Protein AF-0000000072348068 (afdb_homodimer)

pLDDT: mean 70.78, std 28.81, range [13.32, 98.1]

InterPro domains:
  IPR000742 EGF-like domain [PS00022] (807-818)
  IPR000742 EGF-like domain [PS50026] (779-819)
  IPR021910 NGX6/PGAP6/MYMK [PF12036] (830-1013)
  IPR021910 NGX6/PGAP6/MYMK [PTHR14319] (18-1030)

Solvent-accessible surface area (backbone atoms only — not comparable to full-atom values): 116839 Å² total; per-residue (Å²): 138,91,78,94,78,92,85,78,91,81,75,87,74,85,70,86,71,86,77,76,87,66,82,65,86,72,78,87,77,80,74,80,81,83,74,88,80,78,83,79,78,78,80,81,79,68,83,78,78,83,81,77,76,79,80,61,77,29,62,59,37,56,68,75,80,55,72,75,74,78,68,80,71,77,84,72,80,84,70,83,76,70,83,77,75,71,76,76,72,72,62,93,74,52,43,66,48,41,34,32,72,62,38,68,44,33,67,41,84,48,79,81,33,41,30,44,42,81,47,73,41,61,76,56,31,44,34,38,39,38,36,39,31,23,32,70,45,60,69,32,92,79,45,68,82,70,79,69,48,51,34,37,34,36,35,18,60,51,21,56,66,88,81,49,90,85,70,53,77,72,67,89,40,48,59,61,65,85,77,46,70,68,73,47,73,49,76,50,53,24,73,61,52,75,43,75,48,77,40,68,25,43,68,44,40,51,29,24,30,38,32,23,30,49,69,65,70,58,57,76,57,82,56,69,64,70,89,75,68,65,45,66,43,42,35,35,28,38,36,35,29,33,27,75,50,82,54,45,81,53,50,74,89,40,78,45,77,50,70,50,58,67,86,50,94,59,61,52,42,34,30,37,75,38,56,74,63,45,51,37,39,35,44,35,38,32,34,79,51,54,25,74,88,41,60,40,32,34,38,31,30,14,68,59,22,41,42,46,97,85,50,51,63,43,70,48,80,44,65,41,65,50,64,47,58,42,43,46,51,43,72,62,42,67,65,32,45,33,21,36,38,38,36,63,50,63,83,66,63,84,66,75,69,82,66,81,74,69,83,68,86,74,73,76,71,79,76,73,75,78,74,76,79,72,77,73,77,81,77,78,80,86,67,78,74,74,77,82,45,59,40,44,34,36,41,38,47,48,79,38,53,61,74,52,76,74,59,70,86,62,74,78,65,62,78,69,70,77,78,78,80,80,79,78,80,79,75,81,71,88,80,73,87,78,77,74,74,78,73,74,72,68,80,56,61,76,48,72,74,70,79,85,85,69,62,48,75,47,64,51,25,37,36,44,49,48,52,60,27,30,33,34,50,40,53,54,53,43,98,86,57,51,56,63,72,61,47,78,41,40,34,84,43,30,38,31,35,63,49,75,38,49,72,76,61,44,20,29,10,14,38,33,44,32,38,34,48,67,75,78,50,52,60,58,52,50,54,44,66,64,47,73,55,96,71,31,64,42,42,52,58,37,48,63,45,41,66,66,59,54,73,57,74,74,74,75,75,70,76,71,73,72,72,77,72,77,69,80,66,83,73,81,86,78,82,75,76,73,77,75,72,77,68,83,71,83,71,82,77,79,76,78,73,73,69,77,75,78,79,56,47,37,35,40,28,30,18,70,36,72,59,45,68,36,45,52,37,89,88,52,31,18,37,47,85,80,44,76,42,74,36,63,30,69,27,31,71,83,43,85,80,36,22,49,32,56,35,32,32,67,26,34,55,46,43,46,33,21,40,22,42,23,47,44,53,38,70,59,73,76,40,64,64,52,37,76,58,47,40,46,47,47,52,45,39,75,47,41,71,58,55,75,72,38,40,82,84,18,90,48,37,90,50,36,73,58,52,50,54,26,52,76,31,70,72,45,46,72,65,52,51,66,68,57,45,49,47,52,45,47,30,50,35,26,49,69,24,43,40,92,45,6,66,57,39,42,49,50,42,47,50,47,42,41,41,28,59,68,38,22,48,37,37,68,62,63,52,78,76,48,64,50,52,31,35,67,46,44,30,29,15,36,24,57,59,58,35,7,59,93,33,26,44,66,43,80,44,76,36,50,51,39,61,37,36,40,40,47,48,40,67,50,23,32,62,74,40,17,74,44,53,63,23,35,73,53,70,66,55,42,50,51,36,21,47,36,42,23,55,29,33,58,53,34,53,64,35,31,51,52,25,50,75,60,66,36,55,51,56,21,52,38,44,47,47,21,30,50,29,38,21,44,31,29,27,34,69,46,16,66,75,81,62,36,46,59,90,58,61,64,68,45,31,49,50,43,22,54,40,28,47,51,47,37,54,44,48,48,33,49,55,56,22,65,63,60,72,80,51,48,46,36,50,50,52,51,47,54,53,53,42,49,52,34,39,62,68,38,68,85,43,67,61,59,55,47,51,53,51,53,52,29,54,50,47,26,52,51,40,34,48,50,48,19,64,74,66,74,42,81,55,63,37,68,65,47,65,70,47,30,42,53,54,18,49,51,29,44,50,53,23,50,46,34,68,74,69,66,49,32,40,79,47,33,43,57,43,53,23,48,28,43,38,33,48,26,54,19,46,62,38,46,53,69,45,68,79,47,70,48,77,86,120,144,89,81,79,94,82,90,82,86,81,88,80,84,79,86,82,79,87,78,84,84,87,79,77,78,77,78,77,78,78,74,77,80,82,68,87,77,77,82,76,78,77,78,80,78,66,79,75,78,79,79,82,73,81,76,74,77,28,65,55,36,56,68,77,81,60,72,78,72,79,68,79,70,77,82,72,80,85,69,84,75,70,83,77,76,70,77,76,72,71,62,94,75,51,45,66,48,41,33,31,72,64,38,70,45,35,66,40,84,48,79,82,34,42,30,43,41,80,48,73,42,60,78,56,30,45,33,38,38,38,37,40,32,22,33,71,45,62,67,32,92,78,45,67,82,69,78,69,48,50,34,38,34,36,34,18,60,51,21,57,68,86,79,47,92,84,68,53,77,73,66,89,40,51,58,60,65,84,79,46,71,68,72,47,71,49,76,49,52,24,74,60,52,74,43,77,47,78,40,70,24,45,70,46,39,52,30,24,30,40,32,22,29,49,68,63,70,57,55,76,55,83,58,72,63,75,90,77,68,67,45,67,44,42,35,34,28,37,37,35,30,33,26,76,50,83,54,45,81,52,50,74,88,42,77,44,79,49,71,50,60,67,86,52,93,59,62,53,41,33,31,37,77,38,57,72,63,45,52,38,39,35,44,36,37,32,33,78,50,54,25,75,86,42,61,40,31,35,37,32,30,14,68,62,22,42,42,46,98,84,50,52,63,43,70,49,79,44,64,40,63,50,64,47,58,42,44,46,51,44,71,61,44,67,66,33,46,32,20,36,39,38,36,63,52,64,81,65,64,83,66,76,69,81,66,80,72,68,82,67,86,74,72,77,73,77,76,78,69,79,74,77,78,71,77,73,78,79,77,78,78,86,67,76,74,75,76,82,44,60,39,44,35,36,40,38,49,47,79,37,52,60,73,51,77,74,58,72,86,62,73,78,67,63,77,69,70,78,75,77,81,78,79,87,75,79,73,81,77,80,84,73,82,77,77,75,78,79,75,77,76,71,81,64,64,77,46,72,75,71,80,85,86,69,62,48,76,47,64,51,24,39,35,43,50,49,53,60,28,30,32,34,50,38,54,54,54,44,97,88,57,50,55,64,72,59,47,78,42,40,32,84,42,31,38,31,36,63,48,75,40,50,70,76,61,43,18,28,10,13,39,34,43,32,40,34,46,68,76,77,50,53,61,59,51,50,53,46,65,64,46,73,54,97,70,32,64,42,41,54,56,37,48,63,46,42,66,66,58,56,74,56,75,75,73,77,75,73,76,73,75,75,70,76,67,78,72,72,71,82,73,82,79,81,83,79,80,72,82,77,74,75,70,83,69,81,73,82,78,79,75,75,71,73,68,77,74,78,78,56,46,38,34,38,29,30,19,72,35,72,59,46,67,33,45,51,36,89,89,50,30,19,37,46,85,79,44,74,40,72,36,63,29,69,26,30,72,84,42,86,81,35,22,50,30,54,35,36,33,68,26,34,57,46,44,45,33,20,40,20,42,24,47,44,53,40,70,62,72,76,45,62,64,57,38,76,59,48,47,45,48,49,52,45,39,74,48,41,73,58,56,74,71,38,41,81,85,18,91,48,37,87,51,34,73,58,52,50,54,25,54,74,31,68,71,45,46,70,64,50,49,67,68,58,48,48,48,51,44,47,32,52,35,25,48,68,23,43,40,93,46,6,66,56,40,43,49,52,42,48,50,48,43,41,41,31,60,68,33,26,48,39,43,75,62,60,52,78,77,51,67,49,53,31,37,68,46,42,32,29,15,34,24,58,58,58,36,7,60,92,34,26,45,64,42,79,44,76,35,52,53,40,59,36,36,41,39,47,48,40,69,49,23,34,62,73,42,16,75,43,54,69,24,34,71,53,71,65,55,42,50,49,37,22,46,36,40,24,54,30,32,58,52,33,50,64,35,32,50,52,24,49,75,61,66,36,56,50,54,21,53,38,44,47,48,23,30,50,30,39,22,44,30,30,27,35,69,47,16,67,76,79,62,35,46,59,89,59,60,65,67,44,31,49,49,43,21,54,38,28,46,50,46,37,55,45,49,50,33,50,56,56,21,67,63,59,72,78,52,47,47,36,50,51,52,50,48,51,52,54,42,49,52,34,41,63,67,38,68,86,44,66,60,57,55,48,51,54,52,54,53,31,51,50,46,25,54,49,41,35,48,51,48,18,63,74,67,75,41,80,54,62,38,68,65,45,65,70,46,29,43,52,54,18,50,51,30,45,50,52,24,52,47,35,68,74,71,64,48,33,43,78,47,33,42,58,41,53,21,50,28,43,37,32,48,25,53,19,44,60,38,47,54,68,44,68,78,47,71,47,78,84,123

Organism: Anopheles coluzzii (NCBI:txid1518534)

Structure (mmCIF, N/CA/C/O backbone):
data_AF-0000000072348068-model_v1
#
loop_
_entity.id
_entity.type
_entity.pdbx_description
1 polymer 'EGF-like domain-containing protein'
#
loop_
_atom_site.group_PDB
_atom_site.id
_atom_site.type_symbol
_atom_site.label_atom_id
_atom_site.label_alt_id
_atom_site.label_comp_id
_atom_site.label_asym_id
_atom_site.label_entity_id
_atom_site.label_seq_id
_atom_site.pdbx_PDB_ins_code
_atom_site.Cartn_x
_atom_site.Cartn_y
_atom_site.Cartn_z
_atom_site.occupancy
_atom_site.B_iso_or_equiv
_atom_site.auth_seq_id
_atom_site.auth_comp_id
_atom_site.auth_asym_id
_atom_site.auth_atom_id
_atom_site.pdbx_PDB_model_num
ATOM 1 N N . MET A 1 1 ? 53.781 22.511 103.307 1 14.63 1 MET A N 1
ATOM 2 C CA . MET A 1 1 ? 52.377 22.854 103.521 1 14.63 1 MET A CA 1
ATOM 3 C C . MET A 1 1 ? 51.98 24.065 102.684 1 14.63 1 MET A C 1
ATOM 5 O O . MET A 1 1 ? 50.823 24.191 102.277 1 14.63 1 MET A O 1
ATOM 9 N N . CYS A 1 2 ? 52.604 25.321 102.656 1 14.47 2 CYS A N 1
ATOM 10 C CA . CYS A 1 2 ? 52.086 26.616 103.082 1 14.47 2 CYS A CA 1
ATOM 11 C C . CYS A 1 2 ? 51.25 27.257 101.98 1 14.47 2 CYS A C 1
ATOM 13 O O . CYS A 1 2 ? 51.333 26.856 100.818 1 14.47 2 CYS A O 1
ATOM 15 N N . SER A 1 3 ? 50.915 28.738 102.075 1 13.32 3 SER A N 1
ATOM 16 C CA . SER A 1 3 ? 49.896 29.748 102.345 1 13.32 3 SER A CA 1
ATOM 17 C C . SER A 1 3 ? 49.585 30.567 101.097 1 13.32 3 SER A C 1
ATOM 19 O O . SER A 1 3 ? 48.526 31.192 101.007 1 13.32 3 SER A O 1
ATOM 21 N N . ARG A 1 4 ? 50.445 31.023 100.244 1 13.99 4 ARG A N 1
ATOM 22 C CA . ARG A 1 4 ? 50.685 32.452 100.073 1 13.99 4 ARG A CA 1
ATOM 23 C C . ARG A 1 4 ? 49.742 33.045 99.032 1 13.99 4 ARG A C 1
ATOM 25 O O . ARG A 1 4 ? 49.776 32.656 97.862 1 13.99 4 ARG A O 1
ATOM 32 N N . ARG A 1 5 ? 48.613 33.707 99.235 1 14.75 5 ARG A N 1
ATOM 33 C CA . ARG A 1 5 ? 47.186 33.939 99.038 1 14.75 5 ARG A CA 1
ATOM 34 C C . ARG A 1 5 ? 46.943 34.907 97.884 1 14.75 5 ARG A C 1
ATOM 36 O O . ARG A 1 5 ? 46.4 34.52 96.847 1 14.75 5 ARG A O 1
ATOM 43 N N . SER A 1 6 ? 46.394 36.159 98.165 1 15.45 6 SER A N 1
ATOM 44 C CA . SER A 1 6 ? 45.05 36.697 97.985 1 15.45 6 SER A CA 1
ATOM 45 C C . SER A 1 6 ? 44.964 37.564 96.734 1 15.45 6 SER A C 1
ATOM 47 O O . SER A 1 6 ? 45.989 37.959 96.174 1 15.45 6 SER A O 1
ATOM 49 N N . SER A 1 7 ? 43.805 38.478 96.506 1 15.03 7 SER A N 1
ATOM 50 C CA . SER A 1 7 ? 42.525 38.761 95.866 1 15.03 7 SER A CA 1
ATOM 51 C C . SER A 1 7 ? 42.613 39.996 94.975 1 15.03 7 SER A C 1
ATOM 53 O O . SER A 1 7 ? 42.178 39.967 93.822 1 15.03 7 SER A O 1
ATOM 55 N N . ARG A 1 8 ? 42.761 41.303 95.539 1 14.56 8 ARG A N 1
ATOM 56 C CA . ARG A 1 8 ? 41.638 42.234 95.496 1 14.56 8 ARG A CA 1
ATOM 57 C C . ARG A 1 8 ? 41.678 43.08 94.227 1 14.56 8 ARG A C 1
ATOM 59 O O . ARG A 1 8 ? 40.65 43.281 93.577 1 14.56 8 ARG A O 1
ATOM 66 N N . ALA A 1 9 ? 42.75 43.844 93.981 1 15.3 9 ALA A N 1
ATOM 67 C CA . ALA A 1 9 ? 42.59 45.296 93.953 1 15.3 9 ALA A CA 1
ATOM 68 C C . ALA A 1 9 ? 42.146 45.772 92.572 1 15.3 9 ALA A C 1
ATOM 70 O O . ALA A 1 9 ? 42.658 45.303 91.553 1 15.3 9 ALA A O 1
ATOM 71 N N . SER A 1 10 ? 40.932 46.521 92.392 1 15.88 10 SER A N 1
ATOM 72 C CA . SER A 1 10 ? 39.804 47.007 91.604 1 15.88 10 SER A CA 1
ATOM 73 C C . SER A 1 10 ? 40.261 47.985 90.528 1 15.88 10 SER A C 1
ATOM 75 O O . SER A 1 10 ? 39.788 47.931 89.391 1 15.88 10 SER A O 1
ATOM 77 N N . CYS A 1 11 ? 41.043 49.039 90.949 1 14.85 11 CYS A N 1
ATOM 78 C CA . CYS A 1 11 ? 40.47 50.367 90.757 1 14.85 11 CYS A CA 1
ATOM 79 C C . CYS A 1 11 ? 40.582 50.804 89.301 1 14.85 11 CYS A C 1
ATOM 81 O O . CYS A 1 11 ? 39.606 51.27 88.712 1 14.85 11 CYS A O 1
ATOM 83 N N . GLY A 1 12 ? 41.751 51.221 88.912 1 14.98 12 GLY A N 1
ATOM 84 C CA . GLY A 1 12 ? 41.888 52.618 88.535 1 14.98 12 GLY A CA 1
ATOM 85 C C . GLY A 1 12 ? 41.505 52.888 87.092 1 14.98 12 GLY A C 1
ATOM 86 O O . GLY A 1 12 ? 41.459 51.966 86.274 1 14.98 12 GLY A O 1
ATOM 87 N N . THR A 1 13 ? 40.987 54.06 86.819 1 17.19 13 THR A N 1
ATOM 88 C CA . THR A 1 13 ? 40.06 54.94 86.116 1 17.19 13 THR A CA 1
ATOM 89 C C . THR A 1 13 ? 40.629 55.356 84.763 1 17.19 13 THR A C 1
ATOM 91 O O . THR A 1 13 ? 40.026 56.161 84.051 1 17.19 13 THR A O 1
ATOM 94 N N . SER A 1 14 ? 41.616 54.656 84.26 1 15.8 14 SER A N 1
ATOM 95 C CA . SER A 1 14 ? 42.432 55.514 83.408 1 15.8 14 SER A CA 1
ATOM 96 C C . SER A 1 14 ? 41.618 56.076 82.247 1 15.8 14 SER A C 1
ATOM 98 O O . SER A 1 14 ? 40.747 55.392 81.706 1 15.8 14 SER A O 1
ATOM 100 N N . SER A 1 15 ? 41.753 57.364 82.078 1 16.38 15 SER A N 1
ATOM 101 C CA . SER A 1 15 ? 41.107 58.57 81.571 1 16.38 15 SER A CA 1
ATOM 102 C C . SER A 1 15 ? 41.026 58.556 80.049 1 16.38 15 SER A C 1
ATOM 104 O O . SER A 1 15 ? 40.034 59.005 79.47 1 16.38 15 SER A O 1
ATOM 106 N N . THR A 1 16 ? 42.032 58.012 79.403 1 17.15 16 THR A N 1
ATOM 107 C CA . THR A 1 16 ? 42.494 59.019 78.454 1 17.15 16 THR A CA 1
ATOM 108 C C . THR A 1 16 ? 41.555 59.101 77.253 1 17.15 16 THR A C 1
ATOM 110 O O . THR A 1 16 ? 41.22 58.08 76.65 1 17.15 16 THR A O 1
ATOM 113 N N . PRO A 1 17 ? 40.903 60.249 76.985 1 16.93 17 PRO A N 1
ATOM 114 C CA . PRO A 1 17 ? 39.675 60.603 76.27 1 16.93 17 PRO A CA 1
ATOM 115 C C . PRO A 1 17 ? 39.82 60.488 74.755 1 16.93 17 PRO A C 1
ATOM 117 O O . PRO A 1 17 ? 38.841 60.216 74.056 1 16.93 17 PRO A O 1
ATOM 120 N N . TRP A 1 18 ? 41.016 60.527 74.224 1 17.28 18 TRP A N 1
ATOM 121 C CA . TRP A 1 18 ? 41.037 61.521 73.157 1 17.28 18 TRP A CA 1
ATOM 122 C C . TRP A 1 18 ? 40.17 61.079 71.983 1 17.28 18 TRP A C 1
ATOM 124 O O . TRP A 1 18 ? 40.089 59.886 71.678 1 17.28 18 TRP A O 1
ATOM 134 N N . VAL A 1 19 ? 39.335 61.921 71.378 1 16.39 19 VAL A N 1
ATOM 135 C CA . VAL A 1 19 ? 38.051 62.081 70.703 1 16.39 19 VAL A CA 1
ATOM 136 C C . VAL A 1 19 ? 38.153 61.565 69.269 1 16.39 19 VAL A C 1
ATOM 138 O O . VAL A 1 19 ? 37.336 60.749 68.837 1 16.39 19 VAL A O 1
ATOM 141 N N . LEU A 1 20 ? 38.785 62.324 68.383 1 16.31 20 LEU A N 1
ATOM 142 C CA . LEU A 1 20 ? 37.933 63.014 67.421 1 16.31 20 LEU A CA 1
ATOM 143 C C . LEU A 1 20 ? 37.721 62.162 66.174 1 16.31 20 LEU A C 1
ATOM 145 O O . LEU A 1 20 ? 36.595 62.037 65.686 1 16.31 20 LEU A O 1
ATOM 149 N N . GLY A 1 21 ? 38.824 61.785 65.422 1 17.55 21 GLY A N 1
ATOM 150 C CA . GLY A 1 21 ? 38.882 62.248 64.045 1 17.55 21 GLY A CA 1
ATOM 151 C C . GLY A 1 21 ? 38.187 61.314 63.072 1 17.55 21 GLY A C 1
ATOM 152 O O . GLY A 1 21 ? 38.526 60.131 62.989 1 17.55 21 GLY A O 1
ATOM 153 N N . VAL A 1 22 ? 36.906 61.45 62.719 1 17.18 22 VAL A N 1
ATOM 154 C CA . VAL A 1 22 ? 35.891 60.586 62.124 1 17.18 22 VAL A CA 1
ATOM 155 C C . VAL A 1 22 ? 36.223 60.335 60.655 1 17.18 22 VAL A C 1
ATOM 157 O O . VAL A 1 22 ? 35.463 59.672 59.945 1 17.18 22 VAL A O 1
ATOM 160 N N . VAL A 1 23 ? 37.464 60.336 60.194 1 18.41 23 VAL A N 1
ATOM 161 C CA . VAL A 1 23 ? 37.447 60.673 58.774 1 18.41 23 VAL A CA 1
ATOM 162 C C . VAL A 1 23 ? 36.745 59.568 57.989 1 18.41 23 VAL A C 1
ATOM 164 O O . VAL A 1 23 ? 37.167 58.41 58.022 1 18.41 23 VAL A O 1
ATOM 167 N N . THR A 1 24 ? 35.472 59.674 57.662 1 17.24 24 THR A N 1
ATOM 168 C CA . THR A 1 24 ? 34.483 58.742 57.132 1 17.24 24 THR A CA 1
ATOM 169 C C . THR A 1 24 ? 34.843 58.324 55.709 1 17.24 24 THR A C 1
ATOM 171 O O . THR A 1 24 ? 34.085 57.603 55.057 1 17.24 24 THR A O 1
ATOM 174 N N . LEU A 1 25 ? 36.068 57.904 55.427 1 17.94 25 LEU A N 1
ATOM 175 C CA . LEU A 1 25 ? 36.33 57.803 53.996 1 17.94 25 LEU A CA 1
ATOM 176 C C . LEU A 1 25 ? 35.399 56.787 53.343 1 17.94 25 LEU A C 1
ATOM 178 O O . LEU A 1 25 ? 35.461 55.595 53.652 1 17.94 25 LEU A O 1
ATOM 182 N N . THR A 1 26 ? 34.177 57.11 53.004 1 16.7 26 THR A N 1
ATOM 183 C CA . THR A 1 26 ? 33.012 56.325 52.61 1 16.7 26 THR A CA 1
ATOM 184 C C . THR A 1 26 ? 33.336 55.44 51.41 1 16.7 26 THR A C 1
ATOM 186 O O . THR A 1 26 ? 33.051 54.241 51.422 1 16.7 26 THR A O 1
ATOM 189 N N . LEU A 1 27 ? 33.374 55.978 50.194 1 17 27 LEU A N 1
ATOM 190 C CA . LEU A 1 27 ? 32.256 55.729 49.29 1 17 27 LEU A CA 1
ATOM 191 C C . LEU A 1 27 ? 32.488 54.461 48.475 1 17 27 LEU A C 1
ATOM 193 O O . LEU A 1 27 ? 31.586 53.633 48.338 1 17 27 LEU A O 1
ATOM 197 N N . LEU A 1 28 ? 33.487 54.301 47.449 1 18.21 28 LEU A N 1
ATOM 198 C CA . LEU A 1 28 ? 33.135 54.189 46.037 1 18.21 28 LEU A CA 1
ATOM 199 C C . LEU A 1 28 ? 33.131 52.73 45.592 1 18.21 28 LEU A C 1
ATOM 201 O O . LEU A 1 28 ? 34.156 52.05 45.671 1 18.21 28 LEU A O 1
ATOM 205 N N . THR A 1 29 ? 32.069 51.912 45.822 1 18.46 29 THR A N 1
ATOM 206 C CA . THR A 1 29 ? 31.907 50.475 45.631 1 18.46 29 THR A CA 1
ATOM 207 C C . THR A 1 29 ? 32.032 50.108 44.155 1 18.46 29 THR A C 1
ATOM 209 O O . THR A 1 29 ? 31.218 50.534 43.333 1 18.46 29 THR A O 1
ATOM 212 N N . LEU A 1 30 ? 33.244 49.97 43.566 1 18.47 30 LEU A N 1
ATOM 213 C CA . LEU A 1 30 ? 33.51 49.691 42.159 1 18.47 30 LEU A CA 1
ATOM 214 C C . LEU A 1 30 ? 32.928 48.341 41.753 1 18.47 30 LEU A C 1
ATOM 216 O O . LEU A 1 30 ? 33.346 47.301 42.267 1 18.47 30 LEU A O 1
ATOM 220 N N . ALA A 1 31 ? 31.581 48.165 41.575 1 19.45 31 ALA A N 1
ATOM 221 C CA . ALA A 1 31 ? 30.842 46.935 41.3 1 19.45 31 ALA A CA 1
ATOM 222 C C . ALA A 1 31 ? 31.306 46.296 39.995 1 19.45 31 ALA A C 1
ATOM 224 O O . ALA A 1 31 ? 31.206 46.906 38.928 1 19.45 31 ALA A O 1
ATOM 225 N N . PRO A 1 32 ? 32.367 45.468 39.941 1 19.42 32 PRO A N 1
ATOM 226 C CA . PRO A 1 32 ? 32.851 44.897 38.682 1 19.42 32 PRO A CA 1
ATOM 227 C C . PRO A 1 32 ? 31.79 44.069 37.962 1 19.42 32 PRO A C 1
ATOM 229 O O . PRO A 1 32 ? 31.038 43.33 38.603 1 19.42 32 PRO A O 1
ATOM 232 N N . THR A 1 33 ? 31.057 44.59 36.941 1 18.84 33 THR A N 1
ATOM 233 C CA . THR A 1 33 ? 30.016 44.044 36.078 1 18.84 33 THR A CA 1
ATOM 234 C C . THR A 1 33 ? 30.505 42.782 35.372 1 18.84 33 THR A C 1
ATOM 236 O O . THR A 1 33 ? 31.434 42.837 34.564 1 18.84 33 THR A O 1
ATOM 239 N N . ARG A 1 34 ? 30.482 41.533 35.96 1 19.24 34 ARG A N 1
ATOM 240 C CA . ARG A 1 34 ? 30.888 40.217 35.477 1 19.24 34 ARG A CA 1
ATOM 241 C C . ARG A 1 34 ? 30.155 39.856 34.19 1 19.24 34 ARG A C 1
ATOM 243 O O . ARG A 1 34 ? 28.925 39.783 34.17 1 19.24 34 ARG A O 1
ATOM 250 N N . SER A 1 35 ? 30.693 40.165 33.032 1 18.42 35 SER A N 1
ATOM 251 C CA . SER A 1 35 ? 30.328 39.894 31.645 1 18.42 35 SER A CA 1
ATOM 252 C C . SER A 1 35 ? 30.119 38.402 31.41 1 18.42 35 SER A C 1
ATOM 254 O O . SER A 1 35 ? 30.65 37.571 32.151 1 18.42 35 SER A O 1
ATOM 256 N N . LEU A 1 36 ? 29.217 37.982 30.442 1 20.21 36 LEU A N 1
ATOM 257 C CA . LEU A 1 36 ? 28.514 36.829 29.891 1 20.21 36 LEU A CA 1
ATOM 258 C C . LEU A 1 36 ? 29.501 35.766 29.419 1 20.21 36 LEU A C 1
ATOM 260 O O . LEU A 1 36 ? 30.369 36.044 28.588 1 20.21 36 LEU A O 1
ATOM 264 N N . CYS A 1 37 ? 29.985 34.825 30.177 1 19.31 37 CYS A N 1
ATOM 265 C CA . CYS A 1 37 ? 31.027 33.814 30.038 1 19.31 37 CYS A CA 1
ATOM 266 C C . CYS A 1 37 ? 30.74 32.894 28.857 1 19.31 37 CYS A C 1
ATOM 268 O O . CYS A 1 37 ? 29.584 32.559 28.592 1 19.31 37 CYS A O 1
ATOM 270 N N . SER A 1 38 ? 31.736 32.754 27.917 1 19.11 38 SER A N 1
ATOM 271 C CA . SER A 1 38 ? 32.061 32.129 26.64 1 19.11 38 SER A CA 1
ATOM 272 C C . SER A 1 38 ? 31.797 30.627 26.676 1 19.11 38 SER A C 1
ATOM 274 O O . SER A 1 38 ? 32.03 29.975 27.697 1 19.11 38 SER A O 1
ATOM 276 N N . VAL A 1 39 ? 30.918 30.133 25.859 1 21.52 39 VAL A N 1
ATOM 277 C CA . VAL A 1 39 ? 30.394 28.809 25.544 1 21.52 39 VAL A CA 1
ATOM 278 C C . VAL A 1 39 ? 31.541 27.876 25.161 1 21.52 39 VAL A C 1
ATOM 280 O O . VAL A 1 39 ? 32.357 28.208 24.299 1 21.52 39 VAL A O 1
ATOM 283 N N . ALA A 1 40 ? 32.126 27.097 26.122 1 19.23 40 ALA A N 1
ATOM 284 C CA . ALA A 1 40 ? 33.286 26.216 26.027 1 19.23 40 ALA A CA 1
ATOM 285 C C . ALA A 1 40 ? 33.103 25.185 24.917 1 19.23 40 ALA A C 1
ATOM 287 O O . ALA A 1 40 ? 32.058 24.534 24.832 1 19.23 40 ALA A O 1
ATOM 288 N N . PRO A 1 41 ? 33.89 25.296 23.798 1 20.68 41 PRO A N 1
ATOM 289 C CA . PRO A 1 41 ? 33.887 24.482 22.581 1 20.68 41 PRO A CA 1
ATOM 290 C C . PRO A 1 41 ? 34.319 23.04 22.835 1 20.68 41 PRO A C 1
ATOM 292 O O . PRO A 1 41 ? 35.324 22.802 23.51 1 20.68 41 PRO A O 1
ATOM 295 N N . HIS A 1 42 ? 33.502 22.101 23.261 1 19.48 42 HIS A N 1
ATOM 296 C CA . HIS A 1 42 ? 33.898 20.729 23.561 1 19.48 42 HIS A CA 1
ATOM 297 C C . HIS A 1 42 ? 34.588 20.081 22.365 1 19.48 42 HIS A C 1
ATOM 299 O O . HIS A 1 42 ? 34.171 20.277 21.221 1 19.48 42 HIS A O 1
ATOM 305 N N . PRO A 1 43 ? 35.861 19.771 22.555 1 18.18 43 PRO A N 1
ATOM 306 C CA . PRO A 1 43 ? 36.835 19.24 21.598 1 18.18 43 PRO A CA 1
ATOM 307 C C . PRO A 1 43 ? 36.398 17.911 20.988 1 18.18 43 PRO A C 1
ATOM 309 O O . PRO A 1 43 ? 35.681 17.139 21.629 1 18.18 43 PRO A O 1
ATOM 312 N N . ALA A 1 44 ? 36.282 17.808 19.63 1 19.52 44 ALA A N 1
ATOM 313 C CA . ALA A 1 44 ? 35.988 16.807 18.607 1 19.52 44 ALA A CA 1
ATOM 314 C C . ALA A 1 44 ? 36.967 15.64 18.685 1 19.52 44 ALA A C 1
ATOM 316 O O . ALA A 1 44 ? 38.147 15.788 18.357 1 19.52 44 ALA A O 1
ATOM 317 N N . THR A 1 45 ? 37.116 14.939 19.832 1 17.72 45 THR A N 1
ATOM 318 C CA . THR A 1 45 ? 38.143 13.904 19.836 1 17.72 45 THR A CA 1
ATOM 319 C C . THR A 1 45 ? 37.833 12.83 18.797 1 17.72 45 THR A C 1
ATOM 321 O O . THR A 1 45 ? 36.77 12.207 18.839 1 17.72 45 THR A O 1
ATOM 324 N N . SER A 1 46 ? 38.324 12.912 17.579 1 18.34 46 SER A N 1
ATOM 325 C CA . SER A 1 46 ? 38.267 12.088 16.376 1 18.34 46 SER A CA 1
ATOM 326 C C . SER A 1 46 ? 38.956 10.745 16.593 1 18.34 46 SER A C 1
ATOM 328 O O . SER A 1 46 ? 39.097 9.956 15.657 1 18.34 46 SER A O 1
ATOM 330 N N . THR A 1 47 ? 39.001 10.153 17.765 1 17.76 47 THR A N 1
ATOM 331 C CA . THR A 1 47 ? 39.974 9.068 17.72 1 17.76 47 THR A CA 1
ATOM 332 C C . THR A 1 47 ? 39.5 7.955 16.79 1 17.76 47 THR A C 1
ATOM 334 O O . THR A 1 47 ? 38.367 7.483 16.904 1 17.76 47 THR A O 1
ATOM 337 N N . ILE A 1 48 ? 40.084 7.799 15.549 1 18.16 48 ILE A N 1
ATOM 338 C CA . ILE A 1 48 ? 39.993 6.954 14.364 1 18.16 48 ILE A CA 1
ATOM 339 C C . ILE A 1 48 ? 40.416 5.528 14.713 1 18.16 48 ILE A C 1
ATOM 341 O O . ILE A 1 48 ? 41.585 5.277 15.015 1 18.16 48 ILE A O 1
ATOM 345 N N . SER A 1 49 ? 39.711 4.872 15.665 1 16.88 49 SER A N 1
ATOM 346 C CA . SER A 1 49 ? 40.16 3.532 16.03 1 16.88 49 SER A CA 1
ATOM 347 C C . SER A 1 49 ? 40.298 2.641 14.8 1 16.88 49 SER A C 1
ATOM 349 O O . SER A 1 49 ? 39.679 2.902 13.766 1 16.88 49 SER A O 1
ATOM 351 N N . SER A 1 50 ? 41.227 1.563 14.962 1 17.48 50 SER A N 1
ATOM 352 C CA . SER A 1 50 ? 42.001 0.533 14.278 1 17.48 50 SER A CA 1
ATOM 353 C C . SER A 1 50 ? 41.09 -0.509 13.637 1 17.48 50 SER A C 1
ATOM 355 O O . SER A 1 50 ? 40.02 -0.815 14.166 1 17.48 50 SER A O 1
ATOM 357 N N . VAL A 1 51 ? 41.234 -0.725 12.324 1 17.49 51 VAL A N 1
ATOM 358 C CA . VAL A 1 51 ? 40.683 -1.415 11.162 1 17.49 51 VAL A CA 1
ATOM 359 C C . VAL A 1 51 ? 40.794 -2.926 11.359 1 17.49 51 VAL A C 1
ATOM 361 O O . VAL A 1 51 ? 41.871 -3.502 11.193 1 17.49 51 VAL A O 1
ATOM 364 N N . ALA A 1 52 ? 40.497 -3.463 12.619 1 16.96 52 ALA A N 1
ATOM 365 C CA . ALA A 1 52 ? 40.868 -4.876 12.613 1 16.96 52 ALA A CA 1
ATOM 366 C C . ALA A 1 52 ? 40.111 -5.636 11.528 1 16.96 52 ALA A C 1
ATOM 368 O O . ALA A 1 52 ? 38.934 -5.366 11.278 1 16.96 52 ALA A O 1
ATOM 369 N N . SER A 1 53 ? 40.795 -6.394 10.597 1 17.04 53 SER A N 1
ATOM 370 C CA . SER A 1 53 ? 40.685 -7.077 9.313 1 17.04 53 SER A CA 1
ATOM 371 C C . SER A 1 53 ? 39.884 -8.368 9.44 1 17.04 53 SER A C 1
ATOM 373 O O . SER A 1 53 ? 39.866 -9.187 8.518 1 17.04 53 SER A O 1
ATOM 375 N N . SER A 1 54 ? 38.987 -8.477 10.504 1 16.67 54 SER A N 1
ATOM 376 C CA . SER A 1 54 ? 38.7 -9.897 10.679 1 16.67 54 SER A CA 1
ATOM 377 C C . SER A 1 54 ? 38.072 -10.493 9.423 1 16.67 54 SER A C 1
ATOM 379 O O . SER A 1 54 ? 37.527 -9.766 8.59 1 16.67 54 SER A O 1
ATOM 381 N N . SER A 1 55 ? 38.277 -11.889 9.251 1 17.58 55 SER A N 1
ATOM 382 C CA . SER A 1 55 ? 38.299 -13.041 8.356 1 17.58 55 SER A CA 1
ATOM 383 C C . SER A 1 55 ? 36.888 -13.521 8.036 1 17.58 55 SER A C 1
ATOM 385 O O . SER A 1 55 ? 36.126 -13.873 8.94 1 17.58 55 SER A O 1
ATOM 387 N N . VAL A 1 56 ? 36.192 -12.885 7.102 1 17.4 56 VAL A N 1
ATOM 388 C CA . VAL A 1 56 ? 34.795 -13.007 6.701 1 17.4 56 VAL A CA 1
ATOM 389 C C . VAL A 1 56 ? 34.533 -14.411 6.161 1 17.4 56 VAL A C 1
ATOM 391 O O . VAL A 1 56 ? 35.043 -14.781 5.102 1 17.4 56 VAL A O 1
ATOM 394 N N . ALA A 1 57 ? 34.616 -15.408 7.048 1 16.86 57 ALA A N 1
ATOM 395 C CA . ALA A 1 57 ? 34.408 -16.766 6.552 1 16.86 57 ALA A CA 1
ATOM 396 C C . ALA A 1 57 ? 33.015 -16.924 5.951 1 16.86 57 ALA A C 1
ATOM 398 O O . ALA A 1 57 ? 32.013 -16.618 6.602 1 16.86 57 ALA A O 1
ATOM 399 N N . SER A 1 58 ? 32.781 -16.764 4.64 1 16.62 58 SER A N 1
ATOM 400 C CA . SER A 1 58 ? 31.615 -16.555 3.787 1 16.62 58 SER A CA 1
ATOM 401 C C . SER A 1 58 ? 30.784 -17.828 3.665 1 16.62 58 SER A C 1
ATOM 403 O O . SER A 1 58 ? 29.899 -17.918 2.812 1 16.62 58 SER A O 1
ATOM 405 N N . SER A 1 59 ? 30.528 -18.593 4.801 1 16.39 59 SER A N 1
ATOM 406 C CA . SER A 1 59 ? 29.994 -19.915 4.488 1 16.39 59 SER A CA 1
ATOM 407 C C . SER A 1 59 ? 28.588 -19.819 3.905 1 16.39 59 SER A C 1
ATOM 409 O O . SER A 1 59 ? 27.765 -19.034 4.381 1 16.39 59 SER A O 1
ATOM 411 N N . SER A 1 60 ? 28.346 -20.044 2.622 1 16.87 60 SER A N 1
ATOM 412 C CA . SER A 1 60 ? 27.291 -19.845 1.635 1 16.87 60 SER A CA 1
ATOM 413 C C . SER A 1 60 ? 26.123 -20.795 1.874 1 16.87 60 SER A C 1
ATOM 415 O O . SER A 1 60 ? 25.193 -20.86 1.068 1 16.87 60 SER A O 1
ATOM 417 N N . SER A 1 61 ? 25.696 -21.119 3.122 1 16.88 61 SER A N 1
ATOM 418 C CA . SER A 1 61 ? 24.85 -22.307 3.184 1 16.88 61 SER A CA 1
ATOM 419 C C . SER A 1 61 ? 23.471 -22.034 2.59 1 16.88 61 SER A C 1
ATOM 421 O O . SER A 1 61 ? 22.887 -20.974 2.824 1 16.88 61 SER A O 1
ATOM 423 N N . THR A 1 62 ? 23.134 -22.55 1.431 1 17.55 62 THR A N 1
ATOM 424 C CA . THR A 1 62 ? 22.007 -22.475 0.508 1 17.55 62 THR A CA 1
ATOM 425 C C . THR A 1 62 ? 20.762 -23.107 1.123 1 17.55 62 THR A C 1
ATOM 427 O O . THR A 1 62 ? 20.724 -24.317 1.355 1 17.55 62 THR A O 1
ATOM 430 N N . ALA A 1 63 ? 20.157 -22.529 2.184 1 17.9 63 ALA A N 1
ATOM 431 C CA . ALA A 1 63 ? 19.09 -23.211 2.912 1 17.9 63 ALA A CA 1
ATOM 432 C C . ALA A 1 63 ? 17.864 -23.413 2.027 1 17.9 63 ALA A C 1
ATOM 434 O O . ALA A 1 63 ? 17.444 -22.496 1.318 1 17.9 63 ALA A O 1
ATOM 435 N N . PRO A 1 64 ? 17.611 -24.651 1.589 1 18.6 64 PRO A N 1
ATOM 436 C CA . PRO A 1 64 ? 16.5 -25.087 0.74 1 18.6 64 PRO A CA 1
ATOM 437 C C . PRO A 1 64 ? 15.135 -24.822 1.371 1 18.6 64 PRO A C 1
ATOM 439 O O . PRO A 1 64 ? 15.017 -24.773 2.598 1 18.6 64 PRO A O 1
ATOM 442 N N . VAL A 1 65 ? 14.279 -23.978 0.756 1 19.31 65 VAL A N 1
ATOM 443 C CA . VAL A 1 65 ? 12.975 -23.43 1.113 1 19.31 65 VAL A CA 1
ATOM 444 C C . VAL A 1 65 ? 11.985 -24.567 1.354 1 19.31 65 VAL A C 1
ATOM 446 O O . VAL A 1 65 ? 11.742 -25.386 0.464 1 19.31 65 VAL A O 1
ATOM 449 N N . PRO A 1 66 ? 12.125 -25.17 2.576 1 19 66 PRO A N 1
ATOM 450 C CA . PRO A 1 66 ? 11.214 -26.29 2.828 1 19 66 PRO A CA 1
ATOM 451 C C . PRO A 1 66 ? 9.75 -25.923 2.597 1 19 66 PRO A C 1
ATOM 453 O O . PRO A 1 66 ? 9.356 -24.774 2.81 1 19 66 PRO A O 1
ATOM 456 N N . ASP A 1 67 ? 9.193 -26.531 1.645 1 18.75 67 ASP A N 1
ATOM 457 C CA . ASP A 1 67 ? 7.805 -26.474 1.196 1 18.75 67 ASP A CA 1
ATOM 458 C C . ASP A 1 67 ? 6.845 -26.815 2.334 1 18.75 67 ASP A C 1
ATOM 460 O O . ASP A 1 67 ? 6.893 -27.917 2.884 1 18.75 67 ASP A O 1
ATOM 464 N N . ALA A 1 68 ? 6.674 -25.863 3.35 1 18.63 68 ALA A N 1
ATOM 465 C CA . ALA A 1 68 ? 5.891 -26.034 4.571 1 18.63 68 ALA A CA 1
ATOM 466 C C . ALA A 1 68 ? 4.476 -26.509 4.252 1 18.63 68 ALA A C 1
ATOM 468 O O . ALA A 1 68 ? 3.699 -25.787 3.623 1 18.63 68 ALA A O 1
ATOM 469 N N . THR A 1 69 ? 4.404 -27.773 3.818 1 18.97 69 THR A N 1
ATOM 470 C CA . THR A 1 69 ? 3.08 -28.373 3.701 1 18.97 69 THR A CA 1
ATOM 471 C C . THR A 1 69 ? 2.315 -28.255 5.016 1 18.97 69 THR A C 1
ATOM 473 O O . THR A 1 69 ? 2.802 -28.683 6.064 1 18.97 69 THR A O 1
ATOM 476 N N . THR A 1 70 ? 1.529 -27.214 5.135 1 19.27 70 THR A N 1
ATOM 477 C CA . THR A 1 70 ? 0.721 -26.744 6.255 1 19.27 70 THR A CA 1
ATOM 478 C C . THR A 1 70 ? -0.22 -27.843 6.741 1 19.27 70 THR A C 1
ATOM 480 O O . THR A 1 70 ? -1.16 -28.218 6.038 1 19.27 70 THR A O 1
ATOM 483 N N . ALA A 1 71 ? 0.391 -28.939 7.138 1 20.67 71 ALA A N 1
ATOM 484 C CA . ALA A 1 71 ? -0.525 -29.948 7.665 1 20.67 71 ALA A CA 1
ATOM 485 C C . ALA A 1 71 ? -1.406 -29.367 8.767 1 20.67 71 ALA A C 1
ATOM 487 O O . ALA A 1 71 ? -0.952 -28.544 9.565 1 20.67 71 ALA A O 1
ATOM 488 N N . ARG A 1 72 ? -2.693 -29.496 8.656 1 19.75 72 ARG A N 1
ATOM 489 C CA . ARG A 1 72 ? -3.815 -29.034 9.467 1 19.75 72 ARG A CA 1
ATOM 490 C C . ARG A 1 72 ? -3.783 -29.663 10.855 1 19.75 72 ARG A C 1
ATOM 492 O O . ARG A 1 72 ? -3.913 -30.881 10.994 1 19.75 72 ARG A O 1
ATOM 499 N N . PRO A 1 73 ? -2.764 -29.17 11.74 1 20.66 73 PRO A N 1
ATOM 500 C CA . PRO A 1 73 ? -2.695 -29.873 13.024 1 20.66 73 PRO A CA 1
ATOM 501 C C . PRO A 1 73 ? -4.061 -30.025 13.688 1 20.66 73 PRO A C 1
ATOM 503 O O . PRO A 1 73 ? -4.965 -29.224 13.438 1 20.66 73 PRO A O 1
ATOM 506 N N . THR A 1 74 ? -4.362 -31.224 13.953 1 20.84 74 THR A N 1
ATOM 507 C CA . THR A 1 74 ? -5.463 -31.711 14.777 1 20.84 74 THR A CA 1
ATOM 508 C C . THR A 1 74 ? -5.458 -31.029 16.143 1 20.84 74 THR A C 1
ATOM 510 O O . THR A 1 74 ? -4.407 -30.895 16.772 1 20.84 74 THR A O 1
ATOM 513 N N . VAL A 1 75 ? -6.441 -30.192 16.447 1 21.03 75 VAL A N 1
ATOM 514 C CA . VAL A 1 75 ? -6.812 -29.292 17.533 1 21.03 75 VAL A CA 1
ATOM 515 C C . VAL A 1 75 ? -6.818 -30.053 18.857 1 21.03 75 VAL A C 1
ATOM 517 O O . VAL A 1 75 ? -7.661 -30.926 19.074 1 21.03 75 VAL A O 1
ATOM 520 N N . SER A 1 76 ? -5.576 -30.575 19.196 1 19.73 76 SER A N 1
ATOM 521 C CA . SER A 1 76 ? -5.646 -31.228 20.499 1 19.73 76 SER A CA 1
ATOM 522 C C . SER A 1 76 ? -6.224 -30.293 21.556 1 19.73 76 SER A C 1
ATOM 524 O O . SER A 1 76 ? -6.229 -29.073 21.378 1 19.73 76 SER A O 1
ATOM 526 N N . ALA A 1 77 ? -6.504 -30.892 22.768 1 20.42 77 ALA A N 1
ATOM 527 C CA . ALA A 1 77 ? -7.29 -30.644 23.974 1 20.42 77 ALA A CA 1
ATOM 528 C C . ALA A 1 77 ? -6.73 -29.463 24.76 1 20.42 77 ALA A C 1
ATOM 530 O O . ALA A 1 77 ? -5.539 -29.155 24.666 1 20.42 77 ALA A O 1
ATOM 531 N N . ARG A 1 78 ? -7.554 -28.733 25.481 1 21.39 78 ARG A N 1
ATOM 532 C CA . ARG A 1 78 ? -7.731 -27.507 26.251 1 21.39 78 ARG A CA 1
ATOM 533 C C . ARG A 1 78 ? -6.753 -27.448 27.42 1 21.39 78 ARG A C 1
ATOM 535 O O . ARG A 1 78 ? -7.023 -27.996 28.491 1 21.39 78 ARG A O 1
ATOM 542 N N . GLN A 1 79 ? -5.428 -27.787 27.201 1 20.95 79 GLN A N 1
ATOM 543 C CA . GLN A 1 79 ? -4.85 -27.715 28.538 1 20.95 79 GLN A CA 1
ATOM 544 C C . GLN A 1 79 ? -5.012 -26.318 29.132 1 20.95 79 GLN A C 1
ATOM 546 O O . GLN A 1 79 ? -5.144 -25.337 28.397 1 20.95 79 GLN A O 1
ATOM 551 N N . ASP A 1 80 ? -4.894 -26.19 30.486 1 21.96 80 ASP A N 1
ATOM 552 C CA . ASP A 1 80 ? -5.151 -25.239 31.563 1 21.96 80 ASP A CA 1
ATOM 553 C C . ASP A 1 80 ? -4.326 -23.967 31.382 1 21.96 80 ASP A C 1
ATOM 555 O O . ASP A 1 80 ? -3.096 -24.023 31.315 1 21.96 80 ASP A O 1
ATOM 559 N N . ALA A 1 81 ? -4.855 -23.035 30.62 1 25.88 81 ALA A N 1
ATOM 560 C CA . ALA A 1 81 ? -4.356 -21.696 30.318 1 25.88 81 ALA A CA 1
ATOM 561 C C . ALA A 1 81 ? -3.779 -21.032 31.565 1 25.88 81 ALA A C 1
ATOM 563 O O . ALA A 1 81 ? -4.409 -21.034 32.625 1 25.88 81 ALA A O 1
ATOM 564 N N . GLY A 1 82 ? -2.458 -21.015 31.706 1 26.15 82 GLY A N 1
ATOM 565 C CA . GLY A 1 82 ? -1.789 -20.273 32.762 1 26.15 82 GLY A CA 1
ATOM 566 C C . GLY A 1 82 ? -2.375 -18.892 32.984 1 26.15 82 GLY A C 1
ATOM 567 O O . GLY A 1 82 ? -3.131 -18.391 32.149 1 26.15 82 GLY A O 1
ATOM 568 N N . PRO A 1 83 ? -2.269 -18.286 34.245 1 27.68 83 PRO A N 1
ATOM 569 C CA . PRO A 1 83 ? -2.908 -17.056 34.72 1 27.68 83 PRO A CA 1
ATOM 570 C C . PRO A 1 83 ? -2.652 -15.865 33.8 1 27.68 83 PRO A C 1
ATOM 572 O O . PRO A 1 83 ? -1.533 -15.684 33.313 1 27.68 83 PRO A O 1
ATOM 575 N N . THR A 1 84 ? -3.527 -15.522 32.938 1 31.2 84 THR A N 1
ATOM 576 C CA . THR A 1 84 ? -3.582 -14.292 32.155 1 31.2 84 THR A CA 1
ATOM 577 C C . THR A 1 84 ? -3.102 -13.103 32.981 1 31.2 84 THR A C 1
ATOM 579 O O . THR A 1 84 ? -3.727 -12.741 33.979 1 31.2 84 THR A O 1
ATOM 582 N N . GLU A 1 85 ? -1.763 -12.937 33.144 1 32.19 85 GLU A N 1
ATOM 583 C CA . GLU A 1 85 ? -1.25 -11.744 33.811 1 32.19 85 GLU A CA 1
ATOM 584 C C . GLU A 1 85 ? -2.042 -10.504 33.409 1 32.19 85 GLU A C 1
ATOM 586 O O . GLU A 1 85 ? -2.397 -10.339 32.24 1 32.19 85 GLU A O 1
ATOM 591 N N . GLN A 1 86 ? -2.7 -9.867 34.355 1 33 86 GLN A N 1
ATOM 592 C CA . GLN A 1 86 ? -3.502 -8.647 34.353 1 33 86 GLN A CA 1
ATOM 593 C C . GLN A 1 86 ? -2.794 -7.525 33.598 1 33 86 GLN A C 1
ATOM 595 O O . GLN A 1 86 ? -1.601 -7.29 33.801 1 33 86 GLN A O 1
ATOM 600 N N . PRO A 1 87 ? -3.25 -7.073 32.491 1 39.9 87 PRO A N 1
ATOM 601 C CA . PRO A 1 87 ? -2.643 -5.91 31.84 1 39.9 87 PRO A CA 1
ATOM 602 C C . PRO A 1 87 ? -2.299 -4.795 32.826 1 39.9 87 PRO A C 1
ATOM 604 O O . PRO A 1 87 ? -3.105 -4.472 33.703 1 39.9 87 PRO A O 1
ATOM 607 N N . THR A 1 88 ? -1.114 -4.594 33.231 1 43.4 88 THR A N 1
ATOM 608 C CA . THR A 1 88 ? -0.618 -3.523 34.088 1 43.4 88 THR A CA 1
ATOM 609 C C . THR A 1 88 ? -1.231 -2.184 33.689 1 43.4 88 THR A C 1
ATOM 611 O O . THR A 1 88 ? -1.311 -1.861 32.502 1 43.4 88 THR A O 1
ATOM 614 N N . LEU A 1 89 ? -2.021 -1.539 34.552 1 46.91 89 LEU A N 1
ATOM 615 C CA . LEU A 1 89 ? -2.647 -0.223 34.471 1 46.91 89 LEU A CA 1
ATOM 616 C C . LEU A 1 89 ? -1.646 0.827 34.001 1 46.91 89 LEU A C 1
ATOM 618 O O . LEU A 1 89 ? -0.508 0.861 34.475 1 46.91 89 LEU A O 1
ATOM 622 N N . PRO A 1 90 ? -1.896 1.411 32.853 1 53.32 90 PRO A N 1
ATOM 623 C CA . PRO A 1 90 ? -0.968 2.489 32.502 1 53.32 90 PRO A CA 1
ATOM 624 C C . PRO A 1 90 ? -0.78 3.497 33.634 1 53.32 90 PRO A C 1
ATOM 626 O O . PRO A 1 90 ? -1.714 3.752 34.399 1 53.32 90 PRO A O 1
ATOM 629 N N . PRO A 1 91 ? 0.401 3.781 34.091 1 57.72 91 PRO A N 1
ATOM 630 C CA . PRO A 1 91 ? 0.646 4.813 35.101 1 57.72 91 PRO A CA 1
ATOM 631 C C . PRO A 1 91 ? -0.208 6.061 34.888 1 57.72 91 PRO A C 1
ATOM 633 O O . PRO A 1 91 ? -0.676 6.31 33.774 1 57.72 91 PRO A O 1
ATOM 636 N N . GLU A 1 92 ? -0.55 6.88 35.833 1 62.17 92 GLU A N 1
ATOM 637 C CA . GLU A 1 92 ? -1.403 8.063 35.906 1 62.17 92 GLU A CA 1
ATOM 638 C C . GLU A 1 92 ? -1.04 9.072 34.821 1 62.17 92 GLU A C 1
ATOM 640 O O . GLU A 1 92 ? 0.136 9.392 34.631 1 62.17 92 GLU A O 1
ATOM 645 N N . GLY A 1 93 ? -1.916 9.474 33.78 1 76.52 93 GLY A N 1
ATOM 646 C CA . GLY A 1 93 ? -1.825 10.509 32.761 1 76.52 93 GLY A CA 1
ATOM 647 C C . GLY A 1 93 ? -1.583 9.956 31.369 1 76.52 93 GLY A C 1
ATOM 648 O O . GLY A 1 93 ? -1.665 10.689 30.382 1 76.52 93 GLY A O 1
ATOM 649 N N . GLN A 1 94 ? -1.404 8.628 31.299 1 86.68 94 GLN A N 1
ATOM 650 C CA . GLN A 1 94 ? -1.15 8.035 29.99 1 86.68 94 GLN A CA 1
ATOM 651 C C . GLN A 1 94 ? -2.448 7.577 29.332 1 86.68 94 GLN A C 1
ATOM 653 O O . GLN A 1 94 ? -3.292 6.954 29.98 1 86.68 94 GLN A O 1
ATOM 658 N N . ILE A 1 95 ? -2.607 7.96 28.124 1 89.39 95 ILE A N 1
ATOM 659 C CA . ILE A 1 95 ? -3.779 7.577 27.345 1 89.39 95 ILE A CA 1
ATOM 660 C C . ILE A 1 95 ? -3.393 6.511 26.322 1 89.39 95 ILE A C 1
ATOM 662 O O . ILE A 1 95 ? -2.629 6.782 25.392 1 89.39 95 ILE A O 1
ATOM 666 N N . PRO A 1 96 ? -3.888 5.326 26.516 1 91.71 96 PRO A N 1
ATOM 667 C CA . PRO A 1 96 ? -3.625 4.306 25.497 1 91.71 96 PRO A CA 1
ATOM 668 C C . PRO A 1 96 ? -4.29 4.624 24.16 1 91.71 96 PRO A C 1
ATOM 670 O O . PRO A 1 96 ? -5.477 4.957 24.121 1 91.71 96 PRO A O 1
ATOM 673 N N . LEU A 1 97 ? -3.582 4.506 23.09 1 93.35 97 LEU A N 1
ATOM 674 C CA . LEU A 1 97 ? -4.127 4.914 21.8 1 93.35 97 LEU A CA 1
ATOM 675 C C . LEU A 1 97 ? -4.159 3.74 20.827 1 93.35 97 LEU A C 1
ATOM 677 O O . LEU A 1 97 ? -5.095 3.61 20.035 1 93.35 97 LEU A O 1
ATOM 681 N N . GLU A 1 98 ? -3.061 2.92 20.89 1 94.87 98 GLU A N 1
ATOM 682 C CA . GLU A 1 98 ? -2.955 1.87 19.882 1 94.87 98 GLU A CA 1
ATOM 683 C C . GLU A 1 98 ? -2.436 0.57 20.491 1 94.87 98 GLU A C 1
ATOM 685 O O . GLU A 1 98 ? -1.55 0.591 21.348 1 94.87 98 GLU A O 1
ATOM 690 N N . ARG A 1 99 ? -2.991 -0.489 19.985 1 94.43 99 ARG A N 1
ATOM 691 C CA . ARG A 1 99 ? -2.558 -1.831 20.363 1 94.43 99 ARG A CA 1
ATOM 692 C C . ARG A 1 99 ? -2.426 -2.729 19.137 1 94.43 99 ARG A C 1
ATOM 694 O O . ARG A 1 99 ? -3.298 -2.73 18.265 1 94.43 99 ARG A O 1
ATOM 701 N N . LEU A 1 100 ? -1.319 -3.366 19.02 1 95.62 100 LEU A N 1
ATOM 702 C CA . LEU A 1 100 ? -1.059 -4.374 17.998 1 95.62 100 LEU A CA 1
ATOM 703 C C . LEU A 1 100 ? -0.922 -5.759 18.623 1 95.62 100 LEU A C 1
ATOM 705 O O . LEU A 1 100 ? 0.164 -6.141 19.064 1 95.62 100 LEU A O 1
ATOM 709 N N . PRO A 1 101 ? -1.922 -6.581 18.66 1 88.56 101 PRO A N 1
ATOM 710 C CA . PRO A 1 101 ? -1.991 -7.752 19.538 1 88.56 101 PRO A CA 1
ATOM 711 C C . PRO A 1 101 ? -1.055 -8.875 19.097 1 88.56 101 PRO A C 1
ATOM 713 O O . PRO A 1 101 ? -0.502 -9.589 19.939 1 88.56 101 PRO A O 1
ATOM 716 N N . SER A 1 102 ? -0.94 -9.118 17.775 1 88.61 102 SER A N 1
ATOM 717 C CA . SER A 1 102 ? -0.153 -10.294 17.417 1 88.61 102 SER A CA 1
ATOM 718 C C . SER A 1 102 ? 0.505 -10.124 16.052 1 88.61 102 SER A C 1
ATOM 720 O O . SER A 1 102 ? -0.166 -10.2 15.02 1 88.61 102 SER A O 1
ATOM 722 N N . ASN A 1 103 ? 1.822 -10.046 16.221 1 93.34 103 ASN A N 1
ATOM 723 C CA . ASN A 1 103 ? 2.622 -9.992 15.002 1 93.34 103 ASN A CA 1
ATOM 724 C C . ASN A 1 103 ? 3.668 -11.104 14.967 1 93.34 103 ASN A C 1
ATOM 726 O O . ASN A 1 103 ? 4.372 -11.33 15.953 1 93.34 103 ASN A O 1
ATOM 730 N N . THR A 1 104 ? 3.708 -11.836 13.968 1 93.7 104 THR A N 1
ATOM 731 C CA . THR A 1 104 ? 4.666 -12.927 13.831 1 93.7 104 THR A CA 1
ATOM 732 C C . THR A 1 104 ? 6.039 -12.394 13.432 1 93.7 104 THR A C 1
ATOM 734 O O . THR A 1 104 ? 6.152 -11.578 12.514 1 93.7 104 THR A O 1
ATOM 737 N N . LEU A 1 105 ? 7.009 -12.893 14.092 1 96.28 105 LEU A N 1
ATOM 738 C CA . LEU A 1 105 ? 8.377 -12.489 13.787 1 96.28 105 LEU A CA 1
ATOM 739 C C . LEU A 1 105 ? 9.127 -13.606 13.069 1 96.28 105 LEU A C 1
ATOM 741 O O . LEU A 1 105 ? 8.942 -14.785 13.383 1 96.28 105 LEU A O 1
ATOM 745 N N . LEU A 1 106 ? 9.928 -13.224 12.127 1 93.97 106 LEU A N 1
ATOM 746 C CA . LEU A 1 106 ? 10.752 -14.165 11.376 1 93.97 106 LEU A CA 1
ATOM 747 C C . LEU A 1 106 ? 12.234 -13.922 11.641 1 93.97 106 LEU A C 1
ATOM 749 O O . LEU A 1 106 ? 12.616 -12.848 12.112 1 93.97 106 LEU A O 1
ATOM 753 N N . LYS A 1 107 ? 12.997 -14.914 11.37 1 91.85 107 LYS A N 1
ATOM 754 C CA . LYS A 1 107 ? 14.446 -14.75 11.45 1 91.85 107 LYS A CA 1
ATOM 755 C C . LYS A 1 107 ? 14.957 -13.832 10.343 1 91.85 107 LYS A C 1
ATOM 757 O O . LYS A 1 107 ? 14.601 -14.002 9.175 1 91.85 107 LYS A O 1
ATOM 762 N N . TYR A 1 108 ? 15.858 -12.93 10.735 1 93.32 108 TYR A N 1
ATOM 763 C CA . TYR A 1 108 ? 16.331 -11.933 9.781 1 93.32 108 TYR A CA 1
ATOM 764 C C . TYR A 1 108 ? 17.34 -12.54 8.813 1 93.32 108 TYR A C 1
ATOM 766 O O . TYR A 1 108 ? 18.399 -13.017 9.229 1 93.32 108 TYR A O 1
ATOM 774 N N . THR A 1 109 ? 17.073 -12.533 7.574 1 87.35 109 THR A N 1
ATOM 775 C CA . THR A 1 109 ? 18.03 -12.86 6.523 1 87.35 109 THR A CA 1
ATOM 776 C C . THR A 1 109 ? 18.237 -11.669 5.591 1 87.35 109 THR A C 1
ATOM 778 O O . THR A 1 109 ? 19.326 -11.485 5.043 1 87.35 109 THR A O 1
ATOM 781 N N . ALA A 1 110 ? 17.182 -11.008 5.417 1 90.61 110 ALA A N 1
ATOM 782 C CA . ALA A 1 110 ? 17.136 -9.773 4.637 1 90.61 110 ALA A CA 1
ATOM 783 C C . ALA A 1 110 ? 16.02 -8.855 5.13 1 90.61 110 ALA A C 1
ATOM 785 O O . ALA A 1 110 ? 15.241 -9.231 6.008 1 90.61 110 ALA A O 1
ATOM 786 N N . TYR A 1 111 ? 15.934 -7.713 4.636 1 93.63 111 TYR A N 1
ATOM 787 C CA . TYR A 1 111 ? 14.936 -6.753 5.094 1 93.63 111 TYR A CA 1
ATOM 788 C C . TYR A 1 111 ? 13.525 -7.269 4.837 1 93.63 111 TYR A C 1
ATOM 790 O O . TYR A 1 111 ? 12.567 -6.813 5.466 1 93.63 111 TYR A O 1
ATOM 798 N N . LYS A 1 112 ? 13.339 -8.189 3.934 1 93.04 112 LYS A N 1
ATOM 799 C CA . LYS A 1 112 ? 12.027 -8.741 3.609 1 93.04 112 LYS A CA 1
ATOM 800 C C . LYS A 1 112 ? 11.412 -9.445 4.816 1 93.04 112 LYS A C 1
ATOM 802 O O . LYS A 1 112 ? 10.201 -9.668 4.861 1 93.04 112 LYS A O 1
ATOM 807 N N . ASP A 1 113 ? 12.244 -9.87 5.749 1 93.83 113 ASP A N 1
ATOM 808 C CA . ASP A 1 113 ? 11.803 -10.718 6.852 1 93.83 113 ASP A CA 1
ATOM 809 C C . ASP A 1 113 ? 11.366 -9.879 8.051 1 93.83 113 ASP A C 1
ATOM 811 O O . ASP A 1 113 ? 10.999 -10.422 9.095 1 93.83 113 ASP A O 1
ATOM 815 N N . VAL A 1 114 ? 11.375 -8.621 7.918 1 95.81 114 VAL A N 1
ATOM 816 C CA . VAL A 1 114 ? 11.015 -7.781 9.054 1 95.81 114 VAL A CA 1
ATOM 817 C C . VAL A 1 114 ? 9.495 -7.71 9.183 1 95.81 114 VAL A C 1
ATOM 819 O O . VAL A 1 114 ? 8.776 -7.802 8.185 1 95.81 114 VAL A O 1
ATOM 822 N N . SER A 1 115 ? 9.07 -7.603 10.409 1 96.15 115 SER A N 1
ATOM 823 C CA . SER A 1 115 ? 7.67 -7.298 10.688 1 96.15 115 SER A CA 1
ATOM 824 C C . SER A 1 115 ? 7.473 -5.812 10.968 1 96.15 115 SER A C 1
ATOM 826 O O . SER A 1 115 ? 8.035 -5.275 11.925 1 96.15 115 SER A O 1
ATOM 828 N N . ILE A 1 116 ? 6.67 -5.157 10.197 1 96.61 116 ILE A N 1
ATOM 829 C CA . ILE A 1 116 ? 6.467 -3.719 10.336 1 96.61 116 ILE A CA 1
ATOM 830 C C . ILE A 1 116 ? 5.321 -3.451 11.309 1 96.61 116 ILE A C 1
ATOM 832 O O . ILE A 1 116 ? 4.229 -4.003 11.159 1 96.61 116 ILE A O 1
ATOM 836 N N . LEU A 1 117 ? 5.589 -2.72 12.292 1 96.76 117 LEU A N 1
ATOM 837 C CA . LEU A 1 117 ? 4.606 -2.221 13.247 1 96.76 117 LEU A CA 1
ATOM 838 C C . LEU A 1 117 ? 4.351 -0.732 13.037 1 96.76 117 LEU A C 1
ATOM 840 O O . LEU A 1 117 ? 5.291 0.043 12.847 1 96.76 117 LEU A O 1
ATOM 844 N N . HIS A 1 118 ? 3.128 -0.353 13.079 1 95.99 118 HIS A N 1
ATOM 845 C CA . HIS A 1 118 ? 2.778 1.031 12.777 1 95.99 118 HIS A CA 1
ATOM 846 C C . HIS A 1 118 ? 2.032 1.677 13.94 1 95.99 118 HIS A C 1
ATOM 848 O O . HIS A 1 118 ? 1.134 1.065 14.523 1 95.99 118 HIS A O 1
ATOM 854 N N . PHE A 1 119 ? 2.409 2.886 14.263 1 96.59 119 PHE A N 1
ATOM 855 C CA . PHE A 1 119 ? 1.77 3.709 15.283 1 96.59 119 PHE A CA 1
ATOM 856 C C . PHE A 1 119 ? 1.508 5.116 14.758 1 96.59 119 PHE A C 1
ATOM 858 O O . PHE A 1 119 ? 2.256 5.619 13.917 1 96.59 119 PHE A O 1
ATOM 865 N N . ARG A 1 120 ? 0.518 5.722 15.19 1 95.84 120 ARG A N 1
ATOM 866 C CA . ARG A 1 120 ? 0.243 7.115 14.852 1 95.84 120 ARG A CA 1
ATOM 867 C C . ARG A 1 120 ? 0.217 7.987 16.103 1 95.84 120 ARG A C 1
ATOM 869 O O . ARG A 1 120 ? -0.596 7.766 17.004 1 95.84 120 ARG A O 1
ATOM 876 N N . ILE A 1 121 ? 1.016 8.937 16.166 1 96.64 121 ILE A N 1
ATOM 877 C CA . ILE A 1 121 ? 1.104 9.836 17.312 1 96.64 121 ILE A CA 1
ATOM 878 C C . ILE A 1 121 ? 0.341 11.125 17.016 1 96.64 121 ILE A C 1
ATOM 880 O O . ILE A 1 121 ? 0.584 11.778 15.998 1 96.64 121 ILE A O 1
ATOM 884 N N . PRO A 1 122 ? -0.531 11.524 17.842 1 94.15 122 PRO A N 1
ATOM 885 C CA . PRO A 1 122 ? -1.274 12.769 17.633 1 94.15 122 PRO A CA 1
ATOM 886 C C . PRO A 1 122 ? -0.421 14.012 17.873 1 94.15 122 PRO A C 1
ATOM 888 O O . PRO A 1 122 ? 0.674 13.916 18.432 1 94.15 122 PRO A O 1
ATOM 891 N N . THR A 1 123 ? -0.933 15.116 17.398 1 93.71 123 THR A N 1
ATOM 892 C CA . THR A 1 123 ? -0.272 16.388 17.665 1 93.71 123 THR A CA 1
ATOM 893 C C . THR A 1 123 ? -0.344 16.734 19.15 1 93.71 123 THR A C 1
ATOM 895 O O . THR A 1 123 ? -1.197 16.214 19.873 1 93.71 123 THR A O 1
ATOM 898 N N . ASP A 1 124 ? 0.548 17.483 19.686 1 94.57 124 ASP A N 1
ATOM 899 C CA . ASP A 1 124 ? 0.571 17.985 21.056 1 94.57 124 ASP A CA 1
ATOM 900 C C . ASP A 1 124 ? 0.837 16.857 22.05 1 94.57 124 ASP A C 1
ATOM 902 O O . ASP A 1 124 ? 0.153 16.747 23.07 1 94.57 124 ASP A O 1
ATOM 906 N N . THR A 1 125 ? 1.688 15.989 21.651 1 96.16 125 THR A N 1
ATOM 907 C CA . THR A 1 125 ? 2.094 14.905 22.538 1 96.16 125 THR A CA 1
ATOM 908 C C . THR A 1 125 ? 3.398 15.25 23.252 1 96.16 125 THR A C 1
ATOM 910 O O . THR A 1 125 ? 4.378 15.639 22.613 1 96.16 125 THR A O 1
ATOM 913 N N . ARG A 1 126 ? 3.443 15.122 24.521 1 95.54 126 ARG A N 1
ATOM 914 C CA . ARG A 1 126 ? 4.641 15.396 25.307 1 95.54 126 ARG A CA 1
ATOM 915 C C . ARG A 1 126 ? 5.584 14.198 25.303 1 95.54 126 ARG A C 1
ATOM 917 O O . ARG A 1 126 ? 6.787 14.348 25.077 1 95.54 126 ARG A O 1
ATOM 924 N N . THR A 1 127 ? 4.972 13.065 25.625 1 95.61 127 THR A N 1
ATOM 925 C CA . THR A 1 127 ? 5.762 11.841 25.672 1 95.61 127 THR A CA 1
ATOM 926 C C . THR A 1 127 ? 4.974 10.666 25.099 1 95.61 127 THR A C 1
ATOM 928 O O . THR A 1 127 ? 3.767 10.553 25.324 1 95.61 127 THR A O 1
ATOM 931 N N . ALA A 1 128 ? 5.601 9.859 24.316 1 97.56 128 ALA A N 1
ATOM 932 C CA . ALA A 1 128 ? 5.019 8.621 23.805 1 97.56 128 ALA A CA 1
ATOM 933 C C . ALA A 1 128 ? 5.691 7.4 24.427 1 97.56 128 ALA A C 1
ATOM 935 O O . ALA A 1 128 ? 6.919 7.344 24.528 1 97.56 128 ALA A O 1
ATOM 936 N N . PHE A 1 129 ? 4.908 6.464 24.911 1 97.09 129 PHE A N 1
ATOM 937 C CA . PHE A 1 129 ? 5.395 5.228 25.511 1 97.09 129 PHE A CA 1
ATOM 938 C C . PHE A 1 129 ? 5.065 4.03 24.629 1 97.09 129 PHE A C 1
ATOM 940 O O . PHE A 1 129 ? 3.895 3.768 24.341 1 97.09 129 PHE A O 1
ATOM 947 N N . PHE A 1 130 ? 6.105 3.353 24.244 1 97.66 130 PHE A N 1
ATOM 948 C CA . PHE A 1 130 ? 5.929 2.137 23.459 1 97.66 130 PHE A CA 1
ATOM 949 C C . PHE A 1 130 ? 6.247 0.903 24.294 1 97.66 130 PHE A C 1
ATOM 951 O O . PHE A 1 130 ? 7.308 0.826 24.918 1 97.66 130 PHE A O 1
ATOM 958 N N . SER A 1 131 ? 5.344 -0.031 24.338 1 96.63 131 SER A N 1
ATOM 959 C CA . SER A 1 131 ? 5.539 -1.281 25.066 1 96.63 131 SER A CA 1
ATOM 960 C C . SER A 1 131 ? 5.544 -2.477 24.119 1 96.63 131 SER A C 1
ATOM 962 O O . SER A 1 131 ? 4.678 -2.59 23.249 1 96.63 131 SER A O 1
ATOM 964 N N . PHE A 1 132 ? 6.53 -3.345 24.364 1 97.09 132 PHE A N 1
ATOM 965 C CA . PHE A 1 132 ? 6.683 -4.523 23.519 1 97.09 132 PHE A CA 1
ATOM 966 C C . PHE A 1 132 ? 6.802 -5.785 24.366 1 97.09 132 PHE A C 1
ATOM 968 O O . PHE A 1 132 ? 7.568 -5.821 25.331 1 97.09 132 PHE A O 1
ATOM 975 N N . LYS A 1 133 ? 6.017 -6.769 24.036 1 96.57 133 LYS A N 1
ATOM 976 C CA . LYS A 1 133 ? 6.049 -8.074 24.69 1 96.57 133 LYS A CA 1
ATOM 977 C C . LYS A 1 133 ? 6.105 -9.201 23.663 1 96.57 133 LYS A C 1
ATOM 979 O O . LYS A 1 133 ? 5.153 -9.409 22.908 1 96.57 133 LYS A O 1
ATOM 984 N N . ALA A 1 134 ? 7.199 -9.961 23.655 1 96.57 134 ALA A N 1
ATOM 985 C CA . ALA A 1 134 ? 7.35 -11.085 22.735 1 96.57 134 ALA A CA 1
ATOM 986 C C . ALA A 1 134 ? 7.218 -12.416 23.47 1 96.57 134 ALA A C 1
ATOM 988 O O . ALA A 1 134 ? 7.637 -12.54 24.623 1 96.57 134 ALA A O 1
ATOM 989 N N . TYR A 1 135 ? 6.663 -13.483 22.837 1 93.78 135 TYR A N 1
ATOM 990 C CA . TYR A 1 135 ? 6.481 -14.805 23.427 1 93.78 135 TYR A CA 1
ATOM 991 C C . TYR A 1 135 ? 6.451 -15.883 22.35 1 93.78 135 TYR A C 1
ATOM 993 O O . TYR A 1 135 ? 6.281 -15.582 21.166 1 93.78 135 TYR A O 1
ATOM 1001 N N . GLU A 1 136 ? 6.644 -17.135 22.747 1 91.7 136 GLU A N 1
ATOM 1002 C CA . GLU A 1 136 ? 6.677 -18.276 21.836 1 91.7 136 GLU A CA 1
ATOM 1003 C C . GLU A 1 136 ? 5.38 -19.076 21.907 1 91.7 136 GLU A C 1
ATOM 1005 O O . GLU A 1 136 ? 4.831 -19.285 22.991 1 91.7 136 GLU A O 1
ATOM 1010 N N . GLU A 1 137 ? 4.806 -19.325 20.702 1 86.62 137 GLU A N 1
ATOM 1011 C CA . GLU A 1 137 ? 3.632 -20.188 20.616 1 86.62 137 GLU A CA 1
ATOM 1012 C C . GLU A 1 137 ? 3.962 -21.501 19.911 1 86.62 137 GLU A C 1
ATOM 1014 O O . GLU A 1 137 ? 4.567 -21.5 18.837 1 86.62 137 GLU A O 1
ATOM 1019 N N . SER A 1 138 ? 3.631 -22.608 20.482 1 79.91 138 SER A N 1
ATOM 1020 C CA . SER A 1 138 ? 3.895 -23.921 19.905 1 79.91 138 SER A CA 1
ATOM 1021 C C . SER A 1 138 ? 2.764 -24.356 18.978 1 79.91 138 SER A C 1
ATOM 1023 O O . SER A 1 138 ? 1.588 -24.248 19.333 1 79.91 138 SER A O 1
ATOM 1025 N N . LYS A 1 139 ? 3.065 -24.535 17.773 1 68.58 139 LYS A N 1
ATOM 1026 C CA . LYS A 1 139 ? 2.065 -25.029 16.831 1 68.58 139 LYS A CA 1
ATOM 1027 C C . LYS A 1 139 ? 2.111 -26.551 16.728 1 68.58 139 LYS A C 1
ATOM 1029 O O . LYS A 1 139 ? 1.203 -27.168 16.168 1 68.58 139 LYS A O 1
ATOM 1034 N N . GLY A 1 140 ? 3.223 -27.197 17.161 1 61.03 140 GLY A N 1
ATOM 1035 C CA . GLY A 1 140 ? 3.343 -28.633 16.961 1 61.03 140 GLY A CA 1
ATOM 1036 C C . GLY A 1 140 ? 2.82 -29.443 18.132 1 61.03 140 GLY A C 1
ATOM 1037 O O . GLY A 1 140 ? 2.839 -28.978 19.273 1 61.03 140 GLY A O 1
ATOM 1038 N N . ALA A 1 141 ? 2.088 -30.469 17.9 1 56.45 141 ALA A N 1
ATOM 1039 C CA . ALA A 1 141 ? 1.564 -31.436 18.861 1 56.45 141 ALA A CA 1
ATOM 1040 C C . ALA A 1 141 ? 2.693 -32.099 19.644 1 56.45 141 ALA A C 1
ATOM 1042 O O . ALA A 1 141 ? 2.496 -32.535 20.781 1 56.45 141 ALA A O 1
ATOM 1043 N N . PHE A 1 142 ? 3.831 -32.178 18.942 1 56.04 142 PHE A N 1
ATOM 1044 C CA . PHE A 1 142 ? 4.775 -33.094 19.573 1 56.04 142 PHE A CA 1
ATOM 1045 C C . PHE A 1 142 ? 5.719 -32.342 20.503 1 56.04 142 PHE A C 1
ATOM 1047 O O . PHE A 1 142 ? 6.197 -32.899 21.494 1 56.04 142 PHE A O 1
ATOM 1054 N N . GLN A 1 143 ? 6.392 -31.283 20.005 1 55.62 143 GLN A N 1
ATOM 1055 C CA . GLN A 1 143 ? 7.354 -30.618 20.878 1 55.62 143 GLN A CA 1
ATOM 1056 C C . GLN A 1 143 ? 6.832 -29.26 21.338 1 55.62 143 GLN A C 1
ATOM 1058 O O . GLN A 1 143 ? 6.675 -28.343 20.529 1 55.62 143 GLN A O 1
ATOM 1063 N N . ARG A 1 144 ? 6.557 -29.319 22.54 1 61.44 144 ARG A N 1
ATOM 1064 C CA . ARG A 1 144 ? 5.845 -28.207 23.161 1 61.44 144 ARG A CA 1
ATOM 1065 C C . ARG A 1 144 ? 6.819 -27.15 23.672 1 61.44 144 ARG A C 1
ATOM 1067 O O . ARG A 1 144 ? 6.414 -26.036 24.009 1 61.44 144 ARG A O 1
ATOM 1074 N N . ASN A 1 145 ? 8.132 -27.504 23.807 1 72.43 145 ASN A N 1
ATOM 1075 C CA . ASN A 1 145 ? 8.915 -26.474 24.481 1 72.43 145 ASN A CA 1
ATOM 1076 C C . ASN A 1 145 ? 9.697 -25.623 23.484 1 72.43 145 ASN A C 1
ATOM 1078 O O . ASN A 1 145 ? 10.561 -26.133 22.769 1 72.43 145 ASN A O 1
ATOM 1082 N N . CYS A 1 146 ? 9.255 -24.385 23.283 1 82.02 146 CYS A N 1
ATOM 1083 C CA . CYS A 1 146 ? 9.944 -23.445 22.405 1 82.02 146 CYS A CA 1
ATOM 1084 C C . CYS A 1 146 ? 10.924 -22.582 23.191 1 82.02 146 CYS A C 1
ATOM 1086 O O . CYS A 1 146 ? 10.595 -22.089 24.272 1 82.02 146 CYS A O 1
ATOM 1088 N N . LYS A 1 147 ? 12.197 -22.571 22.888 1 84.15 147 LYS A N 1
ATOM 1089 C CA . LYS A 1 147 ? 13.209 -21.712 23.496 1 84.15 147 LYS A CA 1
ATOM 1090 C C . LYS A 1 147 ? 13.022 -20.258 23.075 1 84.15 147 LYS A C 1
ATOM 1092 O O . LYS A 1 147 ? 12.703 -19.977 21.917 1 84.15 147 LYS A O 1
ATOM 1097 N N . PRO A 1 148 ? 13.279 -19.331 24.023 1 91.88 148 PRO A N 1
ATOM 1098 C CA . PRO A 1 148 ? 13.151 -17.913 23.677 1 91.88 148 PRO A CA 1
ATOM 1099 C C . PRO A 1 148 ? 14.205 -17.453 22.673 1 91.88 148 PRO A C 1
ATOM 1101 O O . PRO A 1 148 ? 15.359 -17.884 22.742 1 91.88 148 PRO A O 1
ATOM 1104 N N . ASN A 1 149 ? 13.794 -16.651 21.795 1 93.65 149 ASN A N 1
ATOM 1105 C CA . ASN A 1 149 ? 14.67 -16.073 20.78 1 93.65 149 ASN A CA 1
ATOM 1106 C C . ASN A 1 149 ? 15.054 -14.637 21.123 1 93.65 149 ASN A C 1
ATOM 1108 O O . ASN A 1 149 ? 14.372 -13.978 21.91 1 93.65 149 ASN A O 1
ATOM 1112 N N . ASP A 1 150 ? 16.228 -14.193 20.583 1 95.14 150 ASP A N 1
ATOM 1113 C CA . ASP A 1 150 ? 16.617 -12.789 20.687 1 95.14 150 ASP A CA 1
ATOM 1114 C C . ASP A 1 150 ? 15.87 -11.935 19.665 1 95.14 150 ASP A C 1
ATOM 1116 O O . ASP A 1 150 ? 15.856 -12.254 18.474 1 95.14 150 ASP A O 1
ATOM 1120 N N . ILE A 1 151 ? 15.286 -10.881 20.183 1 97.21 151 ILE A N 1
ATOM 1121 C CA . ILE A 1 151 ? 14.488 -10.016 19.321 1 97.21 151 ILE A CA 1
ATOM 1122 C C . ILE A 1 151 ? 15.158 -8.649 19.199 1 97.21 151 ILE A C 1
ATOM 1124 O O . ILE A 1 151 ? 15.658 -8.105 20.186 1 97.21 151 ILE A O 1
ATOM 1128 N N . THR A 1 152 ? 15.274 -8.161 18.033 1 97.47 152 THR A N 1
ATOM 1129 C CA . THR A 1 152 ? 15.75 -6.808 17.764 1 97.47 152 THR A CA 1
ATOM 1130 C C . THR A 1 152 ? 14.634 -5.949 17.179 1 97.47 152 THR A C 1
ATOM 1132 O O . THR A 1 152 ? 13.897 -6.395 16.297 1 97.47 152 THR A O 1
ATOM 1135 N N . LEU A 1 153 ? 14.51 -4.766 17.719 1 97.73 153 LEU A N 1
ATOM 1136 C CA . LEU A 1 153 ? 13.468 -3.847 17.276 1 97.73 153 LEU A CA 1
ATOM 1137 C C . LEU A 1 153 ? 14.041 -2.456 17.022 1 97.73 153 LEU A C 1
ATOM 1139 O O . LEU A 1 153 ? 14.866 -1.969 17.798 1 97.73 153 LEU A O 1
ATOM 1143 N N . HIS A 1 154 ? 13.702 -1.845 15.864 1 98.07 154 HIS A N 1
ATOM 1144 C CA . HIS A 1 154 ? 14.065 -0.476 15.518 1 98.07 154 HIS A CA 1
ATOM 1145 C C . HIS A 1 154 ? 12.825 0.376 15.264 1 98.07 154 HIS A C 1
ATOM 1147 O O . HIS A 1 154 ? 11.964 0.003 14.464 1 98.07 154 HIS A O 1
ATOM 1153 N N . LEU A 1 155 ? 12.722 1.484 15.971 1 98.1 155 LEU A N 1
ATOM 1154 C CA . LEU A 1 155 ? 11.583 2.393 15.892 1 98.1 155 LEU A CA 1
ATOM 1155 C C . LEU A 1 155 ? 12.005 3.744 15.324 1 98.1 155 LEU A C 1
ATOM 1157 O O . LEU A 1 155 ? 13.034 4.295 15.722 1 98.1 155 LEU A O 1
ATOM 1161 N N . LYS A 1 156 ? 11.201 4.227 14.355 1 97.49 156 LYS A N 1
ATOM 1162 C CA . LYS A 1 156 ? 11.558 5.477 13.69 1 97.49 156 LYS A CA 1
ATOM 1163 C C . LYS A 1 156 ? 10.313 6.261 13.287 1 97.49 156 LYS A C 1
ATOM 1165 O O . LYS A 1 156 ? 9.299 5.672 12.905 1 97.49 156 LYS A O 1
ATOM 1170 N N . ALA A 1 157 ? 10.42 7.574 13.283 1 97.05 157 ALA A N 1
ATOM 1171 C CA . ALA A 1 157 ? 9.324 8.443 12.862 1 97.05 157 ALA A CA 1
ATOM 1172 C C . ALA A 1 157 ? 9.307 8.609 11.345 1 97.05 157 ALA A C 1
ATOM 1174 O O . ALA A 1 157 ? 10.362 8.703 10.713 1 97.05 157 ALA A O 1
ATOM 1175 N N . GLY A 1 158 ? 8.12 8.582 10.763 1 96.1 158 GLY A N 1
ATOM 1176 C CA . GLY A 1 158 ? 7.91 9.043 9.4 1 96.1 158 GLY A CA 1
ATOM 1177 C C . GLY A 1 158 ? 8.03 7.936 8.371 1 96.1 158 GLY A C 1
ATOM 1178 O O . GLY A 1 158 ? 7.314 7.935 7.367 1 96.1 158 GLY A O 1
ATOM 1179 N N . SER A 1 159 ? 9.057 7.047 8.538 1 97.02 159 SER A N 1
ATOM 1180 C CA . SER A 1 159 ? 9.287 6.007 7.541 1 97.02 159 SER A CA 1
ATOM 1181 C C . SER A 1 159 ? 9.958 4.785 8.16 1 97.02 159 SER A C 1
ATOM 1183 O O . SER A 1 159 ? 10.183 4.741 9.371 1 97.02 159 SER A O 1
ATOM 1185 N N . TYR A 1 160 ? 10.278 3.761 7.321 1 97.17 160 TYR A N 1
ATOM 1186 C CA . TYR A 1 160 ? 10.864 2.522 7.818 1 97.17 160 TYR A CA 1
ATOM 1187 C C . TYR A 1 160 ? 12.325 2.725 8.201 1 97.17 160 TYR A C 1
ATOM 1189 O O . TYR A 1 160 ? 13.06 3.438 7.514 1 97.17 160 TYR A O 1
ATOM 1197 N N . PRO A 1 161 ? 12.751 2.146 9.267 1 97.43 161 PRO A N 1
ATOM 1198 C CA . PRO A 1 161 ? 14.16 2.258 9.65 1 97.43 161 PRO A CA 1
ATOM 1199 C C . PRO A 1 161 ? 15.097 1.571 8.658 1 97.43 161 PRO A C 1
ATOM 1201 O O . PRO A 1 161 ? 14.84 0.437 8.245 1 97.43 161 PRO A O 1
ATOM 1204 N N . VAL A 1 162 ? 16.05 2.289 8.267 1 96.34 162 VAL A N 1
ATOM 1205 C CA . VAL A 1 162 ? 17.116 1.723 7.447 1 96.34 162 VAL A CA 1
ATOM 1206 C C . VAL A 1 162 ? 18.182 1.098 8.345 1 96.34 162 VAL A C 1
ATOM 1208 O O . VAL A 1 162 ? 18.927 1.81 9.022 1 96.34 162 VAL A O 1
ATOM 1211 N N . ILE A 1 163 ? 18.296 -0.215 8.304 1 95.09 163 ILE A N 1
ATOM 1212 C CA . ILE A 1 163 ? 19.13 -0.913 9.276 1 95.09 163 ILE A CA 1
ATOM 1213 C C . ILE A 1 163 ? 20.081 -1.863 8.552 1 95.09 163 ILE A C 1
ATOM 1215 O O . ILE A 1 163 ? 19.882 -2.173 7.375 1 95.09 163 ILE A O 1
ATOM 1219 N N . SER A 1 164 ? 21.109 -2.211 9.246 1 93.14 164 SER A N 1
ATOM 1220 C CA . SER A 1 164 ? 22.073 -3.224 8.828 1 93.14 164 SER A CA 1
ATOM 1221 C C . SER A 1 164 ? 22.443 -4.145 9.986 1 93.14 164 SER A C 1
ATOM 1223 O O . SER A 1 164 ? 23.547 -4.056 10.528 1 93.14 164 SER A O 1
ATOM 1225 N N . PRO A 1 165 ? 21.515 -5.035 10.317 1 90.85 165 PRO A N 1
ATOM 1226 C CA . PRO A 1 165 ? 21.772 -5.919 11.456 1 90.85 165 PRO A CA 1
ATOM 1227 C C . PRO A 1 165 ? 23.026 -6.77 11.27 1 90.85 165 PRO A C 1
ATOM 1229 O O . PRO A 1 165 ? 23.642 -7.191 12.253 1 90.85 165 PRO A O 1
ATOM 1232 N N . GLU A 1 166 ? 23.428 -7 10.097 1 87.95 166 GLU A N 1
ATOM 1233 C CA . GLU A 1 166 ? 24.632 -7.767 9.794 1 87.95 166 GLU A CA 1
ATOM 1234 C C . GLU A 1 166 ? 25.886 -6.909 9.947 1 87.95 166 GLU A C 1
ATOM 1236 O O . GLU A 1 166 ? 27.006 -7.413 9.84 1 87.95 166 GLU A O 1
ATOM 1241 N N . ASN A 1 167 ? 25.725 -5.687 10.147 1 86.42 167 ASN A N 1
ATOM 1242 C CA . ASN A 1 167 ? 26.812 -4.726 10.301 1 86.42 167 ASN A CA 1
ATOM 1243 C C . ASN A 1 167 ? 27.571 -4.525 8.993 1 86.42 167 ASN A C 1
ATOM 1245 O O . ASN A 1 167 ? 28.802 -4.469 8.987 1 86.42 167 ASN A O 1
ATOM 1249 N N . ILE A 1 168 ? 26.798 -4.553 8.009 1 90.02 168 ILE A N 1
ATOM 1250 C CA . ILE A 1 168 ? 27.343 -4.229 6.695 1 90.02 168 ILE A CA 1
ATOM 1251 C C . ILE A 1 168 ? 27.219 -2.729 6.44 1 90.02 168 ILE A C 1
ATOM 1253 O O . ILE A 1 168 ? 26.209 -2.114 6.79 1 90.02 168 ILE A O 1
ATOM 1257 N N . THR A 1 169 ? 28.247 -2.241 5.881 1 88.25 169 THR A N 1
ATOM 1258 C CA . THR A 1 169 ? 28.244 -0.812 5.585 1 88.25 169 THR A CA 1
ATOM 1259 C C . THR A 1 169 ? 27.212 -0.485 4.51 1 88.25 169 THR A C 1
ATOM 1261 O O . THR A 1 169 ? 27.043 -1.243 3.553 1 88.25 169 THR A O 1
ATOM 1264 N N . PHE A 1 170 ? 26.586 0.624 4.69 1 90.73 170 PHE A N 1
ATOM 1265 C CA . PHE A 1 170 ? 25.611 1.078 3.705 1 90.73 170 PHE A CA 1
ATOM 1266 C C . PHE A 1 170 ? 26.305 1.54 2.429 1 90.73 170 PHE A C 1
ATOM 1268 O O . PHE A 1 170 ? 27.487 1.891 2.452 1 90.73 170 PHE A O 1
ATOM 1275 N N . PRO A 1 171 ? 25.662 1.586 1.384 1 85.43 171 PRO A N 1
ATOM 1276 C CA . PRO A 1 171 ? 26.267 2.085 0.147 1 85.43 171 PRO A CA 1
ATOM 1277 C C . PRO A 1 171 ? 26.768 3.522 0.273 1 85.43 171 PRO A C 1
ATOM 1279 O O . PRO A 1 171 ? 26.254 4.289 1.091 1 85.43 171 PRO A O 1
ATOM 1282 N N . LYS A 1 172 ? 27.849 3.946 -0.358 1 79.5 172 LYS A N 1
ATOM 1283 C CA . LYS A 1 172 ? 28.54 5.227 -0.25 1 79.5 172 LYS A CA 1
ATOM 1284 C C . LYS A 1 172 ? 27.588 6.39 -0.516 1 79.5 172 LYS A C 1
ATOM 1286 O O . LYS A 1 172 ? 27.756 7.476 0.042 1 79.5 172 LYS A O 1
ATOM 1291 N N . HIS A 1 173 ? 26.487 6.321 -1.205 1 87.41 173 HIS A N 1
ATOM 1292 C CA . HIS A 1 173 ? 25.661 7.447 -1.628 1 87.41 173 HIS A CA 1
ATOM 1293 C C . HIS A 1 173 ? 24.375 7.523 -0.813 1 87.41 173 HIS A C 1
ATOM 1295 O O . HIS A 1 173 ? 23.46 8.275 -1.158 1 87.41 173 HIS A O 1
ATOM 1301 N N . PHE A 1 174 ? 24.429 6.899 0.308 1 92.15 174 PHE A N 1
ATOM 1302 C CA . PHE A 1 174 ? 23.287 7.052 1.202 1 92.15 174 PHE A CA 1
ATOM 1303 C C . PHE A 1 174 ? 23.424 8.315 2.043 1 92.15 174 PHE A C 1
ATOM 1305 O O . PHE A 1 174 ? 24.511 8.625 2.535 1 92.15 174 PHE A O 1
ATOM 1312 N N . LEU A 1 175 ? 22.392 8.989 2.099 1 94.43 175 LEU A N 1
ATOM 1313 C CA . LEU A 1 175 ? 22.408 10.149 2.983 1 94.43 175 LEU A CA 1
ATOM 1314 C C . LEU A 1 175 ? 22.716 9.734 4.418 1 94.43 175 LEU A C 1
ATOM 1316 O O . LEU A 1 175 ? 22.196 8.727 4.903 1 94.43 175 LEU A O 1
ATOM 1320 N N . ASP A 1 176 ? 23.424 10.533 5.063 1 90.07 176 ASP A N 1
ATOM 1321 C CA . ASP A 1 176 ? 23.857 10.218 6.421 1 90.07 176 ASP A CA 1
ATOM 1322 C C . ASP A 1 176 ? 22.661 10.06 7.357 1 90.07 176 ASP A C 1
ATOM 1324 O O . ASP A 1 176 ? 21.731 10.87 7.326 1 90.07 176 ASP A O 1
ATOM 1328 N N . ALA A 1 177 ? 22.716 9.081 8.192 1 87.92 177 ALA A N 1
ATOM 1329 C CA . ALA A 1 177 ? 21.636 8.763 9.123 1 87.92 177 ALA A CA 1
ATOM 1330 C C . ALA A 1 177 ? 21.428 9.891 10.129 1 87.92 177 ALA A C 1
ATOM 1332 O O . ALA A 1 177 ? 20.322 10.079 10.641 1 87.92 177 ALA A O 1
ATOM 1333 N N . GLU A 1 178 ? 22.487 10.667 10.396 1 87.43 178 GLU A N 1
ATOM 1334 C CA . GLU A 1 178 ? 22.413 11.737 11.387 1 87.43 178 GLU A CA 1
ATOM 1335 C C . GLU A 1 178 ? 21.548 12.891 10.889 1 87.43 178 GLU A C 1
ATOM 1337 O O . GLU A 1 178 ? 21.061 13.697 11.685 1 87.43 178 GLU A O 1
ATOM 1342 N N . GLU A 1 179 ? 21.369 12.938 9.626 1 91.08 179 GLU A N 1
ATOM 1343 C CA . GLU A 1 179 ? 20.577 14.019 9.047 1 91.08 179 GLU A CA 1
ATOM 1344 C C . GLU A 1 179 ? 19.112 13.614 8.905 1 91.08 179 GLU A C 1
ATOM 1346 O O . GLU A 1 179 ? 18.287 14.402 8.439 1 91.08 179 GLU A O 1
ATOM 1351 N N . ARG A 1 180 ? 18.884 12.439 9.347 1 93.3 180 ARG A N 1
ATOM 1352 C CA . ARG A 1 180 ? 17.528 11.904 9.285 1 93.3 180 ARG A CA 1
ATOM 1353 C C . ARG A 1 180 ? 16.939 11.741 10.682 1 93.3 180 ARG A C 1
ATOM 1355 O O . ARG A 1 180 ? 17.583 12.083 11.677 1 93.3 180 ARG A O 1
ATOM 1362 N N . PHE A 1 181 ? 15.711 11.251 10.754 1 94.57 181 PHE A N 1
ATOM 1363 C CA . PHE A 1 181 ? 15.121 11.008 12.065 1 94.57 181 PHE A CA 1
ATOM 1364 C C . PHE A 1 181 ? 15.882 9.915 12.807 1 94.57 181 PHE A C 1
ATOM 1366 O O . PHE A 1 181 ? 16.312 8.931 12.201 1 94.57 181 PHE A O 1
ATOM 1373 N N . GLU A 1 182 ? 15.953 10.098 14.072 1 94.19 182 GLU A N 1
ATOM 1374 C CA . GLU A 1 182 ? 16.687 9.161 14.918 1 94.19 182 GLU A CA 1
ATOM 1375 C C . GLU A 1 182 ? 15.996 7.801 14.962 1 94.19 182 GLU A C 1
ATOM 1377 O O . GLU A 1 182 ? 14.767 7.725 15.024 1 94.19 182 GLU A O 1
ATOM 1382 N N . ILE A 1 183 ? 16.782 6.758 14.88 1 96.48 183 ILE A N 1
ATOM 1383 C CA . ILE A 1 183 ? 16.283 5.394 15.02 1 96.48 183 ILE A CA 1
ATOM 1384 C C . ILE A 1 183 ? 16.473 4.92 16.459 1 96.48 183 ILE A C 1
ATOM 1386 O O . ILE A 1 183 ? 17.594 4.913 16.974 1 96.48 183 ILE A O 1
ATOM 1390 N N . HIS A 1 184 ? 15.432 4.51 17.127 1 96.48 184 HIS A N 1
ATOM 1391 C CA . HIS A 1 184 ? 15.472 3.974 18.483 1 96.48 184 HIS A CA 1
ATOM 1392 C C . HIS A 1 184 ? 15.482 2.449 18.472 1 96.48 184 HIS A C 1
ATOM 1394 O O . HIS A 1 184 ? 14.568 1.821 17.932 1 96.48 184 HIS A O 1
ATOM 1400 N N . SER A 1 185 ? 16.426 1.926 19.056 1 96.01 185 SER A N 1
ATOM 1401 C CA . SER A 1 185 ? 16.583 0.477 18.993 1 96.01 185 SER A CA 1
ATOM 1402 C C . SER A 1 185 ? 16.376 -0.162 20.362 1 96.01 185 SER A C 1
ATOM 1404 O O . SER A 1 185 ? 16.677 0.448 21.389 1 96.01 185 SER A O 1
ATOM 1406 N N . LEU A 1 186 ? 15.809 -1.326 20.32 1 95.82 186 LEU A N 1
ATOM 1407 C CA . LEU A 1 186 ? 15.566 -2.137 21.507 1 95.82 186 LEU A CA 1
ATOM 1408 C C . LEU A 1 186 ? 15.903 -3.601 21.244 1 95.82 186 LEU A C 1
ATOM 1410 O O . LEU A 1 186 ? 15.559 -4.142 20.191 1 95.82 186 LEU A O 1
ATOM 1414 N N . GLN A 1 187 ? 16.673 -4.218 22.119 1 95.72 187 GLN A N 1
ATOM 1415 C CA . GLN A 1 187 ? 16.98 -5.644 22.065 1 95.72 187 GLN A CA 1
ATOM 1416 C C . GLN A 1 187 ? 16.464 -6.365 23.307 1 95.72 187 GLN A C 1
ATOM 1418 O O . GLN A 1 187 ? 16.698 -5.919 24.432 1 95.72 187 GLN A O 1
ATOM 1423 N N . PHE A 1 188 ? 15.737 -7.466 23.088 1 95.92 188 PHE A N 1
ATOM 1424 C CA . PHE A 1 188 ? 15.169 -8.221 24.198 1 95.92 188 PHE A CA 1
ATOM 1425 C C . PHE A 1 188 ? 14.882 -9.659 23.783 1 95.92 188 PHE A C 1
ATOM 1427 O O . PHE A 1 188 ? 15.182 -10.058 22.656 1 95.92 188 PHE A O 1
ATOM 1434 N N . LYS A 1 189 ? 14.341 -10.406 24.721 1 96.19 189 LYS A N 1
ATOM 1435 C CA . LYS A 1 189 ? 14.05 -11.815 24.468 1 96.19 189 LYS A CA 1
ATOM 1436 C C . LYS A 1 189 ? 12.546 -12.061 24.396 1 96.19 189 LYS A C 1
ATOM 1438 O O . LYS A 1 189 ? 11.756 -11.266 24.909 1 96.19 189 LYS A O 1
ATOM 1443 N N . SER A 1 190 ? 12.236 -13.159 23.721 1 94.9 190 SER A N 1
ATOM 1444 C CA . SER A 1 190 ? 10.831 -13.548 23.644 1 94.9 190 SER A CA 1
ATOM 1445 C C . SER A 1 190 ? 10.41 -14.343 24.875 1 94.9 190 SER A C 1
ATOM 1447 O O . SER A 1 190 ? 9.899 -15.459 24.755 1 94.9 190 SER A O 1
ATOM 1449 N N . ASP A 1 191 ? 10.539 -13.83 26.092 1 92.75 191 ASP A N 1
ATOM 1450 C CA . ASP A 1 191 ? 10.237 -14.484 27.362 1 92.75 191 ASP A CA 1
ATOM 1451 C C . ASP A 1 191 ? 8.947 -13.937 27.969 1 92.75 191 ASP A C 1
ATOM 1453 O O . ASP A 1 191 ? 8.736 -14.032 29.179 1 92.75 191 ASP A O 1
ATOM 1457 N N . SER A 1 192 ? 8.198 -13.198 27.355 1 91.23 192 SER A N 1
ATOM 1458 C CA . SER A 1 192 ? 6.901 -12.675 27.773 1 91.23 192 SER A CA 1
ATOM 1459 C C . SER A 1 192 ? 7.061 -11.526 28.763 1 91.23 192 SER A C 1
ATOM 1461 O O . SER A 1 192 ? 6.127 -11.199 29.497 1 91.23 192 SER A O 1
ATOM 1463 N N . THR A 1 193 ? 8.288 -10.94 28.798 1 92.97 193 THR A N 1
ATOM 1464 C CA . THR A 1 193 ? 8.492 -9.747 29.613 1 92.97 193 THR A CA 1
ATOM 1465 C C . THR A 1 193 ? 8.275 -8.483 28.785 1 92.97 193 THR A C 1
ATOM 1467 O O . THR A 1 193 ? 8.725 -8.399 27.641 1 92.97 193 THR A O 1
ATOM 1470 N N . THR A 1 194 ? 7.582 -7.573 29.331 1 93.85 194 THR A N 1
ATOM 1471 C CA . THR A 1 194 ? 7.268 -6.343 28.612 1 93.85 194 THR A CA 1
ATOM 1472 C C . THR A 1 194 ? 8.438 -5.365 28.676 1 93.85 194 THR A C 1
ATOM 1474 O O . THR A 1 194 ? 8.997 -5.127 29.749 1 93.85 194 THR A O 1
ATOM 1477 N N . ARG A 1 195 ? 8.837 -4.938 27.573 1 95.32 195 ARG A N 1
ATOM 1478 C CA . ARG A 1 195 ? 9.849 -3.893 27.453 1 95.32 195 ARG A CA 1
ATOM 1479 C C . ARG A 1 195 ? 9.232 -2.588 26.962 1 95.32 195 ARG A C 1
ATOM 1481 O O . ARG A 1 195 ? 8.33 -2.598 26.122 1 95.32 195 ARG A O 1
ATOM 1488 N N . ARG A 1 196 ? 9.781 -1.448 27.504 1 93.26 196 ARG A N 1
ATOM 1489 C CA . ARG A 1 196 ? 9.163 -0.166 27.183 1 93.26 196 ARG A CA 1
ATOM 1490 C C . ARG A 1 196 ? 10.193 0.815 26.632 1 93.26 196 ARG A C 1
ATOM 1492 O O . ARG A 1 196 ? 11.339 0.841 27.086 1 93.26 196 ARG A O 1
ATOM 1499 N N . LEU A 1 197 ? 9.785 1.599 25.635 1 95.62 197 LEU A N 1
ATOM 1500 C CA . LEU A 1 197 ? 10.53 2.722 25.075 1 95.62 197 LEU A CA 1
ATOM 1501 C C . LEU A 1 197 ? 9.758 4.026 25.247 1 95.62 197 LEU A C 1
ATOM 1503 O O . LEU A 1 197 ? 8.578 4.105 24.898 1 95.62 197 LEU A O 1
ATOM 1507 N N . SER A 1 198 ? 10.393 5.041 25.819 1 95.19 198 SER A N 1
ATOM 1508 C CA . SER A 1 198 ? 9.781 6.354 25.998 1 95.19 198 SER A CA 1
ATOM 1509 C C . SER A 1 198 ? 10.452 7.402 25.118 1 95.19 198 SER A C 1
ATOM 1511 O O . SER A 1 198 ? 11.673 7.568 25.162 1 95.19 198 SER A O 1
ATOM 1513 N N . ILE A 1 199 ? 9.725 8.068 24.378 1 96.38 199 ILE A N 1
ATOM 1514 C CA . ILE A 1 199 ? 10.242 9.109 23.497 1 96.38 199 ILE A CA 1
ATOM 1515 C C . ILE A 1 199 ? 9.633 10.456 23.877 1 96.38 199 ILE A C 1
ATOM 1517 O O . ILE A 1 199 ? 8.412 10.623 23.845 1 96.38 199 ILE A O 1
ATOM 1521 N N . GLU A 1 200 ? 10.472 11.452 24.158 1 94.46 200 GLU A N 1
ATOM 1522 C CA . GLU A 1 200 ? 10.024 12.793 24.52 1 94.46 200 GLU A CA 1
ATOM 1523 C C . GLU A 1 200 ? 9.859 13.673 23.284 1 94.46 200 GLU A C 1
ATOM 1525 O O . GLU A 1 200 ? 10.695 13.643 22.379 1 94.46 200 GLU A O 1
ATOM 1530 N N . GLY A 1 201 ? 8.797 14.467 23.257 1 95.13 201 GLY A N 1
ATOM 1531 C CA . GLY A 1 201 ? 8.535 15.353 22.134 1 95.13 201 GLY A CA 1
ATOM 1532 C C . GLY A 1 201 ? 8.537 14.638 20.796 1 95.13 201 GLY A C 1
ATOM 1533 O O . GLY A 1 201 ? 9.231 15.052 19.866 1 95.13 201 GLY A O 1
ATOM 1534 N N . PRO A 1 202 ? 7.786 13.578 20.731 1 96.55 202 PRO A N 1
ATOM 1535 C CA . PRO A 1 202 ? 7.795 12.807 19.485 1 96.55 202 PRO A CA 1
ATOM 1536 C C . PRO A 1 202 ? 7.207 13.582 18.308 1 96.55 202 PRO A C 1
ATOM 1538 O O . PRO A 1 202 ? 6.278 14.372 18.487 1 96.55 202 PRO A O 1
ATOM 1541 N N . HIS A 1 203 ? 7.781 13.352 17.136 1 95.98 203 HIS A N 1
ATOM 1542 C CA . HIS A 1 203 ? 7.196 13.899 15.917 1 95.98 203 HIS A CA 1
ATOM 1543 C C . HIS A 1 203 ? 5.801 13.332 15.672 1 95.98 203 HIS A C 1
ATOM 1545 O O . HIS A 1 203 ? 5.598 12.118 15.749 1 95.98 203 HIS A O 1
ATOM 1551 N N . PRO A 1 204 ? 4.829 14.194 15.496 1 95.94 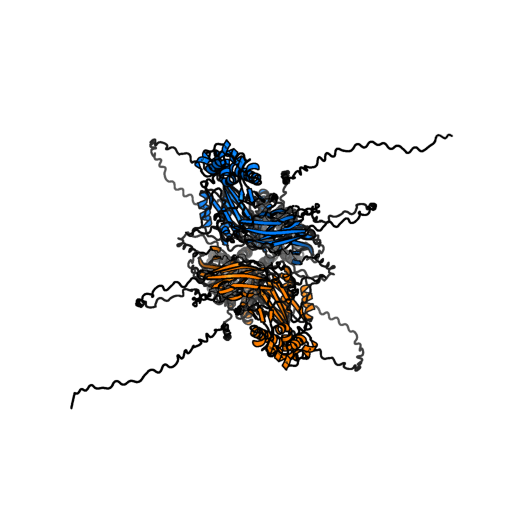204 PRO A N 1
ATOM 1552 C CA . PRO A 1 204 ? 3.488 13.664 15.237 1 95.94 204 PRO A CA 1
ATOM 1553 C C . PRO A 1 204 ? 3.388 12.941 13.897 1 95.94 204 PRO A C 1
ATOM 1555 O O . PRO A 1 204 ? 4.167 13.218 12.981 1 95.94 204 PRO A O 1
ATOM 1558 N N . GLY A 1 205 ? 2.375 12.084 13.825 1 95.53 205 GLY A N 1
ATOM 1559 C CA . GLY A 1 205 ? 2.158 11.375 12.574 1 95.53 205 GLY A CA 1
ATOM 1560 C C . GLY A 1 205 ? 2.505 9.901 12.656 1 95.53 205 GLY A C 1
ATOM 1561 O O . GLY A 1 205 ? 2.326 9.273 13.702 1 95.53 205 GLY A O 1
ATOM 1562 N N . ASN A 1 206 ? 3.006 9.386 11.578 1 96.51 206 ASN A N 1
ATOM 1563 C CA . ASN A 1 206 ? 3.24 7.952 11.454 1 96.51 206 ASN A CA 1
ATOM 1564 C C . ASN A 1 206 ? 4.593 7.552 12.034 1 96.51 206 ASN A C 1
ATOM 1566 O O . ASN A 1 206 ? 5.6 8.218 11.789 1 96.51 206 ASN A O 1
ATOM 1570 N N . TRP A 1 207 ? 4.616 6.554 12.793 1 97.55 207 TRP A N 1
ATOM 1571 C CA . TRP A 1 207 ? 5.812 5.897 13.31 1 97.55 207 TRP A CA 1
ATOM 1572 C C . TRP A 1 207 ? 5.844 4.427 12.904 1 97.55 207 TRP A C 1
ATOM 1574 O O . TRP A 1 207 ? 4.812 3.752 12.913 1 97.55 207 TRP A O 1
ATOM 1584 N N . PHE A 1 208 ? 7.041 3.943 12.588 1 97.63 208 PHE A N 1
ATOM 1585 C CA . PHE A 1 208 ? 7.175 2.558 12.151 1 97.63 208 PHE A CA 1
ATOM 1586 C C . PHE A 1 208 ? 8.24 1.834 12.966 1 97.63 208 PHE A C 1
ATOM 1588 O O . PHE A 1 208 ? 9.313 2.383 13.223 1 97.63 208 PHE A O 1
ATOM 1595 N N . ALA A 1 209 ? 7.931 0.694 13.406 1 97.61 209 ALA A N 1
ATOM 1596 C CA . ALA A 1 209 ? 8.903 -0.202 14.027 1 97.61 209 ALA A CA 1
ATOM 1597 C C . ALA A 1 209 ? 9.099 -1.462 13.189 1 97.61 209 ALA A C 1
ATOM 1599 O O . ALA A 1 209 ? 8.145 -1.983 12.607 1 97.61 209 ALA A O 1
ATOM 1600 N N . VAL A 1 210 ? 10.307 -1.855 13.05 1 97.71 210 VAL A N 1
ATOM 1601 C CA . VAL A 1 210 ? 10.602 -3.144 12.432 1 97.71 210 VAL A CA 1
ATOM 1602 C C . VAL A 1 210 ? 11.161 -4.103 13.48 1 97.71 210 VAL A C 1
ATOM 1604 O O . VAL A 1 210 ? 12.063 -3.745 14.241 1 97.71 210 VAL A O 1
ATOM 1607 N N . ALA A 1 211 ? 10.554 -5.249 13.604 1 97.8 211 ALA A N 1
ATOM 1608 C CA . ALA A 1 211 ? 10.963 -6.262 14.574 1 97.8 211 ALA A CA 1
ATOM 1609 C C . ALA A 1 211 ? 11.26 -7.592 13.887 1 97.8 211 ALA A C 1
ATOM 1611 O O . ALA A 1 211 ? 10.591 -7.961 12.919 1 97.8 211 ALA A O 1
ATOM 1612 N N . PHE A 1 212 ? 12.213 -8.294 14.344 1 97.06 212 PHE A N 1
ATOM 1613 C CA . PHE A 1 212 ? 12.63 -9.58 13.796 1 97.06 212 PHE A CA 1
ATOM 1614 C C . PHE A 1 212 ? 13.428 -10.373 14.824 1 97.06 212 PHE A C 1
ATOM 1616 O O . PHE A 1 212 ? 13.855 -9.826 15.843 1 97.06 212 PHE A O 1
ATOM 1623 N N . ILE A 1 213 ? 13.498 -11.666 14.579 1 96.37 213 ILE A N 1
ATOM 1624 C CA . ILE A 1 213 ? 14.425 -12.474 15.363 1 96.37 213 ILE A CA 1
ATOM 1625 C C . ILE A 1 213 ? 15.862 -12.13 14.978 1 96.37 213 ILE A C 1
ATOM 1627 O O . ILE A 1 213 ? 16.217 -12.149 13.797 1 96.37 213 ILE A O 1
ATOM 1631 N N . SER A 1 214 ? 16.63 -11.829 15.944 1 94.06 214 SER A N 1
ATOM 1632 C CA . SER A 1 214 ? 17.957 -11.264 15.724 1 94.06 214 SER A CA 1
ATOM 1633 C C . SER A 1 214 ? 18.763 -12.11 14.744 1 94.06 214 SER A C 1
ATOM 1635 O O . SER A 1 214 ? 18.653 -13.338 14.739 1 94.06 214 SER A O 1
ATOM 1637 N N . TRP A 1 215 ? 19.48 -11.408 13.958 1 90.31 215 TRP A N 1
ATOM 1638 C CA . TRP A 1 215 ? 20.297 -12.032 12.922 1 90.31 215 TRP A CA 1
ATOM 1639 C C . TRP A 1 215 ? 21.383 -12.907 13.54 1 90.31 215 TRP A C 1
ATOM 1641 O O . TRP A 1 215 ? 22.017 -12.518 14.524 1 90.31 215 TRP A O 1
ATOM 1651 N N . THR A 1 216 ? 21.439 -14.134 12.984 1 84.32 216 THR A N 1
ATOM 1652 C CA . THR A 1 216 ? 22.557 -15.023 13.277 1 84.32 216 THR A CA 1
ATOM 1653 C C . THR A 1 216 ? 23.221 -15.499 11.988 1 84.32 216 THR A C 1
ATOM 1655 O O . THR A 1 216 ? 22.573 -15.579 10.942 1 84.32 216 THR A O 1
ATOM 1658 N N . ASP A 1 217 ? 24.36 -15.785 11.972 1 78.35 217 ASP A N 1
ATOM 1659 C CA . ASP A 1 217 ? 25.087 -16.217 10.783 1 78.35 217 ASP A CA 1
ATOM 1660 C C . ASP A 1 217 ? 24.483 -17.494 10.203 1 78.35 217 ASP A C 1
ATOM 1662 O O . ASP A 1 217 ? 24.459 -18.533 10.867 1 78.35 217 ASP A O 1
ATOM 1666 N N . PRO A 1 218 ? 23.976 -17.411 8.974 1 73.8 218 PRO A N 1
ATOM 1667 C CA . PRO A 1 218 ? 23.311 -18.559 8.353 1 73.8 218 PRO A CA 1
ATOM 1668 C C . PRO A 1 218 ? 24.237 -19.762 8.192 1 73.8 218 PRO A C 1
ATOM 1670 O O . PRO A 1 218 ? 23.769 -20.901 8.118 1 73.8 218 PRO A O 1
ATOM 1673 N N . ASN A 1 219 ? 25.508 -19.497 8.007 1 66.32 219 ASN A N 1
ATOM 1674 C CA . ASN A 1 219 ? 26.454 -20.593 7.826 1 66.32 219 ASN A CA 1
ATOM 1675 C C . ASN A 1 219 ? 26.429 -21.558 9.008 1 66.32 219 ASN A C 1
ATOM 1677 O O . ASN A 1 219 ? 26.855 -22.707 8.885 1 66.32 219 ASN A O 1
ATOM 1681 N N . ASN A 1 220 ? 25.798 -21.069 10.056 1 65.26 220 ASN A N 1
ATOM 1682 C CA . ASN A 1 220 ? 25.758 -21.905 11.252 1 65.26 220 ASN A CA 1
ATOM 1683 C C . ASN A 1 220 ? 24.412 -22.608 11.4 1 65.26 220 ASN A C 1
ATOM 1685 O O . ASN A 1 220 ? 24.194 -23.345 12.362 1 65.26 220 ASN A O 1
ATOM 1689 N N . GLU A 1 221 ? 23.609 -22.54 10.275 1 68.75 221 GLU A N 1
ATOM 1690 C CA . GLU A 1 221 ? 22.256 -23.061 10.448 1 68.75 221 GLU A CA 1
ATOM 1691 C C . GLU A 1 221 ? 22.104 -24.431 9.793 1 68.75 221 GLU A C 1
ATOM 1693 O O . GLU A 1 221 ? 22.663 -24.678 8.722 1 68.75 221 GLU A O 1
ATOM 1698 N N . ARG A 1 222 ? 21.461 -25.415 10.399 1 64.34 222 ARG A N 1
ATOM 1699 C CA . ARG A 1 222 ? 21.171 -26.761 9.915 1 64.34 222 ARG A CA 1
ATOM 1700 C C . ARG A 1 222 ? 20.015 -26.747 8.92 1 64.34 222 ARG A C 1
ATOM 1702 O O . ARG A 1 222 ? 19.07 -25.969 9.069 1 64.34 222 ARG A O 1
ATOM 1709 N N . ILE A 1 223 ? 20.158 -27.543 7.71 1 64.62 223 ILE A N 1
ATOM 1710 C CA . ILE A 1 223 ? 19.065 -27.68 6.754 1 64.62 223 ILE A CA 1
ATOM 1711 C C . ILE A 1 223 ? 18.059 -28.71 7.264 1 64.62 223 ILE A C 1
ATOM 1713 O O . ILE A 1 223 ? 18.396 -29.885 7.433 1 64.62 223 ILE A O 1
ATOM 1717 N N . GLU A 1 224 ? 16.993 -28.214 7.674 1 62.67 224 GLU A N 1
ATOM 1718 C CA . GLU A 1 224 ? 15.993 -29.122 8.229 1 62.67 224 GLU A CA 1
ATOM 1719 C C . GLU A 1 224 ? 15.009 -29.582 7.156 1 62.67 224 GLU A C 1
ATOM 1721 O O . GLU A 1 224 ? 14.662 -28.816 6.255 1 62.67 224 GLU A O 1
ATOM 1726 N N . GLN A 1 225 ? 14.783 -30.859 7.162 1 59.9 225 GLN A N 1
ATOM 1727 C CA . GLN A 1 225 ? 13.801 -31.429 6.246 1 59.9 225 GLN A CA 1
ATOM 1728 C C . GLN A 1 225 ? 12.378 -31.163 6.73 1 59.9 225 GLN A C 1
ATOM 1730 O O . GLN A 1 225 ? 12.1 -31.243 7.929 1 59.9 225 GLN A O 1
ATOM 1735 N N . GLN A 1 226 ? 11.539 -30.68 5.859 1 59.84 226 GLN A N 1
ATOM 1736 C CA . GLN A 1 226 ? 10.149 -30.378 6.187 1 59.84 226 GLN A CA 1
ATOM 1737 C C . GLN A 1 226 ? 9.449 -31.594 6.786 1 59.84 226 GLN A C 1
ATOM 1739 O O . GLN A 1 226 ? 9.544 -32.699 6.248 1 59.84 226 GLN A O 1
ATOM 1744 N N . GLY A 1 227 ? 8.786 -31.467 8.037 1 57.43 227 GLY A N 1
ATOM 1745 C CA . GLY A 1 227 ? 7.993 -32.51 8.667 1 57.43 227 GLY A CA 1
ATOM 1746 C C . GLY A 1 227 ? 8.652 -33.097 9.901 1 57.43 227 GLY A C 1
ATOM 1747 O O . GLY A 1 227 ? 7.99 -33.745 10.715 1 57.43 227 GLY A O 1
ATOM 1748 N N . LEU A 1 228 ? 9.897 -32.918 10.188 1 59.73 228 LEU A N 1
ATOM 1749 C CA . LEU A 1 228 ? 10.563 -33.541 11.328 1 59.73 228 LEU A CA 1
ATOM 1750 C C . LEU A 1 228 ? 10.74 -32.541 12.466 1 59.73 228 LEU A C 1
ATOM 1752 O O . LEU A 1 228 ? 10.863 -32.933 13.628 1 59.73 228 LEU A O 1
ATOM 1756 N N . ALA A 1 229 ? 10.896 -31.242 12.381 1 59.63 229 ALA A N 1
ATOM 1757 C CA . ALA A 1 229 ? 11.211 -30.288 13.441 1 59.63 229 ALA A CA 1
ATOM 1758 C C . ALA A 1 229 ? 9.947 -29.607 13.959 1 59.63 229 ALA A C 1
ATOM 1760 O O . ALA A 1 229 ? 8.947 -29.514 13.244 1 59.63 229 ALA A O 1
ATOM 1761 N N . ALA A 1 230 ? 9.988 -29.335 15.471 1 63.15 230 ALA A N 1
ATOM 1762 C CA . ALA A 1 230 ? 8.898 -28.602 16.111 1 63.15 230 ALA A CA 1
ATOM 1763 C C . ALA A 1 230 ? 8.63 -27.282 15.394 1 63.15 230 ALA A C 1
ATOM 1765 O O . ALA A 1 230 ? 9.564 -26.585 14.993 1 63.15 230 ALA A O 1
ATOM 1766 N N . SER A 1 231 ? 7.407 -27.073 15.166 1 73.89 231 SER A N 1
ATOM 1767 C CA . SER A 1 231 ? 7.018 -25.824 14.519 1 73.89 231 SER A CA 1
ATOM 1768 C C . SER A 1 231 ? 6.647 -24.761 15.548 1 73.89 231 SER A C 1
ATOM 1770 O O . SER A 1 231 ? 5.673 -24.918 16.287 1 73.89 231 SER A O 1
ATOM 1772 N N . CYS A 1 232 ? 7.68 -23.852 15.917 1 82.12 232 CYS A N 1
ATOM 1773 C CA . CYS A 1 232 ? 7.449 -22.748 16.841 1 82.12 232 CYS A CA 1
ATOM 1774 C C . CYS A 1 232 ? 7.253 -21.438 16.088 1 82.12 232 CYS A C 1
ATOM 1776 O O . CYS A 1 232 ? 7.874 -21.216 15.047 1 82.12 232 CYS A O 1
ATOM 1778 N N . GLU A 1 233 ? 6.321 -20.646 16.667 1 89.61 233 GLU A N 1
ATOM 1779 C CA . GLU A 1 233 ? 6.099 -19.316 16.108 1 89.61 233 GLU A CA 1
ATOM 1780 C C . GLU A 1 233 ? 6.357 -18.23 17.149 1 89.61 233 GLU A C 1
ATOM 1782 O O . GLU A 1 233 ? 5.917 -18.345 18.295 1 89.61 233 GLU A O 1
ATOM 1787 N N . THR A 1 234 ? 7.194 -17.313 16.85 1 94.61 234 THR A N 1
ATOM 1788 C CA . THR A 1 234 ? 7.457 -16.171 17.718 1 94.61 234 THR A CA 1
ATOM 1789 C C . THR A 1 234 ? 6.471 -15.04 17.438 1 94.61 234 THR A C 1
ATOM 1791 O O . THR A 1 234 ? 6.362 -14.571 16.303 1 94.61 234 THR A O 1
ATOM 1794 N N . LEU A 1 235 ? 5.788 -14.614 18.495 1 95.23 235 LEU A N 1
ATOM 1795 C CA . LEU A 1 235 ? 4.777 -13.571 18.357 1 95.23 235 LEU A CA 1
ATOM 1796 C C . LEU A 1 235 ? 5.158 -12.334 19.163 1 95.23 235 LEU A C 1
ATOM 1798 O O . LEU A 1 235 ? 5.872 -12.436 20.164 1 95.23 235 LEU A O 1
ATOM 1802 N N . LEU A 1 236 ? 4.748 -11.17 18.717 1 96.48 236 LEU A N 1
ATOM 1803 C CA . LEU A 1 236 ? 5.027 -9.896 19.372 1 96.48 236 LEU A CA 1
ATOM 1804 C C . LEU A 1 236 ? 3.742 -9.104 19.591 1 96.48 236 LEU A C 1
ATOM 1806 O O . LEU A 1 236 ? 2.971 -8.892 18.652 1 96.48 236 LEU A O 1
ATOM 1810 N N . MET A 1 237 ? 3.481 -8.669 20.816 1 95.89 237 MET A N 1
ATOM 1811 C CA . MET A 1 237 ? 2.406 -7.75 21.178 1 95.89 237 MET A CA 1
ATOM 1812 C C . MET A 1 237 ? 2.952 -6.35 21.441 1 95.89 237 MET A C 1
ATOM 1814 O O . MET A 1 237 ? 3.93 -6.188 22.173 1 95.89 237 MET A O 1
ATOM 1818 N N . SER A 1 238 ? 2.35 -5.367 20.802 1 96.47 238 SER A N 1
ATOM 1819 C CA . SER A 1 238 ? 2.827 -3.995 20.948 1 96.47 238 SER A CA 1
ATOM 1820 C C . SER A 1 238 ? 1.691 -3.053 21.333 1 96.47 238 SER A C 1
ATOM 1822 O O . SER A 1 238 ? 0.554 -3.231 20.892 1 96.47 238 SER A O 1
ATOM 1824 N N . GLU A 1 239 ? 2.037 -2.044 22.177 1 95.49 239 GLU A N 1
ATOM 1825 C CA . GLU A 1 239 ? 1.09 -1.025 22.617 1 95.49 239 GLU A CA 1
ATOM 1826 C C . GLU A 1 239 ? 1.747 0.351 22.674 1 95.49 239 GLU A C 1
ATOM 1828 O O . GLU A 1 239 ? 2.961 0.458 22.855 1 95.49 239 GLU A O 1
ATOM 1833 N N . MET A 1 240 ? 0.955 1.34 22.455 1 97.16 240 MET A N 1
ATOM 1834 C CA . MET A 1 240 ? 1.445 2.711 22.571 1 97.16 240 MET A CA 1
ATOM 1835 C C . MET A 1 240 ? 0.493 3.56 23.406 1 97.16 240 MET A C 1
ATOM 1837 O O . MET A 1 240 ? -0.724 3.494 23.227 1 97.16 240 MET A O 1
ATOM 1841 N N . ALA A 1 241 ? 0.994 4.302 24.299 1 96.03 241 ALA A N 1
ATOM 1842 C CA . ALA A 1 241 ? 0.283 5.292 25.103 1 96.03 241 ALA A CA 1
ATOM 1843 C C . ALA A 1 241 ? 0.974 6.651 25.037 1 96.03 241 ALA A C 1
ATOM 1845 O O . ALA A 1 241 ? 2.164 6.734 24.725 1 96.03 241 ALA A O 1
ATOM 1846 N N . VAL A 1 242 ? 0.18 7.678 25.226 1 96.05 242 VAL A N 1
ATOM 1847 C CA . VAL A 1 242 ? 0.773 9.006 25.108 1 96.05 242 VAL A CA 1
ATOM 1848 C C . VAL A 1 242 ? 0.331 9.876 26.283 1 96.05 242 VAL A C 1
ATOM 1850 O O . VAL A 1 242 ? -0.675 9.584 26.935 1 96.05 242 VAL A O 1
ATOM 1853 N N . VAL A 1 243 ? 1.144 10.822 26.566 1 94.63 243 VAL A N 1
ATOM 1854 C CA . VAL A 1 243 ? 0.788 11.934 27.442 1 94.63 243 VAL A CA 1
ATOM 1855 C C . VAL A 1 243 ? 0.613 13.206 26.616 1 94.63 243 VAL A C 1
ATOM 1857 O O . VAL A 1 243 ? 1.527 13.619 25.898 1 94.63 243 VAL A O 1
ATOM 1860 N N . SER A 1 244 ? -0.53 13.766 26.679 1 92.26 244 SER A N 1
ATOM 1861 C CA . SER A 1 244 ? -0.835 14.949 25.88 1 92.26 244 SER A CA 1
ATOM 1862 C C . SER A 1 244 ? -0.357 16.221 26.572 1 92.26 244 SER A C 1
ATOM 1864 O O . SER A 1 244 ? -0.295 16.279 27.801 1 92.26 244 SER A O 1
ATOM 1866 N N . ALA A 1 245 ? -0.013 17.164 25.728 1 92.54 245 ALA A N 1
ATOM 1867 C CA . ALA A 1 245 ? 0.297 18.508 26.209 1 92.54 245 ALA A CA 1
ATOM 1868 C C . ALA A 1 245 ? -0.818 19.489 25.854 1 92.54 245 ALA A C 1
ATOM 1870 O O . ALA A 1 245 ? -1.56 19.273 24.893 1 92.54 245 ALA A O 1
ATOM 1871 N N . ARG A 1 246 ? -0.992 20.444 26.649 1 89.18 246 ARG A N 1
ATOM 1872 C CA . ARG A 1 246 ? -1.972 21.494 26.389 1 89.18 246 ARG A CA 1
ATOM 1873 C C . ARG A 1 246 ? -1.292 22.85 26.231 1 89.18 246 ARG A C 1
ATOM 1875 O O . ARG A 1 246 ? -1.411 23.715 27.102 1 89.18 246 ARG A O 1
ATOM 1882 N N . PRO A 1 247 ? -0.737 23.058 25.056 1 93.32 247 PRO A N 1
ATOM 1883 C CA . PRO A 1 247 ? -0.035 24.326 24.85 1 93.32 247 PRO A CA 1
ATOM 1884 C C . PRO A 1 247 ? -0.987 25.509 24.689 1 93.32 247 PRO A C 1
ATOM 1886 O O . PRO A 1 247 ? -2.091 25.35 24.161 1 93.32 247 PRO A O 1
ATOM 1889 N N . GLN A 1 248 ? -0.507 26.661 25.202 1 91.43 248 GLN A N 1
ATOM 1890 C CA . GLN A 1 248 ? -1.247 27.903 25.008 1 91.43 248 GLN A CA 1
ATOM 1891 C C . GLN A 1 248 ? -1.087 28.421 23.581 1 91.43 248 GLN A C 1
ATOM 1893 O O . GLN A 1 248 ? 0.033 28.541 23.08 1 91.43 248 GLN A O 1
ATOM 1898 N N . LEU A 1 249 ? -2.197 28.698 22.893 1 91.13 249 LEU A N 1
ATOM 1899 C CA . LEU A 1 249 ? -2.156 29.185 21.519 1 91.13 249 LEU A CA 1
ATOM 1900 C C . LEU A 1 249 ? -1.777 30.662 21.477 1 91.13 249 LEU A C 1
ATOM 1902 O O . LEU A 1 249 ? -2.376 31.481 22.179 1 91.13 249 LEU A O 1
ATOM 1906 N N . LEU A 1 250 ? -0.712 30.958 20.711 1 92.83 250 LEU A N 1
ATOM 1907 C CA . LEU A 1 250 ? -0.29 32.34 20.51 1 92.83 250 LEU A CA 1
ATOM 1908 C C . LEU A 1 250 ? -0.601 32.802 19.09 1 92.83 250 LEU A C 1
ATOM 1910 O O . LEU A 1 250 ? -0.518 32.014 18.145 1 92.83 250 LEU A O 1
ATOM 1914 N N . ASN A 1 251 ? -0.944 33.994 18.983 1 88.5 251 ASN A N 1
ATOM 1915 C CA . ASN A 1 251 ? -1.229 34.601 17.687 1 88.5 251 ASN A CA 1
ATOM 1916 C C . ASN A 1 251 ? -0.329 35.804 17.421 1 88.5 251 ASN A C 1
ATOM 1918 O O . ASN A 1 251 ? 0.157 36.44 18.358 1 88.5 251 ASN A O 1
ATOM 1922 N N . VAL A 1 252 ? -0.176 36.006 16.166 1 85.25 252 VAL A N 1
ATOM 1923 C CA . VAL A 1 252 ? 0.632 37.161 15.788 1 85.25 252 VAL A CA 1
ATOM 1924 C C . VAL A 1 252 ? -0.127 38.448 16.106 1 85.25 252 VAL A C 1
ATOM 1926 O O . VAL A 1 252 ? -1.36 38.464 16.11 1 85.25 252 VAL A O 1
ATOM 1929 N N . ASP A 1 253 ? 0.409 39.561 16.54 1 75.89 253 ASP A N 1
ATOM 1930 C CA . ASP A 1 253 ? -0.128 40.899 16.771 1 75.89 253 ASP A CA 1
ATOM 1931 C C . ASP A 1 253 ? -0.887 40.966 18.094 1 75.89 253 ASP A C 1
ATOM 1933 O O . ASP A 1 253 ? -1.7 41.868 18.304 1 75.89 253 ASP A O 1
ATOM 1937 N N . VAL A 1 254 ? -0.807 39.846 18.794 1 83.7 254 VAL A N 1
ATOM 1938 C CA . VAL A 1 254 ? -1.424 39.84 20.117 1 83.7 254 VAL A CA 1
ATOM 1939 C C . VAL A 1 254 ? -0.345 39.718 21.19 1 83.7 254 VAL A C 1
ATOM 1941 O O . VAL A 1 254 ? 0.581 38.913 21.06 1 83.7 254 VAL A O 1
ATOM 1944 N N . ARG A 1 255 ? -0.473 40.545 22.095 1 87.65 255 ARG A N 1
ATOM 1945 C CA . ARG A 1 255 ? 0.431 40.47 23.237 1 87.65 255 ARG A CA 1
ATOM 1946 C C . ARG A 1 255 ? -0.129 39.555 24.321 1 87.65 255 ARG A C 1
ATOM 1948 O O . ARG A 1 255 ? -1.237 39.775 24.814 1 87.65 255 ARG A O 1
ATOM 1955 N N . TYR A 1 256 ? 0.585 38.501 24.634 1 91 256 TYR A N 1
ATOM 1956 C CA . TYR A 1 256 ? 0.18 37.556 25.669 1 91 256 TYR A CA 1
ATOM 1957 C C . TYR A 1 256 ? 0.861 37.875 26.994 1 91 256 TYR A C 1
ATOM 1959 O O . TYR A 1 256 ? 2.077 38.076 27.042 1 91 256 TYR A O 1
ATOM 1967 N N . GLU A 1 257 ? 0.033 37.959 28.068 1 90.88 257 GLU A N 1
ATOM 1968 C CA . GLU A 1 257 ? 0.561 38.172 29.413 1 90.88 257 GLU A CA 1
ATOM 1969 C C . GLU A 1 257 ? 0.445 36.906 30.258 1 90.88 257 GLU A C 1
ATOM 1971 O O . GLU A 1 257 ? -0.612 36.273 30.294 1 90.88 257 GLU A O 1
ATOM 1976 N N . GLY A 1 258 ? 1.589 36.499 30.75 1 89.74 258 GLY A N 1
ATOM 1977 C CA . GLY A 1 258 ? 1.578 35.307 31.584 1 89.74 258 GLY A CA 1
ATOM 1978 C C . GLY A 1 258 ? 2.55 35.384 32.746 1 89.74 258 GLY A C 1
ATOM 1979 O O . GLY A 1 258 ? 3.257 36.38 32.906 1 89.74 258 GLY A O 1
ATOM 1980 N N . THR A 1 259 ? 2.437 34.426 33.649 1 88.56 259 THR A N 1
ATOM 1981 C CA . THR A 1 259 ? 3.338 34.283 34.787 1 88.56 259 THR A CA 1
ATOM 1982 C C . THR A 1 259 ? 3.969 32.894 34.807 1 88.56 259 THR A C 1
ATOM 1984 O O . THR A 1 259 ? 3.287 31.893 34.579 1 88.56 259 THR A O 1
ATOM 1987 N N . LEU A 1 260 ? 5.215 32.853 34.88 1 89.83 260 LEU A N 1
ATOM 1988 C CA . LEU A 1 260 ? 5.943 31.596 35.011 1 89.83 260 LEU A CA 1
ATOM 1989 C C . LEU A 1 260 ? 6.212 31.273 36.477 1 89.83 260 LEU A C 1
ATOM 1991 O O . LEU A 1 260 ? 6.807 32.08 37.195 1 89.83 260 LEU A O 1
ATOM 1995 N N . ALA A 1 261 ? 5.68 30.134 36.917 1 86.71 261 ALA A N 1
ATOM 1996 C CA . ALA A 1 261 ? 5.864 29.715 38.304 1 86.71 261 ALA A CA 1
ATOM 1997 C C . ALA A 1 261 ? 6.846 28.551 38.4 1 86.71 261 ALA A C 1
ATOM 1999 O O . ALA A 1 261 ? 6.882 27.687 37.521 1 86.71 261 ALA A O 1
ATOM 2000 N N . ALA A 1 262 ? 7.676 28.539 39.396 1 77.9 262 ALA A N 1
ATOM 2001 C CA . ALA A 1 262 ? 8.712 27.526 39.576 1 77.9 262 ALA A CA 1
ATOM 2002 C C . ALA A 1 262 ? 8.104 26.184 39.974 1 77.9 262 ALA A C 1
ATOM 2004 O O . ALA A 1 262 ? 8.708 25.132 39.754 1 77.9 262 ALA A O 1
ATOM 2005 N N . ASP A 1 263 ? 6.952 26.088 40.558 1 68.81 263 ASP A N 1
ATOM 2006 C CA . ASP A 1 263 ? 6.386 24.852 41.089 1 68.81 263 ASP A CA 1
ATOM 2007 C C . ASP A 1 263 ? 5.584 24.112 40.02 1 68.81 263 ASP A C 1
ATOM 2009 O O . ASP A 1 263 ? 4.894 23.135 40.32 1 68.81 263 ASP A O 1
ATOM 2013 N N . GLN A 1 264 ? 5.804 24.448 38.837 1 74.75 264 GLN A N 1
ATOM 2014 C CA . GLN A 1 264 ? 5.041 23.736 37.817 1 74.75 264 GLN A CA 1
ATOM 2015 C C . GLN A 1 264 ? 5.743 22.444 37.408 1 74.75 264 GLN A C 1
ATOM 2017 O O . GLN A 1 264 ? 6.963 22.422 37.235 1 74.75 264 GLN A O 1
ATOM 2022 N N . PRO A 1 265 ? 5.056 21.367 37.497 1 75.41 265 PRO A N 1
ATOM 2023 C CA . PRO A 1 265 ? 5.652 20.075 37.149 1 75.41 265 PRO A CA 1
ATOM 2024 C C . PRO A 1 265 ? 6.063 19.991 35.681 1 75.41 265 PRO A C 1
ATOM 2026 O O . PRO A 1 265 ? 6.979 19.241 35.334 1 75.41 265 PRO A O 1
ATOM 2029 N N . GLU A 1 266 ? 5.412 20.794 34.84 1 83.24 266 GLU A N 1
ATOM 2030 C CA . GLU A 1 266 ? 5.708 20.8 33.41 1 83.24 266 GLU A CA 1
ATOM 2031 C C . GLU A 1 266 ? 6.032 22.209 32.92 1 83.24 266 GLU A C 1
ATOM 2033 O O . GLU A 1 266 ? 5.564 23.194 33.494 1 83.24 266 GLU A O 1
ATOM 2038 N N . PRO A 1 267 ? 6.938 22.22 31.949 1 89.89 267 PRO A N 1
ATOM 2039 C CA . PRO A 1 267 ? 7.221 23.541 31.383 1 89.89 267 PRO A CA 1
ATOM 2040 C C . PRO A 1 267 ? 5.981 24.206 30.79 1 89.89 267 PRO A C 1
ATOM 2042 O O . PRO A 1 267 ? 5.041 23.518 30.383 1 89.89 267 PRO A O 1
ATOM 2045 N N . ARG A 1 268 ? 6.027 25.473 30.838 1 92.41 268 ARG A N 1
ATOM 2046 C CA . ARG A 1 268 ? 4.962 26.204 30.159 1 92.41 268 ARG A CA 1
ATOM 2047 C C . ARG A 1 268 ? 5.115 26.113 28.645 1 92.41 268 ARG A C 1
ATOM 2049 O O . ARG A 1 268 ? 6.127 26.549 28.091 1 92.41 268 ARG A O 1
ATOM 2056 N N . SER A 1 269 ? 4.141 25.555 27.991 1 94.87 269 SER A N 1
ATOM 2057 C CA . SER A 1 269 ? 4.231 25.302 26.557 1 94.87 269 SER A CA 1
ATOM 2058 C C . SER A 1 269 ? 3.316 26.236 25.772 1 94.87 269 SER A C 1
ATOM 2060 O O . SER A 1 269 ? 2.194 26.518 26.199 1 94.87 269 SER A O 1
ATOM 2062 N N . PHE A 1 270 ? 3.843 26.774 24.711 1 95.95 270 PHE A N 1
ATOM 2063 C CA . PHE A 1 270 ? 3.093 27.614 23.785 1 95.95 270 PHE A CA 1
ATOM 2064 C C . PHE A 1 270 ? 3.077 27.001 22.389 1 95.95 270 PHE A C 1
ATOM 2066 O O . PHE A 1 270 ? 3.96 26.214 22.042 1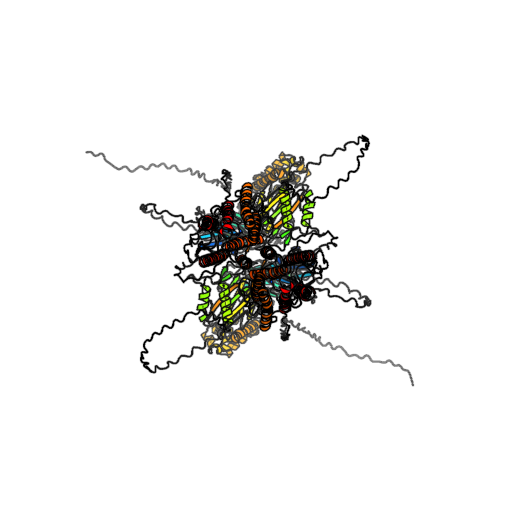 95.95 270 PHE A O 1
ATOM 2073 N N . LYS A 1 271 ? 2.091 27.344 21.633 1 95.78 271 LYS A N 1
ATOM 2074 C CA . LYS A 1 271 ? 1.981 26.881 20.253 1 95.78 271 LYS A CA 1
ATOM 2075 C C . LYS A 1 271 ? 1.491 27.998 19.336 1 95.78 271 LYS A C 1
ATOM 2077 O O . LYS A 1 271 ? 0.633 28.794 19.722 1 95.78 271 LYS A O 1
ATOM 2082 N N . PHE A 1 272 ? 2.08 28.176 18.114 1 95.42 272 PHE A N 1
ATOM 2083 C CA . PHE A 1 272 ? 1.664 29.154 17.116 1 95.42 272 PHE A CA 1
ATOM 2084 C C . PHE A 1 272 ? 1.93 28.635 15.707 1 95.42 272 PHE A C 1
ATOM 2086 O O . PHE A 1 272 ? 2.803 27.789 15.506 1 95.42 272 PHE A O 1
ATOM 2093 N N . PHE A 1 273 ? 1.157 29.141 14.711 1 94.1 273 PHE A N 1
ATOM 2094 C CA . PHE A 1 273 ? 1.275 28.684 13.331 1 94.1 273 PHE A CA 1
ATOM 2095 C C . PHE A 1 273 ? 2.047 29.694 12.491 1 94.1 273 PHE A C 1
ATOM 2097 O O . PHE A 1 273 ? 1.775 30.895 12.548 1 94.1 273 PHE A O 1
ATOM 2104 N N . VAL A 1 274 ? 3.033 29.169 11.772 1 94.75 274 VAL A N 1
ATOM 2105 C CA . VAL A 1 274 ? 3.787 30.03 10.867 1 94.75 274 VAL A CA 1
ATOM 2106 C C . VAL A 1 274 ? 3.381 29.744 9.423 1 94.75 274 VAL A C 1
ATOM 2108 O O . VAL A 1 274 ? 3.641 28.658 8.902 1 94.75 274 VAL A O 1
ATOM 2111 N N . PRO A 1 275 ? 2.744 30.662 8.785 1 90.95 275 PRO A N 1
ATOM 2112 C CA . PRO A 1 275 ? 2.343 30.444 7.393 1 90.95 275 PRO A CA 1
ATOM 2113 C C . PRO A 1 275 ? 3.534 30.376 6.44 1 90.95 275 PRO A C 1
ATOM 2115 O O . PRO A 1 275 ? 4.685 30.395 6.882 1 90.95 275 PRO A O 1
ATOM 2118 N N . HIS A 1 276 ? 3.117 30.29 5.175 1 87.99 276 HIS A N 1
ATOM 2119 C CA . HIS A 1 276 ? 4.16 30.25 4.156 1 87.99 276 HIS A CA 1
ATOM 2120 C C . HIS A 1 276 ? 4.768 31.631 3.936 1 87.99 276 HIS A C 1
ATOM 2122 O O . HIS A 1 276 ? 4.153 32.645 4.273 1 87.99 276 HIS A O 1
ATOM 2128 N N . ASN A 1 277 ? 5.982 31.794 3.606 1 82.52 277 ASN A N 1
ATOM 2129 C CA . ASN A 1 277 ? 6.67 33.016 3.203 1 82.52 277 ASN A CA 1
ATOM 2130 C C . ASN A 1 277 ? 7.205 33.781 4.41 1 82.52 277 ASN A C 1
ATOM 2132 O O . ASN A 1 277 ? 7.248 35.013 4.4 1 82.52 277 ASN A O 1
ATOM 2136 N N . VAL A 1 278 ? 7.232 33.211 5.536 1 90.17 278 VAL A N 1
ATOM 2137 C CA . VAL A 1 278 ? 7.904 33.79 6.694 1 90.17 278 VAL A CA 1
ATOM 2138 C C . VAL A 1 278 ? 9.335 33.262 6.779 1 90.17 278 VAL A C 1
ATOM 2140 O O . VAL A 1 278 ? 9.552 32.052 6.876 1 90.17 278 VAL A O 1
ATOM 2143 N N . SER A 1 279 ? 10.244 34.103 6.693 1 88.45 279 SER A N 1
ATOM 2144 C CA . SER A 1 279 ? 11.643 33.689 6.672 1 88.45 279 SER A CA 1
ATOM 2145 C C . SER A 1 279 ? 12.215 33.602 8.083 1 88.45 279 SER A C 1
ATOM 2147 O O . SER A 1 279 ? 13.018 32.715 8.38 1 88.45 279 SER A O 1
ATOM 2149 N N . ILE A 1 280 ? 11.82 34.605 8.933 1 91.82 280 ILE A N 1
ATOM 2150 C CA . ILE A 1 280 ? 12.338 34.667 10.296 1 91.82 280 ILE A CA 1
ATOM 2151 C C . ILE A 1 280 ? 11.202 34.979 11.266 1 91.82 280 ILE A C 1
ATOM 2153 O O . ILE A 1 280 ? 10.326 35.794 10.966 1 91.82 280 ILE A O 1
ATOM 2157 N N . VAL A 1 281 ? 11.193 34.327 12.314 1 94.27 281 VAL A N 1
ATOM 2158 C CA . VAL A 1 281 ? 10.262 34.619 13.398 1 94.27 281 VAL A CA 1
ATOM 2159 C C . VAL A 1 281 ? 11.023 35.181 14.597 1 94.27 281 VAL A C 1
ATOM 2161 O O . VAL A 1 281 ? 12.055 34.636 14.996 1 94.27 281 VAL A O 1
ATOM 2164 N N . THR A 1 282 ? 10.574 36.305 15.114 1 92.98 282 THR A N 1
ATOM 2165 C CA . THR A 1 282 ? 11.166 36.903 16.306 1 92.98 282 THR A CA 1
ATOM 2166 C C . THR A 1 282 ? 10.25 36.721 17.513 1 92.98 282 THR A C 1
ATOM 2168 O O . THR A 1 282 ? 9.095 37.152 17.493 1 92.98 282 THR A O 1
ATOM 2171 N N . TRP A 1 283 ? 10.708 35.999 18.5 1 94.08 283 TRP A N 1
ATOM 2172 C CA . TRP A 1 283 ? 10.059 35.888 19.802 1 94.08 283 TRP A CA 1
ATOM 2173 C C . TRP A 1 283 ? 10.521 37.001 20.737 1 94.08 283 TRP A C 1
ATOM 2175 O O . TRP A 1 283 ? 11.664 36.995 21.202 1 94.08 283 TRP A O 1
ATOM 2185 N N . ARG A 1 284 ? 9.637 37.947 21.002 1 92.5 284 ARG A N 1
ATOM 2186 C CA . ARG A 1 284 ? 9.979 39.061 21.88 1 92.5 284 ARG A CA 1
ATOM 2187 C C . ARG A 1 284 ? 9.376 38.869 23.268 1 92.5 284 ARG A C 1
ATOM 2189 O O . ARG A 1 284 ? 8.153 38.837 23.421 1 92.5 284 ARG A O 1
ATOM 2196 N N . LEU A 1 285 ? 10.206 38.679 24.242 1 92.32 285 LEU A N 1
ATOM 2197 C CA . LEU A 1 285 ? 9.795 38.492 25.629 1 92.32 285 LEU A CA 1
ATOM 2198 C C . LEU A 1 285 ? 10.16 39.709 26.473 1 92.32 285 LEU A C 1
ATOM 2200 O O . LEU A 1 285 ? 11.291 40.195 26.412 1 92.32 285 LEU A O 1
ATOM 2204 N N . SER A 1 286 ? 9.15 40.256 27.182 1 89.61 286 SER A N 1
ATOM 2205 C CA . SER A 1 286 ? 9.385 41.386 28.076 1 89.61 286 SER A CA 1
ATOM 2206 C C . SER A 1 286 ? 9.105 41.01 29.527 1 89.61 286 SER A C 1
ATOM 2208 O O . SER A 1 286 ? 8.05 40.452 29.837 1 89.61 286 SER A O 1
ATOM 2210 N N . ILE A 1 287 ? 10.068 41.189 30.311 1 88.2 287 ILE A N 1
ATOM 2211 C CA . ILE A 1 287 ? 9.907 40.949 31.741 1 88.2 287 ILE A CA 1
ATOM 2212 C C . ILE A 1 287 ? 9.466 42.236 32.434 1 88.2 287 ILE A C 1
ATOM 2214 O O . ILE A 1 287 ? 10.169 43.248 32.384 1 88.2 287 ILE A O 1
ATOM 2218 N N . ALA A 1 288 ? 8.264 42.223 32.965 1 77.49 288 ALA A N 1
ATOM 2219 C CA . ALA A 1 288 ? 7.666 43.408 33.574 1 77.49 288 ALA A CA 1
ATOM 2220 C C . ALA A 1 288 ? 8.327 43.731 34.911 1 77.49 288 ALA A C 1
ATOM 2222 O O . ALA A 1 288 ? 8.586 44.897 35.217 1 77.49 288 ALA A O 1
ATOM 2223 N N . GLN A 1 289 ? 8.591 42.658 35.795 1 82.2 289 GLN A N 1
ATOM 2224 C CA . GLN A 1 289 ? 9.182 42.841 37.116 1 82.2 289 GLN A CA 1
ATOM 2225 C C . GLN A 1 289 ? 10.4 41.94 37.303 1 82.2 289 GLN A C 1
ATOM 2227 O O . GLN A 1 289 ? 10.305 40.72 37.156 1 82.2 289 GLN A O 1
ATOM 2232 N N . PRO A 1 290 ? 11.539 42.581 37.581 1 82.38 290 PRO A N 1
ATOM 2233 C CA . PRO A 1 290 ? 12.736 41.758 37.772 1 82.38 290 PRO A CA 1
ATOM 2234 C C . PRO A 1 290 ? 12.625 40.825 38.975 1 82.38 290 PRO A C 1
ATOM 2236 O O . PRO A 1 290 ? 12.05 41.199 40 1 82.38 290 PRO A O 1
ATOM 2239 N N . CYS A 1 291 ? 13.012 39.698 38.796 1 83.77 291 CYS A N 1
ATOM 2240 C CA . CYS A 1 291 ? 13.104 38.712 39.867 1 83.77 291 CYS A CA 1
ATOM 2241 C C . CYS A 1 291 ? 14.557 38.464 40.257 1 83.77 291 CYS A C 1
ATOM 2243 O O . CYS A 1 291 ? 15.266 37.718 39.58 1 83.77 291 CYS A O 1
ATOM 2245 N N . PHE A 1 292 ? 14.997 38.915 41.394 1 80.13 292 PHE A N 1
ATOM 2246 C CA . PHE A 1 292 ? 16.398 38.873 41.795 1 80.13 292 PHE A CA 1
ATOM 2247 C C . PHE A 1 292 ? 16.773 37.486 42.303 1 80.13 292 PHE A C 1
ATOM 2249 O O . PHE A 1 292 ? 17.93 37.072 42.198 1 80.13 292 PHE A O 1
ATOM 2256 N N . ASN A 1 293 ? 15.798 36.735 42.849 1 79.23 293 ASN A N 1
ATOM 2257 C CA . ASN A 1 293 ? 16.107 35.426 43.416 1 79.23 293 ASN A CA 1
ATOM 2258 C C . ASN A 1 293 ? 15.67 34.296 42.489 1 79.23 293 ASN A C 1
ATOM 2260 O O . ASN A 1 293 ? 15.607 33.137 42.902 1 79.23 293 ASN A O 1
ATOM 2264 N N . CYS A 1 294 ? 15.36 34.692 41.27 1 82.35 294 CYS A N 1
ATOM 2265 C CA . CYS A 1 294 ? 14.902 33.658 40.349 1 82.35 294 CYS A CA 1
ATOM 2266 C C . CYS A 1 294 ? 16.067 33.079 39.556 1 82.35 294 CYS A C 1
ATOM 2268 O O . CYS A 1 294 ? 17.048 33.774 39.288 1 82.35 294 CYS A O 1
ATOM 2270 N N . THR A 1 295 ? 15.994 31.792 39.278 1 85.76 295 THR A N 1
ATOM 2271 C CA . THR A 1 295 ? 16.94 31.164 38.362 1 85.76 295 THR A CA 1
ATOM 2272 C C . THR A 1 295 ? 16.635 31.555 36.918 1 85.76 295 THR A C 1
ATOM 2274 O O . THR A 1 295 ? 15.565 32.093 36.628 1 85.76 295 THR A O 1
ATOM 2277 N N . ASP A 1 296 ? 17.562 31.301 36.108 1 87.77 296 ASP A N 1
ATOM 2278 C CA . ASP A 1 296 ? 17.385 31.627 34.696 1 87.77 296 ASP A CA 1
ATOM 2279 C C . ASP A 1 296 ? 16.231 30.832 34.089 1 87.77 296 ASP A C 1
ATOM 2281 O O . ASP A 1 296 ? 15.875 29.764 34.59 1 87.77 296 ASP A O 1
ATOM 2285 N N . VAL A 1 297 ? 15.65 31.404 33.081 1 90.46 297 VAL A N 1
ATOM 2286 C CA . VAL A 1 297 ? 14.545 30.77 32.37 1 90.46 297 VAL A CA 1
ATOM 2287 C C . VAL A 1 297 ? 15.042 30.201 31.044 1 90.46 297 VAL A C 1
ATOM 2289 O O . VAL A 1 297 ? 15.656 30.914 30.246 1 90.46 297 VAL A O 1
ATOM 2292 N N . SER A 1 298 ? 14.82 28.942 30.858 1 91.41 298 SER A N 1
ATOM 2293 C CA . SER A 1 298 ? 15.207 28.282 29.615 1 91.41 298 SER A CA 1
ATOM 2294 C C . SER A 1 298 ? 14.118 28.414 28.556 1 91.41 298 SER A C 1
ATOM 2296 O O . SER A 1 298 ? 12.929 28.316 28.866 1 91.41 298 SER A O 1
ATOM 2298 N N . PHE A 1 299 ? 14.625 28.703 27.321 1 92.86 299 PHE A N 1
ATOM 2299 C CA . PHE A 1 299 ? 13.764 28.814 26.15 1 92.86 299 PHE A CA 1
ATOM 2300 C C . PHE A 1 299 ? 14.181 27.818 25.075 1 92.86 299 PHE A C 1
ATOM 2302 O O . PHE A 1 299 ? 15.346 27.783 24.672 1 92.86 299 PHE A O 1
ATOM 2309 N N . HIS A 1 300 ? 13.164 26.976 24.625 1 95.54 300 HIS A N 1
ATOM 2310 C CA . HIS A 1 300 ? 13.375 26.063 23.507 1 95.54 300 HIS A CA 1
ATOM 2311 C C . HIS A 1 300 ? 12.225 26.139 22.508 1 95.54 300 HIS A C 1
ATOM 2313 O O . HIS A 1 300 ? 11.058 26.185 22.902 1 95.54 300 HIS A O 1
ATOM 2319 N N . VAL A 1 301 ? 12.554 26.262 21.247 1 96.67 301 VAL A N 1
ATOM 2320 C CA . VAL A 1 301 ? 11.522 26.276 20.216 1 96.67 301 VAL A CA 1
ATOM 2321 C C . VAL A 1 301 ? 11.768 25.142 19.223 1 96.67 301 VAL A C 1
ATOM 2323 O O . VAL A 1 301 ? 12.916 24.833 18.896 1 96.67 301 VAL A O 1
ATOM 2326 N N . GLN A 1 302 ? 10.704 24.478 18.842 1 96.38 302 GLN A N 1
ATOM 2327 C CA . GLN A 1 302 ? 10.753 23.394 17.866 1 96.38 302 GLN A CA 1
ATOM 2328 C C . GLN A 1 302 ? 9.539 23.431 16.942 1 96.38 302 GLN A C 1
ATOM 2330 O O . GLN A 1 302 ? 8.493 23.974 17.304 1 96.38 302 GLN A O 1
ATOM 2335 N N . ALA A 1 303 ? 9.748 22.896 15.766 1 95.86 303 ALA A N 1
ATOM 2336 C CA . ALA A 1 303 ? 8.646 22.825 14.81 1 95.86 303 ALA A CA 1
ATOM 2337 C C . ALA A 1 303 ? 8.007 21.439 14.811 1 95.86 303 ALA A C 1
ATOM 2339 O O . ALA A 1 303 ? 8.705 20.427 14.917 1 95.86 303 ALA A O 1
ATOM 2340 N N . SER A 1 304 ? 6.625 21.367 14.735 1 94.7 304 SER A N 1
ATOM 2341 C CA . SER A 1 304 ? 5.791 20.187 14.536 1 94.7 304 SER A CA 1
ATOM 2342 C C . SER A 1 304 ? 5.8 19.289 15.769 1 94.7 304 SER A C 1
ATOM 2344 O O . SER A 1 304 ? 5.091 18.281 15.815 1 94.7 304 SER A O 1
ATOM 2346 N N . ALA A 1 305 ? 6.658 19.524 16.721 1 96.05 305 ALA A N 1
ATOM 2347 C CA . ALA A 1 305 ? 6.713 18.756 17.962 1 96.05 305 ALA A CA 1
ATOM 2348 C C . ALA A 1 305 ? 7.212 19.618 19.119 1 96.05 305 ALA A C 1
ATOM 2350 O O . ALA A 1 305 ? 7.805 20.677 18.901 1 96.05 305 ALA A O 1
ATOM 2351 N N . LEU A 1 306 ? 7.005 19.122 20.32 1 96.44 306 LEU A N 1
ATOM 2352 C CA . LEU A 1 306 ? 7.518 19.833 21.486 1 96.44 306 LEU A CA 1
ATOM 2353 C C . LEU A 1 306 ? 9.039 19.746 21.551 1 96.44 306 LEU A C 1
ATOM 2355 O O . LEU A 1 306 ? 9.621 18.716 21.204 1 96.44 306 LEU A O 1
ATOM 2359 N N . PRO A 1 307 ? 9.653 20.773 21.929 1 96.14 307 PRO A N 1
ATOM 2360 C CA . PRO A 1 307 ? 11.116 20.77 21.983 1 96.14 307 PRO A CA 1
ATOM 2361 C C . PRO A 1 307 ? 11.663 19.893 23.107 1 96.14 307 PRO A C 1
ATOM 2363 O O . PRO A 1 307 ? 10.986 19.682 24.116 1 96.14 307 PRO A O 1
ATOM 2366 N N . THR A 1 308 ? 12.762 19.35 22.841 1 92.2 308 THR A N 1
ATOM 2367 C CA . THR A 1 308 ? 13.52 18.608 23.843 1 92.2 308 THR A CA 1
ATOM 2368 C C . THR A 1 308 ? 14.939 19.156 23.963 1 92.2 308 THR A C 1
ATOM 2370 O O . THR A 1 308 ? 15.306 20.102 23.263 1 92.2 308 THR A O 1
ATOM 2373 N N . ALA A 1 309 ? 15.684 18.614 24.851 1 85.83 309 ALA A N 1
ATOM 2374 C CA . ALA A 1 309 ? 17.06 19.058 25.06 1 85.83 309 ALA A CA 1
ATOM 2375 C C . ALA A 1 309 ? 17.93 18.74 23.847 1 85.83 309 ALA A C 1
ATOM 2377 O O . ALA A 1 309 ? 18.904 19.444 23.572 1 85.83 309 ALA A O 1
ATOM 2378 N N . ARG A 1 310 ? 17.437 17.824 23.078 1 84.38 310 ARG A N 1
ATOM 2379 C CA . ARG A 1 310 ? 18.257 17.388 21.952 1 84.38 310 ARG A CA 1
ATOM 2380 C C . ARG A 1 310 ? 17.693 17.903 20.632 1 84.38 310 ARG A C 1
ATOM 2382 O O . ARG A 1 310 ? 18.439 18.114 19.673 1 84.38 310 ARG A O 1
ATOM 2389 N N . ASN A 1 311 ? 16.445 18.053 20.623 1 89.54 311 ASN A N 1
ATOM 2390 C CA . ASN A 1 311 ? 15.797 18.422 19.369 1 89.54 311 ASN A CA 1
ATOM 2391 C C . ASN A 1 311 ? 15.102 19.776 19.474 1 89.54 311 ASN A C 1
ATOM 2393 O O . ASN A 1 311 ? 14.029 19.884 20.071 1 89.54 311 ASN A O 1
ATOM 2397 N N . TYR A 1 312 ? 15.669 20.783 19.02 1 93.46 312 TYR A N 1
ATOM 2398 C CA . TYR A 1 312 ? 15.117 22.132 18.989 1 93.46 312 TYR A CA 1
ATOM 2399 C C . TYR A 1 312 ? 15.697 22.932 17.829 1 93.46 312 TYR A C 1
ATOM 2401 O O . TYR A 1 312 ? 16.777 22.614 17.326 1 93.46 312 TYR A O 1
ATOM 2409 N N . LEU A 1 313 ? 15.006 23.887 17.368 1 93.89 313 LEU A N 1
ATOM 2410 C CA . LEU A 1 313 ? 15.473 24.794 16.325 1 93.89 313 LEU A CA 1
ATOM 2411 C C . LEU A 1 313 ? 16.405 25.854 16.903 1 93.89 313 LEU A C 1
ATOM 2413 O O . LEU A 1 313 ? 17.414 26.202 16.287 1 93.89 313 LEU A O 1
ATOM 2417 N N . GLN A 1 314 ? 16.002 26.415 18.076 1 92.58 314 GLN A N 1
ATOM 2418 C CA . GLN A 1 314 ? 16.724 27.476 18.771 1 92.58 314 GLN A CA 1
ATOM 2419 C C . GLN A 1 314 ? 16.521 27.382 20.28 1 92.58 314 GLN A C 1
ATOM 2421 O O . GLN A 1 314 ? 15.531 26.813 20.745 1 92.58 314 GLN A O 1
ATOM 2426 N N . ASN A 1 315 ? 17.459 27.726 20.986 1 92.08 315 ASN A N 1
ATOM 2427 C CA . ASN A 1 315 ? 17.365 27.8 22.44 1 92.08 315 ASN A CA 1
ATOM 2428 C C . ASN A 1 315 ? 17.966 29.096 22.975 1 92.08 315 ASN A C 1
ATOM 2430 O O . ASN A 1 315 ? 18.69 29.792 22.26 1 92.08 315 ASN A O 1
ATOM 2434 N N . ALA A 1 316 ? 17.477 29.51 24.078 1 90.88 316 ALA A N 1
ATOM 2435 C CA . ALA A 1 316 ? 17.997 30.707 24.735 1 90.88 316 ALA A CA 1
ATOM 2436 C C . ALA A 1 316 ? 17.838 30.614 26.25 1 90.88 316 ALA A C 1
ATOM 2438 O O . ALA A 1 316 ? 16.983 29.877 26.746 1 90.88 316 ALA A O 1
ATOM 2439 N N . LEU A 1 317 ? 18.758 31.222 26.947 1 89.23 317 LEU A N 1
ATOM 2440 C CA . LEU A 1 317 ? 18.667 31.385 28.393 1 89.23 317 LEU A CA 1
ATOM 2441 C C . LEU A 1 317 ? 18.324 32.826 28.757 1 89.23 317 LEU A C 1
ATOM 2443 O O . LEU A 1 317 ? 19.063 33.75 28.412 1 89.23 317 LEU A O 1
ATOM 2447 N N . ILE A 1 318 ? 17.205 33.001 29.388 1 88.84 318 ILE A N 1
ATOM 2448 C CA . ILE A 1 318 ? 16.71 34.327 29.742 1 88.84 318 ILE A CA 1
ATOM 2449 C C . ILE A 1 318 ? 16.986 34.603 31.218 1 88.84 318 ILE A C 1
ATOM 2451 O O . ILE A 1 318 ? 16.594 33.821 32.087 1 88.84 318 ILE A O 1
ATOM 2455 N N . CYS A 1 319 ? 17.618 35.716 31.53 1 85.91 319 CYS A N 1
ATOM 2456 C CA . CYS A 1 319 ? 17.898 36.128 32.901 1 85.91 319 CYS A CA 1
ATOM 2457 C C . CYS A 1 319 ? 16.805 37.051 33.426 1 85.91 319 CYS A C 1
ATOM 2459 O O . CYS A 1 319 ? 16.718 38.211 33.02 1 85.91 319 CYS A O 1
ATOM 2461 N N . PRO A 1 320 ? 16.062 36.551 34.408 1 84.5 320 PRO A N 1
ATOM 2462 C CA . PRO A 1 320 ? 14.914 37.338 34.864 1 84.5 320 PRO A CA 1
ATOM 2463 C C . PRO A 1 320 ? 15.302 38.414 35.875 1 84.5 320 PRO A C 1
ATOM 2465 O O . PRO A 1 320 ? 14.438 39.15 36.361 1 84.5 320 PRO A O 1
ATOM 2468 N N . ASN A 1 321 ? 16.831 38.305 36.938 1 78.51 321 ASN A N 1
ATOM 2469 C CA . ASN A 1 321 ? 17.225 39.267 37.962 1 78.51 321 ASN A CA 1
ATOM 2470 C C . ASN A 1 321 ? 17.302 40.684 37.401 1 78.51 321 ASN A C 1
ATOM 2472 O O . ASN A 1 321 ? 17.698 41.614 38.105 1 78.51 321 ASN A O 1
ATOM 2476 N N . GLN A 1 322 ? 16.797 41.073 35.456 1 75.77 322 GLN A N 1
ATOM 2477 C CA . GLN A 1 322 ? 16.752 42.361 34.772 1 75.77 322 GLN A CA 1
ATOM 2478 C C . GLN A 1 322 ? 15.433 42.542 34.026 1 75.77 322 GLN A C 1
ATOM 2480 O O . GLN A 1 322 ? 14.802 41.563 33.623 1 75.77 322 GLN A O 1
ATOM 2485 N N . THR A 1 323 ? 14.976 43.886 34.018 1 74.17 323 THR A N 1
ATOM 2486 C CA . THR A 1 323 ? 13.802 44.19 33.207 1 74.17 323 THR A CA 1
ATOM 2487 C C . THR A 1 323 ? 14.207 44.546 31.78 1 74.17 323 THR A C 1
ATOM 2489 O O . THR A 1 323 ? 15.346 44.949 31.535 1 74.17 323 THR A O 1
ATOM 2492 N N . GLY A 1 324 ? 13.573 44.166 30.738 1 76.98 324 GLY A N 1
ATOM 2493 C CA . GLY A 1 324 ? 13.82 44.52 29.35 1 76.98 324 GLY A CA 1
ATOM 2494 C C . GLY A 1 324 ? 13.254 43.511 28.368 1 76.98 324 GLY A C 1
ATOM 2495 O O . GLY A 1 324 ? 12.564 42.57 28.765 1 76.98 324 GLY A O 1
ATOM 2496 N N . ASP A 1 325 ? 13.457 43.911 27.079 1 81.59 325 ASP A N 1
ATOM 2497 C CA . ASP A 1 325 ? 12.961 43.101 25.971 1 81.59 325 ASP A CA 1
ATOM 2498 C C . ASP A 1 325 ? 14.032 42.131 25.477 1 81.59 325 ASP A C 1
ATOM 2500 O O . ASP A 1 325 ? 15.191 42.514 25.304 1 81.59 325 ASP A O 1
ATOM 2504 N N . VAL A 1 326 ? 13.761 40.881 25.574 1 87.4 326 VAL A N 1
ATOM 2505 C CA . VAL A 1 326 ? 14.619 39.849 25.001 1 87.4 326 VAL A CA 1
ATOM 2506 C C . VAL A 1 326 ? 14.026 39.357 23.683 1 87.4 326 VAL A C 1
ATOM 2508 O O . VAL A 1 326 ? 12.861 38.955 23.63 1 87.4 326 VAL A O 1
ATOM 2511 N N . SER A 1 327 ? 14.8 39.517 22.594 1 89.28 327 SER A N 1
ATOM 2512 C CA . SER A 1 327 ? 14.355 39.05 21.285 1 89.28 327 SER A CA 1
ATOM 2513 C C . SER A 1 327 ? 15.112 37.797 20.858 1 89.28 327 SER A C 1
ATOM 2515 O O . SER A 1 327 ? 16.345 37.783 20.848 1 89.28 327 SER A O 1
ATOM 2517 N N . ILE A 1 328 ? 14.432 36.763 20.559 1 92.55 328 ILE A N 1
ATOM 2518 C CA . ILE A 1 328 ? 15 35.51 20.074 1 92.55 328 ILE A CA 1
ATOM 2519 C C . ILE A 1 328 ? 14.534 35.252 18.642 1 92.55 328 ILE A C 1
ATOM 2521 O O . ILE A 1 328 ? 13.338 35.084 18.393 1 92.55 328 ILE A O 1
ATOM 2525 N N . ASP A 1 329 ? 15.487 35.203 17.701 1 90.75 329 ASP A N 1
ATOM 2526 C CA . ASP A 1 329 ? 15.184 34.96 16.294 1 90.75 329 ASP A CA 1
ATOM 2527 C C . ASP A 1 329 ? 15.483 33.513 15.91 1 90.75 329 ASP A C 1
ATOM 2529 O O . ASP A 1 329 ? 16.46 32.928 16.383 1 90.75 329 ASP A O 1
ATOM 2533 N N . PHE A 1 330 ? 14.716 32.925 15.112 1 92.86 330 PHE A N 1
ATOM 2534 C CA . PHE A 1 330 ? 14.991 31.592 14.587 1 92.86 330 PHE A CA 1
ATOM 2535 C C . PHE A 1 330 ? 14.348 31.407 13.217 1 92.86 330 PHE A C 1
ATOM 2537 O O . PHE A 1 330 ? 13.424 32.137 12.856 1 92.86 330 PHE A O 1
ATOM 2544 N N . TYR A 1 331 ? 14.867 30.486 12.419 1 92.69 331 TYR A N 1
ATOM 2545 C CA . TYR A 1 331 ? 14.307 30.121 11.123 1 92.69 331 TYR A CA 1
ATOM 2546 C C . TYR A 1 331 ? 13.152 29.139 11.285 1 92.69 331 TYR A C 1
ATOM 2548 O O . TYR A 1 331 ? 13.339 28.029 11.789 1 92.69 331 TYR A O 1
ATOM 2556 N N . PRO A 1 332 ? 11.972 29.516 10.886 1 94.2 332 PRO A N 1
ATOM 2557 C CA . PRO A 1 332 ? 10.828 28.616 11.052 1 94.2 332 PRO A CA 1
ATOM 2558 C C . PRO A 1 332 ? 10.702 27.607 9.913 1 94.2 332 PRO A C 1
ATOM 2560 O O . PRO A 1 332 ? 11.34 27.765 8.87 1 94.2 332 PRO A O 1
ATOM 2563 N N . HIS A 1 333 ? 9.947 26.482 10.164 1 94.18 333 HIS A N 1
ATOM 2564 C CA . HIS A 1 333 ? 9.459 25.598 9.111 1 94.18 333 HIS A CA 1
ATOM 2565 C C . HIS A 1 333 ? 8.186 26.147 8.476 1 94.18 333 HIS A C 1
ATOM 2567 O O . HIS A 1 333 ? 7.261 26.555 9.183 1 94.18 333 HIS A O 1
ATOM 2573 N N . GLU A 1 334 ? 8.126 26.139 7.223 1 91.21 334 GLU A N 1
ATOM 2574 C CA . GLU A 1 334 ? 6.99 26.718 6.515 1 91.21 334 GLU A CA 1
ATOM 2575 C C . GLU A 1 334 ? 5.732 25.876 6.707 1 91.21 334 GLU A C 1
ATOM 2577 O O . GLU A 1 334 ? 5.772 24.651 6.571 1 91.21 334 GLU A O 1
ATOM 2582 N N . GLY A 1 335 ? 4.654 26.635 6.977 1 91.17 335 GLY A N 1
ATOM 2583 C CA . GLY A 1 335 ? 3.362 25.974 7.067 1 91.17 335 GLY A CA 1
ATOM 2584 C C . GLY A 1 335 ? 3.291 24.952 8.186 1 91.17 335 GLY A C 1
ATOM 2585 O O . GLY A 1 335 ? 2.682 23.892 8.028 1 91.17 335 GLY A O 1
ATOM 2586 N N . ALA A 1 336 ? 3.974 25.207 9.271 1 94.95 336 ALA A N 1
ATOM 2587 C CA . ALA A 1 336 ? 4.03 24.244 10.367 1 94.95 336 ALA A CA 1
ATOM 2588 C C . ALA A 1 336 ? 3.7 24.909 11.7 1 94.95 336 ALA A C 1
ATOM 2590 O O . ALA A 1 336 ? 3.841 26.126 11.845 1 94.95 336 ALA A O 1
ATOM 2591 N N . TRP A 1 337 ? 3.214 24.11 12.588 1 96.01 337 TRP A N 1
ATOM 2592 C CA . TRP A 1 337 ? 3.037 24.545 13.97 1 96.01 337 TRP A CA 1
ATOM 2593 C C . TRP A 1 337 ? 4.367 24.542 14.716 1 96.01 337 TRP A C 1
ATOM 2595 O O . TRP A 1 337 ? 5.184 23.635 14.537 1 96.01 337 TRP A O 1
ATOM 2605 N N . HIS A 1 338 ? 4.607 25.551 15.46 1 97.28 338 HIS A N 1
ATOM 2606 C CA . HIS A 1 338 ? 5.803 25.66 16.289 1 97.28 338 HIS A CA 1
ATOM 2607 C C . HIS A 1 338 ? 5.448 25.637 17.772 1 97.28 338 HIS A C 1
ATOM 2609 O O . HIS A 1 338 ? 4.387 26.123 18.169 1 97.28 338 HIS A O 1
ATOM 2615 N N . TYR A 1 339 ? 6.309 25.043 18.534 1 97.71 339 TYR A N 1
ATOM 2616 C CA . TYR A 1 339 ? 6.123 24.888 19.972 1 97.71 339 TYR A CA 1
ATOM 2617 C C . TYR A 1 339 ? 7.265 25.539 20.743 1 97.71 339 TYR A C 1
ATOM 2619 O O . TYR A 1 339 ? 8.426 25.454 20.335 1 97.71 339 TYR A O 1
ATOM 2627 N N . VAL A 1 340 ? 6.963 26.188 21.883 1 96.97 340 VAL A N 1
ATOM 2628 C CA . VAL A 1 340 ? 7.963 26.802 22.75 1 96.97 340 VAL A CA 1
ATOM 2629 C C . VAL A 1 340 ? 7.785 26.3 24.181 1 96.97 340 VAL A C 1
ATOM 2631 O O . VAL A 1 340 ? 6.666 26.264 24.698 1 96.97 340 VAL A O 1
ATOM 2634 N N . ASP A 1 341 ? 8.816 25.894 24.769 1 95.59 341 ASP A N 1
ATOM 2635 C CA . ASP A 1 341 ? 8.834 25.538 26.185 1 95.59 341 ASP A CA 1
ATOM 2636 C C . ASP A 1 341 ? 9.67 26.531 26.99 1 95.59 341 ASP A C 1
ATOM 2638 O O . ASP A 1 341 ? 10.801 26.846 26.614 1 95.59 341 ASP A O 1
ATOM 2642 N N . MET A 1 342 ? 9.073 27.029 28.006 1 93.34 342 MET A N 1
ATOM 2643 C CA . MET A 1 342 ? 9.769 27.902 28.947 1 93.34 342 MET A CA 1
ATOM 2644 C C . MET A 1 342 ? 9.743 27.316 30.355 1 93.34 342 MET A C 1
ATOM 2646 O O . MET A 1 342 ? 8.694 26.878 30.83 1 93.34 342 MET A O 1
ATOM 2650 N N . ASP A 1 343 ? 10.826 27.242 30.923 1 90.79 343 ASP A N 1
ATOM 2651 C CA . ASP A 1 343 ? 10.928 26.715 32.281 1 90.79 343 ASP A CA 1
ATOM 2652 C C . ASP A 1 343 ? 12.139 27.298 33.006 1 90.79 343 ASP A C 1
ATOM 2654 O O . ASP A 1 343 ? 13.077 27.782 32.369 1 90.79 343 ASP A O 1
ATOM 2658 N N . PHE A 1 344 ? 11.995 27.379 34.365 1 89.2 344 PHE A N 1
ATOM 2659 C CA . PHE A 1 344 ? 13.161 27.783 35.142 1 89.2 344 PHE A CA 1
ATOM 2660 C C . PHE A 1 344 ? 14.282 26.758 35.009 1 89.2 344 PHE A C 1
ATOM 2662 O O . PHE A 1 344 ? 14.03 25.552 35.002 1 89.2 344 PHE A O 1
ATOM 2669 N N . ALA A 1 345 ? 15.41 27.3 34.679 1 80.71 345 ALA A N 1
ATOM 2670 C CA . ALA A 1 345 ? 16.566 26.416 34.547 1 80.71 345 ALA A CA 1
ATOM 2671 C C . ALA A 1 345 ? 16.816 25.642 35.838 1 80.71 345 ALA A C 1
ATOM 2673 O O . ALA A 1 345 ? 16.931 26.236 36.912 1 80.71 345 ALA A O 1
ATOM 2674 N N . ARG A 1 346 ? 16.309 24.547 36.052 1 63.71 346 ARG A N 1
ATOM 2675 C CA . ARG A 1 346 ? 16.593 23.713 37.216 1 63.71 346 ARG A CA 1
ATOM 2676 C C . ARG A 1 346 ? 18.019 23.175 37.169 1 63.71 346 ARG A C 1
ATOM 2678 O O . ARG A 1 346 ? 18.562 22.935 36.088 1 63.71 346 ARG A O 1
ATOM 2685 N N . GLU A 1 347 ? 18.94 23.7 38.056 1 51.91 347 GLU A N 1
ATOM 2686 C CA . GLU A 1 347 ? 20.228 23.022 38.17 1 51.91 347 GLU A CA 1
ATOM 2687 C C . GLU A 1 347 ? 20.075 21.514 37.991 1 51.91 347 GLU A C 1
ATOM 2689 O O . GLU A 1 347 ? 19.424 20.85 38.8 1 51.91 347 GLU A O 1
ATOM 2694 N N . THR A 1 348 ? 19.737 21.222 36.946 1 42.6 348 THR A N 1
ATOM 2695 C CA . THR A 1 348 ? 19.604 19.792 36.692 1 42.6 348 THR A CA 1
ATOM 2696 C C . THR A 1 348 ? 20.732 19.015 37.366 1 42.6 348 THR A C 1
ATOM 2698 O O . THR A 1 348 ? 21.908 19.235 37.07 1 42.6 348 THR A O 1
ATOM 2701 N N . LEU A 1 349 ? 20.743 18.711 38.667 1 35.13 349 LEU A N 1
ATOM 2702 C CA . LEU A 1 349 ? 21.543 17.528 38.963 1 35.13 349 LEU A CA 1
ATOM 2703 C C . LEU A 1 349 ? 21.501 16.539 37.803 1 35.13 349 LEU A C 1
ATOM 2705 O O . LEU A 1 349 ? 20.499 16.454 37.089 1 35.13 349 LEU A O 1
ATOM 2709 N N . PRO A 1 350 ? 22.708 16.142 37.327 1 34.3 350 PRO A N 1
ATOM 2710 C CA . PRO A 1 350 ? 22.72 15.095 36.302 1 34.3 350 PRO A CA 1
ATOM 2711 C C . PRO A 1 350 ? 21.587 14.086 36.476 1 34.3 350 PRO A C 1
ATOM 2713 O O . PRO A 1 350 ? 21.529 13.385 37.489 1 34.3 350 PRO A O 1
ATOM 2716 N N . THR A 1 351 ? 20.464 14.486 36.532 1 30.41 351 THR A N 1
ATOM 2717 C CA . THR A 1 351 ? 19.507 13.39 36.632 1 30.41 351 THR A CA 1
ATOM 2718 C C . THR A 1 351 ? 19.949 12.206 35.777 1 30.41 351 THR A C 1
ATOM 2720 O O . THR A 1 351 ? 20.343 12.381 34.622 1 30.41 351 THR A O 1
ATOM 2723 N N . ALA A 1 352 ? 20.257 11.044 36.468 1 27.63 352 ALA A N 1
ATOM 2724 C CA . ALA A 1 352 ? 20.519 9.716 35.921 1 27.63 352 ALA A CA 1
ATOM 2725 C C . ALA A 1 352 ? 19.656 9.449 34.691 1 27.63 352 ALA A C 1
ATOM 2727 O O . ALA A 1 352 ? 18.451 9.711 34.702 1 27.63 352 ALA A O 1
ATOM 2728 N N . ILE A 1 353 ? 20.112 9.649 33.559 1 28.14 353 ILE A N 1
ATOM 2729 C CA . ILE A 1 353 ? 19.58 9.052 32.339 1 28.14 353 ILE A CA 1
ATOM 2730 C C . ILE A 1 353 ? 18.795 7.788 32.682 1 28.14 353 ILE A C 1
ATOM 2732 O O . ILE A 1 353 ? 19.307 6.898 33.365 1 28.14 353 ILE A O 1
ATOM 2736 N N . GLY A 1 354 ? 17.535 7.809 32.861 1 27.48 354 GLY A N 1
ATOM 2737 C CA . GLY A 1 354 ? 16.728 6.602 32.926 1 27.48 354 GLY A CA 1
ATOM 2738 C C . GLY A 1 354 ? 17.334 5.437 32.167 1 27.48 354 GLY A C 1
ATOM 2739 O O . GLY A 1 354 ? 17.497 5.502 30.946 1 27.48 354 GLY A O 1
ATOM 2740 N N . ALA A 1 355 ? 18.351 4.708 32.758 1 26.13 355 ALA A N 1
ATOM 2741 C CA . ALA A 1 355 ? 18.864 3.385 32.414 1 26.13 355 ALA A CA 1
ATOM 2742 C C . ALA A 1 355 ? 17.755 2.491 31.867 1 26.13 355 ALA A C 1
ATOM 2744 O O . ALA A 1 355 ? 16.647 2.466 32.408 1 26.13 355 ALA A O 1
ATOM 2745 N N . ILE A 1 356 ? 17.741 2.37 30.65 1 26.85 356 ILE A N 1
ATOM 2746 C CA . ILE A 1 356 ? 17.205 1.111 30.146 1 26.85 356 ILE A CA 1
ATOM 2747 C C . ILE A 1 356 ? 17.64 -0.036 31.056 1 26.85 356 ILE A C 1
ATOM 2749 O O . ILE A 1 356 ? 18.829 -0.35 31.144 1 26.85 356 ILE A O 1
ATOM 2753 N N . VAL A 1 357 ? 17.269 -0.161 32.377 1 26.05 357 VAL A N 1
ATOM 2754 C CA . VAL A 1 357 ? 17.547 -1.289 33.261 1 26.05 357 VAL A CA 1
ATOM 2755 C C . VAL A 1 357 ? 17.364 -2.6 32.499 1 26.05 357 VAL A C 1
ATOM 2757 O O . VAL A 1 357 ? 16.246 -2.949 32.112 1 26.05 357 VAL A O 1
ATOM 2760 N N . ALA A 1 358 ? 18.236 -2.883 31.56 1 23.86 358 ALA A N 1
ATOM 2761 C CA . ALA A 1 358 ? 18.315 -4.308 31.249 1 23.86 358 ALA A CA 1
ATOM 2762 C C . ALA A 1 358 ? 18.584 -5.129 32.507 1 23.86 358 ALA A C 1
ATOM 2764 O O . ALA A 1 358 ? 19.54 -4.862 33.238 1 23.86 358 ALA A O 1
ATOM 2765 N N . PRO A 1 359 ? 17.621 -5.699 33.321 1 24.96 359 PRO A N 1
ATOM 2766 C CA . PRO A 1 359 ? 17.885 -6.574 34.466 1 24.96 359 PRO A CA 1
ATOM 2767 C C . PRO A 1 359 ? 18.922 -7.651 34.158 1 24.96 359 PRO A C 1
ATOM 2769 O O . PRO A 1 359 ? 18.726 -8.46 33.248 1 24.96 359 PRO A O 1
ATOM 2772 N N . GLY A 1 360 ? 20.218 -7.352 33.93 1 21.16 360 GLY A N 1
ATOM 2773 C CA . GLY A 1 360 ? 21.171 -8.451 33.947 1 21.16 360 GLY A CA 1
ATOM 2774 C C . GLY A 1 360 ? 20.94 -9.423 35.088 1 21.16 360 GLY A C 1
ATOM 2775 O O . GLY A 1 360 ? 20.217 -9.114 36.038 1 21.16 360 GLY A O 1
ATOM 2776 N N . TYR A 1 361 ? 21.391 -10.784 34.833 1 20.21 361 TYR A N 1
ATOM 2777 C CA . TYR A 1 361 ? 21.558 -11.96 35.678 1 20.21 361 TYR A CA 1
ATOM 2778 C C . TYR A 1 361 ? 22.367 -11.625 36.925 1 20.21 361 TYR A C 1
ATOM 2780 O O . TYR A 1 361 ? 23.558 -11.316 36.836 1 20.21 361 TYR A O 1
ATOM 2788 N N . ARG A 1 362 ? 21.855 -10.821 37.896 1 20.36 362 ARG A N 1
ATOM 2789 C CA . ARG A 1 362 ? 22.476 -10.79 39.216 1 20.36 362 ARG A CA 1
ATOM 2790 C C . ARG A 1 362 ? 22.754 -12.2 39.724 1 20.36 362 ARG A C 1
ATOM 2792 O O . ARG A 1 362 ? 21.841 -13.025 39.811 1 20.36 362 ARG A O 1
ATOM 2799 N N . THR A 1 363 ? 23.92 -12.77 39.258 1 19.94 363 THR A N 1
ATOM 2800 C CA . THR A 1 363 ? 24.431 -13.876 40.06 1 19.94 363 THR A CA 1
ATOM 2801 C C . THR A 1 363 ? 24.349 -13.547 41.548 1 19.94 363 THR A C 1
ATOM 2803 O O . THR A 1 363 ? 24.53 -12.395 41.946 1 19.94 363 THR A O 1
ATOM 2806 N N . PRO A 1 364 ? 23.763 -14.381 42.433 1 20.61 364 PRO A N 1
ATOM 2807 C CA . PRO A 1 364 ? 23.293 -14.373 43.82 1 20.61 364 PRO A CA 1
ATOM 2808 C C . PRO A 1 364 ? 24.379 -13.959 44.809 1 20.61 364 PRO A C 1
ATOM 2810 O O . PRO A 1 364 ? 24.082 -13.66 45.969 1 20.61 364 PRO A O 1
ATOM 2813 N N . ASN A 1 365 ? 25.627 -14.117 44.487 1 19.78 365 ASN A N 1
ATOM 2814 C CA . ASN A 1 365 ? 26.34 -14.513 45.696 1 19.78 365 ASN A CA 1
ATOM 2815 C C . ASN A 1 365 ? 26.529 -13.335 46.648 1 19.78 365 ASN A C 1
ATOM 2817 O O . ASN A 1 365 ? 27.238 -13.448 47.649 1 19.78 365 ASN A O 1
ATOM 2821 N N . GLU A 1 366 ? 26.444 -12.102 46.19 1 20.01 366 GLU A N 1
ATOM 2822 C CA . GLU A 1 366 ? 27.157 -11.173 47.062 1 20.01 366 GLU A CA 1
ATOM 2823 C C . GLU A 1 366 ? 26.548 -11.153 48.461 1 20.01 366 GLU A C 1
ATOM 2825 O O . GLU A 1 366 ? 25.325 -11.113 48.612 1 20.01 366 GLU A O 1
ATOM 2830 N N . THR A 1 367 ? 27.391 -11.5 49.463 1 19.67 367 THR A N 1
ATOM 2831 C CA . THR A 1 367 ? 27.384 -11.61 50.918 1 19.67 367 THR A CA 1
ATOM 2832 C C . THR A 1 367 ? 26.846 -10.332 51.554 1 19.67 367 THR A C 1
ATOM 2834 O O . THR A 1 367 ? 27.157 -9.228 51.101 1 19.67 367 THR A O 1
ATOM 2837 N N . THR A 1 368 ? 25.803 -10.474 52.338 1 20.68 368 THR A N 1
ATOM 2838 C CA . THR A 1 368 ? 24.807 -9.755 53.124 1 20.68 368 THR A CA 1
ATOM 2839 C C . THR A 1 368 ? 25.479 -8.874 54.174 1 20.68 368 THR A C 1
ATOM 2841 O O . THR A 1 368 ? 24.815 -8.353 55.072 1 20.68 368 THR A O 1
ATOM 2844 N N . GLU A 1 369 ? 26.795 -8.495 53.99 1 20.59 369 GLU A N 1
ATOM 2845 C CA . GLU A 1 369 ? 27.194 -8.046 55.32 1 20.59 369 GLU A CA 1
ATOM 2846 C C . GLU A 1 369 ? 26.321 -6.889 55.797 1 20.59 369 GLU A C 1
ATOM 2848 O O . GLU A 1 369 ? 25.887 -6.06 54.994 1 20.59 369 GLU A O 1
ATOM 2853 N N . PRO A 1 370 ? 25.856 -6.99 57.06 1 22.99 370 PRO A N 1
ATOM 2854 C CA . PRO A 1 370 ? 24.876 -6.224 57.833 1 22.99 370 PRO A CA 1
ATOM 2855 C C . PRO A 1 370 ? 25.26 -4.754 57.982 1 22.99 370 PRO A C 1
ATOM 2857 O O . PRO A 1 370 ? 26.317 -4.441 58.536 1 22.99 370 PRO A O 1
ATOM 2860 N N . GLU A 1 371 ? 25.498 -4.086 56.831 1 20.3 371 GLU A N 1
ATOM 2861 C CA . GLU A 1 371 ? 25.983 -2.724 57.035 1 20.3 371 GLU A CA 1
ATOM 2862 C C . GLU A 1 371 ? 25.146 -1.991 58.08 1 20.3 371 GLU A C 1
ATOM 2864 O O . GLU A 1 371 ? 23.915 -2.03 58.035 1 20.3 371 GLU A O 1
ATOM 2869 N N . GLU A 1 372 ? 25.718 -1.753 59.217 1 21.46 372 GLU A N 1
ATOM 2870 C CA . GLU A 1 372 ? 25.304 -1.024 60.412 1 21.46 372 GLU A CA 1
ATOM 2871 C C . GLU A 1 372 ? 24.734 0.346 60.053 1 21.46 372 GLU A C 1
ATOM 2873 O O . GLU A 1 372 ? 25.332 1.087 59.27 1 21.46 372 GLU A O 1
ATOM 2878 N N . ARG A 1 373 ? 23.403 0.482 6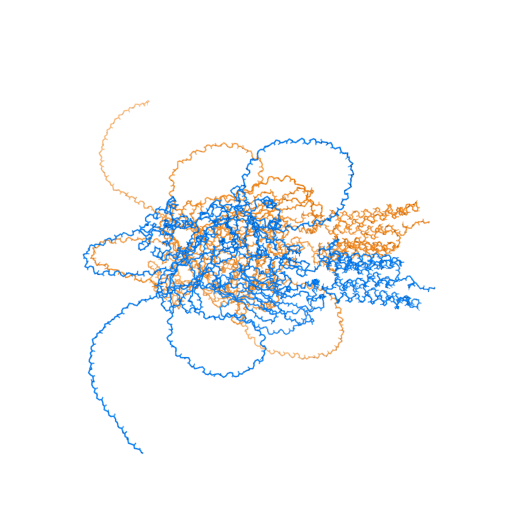0.218 1 22.07 373 ARG A N 1
ATOM 2879 C CA . ARG A 1 373 ? 22.416 1.554 60.131 1 22.07 373 ARG A CA 1
ATOM 2880 C C . ARG A 1 373 ? 22.869 2.781 60.914 1 22.07 373 ARG A C 1
ATOM 2882 O O . ARG A 1 373 ? 22.699 2.844 62.133 1 22.07 373 ARG A O 1
ATOM 2889 N N . LYS A 1 374 ? 24.232 3.128 60.848 1 21.88 374 LYS A N 1
ATOM 2890 C CA . LYS A 1 374 ? 24.459 4.303 61.685 1 21.88 374 LYS A CA 1
ATOM 2891 C C . LYS A 1 374 ? 23.447 5.402 61.376 1 21.88 374 LYS A C 1
ATOM 2893 O O . LYS A 1 374 ? 23.024 5.56 60.228 1 21.88 374 LYS A O 1
ATOM 2898 N N . GLN A 1 375 ? 22.895 5.867 62.373 1 21.29 375 GLN A N 1
ATOM 2899 C CA . GLN A 1 375 ? 21.86 6.815 62.772 1 21.29 375 GLN A CA 1
ATOM 2900 C C . GLN A 1 375 ? 22.102 8.188 62.15 1 21.29 375 GLN A C 1
ATOM 2902 O O . GLN A 1 375 ? 23.118 8.829 62.425 1 21.29 375 GLN A O 1
ATOM 2907 N N . GLN A 1 376 ? 21.958 8.288 60.816 1 21.48 376 GLN A N 1
ATOM 2908 C CA . GLN A 1 376 ? 22.183 9.604 60.226 1 21.48 376 GLN A CA 1
ATOM 2909 C C . GLN A 1 376 ? 21.433 10.687 60.996 1 21.48 376 GLN A C 1
ATOM 2911 O O . GLN A 1 376 ? 20.248 10.534 61.298 1 21.48 376 GLN A O 1
ATOM 2916 N N . PRO A 1 377 ? 22.16 11.565 61.706 1 25.39 377 PRO A N 1
ATOM 2917 C CA . PRO A 1 377 ? 21.575 12.624 62.531 1 25.39 377 PRO A CA 1
ATOM 2918 C C . PRO A 1 377 ? 20.5 13.42 61.794 1 25.39 377 PRO A C 1
ATOM 2920 O O . PRO A 1 377 ? 20.489 13.454 60.56 1 25.39 377 PRO A O 1
ATOM 2923 N N . ALA A 1 378 ? 19.408 13.785 62.501 1 23.92 378 ALA A N 1
ATOM 2924 C CA . ALA A 1 378 ? 18.16 14.505 62.261 1 23.92 378 ALA A CA 1
ATOM 2925 C C . ALA A 1 378 ? 18.41 15.789 61.476 1 23.92 378 ALA A C 1
ATOM 2927 O O . ALA A 1 378 ? 19.405 16.481 61.706 1 23.92 378 ALA A O 1
ATOM 2928 N N . ALA A 1 379 ? 18.003 15.788 60.229 1 25.25 379 ALA A N 1
ATOM 2929 C CA . ALA A 1 379 ? 18.001 16.875 59.253 1 25.25 379 ALA A CA 1
ATOM 2930 C C . ALA A 1 379 ? 17.572 18.19 59.897 1 25.25 379 ALA A C 1
ATOM 2932 O O . ALA A 1 379 ? 16.669 18.211 60.736 1 25.25 379 ALA A O 1
ATOM 2933 N N . PRO A 1 380 ? 18.527 19.106 60.135 1 27.97 380 PRO A N 1
ATOM 2934 C CA . PRO A 1 380 ? 18.198 20.409 60.718 1 27.97 380 PRO A CA 1
ATOM 2935 C C . PRO A 1 380 ? 16.893 20.986 60.175 1 27.97 380 PRO A C 1
ATOM 2937 O O . PRO A 1 380 ? 16.431 20.579 59.106 1 27.97 380 PRO A O 1
ATOM 2940 N N . THR A 1 381 ? 16.179 21.838 60.963 1 25.17 381 THR A N 1
ATOM 2941 C CA . THR A 1 381 ? 14.906 22.551 60.947 1 25.17 381 THR A CA 1
ATOM 2942 C C . THR A 1 381 ? 14.675 23.214 59.592 1 25.17 381 THR A C 1
ATOM 2944 O O . THR A 1 381 ? 15.63 23.57 58.898 1 25.17 381 THR A O 1
ATOM 2947 N N . THR A 1 382 ? 13.411 23.186 59.172 1 27.85 382 THR A N 1
ATOM 2948 C CA . THR A 1 382 ? 12.585 23.613 58.048 1 27.85 382 THR A CA 1
ATOM 2949 C C . THR A 1 382 ? 12.825 25.086 57.729 1 27.85 382 THR A C 1
ATOM 2951 O O . THR A 1 382 ? 12.354 25.967 58.452 1 27.85 382 THR A O 1
ATOM 2954 N N . ALA A 1 383 ? 14.078 25.566 57.612 1 29.03 383 ALA A N 1
ATOM 2955 C CA . ALA A 1 383 ? 14.191 26.972 57.232 1 29.03 383 ALA A CA 1
ATOM 2956 C C . ALA A 1 383 ? 13.133 27.348 56.199 1 29.03 383 ALA A C 1
ATOM 2958 O O . ALA A 1 383 ? 12.574 26.477 55.529 1 29.03 383 ALA A O 1
ATOM 2959 N N . GLY A 1 384 ? 12.841 28.665 56.062 1 30.64 384 GLY A N 1
ATOM 2960 C CA . GLY A 1 384 ? 11.838 29.447 55.359 1 30.64 384 GLY A CA 1
ATOM 2961 C C . GLY A 1 384 ? 11.672 29.039 53.907 1 30.64 384 GLY A C 1
ATOM 2962 O O . GLY A 1 384 ? 12.623 28.576 53.274 1 30.64 384 GLY A O 1
ATOM 2963 N N . ALA A 1 385 ? 10.566 28.411 53.624 1 36.88 385 ALA A N 1
ATOM 2964 C CA . ALA A 1 385 ? 10.121 28.044 52.282 1 36.88 385 ALA A CA 1
ATOM 2965 C C . ALA A 1 385 ? 10.615 29.05 51.246 1 36.88 385 ALA A C 1
ATOM 2967 O O . ALA A 1 385 ? 10.431 30.259 51.407 1 36.88 385 ALA A O 1
ATOM 2968 N N . PRO A 1 386 ? 11.766 28.826 50.659 1 39.23 386 PRO A N 1
ATOM 2969 C CA . PRO A 1 386 ? 12.174 29.799 49.643 1 39.23 386 PRO A CA 1
ATOM 2970 C C . PRO A 1 386 ? 10.989 30.392 48.884 1 39.23 386 PRO A C 1
ATOM 2972 O O . PRO A 1 386 ? 9.976 29.716 48.689 1 39.23 386 PRO A O 1
ATOM 2975 N N . GLU A 1 387 ? 10.646 31.661 48.965 1 45.64 387 GLU A N 1
ATOM 2976 C CA . GLU A 1 387 ? 9.65 32.456 48.253 1 45.64 387 GLU A CA 1
ATOM 2977 C C . GLU A 1 387 ? 9.455 31.95 46.827 1 45.64 387 GLU A C 1
ATOM 2979 O O . GLU A 1 387 ? 10.427 31.636 46.136 1 45.64 387 GLU A O 1
ATOM 2984 N N . ALA A 1 388 ? 8.316 31.403 46.411 1 58.18 388 ALA A N 1
ATOM 2985 C CA . ALA A 1 388 ? 7.848 30.917 45.115 1 58.18 388 ALA A CA 1
ATOM 2986 C C . ALA A 1 388 ? 8.327 31.821 43.984 1 58.18 388 ALA A C 1
ATOM 2988 O O . ALA A 1 388 ? 8.076 33.029 43.998 1 58.18 388 ALA A O 1
ATOM 2989 N N . GLN A 1 389 ? 9.384 31.469 43.269 1 76.56 389 GLN A N 1
ATOM 2990 C CA . GLN A 1 389 ? 9.895 32.225 42.131 1 76.56 389 GLN A CA 1
ATOM 2991 C C . GLN A 1 389 ? 8.815 32.423 41.072 1 76.56 389 GLN A C 1
ATOM 2993 O O . GLN A 1 389 ? 8.233 31.453 40.581 1 76.56 389 GLN A O 1
ATOM 2998 N N . MET A 1 390 ? 8.271 33.605 40.925 1 83.96 390 MET A N 1
ATOM 2999 C CA . MET A 1 390 ? 7.297 33.96 39.897 1 83.96 390 MET A CA 1
ATOM 3000 C C . MET A 1 390 ? 7.808 35.111 39.037 1 83.96 390 MET A C 1
ATOM 3002 O O . MET A 1 390 ? 8.365 36.079 39.556 1 83.96 390 MET A O 1
ATOM 3006 N N . VAL A 1 391 ? 7.826 34.921 37.808 1 88.64 391 VAL A N 1
ATOM 3007 C CA . VAL A 1 391 ? 8.223 35.971 36.877 1 88.64 391 VAL A CA 1
ATOM 3008 C C . VAL A 1 391 ? 7.055 36.314 35.955 1 88.64 391 VAL A C 1
ATOM 3010 O O . VAL A 1 391 ? 6.517 35.439 35.272 1 88.64 391 VAL A O 1
ATOM 3013 N N . ALA A 1 392 ? 6.598 37.571 36.032 1 89.3 392 ALA A N 1
ATOM 3014 C CA . ALA A 1 392 ? 5.587 38.05 35.093 1 89.3 392 ALA A CA 1
ATOM 3015 C C . ALA A 1 392 ? 6.225 38.496 33.781 1 89.3 392 ALA A C 1
ATOM 3017 O O . ALA A 1 392 ? 7.232 39.208 33.783 1 89.3 392 ALA A O 1
ATOM 3018 N N . TYR A 1 393 ? 5.686 37.973 32.678 1 90.47 393 TYR A N 1
ATOM 3019 C CA . TYR A 1 393 ? 6.274 38.29 31.382 1 90.47 393 TYR A CA 1
ATOM 3020 C C . TYR A 1 393 ? 5.191 38.552 30.342 1 90.47 393 TYR A C 1
ATOM 3022 O O . TYR A 1 393 ? 4.018 38.244 30.566 1 90.47 393 TYR A O 1
ATOM 3030 N N . THR A 1 394 ? 5.549 39.265 29.28 1 92.24 394 THR A N 1
ATOM 3031 C CA . THR A 1 394 ? 4.728 39.449 28.088 1 92.24 394 THR A CA 1
ATOM 3032 C C . THR A 1 394 ? 5.441 38.906 26.852 1 92.24 394 THR A C 1
ATOM 3034 O O . THR A 1 394 ? 6.667 38.987 26.75 1 92.24 394 THR A O 1
ATOM 3037 N N . VAL A 1 395 ? 4.691 38.255 26.002 1 93.66 395 VAL A N 1
ATOM 3038 C CA . VAL A 1 395 ? 5.247 37.672 24.785 1 93.66 395 VAL A CA 1
ATOM 3039 C C . VAL A 1 395 ? 4.554 38.27 23.562 1 93.66 395 VAL A C 1
ATOM 3041 O O . VAL A 1 395 ? 3.333 38.448 23.558 1 93.66 395 VAL A O 1
ATOM 3044 N N . GLU A 1 396 ? 5.377 38.648 22.572 1 92.24 396 GLU A N 1
ATOM 3045 C CA . GLU A 1 396 ? 4.895 39.111 21.274 1 92.24 396 GLU A CA 1
ATOM 3046 C C . GLU A 1 396 ? 5.616 38.401 20.132 1 92.24 396 GLU A C 1
ATOM 3048 O O . GLU A 1 396 ? 6.837 38.235 20.17 1 92.24 396 GLU A O 1
ATOM 3053 N N . LEU A 1 397 ? 4.848 37.992 19.153 1 93.54 397 LEU A N 1
ATOM 3054 C CA . LEU A 1 397 ? 5.412 37.361 17.964 1 93.54 397 LEU A CA 1
ATOM 3055 C C . LEU A 1 397 ? 5.464 38.344 16.8 1 93.54 397 LEU A C 1
ATOM 3057 O O . LEU A 1 397 ? 4.48 39.032 16.518 1 93.54 397 LEU A O 1
ATOM 3061 N N . ILE A 1 398 ? 6.681 38.463 16.137 1 91.75 398 ILE A N 1
ATOM 3062 C CA . ILE A 1 398 ? 6.865 39.302 14.958 1 91.75 398 ILE A CA 1
ATOM 3063 C C . ILE A 1 398 ? 7.31 38.442 13.777 1 91.75 398 ILE A C 1
ATOM 3065 O O . ILE A 1 398 ? 8.332 37.755 13.851 1 91.75 398 ILE A O 1
ATOM 3069 N N . TYR A 1 399 ? 6.539 38.358 12.654 1 91.47 399 TYR A N 1
ATOM 3070 C CA . TYR A 1 399 ? 6.876 37.616 11.444 1 91.47 399 TYR A CA 1
ATOM 3071 C C . TYR A 1 399 ? 7.574 38.513 10.43 1 91.47 399 TYR A C 1
ATOM 3073 O O . TYR A 1 399 ? 7.096 39.609 10.128 1 91.47 399 TYR A O 1
ATOM 3081 N N . HIS A 1 400 ? 8.676 38.044 9.901 1 87.32 400 HIS A N 1
ATOM 3082 C CA . HIS A 1 400 ? 9.379 38.744 8.833 1 87.32 400 HIS A CA 1
ATOM 3083 C C . HIS A 1 400 ? 9.181 38.046 7.492 1 87.32 400 HIS A C 1
ATOM 3085 O O . HIS A 1 400 ? 9.573 36.888 7.326 1 87.32 400 HIS A O 1
ATOM 3091 N N . ASP A 1 401 ? 8.575 38.739 6.525 1 81.92 401 ASP A N 1
ATOM 3092 C CA . ASP A 1 401 ? 8.228 38.145 5.238 1 81.92 401 ASP A CA 1
ATOM 3093 C C . ASP A 1 401 ? 9.47 37.945 4.373 1 81.92 401 ASP A C 1
ATOM 3095 O O . ASP A 1 401 ? 10.438 38.702 4.482 1 81.92 401 ASP A O 1
ATOM 3099 N N . THR A 1 402 ? 9.542 36.945 3.62 1 70.14 402 THR A N 1
ATOM 3100 C CA . THR A 1 402 ? 10.631 36.678 2.687 1 70.14 402 THR A CA 1
ATOM 3101 C C . THR A 1 402 ? 10.75 37.8 1.659 1 70.14 402 THR A C 1
ATOM 3103 O O . THR A 1 402 ? 11.854 38.137 1.226 1 70.14 402 THR A O 1
ATOM 3106 N N . TYR A 1 403 ? 9.596 38.489 1.033 1 50.97 403 TYR A N 1
ATOM 3107 C CA . TYR A 1 403 ? 9.652 39.482 -0.033 1 50.97 403 TYR A CA 1
ATOM 3108 C C . TYR A 1 403 ? 9.784 40.889 0.538 1 50.97 403 TYR A C 1
ATOM 3110 O O . TYR A 1 403 ? 9.957 41.855 -0.208 1 50.97 403 TYR A O 1
ATOM 3118 N N . ASP A 1 404 ? 9.515 41.148 1.743 1 42.69 404 ASP A N 1
ATOM 3119 C CA . ASP A 1 404 ? 9.639 42.513 2.242 1 42.69 404 ASP A CA 1
ATOM 3120 C C . ASP A 1 404 ? 11.095 42.973 2.229 1 42.69 404 ASP A C 1
ATOM 3122 O O . ASP A 1 404 ? 11.408 44.075 2.685 1 42.69 404 ASP A O 1
ATOM 3126 N N . ALA A 1 405 ? 12.105 42.213 2.069 1 38.73 405 ALA A N 1
ATOM 3127 C CA . ALA A 1 405 ? 13.43 42.823 1.985 1 38.73 405 ALA A CA 1
ATOM 3128 C C . ALA A 1 405 ? 13.458 43.931 0.935 1 38.73 405 ALA A C 1
ATOM 3130 O O . ALA A 1 405 ? 14.368 44.762 0.926 1 38.73 405 ALA A O 1
ATOM 3131 N N . GLY A 1 406 ? 12.759 43.869 -0.288 1 31.69 406 GLY A N 1
ATOM 3132 C CA . GLY A 1 406 ? 12.938 45.054 -1.111 1 31.69 406 GLY A CA 1
ATOM 3133 C C . GLY A 1 406 ? 12.133 46.245 -0.625 1 31.69 406 GLY A C 1
ATOM 3134 O O . GLY A 1 406 ? 12.25 47.344 -1.171 1 31.69 406 GLY A O 1
ATOM 3135 N N . VAL A 1 407 ? 10.798 46.08 -0.225 1 30.32 407 VAL A N 1
ATOM 3136 C CA . VAL A 1 407 ? 10.137 47.358 0.016 1 30.32 407 VAL A CA 1
ATOM 3137 C C . VAL A 1 407 ? 10.522 47.888 1.395 1 30.32 407 VAL A C 1
ATOM 3139 O O . VAL A 1 407 ? 10.459 47.157 2.387 1 30.32 407 VAL A O 1
ATOM 3142 N N . GLY A 1 408 ? 11.333 48.835 1.61 1 25.94 408 GLY A N 1
ATOM 3143 C CA . GLY A 1 408 ? 11.591 49.771 2.693 1 25.94 408 GLY A CA 1
ATOM 3144 C C . GLY A 1 408 ? 10.396 49.97 3.606 1 25.94 408 GLY A C 1
ATOM 3145 O O . GLY A 1 408 ? 9.253 49.765 3.195 1 25.94 408 GLY A O 1
ATOM 3146 N N . SER A 1 409 ? 10.483 49.827 4.904 1 29.06 409 SER A N 1
ATOM 3147 C CA . SER A 1 409 ? 9.656 50.188 6.051 1 29.06 409 SER A CA 1
ATOM 3148 C C . SER A 1 409 ? 8.847 51.451 5.774 1 29.06 409 SER A C 1
ATOM 3150 O O . SER A 1 409 ? 9.181 52.53 6.268 1 29.06 409 SER A O 1
ATOM 3152 N N . THR A 1 410 ? 8.551 51.873 4.554 1 27.06 410 THR A N 1
ATOM 3153 C CA . THR A 1 410 ? 7.947 53.201 4.552 1 27.06 410 THR A CA 1
ATOM 3154 C C . THR A 1 410 ? 6.614 53.191 5.295 1 27.06 410 THR A C 1
ATOM 3156 O O . THR A 1 410 ? 6.164 54.227 5.788 1 27.06 410 THR A O 1
ATOM 3159 N N . ALA A 1 411 ? 5.723 52.148 5.082 1 28.49 411 ALA A N 1
ATOM 3160 C CA . ALA A 1 411 ? 4.344 52.552 5.345 1 28.49 411 ALA A CA 1
ATOM 3161 C C . ALA A 1 411 ? 4.021 52.464 6.834 1 28.49 411 ALA A C 1
ATOM 3163 O O . ALA A 1 411 ? 2.87 52.643 7.238 1 28.49 411 ALA A O 1
ATOM 3164 N N . ALA A 1 412 ? 4.808 51.854 7.695 1 30.09 412 ALA A N 1
ATOM 3165 C CA . ALA A 1 412 ? 4.17 51.851 9.008 1 30.09 412 ALA A CA 1
ATOM 3166 C C . ALA A 1 412 ? 4.019 53.27 9.549 1 30.09 412 ALA A C 1
ATOM 3168 O O . ALA A 1 412 ? 3.51 53.47 10.654 1 30.09 412 ALA A O 1
ATOM 3169 N N . ALA A 1 413 ? 4.791 54.247 9.034 1 27.25 413 ALA A N 1
ATOM 3170 C CA . ALA A 1 413 ? 4.794 55.475 9.825 1 27.25 413 ALA A CA 1
ATOM 3171 C C . ALA A 1 413 ? 3.449 56.189 9.735 1 27.25 413 ALA A C 1
ATOM 3173 O O . ALA A 1 413 ? 3.283 57.285 10.276 1 27.25 413 ALA A O 1
ATOM 3174 N N . ALA A 1 414 ? 2.587 55.816 8.709 1 25.33 414 ALA A N 1
ATOM 3175 C CA . ALA A 1 414 ? 1.68 56.951 8.557 1 25.33 414 ALA A CA 1
ATOM 3176 C C . ALA A 1 414 ? 0.776 57.097 9.778 1 25.33 414 ALA A C 1
ATOM 3178 O O . ALA A 1 414 ? 0.198 58.163 10.005 1 25.33 414 ALA A O 1
ATOM 3179 N N . ALA A 1 415 ? 0.163 56.056 10.246 1 24.12 415 ALA A N 1
ATOM 3180 C CA . ALA A 1 415 ? -1.073 56.459 10.91 1 24.12 415 ALA A CA 1
ATOM 3181 C C . ALA A 1 415 ? -0.784 57.106 12.261 1 24.12 415 ALA A C 1
ATOM 3183 O O . ALA A 1 415 ? -1.603 57.033 13.18 1 24.12 415 ALA A O 1
ATOM 3184 N N . ALA A 1 416 ? 0.468 57.304 12.646 1 23.58 416 ALA A N 1
ATOM 3185 C CA . ALA A 1 416 ? 0.463 57.967 13.947 1 23.58 416 ALA A CA 1
ATOM 3186 C C . ALA A 1 416 ? -0.057 59.397 13.832 1 23.58 416 ALA A C 1
ATOM 3188 O O . ALA A 1 416 ? 0.568 60.241 13.186 1 23.58 416 ALA A O 1
ATOM 3189 N N . THR A 1 417 ? -1.392 59.627 13.538 1 21.43 417 THR A N 1
ATOM 3190 C CA . THR A 1 417 ? -1.966 60.966 13.605 1 21.43 417 THR A CA 1
ATOM 3191 C C . THR A 1 417 ? -1.465 61.708 14.841 1 21.43 417 THR A C 1
ATOM 3193 O O . THR A 1 417 ? -1.507 61.175 15.951 1 21.43 417 THR A O 1
ATOM 3196 N N . PRO A 1 418 ? -0.641 62.71 14.658 1 21.34 418 PRO A N 1
ATOM 3197 C CA . PRO A 1 418 ? -0.073 63.594 15.679 1 21.34 418 PRO A CA 1
ATOM 3198 C C . PRO A 1 418 ? -1.135 64.195 16.597 1 21.34 418 PRO A C 1
ATOM 3200 O O . PRO A 1 418 ? -2.11 64.78 16.119 1 21.34 418 PRO A O 1
ATOM 3203 N N . THR A 1 419 ? -1.66 63.518 17.62 1 20.58 419 THR A N 1
ATOM 3204 C CA . THR A 1 419 ? -2.449 64.225 18.623 1 20.58 419 THR A CA 1
ATOM 3205 C C . THR A 1 419 ? -1.882 65.619 18.874 1 20.58 419 THR A C 1
ATOM 3207 O O . THR A 1 419 ? -0.664 65.811 18.863 1 20.58 419 THR A O 1
ATOM 3210 N N . THR A 1 420 ? -2.725 66.655 18.647 1 19.51 420 THR A N 1
ATOM 3211 C CA . THR A 1 420 ? -2.609 68.106 18.753 1 19.51 420 THR A CA 1
ATOM 3212 C C . THR A 1 420 ? -1.896 68.499 20.043 1 19.51 420 THR A C 1
ATOM 3214 O O . THR A 1 420 ? -2.138 67.908 21.097 1 19.51 420 THR A O 1
ATOM 3217 N N . PRO A 1 421 ? -0.806 69.318 19.945 1 19.57 421 PRO A N 1
ATOM 3218 C CA . PRO A 1 421 ? 0.066 69.92 20.957 1 19.57 421 PRO A CA 1
ATOM 3219 C C . PRO A 1 421 ? -0.703 70.759 21.975 1 19.57 421 PRO A C 1
ATOM 3221 O O . PRO A 1 421 ? -1.348 71.744 21.608 1 19.57 421 PRO A O 1
ATOM 3224 N N . SER A 1 422 ? -1.683 70.243 22.779 1 19.35 422 SER A N 1
ATOM 3225 C CA . SER A 1 422 ? -2.311 71.12 23.762 1 19.35 422 SER A CA 1
ATOM 3226 C C . SER A 1 422 ? -1.27 71.946 24.512 1 19.35 422 SER A C 1
ATOM 3228 O O . SER A 1 422 ? -0.489 71.404 25.296 1 19.35 422 SER A O 1
ATOM 3230 N N . THR A 1 423 ? -0.634 72.888 23.757 1 18.56 423 THR A N 1
ATOM 3231 C CA . THR A 1 423 ? 0.32 73.829 24.333 1 18.56 423 THR A CA 1
ATOM 3232 C C . THR A 1 423 ? -0.27 74.516 25.561 1 18.56 423 THR A C 1
ATOM 3234 O O . THR A 1 423 ? -1.371 75.066 25.501 1 18.56 423 THR A O 1
ATOM 3237 N N . GLU A 1 424 ? 0.164 74.171 26.837 1 18.51 424 GLU A N 1
ATOM 3238 C CA . GLU A 1 424 ? 0.346 74.547 28.236 1 18.51 424 GLU A CA 1
ATOM 3239 C C . GLU A 1 424 ? 0.69 76.028 28.369 1 18.51 424 GLU A C 1
ATOM 3241 O O . GLU A 1 424 ? 1.496 76.555 27.6 1 18.51 424 GLU A O 1
ATOM 3246 N N . ASP A 1 425 ? -0.324 76.872 28.807 1 20.72 425 ASP A N 1
ATOM 3247 C CA . ASP A 1 425 ? -0.299 78.219 29.368 1 20.72 425 ASP A CA 1
ATOM 3248 C C . ASP A 1 425 ? 0.95 78.437 30.219 1 20.72 425 ASP A C 1
ATOM 3250 O O . ASP A 1 425 ? 1.527 77.48 30.74 1 20.72 425 ASP A O 1
ATOM 3254 N N . PRO A 1 426 ? 1.493 79.729 30.27 1 22.13 426 PRO A N 1
ATOM 3255 C CA . PRO A 1 426 ? 2.802 80.281 30.628 1 22.13 426 PRO A CA 1
ATOM 3256 C C . PRO A 1 426 ? 3.1 80.171 32.122 1 22.13 426 PRO A C 1
ATOM 3258 O O . PRO A 1 426 ? 4.158 80.612 32.578 1 22.13 426 PRO A O 1
ATOM 3261 N N . THR A 1 427 ? 2.105 79.787 32.93 1 21.99 427 THR A N 1
ATOM 3262 C CA . THR A 1 427 ? 2.279 80.445 34.221 1 21.99 427 THR A CA 1
ATOM 3263 C C . THR A 1 427 ? 3.675 80.181 34.779 1 21.99 427 THR A C 1
ATOM 3265 O O . THR A 1 427 ? 4.286 79.155 34.475 1 21.99 427 THR A O 1
ATOM 3268 N N . PRO A 1 428 ? 4.326 81.209 35.484 1 23.28 428 PRO A N 1
ATOM 3269 C CA . PRO A 1 428 ? 5.7 81.519 35.887 1 23.28 428 PRO A CA 1
ATOM 3270 C C . PRO A 1 428 ? 6.284 80.479 36.84 1 23.28 428 PRO A C 1
ATOM 3272 O O . PRO A 1 428 ? 7.366 80.685 37.397 1 23.28 428 PRO A O 1
ATOM 3275 N N . ALA A 1 429 ? 5.643 79.291 37.001 1 19.71 429 ALA A N 1
ATOM 3276 C CA . ALA A 1 429 ? 5.893 78.597 38.261 1 19.71 429 ALA A CA 1
ATOM 3277 C C . ALA A 1 429 ? 7.384 78.34 38.459 1 19.71 429 ALA A C 1
ATOM 3279 O O . ALA A 1 429 ? 8.14 78.252 37.489 1 19.71 429 ALA A O 1
ATOM 3280 N N . ASP A 1 430 ? 7.977 78.625 39.67 1 22.56 430 ASP A N 1
ATOM 3281 C CA . ASP A 1 430 ? 9.179 78.606 40.497 1 22.56 430 ASP A CA 1
ATOM 3282 C C . ASP A 1 430 ? 9.858 77.238 40.448 1 22.56 430 ASP A C 1
ATOM 3284 O O . ASP A 1 430 ? 10.647 76.899 41.332 1 22.56 430 ASP A O 1
ATOM 3288 N N . ALA A 1 431 ? 9.961 76.581 39.246 1 20.02 431 ALA A N 1
ATOM 3289 C CA . ALA A 1 431 ? 10.209 75.165 38.984 1 20.02 431 ALA A CA 1
ATOM 3290 C C . ALA A 1 431 ? 11.605 74.758 39.445 1 20.02 431 ALA A C 1
ATOM 3292 O O . ALA A 1 431 ? 12.59 75.431 39.132 1 20.02 431 ALA A O 1
ATOM 3293 N N . SER A 1 432 ? 11.699 74.026 40.637 1 20.19 432 SER A N 1
ATOM 3294 C CA . SER A 1 432 ? 12.588 73.164 41.408 1 20.19 432 SER A CA 1
ATOM 3295 C C . SER A 1 432 ? 13.479 72.33 40.494 1 20.19 432 SER A C 1
ATOM 3297 O O . SER A 1 432 ? 13.17 72.147 39.315 1 20.19 432 SER A O 1
ATOM 3299 N N . GLY A 1 433 ? 14.704 71.872 41.014 1 19.65 433 GLY A N 1
ATOM 3300 C CA . GLY A 1 433 ? 15.98 71.304 40.61 1 19.65 433 GLY A CA 1
ATOM 3301 C C . GLY A 1 433 ? 15.841 69.974 39.894 1 19.65 433 GLY A C 1
ATOM 3302 O O . GLY A 1 433 ? 15.353 69 40.471 1 19.65 433 GLY A O 1
ATOM 3303 N N . ASP A 1 434 ? 15.451 69.874 38.651 1 19.8 434 ASP A N 1
ATOM 3304 C CA . ASP A 1 434 ? 15.027 68.767 37.799 1 19.8 434 ASP A CA 1
ATOM 3305 C C . ASP A 1 434 ? 16.163 67.769 37.589 1 19.8 434 ASP A C 1
ATOM 3307 O O . ASP A 1 434 ? 17.05 67.994 36.763 1 19.8 434 ASP A O 1
ATOM 3311 N N . ALA A 1 435 ? 16.896 67.35 38.726 1 21.41 435 ALA A N 1
ATOM 3312 C CA . ALA A 1 435 ? 17.952 66.343 38.648 1 21.41 435 ALA A CA 1
ATOM 3313 C C . ALA A 1 435 ? 17.495 65.13 37.843 1 21.41 435 ALA A C 1
ATOM 3315 O O . ALA A 1 435 ? 16.562 64.428 38.242 1 21.41 435 ALA A O 1
ATOM 3316 N N . ALA A 1 436 ? 17.491 65.27 36.564 1 20.81 436 ALA A N 1
ATOM 3317 C CA . ALA A 1 436 ? 17.16 64.294 35.529 1 20.81 436 ALA A CA 1
ATOM 3318 C C . ALA A 1 436 ? 17.889 62.975 35.767 1 20.81 436 ALA A C 1
ATOM 3320 O O . ALA A 1 436 ? 19.113 62.953 35.922 1 20.81 436 ALA A O 1
ATOM 3321 N N . GLU A 1 437 ? 17.201 62.164 36.586 1 19.53 437 GLU A N 1
ATOM 3322 C CA . GLU A 1 437 ? 17.547 60.767 36.833 1 19.53 437 GLU A CA 1
ATOM 3323 C C . GLU A 1 437 ? 17.91 60.05 35.535 1 19.53 437 GLU A C 1
ATOM 3325 O O . GLU A 1 437 ? 17.141 60.073 34.572 1 19.53 437 GLU A O 1
ATOM 3330 N N . ASP A 1 438 ? 19.146 60.07 35.151 1 20.45 438 ASP A N 1
ATOM 3331 C CA . ASP A 1 438 ? 19.84 59.308 34.118 1 20.45 438 ASP A CA 1
ATOM 3332 C C . ASP A 1 438 ? 19.403 57.845 34.127 1 20.45 438 ASP A C 1
ATOM 3334 O O . ASP A 1 438 ? 19.73 57.1 35.053 1 20.45 438 ASP A O 1
ATOM 3338 N N . SER A 1 439 ? 18.091 57.615 34.02 1 20.8 439 SER A N 1
ATOM 3339 C CA . SER A 1 439 ? 17.652 56.225 33.961 1 20.8 439 SER A CA 1
ATOM 3340 C C . SER A 1 439 ? 18.449 55.436 32.928 1 20.8 439 SER A C 1
ATOM 3342 O O . SER A 1 439 ? 18.47 55.791 31.748 1 20.8 439 SER A O 1
ATOM 3344 N N . ALA A 1 440 ? 19.551 54.891 33.287 1 22.62 440 ALA A N 1
ATOM 3345 C CA . ALA A 1 440 ? 20.436 53.917 32.653 1 22.62 440 ALA A CA 1
ATOM 3346 C C . ALA A 1 440 ? 19.636 52.788 32.008 1 22.62 440 ALA A C 1
ATOM 3348 O O . ALA A 1 440 ? 19.037 51.967 32.706 1 22.62 440 ALA A O 1
ATOM 3349 N N . GLU A 1 441 ? 18.858 53.209 31.016 1 25.84 441 GLU A N 1
ATOM 3350 C CA . GLU A 1 441 ? 18.24 52.156 30.216 1 25.84 441 GLU A CA 1
ATOM 3351 C C . GLU A 1 441 ? 19.242 51.053 29.887 1 25.84 441 GLU A C 1
ATOM 3353 O O . GLU A 1 441 ? 20.327 51.327 29.37 1 25.84 441 GLU A O 1
ATOM 3358 N N . GLY A 1 442 ? 19.426 50.136 30.746 1 24.99 442 GLY A N 1
ATOM 3359 C CA . GLY A 1 442 ? 20.221 48.927 30.603 1 24.99 442 GLY A CA 1
ATOM 3360 C C . GLY A 1 442 ? 20.161 48.335 29.208 1 24.99 442 GLY A C 1
ATOM 3361 O O . GLY A 1 442 ? 19.193 48.553 28.476 1 24.99 442 GLY A O 1
ATOM 3362 N N . PRO A 1 443 ? 21.344 48.215 28.561 1 27.34 443 PRO A N 1
ATOM 3363 C CA . PRO A 1 443 ? 21.536 47.677 27.212 1 27.34 443 PRO A CA 1
ATOM 3364 C C . PRO A 1 443 ? 20.664 46.454 26.935 1 27.34 443 PRO A C 1
ATOM 3366 O O . PRO A 1 443 ? 20.616 45.529 27.749 1 27.34 443 PRO A O 1
ATOM 3369 N N . ALA A 1 444 ? 19.501 46.671 26.443 1 29.17 444 ALA A N 1
ATOM 3370 C CA . ALA A 1 444 ? 18.675 45.6 25.891 1 29.17 444 ALA A CA 1
ATOM 3371 C C . ALA A 1 444 ? 19.533 44.556 25.183 1 29.17 444 ALA A C 1
ATOM 3373 O O . ALA A 1 444 ? 20.431 44.901 24.41 1 29.17 444 ALA A O 1
ATOM 3374 N N . ALA A 1 445 ? 19.937 43.528 25.785 1 31.94 445 ALA A N 1
ATOM 3375 C CA . ALA A 1 445 ? 20.569 42.321 25.259 1 31.94 445 ALA A CA 1
ATOM 3376 C C . ALA A 1 445 ? 20.078 42.016 23.847 1 31.94 445 ALA A C 1
ATOM 3378 O O . ALA A 1 445 ? 18.906 41.687 23.648 1 31.94 445 ALA A O 1
ATOM 3379 N N . ASP A 1 446 ? 20.555 42.753 22.79 1 33.21 446 ASP A N 1
ATOM 3380 C CA . ASP A 1 446 ? 20.269 42.569 21.371 1 33.21 446 ASP A CA 1
ATOM 3381 C C . ASP A 1 446 ? 20.453 41.11 20.958 1 33.21 446 ASP A C 1
ATOM 3383 O O . ASP A 1 446 ? 21.568 40.585 20.997 1 33.21 446 ASP A O 1
ATOM 3387 N N . THR A 1 447 ? 19.671 40.191 21.162 1 39.93 447 THR A N 1
ATOM 3388 C CA . THR A 1 447 ? 19.568 38.867 20.559 1 39.93 447 THR A CA 1
ATOM 3389 C C . THR A 1 447 ? 19.886 38.925 19.068 1 39.93 447 THR A C 1
ATOM 3391 O O . THR A 1 447 ? 19.366 39.782 18.35 1 39.93 447 THR A O 1
ATOM 3394 N N . LYS A 1 448 ? 21.013 38.407 18.617 1 44.7 448 LYS A N 1
ATOM 3395 C CA . LYS A 1 448 ? 21.59 38.213 17.29 1 44.7 448 LYS A CA 1
ATOM 3396 C C . LYS A 1 448 ? 20.504 37.958 16.25 1 44.7 448 LYS A C 1
ATOM 3398 O O . LYS A 1 448 ? 19.762 36.978 16.347 1 44.7 448 LYS A O 1
ATOM 3403 N N . SER A 1 449 ? 20.167 38.963 15.448 1 56.74 449 SER A N 1
ATOM 3404 C CA . SER A 1 449 ? 19.192 38.848 14.368 1 56.74 449 SER A CA 1
ATOM 3405 C C . SER A 1 449 ? 19.684 37.901 13.278 1 56.74 449 SER A C 1
ATOM 3407 O O . SER A 1 449 ? 20.846 37.964 12.871 1 56.74 449 SER A O 1
ATOM 3409 N N . LEU A 1 450 ? 19.196 36.748 12.998 1 73.34 450 LEU A N 1
ATOM 3410 C CA . LEU A 1 450 ? 19.485 35.761 11.964 1 73.34 450 LEU A CA 1
ATOM 3411 C C . LEU A 1 450 ? 19.449 36.398 10.579 1 73.34 450 LEU A C 1
ATOM 3413 O O . LEU A 1 450 ? 18.596 37.244 10.302 1 73.34 450 LEU A O 1
ATOM 3417 N N . PRO A 1 451 ? 20.594 36.245 9.775 1 66.75 451 PRO A N 1
ATOM 3418 C CA . PRO A 1 451 ? 20.564 36.784 8.413 1 66.75 451 PRO A CA 1
ATOM 3419 C C . PRO A 1 451 ? 19.402 36.237 7.587 1 66.75 451 PRO A C 1
ATOM 3421 O O . PRO A 1 451 ? 18.961 35.106 7.809 1 66.75 451 PRO A O 1
ATOM 3424 N N . ASN A 1 452 ? 18.892 37.128 6.699 1 70.63 452 ASN A N 1
ATOM 3425 C CA . ASN A 1 452 ? 17.827 36.706 5.795 1 70.63 452 ASN A CA 1
ATOM 3426 C C . ASN A 1 452 ? 18.325 35.676 4.785 1 70.63 452 ASN A C 1
ATOM 3428 O O . ASN A 1 452 ? 19.397 35.84 4.202 1 70.63 452 ASN A O 1
ATOM 3432 N N . ARG A 1 453 ? 17.73 34.545 4.72 1 78.17 453 ARG A N 1
ATOM 3433 C CA . ARG A 1 453 ? 18.005 33.508 3.732 1 78.17 453 ARG A CA 1
ATOM 3434 C C . ARG A 1 453 ? 17.39 33.861 2.382 1 78.17 453 ARG A C 1
ATOM 3436 O O . ARG A 1 453 ? 16.176 34.049 2.277 1 78.17 453 ARG A O 1
ATOM 3443 N N . SER A 1 454 ? 18.191 34.277 1.387 1 80.69 454 SER A N 1
ATOM 3444 C CA . SER A 1 454 ? 17.689 34.563 0.047 1 80.69 454 SER A CA 1
ATOM 3445 C C . SER A 1 454 ? 17.992 33.419 -0.914 1 80.69 454 SER A C 1
ATOM 3447 O O . SER A 1 454 ? 19.148 33.016 -1.063 1 80.69 454 SER A O 1
ATOM 3449 N N . PHE A 1 455 ? 17.008 32.795 -1.436 1 90.12 455 PHE A N 1
ATOM 3450 C CA . PHE A 1 455 ? 17.149 31.701 -2.389 1 90.12 455 PHE A CA 1
ATOM 3451 C C . PHE A 1 455 ? 16.461 32.04 -3.707 1 90.12 455 PHE A C 1
ATOM 3453 O O . PHE A 1 455 ? 15.463 32.762 -3.724 1 90.12 455 PHE A O 1
ATOM 3460 N N . ASP A 1 456 ? 17.113 31.618 -4.792 1 90.58 456 ASP A N 1
ATOM 3461 C CA . ASP A 1 456 ? 16.391 31.585 -6.06 1 90.58 456 ASP A CA 1
ATOM 3462 C C . ASP A 1 456 ? 15.521 30.334 -6.164 1 90.58 456 ASP A C 1
ATOM 3464 O O . ASP A 1 456 ? 16.036 29.225 -6.322 1 90.58 456 ASP A O 1
ATOM 3468 N N . ARG A 1 457 ? 14.25 30.487 -6.085 1 92.06 457 ARG A N 1
ATOM 3469 C CA . ARG A 1 457 ? 13.332 29.358 -5.975 1 92.06 457 ARG A CA 1
ATOM 3470 C C . ARG A 1 457 ? 12.918 28.852 -7.353 1 92.06 457 ARG A C 1
ATOM 3472 O O . ARG A 1 457 ? 12.574 29.643 -8.233 1 92.06 457 ARG A O 1
ATOM 3479 N N . TYR A 1 458 ? 12.987 27.604 -7.57 1 91.66 458 TYR A N 1
ATOM 3480 C CA . TYR A 1 458 ? 12.564 26.929 -8.792 1 91.66 458 TYR A CA 1
ATOM 3481 C C . TYR A 1 458 ? 11.447 25.932 -8.506 1 91.66 458 TYR A C 1
ATOM 3483 O O . TYR A 1 458 ? 11.692 24.859 -7.949 1 91.66 458 TYR A O 1
ATOM 3491 N N . PRO A 1 459 ? 10.23 26.271 -8.849 1 90.71 459 PRO A N 1
ATOM 3492 C CA . PRO A 1 459 ? 9.13 25.332 -8.619 1 90.71 459 PRO A CA 1
ATOM 3493 C C . PRO A 1 459 ? 9.249 24.066 -9.464 1 90.71 459 PRO A C 1
ATOM 3495 O O . PRO A 1 459 ? 9.775 24.11 -10.579 1 90.71 459 PRO A O 1
ATOM 3498 N N . VAL A 1 460 ? 8.733 22.995 -8.928 1 93.23 460 VAL A N 1
ATOM 3499 C CA . VAL A 1 460 ? 8.853 21.711 -9.611 1 93.23 460 VAL A CA 1
ATOM 3500 C C . VAL A 1 460 ? 7.472 21.08 -9.773 1 93.23 460 VAL A C 1
ATOM 3502 O O . VAL A 1 460 ? 6.543 21.405 -9.03 1 93.23 460 VAL A O 1
ATOM 3505 N N . LEU A 1 461 ? 7.379 20.262 -10.801 1 92.74 461 LEU A N 1
ATOM 3506 C CA . LEU A 1 461 ? 6.177 19.5 -11.123 1 92.74 461 LEU A CA 1
ATOM 3507 C C . LEU A 1 461 ? 6.393 18.012 -10.87 1 92.74 461 LEU A C 1
ATOM 3509 O O . LEU A 1 461 ? 7.387 17.439 -11.324 1 92.74 461 LEU A O 1
ATOM 3513 N N . ARG A 1 462 ? 5.476 17.402 -10.134 1 95.14 462 ARG A N 1
ATOM 3514 C CA . ARG A 1 462 ? 5.593 15.983 -9.815 1 95.14 462 ARG A CA 1
ATOM 3515 C C . ARG A 1 462 ? 5.029 15.12 -10.939 1 95.14 462 ARG A C 1
ATOM 3517 O O . ARG A 1 462 ? 3.927 15.374 -11.43 1 95.14 462 ARG A O 1
ATOM 3524 N N . GLN A 1 463 ? 5.745 14.183 -11.358 1 92.88 463 GLN A N 1
ATOM 3525 C CA . GLN A 1 463 ? 5.281 13.146 -12.273 1 92.88 463 GLN A CA 1
ATOM 3526 C C . GLN A 1 463 ? 5.245 11.783 -11.587 1 92.88 463 GLN A C 1
ATOM 3528 O O . GLN A 1 463 ? 6.27 11.297 -11.107 1 92.88 463 GLN A O 1
ATOM 3533 N N . THR A 1 464 ? 4.077 11.237 -11.502 1 93.07 464 THR A N 1
ATOM 3534 C CA . THR A 1 464 ? 3.921 9.945 -10.843 1 93.07 464 THR A CA 1
ATOM 3535 C C . THR A 1 464 ? 3.63 8.849 -11.864 1 93.07 464 THR A C 1
ATOM 3537 O O . THR A 1 464 ? 2.816 9.038 -12.771 1 93.07 464 THR A O 1
ATOM 3540 N N . TYR A 1 465 ? 4.185 7.664 -11.671 1 90.53 465 TYR A N 1
ATOM 3541 C CA . TYR A 1 465 ? 4.032 6.544 -12.593 1 90.53 465 TYR A CA 1
ATOM 3542 C C . TYR A 1 465 ? 3.215 5.424 -11.96 1 90.53 465 TYR A C 1
ATOM 3544 O O . TYR A 1 465 ? 2.829 5.513 -10.792 1 90.53 465 TYR A O 1
ATOM 3552 N N . ARG A 1 466 ? 2.978 4.393 -12.72 1 85.22 466 ARG A N 1
ATOM 3553 C CA . ARG A 1 466 ? 2.06 3.327 -12.331 1 85.22 466 ARG A CA 1
ATOM 3554 C C . ARG A 1 466 ? 2.705 2.393 -11.312 1 85.22 466 ARG A C 1
ATOM 3556 O O . ARG A 1 466 ? 2.019 1.833 -10.455 1 85.22 466 ARG A O 1
ATOM 3563 N N . GLU A 1 467 ? 3.958 2.232 -11.336 1 84.57 467 GLU A N 1
ATOM 3564 C CA . GLU A 1 467 ? 4.658 1.313 -10.444 1 84.57 467 GLU A CA 1
ATOM 3565 C C . GLU A 1 467 ? 4.801 1.904 -9.044 1 84.57 467 GLU A C 1
ATOM 3567 O O . GLU A 1 467 ? 4.889 3.123 -8.886 1 84.57 467 GLU A O 1
ATOM 3572 N N . PHE A 1 468 ? 4.961 1.027 -8.129 1 89.91 468 PHE A N 1
ATOM 3573 C CA . PHE A 1 468 ? 5.104 1.467 -6.746 1 89.91 468 PHE A CA 1
ATOM 3574 C C . PHE A 1 468 ? 6.348 2.332 -6.579 1 89.91 468 PHE A C 1
ATOM 3576 O O . PHE A 1 468 ? 7.429 1.972 -7.051 1 89.91 468 PHE A O 1
ATOM 3583 N N . PHE A 1 469 ? 6.191 3.496 -5.952 1 93.67 469 PHE A N 1
ATOM 3584 C CA . PHE A 1 469 ? 7.235 4.382 -5.449 1 93.67 469 PHE A CA 1
ATOM 3585 C C . PHE A 1 469 ? 7.985 5.041 -6.6 1 93.67 469 PHE A C 1
ATOM 3587 O O . PHE A 1 469 ? 9.106 5.523 -6.422 1 93.67 469 PHE A O 1
ATOM 3594 N N . MET A 1 470 ? 7.432 4.994 -7.779 1 92.35 470 MET A N 1
ATOM 3595 C CA . MET A 1 470 ? 8.109 5.594 -8.925 1 92.35 470 MET A CA 1
ATOM 3596 C C . MET A 1 470 ? 7.524 6.965 -9.246 1 92.35 470 MET A C 1
ATOM 3598 O O . MET A 1 470 ? 6.378 7.068 -9.686 1 92.35 470 MET A O 1
ATOM 3602 N N . PHE A 1 471 ? 8.317 8.018 -9.031 1 93.72 471 PHE A N 1
ATOM 3603 C CA . PHE A 1 471 ? 7.952 9.387 -9.375 1 93.72 471 PHE A CA 1
ATOM 3604 C C . PHE A 1 471 ? 9.195 10.247 -9.572 1 93.72 471 PHE A C 1
ATOM 3606 O O . PHE A 1 471 ? 10.295 9.855 -9.177 1 93.72 471 PHE A O 1
ATOM 3613 N N . ASP A 1 472 ? 9.019 11.28 -10.206 1 92.86 472 ASP A N 1
ATOM 3614 C CA . ASP A 1 472 ? 10.107 12.239 -10.375 1 92.86 472 ASP A CA 1
ATOM 3615 C C . ASP A 1 472 ? 9.576 13.669 -10.426 1 92.86 472 ASP A C 1
ATOM 3617 O O . ASP A 1 472 ? 8.363 13.887 -10.429 1 92.86 472 ASP A O 1
ATOM 3621 N N . TYR A 1 473 ? 10.454 14.597 -10.306 1 93.64 473 TYR A N 1
ATOM 3622 C CA . TYR A 1 473 ? 10.111 16.014 -10.364 1 93.64 473 TYR A CA 1
ATOM 3623 C C . TYR A 1 473 ? 10.834 16.704 -11.515 1 93.64 473 TYR A C 1
ATOM 3625 O O . TYR A 1 473 ? 12.035 16.504 -11.71 1 93.64 473 TYR A O 1
ATOM 3633 N N . ASP A 1 474 ? 10.03 17.472 -12.234 1 86.87 474 ASP A N 1
ATOM 3634 C CA . ASP A 1 474 ? 10.581 18.327 -13.28 1 86.87 474 ASP A CA 1
ATOM 3635 C C . ASP A 1 474 ? 10.363 19.803 -12.955 1 86.87 474 ASP A C 1
ATOM 3637 O O . ASP A 1 474 ? 9.482 20.146 -12.164 1 86.87 474 ASP A O 1
ATOM 3641 N N . LEU A 1 475 ? 11.217 20.559 -13.558 1 88.12 475 LEU A N 1
ATOM 3642 C CA . LEU A 1 475 ? 10.958 21.99 -13.441 1 88.12 475 LEU A CA 1
ATOM 3643 C C . LEU A 1 475 ? 9.659 22.367 -14.145 1 88.12 475 LEU A C 1
ATOM 3645 O O . LEU A 1 475 ? 9.25 21.703 -15.101 1 88.12 475 LEU A O 1
ATOM 3649 N N . LEU A 1 476 ? 9.024 23.399 -13.668 1 87.16 476 LEU A N 1
ATOM 3650 C CA . LEU A 1 476 ? 7.835 23.894 -14.353 1 87.16 476 LEU A CA 1
ATOM 3651 C C . LEU A 1 476 ? 8.182 24.399 -15.749 1 87.16 476 LEU A C 1
ATOM 3653 O O . LEU A 1 476 ? 9.238 25.003 -15.951 1 87.16 476 LEU A O 1
ATOM 3657 N N . PRO A 1 477 ? 7.316 24.092 -16.693 1 77.89 477 PRO A N 1
ATOM 3658 C CA . PRO A 1 477 ? 7.587 24.581 -18.047 1 77.89 477 PRO A CA 1
ATOM 3659 C C . PRO A 1 477 ? 7.609 26.106 -18.13 1 77.89 477 PRO A C 1
ATOM 3661 O O . PRO A 1 477 ? 6.877 26.778 -17.399 1 77.89 477 PRO A O 1
ATOM 3664 N N . ASP A 1 478 ? 8.467 26.57 -18.962 1 72.29 478 ASP A N 1
ATOM 3665 C CA . ASP A 1 478 ? 8.521 28.003 -19.238 1 72.29 478 ASP A CA 1
ATOM 3666 C C . ASP A 1 478 ? 7.288 28.46 -20.013 1 72.29 478 ASP A C 1
ATOM 3668 O O . ASP A 1 478 ? 6.424 27.648 -20.351 1 72.29 478 ASP A O 1
ATOM 3672 N N . VAL A 1 479 ? 7.195 29.747 -20.29 1 65.06 479 VAL A N 1
ATOM 3673 C CA . VAL A 1 479 ? 6.068 30.374 -20.972 1 65.06 479 VAL A CA 1
ATOM 3674 C C . VAL A 1 479 ? 5.875 29.736 -22.346 1 65.06 479 VAL A C 1
ATOM 3676 O O . VAL A 1 479 ? 4.749 29.631 -22.836 1 65.06 479 VAL A O 1
ATOM 3679 N N . ASN A 1 480 ? 7.077 29.241 -22.864 1 60.53 480 ASN A N 1
ATOM 3680 C CA . ASN A 1 480 ? 7.009 28.634 -24.189 1 60.53 480 ASN A CA 1
ATOM 3681 C C . ASN A 1 480 ? 6.656 27.152 -24.108 1 60.53 480 ASN A C 1
ATOM 3683 O O . ASN A 1 480 ? 6.588 26.469 -25.132 1 60.53 480 ASN A O 1
ATOM 3687 N N . GLY A 1 481 ? 6.424 26.687 -22.847 1 66.01 481 GLY A N 1
ATOM 3688 C CA . GLY A 1 481 ? 6.006 25.305 -22.678 1 66.01 481 GLY A CA 1
ATOM 3689 C C . GLY A 1 481 ? 7.17 24.338 -22.568 1 66.01 481 GLY A C 1
ATOM 3690 O O . GLY A 1 481 ? 6.973 23.146 -22.326 1 66.01 481 GLY A O 1
ATOM 3691 N N . THR A 1 482 ? 8.373 24.837 -22.742 1 69.37 482 THR A N 1
ATOM 3692 C CA . THR A 1 482 ? 9.528 23.948 -22.701 1 69.37 482 THR A CA 1
ATOM 3693 C C . THR A 1 482 ? 10.047 23.802 -21.273 1 69.37 482 THR A C 1
ATOM 3695 O O . THR A 1 482 ? 10.092 24.777 -20.52 1 69.37 482 THR A O 1
ATOM 3698 N N . VAL A 1 483 ? 10.342 22.59 -20.877 1 74.5 483 VAL A N 1
ATOM 3699 C CA . VAL A 1 483 ? 10.912 22.312 -19.563 1 74.5 483 VAL A CA 1
ATOM 3700 C C . VAL A 1 483 ? 12.43 22.472 -19.613 1 74.5 483 VAL A C 1
ATOM 3702 O O . VAL A 1 483 ? 13.103 21.814 -20.41 1 74.5 483 VAL A O 1
ATOM 3705 N N . PRO A 1 484 ? 12.889 23.381 -18.913 1 74.32 484 PRO A N 1
ATOM 3706 C CA . PRO A 1 484 ? 14.344 23.556 -18.91 1 74.32 484 PRO A CA 1
ATOM 3707 C C . PRO A 1 484 ? 15.087 22.304 -18.448 1 74.32 484 PRO A C 1
ATOM 3709 O O . PRO A 1 484 ? 14.696 21.679 -17.459 1 74.32 484 PRO A O 1
ATOM 3712 N N . VAL A 1 485 ? 16.075 21.965 -19.208 1 73.05 485 VAL A N 1
ATOM 3713 C CA . VAL A 1 485 ? 16.852 20.77 -18.893 1 73.05 485 VAL A CA 1
ATOM 3714 C C . VAL A 1 485 ? 18.01 21.135 -17.968 1 73.05 485 VAL A C 1
ATOM 3716 O O . VAL A 1 485 ? 18.528 20.281 -17.244 1 73.05 485 VAL A O 1
ATOM 3719 N N . THR A 1 486 ? 18.422 22.428 -18 1 80.8 486 THR A N 1
ATOM 3720 C CA . THR A 1 486 ? 19.56 22.865 -17.2 1 80.8 486 THR A CA 1
ATOM 3721 C C . THR A 1 486 ? 19.141 23.946 -16.207 1 80.8 486 THR A C 1
ATOM 3723 O O . THR A 1 486 ? 18.168 24.666 -16.44 1 80.8 486 THR A O 1
ATOM 3726 N N . LEU A 1 487 ? 19.763 23.915 -15.118 1 88.23 487 LEU A N 1
ATOM 3727 C CA . LEU A 1 487 ? 19.595 24.949 -14.103 1 88.23 487 LEU A CA 1
ATOM 3728 C C . LEU A 1 487 ? 20.807 25.872 -14.062 1 88.23 487 LEU A C 1
ATOM 3730 O O . LEU A 1 487 ? 21.941 25.409 -13.919 1 88.23 487 LEU A O 1
ATOM 3734 N N . ASN A 1 488 ? 20.522 27.094 -14.3 1 87.44 488 ASN A N 1
ATOM 3735 C CA . ASN A 1 488 ? 21.604 28.073 -14.256 1 87.44 488 ASN A CA 1
ATOM 3736 C C . ASN A 1 488 ? 21.85 28.572 -12.835 1 87.44 488 ASN A C 1
ATOM 3738 O O . ASN A 1 488 ? 20.923 29.028 -12.163 1 87.44 488 ASN A O 1
ATOM 3742 N N . LEU A 1 489 ? 23.054 28.427 -12.438 1 91.8 489 LEU A N 1
ATOM 3743 C CA . LEU A 1 489 ? 23.432 28.841 -11.091 1 91.8 489 LEU A CA 1
ATOM 3744 C C . LEU A 1 489 ? 24.276 30.111 -11.129 1 91.8 489 LEU A C 1
ATOM 3746 O O . LEU A 1 489 ? 25.099 30.287 -12.03 1 91.8 489 LEU A O 1
ATOM 3750 N N . THR A 1 490 ? 23.972 30.963 -10.317 1 86.69 490 THR A N 1
ATOM 3751 C CA . THR A 1 490 ? 24.754 32.182 -10.145 1 86.69 490 THR A CA 1
ATOM 3752 C C . THR A 1 490 ? 25.425 32.205 -8.775 1 86.69 490 THR A C 1
ATOM 3754 O O . THR A 1 490 ? 24.799 31.875 -7.765 1 86.69 490 THR A O 1
ATOM 3757 N N . ALA A 1 491 ? 26.637 32.556 -8.809 1 84.84 491 ALA A N 1
ATOM 3758 C CA . ALA A 1 491 ? 27.379 32.589 -7.551 1 84.84 491 ALA A CA 1
ATOM 3759 C C . ALA A 1 491 ? 26.773 33.601 -6.584 1 84.84 491 ALA A C 1
ATOM 3761 O O . ALA A 1 491 ? 26.368 34.693 -6.991 1 84.84 491 ALA A O 1
ATOM 3762 N N . GLY A 1 492 ? 26.553 33.255 -5.284 1 77.72 492 GLY A N 1
ATOM 3763 C CA . GLY A 1 492 ? 26.063 34.153 -4.251 1 77.72 492 GLY A CA 1
ATOM 3764 C C . GLY A 1 492 ? 24.613 33.903 -3.881 1 77.72 492 GLY A C 1
ATOM 3765 O O . GLY A 1 492 ? 24.174 34.265 -2.787 1 77.72 492 GLY A O 1
ATOM 3766 N N . VAL A 1 493 ? 23.871 33.446 -4.824 1 87.16 493 VAL A N 1
ATOM 3767 C CA . VAL A 1 493 ? 22.466 33.16 -4.556 1 87.16 493 VAL A CA 1
ATOM 3768 C C . VAL A 1 493 ? 22.176 31.686 -4.833 1 87.16 493 VAL A C 1
ATOM 3770 O O . VAL A 1 493 ? 21.933 31.3 -5.979 1 87.16 493 VAL A O 1
ATOM 3773 N N . PRO A 1 494 ? 22.107 30.965 -3.801 1 92.52 494 PRO A N 1
ATOM 3774 C CA . PRO A 1 494 ? 21.863 29.538 -4.019 1 92.52 494 PRO A CA 1
ATOM 3775 C C . PRO A 1 494 ? 20.5 29.261 -4.649 1 92.52 494 PRO A C 1
ATOM 3777 O O . PRO A 1 494 ? 19.541 29.996 -4.4 1 92.52 494 PRO A O 1
ATOM 3780 N N . ALA A 1 495 ? 20.453 28.239 -5.488 1 94.89 495 ALA A N 1
ATOM 3781 C CA . ALA A 1 495 ? 19.204 27.767 -6.082 1 94.89 495 ALA A CA 1
ATOM 3782 C C . ALA A 1 495 ? 18.476 26.812 -5.141 1 94.89 495 ALA A C 1
ATOM 3784 O O . ALA A 1 495 ? 19.102 25.966 -4.498 1 94.89 495 ALA A O 1
ATOM 3785 N N . LEU A 1 496 ? 17.167 27.042 -4.989 1 95.77 496 LEU A N 1
ATOM 3786 C CA . LEU A 1 496 ? 16.381 26.233 -4.064 1 95.77 496 LEU A CA 1
ATOM 3787 C C . LEU A 1 496 ? 15.241 25.529 -4.792 1 95.77 496 LEU A C 1
ATOM 3789 O O . LEU A 1 496 ? 14.506 26.156 -5.558 1 95.77 496 LEU A O 1
ATOM 3793 N N . MET A 1 497 ? 15.084 24.228 -4.627 1 95.62 497 MET A N 1
ATOM 3794 C CA . MET A 1 497 ? 13.939 23.435 -5.064 1 95.62 497 MET A CA 1
ATOM 3795 C C . MET A 1 497 ? 13.267 22.751 -3.879 1 95.62 497 MET A C 1
ATOM 3797 O O . MET A 1 497 ? 13.936 22.114 -3.063 1 95.62 497 MET A O 1
ATOM 3801 N N . LYS A 1 498 ? 12.042 22.973 -3.778 1 95.6 498 LYS A N 1
ATOM 3802 C CA . LYS A 1 498 ? 11.216 22.326 -2.762 1 95.6 498 LYS A CA 1
ATOM 3803 C C . LYS A 1 498 ? 10.308 21.269 -3.384 1 95.6 498 LYS A C 1
ATOM 3805 O O . LYS A 1 498 ? 9.638 21.529 -4.385 1 95.6 498 LYS A O 1
ATOM 3810 N N . PHE A 1 499 ? 10.307 20.069 -2.88 1 96.09 499 PHE A N 1
ATOM 3811 C CA . PHE A 1 499 ? 9.43 19.018 -3.382 1 96.09 499 PHE A CA 1
ATOM 3812 C C . PHE A 1 499 ? 8.892 18.168 -2.237 1 96.09 499 PHE A C 1
ATOM 3814 O O . PHE A 1 499 ? 9.52 18.072 -1.181 1 96.09 499 PHE A O 1
ATOM 3821 N N . ASP A 1 500 ? 7.82 17.51 -2.44 1 95.45 500 ASP A N 1
ATOM 3822 C CA . ASP A 1 500 ? 7.14 16.811 -1.355 1 95.45 500 ASP A CA 1
ATOM 3823 C C . ASP A 1 500 ? 7.215 15.298 -1.544 1 95.45 500 ASP A C 1
ATOM 3825 O O . ASP A 1 500 ? 7.081 14.8 -2.664 1 95.45 500 ASP A O 1
ATOM 3829 N N . VAL A 1 501 ? 7.526 14.635 -0.481 1 96.95 501 VAL A N 1
ATOM 3830 C CA . VAL A 1 501 ? 7.367 13.189 -0.36 1 96.95 501 VAL A CA 1
ATOM 3831 C C . VAL A 1 501 ? 6.127 12.874 0.474 1 96.95 501 VAL A C 1
ATOM 3833 O O . VAL A 1 501 ? 5.985 13.365 1.596 1 96.95 501 VAL A O 1
ATOM 3836 N N . ASN A 1 502 ? 5.286 12.109 -0.094 1 93.8 502 ASN A N 1
ATOM 3837 C CA . ASN A 1 502 ? 4.005 11.876 0.564 1 93.8 502 ASN A CA 1
ATOM 3838 C C . ASN A 1 502 ? 4.074 10.693 1.525 1 93.8 502 ASN A C 1
ATOM 3840 O O . ASN A 1 502 ? 5.04 9.927 1.504 1 93.8 502 ASN A O 1
ATOM 3844 N N . ASP A 1 503 ? 2.957 10.643 2.238 1 90.85 503 ASP A N 1
ATOM 3845 C CA . ASP A 1 503 ? 2.899 9.652 3.308 1 90.85 503 ASP A CA 1
ATOM 3846 C C . ASP A 1 503 ? 2.645 8.254 2.748 1 90.85 503 ASP A C 1
ATOM 3848 O O . ASP A 1 503 ? 1.986 8.103 1.717 1 90.85 503 ASP A O 1
ATOM 3852 N N . VAL A 1 504 ? 3.152 7.238 3.286 1 89.83 504 VAL A N 1
ATOM 3853 C CA . VAL A 1 504 ? 2.939 5.797 3.211 1 89.83 504 VAL A CA 1
ATOM 3854 C C . VAL A 1 504 ? 3.213 5.307 1.791 1 89.83 504 VAL A C 1
ATOM 3856 O O . VAL A 1 504 ? 3.967 4.352 1.591 1 89.83 504 VAL A O 1
ATOM 3859 N N . TYR A 1 505 ? 2.642 5.997 0.685 1 91.15 505 TYR A N 1
ATOM 3860 C CA . TYR A 1 505 ? 2.756 5.436 -0.656 1 91.15 505 TYR A CA 1
ATOM 3861 C C . TYR A 1 505 ? 4.048 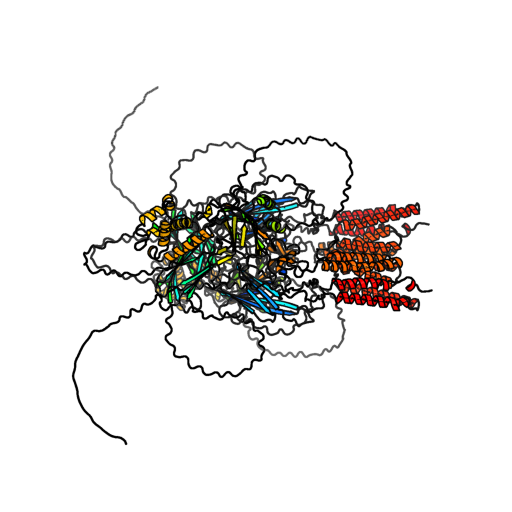5.885 -1.327 1 91.15 505 TYR A C 1
ATOM 3863 O O . TYR A 1 505 ? 4.403 5.39 -2.399 1 91.15 505 TYR A O 1
ATOM 3871 N N . ASP A 1 506 ? 4.814 6.787 -0.689 1 95.19 506 ASP A N 1
ATOM 3872 C CA . ASP A 1 506 ? 6.077 7.225 -1.274 1 95.19 506 ASP A CA 1
ATOM 3873 C C . ASP A 1 506 ? 7.265 6.725 -0.454 1 95.19 506 ASP A C 1
ATOM 3875 O O . ASP A 1 506 ? 8.418 6.903 -0.851 1 95.19 506 ASP A O 1
ATOM 3879 N N . ILE A 1 507 ? 7.109 6.079 0.618 1 96.18 507 ILE A N 1
ATOM 3880 C CA . ILE A 1 507 ? 8.204 5.943 1.573 1 96.18 507 ILE A CA 1
ATOM 3881 C C . ILE A 1 507 ? 8.855 4.57 1.419 1 96.18 507 ILE A C 1
ATOM 3883 O O . ILE A 1 507 ? 9.852 4.271 2.08 1 96.18 507 ILE A O 1
ATOM 3887 N N . GLY A 1 508 ? 8.341 3.658 0.582 1 95.62 508 GLY A N 1
ATOM 3888 C CA . GLY A 1 508 ? 8.876 2.311 0.466 1 95.62 508 GLY A CA 1
ATOM 3889 C C . GLY A 1 508 ? 9.944 2.183 -0.604 1 95.62 508 GLY A C 1
ATOM 3890 O O . GLY A 1 508 ? 10.465 1.092 -0.841 1 95.62 508 GLY A O 1
ATOM 3891 N N . GLY A 1 509 ? 10.27 3.31 -1.275 1 95.49 509 GLY A N 1
ATOM 3892 C CA . GLY A 1 509 ? 11.313 3.326 -2.288 1 95.49 509 GLY A CA 1
ATOM 3893 C C . GLY A 1 509 ? 12.544 4.104 -1.864 1 95.49 509 GLY A C 1
ATOM 3894 O O . GLY A 1 509 ? 12.832 4.219 -0.671 1 95.49 509 GLY A O 1
ATOM 3895 N N . THR A 1 510 ? 13.345 4.522 -2.799 1 95.49 510 THR A N 1
ATOM 3896 C CA . THR A 1 510 ? 14.553 5.303 -2.557 1 95.49 510 THR A CA 1
ATOM 3897 C C . THR A 1 510 ? 14.52 6.607 -3.349 1 95.49 510 THR A C 1
ATOM 3899 O O . THR A 1 510 ? 14.42 6.592 -4.577 1 95.49 510 THR A O 1
ATOM 3902 N N . LEU A 1 511 ? 14.537 7.725 -2.613 1 96.24 511 LEU A N 1
ATOM 3903 C CA . LEU A 1 511 ? 14.645 9.047 -3.221 1 96.24 511 LEU A CA 1
ATOM 3904 C C . LEU A 1 511 ? 16.085 9.344 -3.625 1 96.24 511 LEU A C 1
ATOM 3906 O O . LEU A 1 511 ? 17.007 9.166 -2.826 1 96.24 511 LEU A O 1
ATOM 3910 N N . SER A 1 512 ? 16.263 9.778 -4.833 1 94.13 512 SER A N 1
ATOM 3911 C CA . SER A 1 512 ? 17.608 10.042 -5.335 1 94.13 512 SER A CA 1
ATOM 3912 C C . SER A 1 512 ? 17.707 11.437 -5.944 1 94.13 512 SER A C 1
ATOM 3914 O O . SER A 1 512 ? 16.775 11.898 -6.606 1 94.13 512 SER A O 1
ATOM 3916 N N . PHE A 1 513 ? 18.743 12.106 -5.581 1 94.44 513 PHE A N 1
ATOM 3917 C CA . PHE A 1 513 ? 19.119 13.356 -6.232 1 94.44 513 PHE A CA 1
ATOM 3918 C C . PHE A 1 513 ? 20.465 13.218 -6.933 1 94.44 513 PHE A C 1
ATOM 3920 O O . PHE A 1 513 ? 21.45 12.802 -6.319 1 94.44 513 PHE A O 1
ATOM 3927 N N . ALA A 1 514 ? 20.428 13.533 -8.205 1 91.03 514 ALA A N 1
ATOM 3928 C CA . ALA A 1 514 ? 21.647 13.49 -9.008 1 91.03 514 ALA A CA 1
ATOM 3929 C C . ALA A 1 514 ? 21.882 14.818 -9.721 1 91.03 514 ALA A C 1
ATOM 3931 O O . ALA A 1 514 ? 20.932 15.467 -10.166 1 91.03 514 ALA A O 1
ATOM 3932 N N . VAL A 1 515 ? 23.163 15.21 -9.775 1 91.15 515 VAL A N 1
ATOM 3933 C CA . VAL A 1 515 ? 23.514 16.472 -10.417 1 91.15 515 VAL A CA 1
ATOM 3934 C C . VAL A 1 515 ? 24.817 16.31 -11.197 1 91.15 515 VAL A C 1
ATOM 3936 O O . VAL A 1 515 ? 25.695 15.54 -10.799 1 91.15 515 VAL A O 1
ATOM 3939 N N . ALA A 1 516 ? 24.947 16.964 -12.349 1 87.67 516 ALA A N 1
ATOM 3940 C CA . ALA A 1 516 ? 26.141 16.961 -13.19 1 87.67 516 ALA A CA 1
ATOM 3941 C C . ALA A 1 516 ? 26.413 18.348 -13.763 1 87.67 516 ALA A C 1
ATOM 3943 O O . ALA A 1 516 ? 25.481 19.076 -14.113 1 87.67 516 ALA A O 1
ATOM 3944 N N . MET A 1 517 ? 27.684 18.8 -13.838 1 81.83 517 MET A N 1
ATOM 3945 C CA . MET A 1 517 ? 28.064 20.103 -14.376 1 81.83 517 MET A CA 1
ATOM 3946 C C . MET A 1 517 ? 28.401 20.002 -15.86 1 81.83 517 MET A C 1
ATOM 3948 O O . MET A 1 517 ? 28.317 20.992 -16.588 1 81.83 517 MET A O 1
ATOM 3952 N N . ARG A 1 518 ? 28.978 18.898 -16.557 1 63.21 518 ARG A N 1
ATOM 3953 C CA . ARG A 1 518 ? 29.591 18.911 -17.881 1 63.21 518 ARG A CA 1
ATOM 3954 C C . ARG A 1 518 ? 28.536 19.062 -18.972 1 63.21 518 ARG A C 1
ATOM 3956 O O . ARG A 1 518 ? 27.462 18.461 -18.892 1 63.21 518 ARG A O 1
ATOM 3963 N N . GLN A 1 519 ? 28.692 20.115 -19.92 1 52.47 519 GLN A N 1
ATOM 3964 C CA . GLN A 1 519 ? 27.95 20.549 -21.099 1 52.47 519 GLN A CA 1
ATOM 3965 C C . GLN A 1 519 ? 27.596 19.365 -21.994 1 52.47 519 GLN A C 1
ATOM 3967 O O . GLN A 1 519 ? 26.571 19.381 -22.679 1 52.47 519 GLN A O 1
ATOM 3972 N N . ASP A 1 520 ? 28.473 18.395 -22.123 1 48.27 520 ASP A N 1
ATOM 3973 C CA . ASP A 1 520 ? 28.279 17.388 -23.162 1 48.27 520 ASP A CA 1
ATOM 3974 C C . ASP A 1 520 ? 27.192 16.392 -22.765 1 48.27 520 ASP A C 1
ATOM 3976 O O . ASP A 1 520 ? 26.795 15.546 -23.569 1 48.27 520 ASP A O 1
ATOM 3980 N N . LEU A 1 521 ? 26.823 16.348 -21.571 1 49.06 521 LEU A N 1
ATOM 3981 C CA . LEU A 1 521 ? 25.865 15.358 -21.092 1 49.06 521 LEU A CA 1
ATOM 3982 C C . LEU A 1 521 ? 24.435 15.797 -21.392 1 49.06 521 LEU A C 1
ATOM 3984 O O . LEU A 1 521 ? 23.484 15.069 -21.1 1 49.06 521 LEU A O 1
ATOM 3988 N N . LYS A 1 522 ? 24.351 17.061 -21.894 1 46.18 522 LYS A N 1
ATOM 3989 C CA . LYS A 1 522 ? 23.055 17.581 -22.32 1 46.18 522 LYS A CA 1
ATOM 3990 C C . LYS A 1 522 ? 22.332 16.584 -23.221 1 46.18 522 LYS A C 1
ATOM 3992 O O . LYS A 1 522 ? 21.126 16.371 -23.078 1 46.18 522 LYS A O 1
ATOM 3997 N N . GLY A 1 523 ? 23.138 16.185 -24.173 1 43.89 523 GLY A N 1
ATOM 3998 C CA . GLY A 1 523 ? 22.526 15.37 -25.211 1 43.89 523 GLY A CA 1
ATOM 3999 C C . GLY A 1 523 ? 22.005 14.041 -24.697 1 43.89 523 GLY A C 1
ATOM 4000 O O . GLY A 1 523 ? 20.921 13.602 -25.085 1 43.89 523 GLY A O 1
ATOM 4001 N N . SER A 1 524 ? 22.765 13.424 -23.907 1 46.52 524 SER A N 1
ATOM 4002 C CA . SER A 1 524 ? 22.426 12.054 -23.538 1 46.52 524 SER A CA 1
ATOM 4003 C C . SER A 1 524 ? 21.32 12.022 -22.489 1 46.52 524 SER A C 1
ATOM 4005 O O . SER A 1 524 ? 20.435 11.165 -22.537 1 46.52 524 SER A O 1
ATOM 4007 N N . LEU A 1 525 ? 21.357 12.972 -21.596 1 49.1 525 LEU A N 1
ATOM 4008 C CA . LEU A 1 525 ? 20.336 13.01 -20.555 1 49.1 525 LEU A CA 1
ATOM 4009 C C . LEU A 1 525 ? 18.997 13.467 -21.122 1 49.1 525 LEU A C 1
ATOM 4011 O O . LEU A 1 525 ? 17.942 12.997 -20.691 1 49.1 525 LEU A O 1
ATOM 4015 N N . ILE A 1 526 ? 19.093 14.516 -22.094 1 47.3 526 ILE A N 1
ATOM 4016 C CA . ILE A 1 526 ? 17.889 14.969 -22.782 1 47.3 526 ILE A CA 1
ATOM 4017 C C . ILE A 1 526 ? 17.26 13.804 -23.543 1 47.3 526 ILE A C 1
ATOM 4019 O O . ILE A 1 526 ? 16.039 13.635 -23.534 1 47.3 526 ILE A O 1
ATOM 4023 N N . ASP A 1 527 ? 18.131 13.099 -24.218 1 45.81 527 ASP A N 1
ATOM 4024 C CA . ASP A 1 527 ? 17.602 11.964 -24.968 1 45.81 527 ASP A CA 1
ATOM 4025 C C . ASP A 1 527 ? 16.969 10.935 -24.035 1 45.81 527 ASP A C 1
ATOM 4027 O O . ASP A 1 527 ? 15.98 10.291 -24.391 1 45.81 527 ASP A O 1
ATOM 4031 N N . ALA A 1 528 ? 17.544 10.827 -22.87 1 45.59 528 ALA A N 1
ATOM 4032 C CA . ALA A 1 528 ? 17.022 9.856 -21.912 1 45.59 528 ALA A CA 1
ATOM 4033 C C . ALA A 1 528 ? 15.695 10.326 -21.322 1 45.59 528 ALA A C 1
ATOM 4035 O O . ALA A 1 528 ? 14.828 9.51 -20.999 1 45.59 528 ALA A O 1
ATOM 4036 N N . ARG A 1 529 ? 15.547 11.646 -21.021 1 46.37 529 ARG A N 1
ATOM 4037 C CA . ARG A 1 529 ? 14.29 12.18 -20.506 1 46.37 529 ARG A CA 1
ATOM 4038 C C . ARG A 1 529 ? 13.173 12.04 -21.535 1 46.37 529 ARG A C 1
ATOM 4040 O O . ARG A 1 529 ? 12.008 11.862 -21.174 1 46.37 529 ARG A O 1
ATOM 4047 N N . HIS A 1 530 ? 13.5 12.36 -22.824 1 41.78 530 HIS A N 1
ATOM 4048 C CA . HIS A 1 530 ? 12.462 12.307 -23.847 1 41.78 530 HIS A CA 1
ATOM 4049 C C . HIS A 1 530 ? 12.073 10.867 -24.164 1 41.78 530 HIS A C 1
ATOM 4051 O O . HIS A 1 530 ? 11.143 10.625 -24.936 1 41.78 530 HIS A O 1
ATOM 4057 N N . GLU A 1 531 ? 12.954 9.961 -23.937 1 39.27 531 GLU A N 1
ATOM 4058 C CA . GLU A 1 531 ? 12.428 8.633 -24.24 1 39.27 531 GLU A CA 1
ATOM 4059 C C . GLU A 1 531 ? 11.306 8.251 -23.279 1 39.27 531 GLU A C 1
ATOM 4061 O O . GLU A 1 531 ? 11.532 8.114 -22.075 1 39.27 531 GLU A O 1
ATOM 4066 N N . SER A 1 532 ? 10.203 8.734 -23.339 1 38.01 532 SER A N 1
ATOM 4067 C CA . SER A 1 532 ? 8.876 8.645 -22.738 1 38.01 532 SER A CA 1
ATOM 4068 C C . SER A 1 532 ? 8.639 7.27 -22.123 1 38.01 532 SER A C 1
ATOM 4070 O O . SER A 1 532 ? 7.494 6.878 -21.889 1 38.01 532 SER A O 1
ATOM 4072 N N . THR A 1 533 ? 9.478 6.202 -22.297 1 36.94 533 THR A N 1
ATOM 4073 C CA . THR A 1 533 ? 8.942 4.913 -21.873 1 36.94 533 THR A CA 1
ATOM 4074 C C . THR A 1 533 ? 8.83 4.848 -20.353 1 36.94 533 THR A C 1
ATOM 4076 O O . THR A 1 533 ? 9.545 5.556 -19.641 1 36.94 533 THR A O 1
ATOM 4079 N N . ASN A 1 534 ? 7.759 4.335 -19.747 1 39.42 534 ASN A N 1
ATOM 4080 C CA . ASN A 1 534 ? 7.459 3.95 -18.372 1 39.42 534 ASN A CA 1
ATOM 4081 C C . ASN A 1 534 ? 8.732 3.659 -17.581 1 39.42 534 ASN A C 1
ATOM 4083 O O . ASN A 1 534 ? 8.676 3.411 -16.376 1 39.42 534 ASN A O 1
ATOM 4087 N N . GLU A 1 535 ? 9.875 3.336 -18.238 1 40.89 535 GLU A N 1
ATOM 4088 C CA . GLU A 1 535 ? 11.087 2.9 -17.549 1 40.89 535 GLU A CA 1
ATOM 4089 C C . GLU A 1 535 ? 11.996 4.083 -17.23 1 40.89 535 GLU A C 1
ATOM 4091 O O . GLU A 1 535 ? 13.159 3.898 -16.864 1 40.89 535 GLU A O 1
ATOM 4096 N N . HIS A 1 536 ? 11.725 5.387 -17.251 1 42.18 536 HIS A N 1
ATOM 4097 C CA . HIS A 1 536 ? 12.552 6.56 -17.51 1 42.18 536 HIS A CA 1
ATOM 4098 C C . HIS A 1 536 ? 13.278 7.012 -16.247 1 42.18 536 HIS A C 1
ATOM 4100 O O . HIS A 1 536 ? 14.458 7.369 -16.299 1 42.18 536 HIS A O 1
ATOM 4106 N N . ALA A 1 537 ? 12.587 7.333 -15.288 1 42.36 537 ALA A N 1
ATOM 4107 C CA . ALA A 1 537 ? 13.212 8.142 -14.244 1 42.36 537 ALA A CA 1
ATOM 4108 C C . ALA A 1 537 ? 14.441 7.442 -13.67 1 42.36 537 ALA A C 1
ATOM 4110 O O . ALA A 1 537 ? 15.445 8.089 -13.363 1 42.36 537 ALA A O 1
ATOM 4111 N N . SER A 1 538 ? 14.326 6.211 -13.415 1 43.9 538 SER A N 1
ATOM 4112 C CA . SER A 1 538 ? 15.418 5.459 -12.805 1 43.9 538 SER A CA 1
ATOM 4113 C C . SER A 1 538 ? 16.65 5.447 -13.703 1 43.9 538 SER A C 1
ATOM 4115 O O . SER A 1 538 ? 17.781 5.404 -13.214 1 43.9 538 SER A O 1
ATOM 4117 N N . VAL A 1 539 ? 16.403 5.694 -14.932 1 46.52 539 VAL A N 1
ATOM 4118 C CA . VAL A 1 539 ? 17.485 5.52 -15.895 1 46.52 539 VAL A CA 1
ATOM 4119 C C . VAL A 1 539 ? 18.425 6.722 -15.839 1 46.52 539 VAL A C 1
ATOM 4121 O O . VAL A 1 539 ? 19.645 6.569 -15.939 1 46.52 539 VAL A O 1
ATOM 4124 N N . VAL A 1 540 ? 17.836 7.911 -15.674 1 49.77 540 VAL A N 1
ATOM 4125 C CA . VAL A 1 540 ? 18.744 9.054 -15.664 1 49.77 540 VAL A CA 1
ATOM 4126 C C . VAL A 1 540 ? 19.651 8.983 -14.437 1 49.77 540 VAL A C 1
ATOM 4128 O O . VAL A 1 540 ? 20.858 9.212 -14.536 1 49.77 540 VAL A O 1
ATOM 4131 N N . ALA A 1 541 ? 18.984 8.71 -13.309 1 50.2 541 ALA A N 1
ATOM 4132 C CA . ALA A 1 541 ? 19.825 8.557 -12.125 1 50.2 541 ALA A CA 1
ATOM 4133 C C . ALA A 1 541 ? 20.849 7.443 -12.319 1 50.2 541 ALA A C 1
ATOM 4135 O O . ALA A 1 541 ? 22.017 7.593 -11.952 1 50.2 541 ALA A O 1
ATOM 4136 N N . GLU A 1 542 ? 20.379 6.361 -12.994 1 50.53 542 GLU A N 1
ATOM 4137 C CA . GLU A 1 542 ? 21.286 5.257 -13.293 1 50.53 542 GLU A CA 1
ATOM 4138 C C . GLU A 1 542 ? 22.338 5.668 -14.318 1 50.53 542 GLU A C 1
ATOM 4140 O O . GLU A 1 542 ? 23.512 5.315 -14.186 1 50.53 542 GLU A O 1
ATOM 4145 N N . LYS A 1 543 ? 21.855 6.292 -15.312 1 50.99 543 LYS A N 1
ATOM 4146 C CA . LYS A 1 543 ? 22.824 6.692 -16.328 1 50.99 543 LYS A CA 1
ATOM 4147 C C . LYS A 1 543 ? 23.84 7.679 -15.76 1 50.99 543 LYS A C 1
ATOM 4149 O O . LYS A 1 543 ? 25.016 7.648 -16.129 1 50.99 543 LYS A O 1
ATOM 4154 N N . LEU A 1 544 ? 23.308 8.473 -14.954 1 49.54 544 LEU A N 1
ATOM 4155 C CA . LEU A 1 544 ? 24.267 9.364 -14.31 1 49.54 544 LEU A CA 1
ATOM 4156 C C . LEU A 1 544 ? 25.219 8.581 -13.412 1 49.54 544 LEU A C 1
ATOM 4158 O O . LEU A 1 544 ? 26.394 8.933 -13.289 1 49.54 544 LEU A O 1
ATOM 4162 N N . VAL A 1 545 ? 24.686 7.414 -12.788 1 46.69 545 VAL A N 1
ATOM 4163 C CA . VAL A 1 545 ? 25.548 6.558 -11.981 1 46.69 545 VAL A CA 1
ATOM 4164 C C . VAL A 1 545 ? 26.406 5.683 -12.891 1 46.69 545 VAL A C 1
ATOM 4166 O O . VAL A 1 545 ? 27.592 5.473 -12.624 1 46.69 545 VAL A O 1
ATOM 4169 N N . ASP A 1 546 ? 25.811 5.001 -13.844 1 44.85 546 ASP A N 1
ATOM 4170 C CA . ASP A 1 546 ? 26.578 4.113 -14.711 1 44.85 546 ASP A CA 1
ATOM 4171 C C . ASP A 1 546 ? 27.689 4.873 -15.432 1 44.85 546 ASP A C 1
ATOM 4173 O O . ASP A 1 546 ? 28.742 4.306 -15.733 1 44.85 546 ASP A O 1
ATOM 4177 N N . VAL A 1 547 ? 27.451 6.085 -15.723 1 41.89 547 VAL A N 1
ATOM 4178 C CA . VAL A 1 547 ? 28.594 6.792 -16.291 1 41.89 547 VAL A CA 1
ATOM 4179 C C . VAL A 1 547 ? 29.77 6.739 -15.317 1 41.89 547 VAL A C 1
ATOM 4181 O O . VAL A 1 547 ? 30.93 6.737 -15.735 1 41.89 547 VAL A O 1
ATOM 4184 N N . GLN A 1 548 ? 29.456 6.628 -14.068 1 36.54 548 GLN A N 1
ATOM 4185 C CA . GLN A 1 548 ? 30.603 6.505 -13.174 1 36.54 548 GLN A CA 1
ATOM 4186 C C . GLN A 1 548 ? 31.213 5.108 -13.25 1 36.54 548 GLN A C 1
ATOM 4188 O O . GLN A 1 548 ? 32.433 4.952 -13.174 1 36.54 548 GLN A O 1
ATOM 4193 N N . GLU A 1 549 ? 30.323 4.032 -13.233 1 37.24 549 GLU A N 1
ATOM 4194 C CA . GLU A 1 549 ? 30.894 2.691 -13.147 1 37.24 549 GLU A CA 1
ATOM 4195 C C . GLU A 1 549 ? 31.222 2.141 -14.532 1 37.24 549 GLU A C 1
ATOM 4197 O O . GLU A 1 549 ? 31.715 1.018 -14.659 1 37.24 549 GLU A O 1
ATOM 4202 N N . GLU A 1 550 ? 30.795 2.693 -15.509 1 33.8 550 GLU A N 1
ATOM 4203 C CA . GLU A 1 550 ? 31.058 2.031 -16.783 1 33.8 550 GLU A CA 1
ATOM 4204 C C . GLU A 1 550 ? 32.557 1.88 -17.027 1 33.8 550 GLU A C 1
ATOM 4206 O O . GLU A 1 550 ? 32.974 1.408 -18.087 1 33.8 550 GLU A O 1
ATOM 4211 N N . PHE A 1 551 ? 33.453 2.585 -16.234 1 28.98 551 PHE A N 1
ATOM 4212 C CA . PHE A 1 551 ? 34.745 2.239 -16.815 1 28.98 551 PHE A CA 1
ATOM 4213 C C . PHE A 1 551 ? 35.044 0.757 -16.627 1 28.98 551 PHE A C 1
ATOM 4215 O O . PHE A 1 551 ? 36.208 0.356 -16.566 1 28.98 551 PHE A O 1
ATOM 4222 N N . VAL A 1 552 ? 34.181 -0.045 -15.978 1 28.63 552 VAL A N 1
ATOM 4223 C CA . VAL A 1 552 ? 34.77 -1.372 -16.119 1 28.63 552 VAL A CA 1
ATOM 4224 C C . VAL A 1 552 ? 34.64 -1.844 -17.565 1 28.63 552 VAL A C 1
ATOM 4226 O O . VAL A 1 552 ? 33.556 -1.78 -18.151 1 28.63 552 VAL A O 1
ATOM 4229 N N . PRO A 1 553 ? 35.731 -2.019 -18.198 1 26.19 553 PRO A N 1
ATOM 4230 C CA . PRO A 1 553 ? 35.817 -2.561 -19.556 1 26.19 553 PRO A CA 1
ATOM 4231 C C . PRO A 1 553 ? 34.871 -3.738 -19.783 1 26.19 553 PRO A C 1
ATOM 4233 O O . PRO A 1 553 ? 34.719 -4.591 -18.904 1 26.19 553 PRO A O 1
ATOM 4236 N N . GLU A 1 554 ? 33.763 -3.526 -20.35 1 26.97 554 GLU A N 1
ATOM 4237 C CA . GLU A 1 554 ? 33.003 -4.634 -20.919 1 26.97 554 GLU A CA 1
ATOM 4238 C C . GLU A 1 554 ? 33.93 -5.723 -21.453 1 26.97 554 GLU A C 1
ATOM 4240 O O . GLU A 1 554 ? 34.743 -5.471 -22.344 1 26.97 554 GLU A O 1
ATOM 4245 N N . VAL A 1 555 ? 34.45 -6.622 -20.598 1 24.67 555 VAL A N 1
ATOM 4246 C CA . VAL A 1 555 ? 34.98 -7.818 -21.245 1 24.67 555 VAL A CA 1
ATOM 4247 C C . VAL A 1 555 ? 33.972 -8.343 -22.265 1 24.67 555 VAL A C 1
ATOM 4249 O O . VAL A 1 555 ? 32.794 -8.52 -21.949 1 24.67 555 VAL A O 1
ATOM 4252 N N . ASP A 1 556 ? 34.176 -8.071 -23.46 1 24.94 556 ASP A N 1
ATOM 4253 C CA . ASP A 1 556 ? 33.629 -8.666 -24.675 1 24.94 556 ASP A CA 1
ATOM 4254 C C . ASP A 1 556 ? 33.483 -10.179 -24.527 1 24.94 556 ASP A C 1
ATOM 4256 O O . ASP A 1 556 ? 34.468 -10.915 -24.622 1 24.94 556 ASP A O 1
ATOM 4260 N N . LEU A 1 557 ? 32.804 -10.665 -23.422 1 21.29 557 LEU A N 1
ATOM 4261 C CA . LEU A 1 557 ? 32.591 -12.081 -23.701 1 21.29 557 LEU A CA 1
ATOM 4262 C C . LEU A 1 557 ? 31.982 -12.277 -25.085 1 21.29 557 LEU A C 1
ATOM 4264 O O . LEU A 1 557 ? 30.911 -11.741 -25.378 1 21.29 557 LEU A O 1
ATOM 4268 N N . MET A 1 558 ? 32.805 -12.544 -26.096 1 21.51 558 MET A N 1
ATOM 4269 C CA . MET A 1 558 ? 32.679 -13.074 -27.451 1 21.51 558 MET A CA 1
ATOM 4270 C C . MET A 1 558 ? 31.624 -14.175 -27.509 1 21.51 558 MET A C 1
ATOM 4272 O O . MET A 1 558 ? 31.826 -15.263 -26.967 1 21.51 558 MET A O 1
ATOM 4276 N N . THR A 1 559 ? 30.43 -14.046 -26.822 1 21.17 559 THR A N 1
ATOM 4277 C CA . THR A 1 559 ? 29.62 -15.131 -27.363 1 21.17 559 THR A CA 1
ATOM 4278 C C . THR A 1 559 ? 29.709 -15.166 -28.886 1 21.17 559 THR A C 1
ATOM 4280 O O . THR A 1 559 ? 29.403 -14.175 -29.554 1 21.17 559 THR A O 1
ATOM 4283 N N . THR A 1 560 ? 30.651 -15.911 -29.408 1 21.91 560 THR A N 1
ATOM 4284 C CA . THR A 1 560 ? 30.953 -16.473 -30.72 1 21.91 560 THR A CA 1
ATOM 4285 C C . THR A 1 560 ? 29.684 -16.99 -31.391 1 21.91 560 THR A C 1
ATOM 4287 O O . THR A 1 560 ? 29.152 -18.033 -31.006 1 21.91 560 THR A O 1
ATOM 4290 N N . THR A 1 561 ? 28.475 -16.427 -31.155 1 19.59 561 THR A N 1
ATOM 4291 C CA . THR A 1 561 ? 27.604 -17.045 -32.149 1 19.59 561 THR A CA 1
ATOM 4292 C C . THR A 1 561 ? 28.228 -16.963 -33.54 1 19.59 561 THR A C 1
ATOM 4294 O O . THR A 1 561 ? 28.566 -15.875 -34.012 1 19.59 561 THR A O 1
ATOM 4297 N N . THR A 1 562 ? 28.864 -18.024 -33.913 1 20.53 562 THR A N 1
ATOM 4298 C CA . THR A 1 562 ? 29.466 -18.466 -35.166 1 20.53 562 THR A CA 1
ATOM 4299 C C . THR A 1 562 ? 28.525 -18.208 -36.34 1 20.53 562 THR A C 1
ATOM 4301 O O . THR A 1 562 ? 27.538 -18.925 -36.519 1 20.53 562 THR A O 1
ATOM 4304 N N . THR A 1 563 ? 27.601 -17.192 -36.265 1 18.75 563 THR A N 1
ATOM 4305 C CA . THR A 1 563 ? 26.998 -17.178 -37.593 1 18.75 563 THR A CA 1
ATOM 4306 C C . THR A 1 563 ? 28.073 -17.154 -38.675 1 18.75 563 THR A C 1
ATOM 4308 O O . THR A 1 563 ? 28.948 -16.285 -38.669 1 18.75 563 THR A O 1
ATOM 4311 N N . THR A 1 564 ? 28.345 -18.325 -39.183 1 18.52 564 THR A N 1
ATOM 4312 C CA . THR A 1 564 ? 29.198 -18.749 -40.287 1 18.52 564 THR A CA 1
ATOM 4313 C C . THR A 1 564 ? 28.974 -17.868 -41.513 1 18.52 564 THR A C 1
ATOM 4315 O O . THR A 1 564 ? 27.914 -17.926 -42.14 1 18.52 564 THR A O 1
ATOM 4318 N N . THR A 1 565 ? 28.761 -16.513 -41.297 1 18.53 565 THR A N 1
ATOM 4319 C CA . THR A 1 565 ? 28.731 -15.846 -42.594 1 18.53 565 THR A CA 1
ATOM 4320 C C . THR A 1 565 ? 29.906 -16.291 -43.459 1 18.53 565 THR A C 1
ATOM 4322 O O . THR A 1 565 ? 31.056 -16.263 -43.016 1 18.53 565 THR A O 1
ATOM 4325 N N . THR A 1 566 ? 29.516 -17.09 -44.482 1 17.72 566 THR A N 1
ATOM 4326 C CA . THR A 1 566 ? 30.302 -17.611 -45.594 1 17.72 566 THR A CA 1
ATOM 4327 C C . THR A 1 566 ? 31.19 -16.521 -46.187 1 17.72 566 THR A C 1
ATOM 4329 O O . THR A 1 566 ? 30.733 -15.399 -46.419 1 17.72 566 THR A O 1
ATOM 4332 N N . THR A 1 567 ? 32.484 -16.7 -46.044 1 18.39 567 THR A N 1
ATOM 4333 C CA . THR A 1 567 ? 33.758 -16.067 -46.367 1 18.39 567 THR A CA 1
ATOM 4334 C C . THR A 1 567 ? 33.826 -15.714 -47.85 1 18.39 567 THR A C 1
ATOM 4336 O O . THR A 1 567 ? 34.887 -15.344 -48.357 1 18.39 567 THR A O 1
ATOM 4339 N N . THR A 1 568 ? 32.523 -15.408 -48.484 1 17.72 568 THR A N 1
ATOM 4340 C CA . THR A 1 568 ? 32.918 -15.476 -49.886 1 17.72 568 THR A CA 1
ATOM 4341 C C . THR A 1 568 ? 34.114 -14.568 -50.156 1 17.72 568 THR A C 1
ATOM 4343 O O . THR A 1 568 ? 34.154 -13.428 -49.687 1 17.72 568 THR A O 1
ATOM 4346 N N . THR A 1 569 ? 35.202 -15.185 -50.641 1 17.53 569 THR A N 1
ATOM 4347 C CA . THR A 1 569 ? 36.609 -14.949 -50.945 1 17.53 569 THR A CA 1
ATOM 4348 C C . THR A 1 569 ? 36.761 -13.812 -51.951 1 17.53 569 THR A C 1
ATOM 4350 O O . THR A 1 569 ? 37.88 -13.404 -52.271 1 17.53 569 THR A O 1
ATOM 4353 N N . THR A 1 570 ? 35.601 -13.085 -52.308 1 17.54 570 THR A N 1
ATOM 4354 C CA . THR A 1 570 ? 36.025 -12.698 -53.65 1 17.54 570 THR A CA 1
ATOM 4355 C C . THR A 1 570 ? 37.329 -11.908 -53.598 1 17.54 570 THR A C 1
ATOM 4357 O O . THR A 1 570 ? 37.535 -11.099 -52.692 1 17.54 570 THR A O 1
ATOM 4360 N N . THR A 1 571 ? 38.283 -12.206 -54.511 1 16.65 571 THR A N 1
ATOM 4361 C CA . THR A 1 571 ? 39.686 -12.093 -54.893 1 16.65 571 THR A CA 1
ATOM 4362 C C . THR A 1 571 ? 40.068 -10.634 -55.126 1 16.65 571 THR A C 1
ATOM 4364 O O . THR A 1 571 ? 41.189 -10.223 -54.816 1 16.65 571 THR A O 1
ATOM 4367 N N . THR A 1 572 ? 39.105 -9.829 -55.721 1 16.61 572 THR A N 1
ATOM 4368 C CA . THR A 1 572 ? 39.834 -9.262 -56.85 1 16.61 572 THR A CA 1
ATOM 4369 C C . THR A 1 572 ? 40.993 -8.396 -56.365 1 16.61 572 THR A C 1
ATOM 4371 O O . THR A 1 572 ? 40.99 -7.927 -55.225 1 16.61 572 THR A O 1
ATOM 4374 N N . THR A 1 573 ? 41.587 -7.695 -57.384 1 17.07 573 THR A N 1
ATOM 4375 C CA . THR A 1 573 ? 42.867 -7.304 -57.964 1 17.07 573 THR A CA 1
ATOM 4376 C C . THR A 1 573 ? 43.439 -6.087 -57.242 1 17.07 573 THR A C 1
ATOM 4378 O O . THR A 1 573 ? 42.696 -5.31 -56.639 1 17.07 573 THR A O 1
ATOM 4381 N N . THR A 1 574 ? 44.733 -5.905 -57.41 1 16.5 574 THR A N 1
ATOM 4382 C CA . THR A 1 574 ? 46.014 -5.473 -56.863 1 16.5 574 THR A CA 1
ATOM 4383 C C . THR A 1 574 ? 46.124 -3.951 -56.877 1 16.5 574 THR A C 1
ATOM 4385 O O . THR A 1 574 ? 46.778 -3.363 -56.014 1 16.5 574 THR A O 1
ATOM 4388 N N . SER A 1 575 ? 45.38 -3.25 -57.796 1 17.47 575 SER A N 1
ATOM 4389 C CA . SER A 1 575 ? 46.282 -2.37 -58.531 1 17.47 575 SER A CA 1
ATOM 4390 C C . SER A 1 575 ? 46.754 -1.209 -57.661 1 17.47 575 SER A C 1
ATOM 4392 O O . SER A 1 575 ? 46.009 -0.724 -56.807 1 17.47 575 SER A O 1
ATOM 4394 N N . SER A 1 576 ? 48.07 -1.016 -57.572 1 17.11 576 SER A N 1
ATOM 4395 C CA . SER A 1 576 ? 49.165 -0.358 -56.865 1 17.11 576 SER A CA 1
ATOM 4396 C C . SER A 1 576 ? 49.03 1.159 -56.929 1 17.11 576 SER A C 1
ATOM 4398 O O . SER A 1 576 ? 49.725 1.88 -56.209 1 17.11 576 SER A O 1
ATOM 4400 N N . THR A 1 577 ? 48.148 1.63 -57.875 1 17.19 577 THR A N 1
ATOM 4401 C CA . THR A 1 577 ? 48.841 2.747 -58.506 1 17.19 577 THR A CA 1
ATOM 4402 C C . THR A 1 577 ? 49.126 3.85 -57.491 1 17.19 577 THR A C 1
ATOM 4404 O O . THR A 1 577 ? 48.342 4.067 -56.565 1 17.19 577 THR A O 1
ATOM 4407 N N . THR A 1 578 ? 50.169 4.587 -57.755 1 17.76 578 THR A N 1
ATOM 4408 C CA . THR A 1 578 ? 51.286 5.442 -57.37 1 17.76 578 THR A CA 1
ATOM 4409 C C . THR A 1 578 ? 50.792 6.829 -56.969 1 17.76 578 THR A C 1
ATOM 4411 O O . THR A 1 578 ? 50.608 7.699 -57.823 1 17.76 578 THR A O 1
ATOM 4414 N N . THR A 1 579 ? 49.568 6.786 -56.343 1 17.42 579 THR A N 1
ATOM 4415 C CA . THR A 1 579 ? 49.1 8.168 -56.365 1 17.42 579 THR A CA 1
ATOM 4416 C C . THR A 1 579 ? 50.123 9.095 -55.714 1 17.42 579 THR A C 1
ATOM 4418 O O . THR A 1 579 ? 50.599 8.825 -54.61 1 17.42 579 THR A O 1
ATOM 4421 N N . SER A 1 580 ? 50.657 9.922 -56.577 1 17.92 580 SER A N 1
ATOM 4422 C CA . SER A 1 580 ? 51.661 10.981 -56.553 1 17.92 580 SER A CA 1
ATOM 4423 C C . SER A 1 580 ? 51.375 11.989 -55.445 1 17.92 580 SER A C 1
ATOM 4425 O O . SER A 1 580 ? 50.227 12.394 -55.248 1 17.92 580 SER A O 1
ATOM 4427 N N . THR A 1 581 ? 52.226 11.941 -54.415 1 17.5 581 THR A N 1
ATOM 4428 C CA . THR A 1 581 ? 52.441 12.566 -53.115 1 17.5 581 THR A CA 1
ATOM 4429 C C . THR A 1 581 ? 52.536 14.083 -53.253 1 17.5 581 THR A C 1
ATOM 4431 O O . THR A 1 581 ? 52.844 14.782 -52.285 1 17.5 581 THR A O 1
ATOM 4434 N N . THR A 1 582 ? 51.827 14.686 -54.277 1 17.93 582 THR A N 1
ATOM 4435 C CA . THR A 1 582 ? 52.467 15.986 -54.448 1 17.93 582 THR A CA 1
ATOM 4436 C C . THR A 1 582 ? 52.404 16.794 -53.155 1 17.93 582 THR A C 1
ATOM 4438 O O . THR A 1 582 ? 51.36 16.849 -52.502 1 17.93 582 THR A O 1
ATOM 4441 N N . PRO A 1 583 ? 53.591 17.279 -52.659 1 18.21 583 PRO A N 1
ATOM 4442 C CA . PRO A 1 583 ? 54.103 17.926 -51.449 1 18.21 583 PRO A CA 1
ATOM 4443 C C . PRO A 1 583 ? 53.459 19.286 -51.19 1 18.21 583 PRO A C 1
ATOM 4445 O O . PRO A 1 583 ? 53.751 19.929 -50.178 1 18.21 583 PRO A O 1
ATOM 4448 N N . SER A 1 584 ? 52.209 19.53 -51.69 1 17.6 584 SER A N 1
ATOM 4449 C CA . SER A 1 584 ? 52.1 20.984 -51.751 1 17.6 584 SER A CA 1
ATOM 4450 C C . SER A 1 584 ? 52.336 21.614 -50.382 1 17.6 584 SER A C 1
ATOM 4452 O O . SER A 1 584 ? 51.802 21.143 -49.376 1 17.6 584 SER A O 1
ATOM 4454 N N . SER A 1 585 ? 53.416 22.376 -50.13 1 16.65 585 SER A N 1
ATOM 4455 C CA . SER A 1 585 ? 54.207 23.101 -49.141 1 16.65 585 SER A CA 1
ATOM 4456 C C . SER A 1 585 ? 53.369 24.157 -48.429 1 16.65 585 SER A C 1
ATOM 4458 O O . SER A 1 585 ? 53.775 24.685 -47.392 1 16.65 585 SER A O 1
ATOM 4460 N N . ALA A 1 586 ? 52.323 24.795 -49.075 1 19.5 586 ALA A N 1
ATOM 4461 C CA . ALA A 1 586 ? 52.287 26.23 -48.803 1 19.5 586 ALA A CA 1
ATOM 4462 C C . ALA A 1 586 ? 52.073 26.501 -47.317 1 19.5 586 ALA A C 1
ATOM 4464 O O . ALA A 1 586 ? 51.394 25.733 -46.631 1 19.5 586 ALA A O 1
ATOM 4465 N N . GLY A 1 587 ? 52.724 27.415 -46.718 1 17.9 587 GLY A N 1
ATOM 4466 C CA . GLY A 1 587 ? 53.232 28.017 -45.496 1 17.9 587 GLY A CA 1
ATOM 4467 C C . GLY A 1 587 ? 52.14 28.593 -44.616 1 17.9 587 GLY A C 1
ATOM 4468 O O . GLY A 1 587 ? 52.425 29.265 -43.622 1 17.9 587 GLY A O 1
ATOM 4469 N N . GLU A 1 588 ? 50.861 28.34 -44.88 1 18.96 588 GLU A N 1
ATOM 4470 C CA . GLU A 1 588 ? 50.03 29.372 -44.267 1 18.96 588 GLU A CA 1
ATOM 4471 C C . GLU A 1 588 ? 50.248 29.432 -42.758 1 18.96 588 GLU A C 1
ATOM 4473 O O . GLU A 1 588 ? 50.373 28.396 -42.102 1 18.96 588 GLU A O 1
ATOM 4478 N N . ALA A 1 589 ? 50.632 30.649 -42.196 1 20.35 589 ALA A N 1
ATOM 4479 C CA . ALA A 1 589 ? 51.022 31.3 -40.948 1 20.35 589 ALA A CA 1
ATOM 4480 C C . ALA A 1 589 ? 49.993 31.044 -39.851 1 20.35 589 ALA A C 1
ATOM 4482 O O . ALA A 1 589 ? 48.788 31.026 -40.113 1 20.35 589 ALA A O 1
ATOM 4483 N N . GLY A 1 590 ? 50.401 30.428 -38.818 1 18.21 590 GLY A N 1
ATOM 4484 C CA . GLY A 1 590 ? 49.846 29.9 -37.583 1 18.21 590 GLY A CA 1
ATOM 4485 C C . GLY A 1 590 ? 49.129 30.949 -36.754 1 18.21 590 GLY A C 1
ATOM 4486 O O . GLY A 1 590 ? 49.743 31.918 -36.303 1 18.21 590 GLY A O 1
ATOM 4487 N N . LYS A 1 591 ? 47.939 31.535 -37.189 1 20.59 591 LYS A N 1
ATOM 4488 C CA . LYS A 1 591 ? 47.198 32.422 -36.298 1 20.59 591 LYS A CA 1
ATOM 4489 C C . LYS A 1 591 ? 47.152 31.862 -34.879 1 20.59 591 LYS A C 1
ATOM 4491 O O . LYS A 1 591 ? 47.05 30.649 -34.688 1 20.59 591 LYS A O 1
ATOM 4496 N N . GLY A 1 592 ? 47.758 32.584 -33.925 1 19.34 592 GLY A N 1
ATOM 4497 C CA . GLY A 1 592 ? 47.99 32.478 -32.493 1 19.34 592 GLY A CA 1
ATOM 4498 C C . GLY A 1 592 ? 46.767 32.017 -31.723 1 19.34 592 GLY A C 1
ATOM 4499 O O . GLY A 1 592 ? 45.671 32.551 -31.91 1 19.34 592 GLY A O 1
ATOM 4500 N N . LYS A 1 593 ? 46.496 30.779 -31.683 1 23.35 593 LYS A N 1
ATOM 4501 C CA . LYS A 1 593 ? 45.47 30.16 -30.849 1 23.35 593 LYS A CA 1
ATOM 4502 C C . LYS A 1 593 ? 45.497 30.727 -29.433 1 23.35 593 LYS A C 1
ATOM 4504 O O . LYS A 1 593 ? 46.501 30.6 -28.727 1 23.35 593 LYS A O 1
ATOM 4509 N N . THR A 1 594 ? 44.971 32.005 -29.32 1 24.74 594 THR A N 1
ATOM 4510 C CA . THR A 1 594 ? 44.745 32.5 -27.966 1 24.74 594 THR A CA 1
ATOM 4511 C C . THR A 1 594 ? 44.34 31.361 -27.035 1 24.74 594 THR A C 1
ATOM 4513 O O . THR A 1 594 ? 43.537 30.502 -27.408 1 24.74 594 THR A O 1
ATOM 4516 N N . ALA A 1 595 ? 45.21 30.942 -26.186 1 26.49 595 ALA A N 1
ATOM 4517 C CA . ALA A 1 595 ? 45.098 29.974 -25.098 1 26.49 595 ALA A CA 1
ATOM 4518 C C . ALA A 1 595 ? 43.712 30.02 -24.463 1 26.49 595 ALA A C 1
ATOM 4520 O O . ALA A 1 595 ? 43.163 31.1 -24.233 1 26.49 595 ALA A O 1
ATOM 4521 N N . PRO A 1 596 ? 42.903 28.986 -24.755 1 29.51 596 PRO A N 1
ATOM 4522 C CA . PRO A 1 596 ? 41.586 28.977 -24.116 1 29.51 596 PRO A CA 1
ATOM 4523 C C . PRO A 1 596 ? 41.625 29.488 -22.677 1 29.51 596 PRO A C 1
ATOM 4525 O O . PRO A 1 596 ? 42.576 29.207 -21.944 1 29.51 596 PRO A O 1
ATOM 4528 N N . ALA A 1 597 ? 41.353 30.721 -22.387 1 32.03 597 ALA A N 1
ATOM 4529 C CA . ALA A 1 597 ? 41.117 31.328 -21.079 1 32.03 597 ALA A CA 1
ATOM 4530 C C . ALA A 1 597 ? 40.807 30.265 -20.029 1 32.03 597 ALA A C 1
ATOM 4532 O O . ALA A 1 597 ? 40.064 29.318 -20.296 1 32.03 597 ALA A O 1
ATOM 4533 N N . GLY A 1 598 ? 41.617 29.895 -19.121 1 36.55 598 GLY A N 1
ATOM 4534 C CA . GLY A 1 598 ? 41.632 28.97 -17.999 1 36.55 598 GLY A CA 1
ATOM 4535 C C . GLY A 1 598 ? 40.29 28.858 -17.3 1 36.55 598 GLY A C 1
ATOM 4536 O O . GLY A 1 598 ? 39.76 29.852 -16.8 1 36.55 598 GLY A O 1
ATOM 4537 N N . LYS A 1 599 ? 39.365 28.033 -17.728 1 48.48 599 LYS A N 1
ATOM 4538 C CA . LYS A 1 599 ? 38.056 27.794 -17.128 1 48.48 599 LYS A CA 1
ATOM 4539 C C . LYS A 1 599 ? 38.147 27.762 -15.605 1 48.48 599 LYS A C 1
ATOM 4541 O O . LYS A 1 599 ? 38.958 27.024 -15.042 1 48.48 599 LYS A O 1
ATOM 4546 N N . ALA A 1 600 ? 37.763 28.793 -14.764 1 61.64 600 ALA A N 1
ATOM 4547 C CA . ALA A 1 600 ? 37.705 28.92 -13.31 1 61.64 600 ALA A CA 1
ATOM 4548 C C . ALA A 1 600 ? 37.163 27.646 -12.669 1 61.64 600 ALA A C 1
ATOM 4550 O O . ALA A 1 600 ? 36.287 26.985 -13.231 1 61.64 600 ALA A O 1
ATOM 4551 N N . ASN A 1 601 ? 38.013 27.084 -11.755 1 76.66 601 ASN A N 1
ATOM 4552 C CA . ASN A 1 601 ? 37.558 25.962 -10.941 1 76.66 601 ASN A CA 1
ATOM 4553 C C . ASN A 1 601 ? 36.244 26.281 -10.232 1 76.66 601 ASN A C 1
ATOM 4555 O O . ASN A 1 601 ? 36.161 27.252 -9.479 1 76.66 601 ASN A O 1
ATOM 4559 N N . GLN A 1 602 ? 35.261 25.699 -10.796 1 87.38 602 GLN A N 1
ATOM 4560 C CA . GLN A 1 602 ? 33.938 25.897 -10.214 1 87.38 602 GLN A CA 1
ATOM 4561 C C . GLN A 1 602 ? 33.514 24.687 -9.387 1 87.38 602 GLN A C 1
ATOM 4563 O O . GLN A 1 602 ? 33.761 23.544 -9.778 1 87.38 602 GLN A O 1
ATOM 4568 N N . THR A 1 603 ? 33.022 24.961 -8.138 1 90.38 603 THR A N 1
ATOM 4569 C CA . THR A 1 603 ? 32.522 23.917 -7.25 1 90.38 603 THR A CA 1
ATOM 4570 C C . THR A 1 603 ? 31.06 24.167 -6.891 1 90.38 603 THR A C 1
ATOM 4572 O O . THR A 1 603 ? 30.669 25.303 -6.612 1 90.38 603 THR A O 1
ATOM 4575 N N . VAL A 1 604 ? 30.286 23.143 -7.017 1 93.5 604 VAL A N 1
ATOM 4576 C CA . VAL A 1 604 ? 28.887 23.225 -6.612 1 93.5 604 VAL A CA 1
ATOM 4577 C C . VAL A 1 604 ? 28.665 22.395 -5.35 1 93.5 604 VAL A C 1
ATOM 4579 O O . VAL A 1 604 ? 29.026 21.216 -5.303 1 93.5 604 VAL A O 1
ATOM 4582 N N . ILE A 1 605 ? 28.149 23.038 -4.302 1 95.39 605 ILE A N 1
ATOM 4583 C CA . ILE A 1 605 ? 27.806 22.366 -3.054 1 95.39 605 ILE A CA 1
ATOM 4584 C C . ILE A 1 605 ? 26.294 22.169 -2.972 1 95.39 605 ILE A C 1
ATOM 4586 O O . ILE A 1 605 ? 25.527 23.117 -3.158 1 95.39 605 ILE A O 1
ATOM 4590 N N . VAL A 1 606 ? 25.904 20.943 -2.723 1 96.88 606 VAL A N 1
ATOM 4591 C CA . VAL A 1 606 ? 24.485 20.607 -2.698 1 96.88 606 VAL A CA 1
ATOM 4592 C C . VAL A 1 606 ? 24.07 20.219 -1.28 1 96.88 606 VAL A C 1
ATOM 4594 O O . VAL A 1 606 ? 24.717 19.383 -0.645 1 96.88 606 VAL A O 1
ATOM 4597 N N . CYS A 1 607 ? 22.997 20.839 -0.803 1 97.02 607 CYS A N 1
ATOM 4598 C CA . CYS A 1 607 ? 22.376 20.505 0.475 1 97.02 607 CYS A CA 1
ATOM 4599 C C . CYS A 1 607 ? 21.016 19.85 0.266 1 97.02 607 CYS A C 1
ATOM 4601 O O . CYS A 1 607 ? 20.226 20.302 -0.566 1 97.02 607 CYS A O 1
ATOM 4603 N N . LEU A 1 608 ? 20.802 18.762 0.864 1 97.14 608 LEU A N 1
ATOM 4604 C CA . LEU A 1 608 ? 19.532 18.046 0.818 1 97.14 608 LEU A CA 1
ATOM 4605 C C . LEU A 1 608 ? 19.031 17.736 2.225 1 97.14 608 LEU A C 1
ATOM 4607 O O . LEU A 1 608 ? 19.695 17.023 2.982 1 97.14 608 LEU A O 1
ATOM 4611 N N . ARG A 1 609 ? 17.853 18.286 2.53 1 95.32 609 ARG A N 1
ATOM 4612 C CA . ARG A 1 609 ? 17.344 18.031 3.874 1 95.32 609 ARG A CA 1
ATOM 4613 C C . ARG A 1 609 ? 15.823 18.137 3.913 1 95.32 609 ARG A C 1
ATOM 4615 O O . ARG A 1 609 ? 15.222 18.82 3.081 1 95.32 609 ARG A O 1
ATOM 4622 N N . LEU A 1 610 ? 15.256 17.51 4.901 1 95.26 610 LEU A N 1
ATOM 4623 C CA . LEU A 1 610 ? 13.822 17.518 5.166 1 95.26 610 LEU A CA 1
ATOM 4624 C C . LEU A 1 610 ? 13.423 18.755 5.964 1 95.26 610 LEU A C 1
ATOM 4626 O O . LEU A 1 610 ? 14.077 19.099 6.952 1 95.26 610 LEU A O 1
ATOM 4630 N N . GLU A 1 611 ? 12.414 19.566 5.551 1 92.94 611 GLU A N 1
ATOM 4631 C CA . GLU A 1 611 ? 11.632 20.583 6.247 1 92.94 611 GLU A CA 1
ATOM 4632 C C . GLU A 1 611 ? 12.394 21.903 6.332 1 92.94 611 GLU A C 1
ATOM 4634 O O . GLU A 1 611 ? 11.839 22.92 6.754 1 92.94 611 GLU A O 1
ATOM 4639 N N . GLU A 1 612 ? 13.716 21.941 5.999 1 91.95 612 GLU A N 1
ATOM 4640 C CA . GLU A 1 612 ? 14.493 23.173 6.094 1 91.95 612 GLU A CA 1
ATOM 4641 C C . GLU A 1 612 ? 15.528 23.26 4.976 1 91.95 612 GLU A C 1
ATOM 4643 O O . GLU A 1 612 ? 16.301 22.324 4.765 1 91.95 612 GLU A O 1
ATOM 4648 N N . PRO A 1 613 ? 15.526 24.392 4.332 1 94.1 613 PRO A N 1
ATOM 4649 C CA . PRO A 1 613 ? 16.565 24.555 3.313 1 94.1 613 PRO A CA 1
ATOM 4650 C C . PRO A 1 613 ? 17.936 24.864 3.911 1 94.1 613 PRO A C 1
ATOM 4652 O O . PRO A 1 613 ? 18.029 25.578 4.912 1 94.1 613 PRO A O 1
ATOM 4655 N N . GLY A 1 614 ? 18.928 24.367 3.346 1 93.4 614 GLY A N 1
ATOM 4656 C CA . GLY A 1 614 ? 20.288 24.593 3.811 1 93.4 614 GLY A CA 1
ATOM 4657 C C . GLY A 1 614 ? 21.019 25.662 3.021 1 93.4 614 GLY A C 1
ATOM 4658 O O . GLY A 1 614 ? 20.716 25.891 1.848 1 93.4 614 GLY A O 1
ATOM 4659 N N . ILE A 1 615 ? 21.914 26.319 3.691 1 92.21 615 ILE A N 1
ATOM 4660 C CA . ILE A 1 615 ? 22.798 27.273 3.03 1 92.21 615 ILE A CA 1
A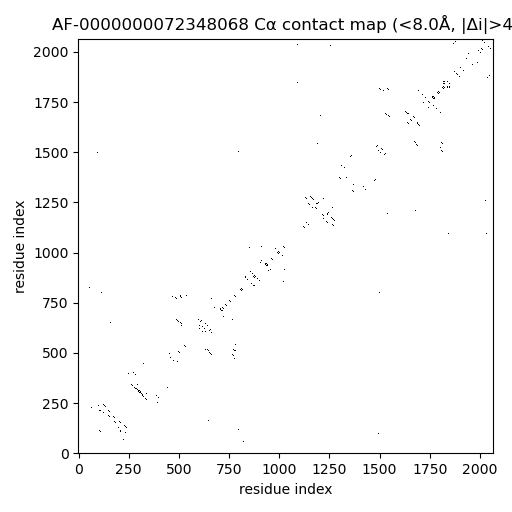TOM 4661 C C . ILE A 1 615 ? 24.13 26.601 2.703 1 92.21 615 ILE A C 1
ATOM 4663 O O . ILE A 1 615 ? 24.901 26.267 3.606 1 92.21 615 ILE A O 1
ATOM 4667 N N . PRO A 1 616 ? 24.307 26.416 1.436 1 94.69 616 PRO A N 1
ATOM 4668 C CA . PRO A 1 616 ? 25.611 25.848 1.085 1 94.69 616 PRO A CA 1
ATOM 4669 C C . PRO A 1 616 ? 26.776 26.742 1.502 1 94.69 616 PRO A C 1
ATOM 4671 O O . PRO A 1 616 ? 26.78 27.938 1.2 1 94.69 616 PRO A O 1
ATOM 4674 N N . THR A 1 617 ? 27.652 26.12 2.239 1 88.93 617 THR A N 1
ATOM 4675 C CA . THR A 1 617 ? 28.817 26.849 2.729 1 88.93 617 THR A CA 1
ATOM 4676 C C . THR A 1 617 ? 30.108 26.164 2.29 1 88.93 617 THR A C 1
ATOM 4678 O O . THR A 1 617 ? 30.249 24.947 2.428 1 88.93 617 THR A O 1
ATOM 4681 N N . TRP A 1 618 ? 31.011 26.89 1.783 1 86.35 618 TRP A N 1
ATOM 4682 C CA . TRP A 1 618 ? 32.306 26.37 1.356 1 86.35 618 TRP A CA 1
ATOM 4683 C C . TRP A 1 618 ? 33.124 25.896 2.552 1 86.35 618 TRP A C 1
ATOM 4685 O O . TRP A 1 618 ? 33.085 26.51 3.621 1 86.35 618 TRP A O 1
ATOM 4695 N N . PRO A 1 619 ? 33.736 24.819 2.422 1 86.17 619 PRO A N 1
ATOM 4696 C CA . PRO A 1 619 ? 34.024 24.04 1.215 1 86.17 619 PRO A CA 1
ATOM 4697 C C . PRO A 1 619 ? 33.048 22.883 1.012 1 86.17 619 PRO A C 1
ATOM 4699 O O . PRO A 1 619 ? 32.887 22.395 -0.109 1 86.17 619 PRO A O 1
ATOM 4702 N N . ASP A 1 620 ? 32.399 22.468 2.043 1 91.69 620 ASP A N 1
ATOM 4703 C CA . ASP A 1 620 ? 31.58 21.269 1.892 1 91.69 620 ASP A CA 1
ATOM 4704 C C . ASP A 1 620 ? 30.552 21.161 3.016 1 91.69 620 ASP A C 1
ATOM 4706 O O . ASP A 1 620 ? 30.321 20.074 3.551 1 91.69 620 ASP A O 1
ATOM 4710 N N . LYS A 1 621 ? 30.029 22.294 3.368 1 93.36 621 LYS A N 1
ATOM 4711 C CA . LYS A 1 621 ? 29.116 22.28 4.507 1 93.36 621 LYS A CA 1
ATOM 4712 C C . LYS A 1 621 ? 27.754 22.853 4.126 1 93.36 621 LYS A C 1
ATOM 4714 O O . LYS A 1 621 ? 27.637 23.59 3.145 1 93.36 621 LYS A O 1
ATOM 4719 N N . CYS A 1 622 ? 26.814 22.442 4.781 1 94.58 622 CYS A N 1
ATOM 4720 C CA . CYS A 1 622 ? 25.455 22.968 4.71 1 94.58 622 CYS A CA 1
ATOM 4721 C C . CYS A 1 622 ? 24.977 23.429 6.081 1 94.58 622 CYS A C 1
ATOM 4723 O O . CYS A 1 622 ? 25.008 22.661 7.045 1 94.58 622 CYS A O 1
ATOM 4725 N N . VAL A 1 623 ? 24.507 24.636 6.165 1 91.65 623 VAL A N 1
ATOM 4726 C CA . VAL A 1 623 ? 24.093 25.216 7.438 1 91.65 623 VAL A CA 1
ATOM 4727 C C . VAL A 1 623 ? 22.569 25.237 7.525 1 91.65 623 VAL A C 1
ATOM 4729 O O . VAL A 1 623 ? 21.899 25.803 6.657 1 91.65 623 VAL A O 1
ATOM 4732 N N . TYR A 1 624 ? 22.052 24.631 8.515 1 90.01 624 TYR A N 1
ATOM 4733 C CA . TYR A 1 624 ? 20.628 24.609 8.83 1 90.01 624 TYR A CA 1
ATOM 4734 C C . TYR A 1 624 ? 20.359 25.251 10.185 1 90.01 624 TYR A C 1
ATOM 4736 O O . TYR A 1 624 ? 20.313 24.562 11.207 1 90.01 624 TYR A O 1
ATOM 4744 N N . GLY A 1 625 ? 20.197 26.516 10.186 1 82.22 625 GLY A N 1
ATOM 4745 C CA . GLY A 1 625 ? 20.069 27.2 11.463 1 82.22 625 GLY A CA 1
ATOM 4746 C C . GLY A 1 625 ? 21.286 27.033 12.354 1 82.22 625 GLY A C 1
ATOM 4747 O O . GLY A 1 625 ? 22.375 27.503 12.02 1 82.22 625 GLY A O 1
ATOM 4748 N N . ARG A 1 626 ? 21.089 26.235 13.392 1 79.67 626 ARG A N 1
ATOM 4749 C CA . ARG A 1 626 ? 22.173 26.038 14.349 1 79.67 626 ARG A CA 1
ATOM 4750 C C . ARG A 1 626 ? 23.014 24.82 13.981 1 79.67 626 ARG A C 1
ATOM 4752 O O . ARG A 1 626 ? 24.132 24.659 14.475 1 79.67 626 ARG A O 1
ATOM 4759 N N . HIS A 1 627 ? 22.477 24.045 13.08 1 86.38 627 HIS A N 1
ATOM 4760 C CA . HIS A 1 627 ? 23.152 22.797 12.745 1 86.38 627 HIS A CA 1
ATOM 4761 C C . HIS A 1 627 ? 23.995 22.949 11.483 1 86.38 627 HIS A C 1
ATOM 4763 O O . HIS A 1 627 ? 23.593 23.636 10.541 1 86.38 627 HIS A O 1
ATOM 4769 N N . ILE A 1 628 ? 25.145 22.352 11.543 1 90.6 628 ILE A N 1
ATOM 4770 C CA . ILE A 1 628 ? 26.037 22.308 10.39 1 90.6 628 ILE A CA 1
ATOM 4771 C C . ILE A 1 628 ? 26.311 20.856 10.004 1 90.6 628 ILE A C 1
ATOM 4773 O O . ILE A 1 628 ? 26.774 20.065 10.829 1 90.6 628 ILE A O 1
ATOM 4777 N N . TYR A 1 629 ? 26.017 20.501 8.856 1 93.08 629 TYR A N 1
ATOM 4778 C CA . TYR A 1 629 ? 26.247 19.152 8.351 1 93.08 629 TYR A CA 1
ATOM 4779 C C . TYR A 1 629 ? 27.15 19.175 7.124 1 93.08 629 TYR A C 1
ATOM 4781 O O . TYR A 1 629 ? 27.27 20.203 6.453 1 93.08 629 TYR A O 1
ATOM 4789 N N . PRO A 1 630 ? 27.765 18.036 6.956 1 93.12 630 PRO A N 1
ATOM 4790 C CA . PRO A 1 630 ? 28.482 17.946 5.682 1 93.12 630 PRO A CA 1
ATOM 4791 C C . PRO A 1 630 ? 27.548 17.991 4.475 1 93.12 630 PRO A C 1
ATOM 4793 O O . PRO A 1 630 ? 26.402 17.542 4.559 1 93.12 630 PRO A O 1
ATOM 4796 N N . ALA A 1 631 ? 28.074 18.554 3.389 1 95.55 631 ALA A N 1
ATOM 4797 C CA . ALA A 1 631 ? 27.287 18.623 2.161 1 95.55 631 ALA A CA 1
ATOM 4798 C C . ALA A 1 631 ? 26.905 17.228 1.675 1 95.55 631 ALA A C 1
ATOM 4800 O O . ALA A 1 631 ? 27.676 16.277 1.829 1 95.55 631 ALA A O 1
ATOM 4801 N N . ALA A 1 632 ? 25.781 17.147 1.118 1 95.16 632 ALA A N 1
ATOM 4802 C CA . ALA A 1 632 ? 25.326 15.873 0.567 1 95.16 632 ALA A CA 1
ATOM 4803 C C . ALA A 1 632 ? 26.128 15.494 -0.674 1 95.16 632 ALA A C 1
ATOM 4805 O O . ALA A 1 632 ? 26.446 14.321 -0.881 1 95.16 632 ALA A O 1
ATOM 4806 N N . ILE A 1 633 ? 26.374 16.502 -1.554 1 93.91 633 ILE A N 1
ATOM 4807 C CA . ILE A 1 633 ? 27.129 16.313 -2.788 1 93.91 633 ILE A CA 1
ATOM 4808 C C . ILE A 1 633 ? 28.065 17.5 -3.007 1 93.91 633 ILE A C 1
ATOM 4810 O O . ILE A 1 633 ? 27.697 18.646 -2.741 1 93.91 633 ILE A O 1
ATOM 4814 N N . VAL A 1 634 ? 29.253 17.238 -3.385 1 93.52 634 VAL A N 1
ATOM 4815 C CA . VAL A 1 634 ? 30.195 18.255 -3.84 1 93.52 634 VAL A CA 1
ATOM 4816 C C . VAL A 1 634 ? 30.733 17.88 -5.22 1 93.52 634 VAL A C 1
ATOM 4818 O O . VAL A 1 634 ? 31.292 16.796 -5.401 1 93.52 634 VAL A O 1
ATOM 4821 N N . ILE A 1 635 ? 30.458 18.74 -6.155 1 91.36 635 ILE A N 1
ATOM 4822 C CA . ILE A 1 635 ? 30.943 18.438 -7.497 1 91.36 635 ILE A CA 1
ATOM 4823 C C . ILE A 1 635 ? 31.832 19.576 -7.993 1 91.36 635 ILE A C 1
ATOM 4825 O O . ILE A 1 635 ? 31.683 20.721 -7.562 1 91.36 635 ILE A O 1
ATOM 4829 N N . ASN A 1 636 ? 32.76 19.117 -8.84 1 87.69 636 ASN A N 1
ATOM 4830 C CA . ASN A 1 636 ? 33.708 20.06 -9.425 1 87.69 636 ASN A CA 1
ATOM 4831 C C . ASN A 1 636 ? 33.826 19.87 -10.935 1 87.69 636 ASN A C 1
ATOM 4833 O O . ASN A 1 636 ? 33.577 18.778 -11.449 1 87.69 636 ASN A O 1
ATOM 4837 N N . ASN A 1 637 ? 34.126 20.929 -11.684 1 81.63 637 ASN A N 1
ATOM 4838 C CA . ASN A 1 637 ? 34.212 20.86 -13.139 1 81.63 637 ASN A CA 1
ATOM 4839 C C . ASN A 1 637 ? 35.596 20.41 -13.598 1 81.63 637 ASN A C 1
ATOM 4841 O O . ASN A 1 637 ? 35.842 20.271 -14.798 1 81.63 637 ASN A O 1
ATOM 4845 N N . THR A 1 638 ? 36.581 20.145 -12.759 1 74.09 638 THR A N 1
ATOM 4846 C CA . THR A 1 638 ? 37.961 19.875 -13.147 1 74.09 638 THR A CA 1
ATOM 4847 C C . THR A 1 638 ? 38.129 18.417 -13.566 1 74.09 638 THR A C 1
ATOM 4849 O O . THR A 1 638 ? 38.872 18.116 -14.502 1 74.09 638 THR A O 1
ATOM 4852 N N . ASP A 1 639 ? 37.576 17.5 -12.748 1 67.87 639 ASP A N 1
ATOM 4853 C CA . ASP A 1 639 ? 37.767 16.08 -13.024 1 67.87 639 ASP A CA 1
ATOM 4854 C C . ASP A 1 639 ? 36.451 15.415 -13.418 1 67.87 639 ASP A C 1
ATOM 4856 O O . ASP A 1 639 ? 35.384 15.807 -12.941 1 67.87 639 ASP A O 1
ATOM 4860 N N . ALA A 1 640 ? 36.572 14.608 -14.462 1 65.85 640 ALA A N 1
ATOM 4861 C CA . ALA A 1 640 ? 35.409 13.874 -14.954 1 65.85 640 ALA A CA 1
ATOM 4862 C C . ALA A 1 640 ? 34.784 13.032 -13.845 1 65.85 640 ALA A C 1
ATOM 4864 O O . ALA A 1 640 ? 33.572 12.803 -13.84 1 65.85 640 ALA A O 1
ATOM 4865 N N . ASP A 1 641 ? 35.592 12.655 -12.869 1 66.59 641 ASP A N 1
ATOM 4866 C CA . ASP A 1 641 ? 35.099 11.781 -11.808 1 66.59 641 ASP A CA 1
ATOM 4867 C C . ASP A 1 641 ? 34.362 12.581 -10.736 1 66.59 641 ASP A C 1
ATOM 4869 O O . ASP A 1 641 ? 33.535 12.032 -10.005 1 66.59 641 ASP A O 1
ATOM 4873 N N . THR A 1 642 ? 34.601 13.828 -10.72 1 78.11 642 THR A N 1
ATOM 4874 C CA . THR A 1 642 ? 34.031 14.626 -9.64 1 78.11 642 THR A CA 1
ATOM 4875 C C . THR A 1 642 ? 32.973 15.585 -10.176 1 78.11 642 THR A C 1
ATOM 4877 O O . THR A 1 642 ? 32.465 16.433 -9.439 1 78.11 642 THR A O 1
ATOM 4880 N N . ASN A 1 643 ? 32.611 15.372 -11.405 1 84.58 643 ASN A N 1
ATOM 4881 C CA . ASN A 1 643 ? 31.666 16.308 -12.005 1 84.58 643 ASN A CA 1
ATOM 4882 C C . ASN A 1 643 ? 30.225 15.839 -11.831 1 84.58 643 ASN A C 1
ATOM 4884 O O . ASN A 1 643 ? 29.289 16.529 -12.239 1 84.58 643 ASN A O 1
ATOM 4888 N N . THR A 1 644 ? 30.101 14.616 -11.32 1 84.85 644 THR A N 1
ATOM 4889 C CA . THR A 1 644 ? 28.764 14.091 -11.066 1 84.85 644 THR A CA 1
ATOM 4890 C C . THR A 1 644 ? 28.589 13.749 -9.589 1 84.85 644 THR A C 1
ATOM 4892 O O . THR A 1 644 ? 29.552 13.383 -8.912 1 84.85 644 THR A O 1
ATOM 4895 N N . GLY A 1 645 ? 27.455 14.065 -9.089 1 89.04 645 GLY A N 1
ATOM 4896 C CA . GLY A 1 645 ? 27.119 13.742 -7.712 1 89.04 645 GLY A CA 1
ATOM 4897 C C . GLY A 1 645 ? 25.796 13.01 -7.576 1 89.04 645 GLY A C 1
ATOM 4898 O O . GLY A 1 645 ? 24.878 13.224 -8.371 1 89.04 645 GLY A O 1
ATOM 4899 N N . LEU A 1 646 ? 25.816 12.137 -6.576 1 89.96 646 LEU A N 1
ATOM 4900 C CA . LEU A 1 646 ? 24.623 11.33 -6.343 1 89.96 646 LEU A CA 1
ATOM 4901 C C . LEU A 1 646 ? 24.385 11.131 -4.85 1 89.96 646 LEU A C 1
ATOM 4903 O O . LEU A 1 646 ? 25.331 10.906 -4.091 1 89.96 646 LEU A O 1
ATOM 4907 N N . VAL A 1 647 ? 23.14 11.261 -4.463 1 94.16 647 VAL A N 1
ATOM 4908 C CA . VAL A 1 647 ? 22.761 10.964 -3.086 1 94.16 647 VAL A CA 1
ATOM 4909 C C . VAL A 1 647 ? 21.443 10.193 -3.068 1 94.16 647 VAL A C 1
ATOM 4911 O O . VAL A 1 647 ? 20.523 10.506 -3.827 1 94.16 647 VAL A O 1
ATOM 4914 N N . HIS A 1 648 ? 21.384 9.088 -2.254 1 93.76 648 HIS A N 1
ATOM 4915 C CA . HIS A 1 648 ? 20.192 8.262 -2.1 1 93.76 648 HIS A CA 1
ATOM 4916 C C . HIS A 1 648 ? 19.611 8.39 -0.696 1 93.76 648 HIS A C 1
ATOM 4918 O O . HIS A 1 648 ? 20.355 8.453 0.285 1 93.76 648 HIS A O 1
ATOM 4924 N N . VAL A 1 649 ? 18.331 8.46 -0.609 1 96.4 649 VAL A N 1
ATOM 4925 C CA . VAL A 1 649 ? 17.613 8.414 0.66 1 96.4 649 VAL A CA 1
ATOM 4926 C C . VAL A 1 649 ? 16.633 7.243 0.658 1 96.4 649 VAL A C 1
ATOM 4928 O O . VAL A 1 649 ? 15.46 7.408 0.313 1 96.4 649 VAL A O 1
ATOM 4931 N N . PRO A 1 650 ? 17.117 6.08 1.1 1 96.01 650 PRO A N 1
ATOM 4932 C CA . PRO A 1 650 ? 16.187 4.951 1.166 1 96.01 650 PRO A CA 1
ATOM 4933 C C . PRO A 1 650 ? 15.069 5.166 2.183 1 96.01 650 PRO A C 1
ATOM 4935 O O . PRO A 1 650 ? 15.301 5.741 3.249 1 96.01 650 PRO A O 1
ATOM 4938 N N . PHE A 1 651 ? 13.899 4.687 1.869 1 96.81 651 PHE A N 1
ATOM 4939 C CA . PHE A 1 651 ? 12.744 4.874 2.74 1 96.81 651 PHE A CA 1
ATOM 4940 C C . PHE A 1 651 ? 12.677 6.308 3.25 1 96.81 651 PHE A C 1
ATOM 4942 O O . PHE A 1 651 ? 12.737 6.546 4.458 1 96.81 651 PHE A O 1
ATOM 4949 N N . PRO A 1 652 ? 12.454 7.251 2.261 1 97.38 652 PRO A N 1
ATOM 4950 C CA . PRO A 1 652 ? 12.489 8.667 2.638 1 97.38 652 PRO A CA 1
ATOM 4951 C C . PRO A 1 652 ? 11.342 9.058 3.566 1 97.38 652 PRO A C 1
ATOM 4953 O O . PRO A 1 652 ? 10.234 8.528 3.443 1 97.38 652 PRO A O 1
ATOM 4956 N N . GLU A 1 653 ? 11.6 9.954 4.497 1 97.51 653 GLU A N 1
ATOM 4957 C CA . GLU A 1 653 ? 10.554 10.486 5.366 1 97.51 653 GLU A CA 1
ATOM 4958 C C . GLU A 1 653 ? 9.612 11.407 4.597 1 97.51 653 GLU A C 1
ATOM 4960 O O . GLU A 1 653 ? 10.041 12.13 3.695 1 97.51 653 GLU A O 1
ATOM 4965 N N . PRO A 1 654 ? 8.343 11.346 5.007 1 96.52 654 PRO A N 1
ATOM 4966 C CA . PRO A 1 654 ? 7.392 12.239 4.341 1 96.52 654 PRO A CA 1
ATOM 4967 C C . PRO A 1 654 ? 7.572 13.7 4.747 1 96.52 654 PRO A C 1
ATOM 4969 O O . PRO A 1 654 ? 8.089 13.984 5.831 1 96.52 654 PRO A O 1
ATOM 4972 N N . GLY A 1 655 ? 7.134 14.591 3.875 1 95.65 655 GLY A N 1
ATOM 4973 C CA . GLY A 1 655 ? 7.229 16.021 4.12 1 95.65 655 GLY A CA 1
ATOM 4974 C C . GLY A 1 655 ? 7.859 16.783 2.97 1 95.65 655 GLY A C 1
ATOM 4975 O O . GLY A 1 655 ? 7.972 16.259 1.859 1 95.65 655 GLY A O 1
ATOM 4976 N N . SER A 1 656 ? 8.199 17.992 3.264 1 95.82 656 SER A N 1
ATOM 4977 C CA . SER A 1 656 ? 8.819 18.838 2.249 1 95.82 656 SER A CA 1
ATOM 4978 C C . SER A 1 656 ? 10.34 18.724 2.29 1 95.82 656 SER A C 1
ATOM 4980 O O . SER A 1 656 ? 10.964 19.035 3.307 1 95.82 656 SER A O 1
ATOM 4982 N N . TRP A 1 657 ? 10.865 18.265 1.253 1 97.28 657 TRP A N 1
ATOM 4983 C CA . TRP A 1 657 ? 12.314 18.187 1.098 1 97.28 657 TRP A CA 1
ATOM 4984 C C . TRP A 1 657 ? 12.843 19.386 0.318 1 97.28 657 TRP A C 1
ATOM 4986 O O . TRP A 1 657 ? 12.175 19.888 -0.589 1 97.28 657 TRP A O 1
ATOM 4996 N N . TYR A 1 658 ? 14.047 19.851 0.685 1 96.83 658 TYR A N 1
ATOM 4997 C CA . TYR A 1 658 ? 14.686 20.994 0.044 1 96.83 658 TYR A CA 1
ATOM 4998 C C . TYR A 1 658 ? 16.046 20.61 -0.527 1 96.83 658 TYR A C 1
ATOM 5000 O O . TYR A 1 658 ? 16.825 19.911 0.126 1 96.83 658 TYR A O 1
ATOM 5008 N N . VAL A 1 659 ? 16.275 20.981 -1.709 1 97.09 659 VAL A N 1
ATOM 5009 C CA . VAL A 1 659 ? 17.601 20.888 -2.312 1 97.09 659 VAL A CA 1
ATOM 5010 C C . VAL A 1 659 ? 18.121 22.287 -2.634 1 97.09 659 VAL A C 1
ATOM 5012 O O . VAL A 1 659 ? 17.441 23.073 -3.298 1 97.09 659 VAL A O 1
ATOM 5015 N N . THR A 1 660 ? 19.261 22.639 -2.099 1 96.79 660 THR A N 1
ATOM 5016 C CA . THR A 1 660 ? 19.895 23.922 -2.381 1 96.79 660 THR A CA 1
ATOM 5017 C C . THR A 1 660 ? 21.258 23.719 -3.037 1 96.79 660 THR A C 1
ATOM 5019 O O . THR A 1 660 ? 22.042 22.873 -2.602 1 96.79 660 THR A O 1
ATOM 5022 N N . LEU A 1 661 ? 21.518 24.44 -4.112 1 96.3 661 LEU A N 1
ATOM 5023 C CA . LEU A 1 661 ? 22.78 24.378 -4.841 1 96.3 661 LEU A CA 1
ATOM 5024 C C . LEU A 1 661 ? 23.511 25.715 -4.777 1 96.3 661 LEU A C 1
ATOM 5026 O O . LEU A 1 661 ? 22.966 26.745 -5.179 1 96.3 661 LEU A O 1
ATOM 5030 N N . GLY A 1 662 ? 24.69 25.643 -4.239 1 94.46 662 GLY A N 1
ATOM 5031 C CA . GLY A 1 662 ? 25.529 26.831 -4.21 1 94.46 662 GLY A CA 1
ATOM 5032 C C . GLY A 1 662 ? 26.757 26.717 -5.093 1 94.46 662 GLY A C 1
ATOM 5033 O O . GLY A 1 662 ? 27.451 25.698 -5.071 1 94.46 662 GLY A O 1
ATOM 5034 N N . LEU A 1 663 ? 26.924 27.684 -5.986 1 92.62 663 LEU A N 1
ATOM 5035 C CA . LEU A 1 663 ? 28.074 27.731 -6.882 1 92.62 663 LEU A CA 1
ATOM 5036 C C . LEU A 1 663 ? 29.205 28.553 -6.273 1 92.62 663 LEU A C 1
ATOM 5038 O O . LEU A 1 663 ? 28.979 29.664 -5.789 1 92.62 663 LEU A O 1
ATOM 5042 N N . PHE A 1 664 ? 30.399 27.91 -6.295 1 87.69 664 PHE A N 1
ATOM 5043 C CA . PHE A 1 664 ? 31.598 28.57 -5.792 1 87.69 664 PHE A CA 1
ATOM 5044 C C . PHE A 1 664 ? 32.705 28.554 -6.839 1 87.69 664 PHE A C 1
ATOM 5046 O O . PHE A 1 664 ? 33.029 27.5 -7.391 1 87.69 664 PHE A O 1
ATOM 5053 N N . CYS A 1 665 ? 33.248 29.597 -7.276 1 83.49 665 CYS A N 1
ATOM 5054 C CA . CYS A 1 665 ? 34.288 29.722 -8.291 1 83.49 665 CYS A CA 1
ATOM 5055 C C . CYS A 1 665 ? 35.637 30.035 -7.654 1 83.49 665 CYS A C 1
ATOM 5057 O O . CYS A 1 665 ? 35.715 30.829 -6.714 1 83.49 665 CYS A O 1
ATOM 5059 N N . HIS A 1 666 ? 36.778 29.029 -8.155 1 70.6 666 HIS A N 1
ATOM 5060 C CA . HIS A 1 666 ? 38.129 29.15 -7.618 1 70.6 666 HIS A CA 1
ATOM 5061 C C . HIS A 1 666 ? 39.13 29.491 -8.716 1 70.6 666 HIS A C 1
ATOM 5063 O O . HIS A 1 666 ? 39.014 29.001 -9.842 1 70.6 666 HIS A O 1
ATOM 5069 N N . GLY A 1 667 ? 40.349 30.418 -8.853 1 55.59 667 GLY A N 1
ATOM 5070 C CA . GLY A 1 667 ? 41.487 30.605 -9.739 1 55.59 667 GLY A CA 1
ATOM 5071 C C . GLY A 1 667 ? 41.481 31.95 -10.442 1 55.59 667 GLY A C 1
ATOM 5072 O O . GLY A 1 667 ? 42.387 32.252 -11.222 1 55.59 667 GLY A O 1
ATOM 5073 N N . THR A 1 668 ? 40.506 32.566 -10.913 1 43.2 668 THR A N 1
ATOM 5074 C CA . THR A 1 668 ? 41.016 33.569 -11.842 1 43.2 668 THR A CA 1
ATOM 5075 C C . THR A 1 668 ? 42.032 34.476 -11.154 1 43.2 668 THR A C 1
ATOM 5077 O O . THR A 1 668 ? 41.921 34.745 -9.956 1 43.2 668 THR A O 1
ATOM 5080 N N . GLU A 1 669 ? 43.29 34.589 -11.573 1 39.09 669 GLU A N 1
ATOM 5081 C CA . GLU A 1 669 ? 44.353 35.532 -11.237 1 39.09 669 GLU A CA 1
ATOM 5082 C C . GLU A 1 669 ? 43.779 36.865 -10.765 1 39.09 669 GLU A C 1
ATOM 5084 O O . GLU A 1 669 ? 44.372 37.537 -9.918 1 39.09 669 GLU A O 1
ATOM 5089 N N . ALA A 1 670 ? 42.973 37.528 -11.502 1 36.81 670 ALA A N 1
ATOM 5090 C CA . ALA A 1 670 ? 42.443 38.861 -11.224 1 36.81 670 ALA A CA 1
ATOM 5091 C C . ALA A 1 670 ? 41.683 38.884 -9.901 1 36.81 670 ALA A C 1
ATOM 5093 O O . ALA A 1 670 ? 41.646 39.909 -9.217 1 36.81 670 ALA A O 1
ATOM 5094 N N . THR A 1 671 ? 40.941 37.837 -9.468 1 40.61 671 THR A N 1
ATOM 5095 C CA . THR A 1 671 ? 40.151 37.838 -8.241 1 40.61 671 THR A CA 1
ATOM 5096 C C . THR A 1 671 ? 41.051 37.677 -7.019 1 40.61 671 THR A C 1
ATOM 5098 O O . THR A 1 671 ? 40.608 37.873 -5.886 1 40.61 671 THR A O 1
ATOM 5101 N N . ALA A 1 672 ? 42.216 36.999 -7.107 1 38.2 672 ALA A N 1
ATOM 5102 C CA . ALA A 1 672 ? 43.138 36.994 -5.975 1 38.2 672 ALA A CA 1
ATOM 5103 C C . ALA A 1 672 ? 43.45 38.416 -5.516 1 38.2 672 ALA A C 1
ATOM 5105 O O . ALA A 1 672 ? 43.842 38.632 -4.366 1 38.2 672 ALA A O 1
ATOM 5106 N N . ARG A 1 673 ? 43.716 39.354 -6.465 1 36.18 673 ARG A N 1
ATOM 5107 C CA . ARG A 1 673 ? 44.171 40.67 -6.028 1 36.18 673 ARG A CA 1
ATOM 5108 C C . ARG A 1 673 ? 43.062 41.42 -5.298 1 36.18 673 ARG A C 1
ATOM 5110 O O . ARG A 1 673 ? 43.174 42.623 -5.056 1 36.18 673 ARG A O 1
ATOM 5117 N N . SER A 1 674 ? 41.826 41.066 -5.35 1 42.52 674 SER A N 1
ATOM 5118 C CA . SER A 1 674 ? 40.993 41.815 -4.415 1 42.52 674 SER A CA 1
ATOM 5119 C C . SER A 1 674 ? 41.509 41.684 -2.987 1 42.52 674 SER A C 1
ATOM 5121 O O . SER A 1 674 ? 41.57 40.579 -2.442 1 42.52 674 SER A O 1
ATOM 5123 N N . THR A 1 675 ? 42.49 42.433 -2.733 1 48.9 675 THR A N 1
ATOM 5124 C CA . THR A 1 675 ? 43.256 42.625 -1.507 1 48.9 675 THR A CA 1
ATOM 5125 C C . THR A 1 675 ? 42.343 42.585 -0.285 1 48.9 675 THR A C 1
ATOM 5127 O O . THR A 1 675 ? 41.13 42.776 -0.404 1 48.9 675 THR A O 1
ATOM 5130 N N . ILE A 1 676 ? 42.895 41.914 0.79 1 53.89 676 ILE A N 1
ATOM 5131 C CA . ILE A 1 676 ? 42.331 42.034 2.13 1 53.89 676 ILE A CA 1
ATOM 5132 C C . ILE A 1 676 ? 41.684 43.408 2.296 1 53.89 676 ILE A C 1
ATOM 5134 O O . ILE A 1 676 ? 40.592 43.523 2.857 1 53.89 676 ILE A O 1
ATOM 5138 N N . ILE A 1 677 ? 42.232 44.345 1.58 1 64.5 677 ILE A N 1
ATOM 5139 C CA . ILE A 1 677 ? 41.785 45.723 1.755 1 64.5 677 ILE A CA 1
ATOM 5140 C C . ILE A 1 677 ? 40.505 45.955 0.954 1 64.5 677 ILE A C 1
ATOM 5142 O O . ILE A 1 677 ? 39.623 46.702 1.385 1 64.5 677 ILE A O 1
ATOM 5146 N N . ASP A 1 678 ? 40.356 45.195 -0.136 1 64.19 678 ASP A N 1
ATOM 5147 C CA . ASP A 1 678 ? 39.133 45.329 -0.921 1 64.19 678 ASP A CA 1
ATOM 5148 C C . ASP A 1 678 ? 37.95 44.674 -0.212 1 64.19 678 ASP A C 1
ATOM 5150 O O . ASP A 1 678 ? 36.837 45.204 -0.232 1 64.19 678 ASP A O 1
ATOM 5154 N N . SER A 1 679 ? 38.232 43.568 0.372 1 66.59 679 SER A N 1
ATOM 5155 C CA . SER A 1 679 ? 37.241 42.931 1.232 1 66.59 679 SER A CA 1
ATOM 5156 C C . SER A 1 679 ? 36.829 43.851 2.377 1 66.59 679 SER A C 1
ATOM 5158 O O . SER A 1 679 ? 35.646 43.943 2.711 1 66.59 679 SER A O 1
ATOM 5160 N N . VAL A 1 680 ? 37.797 44.506 2.864 1 73.66 680 VAL A N 1
ATOM 5161 C CA . VAL A 1 680 ? 37.532 45.434 3.959 1 73.66 680 VAL A CA 1
ATOM 5162 C C . VAL A 1 680 ? 36.737 46.63 3.441 1 73.66 680 VAL A C 1
ATOM 5164 O O . VAL A 1 680 ? 35.8 47.092 4.097 1 73.66 680 VAL A O 1
ATOM 5167 N N . LYS A 1 681 ? 37.004 47.054 2.24 1 73.05 681 LYS A N 1
ATOM 5168 C CA . LYS A 1 681 ? 36.291 48.174 1.634 1 73.05 681 LYS A CA 1
ATOM 5169 C C . LYS A 1 681 ? 34.826 47.825 1.387 1 73.05 681 LYS A C 1
ATOM 5171 O O . LYS A 1 681 ? 33.937 48.643 1.632 1 73.05 681 LYS A O 1
ATOM 5176 N N . ASP A 1 682 ? 34.701 46.603 1.047 1 72.03 682 ASP A N 1
ATOM 5177 C CA . ASP A 1 682 ? 33.343 46.123 0.81 1 72.03 682 ASP A CA 1
ATOM 5178 C C . ASP A 1 682 ? 32.554 46.041 2.114 1 72.03 682 ASP A C 1
ATOM 5180 O O . ASP A 1 682 ? 31.368 46.376 2.151 1 72.03 682 ASP A O 1
ATOM 5184 N N . PHE A 1 683 ? 33.144 45.519 3.069 1 73.72 683 PHE A N 1
ATOM 5185 C CA . PHE A 1 683 ? 32.509 45.434 4.38 1 73.72 683 PHE A CA 1
ATOM 5186 C C . PHE A 1 683 ? 32.148 46.821 4.897 1 73.72 683 PHE A C 1
ATOM 5188 O O . PHE A 1 683 ? 31.014 47.055 5.322 1 73.72 683 PHE A O 1
ATOM 5195 N N . VAL A 1 684 ? 33.088 47.805 4.789 1 79.93 684 VAL A N 1
ATOM 5196 C CA . VAL A 1 684 ? 32.872 49.139 5.341 1 79.93 684 VAL A CA 1
ATOM 5197 C C . VAL A 1 684 ? 31.787 49.859 4.542 1 79.93 684 VAL A C 1
ATOM 5199 O O . VAL A 1 684 ? 30.984 50.605 5.107 1 79.93 684 VAL A O 1
ATOM 5202 N N . ARG A 1 685 ? 31.691 49.478 3.285 1 77.97 685 ARG A N 1
ATOM 5203 C CA . ARG A 1 685 ? 30.644 50.045 2.442 1 77.97 685 ARG A CA 1
ATOM 5204 C C . ARG A 1 685 ? 29.27 49.521 2.849 1 77.97 685 ARG A C 1
ATOM 5206 O O . ARG A 1 685 ? 28.305 50.284 2.92 1 77.97 685 ARG A O 1
ATOM 5213 N N . SER A 1 686 ? 29.216 48.25 3.048 1 75.49 686 SER A N 1
ATOM 5214 C CA . SER A 1 686 ? 27.96 47.582 3.373 1 75.49 686 SER A CA 1
ATOM 5215 C C . SER A 1 686 ? 27.39 48.089 4.694 1 75.49 686 SER A C 1
ATOM 5217 O O . SER A 1 686 ? 26.173 48.088 4.891 1 75.49 686 SER A O 1
ATOM 5219 N N . TYR A 1 687 ? 28.288 48.567 5.522 1 76.29 687 TYR A N 1
ATOM 5220 C CA . TYR A 1 687 ? 27.837 49.01 6.836 1 76.29 687 TYR A CA 1
ATOM 5221 C C . TYR A 1 687 ? 28.067 50.506 7.016 1 76.29 687 TYR A C 1
ATOM 5223 O O . TYR A 1 687 ? 28.322 50.971 8.13 1 76.29 687 TYR A O 1
ATOM 5231 N N . ARG A 1 688 ? 27.951 51.202 5.961 1 78.51 688 ARG A N 1
ATOM 5232 C CA . ARG A 1 688 ? 28.17 52.644 5.929 1 78.51 688 ARG A CA 1
ATOM 5233 C C . ARG A 1 688 ? 27.188 53.367 6.846 1 78.51 688 ARG A C 1
ATOM 5235 O O . ARG A 1 688 ? 27.496 54.44 7.37 1 78.51 688 ARG A O 1
ATOM 5242 N N . ALA A 1 689 ? 26.063 52.742 7.032 1 75.26 689 ALA A N 1
ATOM 5243 C CA . ALA A 1 689 ? 25.017 53.359 7.843 1 75.26 689 ALA A CA 1
ATOM 5244 C C . ALA A 1 689 ? 25.445 53.464 9.304 1 75.26 689 ALA A C 1
ATOM 5246 O O . ALA A 1 689 ? 24.968 54.334 10.036 1 75.26 689 ALA A O 1
ATOM 5247 N N . THR A 1 690 ? 26.371 52.597 9.706 1 77.87 690 THR A N 1
ATOM 5248 C CA . THR A 1 690 ? 26.852 52.599 11.083 1 77.87 690 THR A CA 1
ATOM 5249 C C . THR A 1 690 ? 27.671 53.854 11.369 1 77.87 690 THR A C 1
ATOM 5251 O O . THR A 1 690 ? 27.806 54.265 12.523 1 77.87 690 THR A O 1
ATOM 5254 N N . LEU A 1 691 ? 28.099 54.478 10.349 1 79.43 691 LEU A N 1
ATOM 5255 C CA . LEU A 1 691 ? 28.938 55.663 10.492 1 79.43 691 LEU A CA 1
ATOM 5256 C C . LEU A 1 691 ? 28.107 56.868 10.922 1 79.43 691 LEU A C 1
ATOM 5258 O O . LEU A 1 691 ? 28.632 57.804 11.531 1 79.43 691 LEU A O 1
ATOM 5262 N N . ALA A 1 692 ? 26.823 56.784 10.618 1 73.92 692 ALA A N 1
ATOM 5263 C CA . ALA A 1 692 ? 25.957 57.927 10.899 1 73.92 692 ALA A CA 1
ATOM 5264 C C . ALA A 1 692 ? 25.784 58.127 12.402 1 73.92 692 ALA A C 1
ATOM 5266 O O . ALA A 1 692 ? 25.617 59.256 12.869 1 73.92 692 ALA A O 1
ATOM 5267 N N . ALA A 1 693 ? 25.962 57.078 13.174 1 72.19 693 ALA A N 1
ATOM 5268 C CA . ALA A 1 693 ? 25.689 57.134 14.608 1 72.19 693 ALA A CA 1
ATOM 5269 C C . ALA A 1 693 ? 26.977 57.315 15.405 1 72.19 693 ALA A C 1
ATOM 5271 O O . ALA A 1 693 ? 26.947 57.401 16.635 1 72.19 693 ALA A O 1
ATOM 5272 N N . MET A 1 694 ? 28.115 57.463 14.727 1 78.91 694 MET A N 1
ATOM 5273 C CA . MET A 1 694 ? 29.399 57.509 15.42 1 78.91 694 MET A CA 1
ATOM 5274 C C . MET A 1 694 ? 29.671 58.905 15.969 1 78.91 694 MET A C 1
ATOM 5276 O O . MET A 1 694 ? 29.443 59.903 15.282 1 78.91 694 MET A O 1
ATOM 5280 N N . ARG A 1 695 ? 29.904 59.002 17.241 1 77.74 695 ARG A N 1
ATOM 5281 C CA . ARG A 1 695 ? 30.189 60.264 17.915 1 77.74 695 ARG A CA 1
ATOM 5282 C C . ARG A 1 695 ? 31.491 60.181 18.706 1 77.74 695 ARG A C 1
ATOM 5284 O O . ARG A 1 695 ? 31.993 59.086 18.971 1 77.74 695 ARG A O 1
ATOM 5291 N N . ALA A 1 696 ? 32.149 61.326 19.073 1 74.66 696 ALA A N 1
ATOM 5292 C CA . ALA A 1 696 ? 33.317 61.334 19.95 1 74.66 696 ALA A CA 1
ATOM 5293 C C . ALA A 1 696 ? 33.034 60.58 21.247 1 74.66 696 ALA A C 1
ATOM 5295 O O . ALA A 1 696 ? 31.912 60.613 21.759 1 74.66 696 ALA A O 1
ATOM 5296 N N . PRO A 1 697 ? 34.053 59.675 21.674 1 76.43 697 PRO A N 1
ATOM 5297 C CA . PRO A 1 697 ? 35.5 59.673 21.441 1 76.43 697 PRO A CA 1
ATOM 5298 C C . PRO A 1 697 ? 35.927 58.652 20.389 1 76.43 697 PRO A C 1
ATOM 5300 O O . PRO A 1 697 ? 37.051 58.146 20.435 1 76.43 697 PRO A O 1
ATOM 5303 N N . CYS A 1 698 ? 35.209 58.314 19.392 1 77.86 698 CYS A N 1
ATOM 5304 C CA . CYS A 1 698 ? 35.554 57.429 18.285 1 77.86 698 CYS A CA 1
ATOM 5305 C C . CYS A 1 698 ? 36.635 58.048 17.407 1 77.86 698 CYS A C 1
ATOM 5307 O O . CYS A 1 698 ? 36.552 59.225 17.051 1 77.86 698 CYS A O 1
ATOM 5309 N N . SER A 1 699 ? 37.634 57.247 17.199 1 80.72 699 SER A N 1
ATOM 5310 C CA . SER A 1 699 ? 38.801 57.742 16.476 1 80.72 699 SER A CA 1
ATOM 5311 C C . SER A 1 699 ? 38.425 58.216 15.077 1 80.72 699 SER A C 1
ATOM 5313 O O . SER A 1 699 ? 39.145 59.012 14.471 1 80.72 699 SER A O 1
ATOM 5315 N N . CYS A 1 700 ? 37.127 57.782 14.687 1 79.37 700 CYS A N 1
ATOM 5316 C CA . CYS A 1 700 ? 36.69 58.135 13.341 1 79.37 700 CYS A CA 1
ATOM 5317 C C . CYS A 1 700 ? 35.756 59.339 13.368 1 79.37 700 CYS A C 1
ATOM 5319 O O . CYS A 1 700 ? 35.342 59.832 12.318 1 79.37 700 CYS A O 1
ATOM 5321 N N . ALA A 1 701 ? 35.372 59.835 14.589 1 80.8 701 ALA A N 1
ATOM 5322 C CA . ALA A 1 701 ? 34.399 60.907 14.78 1 80.8 701 ALA A CA 1
ATOM 5323 C C . ALA A 1 701 ? 34.87 62.2 14.12 1 80.8 701 ALA A C 1
ATOM 5325 O O . ALA A 1 701 ? 34.058 62.973 13.606 1 80.8 701 ALA A O 1
ATOM 5326 N N . ASP A 1 702 ? 36.183 62.52 14.107 1 79.21 702 ASP A N 1
ATOM 5327 C CA . ASP A 1 702 ? 36.728 63.781 13.615 1 79.21 702 ASP A CA 1
ATOM 5328 C C . ASP A 1 702 ? 36.593 63.884 12.098 1 79.21 702 ASP A C 1
ATOM 5330 O O . ASP A 1 702 ? 36.465 64.982 11.553 1 79.21 702 ASP A O 1
ATOM 5334 N N . ARG A 1 703 ? 36.637 62.681 11.386 1 80.84 703 ARG A N 1
ATOM 5335 C CA . ARG A 1 703 ? 36.567 62.679 9.929 1 80.84 703 ARG A CA 1
ATOM 5336 C C . ARG A 1 703 ? 35.335 61.925 9.44 1 80.84 703 ARG A C 1
ATOM 5338 O O . ARG A 1 703 ? 35.359 61.314 8.37 1 80.84 703 ARG A O 1
ATOM 5345 N N . LEU A 1 704 ? 34.31 62.004 10.192 1 79.46 704 LEU A N 1
ATOM 5346 C CA . LEU A 1 704 ? 33.11 61.208 9.958 1 79.46 704 LEU A CA 1
ATOM 5347 C C . LEU A 1 704 ? 32.405 61.649 8.68 1 79.46 704 LEU A C 1
ATOM 5349 O O . LEU A 1 704 ? 31.917 60.814 7.916 1 79.46 704 LEU A O 1
ATOM 5353 N N . SER A 1 705 ? 32.264 63.011 8.504 1 79.1 705 SER A N 1
ATOM 5354 C CA . SER A 1 705 ? 31.613 63.533 7.307 1 79.1 705 SER A CA 1
ATOM 5355 C C . SER A 1 705 ? 32.343 63.092 6.043 1 79.1 705 SER A C 1
ATOM 5357 O O . SER A 1 705 ? 31.711 62.743 5.044 1 79.1 705 SER A O 1
ATOM 5359 N N . TYR A 1 706 ? 33.671 63.023 6.078 1 80.99 706 TYR A N 1
ATOM 5360 C CA . TYR A 1 706 ? 34.478 62.575 4.949 1 80.99 706 TYR A CA 1
ATOM 5361 C C . TYR A 1 706 ? 34.284 61.084 4.698 1 80.99 706 TYR A C 1
ATOM 5363 O O . TYR A 1 706 ? 34.086 60.661 3.557 1 80.99 706 TYR A O 1
ATOM 5371 N N . TYR A 1 707 ? 34.29 60.251 5.773 1 81.55 707 TYR A N 1
ATOM 5372 C CA . TYR A 1 707 ? 34.148 58.808 5.612 1 81.55 707 TYR A CA 1
ATOM 5373 C C . TYR A 1 707 ? 32.763 58.452 5.087 1 81.55 707 TYR A C 1
ATOM 5375 O O . TYR A 1 707 ? 32.626 57.601 4.205 1 81.55 707 TYR A O 1
ATOM 5383 N N . ARG A 1 708 ? 31.767 59.143 5.524 1 79.94 708 ARG A N 1
ATOM 5384 C CA . ARG A 1 708 ? 30.396 58.91 5.081 1 79.94 708 ARG A CA 1
ATOM 5385 C C . ARG A 1 708 ? 30.238 59.232 3.599 1 79.94 708 ARG A C 1
ATOM 5387 O O . ARG A 1 708 ? 29.604 58.478 2.858 1 79.94 708 ARG A O 1
ATOM 5394 N N . GLY A 1 709 ? 30.713 60.372 3.225 1 80.53 709 GLY A N 1
ATOM 5395 C CA . GLY A 1 709 ? 30.678 60.769 1.826 1 80.53 709 GLY A CA 1
ATOM 5396 C C . GLY A 1 709 ? 31.476 59.846 0.924 1 80.53 709 GLY A C 1
ATOM 5397 O O . GLY A 1 709 ? 31.044 59.528 -0.186 1 80.53 709 GLY A O 1
ATOM 5398 N N . CYS A 1 710 ? 32.552 59.323 1.427 1 80.16 710 CYS A N 1
ATOM 5399 C CA . CYS A 1 710 ? 33.433 58.494 0.612 1 80.16 710 CYS A CA 1
ATOM 5400 C C . CYS A 1 710 ? 32.873 57.084 0.465 1 80.16 710 CYS A C 1
ATOM 5402 O O . CYS A 1 710 ? 33.009 56.465 -0.592 1 80.16 710 CYS A O 1
ATOM 5404 N N . LEU A 1 711 ? 32.245 56.629 1.477 1 79.21 711 LEU A N 1
ATOM 5405 C CA . LEU A 1 711 ? 31.683 55.284 1.419 1 79.21 711 LEU A CA 1
ATOM 5406 C C . LEU A 1 711 ? 30.445 55.25 0.53 1 79.21 711 LEU A C 1
ATOM 5408 O O . LEU A 1 711 ? 30.053 54.187 0.044 1 79.21 711 LEU A O 1
ATOM 5412 N N . ALA A 1 712 ? 29.836 56.48 0.283 1 76.42 712 ALA A N 1
ATOM 5413 C CA . ALA A 1 712 ? 28.657 56.583 -0.573 1 76.42 712 ALA A CA 1
ATOM 5414 C C . ALA A 1 712 ? 29.055 56.755 -2.036 1 76.42 712 ALA A C 1
ATOM 5416 O O . ALA A 1 712 ? 28.219 56.621 -2.933 1 76.42 712 ALA A O 1
ATOM 5417 N N . ASP A 1 713 ? 30.388 57.131 -2.269 1 74.37 713 ASP A N 1
ATOM 5418 C CA . ASP A 1 713 ? 30.932 57.371 -3.602 1 74.37 713 ASP A CA 1
ATOM 5419 C C . ASP A 1 713 ? 31.949 56.297 -3.982 1 74.37 713 ASP A C 1
ATOM 5421 O O . ASP A 1 713 ? 33.015 56.2 -3.37 1 74.37 713 ASP A O 1
ATOM 5425 N N . ASP A 1 714 ? 31.724 55.534 -4.973 1 72.43 714 ASP A N 1
ATOM 5426 C CA . ASP A 1 714 ? 32.569 54.42 -5.392 1 72.43 714 ASP A CA 1
ATOM 5427 C C . ASP A 1 714 ? 33.973 54.901 -5.754 1 72.43 714 ASP A C 1
ATOM 5429 O O . ASP A 1 714 ? 34.962 54.229 -5.454 1 72.43 714 ASP A O 1
ATOM 5433 N N . GLY A 1 715 ? 34.026 55.949 -6.433 1 78.07 715 GLY A N 1
ATOM 5434 C CA . GLY A 1 715 ? 35.318 56.511 -6.792 1 78.07 715 GLY A CA 1
ATOM 5435 C C . GLY A 1 715 ? 36.176 56.85 -5.587 1 78.07 715 GLY A C 1
ATOM 5436 O O . GLY A 1 715 ? 37.366 56.53 -5.556 1 78.07 715 GLY A O 1
ATOM 5437 N N . CYS A 1 716 ? 35.587 57.414 -4.591 1 78.58 716 CYS A N 1
ATOM 5438 C CA . CYS A 1 716 ? 36.294 57.781 -3.369 1 78.58 716 CYS A CA 1
ATOM 5439 C C . CYS A 1 716 ? 36.652 56.545 -2.553 1 78.58 716 CYS A C 1
ATOM 5441 O O . CYS A 1 716 ? 37.753 56.454 -2.008 1 78.58 716 CYS A O 1
ATOM 5443 N N . LEU A 1 717 ? 35.749 55.602 -2.572 1 78.48 717 LEU A N 1
ATOM 5444 C CA . LEU A 1 717 ? 35.976 54.359 -1.844 1 78.48 717 LEU A CA 1
ATOM 5445 C C . LEU A 1 717 ? 37.193 53.621 -2.393 1 78.48 717 LEU A C 1
ATOM 5447 O O . LEU A 1 717 ? 38.01 53.107 -1.627 1 78.48 717 LEU A O 1
ATOM 5451 N N . GLN A 1 718 ? 37.308 53.667 -3.62 1 74.58 718 GLN A N 1
ATOM 5452 C CA . GLN A 1 718 ? 38.431 53.006 -4.277 1 74.58 718 GLN A CA 1
ATOM 5453 C C . GLN A 1 718 ? 39.736 53.753 -4.017 1 74.58 718 GLN A C 1
ATOM 5455 O O . GLN A 1 718 ? 40.808 53.145 -3.974 1 74.58 718 GLN A O 1
ATOM 5460 N N . ALA A 1 719 ? 39.591 55.064 -3.735 1 76.25 719 ALA A N 1
ATOM 5461 C CA . ALA A 1 719 ? 40.761 55.919 -3.547 1 76.25 719 ALA A CA 1
ATOM 5462 C C . ALA A 1 719 ? 41.2 55.934 -2.086 1 76.25 719 ALA A C 1
ATOM 5464 O O . ALA A 1 719 ? 42.286 56.421 -1.763 1 76.25 719 ALA A O 1
ATOM 5465 N N . LEU A 1 720 ? 40.352 55.398 -1.125 1 77.21 720 LEU A N 1
ATOM 5466 C CA . LEU A 1 720 ? 40.735 55.327 0.28 1 77.21 720 LEU A CA 1
ATOM 5467 C C . LEU A 1 720 ? 41.963 54.441 0.465 1 77.21 720 LEU A C 1
ATOM 5469 O O . LEU A 1 720 ? 42.012 53.325 -0.056 1 77.21 720 LEU A O 1
ATOM 5473 N N . ASN A 1 721 ? 42.959 54.98 1.037 1 76.02 721 ASN A N 1
ATOM 5474 C CA . ASN A 1 721 ? 44.162 54.183 1.25 1 76.02 721 ASN A CA 1
ATOM 5475 C C . ASN A 1 721 ? 43.933 53.089 2.288 1 76.02 721 ASN A C 1
ATOM 5477 O O . ASN A 1 721 ? 42.91 53.083 2.975 1 76.02 721 ASN A O 1
ATOM 5481 N N . GLU A 1 722 ? 44.81 52.101 2.445 1 75.67 722 GLU A N 1
ATOM 5482 C CA . GLU A 1 722 ? 44.699 50.922 3.3 1 75.67 722 GLU A CA 1
ATOM 5483 C C . GLU A 1 722 ? 44.546 51.316 4.766 1 75.67 722 GLU A C 1
ATOM 5485 O O . GLU A 1 722 ? 43.724 50.744 5.485 1 75.67 722 GLU A O 1
ATOM 5490 N N . THR A 1 723 ? 45.264 52.27 5.138 1 78.95 723 THR A N 1
ATOM 5491 C CA . THR A 1 723 ? 45.257 52.704 6.531 1 78.95 723 THR A CA 1
ATOM 5492 C C . THR A 1 723 ? 43.911 53.323 6.898 1 78.95 723 THR A C 1
ATOM 5494 O O . THR A 1 723 ? 43.384 53.076 7.984 1 78.95 723 THR A O 1
ATOM 5497 N N . GLU A 1 724 ? 43.326 54.084 6.018 1 79.21 724 GLU A N 1
ATOM 5498 C CA . GLU A 1 724 ? 42.03 54.709 6.263 1 79.21 724 GLU A CA 1
ATOM 5499 C C . GLU A 1 724 ? 40.907 53.676 6.243 1 79.21 724 GLU A C 1
ATOM 5501 O O . GLU A 1 724 ? 39.992 53.73 7.067 1 79.21 724 GLU A O 1
ATOM 5506 N N . THR A 1 725 ? 41.068 52.745 5.341 1 79.13 725 THR A N 1
ATOM 5507 C CA . THR A 1 725 ? 40.071 51.685 5.235 1 79.13 725 THR A CA 1
ATOM 5508 C C . THR A 1 725 ? 40.052 50.832 6.5 1 79.13 725 THR A C 1
ATOM 5510 O O . THR A 1 725 ? 38.983 50.519 7.028 1 79.13 725 THR A O 1
ATOM 5513 N N . LEU A 1 726 ? 41.229 50.573 6.908 1 79.05 726 LEU A N 1
ATOM 5514 C CA . LEU A 1 726 ? 41.358 49.771 8.12 1 79.05 726 LEU A CA 1
ATOM 5515 C C . LEU A 1 726 ? 40.9 50.559 9.343 1 79.05 726 LEU A C 1
ATOM 5517 O O . LEU A 1 726 ? 40.335 49.987 10.279 1 79.05 726 LEU A O 1
ATOM 5521 N N . LYS A 1 727 ? 41.124 51.86 9.34 1 80.27 727 LYS A N 1
ATOM 5522 C CA . LYS A 1 727 ? 40.68 52.717 10.435 1 80.27 727 LYS A CA 1
ATOM 5523 C C . LYS A 1 727 ? 39.157 52.742 10.53 1 80.27 727 LYS A C 1
ATOM 5525 O O . LYS A 1 727 ? 38.596 52.644 11.623 1 80.27 727 LYS A O 1
ATOM 5530 N N . ILE A 1 728 ? 38.492 52.822 9.346 1 82.8 728 ILE A N 1
ATOM 5531 C CA . ILE A 1 728 ? 37.034 52.815 9.325 1 82.8 728 ILE A CA 1
ATOM 5532 C C . ILE A 1 728 ? 36.516 51.469 9.826 1 82.8 728 ILE A C 1
ATOM 5534 O O . ILE A 1 728 ? 35.569 51.416 10.615 1 82.8 728 ILE A O 1
ATOM 5538 N N . LYS A 1 729 ? 37.208 50.457 9.372 1 81.57 729 LYS A N 1
ATOM 5539 C CA . LYS A 1 729 ? 36.875 49.112 9.832 1 81.57 729 LYS A CA 1
ATOM 5540 C C . LYS A 1 729 ? 37.025 48.996 11.346 1 81.57 729 LYS A C 1
ATOM 5542 O O . LYS A 1 729 ? 36.154 48.443 12.021 1 81.57 729 LYS A O 1
ATOM 5547 N N . GLU A 1 730 ? 38.1 49.499 11.831 1 80.42 730 GLU A N 1
ATOM 5548 C CA . GLU A 1 730 ? 38.367 49.464 13.266 1 80.42 730 GLU A CA 1
ATOM 5549 C C . GLU A 1 730 ? 37.339 50.286 14.039 1 80.42 730 GLU A C 1
ATOM 5551 O O . GLU A 1 730 ? 36.899 49.883 15.117 1 80.42 730 GLU A O 1
ATOM 5556 N N . CYS A 1 731 ? 36.888 51.31 13.46 1 81.39 731 CYS A N 1
ATOM 5557 C CA . CYS A 1 731 ? 35.89 52.155 14.106 1 81.39 731 CYS A CA 1
ATOM 5558 C C . CYS A 1 731 ? 34.531 51.467 14.137 1 81.39 731 CYS A C 1
ATOM 5560 O O . CYS A 1 731 ? 33.811 51.55 15.134 1 81.39 731 CYS A O 1
ATOM 5562 N N . ILE A 1 732 ? 34.277 50.801 13.026 1 79.85 732 ILE A N 1
ATOM 5563 C CA . ILE A 1 732 ? 33.01 50.084 12.93 1 79.85 732 ILE A CA 1
ATOM 5564 C C . ILE A 1 732 ? 32.97 48.966 13.969 1 79.85 732 ILE A C 1
ATOM 5566 O O . ILE A 1 732 ? 31.912 48.666 14.527 1 79.85 732 ILE A O 1
ATOM 5570 N N . MET A 1 733 ? 34.205 48.485 14.317 1 78.19 733 MET A N 1
ATOM 5571 C CA . MET A 1 733 ? 34.305 47.347 15.227 1 78.19 733 MET A CA 1
ATOM 5572 C C . MET A 1 733 ? 34.706 47.803 16.626 1 78.19 733 MET A C 1
ATOM 5574 O O . MET A 1 733 ? 34.879 46.979 17.526 1 78.19 733 MET A O 1
ATOM 5578 N N . ASP A 1 734 ? 34.875 49.035 16.85 1 77.89 734 ASP A N 1
ATOM 5579 C CA . ASP A 1 734 ? 35.316 49.599 18.123 1 77.89 734 ASP A CA 1
ATOM 5580 C C . ASP A 1 734 ? 34.124 49.925 19.021 1 77.89 734 ASP A C 1
ATOM 5582 O O . ASP A 1 734 ? 33.198 50.623 18.603 1 77.89 734 ASP A O 1
ATOM 5586 N N . ALA A 1 735 ? 34.11 49.363 20.107 1 77.35 735 ALA A N 1
ATOM 5587 C CA . ALA A 1 735 ? 33.042 49.559 21.083 1 77.35 735 ALA A CA 1
ATOM 5588 C C . ALA A 1 735 ? 32.836 51.041 21.382 1 77.35 735 ALA A C 1
ATOM 5590 O O . ALA A 1 735 ? 31.727 51.467 21.711 1 77.35 735 ALA A O 1
ATOM 5591 N N . LYS A 1 736 ? 33.867 51.9 21.221 1 79.28 736 LYS A N 1
ATOM 5592 C CA . LYS A 1 736 ? 33.794 53.334 21.484 1 79.28 736 LYS A CA 1
ATOM 5593 C C . LYS A 1 736 ? 33.026 54.057 20.381 1 79.28 736 LYS A C 1
ATOM 5595 O O . LYS A 1 736 ? 32.525 55.164 20.589 1 79.28 736 LYS A O 1
ATOM 5600 N N . CYS A 1 737 ? 32.945 53.42 19.163 1 78.86 737 CYS A N 1
ATOM 5601 C CA . CYS A 1 737 ? 32.334 54.055 18.001 1 78.86 737 CYS A CA 1
ATOM 5602 C C . CYS A 1 737 ? 30.917 53.539 17.78 1 78.86 737 CYS A C 1
ATOM 5604 O O . CYS A 1 737 ? 30.022 54.305 17.418 1 78.86 737 CYS A O 1
ATOM 5606 N N . THR A 1 738 ? 30.776 52.24 17.872 1 75.63 738 THR A N 1
ATOM 5607 C CA . THR A 1 738 ? 29.504 51.639 17.487 1 75.63 738 THR A CA 1
ATOM 5608 C C . THR A 1 738 ? 28.792 51.053 18.704 1 75.63 738 THR A C 1
ATOM 5610 O O . THR A 1 738 ? 27.752 50.406 18.569 1 75.63 738 THR A O 1
ATOM 5613 N N . GLY A 1 739 ? 29.363 51.313 19.971 1 66.08 739 GLY A N 1
ATOM 5614 C CA . GLY A 1 739 ? 28.782 50.886 21.234 1 66.08 739 GLY A CA 1
ATOM 5615 C C . GLY A 1 739 ? 28.674 49.378 21.361 1 66.08 739 GLY A C 1
ATOM 5616 O O . GLY A 1 739 ? 29.59 48.65 20.973 1 66.08 739 GLY A O 1
ATOM 5617 N N . GLY A 1 740 ? 27.429 48.95 21.817 1 60.51 740 GLY A N 1
ATOM 5618 C CA . GLY A 1 740 ? 27.145 47.546 22.065 1 60.51 740 GLY A CA 1
ATOM 5619 C C . GLY A 1 740 ? 27.122 46.709 20.8 1 60.51 740 GLY A C 1
ATOM 5620 O O . GLY A 1 740 ? 27.121 45.478 20.863 1 60.51 740 GLY A O 1
ATOM 5621 N N . ARG A 1 741 ? 27.25 47.312 19.519 1 68.62 741 ARG A N 1
ATOM 5622 C CA . ARG A 1 741 ? 27.196 46.622 18.235 1 68.62 741 ARG A CA 1
ATOM 5623 C C . ARG A 1 741 ? 28.596 46.273 17.741 1 68.62 741 ARG A C 1
ATOM 5625 O O . ARG A 1 741 ? 28.751 45.649 16.689 1 68.62 741 ARG A O 1
ATOM 5632 N N . SER A 1 742 ? 29.596 46.639 18.533 1 74.89 742 SER A N 1
ATOM 5633 C CA . SER A 1 742 ? 30.974 46.441 18.095 1 74.89 742 SER A CA 1
ATOM 5634 C C . SER A 1 742 ? 31.296 44.96 17.934 1 74.89 742 SER A C 1
ATOM 5636 O O . SER A 1 742 ? 31.925 44.559 16.952 1 74.89 742 SER A O 1
ATOM 5638 N N . ASP A 1 743 ? 30.851 44.21 18.857 1 67.33 743 ASP A N 1
ATOM 5639 C CA . ASP A 1 743 ? 31.096 42.773 18.778 1 67.33 743 ASP A CA 1
ATOM 5640 C C . ASP A 1 743 ? 30.338 42.15 17.607 1 67.33 743 ASP A C 1
ATOM 5642 O O . ASP A 1 743 ? 30.855 41.26 16.93 1 67.33 743 ASP A O 1
ATOM 5646 N N . GLU A 1 744 ? 29.166 42.657 17.352 1 68.76 744 GLU A N 1
ATOM 5647 C CA . GLU A 1 744 ? 28.379 42.228 16.199 1 68.76 744 GLU A CA 1
ATOM 5648 C C . GLU A 1 744 ? 29.086 42.569 14.891 1 68.76 744 GLU A C 1
ATOM 5650 O O . GLU A 1 744 ? 29.154 41.74 13.981 1 68.76 744 GLU A O 1
ATOM 5655 N N . MET A 1 745 ? 29.675 43.756 14.884 1 76.23 745 MET A N 1
ATOM 5656 C CA . MET A 1 745 ? 30.366 44.208 13.679 1 76.23 745 MET A CA 1
ATOM 5657 C C . MET A 1 745 ? 31.665 43.434 13.475 1 76.23 745 MET A C 1
ATOM 5659 O O . MET A 1 745 ? 32.023 43.102 12.344 1 76.23 745 MET A O 1
ATOM 5663 N N . ALA A 1 746 ? 32.226 43.033 14.52 1 75.32 746 ALA A N 1
ATOM 5664 C CA . ALA A 1 746 ? 33.442 42.229 14.44 1 75.32 746 ALA A CA 1
ATOM 5665 C C . ALA A 1 746 ? 33.142 40.832 13.903 1 75.32 746 ALA A C 1
ATOM 5667 O O . ALA A 1 746 ? 33.879 40.311 13.063 1 75.32 746 ALA A O 1
ATOM 5668 N N . ARG A 1 747 ? 32.132 40.328 14.355 1 70.32 747 ARG A N 1
ATOM 5669 C CA . ARG A 1 747 ? 31.727 39.012 13.872 1 70.32 747 ARG A CA 1
ATOM 5670 C C . ARG A 1 747 ? 31.297 39.073 12.41 1 70.32 747 ARG A C 1
ATOM 5672 O O . ARG A 1 747 ? 31.653 38.199 11.616 1 70.32 747 ARG A O 1
ATOM 5679 N N . LYS A 1 748 ? 30.531 40.134 12.148 1 69.4 748 LYS A N 1
ATOM 5680 C CA . LYS A 1 748 ? 30.113 40.319 10.761 1 69.4 748 LYS A CA 1
ATOM 5681 C C . LYS A 1 748 ? 31.318 40.504 9.844 1 69.4 748 LYS A C 1
ATOM 5683 O O . LYS A 1 748 ? 31.332 39.999 8.72 1 69.4 748 LYS A O 1
ATOM 5688 N N . PHE A 1 749 ? 32.305 41.076 10.392 1 70.03 749 PHE A N 1
ATOM 5689 C CA . PHE A 1 749 ? 33.518 41.251 9.602 1 70.03 749 PHE A CA 1
ATOM 5690 C C . PHE A 1 749 ? 34.278 39.936 9.479 1 70.03 749 PHE A C 1
ATOM 5692 O O . PHE A 1 749 ? 34.769 39.595 8.401 1 70.03 749 PHE A O 1
ATOM 5699 N N . GLU A 1 750 ? 34.288 39.231 10.53 1 67.57 750 GLU A N 1
ATOM 5700 C CA . GLU A 1 750 ? 34.934 37.924 10.462 1 67.57 750 GLU A CA 1
ATOM 5701 C C . GLU A 1 750 ? 34.233 37.014 9.457 1 67.57 750 GLU A C 1
ATOM 5703 O O . GLU A 1 750 ? 34.888 36.328 8.67 1 67.57 750 GLU A O 1
ATOM 5708 N N . GLN A 1 751 ? 32.996 37.011 9.523 1 61.98 751 GLN A N 1
ATOM 5709 C CA . GLN A 1 751 ? 32.214 36.23 8.57 1 61.98 751 GLN A CA 1
ATOM 5710 C C . GLN A 1 751 ? 32.402 36.749 7.147 1 61.98 751 GLN A C 1
ATOM 5712 O O . GLN A 1 751 ? 32.577 35.964 6.213 1 61.98 751 GLN A O 1
ATOM 5717 N N . HIS A 1 752 ? 32.321 38.13 7.106 1 58.76 752 HIS A N 1
ATOM 5718 C CA . HIS A 1 752 ? 32.577 38.766 5.818 1 58.76 752 HIS A CA 1
ATOM 5719 C C . HIS A 1 752 ? 33.976 38.437 5.31 1 58.76 752 HIS A C 1
ATOM 5721 O O . HIS A 1 752 ? 34.152 38.105 4.135 1 58.76 752 HIS A O 1
ATOM 5727 N N . HIS A 1 753 ? 34.85 38.529 6.258 1 58.14 753 HIS A N 1
ATOM 5728 C CA . HIS A 1 753 ? 36.236 38.251 5.902 1 58.14 753 HIS A CA 1
ATOM 5729 C C . HIS A 1 753 ? 36.436 36.774 5.577 1 58.14 753 HIS A C 1
ATOM 5731 O O . HIS A 1 753 ? 37.152 36.434 4.632 1 58.14 753 HIS A O 1
ATOM 5737 N N . LYS A 1 754 ? 35.859 35.974 6.342 1 56.3 754 LYS A N 1
ATOM 5738 C CA . LYS A 1 754 ? 35.896 34.545 6.045 1 56.3 754 LYS A CA 1
ATOM 5739 C C . LYS A 1 754 ? 35.233 34.245 4.704 1 56.3 754 LYS A C 1
ATOM 5741 O O . LYS A 1 754 ? 35.762 33.472 3.903 1 56.3 754 LYS A O 1
ATOM 5746 N N . TYR A 1 755 ? 34.122 34.851 4.566 1 50.1 755 TYR A N 1
ATOM 5747 C CA . TYR A 1 755 ? 33.449 34.717 3.279 1 50.1 755 TYR A CA 1
ATOM 5748 C C . TYR A 1 755 ? 34.307 35.283 2.154 1 50.1 755 TYR A C 1
ATOM 5750 O O . TYR A 1 755 ? 34.389 34.696 1.072 1 50.1 755 TYR A O 1
ATOM 5758 N N . ALA A 1 756 ? 34.88 36.484 2.476 1 48.64 756 ALA A N 1
ATOM 5759 C CA . ALA A 1 756 ? 35.743 37.133 1.493 1 48.64 756 ALA A CA 1
ATOM 5760 C C . ALA A 1 756 ? 37.03 36.34 1.284 1 48.64 756 ALA A C 1
ATOM 5762 O O . ALA A 1 756 ? 37.545 36.264 0.166 1 48.64 756 ALA A O 1
ATOM 5763 N N . THR A 1 757 ? 37.553 35.905 2.386 1 47.12 757 THR A N 1
ATOM 5764 C CA . THR A 1 757 ? 38.79 35.14 2.271 1 47.12 757 THR A CA 1
ATOM 5765 C C . THR A 1 757 ? 38.498 33.697 1.871 1 47.12 757 THR A C 1
ATOM 5767 O O . THR A 1 757 ? 39.256 33.093 1.109 1 47.12 757 THR A O 1
ATOM 5770 N N . GLU A 1 758 ? 37.656 33.065 2.609 1 44.91 758 GLU A N 1
ATOM 5771 C CA . GLU A 1 758 ? 37.314 31.692 2.249 1 44.91 758 GLU A CA 1
ATOM 5772 C C . GLU A 1 758 ? 36.507 31.644 0.955 1 44.91 758 GLU A C 1
ATOM 5774 O O . GLU A 1 758 ? 36.656 30.716 0.158 1 44.91 758 GLU A O 1
ATOM 5779 N N . GLN A 1 759 ? 35.445 32.43 1.011 1 41.66 759 GLN A N 1
ATOM 5780 C CA . GLN A 1 759 ? 34.751 32.602 -0.26 1 41.66 759 GLN A CA 1
ATOM 5781 C C . GLN A 1 759 ? 35.61 33.376 -1.256 1 41.66 759 GLN A C 1
ATOM 5783 O O . GLN A 1 759 ? 35.185 33.631 -2.384 1 41.66 759 GLN A O 1
ATOM 5788 N N . SER A 1 760 ? 36.592 34.083 -0.573 1 37.43 760 SER A N 1
ATOM 5789 C CA . SER A 1 760 ? 37.462 34.84 -1.467 1 37.43 760 SER A CA 1
ATOM 5790 C C . SER A 1 760 ? 37.912 33.989 -2.65 1 37.43 760 SER A C 1
ATOM 5792 O O . SER A 1 760 ? 38.779 34.402 -3.424 1 37.43 760 SER A O 1
ATOM 5794 N N . VAL A 1 761 ? 37.732 32.78 -2.645 1 37.48 761 VAL A N 1
ATOM 5795 C CA . VAL A 1 761 ? 37.761 32.735 -4.103 1 37.48 761 VAL A CA 1
ATOM 5796 C C . VAL A 1 761 ? 36.766 33.744 -4.671 1 37.48 761 VAL A C 1
ATOM 5798 O O . VAL A 1 761 ? 36.595 33.839 -5.889 1 37.48 761 VAL A O 1
ATOM 5801 N N . GLN A 1 762 ? 35.6 33.99 -3.862 1 31.54 762 GLN A N 1
ATOM 5802 C CA . GLN A 1 762 ? 34.692 35.039 -4.314 1 31.54 762 GLN A CA 1
ATOM 5803 C C . GLN A 1 762 ? 35.293 36.423 -4.087 1 31.54 762 GLN A C 1
ATOM 5805 O O . GLN A 1 762 ? 35.698 36.754 -2.971 1 31.54 762 GLN A O 1
ATOM 5810 N N . GLY A 1 763 ? 36.104 37.073 -4.821 1 30.3 763 GLY A N 1
ATOM 5811 C CA . GLY A 1 763 ? 36.087 38.527 -4.835 1 30.3 763 GLY A CA 1
ATOM 5812 C C . GLY A 1 763 ? 34.799 39.114 -4.289 1 30.3 763 GLY A C 1
ATOM 5813 O O . GLY A 1 763 ? 33.769 38.437 -4.252 1 30.3 763 GLY A O 1
ATOM 5814 N N . GLY A 1 764 ? 34.78 39.949 -3.166 1 32.14 764 GLY A N 1
ATOM 5815 C CA . GLY A 1 764 ? 33.685 40.677 -2.544 1 32.14 764 GLY A CA 1
ATOM 5816 C C . GLY A 1 764 ? 32.438 40.73 -3.406 1 32.14 764 GLY A C 1
ATOM 5817 O O . GLY A 1 764 ? 31.329 40.898 -2.893 1 32.14 764 GLY A O 1
ATOM 5818 N N . VAL A 1 765 ? 32.59 41.45 -4.493 1 33.46 765 VAL A N 1
ATOM 5819 C CA . VAL A 1 765 ? 31.432 41.713 -5.341 1 33.46 765 VAL A CA 1
ATOM 5820 C C . VAL A 1 765 ? 30.919 40.404 -5.935 1 33.46 765 VAL A C 1
ATOM 5822 O O . VAL A 1 765 ? 31.694 39.62 -6.488 1 33.46 765 VAL A O 1
ATOM 5825 N N . ALA A 1 766 ? 29.887 39.565 -5.36 1 40.16 766 ALA A N 1
ATOM 5826 C CA . ALA A 1 766 ? 29.065 38.675 -6.176 1 40.16 766 ALA A CA 1
ATOM 5827 C C . ALA A 1 766 ? 29.407 38.816 -7.656 1 40.16 766 ALA A C 1
ATOM 5829 O O . ALA A 1 766 ? 29.064 39.818 -8.287 1 40.16 766 ALA A O 1
ATOM 5830 N N . ASP A 1 767 ? 30.59 38.68 -8.021 1 40.11 767 ASP A N 1
ATOM 5831 C CA . ASP A 1 767 ? 30.821 38.789 -9.458 1 40.11 767 ASP A CA 1
ATOM 5832 C C . ASP A 1 767 ? 29.739 38.054 -10.246 1 40.11 767 ASP A C 1
ATOM 5834 O O . ASP A 1 767 ? 29.712 36.822 -10.273 1 40.11 767 ASP A O 1
ATOM 5838 N N . SER A 1 768 ? 28.522 38.532 -10.17 1 50.07 768 SER A N 1
ATOM 5839 C CA . SER A 1 768 ? 27.373 38.194 -11.004 1 50.07 768 SER A CA 1
ATOM 5840 C C . SER A 1 768 ? 27.813 37.616 -12.344 1 50.07 768 SER A C 1
ATOM 5842 O O . SER A 1 768 ? 26.984 37.14 -13.123 1 50.07 768 SER A O 1
ATOM 5844 N N . THR A 1 769 ? 29.25 37.567 -12.476 1 61.33 769 THR A N 1
ATOM 5845 C CA . THR A 1 769 ? 29.66 37.091 -13.793 1 61.33 769 THR A CA 1
ATOM 5846 C C . THR A 1 769 ? 29.953 35.594 -13.76 1 61.33 769 THR A C 1
ATOM 5848 O O . THR A 1 769 ? 30.15 34.971 -14.806 1 61.33 769 THR A O 1
ATOM 5851 N N . CYS A 1 770 ? 30.098 34.961 -12.445 1 76.2 770 CYS A N 1
ATOM 5852 C CA . CYS A 1 770 ? 30.32 33.52 -12.393 1 76.2 770 CYS A CA 1
ATOM 5853 C C . CYS A 1 770 ? 29.007 32.76 -12.537 1 76.2 770 CYS A C 1
ATOM 5855 O O . CYS A 1 770 ? 28.17 32.782 -11.633 1 76.2 770 CYS A O 1
ATOM 5857 N N . ASN A 1 771 ? 28.83 32.163 -13.586 1 83.15 771 ASN A N 1
ATOM 5858 C CA . ASN A 1 771 ? 27.632 31.392 -13.902 1 83.15 771 ASN A CA 1
ATOM 5859 C C . ASN A 1 771 ? 27.981 29.992 -14.399 1 83.15 771 ASN A C 1
ATOM 5861 O O . ASN A 1 771 ? 29.033 29.789 -15.008 1 83.15 771 ASN A O 1
ATOM 5865 N N . SER A 1 772 ? 27.311 29.108 -13.904 1 86.05 772 SER A N 1
ATOM 5866 C CA . SER A 1 772 ? 27.436 27.736 -14.385 1 86.05 772 SER A CA 1
ATOM 5867 C C . SER A 1 772 ? 26.067 27.092 -14.579 1 86.05 772 SER A C 1
ATOM 5869 O O . SER A 1 772 ? 25.059 27.604 -14.089 1 86.05 772 SER A O 1
ATOM 5871 N N . SER A 1 773 ? 26.105 26.055 -15.425 1 85.72 773 SER A N 1
ATOM 5872 C CA . SER A 1 773 ? 24.875 25.303 -15.654 1 85.72 773 SER A CA 1
ATOM 5873 C C . SER A 1 773 ? 25.013 23.859 -15.183 1 85.72 773 SER A C 1
ATOM 5875 O O . SER A 1 773 ? 26.074 23.25 -15.336 1 85.72 773 SER A O 1
ATOM 5877 N N . VAL A 1 774 ? 23.973 23.46 -14.535 1 89.49 774 VAL A N 1
ATOM 5878 C CA . VAL A 1 774 ? 23.979 22.079 -14.064 1 89.49 774 VAL A CA 1
ATOM 5879 C C . VAL A 1 774 ? 22.716 21.365 -14.539 1 89.49 774 VAL A C 1
ATOM 5881 O O . VAL A 1 774 ? 21.684 22 -14.768 1 89.49 774 VAL A O 1
ATOM 5884 N N . VAL A 1 775 ? 22.91 20.072 -14.765 1 86.14 775 VAL A N 1
ATOM 5885 C CA . VAL A 1 775 ? 21.771 19.194 -15.017 1 86.14 775 VAL A CA 1
ATOM 5886 C C . VAL A 1 775 ? 21.474 18.363 -13.771 1 86.14 775 VAL A C 1
ATOM 5888 O O . VAL A 1 775 ? 22.394 17.902 -13.091 1 86.14 775 VAL A O 1
ATOM 5891 N N . PHE A 1 776 ? 20.197 18.293 -13.4 1 88.88 776 PHE A N 1
ATOM 5892 C CA . PHE A 1 776 ? 19.857 17.562 -12.186 1 88.88 776 PHE A CA 1
ATOM 5893 C C . PHE A 1 776 ? 18.649 16.661 -12.416 1 88.88 776 PHE A C 1
ATOM 5895 O O . PHE A 1 776 ? 17.931 16.819 -13.406 1 88.88 776 PHE A O 1
ATOM 5902 N N . THR A 1 777 ? 18.495 15.693 -11.527 1 88.98 777 THR A N 1
ATOM 5903 C CA . THR A 1 777 ? 17.312 14.84 -11.503 1 88.98 777 THR A CA 1
ATOM 5904 C C . THR A 1 777 ? 16.889 14.543 -10.068 1 88.98 777 THR A C 1
ATOM 5906 O O . THR A 1 777 ? 17.734 14.321 -9.199 1 88.98 777 THR A O 1
ATOM 5909 N N . ILE A 1 778 ? 15.638 14.786 -9.756 1 93.3 778 ILE A N 1
ATOM 5910 C CA . ILE A 1 778 ? 14.996 14.328 -8.529 1 93.3 778 ILE A CA 1
ATOM 5911 C C . ILE A 1 778 ? 14.037 13.182 -8.845 1 93.3 778 ILE A C 1
ATOM 5913 O O . ILE A 1 778 ? 13.031 13.377 -9.531 1 93.3 778 ILE A O 1
ATOM 5917 N N . SER A 1 779 ? 14.371 11.995 -8.343 1 92.76 779 SER A N 1
ATOM 5918 C CA . SER A 1 779 ? 13.538 10.852 -8.703 1 92.76 779 SER A CA 1
ATOM 5919 C C . SER A 1 779 ? 13.468 9.839 -7.566 1 92.76 779 SER A C 1
ATOM 5921 O O . SER A 1 779 ? 14.32 9.837 -6.675 1 92.76 779 SER A O 1
ATOM 5923 N N . SER A 1 780 ? 12.418 9.091 -7.526 1 95.02 780 SER A N 1
ATOM 5924 C CA . SER A 1 780 ? 12.233 7.969 -6.612 1 95.02 780 SER A CA 1
ATOM 5925 C C . SER A 1 780 ? 12.035 6.662 -7.373 1 95.02 780 SER A C 1
ATOM 5927 O O . SER A 1 780 ? 11.366 6.635 -8.407 1 95.02 780 SER A O 1
ATOM 5929 N N . SER A 1 781 ? 12.659 5.581 -6.937 1 93.03 781 SER A N 1
ATOM 5930 C CA . SER A 1 781 ? 12.549 4.246 -7.517 1 93.03 781 SER A CA 1
ATOM 5931 C C . SER A 1 781 ? 12.55 3.172 -6.434 1 93.03 781 SER A C 1
ATOM 5933 O O . SER A 1 781 ? 12.979 3.421 -5.305 1 93.03 781 SER A O 1
ATOM 5935 N N . PRO A 1 782 ? 12.002 2.03 -6.84 1 93.1 782 PRO A N 1
ATOM 5936 C CA . PRO A 1 782 ? 12.115 0.935 -5.874 1 93.1 782 PRO A CA 1
ATOM 5937 C C . PRO A 1 782 ? 13.559 0.493 -5.65 1 93.1 782 PRO A C 1
ATOM 5939 O O . PRO A 1 782 ? 14.392 0.611 -6.552 1 93.1 782 PRO A O 1
ATOM 5942 N N . CYS A 1 783 ? 13.869 0.008 -4.461 1 93.49 783 CYS A N 1
ATOM 5943 C CA . CYS A 1 783 ? 15.202 -0.463 -4.101 1 93.49 783 CYS A CA 1
ATOM 5944 C C . CYS A 1 783 ? 16.239 0.636 -4.296 1 93.49 783 CYS A C 1
ATOM 5946 O O . CYS A 1 783 ? 15.948 1.815 -4.085 1 93.49 783 CYS A O 1
ATOM 5948 N N . VAL A 1 784 ? 17.438 0.363 -4.542 1 87.54 784 VAL A N 1
ATOM 5949 C CA . VAL A 1 784 ? 18.474 1.382 -4.675 1 87.54 784 VAL A CA 1
ATOM 5950 C C . VAL A 1 784 ? 18.604 1.799 -6.138 1 87.54 784 VAL A C 1
ATOM 5952 O O . VAL A 1 784 ? 19.356 1.187 -6.9 1 87.54 784 VAL A O 1
ATOM 5955 N N . ALA A 1 785 ? 17.869 2.889 -6.498 1 76.36 785 ALA A N 1
ATOM 5956 C CA . ALA A 1 785 ? 17.84 3.446 -7.848 1 76.36 785 ALA A CA 1
ATOM 5957 C C . ALA A 1 785 ? 17.284 2.434 -8.846 1 76.36 785 ALA A C 1
ATOM 5959 O O . ALA A 1 785 ? 17.803 2.298 -9.956 1 76.36 785 ALA A O 1
ATOM 5960 N N . GLY A 1 786 ? 16.389 1.551 -8.369 1 77.48 786 GLY A N 1
ATOM 5961 C CA . GLY A 1 786 ? 15.688 0.621 -9.24 1 77.48 786 GLY A CA 1
ATOM 5962 C C . GLY A 1 786 ? 16.455 -0.666 -9.48 1 77.48 786 GLY A C 1
ATOM 5963 O O . GLY A 1 786 ? 16.025 -1.514 -10.264 1 77.48 786 GLY A O 1
ATOM 5964 N N . ARG A 1 787 ? 17.587 -0.749 -8.837 1 81.4 787 ARG A N 1
ATOM 5965 C CA . ARG A 1 787 ? 18.416 -1.923 -9.088 1 81.4 787 ARG A CA 1
ATOM 5966 C C . ARG A 1 787 ? 19.03 -2.447 -7.794 1 81.4 787 ARG A C 1
ATOM 5968 O O . ARG A 1 787 ? 19.02 -1.757 -6.773 1 81.4 787 ARG A O 1
ATOM 5975 N N . CYS A 1 788 ? 19.414 -3.64 -7.776 1 88.46 788 CYS A N 1
ATOM 5976 C CA . CYS A 1 788 ? 20.113 -4.299 -6.679 1 88.46 788 CYS A CA 1
ATOM 5977 C C . CYS A 1 788 ? 21.458 -4.847 -7.14 1 88.46 788 CYS A C 1
ATOM 5979 O O . CYS A 1 788 ? 21.797 -5.997 -6.854 1 88.46 788 CYS A O 1
ATOM 5981 N N . GLY A 1 789 ? 22.138 -3.928 -7.859 1 78.37 789 GLY A N 1
ATOM 5982 C CA . GLY A 1 789 ? 23.404 -4.403 -8.392 1 78.37 789 GLY A CA 1
ATOM 5983 C C . GLY A 1 789 ? 23.247 -5.555 -9.367 1 78.37 789 GLY A C 1
ATOM 5984 O O . GLY A 1 789 ? 22.163 -5.767 -9.915 1 78.37 789 GLY A O 1
ATOM 5985 N N . ARG A 1 790 ? 24.34 -6.236 -9.639 1 76.53 790 ARG A N 1
ATOM 5986 C CA . ARG A 1 790 ? 24.35 -7.353 -10.577 1 76.53 790 ARG A CA 1
ATOM 5987 C C . ARG A 1 790 ? 23.914 -8.645 -9.894 1 76.53 790 ARG A C 1
ATOM 5989 O O . ARG A 1 790 ? 23.527 -9.607 -10.561 1 76.53 790 ARG A O 1
ATOM 5996 N N . PHE A 1 791 ? 24.013 -8.576 -8.631 1 83.79 791 PHE A N 1
ATOM 5997 C CA . PHE A 1 791 ? 23.825 -9.828 -7.906 1 83.79 791 PHE A CA 1
ATOM 5998 C C . PHE A 1 791 ? 22.56 -9.776 -7.057 1 83.79 791 PHE A C 1
ATOM 6000 O O . PHE A 1 791 ? 22.487 -10.413 -6.004 1 83.79 791 PHE A O 1
ATOM 6007 N N . GLY A 1 792 ? 21.615 -8.94 -7.427 1 88.48 792 GLY A N 1
ATOM 6008 C CA . GLY A 1 792 ? 20.375 -8.873 -6.669 1 88.48 792 GLY A CA 1
ATOM 6009 C C . GLY A 1 792 ? 19.167 -8.553 -7.528 1 88.48 792 GLY A C 1
ATOM 6010 O O . GLY A 1 792 ? 19.309 -8.183 -8.695 1 88.48 792 GLY A O 1
ATOM 6011 N N . ARG A 1 793 ? 18.048 -8.864 -7.006 1 89.25 793 ARG A N 1
ATOM 6012 C CA . ARG A 1 793 ? 16.789 -8.524 -7.66 1 89.25 793 ARG A CA 1
ATOM 6013 C C . ARG A 1 793 ? 15.895 -7.705 -6.734 1 89.25 793 ARG A C 1
ATOM 6015 O O . ARG A 1 793 ? 15.836 -7.964 -5.53 1 89.25 793 ARG A O 1
ATOM 6022 N N . CYS A 1 794 ? 15.199 -6.728 -7.354 1 92.49 794 CYS A N 1
ATOM 6023 C CA . CYS A 1 794 ? 14.33 -5.832 -6.599 1 92.49 794 CYS A CA 1
ATOM 6024 C C . CYS A 1 794 ? 12.924 -6.408 -6.481 1 92.49 794 CYS A C 1
ATOM 6026 O O . CYS A 1 794 ? 12.323 -6.801 -7.482 1 92.49 794 CYS A O 1
ATOM 6028 N N . TYR A 1 795 ? 12.461 -6.515 -5.265 1 92.43 795 TYR A N 1
ATOM 6029 C CA . TYR A 1 795 ? 11.118 -7.037 -5.035 1 92.43 795 TYR A CA 1
ATOM 6030 C C . TYR A 1 795 ? 10.303 -6.081 -4.172 1 92.43 795 TYR A C 1
ATOM 6032 O O . TYR A 1 795 ? 10.864 -5.283 -3.418 1 92.43 795 TYR A O 1
ATOM 6040 N N . HIS A 1 796 ? 9.013 -6.099 -4.349 1 92.54 796 HIS A N 1
ATOM 6041 C CA . HIS A 1 796 ? 8.067 -5.446 -3.451 1 92.54 796 HIS A CA 1
ATOM 6042 C C . HIS A 1 796 ? 7.509 -6.43 -2.429 1 92.54 796 HIS A C 1
ATOM 6044 O O . HIS A 1 796 ? 7.03 -7.506 -2.794 1 92.54 796 HIS A O 1
ATOM 6050 N N . TYR A 1 797 ? 7.64 -6.082 -1.219 1 92.81 797 TYR A N 1
ATOM 6051 C CA . TYR A 1 797 ? 7.137 -6.943 -0.154 1 92.81 797 TYR A CA 1
ATOM 6052 C C . TYR A 1 797 ? 6.06 -6.233 0.658 1 92.81 797 TYR A C 1
ATOM 6054 O O . TYR A 1 797 ? 5.99 -5.002 0.666 1 92.81 797 TYR A O 1
ATOM 6062 N N . MET A 1 798 ? 5.225 -7.034 1.248 1 89.44 798 MET A N 1
ATOM 6063 C CA . MET A 1 798 ? 4.155 -6.528 2.103 1 89.44 798 MET A CA 1
ATOM 6064 C C . MET A 1 798 ? 4.303 -7.052 3.528 1 89.44 798 MET A C 1
ATOM 6066 O O . MET A 1 798 ? 4.603 -8.229 3.733 1 89.44 798 MET A O 1
ATOM 6070 N N . SER A 1 799 ? 4.209 -6.153 4.486 1 90.1 799 SER A N 1
ATOM 6071 C CA . SER A 1 799 ? 4.249 -6.505 5.901 1 90.1 799 SER A CA 1
ATOM 6072 C C . SER A 1 799 ? 3.432 -5.526 6.738 1 90.1 799 SER A C 1
ATOM 6074 O O . SER A 1 799 ? 3.565 -4.31 6.586 1 90.1 799 SER A O 1
ATOM 6076 N N . GLY A 1 800 ? 2.647 -6.047 7.651 1 84.99 800 GLY A N 1
ATOM 6077 C CA . GLY A 1 800 ? 1.872 -5.192 8.536 1 84.99 800 GLY A CA 1
ATOM 6078 C C . GLY A 1 800 ? 0.933 -4.26 7.793 1 84.99 800 GLY A C 1
ATOM 6079 O O . GLY A 1 800 ? 0.724 -3.119 8.209 1 84.99 800 GLY A O 1
ATOM 6080 N N . GLY A 1 801 ? 0.584 -4.589 6.627 1 85.46 801 GLY A N 1
ATOM 6081 C CA . GLY A 1 801 ? -0.328 -3.76 5.855 1 85.46 801 GLY A CA 1
ATOM 6082 C C . GLY A 1 801 ? 0.38 -2.698 5.035 1 85.46 801 GLY A C 1
ATOM 6083 O O . GLY A 1 801 ? -0.26 -1.793 4.496 1 85.46 801 GLY A O 1
ATOM 6084 N N . PHE A 1 802 ? 1.674 -2.773 4.964 1 92.95 802 PHE A N 1
ATOM 6085 C CA . PHE A 1 802 ? 2.45 -1.771 4.243 1 92.95 802 PHE A CA 1
ATOM 6086 C C . PHE A 1 802 ? 3.341 -2.428 3.195 1 92.95 802 PHE A C 1
ATOM 6088 O O . PHE A 1 802 ? 3.733 -3.587 3.344 1 92.95 802 PHE A O 1
ATOM 6095 N N . VAL A 1 803 ? 3.601 -1.69 2.165 1 92.95 803 VAL A N 1
ATOM 6096 C CA . VAL A 1 803 ? 4.434 -2.176 1.07 1 92.95 803 VAL A CA 1
ATOM 6097 C C . VAL A 1 803 ? 5.79 -1.475 1.102 1 92.95 803 VAL A C 1
ATOM 6099 O O . VAL A 1 803 ? 5.871 -0.279 1.391 1 92.95 803 VAL A O 1
ATOM 6102 N N . PHE A 1 804 ? 6.907 -2.225 0.922 1 95.27 804 PHE A N 1
ATOM 6103 C CA . PHE A 1 804 ? 8.249 -1.669 0.804 1 95.27 804 PHE A CA 1
ATOM 6104 C C . PHE A 1 804 ? 9.072 -2.451 -0.212 1 95.27 804 PHE A C 1
ATOM 6106 O O . PHE A 1 804 ? 8.722 -3.579 -0.566 1 95.27 804 PHE A O 1
ATOM 6113 N N . SER A 1 805 ? 10.06 -1.819 -0.749 1 95.71 805 SER A N 1
ATOM 6114 C CA . SER A 1 805 ? 10.939 -2.477 -1.709 1 95.71 805 SER A CA 1
ATOM 6115 C C . SER A 1 805 ? 12.283 -2.828 -1.079 1 95.71 805 SER A C 1
ATOM 6117 O O . SER A 1 805 ? 12.799 -2.077 -0.248 1 95.71 805 SER A O 1
ATOM 6119 N N . THR A 1 806 ? 12.752 -3.978 -1.406 1 94.69 806 THR A N 1
ATOM 6120 C CA . THR A 1 806 ? 14.057 -4.386 -0.899 1 94.69 806 THR A CA 1
ATOM 6121 C C . THR A 1 806 ? 14.75 -5.326 -1.881 1 94.69 806 THR A C 1
ATOM 6123 O O . THR A 1 806 ? 14.095 -5.944 -2.724 1 94.69 806 THR A O 1
ATOM 6126 N N . CYS A 1 807 ? 16.033 -5.391 -1.798 1 93.12 807 CYS A N 1
ATOM 6127 C CA . CYS A 1 807 ? 16.847 -6.229 -2.671 1 93.12 807 CYS A CA 1
ATOM 6128 C C . CYS A 1 807 ? 17.035 -7.618 -2.073 1 93.12 807 CYS A C 1
ATOM 6130 O O . CYS A 1 807 ? 17.283 -7.754 -0.874 1 93.12 807 CYS A O 1
ATOM 6132 N N . LEU A 1 808 ? 16.774 -8.59 -2.92 1 91.64 808 LEU A N 1
ATOM 6133 C CA . LEU A 1 808 ? 17.163 -9.952 -2.572 1 91.64 808 LEU A CA 1
ATOM 6134 C C . LEU A 1 808 ? 18.445 -10.353 -3.294 1 91.64 808 LEU A C 1
ATOM 6136 O O . LEU A 1 808 ? 18.478 -10.406 -4.526 1 91.64 808 LEU A O 1
ATOM 6140 N N . CYS A 1 809 ? 19.378 -10.576 -2.487 1 90.03 809 CYS A N 1
ATOM 6141 C CA . CYS A 1 809 ? 20.707 -10.832 -3.031 1 90.03 809 CYS A CA 1
ATOM 6142 C C . CYS A 1 809 ? 20.863 -12.296 -3.425 1 90.03 809 CYS A C 1
ATOM 6144 O O . CYS A 1 809 ? 20.268 -13.177 -2.803 1 90.03 809 CYS A O 1
ATOM 6146 N N . LEU A 1 810 ? 21.611 -12.384 -4.468 1 81.96 810 LEU A N 1
ATOM 6147 C CA . LEU A 1 810 ? 21.878 -13.726 -4.972 1 81.96 810 LEU A CA 1
ATOM 6148 C C . LEU A 1 810 ? 23.314 -14.144 -4.672 1 81.96 810 LEU A C 1
ATOM 6150 O O . LEU A 1 810 ? 24.181 -13.293 -4.459 1 81.96 810 LEU A O 1
ATOM 6154 N N . ARG A 1 811 ? 23.63 -15.341 -4.638 1 78.94 811 ARG A N 1
ATOM 6155 C CA . ARG A 1 811 ? 24.969 -15.918 -4.583 1 78.94 811 ARG A CA 1
ATOM 6156 C C . ARG A 1 811 ? 25.692 -15.502 -3.306 1 78.94 811 ARG A C 1
ATOM 6158 O O . ARG A 1 811 ? 26.869 -15.138 -3.344 1 78.94 811 ARG A O 1
ATOM 6165 N N . ASN A 1 812 ? 24.996 -15.296 -2.251 1 80.85 812 ASN A N 1
ATOM 6166 C CA . ASN A 1 812 ? 25.524 -15.003 -0.923 1 80.85 812 ASN A CA 1
ATOM 6167 C C . ASN A 1 812 ? 26.05 -13.573 -0.831 1 80.85 812 ASN A C 1
ATOM 6169 O O . ASN A 1 812 ? 26.781 -13.235 0.102 1 80.85 812 ASN A O 1
ATOM 6173 N N . TYR A 1 813 ? 25.838 -12.855 -1.968 1 87.62 813 TYR A N 1
ATOM 6174 C CA . TYR A 1 813 ? 26.042 -11.421 -1.8 1 87.62 813 TYR A CA 1
ATOM 6175 C C . TYR A 1 813 ? 25.09 -10.853 -0.753 1 87.62 813 TYR A C 1
ATOM 6177 O O . TYR A 1 813 ? 24.029 -11.425 -0.495 1 87.62 813 TYR A O 1
ATOM 6185 N N . ARG A 1 814 ? 25.539 -9.827 -0.151 1 88.84 814 ARG A N 1
ATOM 6186 C CA . ARG A 1 814 ? 24.725 -9.256 0.917 1 88.84 814 ARG A CA 1
ATOM 6187 C C . ARG A 1 814 ? 24.734 -7.732 0.858 1 88.84 814 ARG A C 1
ATOM 6189 O O . ARG A 1 814 ? 25.434 -7.142 0.031 1 88.84 814 ARG A O 1
ATOM 6196 N N . GLY A 1 815 ? 23.89 -7.162 1.73 1 88.99 815 GLY A N 1
ATOM 6197 C CA . GLY A 1 815 ? 23.82 -5.711 1.796 1 88.99 815 GLY A CA 1
ATOM 6198 C C . GLY A 1 815 ? 22.569 -5.144 1.151 1 88.99 815 GLY A C 1
ATOM 6199 O O . GLY A 1 815 ? 21.769 -5.887 0.578 1 88.99 815 GLY A O 1
ATOM 6200 N N . TRP A 1 816 ? 22.467 -3.816 1.172 1 90.96 816 TRP A N 1
ATOM 6201 C CA . TRP A 1 816 ? 21.292 -3.12 0.658 1 90.96 816 TRP A CA 1
ATOM 6202 C C . TRP A 1 816 ? 21.301 -3.091 -0.867 1 90.96 816 TRP A C 1
ATOM 6204 O O . TRP A 1 816 ? 20.249 -2.958 -1.498 1 90.96 816 TRP A O 1
ATOM 6214 N N . ASP A 1 817 ? 22.5 -3.172 -1.481 1 87.19 817 ASP A N 1
ATOM 6215 C CA . ASP A 1 817 ? 22.609 -3.155 -2.937 1 87.19 817 ASP A CA 1
ATOM 6216 C C . ASP A 1 817 ? 23.274 -4.429 -3.453 1 87.19 817 ASP A C 1
ATOM 6218 O O . ASP A 1 817 ? 23.659 -4.505 -4.622 1 87.19 817 ASP A O 1
ATOM 6222 N N . CYS A 1 818 ? 23.531 -5.389 -2.547 1 90.26 818 CYS A N 1
ATOM 6223 C CA . CYS A 1 818 ? 24.075 -6.7 -2.883 1 90.26 818 CYS A CA 1
ATOM 6224 C C . CYS A 1 818 ? 25.476 -6.575 -3.469 1 90.26 818 CYS A C 1
ATOM 6226 O O . CYS A 1 818 ? 25.808 -7.252 -4.444 1 90.26 818 CYS A O 1
ATOM 6228 N N . THR A 1 819 ? 26.274 -5.656 -2.97 1 84.99 819 THR A N 1
ATOM 6229 C CA . THR A 1 819 ? 27.629 -5.473 -3.479 1 84.99 819 THR A CA 1
ATOM 6230 C C . THR A 1 819 ? 28.656 -6.027 -2.496 1 84.99 819 THR A C 1
ATOM 6232 O O . THR A 1 819 ? 29.832 -6.175 -2.835 1 84.99 819 THR A O 1
ATOM 6235 N N . GLU A 1 820 ? 28.157 -6.353 -1.314 1 87.43 820 GLU A N 1
ATOM 6236 C CA . GLU A 1 820 ? 29.071 -6.924 -0.33 1 87.43 820 GLU A CA 1
ATOM 6237 C C . GLU A 1 820 ? 29.401 -8.377 -0.661 1 87.43 820 GLU A C 1
ATOM 6239 O O . GLU A 1 820 ? 28.517 -9.236 -0.658 1 87.43 820 GLU A O 1
ATOM 6244 N N . ASP A 1 821 ? 30.667 -8.737 -0.885 1 83.84 821 ASP A N 1
ATOM 6245 C CA . ASP A 1 821 ? 31.066 -10.049 -1.385 1 83.84 821 ASP A CA 1
ATOM 6246 C C . ASP A 1 821 ? 31.907 -10.797 -0.353 1 83.84 821 ASP A C 1
ATOM 6248 O O . ASP A 1 821 ? 32.582 -11.774 -0.685 1 83.84 821 ASP A O 1
ATOM 6252 N N . SER A 1 822 ? 31.892 -10.448 0.856 1 81.34 822 SER A N 1
ATOM 6253 C CA . SER A 1 822 ? 32.76 -11.072 1.85 1 81.34 822 SER A CA 1
ATOM 6254 C C . SER A 1 822 ? 32.442 -12.555 2.008 1 81.34 822 SER A C 1
ATOM 6256 O O . SER A 1 822 ? 33.327 -13.356 2.314 1 81.34 822 SER A O 1
ATOM 6258 N N . GLN A 1 823 ? 31.194 -12.938 1.77 1 79.22 823 GLN A N 1
ATOM 6259 C CA . GLN A 1 823 ? 30.807 -14.329 1.984 1 79.22 823 GLN A CA 1
ATOM 6260 C C . GLN A 1 823 ? 30.585 -15.049 0.657 1 79.22 823 GLN A C 1
ATOM 6262 O O . GLN A 1 823 ? 30.065 -16.166 0.629 1 79.22 823 GLN A O 1
ATOM 6267 N N . VAL A 1 824 ? 30.916 -14.356 -0.384 1 82.78 824 VAL A N 1
ATOM 6268 C CA . VAL A 1 824 ? 30.758 -14.976 -1.695 1 82.78 824 VAL A CA 1
ATOM 6269 C C . VAL A 1 824 ? 31.87 -15.997 -1.922 1 82.78 824 VAL A C 1
ATOM 6271 O O . VAL A 1 824 ? 33.053 -15.676 -1.785 1 82.78 824 VAL A O 1
ATOM 6274 N N . PRO A 1 825 ? 31.442 -17.185 -2.2 1 80.21 825 PRO A N 1
ATOM 6275 C CA . PRO A 1 825 ? 32.467 -18.188 -2.499 1 80.21 825 PRO A CA 1
ATOM 6276 C C . PRO A 1 825 ? 33.251 -17.87 -3.77 1 80.21 825 PRO A C 1
ATOM 6278 O O . PRO A 1 825 ? 32.767 -17.128 -4.629 1 80.21 825 PRO A O 1
ATOM 6281 N N . SER A 1 826 ? 34.413 -18.361 -3.819 1 83.78 826 SER A N 1
ATOM 6282 C CA . SER A 1 826 ? 35.25 -18.117 -4.99 1 83.78 826 SER A CA 1
ATOM 6283 C C . SER A 1 826 ? 34.626 -18.712 -6.248 1 83.78 826 SER A C 1
ATOM 6285 O O . SER A 1 826 ? 33.845 -19.662 -6.171 1 83.78 826 SER A O 1
ATOM 6287 N N . SER A 1 827 ? 34.805 -18.085 -7.395 1 82.88 827 SER A N 1
ATOM 6288 C CA . SER A 1 827 ? 34.294 -18.584 -8.668 1 82.88 827 SER A CA 1
ATOM 6289 C C . SER A 1 827 ? 34.713 -20.031 -8.902 1 82.88 827 SER A C 1
ATOM 6291 O O . SER A 1 827 ? 33.948 -20.822 -9.458 1 82.88 827 SER A O 1
ATOM 6293 N N . ALA A 1 828 ? 35.876 -20.383 -8.399 1 87.14 828 ALA A N 1
ATOM 6294 C CA . ALA A 1 828 ? 36.361 -21.753 -8.545 1 87.14 828 ALA A CA 1
ATOM 6295 C C . ALA A 1 828 ? 35.514 -22.725 -7.729 1 87.14 828 ALA A C 1
ATOM 6297 O O . ALA A 1 828 ? 35.232 -23.839 -8.176 1 87.14 828 ALA A O 1
ATOM 6298 N N . SER A 1 829 ? 35.193 -22.282 -6.646 1 85.8 829 SER A N 1
ATOM 6299 C CA . SER A 1 829 ? 34.385 -23.146 -5.792 1 85.8 829 SER A CA 1
ATOM 6300 C C . SER A 1 829 ? 32.983 -23.333 -6.362 1 85.8 829 SER A C 1
ATOM 6302 O O . SER A 1 829 ? 32.414 -24.424 -6.28 1 85.8 829 SER A O 1
ATOM 6304 N N . ILE A 1 830 ? 32.434 -22.34 -6.923 1 86.79 830 ILE A N 1
ATOM 6305 C CA . ILE A 1 830 ? 31.112 -22.418 -7.536 1 86.79 830 ILE A CA 1
ATOM 6306 C C . ILE A 1 830 ? 31.163 -23.334 -8.757 1 86.79 830 ILE A C 1
ATOM 6308 O O . ILE A 1 830 ? 30.27 -24.16 -8.958 1 86.79 830 ILE A O 1
ATOM 6312 N N . LEU A 1 831 ? 32.215 -23.16 -9.491 1 89.07 831 LEU A N 1
ATOM 6313 C CA . LEU A 1 831 ? 32.375 -23.994 -10.678 1 89.07 831 LEU A CA 1
ATOM 6314 C C . LEU A 1 831 ? 32.548 -25.459 -10.294 1 89.07 831 LEU A C 1
ATOM 6316 O O . LEU A 1 831 ? 31.957 -26.343 -10.919 1 89.07 831 LEU A O 1
ATOM 6320 N N . LEU A 1 832 ? 33.354 -25.658 -9.283 1 90.23 832 LEU A N 1
ATOM 6321 C CA . LEU A 1 832 ? 33.573 -27.025 -8.825 1 90.23 832 LEU A CA 1
ATOM 6322 C C . LEU A 1 832 ? 32.269 -27.653 -8.345 1 90.23 832 LEU A C 1
ATOM 6324 O O . LEU A 1 832 ? 31.991 -28.818 -8.639 1 90.23 832 LEU A O 1
ATOM 6328 N N . ALA A 1 833 ? 31.529 -26.948 -7.632 1 89.42 833 ALA A N 1
ATOM 6329 C CA . ALA A 1 833 ? 30.253 -27.446 -7.126 1 89.42 833 ALA A CA 1
ATOM 6330 C C . ALA A 1 833 ? 29.3 -27.775 -8.271 1 89.42 833 ALA A C 1
ATOM 6332 O O . ALA A 1 833 ? 28.66 -28.83 -8.271 1 89.42 833 ALA A O 1
ATOM 6333 N N . SER A 1 834 ? 29.207 -26.893 -9.242 1 91.64 834 SER A N 1
ATOM 6334 C CA . SER A 1 834 ? 28.332 -27.104 -10.391 1 91.64 834 SER A CA 1
ATOM 6335 C C . SER A 1 834 ? 28.778 -28.309 -11.212 1 91.64 834 SER A C 1
ATOM 6337 O O . SER A 1 834 ? 27.95 -29.113 -11.645 1 91.64 834 SER A O 1
ATOM 6339 N N . LEU A 1 835 ? 30.098 -28.467 -11.354 1 93.88 835 LEU A N 1
ATOM 6340 C CA . LEU A 1 835 ? 30.629 -29.574 -12.142 1 93.88 835 LEU A CA 1
ATOM 6341 C C . LEU A 1 835 ? 30.412 -30.903 -11.427 1 93.88 835 LEU A C 1
ATOM 6343 O O . LEU A 1 835 ? 30.115 -31.916 -12.065 1 93.88 835 LEU A O 1
ATOM 6347 N N . MET A 1 836 ? 30.551 -30.864 -10.166 1 94.6 836 MET A N 1
ATOM 6348 C CA . MET A 1 836 ? 30.335 -32.092 -9.406 1 94.6 836 MET A CA 1
ATOM 6349 C C . MET A 1 836 ? 28.884 -32.549 -9.511 1 94.6 836 MET A C 1
ATOM 6351 O O . MET A 1 836 ? 28.616 -33.72 -9.787 1 94.6 836 MET A O 1
ATOM 6355 N N . LEU A 1 837 ? 28.009 -31.687 -9.375 1 94.38 837 LEU A N 1
ATOM 6356 C CA . LEU A 1 837 ? 26.588 -32.019 -9.402 1 94.38 837 LEU A CA 1
ATOM 6357 C C . LEU A 1 837 ? 26.152 -32.428 -10.804 1 94.38 837 LEU A C 1
ATOM 6359 O O . LEU A 1 837 ? 25.317 -33.322 -10.963 1 94.38 837 LEU A O 1
ATOM 6363 N N . THR A 1 838 ? 26.724 -31.825 -11.835 1 94.69 838 THR A N 1
ATOM 6364 C CA . THR A 1 838 ? 26.332 -32.106 -13.211 1 94.69 838 THR A CA 1
ATOM 6365 C C . THR A 1 838 ? 27.038 -33.355 -13.731 1 94.69 838 THR A C 1
ATOM 6367 O O . THR A 1 838 ? 26.392 -34.268 -14.251 1 94.69 838 THR A O 1
ATOM 6370 N N . LEU A 1 839 ? 28.364 -33.507 -13.453 1 95.24 839 LEU A N 1
ATOM 6371 C CA . LEU A 1 839 ? 29.163 -34.573 -14.049 1 95.24 839 LEU A CA 1
ATOM 6372 C C . LEU A 1 839 ? 28.976 -35.881 -13.288 1 95.24 839 LEU A C 1
ATOM 6374 O O . LEU A 1 839 ? 29.232 -36.96 -13.828 1 95.24 839 LEU A O 1
ATOM 6378 N N . SER A 1 840 ? 28.557 -35.721 -12.059 1 95.48 840 SER A N 1
ATOM 6379 C CA . SER A 1 840 ? 28.313 -36.951 -11.313 1 95.48 840 SER A CA 1
ATOM 6380 C C . SER A 1 840 ? 27.231 -37.795 -11.977 1 95.48 840 SER A C 1
ATOM 6382 O O . SER A 1 840 ? 27.173 -39.01 -11.776 1 95.48 840 SER A O 1
ATOM 6384 N N . ASN A 1 841 ? 26.381 -37.184 -12.785 1 95.94 841 ASN A N 1
ATOM 6385 C CA . ASN A 1 841 ? 25.307 -37.893 -13.474 1 95.94 841 ASN A CA 1
ATOM 6386 C C . ASN A 1 841 ? 25.844 -38.75 -14.616 1 95.94 841 ASN A C 1
ATOM 6388 O O . ASN A 1 841 ? 25.177 -39.685 -15.063 1 95.94 841 ASN A O 1
ATOM 6392 N N . LEU A 1 842 ? 27.08 -38.543 -15.089 1 95.13 842 LEU A N 1
ATOM 6393 C CA . LEU A 1 842 ? 27.648 -39.287 -16.207 1 95.13 842 LEU A CA 1
ATOM 6394 C C . LEU A 1 842 ? 27.948 -40.727 -15.807 1 95.13 842 LEU A C 1
ATOM 6396 O O . LEU A 1 842 ? 28.146 -41.587 -16.668 1 95.13 842 LEU A O 1
ATOM 6400 N N . LEU A 1 843 ? 27.923 -40.929 -14.542 1 94.61 843 LEU A N 1
ATOM 6401 C CA . LEU A 1 843 ? 28.171 -42.288 -14.074 1 94.61 843 LEU A CA 1
ATOM 6402 C C . LEU A 1 843 ? 26.989 -43.198 -14.392 1 94.61 843 LEU A C 1
ATOM 6404 O O . LEU A 1 843 ? 27.067 -44.414 -14.204 1 94.61 843 LEU A O 1
ATOM 6408 N N . PHE A 1 844 ? 25.95 -42.676 -15.039 1 96.17 844 PHE A N 1
ATOM 6409 C CA . PHE A 1 844 ? 24.829 -43.471 -15.528 1 96.17 844 PHE A CA 1
ATOM 6410 C C . PHE A 1 844 ? 25.164 -44.111 -16.87 1 96.17 844 PHE A C 1
ATOM 6412 O O . PHE A 1 844 ? 24.478 -45.036 -17.31 1 96.17 844 PHE A O 1
ATOM 6419 N N . LEU A 1 845 ? 26.216 -43.763 -17.571 1 96.48 845 LEU A N 1
ATOM 6420 C CA . LEU A 1 845 ? 26.555 -44.246 -18.905 1 96.48 845 LEU A CA 1
ATOM 6421 C C . LEU A 1 845 ? 26.838 -45.745 -18.885 1 96.48 845 LEU A C 1
ATOM 6423 O O . LEU A 1 845 ? 26.336 -46.487 -19.732 1 96.48 845 LEU A O 1
ATOM 6427 N N . PRO A 1 846 ? 27.621 -46.239 -17.85 1 95.23 846 PRO A N 1
ATOM 6428 C CA . PRO A 1 846 ? 27.791 -47.692 -17.788 1 95.23 846 PRO A CA 1
ATOM 6429 C C . PRO A 1 846 ? 26.469 -48.433 -17.599 1 95.23 846 PRO A C 1
ATOM 6431 O O . PRO A 1 846 ? 26.264 -49.497 -18.189 1 95.23 846 PRO A O 1
ATOM 6434 N N . SER A 1 847 ? 25.604 -47.835 -16.811 1 95.04 847 SER A N 1
ATOM 6435 C CA . SER A 1 847 ? 24.302 -48.461 -16.601 1 95.04 847 SER A CA 1
ATOM 6436 C C . SER A 1 847 ? 23.485 -48.48 -17.888 1 95.04 847 SER A C 1
ATOM 6438 O O . SER A 1 847 ? 22.803 -49.464 -18.182 1 95.04 847 SER A O 1
ATOM 6440 N N . ILE A 1 848 ? 23.512 -47.451 -18.702 1 96.65 848 ILE A N 1
ATOM 6441 C CA . ILE A 1 848 ? 22.821 -47.37 -19.984 1 96.65 848 ILE A CA 1
ATOM 6442 C C . ILE A 1 848 ? 23.413 -48.39 -20.954 1 96.65 848 ILE A C 1
ATOM 6444 O O . ILE A 1 848 ? 22.677 -49.121 -21.622 1 96.65 848 ILE A O 1
ATOM 6448 N N . PHE A 1 849 ? 24.749 -48.599 -20.953 1 95.65 849 PHE A N 1
ATOM 6449 C CA . PHE A 1 849 ? 25.447 -49.523 -21.84 1 95.65 849 PHE A CA 1
ATOM 6450 C C . PHE A 1 849 ? 25.07 -50.966 -21.523 1 95.65 849 PHE A C 1
ATOM 6452 O O . PHE A 1 849 ? 24.734 -51.737 -22.424 1 95.65 849 PHE A O 1
ATOM 6459 N N . TYR A 1 850 ? 25.085 -51.239 -20.274 1 94.41 850 TYR A N 1
ATOM 6460 C CA . TYR A 1 850 ? 24.788 -52.612 -19.882 1 94.41 850 TYR A CA 1
ATOM 6461 C C . TYR A 1 850 ? 23.308 -52.924 -20.065 1 94.41 850 TYR A C 1
ATOM 6463 O O . TYR A 1 850 ? 22.94 -54.061 -20.37 1 94.41 850 TYR A O 1
ATOM 6471 N N . ALA A 1 851 ? 22.455 -51.893 -19.943 1 95.1 851 ALA A N 1
ATOM 6472 C CA . ALA A 1 851 ? 21.034 -52.106 -20.204 1 95.1 851 ALA A CA 1
ATOM 6473 C C . ALA A 1 851 ? 20.788 -52.434 -21.673 1 95.1 851 ALA A C 1
ATOM 6475 O O . ALA A 1 851 ? 20.029 -53.353 -21.992 1 95.1 851 ALA A O 1
ATOM 6476 N N . VAL A 1 852 ? 21.491 -51.807 -22.608 1 94.08 852 VAL A N 1
ATOM 6477 C CA . VAL A 1 852 ? 21.36 -52.068 -24.037 1 94.08 852 VAL A CA 1
ATOM 6478 C C . VAL A 1 852 ? 21.934 -53.444 -24.366 1 94.08 852 VAL A C 1
ATOM 6480 O O . VAL A 1 852 ? 21.311 -54.228 -25.086 1 94.08 852 VAL A O 1
ATOM 6483 N N . LYS A 1 853 ? 23.09 -53.807 -23.735 1 93.95 853 LYS A N 1
ATOM 6484 C CA . LYS A 1 853 ? 23.768 -55.075 -23.989 1 93.95 853 LYS A CA 1
ATOM 6485 C C . LYS A 1 853 ? 22.932 -56.253 -23.498 1 93.95 853 LYS A C 1
ATOM 6487 O O . LYS A 1 853 ? 22.92 -57.316 -24.123 1 93.95 853 LYS A O 1
ATOM 6492 N N . ARG A 1 854 ? 22.169 -55.986 -22.474 1 91.55 854 ARG A N 1
ATOM 6493 C CA . ARG A 1 854 ? 21.377 -57.062 -21.888 1 91.55 854 ARG A CA 1
ATOM 6494 C C . ARG A 1 854 ? 19.985 -57.117 -22.507 1 91.55 854 ARG A C 1
ATOM 6496 O O . ARG A 1 854 ? 19.151 -57.93 -22.101 1 91.55 854 ARG A O 1
ATOM 6503 N N . GLY A 1 855 ? 19.679 -56.108 -23.45 1 89.33 855 GLY A N 1
ATOM 6504 C CA . GLY A 1 855 ? 18.43 -56.14 -24.193 1 89.33 855 GLY A CA 1
ATOM 6505 C C . GLY A 1 855 ? 17.33 -55.319 -23.547 1 89.33 855 GLY A C 1
ATOM 6506 O O . GLY A 1 855 ? 16.156 -55.46 -23.896 1 89.33 855 GLY A O 1
ATOM 6507 N N . TYR A 1 856 ? 17.638 -54.564 -22.512 1 92.15 856 TYR A N 1
ATOM 6508 C CA . TYR A 1 856 ? 16.673 -53.686 -21.861 1 92.15 856 TYR A CA 1
ATOM 6509 C C . TYR A 1 856 ? 16.672 -52.304 -22.505 1 92.15 856 TYR A C 1
ATOM 6511 O O . TYR A 1 856 ? 17.179 -51.342 -21.925 1 92.15 856 TYR A O 1
ATOM 6519 N N . HIS A 1 857 ? 15.991 -52.114 -23.613 1 92.44 857 HIS A N 1
ATOM 6520 C CA . HIS A 1 857 ? 16.063 -50.891 -24.404 1 92.44 857 HIS A CA 1
ATOM 6521 C C . HIS A 1 857 ? 15.179 -49.798 -23.812 1 92.44 857 HIS A C 1
ATOM 6523 O O . HIS A 1 857 ? 15.561 -48.626 -23.795 1 92.44 857 HIS A O 1
ATOM 6529 N N . SER A 1 858 ? 13.96 -50.133 -23.311 1 93.19 858 SER A N 1
ATOM 6530 C CA . SER A 1 858 ? 13.09 -49.137 -22.695 1 93.19 858 SER A CA 1
ATOM 6531 C C . SER A 1 858 ? 13.712 -48.571 -21.423 1 93.19 858 SER A C 1
ATOM 6533 O O . SER A 1 858 ? 13.647 -47.364 -21.178 1 93.19 858 SER A O 1
ATOM 6535 N N . GLU A 1 859 ? 14.369 -49.452 -20.641 1 94.89 859 GLU A N 1
ATOM 6536 C CA . GLU A 1 859 ? 15.042 -49.02 -19.42 1 94.89 859 GLU A CA 1
ATOM 6537 C C . GLU A 1 859 ? 16.224 -48.106 -19.734 1 94.89 859 GLU A C 1
ATOM 6539 O O . GLU A 1 859 ? 16.448 -47.112 -19.04 1 94.89 859 GLU A O 1
ATOM 6544 N N . ALA A 1 860 ? 16.923 -48.504 -20.808 1 96.02 860 ALA A N 1
ATOM 6545 C CA . ALA A 1 860 ? 18.09 -47.718 -21.199 1 96.02 860 ALA A CA 1
ATOM 6546 C C . ALA A 1 860 ? 17.695 -46.287 -21.549 1 96.02 860 ALA A C 1
ATOM 6548 O O . ALA A 1 860 ? 18.387 -45.336 -21.175 1 96.02 860 ALA A O 1
ATOM 6549 N N . ILE A 1 861 ? 16.587 -46.113 -22.178 1 95.63 861 ILE A N 1
ATOM 6550 C CA . ILE A 1 861 ? 16.136 -44.782 -22.572 1 95.63 861 ILE A CA 1
ATOM 6551 C C . ILE A 1 861 ? 15.723 -43.99 -21.334 1 95.63 861 ILE A C 1
ATOM 6553 O O . ILE A 1 861 ? 15.951 -42.78 -21.259 1 95.63 861 ILE A O 1
ATOM 6557 N N . ILE A 1 862 ? 15.124 -44.599 -20.405 1 96.87 862 ILE A N 1
ATOM 6558 C CA . ILE A 1 862 ? 14.691 -43.939 -19.178 1 96.87 862 ILE A CA 1
ATOM 6559 C C . ILE A 1 862 ? 15.91 -43.51 -18.366 1 96.87 862 ILE A C 1
ATOM 6561 O O . ILE A 1 862 ? 15.951 -42.396 -17.838 1 96.87 862 ILE A O 1
ATOM 6565 N N . TYR A 1 863 ? 16.945 -44.502 -18.297 1 97.38 863 TYR A N 1
ATOM 6566 C CA . TYR A 1 863 ? 18.178 -44.148 -17.603 1 97.38 863 TYR A CA 1
ATOM 6567 C C . TYR A 1 863 ? 18.859 -42.96 -18.272 1 97.38 863 TYR A C 1
ATOM 6569 O O . TYR A 1 863 ? 19.413 -42.091 -17.594 1 97.38 863 TYR A O 1
ATOM 6577 N N . PHE A 1 864 ? 18.76 -42.929 -19.553 1 96.93 864 PHE A N 1
ATOM 6578 C CA . PHE A 1 864 ? 19.363 -41.834 -20.304 1 96.93 864 PHE A CA 1
ATOM 6579 C C . PHE A 1 864 ? 18.689 -40.51 -19.965 1 96.93 864 PHE A C 1
ATOM 6581 O O . PHE A 1 864 ? 19.365 -39.51 -19.715 1 96.93 864 PHE A O 1
ATOM 6588 N N . PHE A 1 865 ? 17.355 -40.485 -19.974 1 97.3 865 PHE A N 1
ATOM 6589 C CA . PHE A 1 865 ? 16.636 -39.244 -19.716 1 97.3 865 PHE A CA 1
ATOM 6590 C C . PHE A 1 865 ? 16.735 -38.856 -18.245 1 97.3 865 PHE A C 1
ATOM 6592 O O . PHE A 1 865 ? 16.694 -37.671 -17.906 1 97.3 865 PHE A O 1
ATOM 6599 N N . ALA A 1 866 ? 16.87 -39.797 -17.299 1 96.82 866 ALA A N 1
ATOM 6600 C CA . ALA A 1 866 ? 17.143 -39.476 -15.901 1 96.82 866 ALA A CA 1
ATOM 6601 C C . ALA A 1 866 ? 18.479 -38.755 -15.754 1 96.82 866 ALA A C 1
ATOM 6603 O O . ALA A 1 866 ? 18.583 -37.769 -15.02 1 96.82 866 ALA A O 1
ATOM 6604 N N . MET A 1 867 ? 19.455 -39.328 -16.485 1 97.37 867 MET A N 1
ATOM 6605 C CA . MET A 1 867 ? 20.774 -38.702 -16.487 1 97.37 867 MET A CA 1
ATOM 6606 C C . MET A 1 867 ? 20.717 -37.313 -17.115 1 97.37 867 MET A C 1
ATOM 6608 O O . MET A 1 867 ? 21.251 -36.352 -16.558 1 97.37 867 MET A O 1
ATOM 6612 N N . PHE A 1 868 ? 20.041 -37.214 -18.205 1 96.19 868 PHE A N 1
ATOM 6613 C CA . PHE A 1 868 ? 19.971 -35.988 -18.991 1 96.19 868 PHE A CA 1
ATOM 6614 C C . PHE A 1 868 ? 19.282 -34.879 -18.205 1 96.19 868 PHE A C 1
ATOM 6616 O O . PHE A 1 868 ? 19.839 -33.792 -18.036 1 96.19 868 PHE A O 1
ATOM 6623 N N . PHE A 1 869 ? 18.102 -35.127 -17.674 1 97.03 869 PHE A N 1
ATOM 6624 C CA . PHE A 1 869 ? 17.321 -34.094 -17.004 1 97.03 869 PHE A CA 1
ATOM 6625 C C . PHE A 1 869 ? 17.924 -33.757 -15.645 1 97.03 869 PHE A C 1
ATOM 6627 O O . PHE A 1 869 ? 17.862 -32.609 -15.201 1 97.03 869 PHE A O 1
ATOM 6634 N N . SER A 1 870 ? 18.537 -34.711 -14.993 1 96.01 870 SER A N 1
ATOM 6635 C CA . SER A 1 870 ? 19.219 -34.412 -13.738 1 96.01 870 SER A CA 1
ATOM 6636 C C . SER A 1 870 ? 20.444 -33.533 -13.969 1 96.01 870 SER A C 1
ATOM 6638 O O . SER A 1 870 ? 20.694 -32.595 -13.21 1 96.01 870 SER A O 1
ATOM 6640 N N . ALA A 1 871 ? 21.174 -33.825 -15.011 1 96.11 871 ALA A N 1
ATOM 6641 C CA . ALA A 1 871 ? 22.355 -33.03 -15.339 1 96.11 871 ALA A CA 1
ATOM 6642 C C . ALA A 1 871 ? 21.971 -31.593 -15.681 1 96.11 871 ALA A C 1
ATOM 6644 O O . ALA A 1 871 ? 22.576 -30.645 -15.175 1 96.11 871 ALA A O 1
ATOM 6645 N N . PHE A 1 872 ? 20.943 -31.495 -16.422 1 94.96 872 PHE A N 1
ATOM 6646 C CA . PHE A 1 872 ? 20.572 -30.157 -16.87 1 94.96 872 PHE A CA 1
ATOM 6647 C C . PHE A 1 872 ? 19.838 -29.402 -15.769 1 94.96 872 PHE A C 1
ATOM 6649 O O . PHE A 1 872 ? 19.89 -28.172 -15.712 1 94.96 872 PHE A O 1
ATOM 6656 N N . TYR A 1 873 ? 19.213 -30.085 -14.881 1 94.69 873 TYR A N 1
ATOM 6657 C CA . TYR A 1 873 ? 18.612 -29.435 -13.722 1 94.69 873 TYR A CA 1
ATOM 6658 C C . TYR A 1 873 ? 19.682 -28.834 -12.818 1 94.69 873 TYR A C 1
ATOM 6660 O O . TYR A 1 873 ? 19.579 -27.675 -12.409 1 94.69 873 TYR A O 1
ATOM 6668 N N . HIS A 1 874 ? 20.689 -29.583 -12.585 1 93.59 874 HIS A N 1
ATOM 6669 C CA . HIS A 1 874 ? 21.742 -29.117 -11.69 1 93.59 874 HIS A CA 1
ATOM 6670 C C . HIS A 1 874 ? 22.639 -28.095 -12.38 1 93.59 874 HIS A C 1
ATOM 6672 O O . HIS A 1 874 ? 23.249 -27.251 -11.718 1 93.59 874 HIS A O 1
ATOM 6678 N N . ALA A 1 875 ? 22.677 -28.173 -13.72 1 92.88 875 ALA A N 1
ATOM 6679 C CA . ALA A 1 875 ? 23.381 -27.125 -14.455 1 92.88 875 ALA A CA 1
ATOM 6680 C C . ALA A 1 875 ? 22.674 -25.781 -14.307 1 92.88 875 ALA A C 1
ATOM 6682 O O . ALA A 1 875 ? 23.314 -24.728 -14.351 1 92.88 875 ALA A O 1
ATOM 6683 N N . CYS A 1 876 ? 21.409 -25.916 -14.163 1 90.44 876 CYS A N 1
ATOM 6684 C CA . CYS A 1 876 ? 20.604 -24.706 -14.033 1 90.44 876 CYS A CA 1
ATOM 6685 C C . CYS A 1 876 ? 20.567 -24.228 -12.586 1 90.44 876 CYS A C 1
ATOM 6687 O O . CYS A 1 876 ? 20.633 -23.026 -12.323 1 90.44 876 CYS A O 1
ATOM 6689 N N . ASP A 1 877 ? 20.491 -25.035 -11.693 1 86.93 877 ASP A N 1
ATOM 6690 C CA . ASP A 1 877 ? 20.212 -24.667 -10.308 1 86.93 877 ASP A CA 1
ATOM 6691 C C . ASP A 1 877 ? 21.503 -24.376 -9.546 1 86.93 877 ASP A C 1
ATOM 6693 O O . ASP A 1 877 ? 21.487 -23.675 -8.532 1 86.93 877 ASP A O 1
ATOM 6697 N N . SER A 1 878 ? 22.682 -24.939 -9.796 1 81.01 878 SER A N 1
ATOM 6698 C CA . SER A 1 878 ? 23.868 -24.898 -8.946 1 81.01 878 SER A CA 1
ATOM 6699 C C . SER A 1 878 ? 24.848 -23.828 -9.416 1 81.01 878 SER A C 1
ATOM 6701 O O . SER A 1 878 ? 25.779 -23.471 -8.691 1 81.01 878 SER A O 1
ATOM 6703 N N . GLY A 1 879 ? 24.734 -23.23 -10.572 1 73.97 879 GLY A N 1
ATOM 6704 C CA . GLY A 1 879 ? 25.728 -22.293 -11.071 1 73.97 879 GLY A CA 1
ATOM 6705 C C . GLY A 1 879 ? 25.482 -20.866 -10.621 1 73.97 879 GLY A C 1
ATOM 6706 O O . GLY A 1 879 ? 26.152 -19.939 -11.083 1 73.97 879 GLY A O 1
ATOM 6707 N N . GLU A 1 880 ? 24.764 -20.696 -9.58 1 67.57 880 GLU A N 1
ATOM 6708 C CA . GLU A 1 880 ? 24.461 -19.39 -9.003 1 67.57 880 GLU A CA 1
ATOM 6709 C C . GLU A 1 880 ? 24.443 -18.303 -10.074 1 67.57 880 GLU A C 1
ATOM 6711 O O . GLU A 1 880 ? 25.089 -17.264 -9.923 1 67.57 880 GLU A O 1
ATOM 6716 N N . GLU A 1 881 ? 23.849 -18.373 -11.181 1 68 881 GLU A N 1
ATOM 6717 C CA . GLU A 1 881 ? 23.648 -17.482 -12.32 1 68 881 GLU A CA 1
ATOM 6718 C C . GLU A 1 881 ? 24.952 -17.256 -13.08 1 68 881 GLU A C 1
ATOM 6720 O O . GLU A 1 881 ? 24.935 -16.907 -14.262 1 68 881 GLU A O 1
ATOM 6725 N N . GLU A 1 882 ? 26.253 -17.425 -12.374 1 74.24 882 GLU A N 1
ATOM 6726 C CA . GLU A 1 882 ? 27.533 -17.262 -13.056 1 74.24 882 GLU A CA 1
ATOM 6727 C C . GLU A 1 882 ? 27.755 -18.366 -14.086 1 74.24 882 GLU A C 1
ATOM 6729 O O . GLU A 1 882 ? 28.197 -18.099 -15.205 1 74.24 882 GLU A O 1
ATOM 6734 N N . PHE A 1 883 ? 27.475 -19.545 -13.625 1 81.5 883 PHE A N 1
ATOM 6735 C CA . PHE A 1 883 ? 27.711 -20.69 -14.497 1 81.5 883 PHE A CA 1
ATOM 6736 C C . PHE A 1 883 ? 26.415 -21.449 -14.757 1 81.5 883 PHE A C 1
ATOM 6738 O O . PHE A 1 883 ? 26.441 -22.62 -15.142 1 81.5 883 PHE A O 1
ATOM 6745 N N . SER A 1 884 ? 25.301 -20.754 -14.507 1 84.73 884 SER A N 1
ATOM 6746 C CA . SER A 1 884 ? 24.024 -21.446 -14.65 1 84.73 884 SER A CA 1
ATOM 6747 C C . SER A 1 884 ? 23.609 -21.543 -16.115 1 84.73 884 SER A C 1
ATOM 6749 O O . SER A 1 884 ? 23.756 -20.581 -16.872 1 84.73 884 SER A O 1
ATOM 6751 N N . PHE A 1 885 ? 23.333 -22.788 -16.539 1 86.92 885 PHE A N 1
ATOM 6752 C CA . PHE A 1 885 ? 22.801 -23.035 -17.874 1 86.92 885 PHE A CA 1
ATOM 6753 C C . PHE A 1 885 ? 21.42 -23.674 -17.796 1 86.92 885 PHE A C 1
ATOM 6755 O O . PHE A 1 885 ? 21.294 -24.855 -17.465 1 86.92 885 PHE A O 1
ATOM 6762 N N . CYS A 1 886 ? 20.407 -22.879 -18.059 1 89.01 886 CYS A N 1
ATOM 6763 C CA . CYS A 1 886 ? 19.039 -23.383 -18.023 1 89.01 886 CYS A CA 1
ATOM 6764 C C . CYS A 1 886 ? 18.514 -23.638 -19.431 1 89.01 886 CYS A C 1
ATOM 6766 O O . CYS A 1 886 ? 18.206 -22.696 -20.163 1 89.01 886 CYS A O 1
ATOM 6768 N N . LEU A 1 887 ? 18.452 -24.808 -19.656 1 90.33 887 LEU A N 1
ATOM 6769 C CA . LEU A 1 887 ? 17.901 -25.164 -20.96 1 90.33 887 LEU A CA 1
ATOM 6770 C C . LEU A 1 887 ? 16.467 -24.664 -21.099 1 90.33 887 LEU A C 1
ATOM 6772 O O . LEU A 1 887 ? 16.071 -24.191 -22.166 1 90.33 887 LEU A O 1
ATOM 6776 N N . VAL A 1 888 ? 15.599 -24.838 -20.074 1 92.18 888 VAL A N 1
ATOM 6777 C CA . VAL A 1 888 ? 14.226 -24.36 -19.949 1 92.18 888 VAL A CA 1
ATOM 6778 C C . VAL A 1 888 ? 13.973 -23.883 -18.52 1 92.18 888 VAL A C 1
ATOM 6780 O O . VAL A 1 888 ? 14.898 -23.821 -17.707 1 92.18 888 VAL A O 1
ATOM 6783 N N . LYS A 1 889 ? 12.802 -23.576 -18.289 1 91.29 889 LYS A N 1
ATOM 6784 C CA . LYS A 1 889 ? 12.469 -23.097 -16.951 1 91.29 889 LYS A CA 1
ATOM 6785 C C . LYS A 1 889 ? 12.864 -24.118 -15.887 1 91.29 889 LYS A C 1
ATOM 6787 O O . LYS A 1 889 ? 12.704 -25.324 -16.087 1 91.29 889 LYS A O 1
ATOM 6792 N N . ILE A 1 890 ? 13.353 -23.738 -14.846 1 90.3 890 ILE A N 1
ATOM 6793 C CA . ILE A 1 890 ? 13.885 -24.596 -13.793 1 90.3 890 ILE A CA 1
ATOM 6794 C C . ILE A 1 890 ? 12.781 -25.511 -13.267 1 90.3 890 ILE A C 1
ATOM 6796 O O . ILE A 1 890 ? 13.039 -26.664 -12.912 1 90.3 890 ILE A O 1
ATOM 6800 N N . GLY A 1 891 ? 11.554 -24.981 -13.228 1 91.37 891 GLY A N 1
ATOM 6801 C CA . GLY A 1 891 ? 10.447 -25.802 -12.765 1 91.37 891 GLY A CA 1
ATOM 6802 C C . GLY A 1 891 ? 10.197 -27.016 -13.64 1 91.37 891 GLY A C 1
ATOM 6803 O O . GLY A 1 891 ? 9.883 -28.097 -13.137 1 91.37 891 GLY A O 1
ATOM 6804 N N . VAL A 1 892 ? 10.33 -26.876 -14.847 1 93.56 892 VAL A N 1
ATOM 6805 C CA . VAL A 1 892 ? 10.134 -27.962 -15.801 1 93.56 892 VAL A CA 1
ATOM 6806 C C . VAL A 1 892 ? 11.256 -28.987 -15.656 1 93.56 892 VAL A C 1
ATOM 6808 O O . VAL A 1 892 ? 11.004 -30.194 -15.633 1 93.56 892 VAL A O 1
ATOM 6811 N N . LEU A 1 893 ? 12.446 -28.447 -15.521 1 94.34 893 LEU A N 1
ATOM 6812 C CA . LEU A 1 893 ? 13.591 -29.336 -15.353 1 94.34 893 LEU A CA 1
ATOM 6813 C C . LEU A 1 893 ? 13.49 -30.109 -14.042 1 94.34 893 LEU A C 1
ATOM 6815 O O . LEU A 1 893 ? 13.844 -31.289 -13.984 1 94.34 893 LEU A O 1
ATOM 6819 N N . GLN A 1 894 ? 13.072 -29.413 -13.042 1 94 894 GLN A N 1
ATOM 6820 C CA . GLN A 1 894 ? 12.888 -30.076 -11.755 1 94 894 GLN A CA 1
ATOM 6821 C C . GLN A 1 894 ? 11.831 -31.172 -11.847 1 94 894 GLN A C 1
ATOM 6823 O O . GLN A 1 894 ? 12.017 -32.268 -11.314 1 94 894 GLN A O 1
ATOM 6828 N N . PHE A 1 895 ? 10.728 -30.933 -12.483 1 94.6 895 PHE A N 1
ATOM 6829 C CA . PHE A 1 895 ? 9.684 -31.929 -12.697 1 94.6 895 PHE A CA 1
ATOM 6830 C C . PHE A 1 895 ? 10.241 -33.148 -13.422 1 94.6 895 PHE A C 1
ATOM 6832 O O . PHE A 1 895 ? 10.015 -34.284 -13 1 94.6 895 PHE A O 1
ATOM 6839 N N . CYS A 1 896 ? 10.905 -32.877 -14.448 1 96.15 896 CYS A N 1
ATOM 6840 C CA . CYS A 1 896 ? 11.417 -33.969 -15.269 1 96.15 896 CYS A CA 1
ATOM 6841 C C . CYS A 1 896 ? 12.474 -34.769 -14.516 1 96.15 896 CYS A C 1
ATOM 6843 O O . CYS A 1 896 ? 12.576 -35.985 -14.686 1 96.15 896 CYS A O 1
ATOM 6845 N N . ASP A 1 897 ? 13.315 -34.059 -13.772 1 95.31 897 ASP A N 1
ATOM 6846 C CA . ASP A 1 897 ? 14.321 -34.738 -12.961 1 95.31 897 ASP A CA 1
ATOM 6847 C C . ASP A 1 897 ? 13.67 -35.71 -11.98 1 95.31 897 ASP A C 1
ATOM 6849 O O . ASP A 1 897 ? 14.04 -36.884 -11.923 1 95.31 897 ASP A O 1
ATOM 6853 N N . PHE A 1 898 ? 12.71 -35.311 -11.253 1 94.56 898 PHE A N 1
ATOM 6854 C CA . PHE A 1 898 ? 12.027 -36.171 -10.293 1 94.56 898 PHE A CA 1
ATOM 6855 C C . PHE A 1 898 ? 11.247 -37.268 -11.008 1 94.56 898 PHE A C 1
ATOM 6857 O O . PHE A 1 898 ? 11.267 -38.426 -10.586 1 94.56 898 PHE A O 1
ATOM 6864 N N . TYR A 1 899 ? 10.553 -36.929 -12.08 1 96.02 899 TYR A N 1
ATOM 6865 C CA . TYR A 1 899 ? 9.738 -37.866 -12.844 1 96.02 899 TYR A CA 1
ATOM 6866 C C . TYR A 1 899 ? 10.592 -38.991 -13.416 1 96.02 899 TYR A C 1
ATOM 6868 O O . TYR A 1 899 ? 10.291 -40.17 -13.216 1 96.02 899 TYR A O 1
ATOM 6876 N N . CYS A 1 900 ? 11.667 -38.623 -14.092 1 96.69 900 CYS A N 1
ATOM 6877 C CA . CYS A 1 900 ? 12.507 -39.631 -14.73 1 96.69 900 CYS A CA 1
ATOM 6878 C C . CYS A 1 900 ? 13.299 -40.417 -13.693 1 96.69 900 CYS A C 1
ATOM 6880 O O . CYS A 1 900 ? 13.594 -41.596 -13.893 1 96.69 900 CYS A O 1
ATOM 6882 N N . GLY A 1 901 ? 13.72 -39.716 -12.573 1 94.32 901 GLY A N 1
ATOM 6883 C CA . GLY A 1 901 ? 14.356 -40.442 -11.485 1 94.32 901 GLY A CA 1
ATOM 6884 C C . GLY A 1 901 ? 13.466 -41.512 -10.882 1 94.32 901 GLY A C 1
ATOM 6885 O O . GLY A 1 901 ? 13.907 -42.641 -10.659 1 94.32 901 GLY A O 1
ATOM 6886 N N . LEU A 1 902 ? 12.235 -41.245 -10.707 1 94.54 902 LEU A N 1
ATOM 6887 C CA . LEU A 1 902 ? 11.278 -42.196 -10.151 1 94.54 902 LEU A CA 1
ATOM 6888 C C . LEU A 1 902 ? 10.951 -43.292 -11.16 1 94.54 902 LEU A C 1
ATOM 6890 O O . LEU A 1 902 ? 10.784 -44.455 -10.787 1 94.54 902 LEU A O 1
ATOM 6894 N N . LEU A 1 903 ? 10.817 -42.864 -12.382 1 96.14 903 LEU A N 1
ATOM 6895 C CA . LEU A 1 903 ? 10.57 -43.835 -13.442 1 96.14 903 LEU A CA 1
ATOM 6896 C C . LEU A 1 903 ? 11.717 -44.835 -13.542 1 96.14 903 LEU A C 1
ATOM 6898 O O . LEU A 1 903 ? 11.494 -46.019 -13.804 1 96.14 903 LEU A O 1
ATOM 6902 N N . ALA A 1 904 ? 12.947 -44.326 -13.35 1 95.3 904 ALA A N 1
ATOM 6903 C CA . ALA A 1 904 ? 14.116 -45.201 -13.392 1 95.3 904 ALA A CA 1
ATOM 6904 C C . ALA A 1 904 ? 14.05 -46.257 -12.292 1 95.3 904 ALA A C 1
ATOM 6906 O O . ALA A 1 904 ? 14.371 -47.425 -12.524 1 95.3 904 ALA A O 1
ATOM 6907 N N . ILE A 1 905 ? 13.67 -45.876 -11.145 1 93.44 905 ILE A N 1
ATOM 6908 C CA . ILE A 1 905 ? 13.515 -46.816 -10.041 1 93.44 905 ILE A CA 1
ATOM 6909 C C . ILE A 1 905 ? 12.421 -47.828 -10.374 1 93.44 905 ILE A C 1
ATOM 6911 O O . ILE A 1 905 ? 12.615 -49.036 -10.218 1 93.44 905 ILE A O 1
ATOM 6915 N N . TRP A 1 906 ? 11.355 -47.387 -10.934 1 95.24 906 TRP A N 1
ATOM 6916 C CA . TRP A 1 906 ? 10.197 -48.217 -11.251 1 95.24 906 TRP A CA 1
ATOM 6917 C C . TRP A 1 906 ? 10.549 -49.265 -12.301 1 95.24 906 TRP A C 1
ATOM 6919 O O . TRP A 1 906 ? 10.284 -50.455 -12.113 1 95.24 906 TRP A O 1
ATOM 6929 N N . VAL A 1 907 ? 11.154 -48.852 -13.394 1 95.06 907 VAL A N 1
ATOM 6930 C CA . VAL A 1 907 ? 11.429 -49.778 -14.488 1 95.06 907 VAL A CA 1
ATOM 6931 C C . VAL A 1 907 ? 12.486 -50.792 -14.053 1 95.06 907 VAL A C 1
ATOM 6933 O O . VAL A 1 907 ? 12.486 -51.935 -14.516 1 95.06 907 VAL A O 1
ATOM 6936 N N . THR A 1 908 ? 13.438 -50.412 -13.156 1 94.65 908 THR A N 1
ATOM 6937 C CA . THR A 1 908 ? 14.421 -51.354 -12.633 1 94.65 908 THR A CA 1
ATOM 6938 C C . THR A 1 908 ? 13.743 -52.432 -11.792 1 94.65 908 THR A C 1
ATOM 6940 O O . THR A 1 908 ? 14.062 -53.616 -11.917 1 94.65 908 THR A O 1
ATOM 6943 N N . LEU A 1 909 ? 12.82 -52.054 -10.99 1 95 909 LEU A N 1
ATOM 6944 C CA . LEU A 1 909 ? 12.089 -53.014 -10.17 1 95 909 LEU A CA 1
ATOM 6945 C C . LEU A 1 909 ? 11.276 -53.965 -11.043 1 95 909 LEU A C 1
ATOM 6947 O O . LEU A 1 909 ? 11.201 -55.163 -10.759 1 95 909 LEU A O 1
ATOM 6951 N N . ILE A 1 910 ? 10.74 -53.456 -12.138 1 94.72 910 ILE A N 1
ATOM 6952 C CA . ILE A 1 910 ? 9.983 -54.296 -13.059 1 94.72 910 ILE A CA 1
ATOM 6953 C C . ILE A 1 910 ? 10.926 -55.273 -13.759 1 94.72 910 ILE A C 1
ATOM 6955 O O . ILE A 1 910 ? 10.595 -56.448 -13.934 1 94.72 910 ILE A O 1
ATOM 6959 N N . ALA A 1 911 ? 12.081 -54.775 -14.181 1 93.03 911 ALA A N 1
ATOM 6960 C CA . ALA A 1 911 ? 13.064 -55.643 -14.825 1 93.03 911 ALA A CA 1
ATOM 6961 C C . ALA A 1 911 ? 13.495 -56.77 -13.891 1 93.03 911 ALA A C 1
ATOM 6963 O O . ALA A 1 911 ? 13.661 -57.913 -14.323 1 93.03 911 ALA A O 1
ATOM 6964 N N . MET A 1 912 ? 13.617 -56.45 -12.596 1 93.05 912 MET A N 1
ATOM 6965 C CA . MET A 1 912 ? 14.023 -57.441 -11.604 1 93.05 912 MET A CA 1
ATOM 6966 C C . MET A 1 912 ? 12.92 -58.469 -11.377 1 93.05 912 MET A C 1
ATOM 6968 O O . MET A 1 912 ? 13.193 -59.599 -10.969 1 93.05 912 MET A O 1
ATOM 6972 N N . SER A 1 913 ? 11.722 -58.104 -11.635 1 92.32 913 SER A N 1
ATOM 6973 C CA . SER A 1 913 ? 10.597 -59.003 -11.398 1 92.32 913 SER A CA 1
ATOM 6974 C C . SER A 1 913 ? 10.493 -60.059 -12.494 1 92.32 913 SER A C 1
ATOM 6976 O O . SER A 1 913 ? 9.885 -61.112 -12.293 1 92.32 913 SER A O 1
ATOM 6978 N N . ASN A 1 914 ? 11.095 -59.833 -13.649 1 89.22 914 ASN A N 1
ATOM 6979 C CA . ASN A 1 914 ? 11.128 -60.773 -14.764 1 89.22 914 ASN A CA 1
ATOM 6980 C C . ASN A 1 914 ? 9.733 -61.291 -15.102 1 89.22 914 ASN A C 1
ATOM 6982 O O . ASN A 1 914 ? 9.519 -62.502 -15.188 1 89.22 914 ASN A O 1
ATOM 6986 N N . ILE A 1 915 ? 8.823 -60.353 -15.252 1 87.53 915 ILE A N 1
ATOM 6987 C CA . ILE A 1 915 ? 7.457 -60.701 -15.628 1 87.53 915 ILE A CA 1
ATOM 6988 C C . ILE A 1 915 ? 7.373 -60.902 -17.139 1 87.53 915 ILE A C 1
ATOM 6990 O O . ILE A 1 915 ? 8.328 -60.614 -17.864 1 87.53 915 ILE A O 1
ATOM 6994 N N . ARG A 1 916 ? 6.234 -61.446 -17.584 1 84.44 916 ARG A N 1
ATOM 6995 C CA . ARG A 1 916 ? 6.011 -61.715 -19.001 1 84.44 916 ARG A CA 1
ATOM 6996 C C . ARG A 1 916 ? 6.144 -60.44 -19.828 1 84.44 916 ARG A C 1
ATOM 6998 O O . ARG A 1 916 ? 5.754 -59.36 -19.379 1 84.44 916 ARG A O 1
ATOM 7005 N N . HIS A 1 917 ? 6.676 -60.546 -20.974 1 78.36 917 HIS A N 1
ATOM 7006 C CA . HIS A 1 917 ? 7.017 -59.421 -21.837 1 78.36 917 HIS A CA 1
ATOM 7007 C C . HIS A 1 917 ? 5.78 -58.601 -22.187 1 78.36 917 HIS A C 1
ATOM 7009 O O . HIS A 1 917 ? 5.857 -57.377 -22.318 1 78.36 917 HIS A O 1
ATOM 7015 N N . GLN A 1 918 ? 4.645 -59.293 -22.257 1 77.24 918 GLN A N 1
ATOM 7016 C CA . GLN A 1 918 ? 3.421 -58.59 -22.627 1 77.24 918 GLN A CA 1
ATOM 7017 C C . GLN A 1 918 ? 2.97 -57.647 -21.515 1 77.24 918 GLN A C 1
ATOM 7019 O O . GLN A 1 918 ? 2.374 -56.602 -21.783 1 77.24 918 GLN A O 1
ATOM 7024 N N . LEU A 1 919 ? 3.383 -57.977 -20.32 1 88.35 919 LEU A N 1
ATOM 7025 C CA . LEU A 1 919 ? 2.934 -57.199 -19.171 1 88.35 919 LEU A CA 1
ATOM 7026 C C . LEU A 1 919 ? 3.924 -56.085 -18.848 1 88.35 919 LEU A C 1
ATOM 7028 O O . LEU A 1 919 ? 3.582 -55.129 -18.149 1 88.35 919 LEU A O 1
ATOM 7032 N N . VAL A 1 920 ? 5.096 -56.245 -19.41 1 90.38 920 VAL A N 1
ATOM 7033 C CA . VAL A 1 920 ? 6.139 -55.271 -19.102 1 90.38 920 VAL A CA 1
ATOM 7034 C C . VAL A 1 920 ? 5.758 -53.908 -19.675 1 90.38 920 VAL A C 1
ATOM 7036 O O . VAL A 1 920 ? 5.831 -52.893 -18.979 1 90.38 920 VAL A O 1
ATOM 7039 N N . SER A 1 921 ? 5.221 -53.827 -20.937 1 90.35 921 SER A N 1
ATOM 7040 C CA . SER A 1 921 ? 4.834 -52.569 -21.568 1 90.35 921 SER A CA 1
ATOM 7041 C C . SER A 1 921 ? 3.653 -51.929 -20.846 1 90.35 921 SER A C 1
ATOM 7043 O O . SER A 1 921 ? 3.605 -50.708 -20.684 1 90.35 921 SER A O 1
ATOM 7045 N N . LEU A 1 922 ? 2.819 -52.83 -20.416 1 92.32 922 LEU A N 1
ATOM 7046 C CA . LEU A 1 922 ? 1.648 -52.353 -19.688 1 92.32 922 LEU A CA 1
ATOM 7047 C C . LEU A 1 922 ? 2.054 -51.719 -18.362 1 92.32 922 LEU A C 1
ATOM 7049 O O . LEU A 1 922 ? 1.574 -50.638 -18.013 1 92.32 922 LEU A O 1
ATOM 7053 N N . LEU A 1 923 ? 2.938 -52.317 -17.664 1 94.05 923 LEU A N 1
ATOM 7054 C CA . LEU A 1 923 ? 3.371 -51.824 -16.361 1 94.05 923 LEU A CA 1
ATOM 7055 C C . LEU A 1 923 ? 4.235 -50.576 -16.511 1 94.05 923 LEU A C 1
ATOM 7057 O O . LEU A 1 923 ? 4.195 -49.682 -15.663 1 94.05 923 LEU A O 1
ATOM 7061 N N . HIS A 1 924 ? 4.993 -50.571 -17.58 1 94.58 924 HIS A N 1
ATOM 7062 C CA . HIS A 1 924 ? 5.786 -49.378 -17.856 1 94.58 924 HIS A CA 1
ATOM 7063 C C . HIS A 1 924 ? 4.894 -48.16 -18.065 1 94.58 924 HIS A C 1
ATOM 7065 O O . HIS A 1 924 ? 5.133 -47.101 -17.48 1 94.58 924 HIS A O 1
ATOM 7071 N N . MET A 1 925 ? 3.835 -48.326 -18.84 1 94.84 925 MET A N 1
ATOM 7072 C CA . MET A 1 925 ? 2.962 -47.199 -19.156 1 94.84 925 MET A CA 1
ATOM 7073 C C . MET A 1 925 ? 2.112 -46.814 -17.95 1 94.84 925 MET A C 1
ATOM 7075 O O . MET A 1 925 ? 1.851 -45.631 -17.721 1 94.84 925 MET A O 1
ATOM 7079 N N . LEU A 1 926 ? 1.737 -47.802 -17.219 1 94.71 926 LEU A N 1
ATOM 7080 C CA . LEU A 1 926 ? 1.014 -47.521 -15.984 1 94.71 926 LEU A CA 1
ATOM 7081 C C . LEU A 1 926 ? 1.878 -46.717 -15.019 1 94.71 926 LEU A C 1
ATOM 7083 O O . LEU A 1 926 ? 1.406 -45.754 -14.41 1 94.71 926 LEU A O 1
ATOM 7087 N N . GLY A 1 927 ? 3.118 -47.13 -14.893 1 94.59 927 GLY A N 1
ATOM 7088 C CA . GLY A 1 927 ? 4.054 -46.391 -14.06 1 94.59 927 GLY A CA 1
ATOM 7089 C C . GLY A 1 927 ? 4.3 -44.976 -14.549 1 94.59 927 GLY A C 1
ATOM 7090 O O . GLY A 1 927 ? 4.357 -44.039 -13.75 1 94.59 927 GLY A O 1
ATOM 7091 N N . ALA A 1 928 ? 4.386 -44.807 -15.857 1 96.05 928 ALA A N 1
ATOM 7092 C CA . ALA A 1 928 ? 4.635 -43.488 -16.433 1 96.05 928 ALA A CA 1
ATOM 7093 C C . ALA A 1 928 ? 3.495 -42.526 -16.112 1 96.05 928 ALA A C 1
ATOM 7095 O O . ALA A 1 928 ? 3.732 -41.367 -15.765 1 96.05 928 ALA A O 1
ATOM 7096 N N . ILE A 1 929 ? 2.274 -43.014 -16.165 1 96.39 929 ILE A N 1
ATOM 7097 C CA . ILE A 1 929 ? 1.109 -42.163 -15.95 1 96.39 929 ILE A CA 1
ATOM 7098 C C . ILE A 1 929 ? 0.956 -41.863 -14.461 1 96.39 929 ILE A C 1
ATOM 7100 O O . ILE A 1 929 ? 0.818 -40.704 -14.065 1 96.39 929 ILE A O 1
ATOM 7104 N N . LEU A 1 930 ? 1.106 -42.853 -13.61 1 94.9 930 LEU A N 1
ATOM 7105 C CA . LEU A 1 930 ? 0.872 -42.681 -12.18 1 94.9 930 LEU A CA 1
ATOM 7106 C C . LEU A 1 930 ? 1.997 -41.876 -11.539 1 94.9 930 LEU A C 1
ATOM 7108 O O . LEU A 1 930 ? 1.758 -41.096 -10.614 1 94.9 930 LEU A O 1
ATOM 7112 N N . LEU A 1 931 ? 3.152 -42.026 -12.03 1 95.18 931 LEU A N 1
ATOM 7113 C CA . LEU A 1 931 ? 4.275 -41.278 -11.476 1 95.18 931 LEU A CA 1
ATOM 7114 C C . LEU A 1 931 ? 4.255 -39.831 -11.959 1 95.18 931 LEU A C 1
ATOM 7116 O O . LEU A 1 931 ? 4.669 -38.924 -11.233 1 95.18 931 LEU A O 1
ATOM 7120 N N . ALA A 1 932 ? 3.786 -3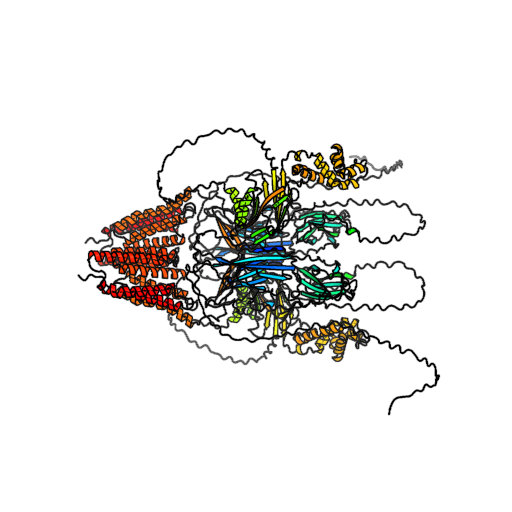9.647 -13.221 1 95.47 932 ALA A N 1
ATOM 7121 C CA . ALA A 1 932 ? 3.591 -38.268 -13.662 1 95.47 932 ALA A CA 1
ATOM 7122 C C . ALA A 1 932 ? 2.555 -37.556 -12.796 1 95.47 932 ALA A C 1
ATOM 7124 O O . ALA A 1 932 ? 2.749 -36.402 -12.409 1 95.47 932 ALA A O 1
ATOM 7125 N N . PHE A 1 933 ? 1.517 -38.217 -12.456 1 94.1 933 PHE A N 1
ATOM 7126 C CA . PHE A 1 933 ? 0.465 -37.708 -11.584 1 94.1 933 PHE A CA 1
ATOM 7127 C C . PHE A 1 933 ? 1.01 -37.418 -10.19 1 94.1 933 PHE A C 1
ATOM 7129 O O . PHE A 1 933 ? 0.779 -36.339 -9.639 1 94.1 933 PHE A O 1
ATOM 7136 N N . GLY A 1 934 ? 1.776 -38.299 -9.672 1 93.04 934 GLY A N 1
ATOM 7137 C CA . GLY A 1 934 ? 2.338 -38.143 -8.34 1 93.04 934 GLY A CA 1
ATOM 7138 C C . GLY A 1 934 ? 3.341 -37.009 -8.244 1 93.04 934 GLY A C 1
ATOM 7139 O O . GLY A 1 934 ? 3.367 -36.277 -7.253 1 93.04 934 GLY A O 1
ATOM 7140 N N . THR A 1 935 ? 4.147 -36.899 -9.249 1 93.85 935 THR A N 1
ATOM 7141 C CA . THR A 1 935 ? 5.162 -35.851 -9.258 1 93.85 935 THR A CA 1
ATOM 7142 C C . THR A 1 935 ? 4.516 -34.473 -9.371 1 93.85 935 THR A C 1
ATOM 7144 O O . THR A 1 935 ? 4.981 -33.511 -8.755 1 93.85 935 THR A O 1
ATOM 7147 N N . GLU A 1 936 ? 3.467 -34.432 -10.192 1 93.44 936 GLU A N 1
ATOM 7148 C CA . GLU A 1 936 ? 2.768 -33.158 -10.331 1 93.44 936 GLU A CA 1
ATOM 7149 C C . GLU A 1 936 ? 2.021 -32.795 -9.051 1 93.44 936 GLU A C 1
ATOM 7151 O O . GLU A 1 936 ? 1.867 -31.615 -8.729 1 93.44 936 GLU A O 1
ATOM 7156 N N . LEU A 1 937 ? 1.541 -33.76 -8.37 1 91.01 937 LEU A N 1
ATOM 7157 C CA . LEU A 1 937 ? 0.834 -33.535 -7.114 1 91.01 937 LEU A CA 1
ATOM 7158 C C . LEU A 1 937 ? 1.782 -32.999 -6.046 1 91.01 937 LEU A C 1
ATOM 7160 O O . LEU A 1 937 ? 1.485 -31.994 -5.395 1 91.01 937 LEU A O 1
ATOM 7164 N N . ASN A 1 938 ? 2.856 -33.664 -5.782 1 87.57 938 ASN A N 1
ATOM 7165 C CA . ASN A 1 938 ? 3.88 -33.225 -4.839 1 87.57 938 ASN A CA 1
ATOM 7166 C C . ASN A 1 938 ? 5.2 -33.956 -5.066 1 87.57 938 ASN A C 1
ATOM 7168 O O . ASN A 1 938 ? 5.37 -35.093 -4.621 1 87.57 938 ASN A O 1
ATOM 7172 N N . LYS A 1 939 ? 6.085 -33.271 -5.661 1 84.83 939 LYS A N 1
ATOM 7173 C CA . LYS A 1 939 ? 7.345 -33.9 -6.044 1 84.83 939 LYS A CA 1
ATOM 7174 C C . LYS A 1 939 ? 8.236 -34.133 -4.827 1 84.83 939 LYS A C 1
ATOM 7176 O O . LYS A 1 939 ? 9.109 -35.003 -4.848 1 84.83 939 LYS A O 1
ATOM 7181 N N . GLN A 1 940 ? 8.027 -33.38 -3.713 1 76.32 940 GLN A N 1
ATOM 7182 C CA . GLN A 1 940 ? 8.918 -33.479 -2.562 1 76.32 940 GLN A CA 1
ATOM 7183 C C . GLN A 1 940 ? 8.312 -34.357 -1.471 1 76.32 940 GLN A C 1
ATOM 7185 O O . GLN A 1 940 ? 8.945 -34.605 -0.443 1 76.32 940 GLN A O 1
ATOM 7190 N N . SER A 1 941 ? 7.104 -34.898 -1.87 1 76.66 941 SER A N 1
ATOM 7191 C CA . SER A 1 941 ? 6.45 -35.762 -0.893 1 76.66 941 SER A CA 1
ATOM 7192 C C . SER A 1 941 ? 7.112 -37.135 -0.838 1 76.66 941 SER A C 1
ATOM 7194 O O . SER A 1 941 ? 7.514 -37.677 -1.869 1 76.66 941 SER A O 1
ATOM 7196 N N . LEU A 1 942 ? 7.32 -37.72 0.319 1 77.16 942 LEU A N 1
ATOM 7197 C CA . LEU A 1 942 ? 7.9 -39.042 0.526 1 77.16 942 LEU A CA 1
ATOM 7198 C C . LEU A 1 942 ? 7.037 -40.121 -0.119 1 77.16 942 LEU A C 1
ATOM 7200 O O . LEU A 1 942 ? 7.555 -41.136 -0.591 1 77.16 942 LEU A O 1
ATOM 7204 N N . TRP A 1 943 ? 5.835 -39.902 -0.236 1 78.79 943 TRP A N 1
ATOM 7205 C CA . TRP A 1 943 ? 4.91 -40.906 -0.752 1 78.79 943 TRP A CA 1
ATOM 7206 C C . TRP A 1 943 ? 5.113 -41.115 -2.249 1 78.79 943 TRP A C 1
ATOM 7208 O O . TRP A 1 943 ? 4.877 -42.209 -2.767 1 78.79 943 TRP A O 1
ATOM 7218 N N . VAL A 1 944 ? 5.581 -40.112 -2.874 1 83.04 944 VAL A N 1
ATOM 7219 C CA . VAL A 1 944 ? 5.806 -40.237 -4.31 1 83.04 944 VAL A CA 1
ATOM 7220 C C . VAL A 1 944 ? 6.977 -41.182 -4.57 1 83.04 944 VAL A C 1
ATOM 7222 O O . VAL A 1 944 ? 7.029 -41.845 -5.609 1 83.04 944 VAL A O 1
ATOM 7225 N N . PHE A 1 945 ? 7.783 -41.439 -3.509 1 81.34 945 PHE A N 1
ATOM 7226 C CA . PHE A 1 945 ? 8.925 -42.339 -3.616 1 81.34 945 PHE A CA 1
ATOM 7227 C C . PHE A 1 945 ? 8.575 -43.723 -3.083 1 81.34 945 PHE A C 1
ATOM 7229 O O . PHE A 1 945 ? 8.923 -44.735 -3.694 1 81.34 945 PHE A O 1
ATOM 7236 N N . LEU A 1 946 ? 7.851 -43.741 -2.078 1 84.34 946 LEU A N 1
ATOM 7237 C CA . LEU A 1 946 ? 7.616 -44.991 -1.363 1 84.34 946 LEU A CA 1
ATOM 7238 C C . LEU A 1 946 ? 6.582 -45.846 -2.087 1 84.34 946 LEU A C 1
ATOM 7240 O O . LEU A 1 946 ? 6.708 -47.071 -2.136 1 84.34 946 LEU A O 1
ATOM 7244 N N . ALA A 1 947 ? 5.634 -45.224 -2.7 1 87.42 947 ALA A N 1
ATOM 7245 C CA . ALA A 1 947 ? 4.544 -45.98 -3.31 1 87.42 947 ALA A CA 1
ATOM 7246 C C . ALA A 1 947 ? 5.047 -46.824 -4.478 1 87.42 947 ALA A C 1
ATOM 7248 O O . ALA A 1 947 ? 4.826 -48.037 -4.515 1 87.42 947 ALA A O 1
ATOM 7249 N N . PRO A 1 948 ? 5.752 -46.244 -5.357 1 88.18 948 PRO A N 1
ATOM 7250 C CA . PRO A 1 948 ? 6.269 -47.069 -6.452 1 88.18 948 PRO A CA 1
ATOM 7251 C C . PRO A 1 948 ? 7.297 -48.096 -5.983 1 88.18 948 PRO A C 1
ATOM 7253 O O . PRO A 1 948 ? 7.34 -49.214 -6.503 1 88.18 948 PRO A O 1
ATOM 7256 N N . ALA A 1 949 ? 8.102 -47.799 -4.98 1 88.95 949 ALA A N 1
ATOM 7257 C CA . ALA A 1 949 ? 9.114 -48.722 -4.473 1 88.95 949 ALA A CA 1
ATOM 7258 C C . ALA A 1 949 ? 8.468 -49.921 -3.784 1 88.95 949 ALA A C 1
ATOM 7260 O O . ALA A 1 949 ? 8.849 -51.067 -4.032 1 88.95 949 ALA A O 1
ATOM 7261 N N . LEU A 1 950 ? 7.472 -49.698 -3.01 1 91.86 950 LEU A N 1
ATOM 7262 C CA . LEU A 1 950 ? 6.799 -50.777 -2.294 1 91.86 950 LEU A CA 1
ATOM 7263 C C . LEU A 1 950 ? 6.01 -51.658 -3.257 1 91.86 950 LEU A C 1
ATOM 7265 O O . LEU A 1 950 ? 6.007 -52.884 -3.123 1 91.86 950 LEU A O 1
ATOM 7269 N N . THR A 1 951 ? 5.408 -51.016 -4.201 1 92.74 951 THR A N 1
ATOM 7270 C CA . THR A 1 951 ? 4.668 -51.781 -5.199 1 92.74 951 THR A CA 1
ATOM 7271 C C . THR A 1 951 ? 5.617 -52.623 -6.047 1 92.74 951 THR A C 1
ATOM 7273 O O . THR A 1 951 ? 5.315 -53.775 -6.367 1 92.74 951 THR A O 1
ATOM 7276 N N . GLY A 1 952 ? 6.696 -52.065 -6.397 1 93.04 952 GLY A N 1
ATOM 7277 C CA . GLY A 1 952 ? 7.693 -52.814 -7.146 1 93.04 952 GLY A CA 1
ATOM 7278 C C . GLY A 1 952 ? 8.265 -53.986 -6.372 1 93.04 952 GLY A C 1
ATOM 7279 O O . GLY A 1 952 ? 8.409 -55.084 -6.914 1 93.04 952 GLY A O 1
ATOM 7280 N N . ILE A 1 953 ? 8.53 -53.842 -5.108 1 92.07 953 ILE A N 1
ATOM 7281 C CA . ILE A 1 953 ? 9.062 -54.904 -4.262 1 92.07 953 ILE A CA 1
ATOM 7282 C C . ILE A 1 953 ? 8.018 -56.008 -4.102 1 92.07 953 ILE A C 1
ATOM 7284 O O . ILE A 1 953 ? 8.353 -57.194 -4.115 1 92.07 953 ILE A O 1
ATOM 7288 N N . CYS A 1 954 ? 6.826 -55.604 -4.055 1 94.18 954 CYS A N 1
ATOM 7289 C CA . CYS A 1 954 ? 5.743 -56.578 -3.971 1 94.18 954 CYS A CA 1
ATOM 7290 C C . CYS A 1 954 ? 5.653 -57.406 -5.247 1 94.18 954 CYS A C 1
ATOM 7292 O O . CYS A 1 954 ? 5.467 -58.623 -5.192 1 94.18 954 CYS A O 1
ATOM 7294 N N . LEU A 1 955 ? 5.828 -56.786 -6.369 1 93.97 955 LEU A N 1
ATOM 7295 C CA . LEU A 1 955 ? 5.782 -57.479 -7.652 1 93.97 955 LEU A CA 1
ATOM 7296 C C . LEU A 1 955 ? 6.938 -58.465 -7.779 1 93.97 955 LEU A C 1
ATOM 7298 O O . LEU A 1 955 ? 6.757 -59.581 -8.273 1 93.97 955 LEU A O 1
ATOM 7302 N N . ILE A 1 956 ? 8.072 -58.088 -7.323 1 93.83 956 ILE A N 1
ATOM 7303 C CA . ILE A 1 956 ? 9.24 -58.962 -7.354 1 93.83 956 ILE A CA 1
ATOM 7304 C C . ILE A 1 956 ? 8.996 -60.181 -6.468 1 93.83 956 ILE A C 1
ATOM 7306 O O . ILE A 1 956 ? 9.22 -61.318 -6.89 1 93.83 956 ILE A O 1
ATOM 7310 N N . SER A 1 957 ? 8.455 -59.939 -5.29 1 93.25 957 SER A N 1
ATOM 7311 C CA . SER A 1 957 ? 8.222 -61.018 -4.336 1 93.25 957 SER A CA 1
ATOM 7312 C C . SER A 1 957 ? 7.204 -62.019 -4.871 1 93.25 957 SER A C 1
ATOM 7314 O O . SER A 1 957 ? 7.39 -63.231 -4.742 1 93.25 957 SER A O 1
ATOM 7316 N N . VAL A 1 958 ? 6.264 -61.509 -5.532 1 93.49 958 VAL A N 1
ATOM 7317 C CA . VAL A 1 958 ? 5.212 -62.37 -6.063 1 93.49 958 VAL A CA 1
ATOM 7318 C C . VAL A 1 958 ? 5.735 -63.138 -7.275 1 93.49 958 VAL A C 1
ATOM 7320 O O . VAL A 1 958 ? 5.507 -64.343 -7.399 1 93.49 958 VAL A O 1
ATOM 7323 N N . SER A 1 959 ? 6.411 -62.442 -8.149 1 92.75 959 SER A N 1
ATOM 7324 C CA . SER A 1 959 ? 6.919 -63.084 -9.357 1 92.75 959 SER A CA 1
ATOM 7325 C C . SER A 1 959 ? 7.967 -64.14 -9.022 1 92.75 959 SER A C 1
ATOM 7327 O O . SER A 1 959 ? 7.916 -65.258 -9.539 1 92.75 959 SER A O 1
ATOM 7329 N N . TRP A 1 960 ? 8.936 -63.82 -8.167 1 91.11 960 TRP A N 1
ATOM 7330 C CA . TRP A 1 960 ? 9.974 -64.766 -7.771 1 91.11 960 TRP A CA 1
ATOM 7331 C C . TRP A 1 960 ? 9.376 -65.941 -7.006 1 91.11 960 TRP A C 1
ATOM 7333 O O . TRP A 1 960 ? 9.774 -67.09 -7.212 1 91.11 960 TRP A O 1
ATOM 7343 N N . GLY A 1 961 ? 8.387 -65.632 -6.173 1 91.73 961 GLY A N 1
ATOM 7344 C CA . GLY A 1 961 ? 7.727 -66.685 -5.418 1 91.73 961 GLY A CA 1
ATOM 7345 C C . GLY A 1 961 ? 6.973 -67.666 -6.296 1 91.73 961 GLY A C 1
ATOM 7346 O O . GLY A 1 961 ? 7.066 -68.88 -6.102 1 91.73 961 GLY A O 1
ATOM 7347 N N . LEU A 1 962 ? 6.297 -67.153 -7.301 1 91.93 962 LEU A N 1
ATOM 7348 C CA . LEU A 1 962 ? 5.537 -68.006 -8.209 1 91.93 962 LEU A CA 1
ATOM 7349 C C . LEU A 1 962 ? 6.471 -68.849 -9.072 1 91.93 962 LEU A C 1
ATOM 7351 O O . LEU A 1 962 ? 6.19 -70.02 -9.335 1 91.93 962 LEU A O 1
ATOM 7355 N N . ARG A 1 963 ? 7.509 -68.291 -9.47 1 89.16 963 ARG A N 1
ATOM 7356 C CA . ARG A 1 963 ? 8.47 -69.038 -10.275 1 89.16 963 ARG A CA 1
ATOM 7357 C C . ARG A 1 963 ? 9.157 -70.117 -9.446 1 89.16 963 ARG A C 1
ATOM 7359 O O . ARG A 1 963 ? 9.43 -71.211 -9.945 1 89.16 963 ARG A O 1
ATOM 7366 N N . CYS A 1 964 ? 9.463 -69.808 -8.164 1 89.47 964 CYS A N 1
ATOM 7367 C CA . CYS A 1 964 ? 10.05 -70.804 -7.275 1 89.47 964 CYS A CA 1
ATOM 7368 C C . CYS A 1 964 ? 9.081 -71.954 -7.029 1 89.47 964 CYS A C 1
ATOM 7370 O O . CYS A 1 964 ? 9.485 -73.118 -7.005 1 89.47 964 CYS A O 1
ATOM 7372 N N . ARG A 1 965 ? 7.845 -71.56 -6.934 1 90.9 965 ARG A N 1
ATOM 7373 C CA . ARG A 1 965 ? 6.837 -72.587 -6.693 1 90.9 965 ARG A CA 1
ATOM 7374 C C . ARG A 1 965 ? 6.64 -73.461 -7.927 1 90.9 965 ARG A C 1
ATOM 7376 O O . ARG A 1 965 ? 6.519 -74.683 -7.815 1 90.9 965 ARG A O 1
ATOM 7383 N N . LYS A 1 966 ? 6.692 -72.828 -9.087 1 89.28 966 LYS A N 1
ATOM 7384 C CA . LYS A 1 966 ? 6.458 -73.55 -10.334 1 89.28 966 LYS A CA 1
ATOM 7385 C C . LYS A 1 966 ? 7.648 -74.437 -10.688 1 89.28 966 LYS A C 1
ATOM 7387 O O . LYS A 1 966 ? 7.472 -75.56 -11.164 1 89.28 966 LYS A O 1
ATOM 7392 N N . THR A 1 967 ? 8.844 -73.908 -10.437 1 85.38 967 THR A N 1
ATOM 7393 C CA . THR A 1 967 ? 10.032 -74.658 -10.829 1 85.38 967 THR A CA 1
ATOM 7394 C C . THR A 1 967 ? 10.573 -75.468 -9.653 1 85.38 967 THR A C 1
ATOM 7396 O O . THR A 1 967 ? 11.436 -76.329 -9.831 1 85.38 967 THR A O 1
ATOM 7399 N N . LYS A 1 968 ? 10.099 -75.308 -8.329 1 86.51 968 LYS A N 1
ATOM 7400 C CA . LYS A 1 968 ? 10.539 -75.951 -7.094 1 86.51 968 LYS A CA 1
ATOM 7401 C C . LYS A 1 968 ? 12.028 -75.717 -6.853 1 86.51 968 LYS A C 1
ATOM 7403 O O . LYS A 1 968 ? 12.715 -76.578 -6.299 1 86.51 968 LYS A O 1
ATOM 7408 N N . ARG A 1 969 ? 12.574 -74.655 -7.504 1 84.39 969 ARG A N 1
ATOM 7409 C CA . ARG A 1 969 ? 13.958 -74.227 -7.326 1 84.39 969 ARG A CA 1
ATOM 7410 C C . ARG A 1 969 ? 14.029 -72.754 -6.935 1 84.39 969 ARG A C 1
ATOM 7412 O O . ARG A 1 969 ? 13.063 -72.011 -7.115 1 84.39 969 ARG A O 1
ATOM 7419 N N . CYS A 1 970 ? 15.064 -72.493 -6.373 1 82.43 970 CYS A N 1
ATOM 7420 C CA . CYS A 1 970 ? 15.246 -71.11 -5.946 1 82.43 970 CYS A CA 1
ATOM 7421 C C . CYS A 1 970 ? 15.466 -70.194 -7.143 1 82.43 970 CYS A C 1
ATOM 7423 O O . CYS A 1 970 ? 16.265 -70.502 -8.028 1 82.43 970 CYS A O 1
ATOM 7425 N N . PHE A 1 971 ? 14.669 -69.354 -7.4 1 86.18 971 PHE A N 1
ATOM 7426 C CA . PHE A 1 971 ? 14.772 -68.307 -8.41 1 86.18 971 PHE A CA 1
ATOM 7427 C C . PHE A 1 971 ? 15.002 -66.948 -7.759 1 86.18 971 PHE A C 1
ATOM 7429 O O . PHE A 1 971 ? 14.361 -66.616 -6.759 1 86.18 971 PHE A O 1
ATOM 7436 N N . PRO A 1 972 ? 15.891 -66.007 -8.345 1 87.04 972 PRO A N 1
ATOM 7437 C CA . PRO A 1 972 ? 16.828 -66.172 -9.458 1 87.04 972 PRO A CA 1
ATOM 7438 C C . PRO A 1 972 ? 18.06 -66.99 -9.077 1 87.04 972 PRO A C 1
ATOM 7440 O O . PRO A 1 972 ? 18.117 -67.551 -7.98 1 87.04 972 PRO A O 1
ATOM 7443 N N . ALA A 1 973 ? 19.151 -67.105 -9.994 1 86.99 973 ALA A N 1
ATOM 7444 C CA . ALA A 1 973 ? 20.344 -67.915 -9.759 1 86.99 973 ALA A CA 1
ATOM 7445 C C . ALA A 1 973 ? 21.03 -67.516 -8.456 1 86.99 973 ALA A C 1
ATOM 7447 O O . ALA A 1 973 ? 20.876 -66.386 -7.986 1 86.99 973 ALA A O 1
ATOM 7448 N N . ARG A 1 974 ? 21.69 -68.369 -7.692 1 85.51 974 ARG A N 1
ATOM 7449 C CA . ARG A 1 974 ? 22.348 -68.17 -6.405 1 85.51 974 ARG A CA 1
ATOM 7450 C C . ARG A 1 974 ? 23.383 -67.053 -6.487 1 85.51 974 ARG A C 1
ATOM 7452 O O . ARG A 1 974 ? 23.58 -66.311 -5.522 1 85.51 974 ARG A O 1
ATOM 7459 N N . SER A 1 975 ? 24.001 -66.772 -7.614 1 85.52 975 SER A N 1
ATOM 7460 C CA . SER A 1 975 ? 24.986 -65.71 -7.786 1 85.52 975 SER A CA 1
ATOM 7461 C C . SER A 1 975 ? 24.333 -64.333 -7.719 1 85.52 975 SER A C 1
ATOM 7463 O O . SER A 1 975 ? 24.907 -63.394 -7.163 1 85.52 975 SER A O 1
ATOM 7465 N N . TYR A 1 976 ? 23.086 -64.272 -8.213 1 90.75 976 TYR A N 1
ATOM 7466 C CA . TYR A 1 976 ? 22.366 -63.004 -8.182 1 90.75 976 TYR A CA 1
ATOM 7467 C C . TYR A 1 976 ? 21.871 -62.692 -6.775 1 90.75 976 TYR A C 1
ATOM 7469 O O . TYR A 1 976 ? 21.993 -61.559 -6.305 1 90.75 976 TYR A O 1
ATOM 7477 N N . LEU A 1 977 ? 21.462 -63.669 -5.972 1 89.79 977 LEU A N 1
ATOM 7478 C CA . LEU A 1 977 ? 20.876 -63.487 -4.649 1 89.79 977 LEU A CA 1
ATOM 7479 C C . LEU A 1 977 ? 21.96 -63.265 -3.6 1 89.79 977 LEU A C 1
ATOM 7481 O O . LEU A 1 977 ? 21.749 -62.536 -2.628 1 89.79 977 LEU A O 1
ATOM 7485 N N . ALA A 1 978 ? 23.126 -63.905 -3.843 1 89.7 978 ALA A N 1
ATOM 7486 C CA . ALA A 1 978 ? 24.166 -63.868 -2.818 1 89.7 978 ALA A CA 1
ATOM 7487 C C . ALA A 1 978 ? 25.134 -62.713 -3.059 1 89.7 978 ALA A C 1
ATOM 7489 O O . ALA A 1 978 ? 25.727 -62.185 -2.116 1 89.7 978 ALA A O 1
ATOM 7490 N N . LEU A 1 979 ? 25.248 -62.224 -4.275 1 89.74 979 LEU A N 1
ATOM 7491 C CA . LEU A 1 979 ? 26.287 -61.238 -4.556 1 89.74 979 LEU A CA 1
ATOM 7492 C C . LEU A 1 979 ? 25.679 -59.948 -5.095 1 89.74 979 LEU A C 1
ATOM 7494 O O . LEU A 1 979 ? 25.785 -58.895 -4.462 1 89.74 979 LEU A O 1
ATOM 7498 N N . TYR A 1 980 ? 24.95 -60.01 -6.155 1 91.02 980 TYR A N 1
ATOM 7499 C CA . TYR A 1 980 ? 24.518 -58.814 -6.87 1 91.02 980 TYR A CA 1
ATOM 7500 C C . TYR A 1 980 ? 23.409 -58.096 -6.11 1 91.02 980 TYR A C 1
ATOM 7502 O O . TYR A 1 980 ? 23.47 -56.88 -5.914 1 91.02 980 TYR A O 1
ATOM 7510 N N . LEU A 1 981 ? 22.445 -58.771 -5.615 1 92.82 981 LEU A N 1
ATOM 7511 C CA . LEU A 1 981 ? 21.301 -58.169 -4.939 1 92.82 981 LEU A CA 1
ATOM 7512 C C . LEU A 1 981 ? 21.73 -57.493 -3.641 1 92.82 981 LEU A C 1
ATOM 7514 O O . LEU A 1 981 ? 21.361 -56.345 -3.383 1 92.82 981 LEU A O 1
ATOM 7518 N N . PRO A 1 982 ? 22.523 -58.178 -2.769 1 93.57 982 PRO A N 1
ATOM 7519 C CA . PRO A 1 982 ? 22.937 -57.506 -1.535 1 93.57 982 PRO A CA 1
ATOM 7520 C C . PRO A 1 982 ? 23.817 -56.285 -1.794 1 93.57 982 PRO A C 1
ATOM 7522 O O . PRO A 1 982 ? 23.652 -55.251 -1.143 1 93.57 982 PRO A O 1
ATOM 7525 N N . ILE A 1 983 ? 24.713 -56.365 -2.742 1 94.12 983 ILE A N 1
ATOM 7526 C CA . ILE A 1 983 ? 25.572 -55.23 -3.061 1 94.12 983 ILE A CA 1
ATOM 7527 C C . ILE A 1 983 ? 24.726 -54.077 -3.597 1 94.12 983 ILE A C 1
ATOM 7529 O O . ILE A 1 983 ? 24.903 -52.927 -3.19 1 94.12 983 ILE A O 1
ATOM 7533 N N . GLY A 1 984 ? 23.821 -54.398 -4.475 1 94.62 984 GLY A N 1
ATOM 7534 C CA . GLY A 1 984 ? 22.921 -53.386 -5.004 1 94.62 984 GLY A CA 1
ATOM 7535 C C . GLY A 1 984 ? 22.038 -52.759 -3.942 1 94.62 984 GLY A C 1
ATOM 7536 O O . GLY A 1 984 ? 21.834 -51.543 -3.935 1 94.62 984 GLY A O 1
ATOM 7537 N N . SER A 1 985 ? 21.557 -53.52 -3.024 1 93.71 985 SER A N 1
ATOM 7538 C CA . SER A 1 985 ? 20.691 -53.023 -1.96 1 93.71 985 SER A CA 1
ATOM 7539 C C . SER A 1 985 ? 21.46 -52.129 -0.994 1 93.71 985 SER A C 1
ATOM 7541 O O . SER A 1 985 ? 20.923 -51.136 -0.497 1 93.71 985 SER A O 1
ATOM 7543 N N . VAL A 1 986 ? 22.633 -52.485 -0.68 1 94.21 986 VAL A N 1
ATOM 7544 C CA . VAL A 1 986 ? 23.462 -51.672 0.203 1 94.21 986 VAL A CA 1
ATOM 7545 C C . VAL A 1 986 ? 23.756 -50.327 -0.457 1 94.21 986 VAL A C 1
ATOM 7547 O O . VAL A 1 986 ? 23.722 -49.285 0.201 1 94.21 986 VAL A O 1
ATOM 7550 N N . LEU A 1 987 ? 24.023 -50.35 -1.732 1 95.25 987 LEU A N 1
ATOM 7551 C CA . LEU A 1 987 ? 24.272 -49.106 -2.452 1 95.25 987 LEU A CA 1
ATOM 7552 C C . LEU A 1 987 ? 23.04 -48.208 -2.428 1 95.25 987 LEU A C 1
ATOM 7554 O O . LEU A 1 987 ? 23.151 -47 -2.203 1 95.25 987 LEU A O 1
ATOM 7558 N N . VAL A 1 988 ? 21.876 -48.767 -2.571 1 93.29 988 VAL A N 1
ATOM 7559 C CA . VAL A 1 988 ? 20.633 -48.004 -2.538 1 93.29 988 VAL A CA 1
ATOM 7560 C C . VAL A 1 988 ? 20.417 -47.427 -1.141 1 93.29 988 VAL A C 1
ATOM 7562 O O . VAL A 1 988 ? 20.025 -46.267 -0.996 1 93.29 988 VAL A O 1
ATOM 7565 N N . MET A 1 989 ? 20.722 -48.166 -0.113 1 92.18 989 MET A N 1
ATOM 7566 C CA . MET A 1 989 ? 20.554 -47.703 1.261 1 92.18 989 MET A CA 1
ATOM 7567 C C . MET A 1 989 ? 21.505 -46.55 1.567 1 92.18 989 MET A C 1
ATOM 7569 O O . MET A 1 989 ? 21.118 -45.577 2.216 1 92.18 989 MET A O 1
ATOM 7573 N N . VAL A 1 990 ? 22.677 -46.649 1.15 1 92.86 990 VAL A N 1
ATOM 7574 C CA . VAL A 1 990 ? 23.65 -45.576 1.33 1 92.86 990 VAL A CA 1
ATOM 7575 C C . VAL A 1 990 ? 23.173 -44.319 0.605 1 92.86 990 VAL A C 1
ATOM 7577 O O . VAL A 1 990 ? 23.286 -43.21 1.134 1 92.86 990 VAL A O 1
ATOM 7580 N N . GLY A 1 991 ? 22.699 -44.513 -0.572 1 91.59 991 GLY A N 1
ATOM 7581 C CA . GLY A 1 991 ? 22.157 -43.384 -1.31 1 91.59 991 GLY A CA 1
ATOM 7582 C C . GLY A 1 991 ? 21 -42.706 -0.599 1 91.59 991 GLY A C 1
ATOM 7583 O O . GLY A 1 991 ? 20.96 -41.478 -0.5 1 91.59 991 GLY A O 1
ATOM 7584 N N . LEU A 1 992 ? 20.133 -43.419 -0.061 1 86.98 992 LEU A N 1
ATOM 7585 C CA . LEU A 1 992 ? 18.965 -42.881 0.628 1 86.98 992 LEU A CA 1
ATOM 7586 C C . LEU A 1 992 ? 19.375 -42.157 1.906 1 86.98 992 LEU A C 1
ATOM 7588 O O . LEU A 1 992 ? 18.798 -41.122 2.25 1 86.98 992 LEU A O 1
ATOM 7592 N N . VAL A 1 993 ? 20.339 -42.619 2.624 1 87.08 993 VAL A N 1
ATOM 7593 C CA . VAL A 1 993 ? 20.845 -41.985 3.837 1 87.08 993 VAL A CA 1
ATOM 7594 C C . VAL A 1 993 ? 21.522 -40.662 3.485 1 87.08 993 VAL A C 1
ATOM 7596 O O . VAL A 1 993 ? 21.337 -39.66 4.179 1 87.08 993 VAL A O 1
ATOM 7599 N N . CYS A 1 994 ? 22.245 -40.666 2.442 1 86.94 994 CYS A N 1
ATOM 7600 C CA . CYS A 1 994 ? 22.878 -39.438 1.974 1 86.94 994 CYS A CA 1
ATOM 7601 C C . CYS A 1 994 ? 21.833 -38.393 1.602 1 86.94 994 CYS A C 1
ATOM 7603 O O . CYS A 1 994 ? 21.946 -37.229 1.991 1 86.94 994 CYS A O 1
ATOM 7605 N N . PHE A 1 995 ? 20.881 -38.805 1.007 1 82.51 995 PHE A N 1
ATOM 7606 C CA . PHE A 1 995 ? 19.85 -37.9 0.512 1 82.51 995 PHE A CA 1
ATOM 7607 C C . PHE A 1 995 ? 19.011 -37.355 1.661 1 82.51 995 PHE A C 1
ATOM 7609 O O . PHE A 1 995 ? 18.705 -36.161 1.701 1 82.51 995 PHE A O 1
ATOM 7616 N N . ALA A 1 996 ? 18.758 -38.088 2.659 1 77.52 996 ALA A N 1
ATOM 7617 C CA . ALA A 1 996 ? 17.759 -37.714 3.657 1 77.52 996 ALA A CA 1
ATOM 7618 C C . ALA A 1 996 ? 18.417 -37.092 4.885 1 77.52 996 ALA A C 1
ATOM 7620 O O . ALA A 1 996 ? 17.836 -36.218 5.533 1 77.52 996 ALA A O 1
ATOM 7621 N N . PHE A 1 997 ? 19.745 -37.408 5.274 1 80.22 997 PHE A N 1
ATOM 7622 C CA . PHE A 1 997 ? 20.208 -37.06 6.612 1 80.22 997 PHE A CA 1
ATOM 7623 C C . PHE A 1 997 ? 21.525 -36.297 6.549 1 80.22 997 PHE A C 1
ATOM 7625 O O . PHE A 1 997 ? 21.871 -35.566 7.479 1 80.22 997 PHE A O 1
ATOM 7632 N N . LEU A 1 998 ? 22.199 -36.308 5.576 1 82.25 998 LEU A N 1
ATOM 7633 C CA . LEU A 1 998 ? 23.568 -35.808 5.639 1 82.25 998 LEU A CA 1
ATOM 7634 C C . LEU A 1 998 ? 23.712 -34.516 4.842 1 82.25 998 LEU A C 1
ATOM 7636 O O . LEU A 1 998 ? 24.739 -33.839 4.929 1 82.25 998 LEU A O 1
ATOM 7640 N N . GLN A 1 999 ? 22.796 -34.118 4.081 1 81.9 999 GLN A N 1
ATOM 7641 C CA . GLN A 1 999 ? 22.915 -32.949 3.216 1 81.9 999 GLN A CA 1
ATOM 7642 C C . GLN A 1 999 ? 22.757 -31.657 4.012 1 81.9 999 GLN A C 1
ATOM 7644 O O . GLN A 1 999 ? 21.784 -31.492 4.751 1 81.9 999 GLN A O 1
ATOM 7649 N N . THR A 1 1000 ? 23.771 -30.752 4.01 1 77.26 1000 THR A N 1
ATOM 7650 C CA . THR A 1 1000 ? 23.748 -29.389 4.529 1 77.26 1000 THR A CA 1
ATOM 7651 C C . THR A 1 1000 ? 23.98 -28.379 3.408 1 77.26 1000 THR A C 1
ATOM 7653 O O . THR A 1 1000 ? 24.335 -28.757 2.289 1 77.26 1000 THR A O 1
ATOM 7656 N N . LYS A 1 1001 ? 23.738 -27.085 3.677 1 75.22 1001 LYS A N 1
ATOM 7657 C CA . LYS A 1 1001 ? 23.924 -26.064 2.65 1 75.22 1001 LYS A CA 1
ATOM 7658 C C . LYS A 1 1001 ? 25.384 -25.984 2.214 1 75.22 1001 LYS A C 1
ATOM 7660 O O . LYS A 1 1001 ? 25.674 -25.741 1.041 1 75.22 1001 LYS A O 1
ATOM 7665 N N . GLN A 1 1002 ? 26.327 -26.325 3.152 1 76.43 1002 GLN A N 1
ATOM 7666 C CA . GLN A 1 1002 ? 27.755 -26.201 2.88 1 76.43 1002 GLN A CA 1
ATOM 7667 C C . GLN A 1 1002 ? 28.275 -27.412 2.11 1 76.43 1002 GLN A C 1
ATOM 7669 O O . GLN A 1 1002 ? 29.14 -27.278 1.243 1 76.43 1002 GLN A O 1
ATOM 7674 N N . ASN A 1 1003 ? 27.696 -28.563 2.339 1 84.71 1003 ASN A N 1
ATOM 7675 C CA . ASN A 1 1003 ? 28.259 -29.767 1.736 1 84.71 1003 ASN A CA 1
ATOM 7676 C C . ASN A 1 1003 ? 27.331 -30.347 0.673 1 84.71 1003 ASN A C 1
ATOM 7678 O O . ASN A 1 1003 ? 27.528 -31.477 0.221 1 84.71 1003 ASN A O 1
ATOM 7682 N N . TYR A 1 1004 ? 26.422 -29.68 0.244 1 86.76 1004 TYR A N 1
ATOM 7683 C CA . TYR A 1 1004 ? 25.387 -30.16 -0.664 1 86.76 1004 TYR A CA 1
ATOM 7684 C C . TYR A 1 1004 ? 25.998 -30.705 -1.95 1 86.76 1004 TYR A C 1
ATOM 7686 O O . TYR A 1 1004 ? 25.64 -31.795 -2.402 1 86.76 1004 TYR A O 1
ATOM 7694 N N . HIS A 1 1005 ? 26.94 -30.091 -2.585 1 89.01 1005 HIS A N 1
ATOM 7695 C CA . HIS A 1 1005 ? 27.486 -30.481 -3.88 1 89.01 1005 HIS A CA 1
ATOM 7696 C C . HIS A 1 1005 ? 28.262 -31.791 -3.779 1 89.01 1005 HIS A C 1
ATOM 7698 O O . HIS A 1 1005 ? 28.276 -32.583 -4.723 1 89.01 1005 HIS A O 1
ATOM 7704 N N . ILE A 1 1006 ? 28.769 -32.08 -2.569 1 91.89 1006 ILE A N 1
ATOM 7705 C CA . ILE A 1 1006 ? 29.55 -33.3 -2.392 1 91.89 1006 ILE A CA 1
ATOM 7706 C C . ILE A 1 1006 ? 28.617 -34.471 -2.095 1 91.89 1006 ILE A C 1
ATOM 7708 O O . ILE A 1 1006 ? 28.644 -35.487 -2.793 1 91.89 1006 ILE A O 1
ATOM 7712 N N . VAL A 1 1007 ? 27.782 -34.303 -1.155 1 92.42 1007 VAL A N 1
ATOM 7713 C CA . VAL A 1 1007 ? 26.939 -35.397 -0.683 1 92.42 1007 VAL A CA 1
ATOM 7714 C C . VAL A 1 1007 ? 25.909 -35.754 -1.753 1 92.42 1007 VAL A C 1
ATOM 7716 O O . VAL A 1 1007 ? 25.637 -36.933 -1.992 1 92.42 1007 VAL A O 1
ATOM 7719 N N . HIS A 1 1008 ? 25.394 -34.821 -2.397 1 92.54 1008 HIS A N 1
ATOM 7720 C CA . HIS A 1 1008 ? 24.415 -35.085 -3.445 1 92.54 1008 HIS A CA 1
ATOM 7721 C C . HIS A 1 1008 ? 25.066 -35.749 -4.654 1 92.54 1008 HIS A C 1
ATOM 7723 O O . HIS A 1 1008 ? 24.454 -36.599 -5.305 1 92.54 1008 HIS A O 1
ATOM 7729 N N . SER A 1 1009 ? 26.286 -35.405 -4.945 1 95.08 1009 SER A N 1
ATOM 7730 C CA . SER A 1 1009 ? 27.027 -36.074 -6.01 1 95.08 1009 SER A CA 1
ATOM 7731 C C . SER A 1 1009 ? 27.258 -37.545 -5.682 1 95.08 1009 SER A C 1
ATOM 7733 O O . SER A 1 1009 ? 27.17 -38.404 -6.562 1 95.08 1009 SER A O 1
ATOM 7735 N N . ILE A 1 1010 ? 27.516 -37.784 -4.464 1 94.28 1010 ILE A N 1
ATOM 7736 C CA . ILE A 1 1010 ? 27.686 -39.166 -4.031 1 94.28 1010 ILE A CA 1
ATOM 7737 C C . ILE A 1 1010 ? 26.371 -39.925 -4.196 1 94.28 1010 ILE A C 1
ATOM 7739 O O . ILE A 1 1010 ? 26.365 -41.085 -4.613 1 94.28 1010 ILE A O 1
ATOM 7743 N N . TRP A 1 1011 ? 25.361 -39.298 -3.883 1 94.25 1011 TRP A N 1
ATOM 7744 C CA . TRP A 1 1011 ? 24.047 -39.899 -4.085 1 94.25 1011 TRP A CA 1
ATOM 7745 C C . TRP A 1 1011 ? 23.849 -40.296 -5.544 1 94.25 1011 TRP A C 1
ATOM 7747 O O . TRP A 1 1011 ? 23.404 -41.408 -5.837 1 94.25 1011 TRP A O 1
ATOM 7757 N N . HIS A 1 1012 ? 24.183 -39.475 -6.541 1 95.2 1012 HIS A N 1
ATOM 7758 C CA . HIS A 1 1012 ? 24.088 -39.789 -7.962 1 95.2 1012 HIS A CA 1
ATOM 7759 C C . HIS A 1 1012 ? 24.925 -41.016 -8.312 1 95.2 1012 HIS A C 1
ATOM 7761 O O . HIS A 1 1012 ? 24.441 -41.933 -8.979 1 95.2 1012 HIS A O 1
ATOM 7767 N N . MET A 1 1013 ? 26.09 -41.065 -7.792 1 94.93 1013 MET A N 1
ATOM 7768 C CA . MET A 1 1013 ? 27.05 -42.107 -8.144 1 94.93 1013 MET A CA 1
ATOM 7769 C C . MET A 1 1013 ? 26.599 -43.464 -7.615 1 94.93 1013 MET A C 1
ATOM 7771 O O . MET A 1 1013 ? 26.591 -44.451 -8.352 1 94.93 1013 MET A O 1
ATOM 7775 N N . VAL A 1 1014 ? 26.199 -43.408 -6.417 1 95.29 1014 VAL A N 1
ATOM 7776 C CA . VAL A 1 1014 ? 25.833 -44.674 -5.791 1 95.29 1014 VAL A CA 1
ATOM 7777 C C . VAL A 1 1014 ? 24.544 -45.205 -6.414 1 95.29 1014 VAL A C 1
ATOM 7779 O O . VAL A 1 1014 ? 24.391 -46.414 -6.605 1 95.29 1014 VAL A O 1
ATOM 7782 N N . MET A 1 1015 ? 23.637 -44.413 -6.788 1 94.55 1015 MET A N 1
ATOM 7783 C CA . MET A 1 1015 ? 22.389 -44.846 -7.41 1 94.55 1015 MET A CA 1
ATOM 7784 C C . MET A 1 1015 ? 22.638 -45.382 -8.816 1 94.55 1015 MET A C 1
ATOM 7786 O O . MET A 1 1015 ? 22.039 -46.38 -9.22 1 94.55 1015 MET A O 1
ATOM 7790 N N . ALA A 1 1016 ? 23.514 -44.745 -9.504 1 94.81 1016 ALA A N 1
ATOM 7791 C CA . ALA A 1 1016 ? 23.853 -45.207 -10.847 1 94.81 1016 ALA A CA 1
ATOM 7792 C C . ALA A 1 1016 ? 24.523 -46.578 -10.803 1 94.81 1016 ALA A C 1
ATOM 7794 O O . ALA A 1 1016 ? 24.188 -47.465 -11.592 1 94.81 1016 ALA A O 1
ATOM 7795 N N . LEU A 1 1017 ? 25.419 -46.767 -9.848 1 93.13 1017 LEU A N 1
ATOM 7796 C CA . LEU A 1 1017 ? 26.159 -48.018 -9.732 1 93.13 1017 LEU A CA 1
ATOM 7797 C C . LEU A 1 1017 ? 25.253 -49.143 -9.242 1 93.13 1017 LEU A C 1
ATOM 7799 O O . LEU A 1 1017 ? 25.473 -50.311 -9.57 1 93.13 1017 LEU A O 1
ATOM 7803 N N . SER A 1 1018 ? 24.275 -48.801 -8.482 1 95.63 1018 SER A N 1
ATOM 7804 C CA . SER A 1 1018 ? 23.358 -49.818 -7.978 1 95.63 1018 SER A CA 1
ATOM 7805 C C . SER A 1 1018 ? 22.592 -50.484 -9.116 1 95.63 1018 SER A C 1
ATOM 7807 O O . SER A 1 1018 ? 22.24 -51.662 -9.029 1 95.63 1018 SER A O 1
ATOM 7809 N N . ILE A 1 1019 ? 22.308 -49.836 -10.264 1 94.94 1019 ILE A N 1
ATOM 7810 C CA . ILE A 1 1019 ? 21.575 -50.363 -11.41 1 94.94 1019 ILE A CA 1
ATOM 7811 C C . ILE A 1 1019 ? 22.381 -51.479 -12.07 1 94.94 1019 ILE A C 1
ATOM 7813 O O . ILE A 1 1019 ? 21.819 -52.487 -12.505 1 94.94 1019 ILE A O 1
ATOM 7817 N N . LEU A 1 1020 ? 23.726 -51.354 -12.074 1 92.77 1020 LEU A N 1
ATOM 7818 C CA . LEU A 1 1020 ? 24.595 -52.356 -12.681 1 92.77 1020 LEU A CA 1
ATOM 7819 C C . LEU A 1 1020 ? 24.478 -53.691 -11.953 1 92.77 1020 LEU A C 1
ATOM 7821 O O . LEU A 1 1020 ? 24.536 -54.751 -12.58 1 92.77 1020 LEU A O 1
ATOM 7825 N N . CYS A 1 1021 ? 24.222 -53.528 -10.7 1 92.4 1021 CYS A N 1
ATOM 7826 C CA . CYS A 1 1021 ? 24.134 -54.734 -9.885 1 92.4 1021 CYS A CA 1
ATOM 7827 C C . CYS A 1 1021 ? 22.717 -55.295 -9.891 1 92.4 1021 CYS A C 1
ATOM 7829 O O . CYS A 1 1021 ? 22.526 -56.511 -9.932 1 92.4 1021 CYS A O 1
ATOM 7831 N N . LEU A 1 1022 ? 21.772 -54.475 -10.003 1 93.82 1022 LEU A N 1
ATOM 7832 C CA . LEU A 1 1022 ? 20.39 -54.9 -9.804 1 93.82 1022 LEU A CA 1
ATOM 7833 C C . LEU A 1 1022 ? 19.756 -55.322 -11.125 1 93.82 1022 LEU A C 1
ATOM 7835 O O . LEU A 1 1022 ? 18.819 -56.124 -11.14 1 93.82 1022 LEU A O 1
ATOM 7839 N N . LEU A 1 1023 ? 20.198 -54.84 -12.285 1 93.28 1023 LEU A N 1
ATOM 7840 C CA . LEU A 1 1023 ? 19.648 -55.213 -13.584 1 93.28 1023 LEU A CA 1
ATOM 7841 C C . LEU A 1 1023 ? 20.028 -56.644 -13.946 1 93.28 1023 LEU A C 1
ATOM 7843 O O . LEU A 1 1023 ? 21.214 -56.972 -14.036 1 93.28 1023 LEU A O 1
ATOM 7847 N N . PRO A 1 1024 ? 19.041 -57.45 -14.182 1 91.14 1024 PRO A N 1
ATOM 7848 C CA . PRO A 1 1024 ? 19.305 -58.872 -14.412 1 91.14 1024 PRO A CA 1
ATOM 7849 C C . PRO A 1 1024 ? 20.009 -59.133 -15.742 1 91.14 1024 PRO A C 1
ATOM 7851 O O . PRO A 1 1024 ? 19.837 -58.371 -16.696 1 91.14 1024 PRO A O 1
ATOM 7854 N N . ASP A 1 1025 ? 20.82 -60.229 -15.701 1 86.94 1025 ASP A N 1
ATOM 7855 C CA . ASP A 1 1025 ? 21.472 -60.744 -16.901 1 86.94 1025 ASP A CA 1
ATOM 7856 C C . ASP A 1 1025 ? 20.78 -62.01 -17.402 1 86.94 1025 ASP A C 1
ATOM 7858 O O . ASP A 1 1025 ? 20.123 -62.711 -16.629 1 86.94 1025 ASP A O 1
ATOM 7862 N N . ARG A 1 1026 ? 20.753 -62.199 -18.717 1 78.71 1026 ARG A N 1
ATOM 7863 C CA . ARG A 1 1026 ? 20.118 -63.368 -19.317 1 78.71 1026 ARG A CA 1
ATOM 7864 C C . ARG A 1 1026 ? 20.644 -64.657 -18.696 1 78.71 1026 ARG A C 1
ATOM 7866 O O . ARG A 1 1026 ? 19.885 -65.605 -18.484 1 78.71 1026 ARG A O 1
ATOM 7873 N N . LYS A 1 1027 ? 21.887 -64.657 -18.264 1 77.71 1027 LYS A N 1
ATOM 7874 C CA . LYS A 1 1027 ? 22.504 -65.862 -17.719 1 77.71 1027 LYS A CA 1
ATOM 7875 C C . LYS A 1 1027 ? 21.969 -66.171 -16.323 1 77.71 1027 LYS A C 1
ATOM 7877 O O . LYS A 1 1027 ? 21.8 -67.337 -15.962 1 77.71 1027 LYS A O 1
ATOM 7882 N N . THR A 1 1028 ? 21.632 -65.105 -15.62 1 75.8 1028 THR A N 1
ATOM 7883 C CA . THR A 1 1028 ? 21.238 -65.311 -14.23 1 75.8 1028 THR A CA 1
ATOM 7884 C C . THR A 1 1028 ? 19.727 -65.486 -14.117 1 75.8 1028 THR A C 1
ATOM 7886 O O . THR A 1 1028 ? 19.232 -66.032 -13.128 1 75.8 1028 THR A O 1
ATOM 7889 N N . PHE A 1 1029 ? 18.947 -65.085 -15.167 1 79.8 1029 PHE A N 1
ATOM 7890 C CA . PHE A 1 1029 ? 17.494 -65.152 -15.073 1 79.8 1029 PHE A CA 1
ATOM 7891 C C . PHE A 1 1029 ? 16.94 -66.22 -16.009 1 79.8 1029 PHE A C 1
ATOM 7893 O O . PHE A 1 1029 ? 15.728 -66.442 -16.058 1 79.8 1029 PHE A O 1
ATOM 7900 N N . HIS A 1 1030 ? 17.755 -66.994 -16.928 1 62.62 1030 HIS A N 1
ATOM 7901 C CA . HIS A 1 1030 ? 17.285 -68.149 -17.686 1 62.62 1030 HIS A CA 1
ATOM 7902 C C . HIS A 1 1030 ? 17.596 -69.451 -16.955 1 62.62 1030 HIS A C 1
ATOM 7904 O O . HIS A 1 1030 ? 18.703 -69.63 -16.441 1 62.62 1030 HIS A O 1
ATOM 7910 N N . PRO A 1 1031 ? 16.537 -70.242 -16.689 1 45.92 1031 PRO A N 1
ATOM 7911 C CA . PRO A 1 1031 ? 16.727 -71.544 -16.047 1 45.92 1031 PRO A CA 1
ATOM 7912 C C . PRO A 1 1031 ? 17.631 -72.473 -16.854 1 45.92 1031 PRO A C 1
ATOM 7914 O O . PRO A 1 1031 ? 17.615 -72.439 -18.087 1 45.92 1031 PRO A O 1
ATOM 7917 N N . LYS A 1 1032 ? 18.874 -72.726 -16.455 1 39.73 1032 LYS A N 1
ATOM 7918 C CA . LYS A 1 1032 ? 19.542 -73.883 -17.045 1 39.73 1032 LYS A CA 1
ATOM 7919 C C . LYS A 1 1032 ? 18.572 -75.049 -17.213 1 39.73 1032 LYS A C 1
ATOM 7921 O O . LYS A 1 1032 ? 17.959 -75.499 -16.243 1 39.73 1032 LYS A O 1
ATOM 7926 N N . CYS A 1 1033 ? 17.819 -75.071 -18.261 1 34.33 1033 CYS A N 1
ATOM 7927 C CA . CYS A 1 1033 ? 17.295 -76.396 -18.571 1 34.33 1033 CYS A CA 1
ATOM 7928 C C . CYS A 1 1033 ? 18.427 -77.385 -18.823 1 34.33 1033 CYS A C 1
ATOM 7930 O O . CYS A 1 1033 ? 19.418 -77.049 -19.474 1 34.33 1033 CYS A O 1
ATOM 7932 N N . MET B 1 1 ? -81.883 81.249 -48.016 1 14.91 1 MET B N 1
ATOM 7933 C CA . MET B 1 1 ? -80.548 80.663 -47.942 1 14.91 1 MET B CA 1
ATOM 7934 C C . MET B 1 1 ? -79.766 81.238 -46.766 1 14.91 1 MET B C 1
ATOM 7936 O O . MET B 1 1 ? -79.486 80.531 -45.796 1 14.91 1 MET B O 1
ATOM 7940 N N . CYS B 1 2 ? -78.357 81.822 -47.064 1 14.59 2 CYS B N 1
ATOM 7941 C CA . CYS B 1 2 ? -76.937 81.731 -46.746 1 14.59 2 CYS B CA 1
ATOM 7942 C C . CYS B 1 2 ? -76.627 82.429 -45.427 1 14.59 2 CYS B C 1
ATOM 7944 O O . CYS B 1 2 ? -76.024 81.834 -44.532 1 14.59 2 CYS B O 1
ATOM 7946 N N . SER B 1 3 ? -75.673 83.376 -45.381 1 15.79 3 SER B N 1
ATOM 7947 C CA . SER B 1 3 ? -74.27 83.631 -45.068 1 15.79 3 SER B CA 1
ATOM 7948 C C . SER B 1 3 ? -74.128 84.425 -43.774 1 15.79 3 SER B C 1
ATOM 7950 O O . SER B 1 3 ? -73.252 84.136 -42.956 1 15.79 3 SER B O 1
ATOM 7952 N N . ARG B 1 4 ? -74.694 85.586 -43.672 1 13.9 4 ARG B N 1
ATOM 7953 C CA . ARG B 1 4 ? -73.932 86.69 -43.099 1 13.9 4 ARG B CA 1
ATOM 7954 C C . ARG B 1 4 ? -73.965 86.645 -41.575 1 13.9 4 ARG B C 1
ATOM 7956 O O . ARG B 1 4 ? -72.923 86.736 -40.923 1 13.9 4 ARG B O 1
ATOM 7963 N N . ARG B 1 5 ? -74.592 87.542 -40.599 1 14.87 5 ARG B N 1
ATOM 7964 C CA . ARG B 1 5 ? -73.892 88.768 -40.229 1 14.87 5 ARG B CA 1
ATOM 7965 C C . ARG B 1 5 ? -73.325 88.67 -38.817 1 14.87 5 ARG B C 1
ATOM 7967 O O . ARG B 1 5 ? -73.724 87.799 -38.041 1 14.87 5 ARG B O 1
ATOM 7974 N N . SER B 1 6 ? -73.066 89.749 -37.998 1 14.96 6 SER B N 1
ATOM 7975 C CA . SER B 1 6 ? -72.107 90.71 -37.466 1 14.96 6 SER B CA 1
ATOM 7976 C C . SER B 1 6 ? -71.963 90.569 -35.954 1 14.96 6 SER B C 1
ATOM 7978 O O . SER B 1 6 ? -70.847 90.495 -35.436 1 14.96 6 SER B O 1
ATOM 7980 N N . SER B 1 7 ? -72.919 91.016 -35.075 1 15.14 7 SER B N 1
ATOM 7981 C CA . SER B 1 7 ? -72.604 92.184 -34.259 1 15.14 7 SER B CA 1
ATOM 7982 C C . SER B 1 7 ? -72.026 91.775 -32.908 1 15.14 7 SER B C 1
ATOM 7984 O O . SER B 1 7 ? -72.241 90.65 -32.45 1 15.14 7 SER B O 1
ATOM 7986 N N . ARG B 1 8 ? -71.316 92.675 -31.998 1 14.85 8 ARG B N 1
ATOM 7987 C CA . ARG B 1 8 ? -70.234 93.281 -31.229 1 14.85 8 ARG B CA 1
ATOM 7988 C C . ARG B 1 8 ? -70.376 92.967 -29.743 1 14.85 8 ARG B C 1
ATOM 7990 O O . ARG B 1 8 ? -69.377 92.822 -29.035 1 14.85 8 ARG B O 1
ATOM 7997 N N . ALA B 1 9 ? -71.555 93.06 -29.071 1 14.84 9 ALA B N 1
ATOM 7998 C CA . ALA B 1 9 ? -71.483 94.101 -28.049 1 14.84 9 ALA B CA 1
ATOM 7999 C C . ALA B 1 9 ? -70.828 93.574 -26.775 1 14.84 9 ALA B C 1
ATOM 8001 O O . ALA B 1 9 ? -70.597 92.371 -26.64 1 14.84 9 ALA B O 1
ATOM 8002 N N . SER B 1 10 ? -71.405 93.742 -25.609 1 15.14 10 SER B N 1
ATOM 8003 C CA . SER B 1 10 ? -71.151 94.666 -24.508 1 15.14 10 SER B CA 1
ATOM 8004 C C . SER B 1 10 ? -70.421 93.973 -23.362 1 15.14 10 SER B C 1
ATOM 8006 O O . SER B 1 10 ? -69.356 94.425 -22.935 1 15.14 10 SER B O 1
ATOM 8008 N N . CYS B 1 11 ? -71.065 93.716 -22.215 1 15.79 11 CYS B N 1
ATOM 8009 C CA . CYS B 1 11 ? -70.963 94.42 -20.942 1 15.79 11 CYS B CA 1
ATOM 8010 C C . CYS B 1 11 ? -70.124 93.629 -19.946 1 15.79 11 CYS B C 1
ATOM 8012 O O . CYS B 1 11 ? -70.135 92.397 -19.959 1 15.79 11 CYS B O 1
ATOM 8014 N N . GLY B 1 12 ? -69.138 94.212 -19.112 1 15.57 12 GLY B N 1
ATOM 8015 C CA . GLY B 1 12 ? -67.955 94.428 -18.295 1 15.57 12 GLY B CA 1
ATOM 8016 C C . GLY B 1 12 ? -67.996 93.68 -16.976 1 15.57 12 GLY B C 1
ATOM 8017 O O . GLY B 1 12 ? -67.04 93.729 -16.198 1 15.57 12 GLY B O 1
ATOM 8018 N N . THR B 1 13 ? -69.153 93.195 -16.478 1 15.84 13 THR B N 1
ATOM 8019 C CA . THR B 1 13 ? -69.269 93.548 -15.067 1 15.84 13 THR B CA 1
ATOM 8020 C C . THR B 1 13 ? -68.233 92.797 -14.235 1 15.84 13 THR B C 1
ATOM 8022 O O . THR B 1 13 ? -67.7 91.776 -14.673 1 15.84 13 THR B O 1
ATOM 8025 N N . SER B 1 14 ? -68.21 92.98 -12.899 1 16.09 14 SER B N 1
ATOM 8026 C CA . SER B 1 14 ? -67.5 93.478 -11.726 1 16.09 14 SER B CA 1
ATOM 8027 C C . SER B 1 14 ? -66.851 92.338 -10.948 1 16.09 14 SER B C 1
ATOM 8029 O O . SER B 1 14 ? -65.676 92.419 -10.582 1 16.09 14 SER B O 1
ATOM 8031 N N . SER B 1 15 ? -67.629 91.328 -10.374 1 16.05 15 SER B N 1
ATOM 8032 C CA . SER B 1 15 ? -67.577 91.246 -8.918 1 16.05 15 SER B CA 1
ATOM 8033 C C . SER B 1 15 ? -66.401 90.395 -8.453 1 16.05 15 SER B C 1
ATOM 8035 O O . SER B 1 15 ? -65.931 89.523 -9.187 1 16.05 15 SER B O 1
ATOM 8037 N N . THR B 1 16 ? -65.814 90.614 -7.361 1 16.67 16 THR B N 1
ATOM 8038 C CA . THR B 1 16 ? -64.609 90.737 -6.547 1 16.67 16 THR B CA 1
ATOM 8039 C C . THR B 1 16 ? -64.088 89.361 -6.142 1 16.67 16 THR B C 1
ATOM 8041 O O . THR B 1 16 ? -64.805 88.364 -6.247 1 16.67 16 THR B O 1
ATOM 8044 N N . PRO B 1 17 ? -63.427 89.173 -4.835 1 16.8 17 PRO B N 1
ATOM 8045 C CA . PRO B 1 17 ? -62.069 88.887 -4.365 1 16.8 17 PRO B CA 1
ATOM 8046 C C . PRO B 1 17 ? -61.944 87.506 -3.728 1 16.8 17 PRO B C 1
ATOM 8048 O O . PRO B 1 17 ? -60.833 86.991 -3.575 1 16.8 17 PRO B O 1
ATOM 8051 N N . TRP B 1 18 ? -63.001 86.637 -3.486 1 16.65 18 TRP B N 1
ATOM 8052 C CA . TRP B 1 18 ? -62.915 85.997 -2.177 1 16.65 18 TRP B CA 1
ATOM 8053 C C . TRP B 1 18 ? -61.754 85.009 -2.129 1 16.65 18 TRP B C 1
ATOM 8055 O O . TRP B 1 18 ? -61.501 84.292 -3.1 1 16.65 18 TRP B O 1
ATOM 8065 N N . VAL B 1 19 ? -60.793 84.915 -1.114 1 16.97 19 VAL B N 1
ATOM 8066 C CA . VAL B 1 19 ? -59.431 84.648 -0.664 1 16.97 19 VAL B CA 1
ATOM 8067 C C . VAL B 1 19 ? -59.281 83.167 -0.322 1 16.97 19 VAL B C 1
ATOM 8069 O O . VAL B 1 19 ? -58.165 82.677 -0.136 1 16.97 19 VAL B O 1
ATOM 8072 N N . LEU B 1 20 ? -60.314 82.274 -0.249 1 16.82 20 LEU B N 1
ATOM 8073 C CA . LEU B 1 20 ? -60.245 81.322 0.853 1 16.82 20 LEU B CA 1
ATOM 8074 C C . LEU B 1 20 ? -59.049 80.39 0.692 1 16.82 20 LEU B C 1
ATOM 8076 O O . LEU B 1 20 ? -58.581 80.16 -0.425 1 16.82 20 LEU B O 1
ATOM 8080 N N . GLY B 1 21 ? -58.635 79.604 1.785 1 18.98 21 GLY B N 1
ATOM 8081 C CA . GLY B 1 21 ? -57.601 79.053 2.647 1 18.98 21 GLY B CA 1
ATOM 8082 C C . GLY B 1 21 ? -57.063 77.722 2.157 1 18.98 21 GLY B C 1
ATOM 8083 O O . GLY B 1 21 ? -57.774 76.967 1.49 1 18.98 21 GLY B O 1
ATOM 8084 N N . VAL B 1 22 ? -55.71 77.463 2.038 1 18.25 22 VAL B N 1
ATOM 8085 C CA . VAL B 1 22 ? -54.643 76.698 1.402 1 18.25 22 VAL B CA 1
ATOM 8086 C C . VAL B 1 22 ? -54.597 75.289 1.987 1 18.25 22 VAL B C 1
ATOM 8088 O O . VAL B 1 22 ? -54.377 75.115 3.188 1 18.25 22 VAL B O 1
ATOM 8091 N N . VAL B 1 23 ? -55.326 74.24 1.425 1 17.08 23 VAL B N 1
ATOM 8092 C CA . VAL B 1 23 ? -55.619 72.837 1.699 1 17.08 23 VAL B CA 1
ATOM 8093 C C . VAL B 1 23 ? -54.328 72.023 1.667 1 17.08 23 VAL B C 1
ATOM 8095 O O . VAL B 1 23 ? -53.767 71.78 0.596 1 17.08 23 VAL B O 1
ATOM 8098 N N . THR B 1 24 ? -53.327 72.333 2.504 1 17.92 24 THR B N 1
ATOM 8099 C CA . THR B 1 24 ? -52.042 71.668 2.319 1 17.92 24 THR B CA 1
ATOM 8100 C C . THR B 1 24 ? -52.167 70.169 2.581 1 17.92 24 THR B C 1
ATOM 8102 O O . THR B 1 24 ? -52.446 69.752 3.707 1 17.92 24 THR B O 1
ATOM 8105 N N . LEU B 1 25 ? -52.765 69.314 1.731 1 17.85 25 LEU B N 1
ATOM 8106 C CA . LEU B 1 25 ? -53.01 67.886 1.9 1 17.85 25 LEU B CA 1
ATOM 8107 C C . LEU B 1 25 ? -51.697 67.117 1.998 1 17.85 25 LEU B C 1
ATOM 8109 O O . LEU B 1 25 ? -50.922 67.08 1.039 1 17.85 25 LEU B O 1
ATOM 8113 N N . THR B 1 26 ? -51.05 67.158 3.167 1 18.72 26 THR B N 1
ATOM 8114 C CA . THR B 1 26 ? -49.783 66.513 3.496 1 18.72 26 THR B CA 1
ATOM 8115 C C . THR B 1 26 ? -49.872 65.005 3.278 1 18.72 26 THR B C 1
ATOM 8117 O O . THR B 1 26 ? -50.647 64.32 3.948 1 18.72 26 THR B O 1
ATOM 8120 N N . LEU B 1 27 ? -49.842 64.48 2.049 1 18.5 27 LEU B N 1
ATOM 8121 C CA . LEU B 1 27 ? -49.94 63.072 1.678 1 18.5 27 LEU B CA 1
ATOM 8122 C C . LEU B 1 27 ? -48.82 62.261 2.322 1 18.5 27 LEU B C 1
ATOM 8124 O O . LEU B 1 27 ? -47.641 62.497 2.049 1 18.5 27 LEU B O 1
ATOM 8128 N N . LEU B 1 28 ? -48.977 61.91 3.595 1 18.52 28 LEU B N 1
ATOM 8129 C CA . LEU B 1 28 ? -48.045 61.154 4.424 1 18.52 28 LEU B CA 1
ATOM 8130 C C . LEU B 1 28 ? -47.72 59.807 3.788 1 18.52 28 LEU B C 1
ATOM 8132 O O . LEU B 1 28 ? -48.623 59.017 3.502 1 18.52 28 LEU B O 1
ATOM 8136 N N . THR B 1 29 ? -46.715 59.711 2.864 1 19.39 29 THR B N 1
ATOM 8137 C CA . THR B 1 29 ? -46.148 58.6 2.107 1 19.39 29 THR B CA 1
ATOM 8138 C C . THR B 1 29 ? -45.757 57.456 3.039 1 19.39 29 THR B C 1
ATOM 8140 O O . THR B 1 29 ? -44.904 57.625 3.913 1 19.39 29 THR B O 1
ATOM 8143 N N . LEU B 1 30 ? -46.727 56.598 3.441 1 19.48 30 LEU B N 1
ATOM 8144 C CA . LEU B 1 30 ? -46.577 55.449 4.327 1 19.48 30 LEU B CA 1
ATOM 8145 C C . LEU B 1 30 ? -45.587 54.443 3.749 1 19.48 30 LEU B C 1
ATOM 8147 O O . LEU B 1 30 ? -45.811 53.897 2.667 1 19.48 30 LEU B O 1
ATOM 8151 N N . ALA B 1 31 ? -44.223 54.74 3.715 1 20.89 31 ALA B N 1
ATOM 8152 C CA . ALA B 1 31 ? -43.147 53.897 3.203 1 20.89 31 ALA B CA 1
ATOM 8153 C C . ALA B 1 31 ? -43.197 52.505 3.826 1 20.89 31 ALA B C 1
ATOM 8155 O O . ALA B 1 31 ? -43.104 52.361 5.047 1 20.89 31 ALA B O 1
ATOM 8156 N N . PRO B 1 32 ? -44.047 51.595 3.289 1 20.63 32 PRO B N 1
ATOM 8157 C CA . PRO B 1 32 ? -44.152 50.257 3.877 1 20.63 32 PRO B CA 1
ATOM 8158 C C . PRO B 1 32 ? -42.803 49.55 3.977 1 20.63 32 PRO B C 1
ATOM 8160 O O . PRO B 1 32 ? -41.949 49.713 3.101 1 20.63 32 PRO B O 1
ATOM 8163 N N . THR B 1 33 ? -42.169 49.541 5.174 1 19.63 33 THR B N 1
ATOM 8164 C CA . THR B 1 33 ? -40.939 48.862 5.568 1 19.63 33 THR B CA 1
ATOM 8165 C C . THR B 1 33 ? -40.994 47.384 5.196 1 19.63 33 THR B C 1
ATOM 8167 O O . THR B 1 33 ? -41.823 46.636 5.72 1 19.63 33 THR B O 1
ATOM 8170 N N . ARG B 1 34 ? -40.738 47.012 3.904 1 21.03 34 ARG B N 1
ATOM 8171 C CA . ARG B 1 34 ? -40.694 45.677 3.316 1 21.03 34 ARG B CA 1
ATOM 8172 C C . ARG B 1 34 ? -39.756 44.764 4.099 1 21.03 34 ARG B C 1
ATOM 8174 O O . ARG B 1 34 ? -38.551 45.015 4.168 1 21.03 34 ARG B O 1
ATOM 8181 N N . SER B 1 35 ? -40.223 44.224 5.199 1 18.79 35 SER B N 1
ATOM 8182 C CA . SER B 1 35 ? -39.549 43.241 6.041 1 18.79 35 SER B CA 1
ATOM 8183 C C . SER B 1 35 ? -39.012 42.079 5.211 1 18.79 35 SER B C 1
ATOM 8185 O O . SER B 1 35 ? -39.483 41.834 4.099 1 18.79 35 SER B O 1
ATOM 8187 N N . LEU B 1 36 ? -37.977 41.375 5.735 1 20.39 36 LEU B N 1
ATOM 8188 C CA . LEU B 1 36 ? -36.985 40.36 5.397 1 20.39 36 LEU B CA 1
ATOM 8189 C C . LEU B 1 36 ? -37.657 39.096 4.871 1 20.39 36 LEU B C 1
ATOM 8191 O O . LEU B 1 36 ? -38.502 38.509 5.551 1 20.39 36 LEU B O 1
ATOM 8195 N N . CYS B 1 37 ? -38.01 39.011 3.616 1 20.07 37 CYS B N 1
ATOM 8196 C CA . CYS B 1 37 ? -38.78 38.008 2.888 1 20.07 37 CYS B CA 1
ATOM 8197 C C . CYS B 1 37 ? -38.211 36.613 3.116 1 20.07 37 CYS B C 1
ATOM 8199 O O . CYS B 1 37 ? -36.996 36.444 3.227 1 20.07 37 CYS B O 1
ATOM 8201 N N . SER B 1 38 ? -39.123 35.71 3.587 1 19.34 38 SER B N 1
ATOM 8202 C CA . SER B 1 38 ? -39.209 34.303 3.967 1 19.34 38 SER B CA 1
ATOM 8203 C C . SER B 1 38 ? -38.622 33.402 2.886 1 19.34 38 SER B C 1
ATOM 8205 O O . SER B 1 38 ? -38.793 33.662 1.694 1 19.34 38 SER B O 1
ATOM 8207 N N . VAL B 1 39 ? -37.563 32.751 3.184 1 21.65 39 VAL B N 1
ATOM 8208 C CA . VAL B 1 39 ? -36.769 31.759 2.468 1 21.65 39 VAL B CA 1
ATOM 8209 C C . VAL B 1 39 ? -37.676 30.647 1.947 1 21.65 39 VAL B C 1
ATOM 8211 O O . VAL B 1 39 ? -38.471 30.081 2.702 1 21.65 39 VAL B O 1
ATOM 8214 N N . ALA B 1 40 ? -38.206 30.801 0.683 1 19.39 40 ALA B N 1
ATOM 8215 C CA . ALA B 1 40 ? -39.143 29.928 -0.018 1 19.39 40 ALA B CA 1
ATOM 8216 C C . ALA B 1 40 ? -38.667 28.479 0.007 1 19.39 40 ALA B C 1
ATOM 8218 O O . ALA B 1 40 ? -37.506 28.195 -0.296 1 19.39 40 ALA B O 1
ATOM 8219 N N . PRO B 1 41 ? -39.389 27.642 0.79 1 20.49 41 PRO B N 1
ATOM 8220 C CA . PRO B 1 41 ? -39.119 26.218 1.002 1 20.49 41 PRO B CA 1
ATOM 8221 C C . PRO B 1 41 ? -39.252 25.395 -0.277 1 20.49 41 PRO B C 1
ATOM 8223 O O . PRO B 1 41 ? -40.202 25.585 -1.042 1 20.49 41 PRO B O 1
ATOM 8226 N N . HIS B 1 42 ? -38.255 25.3 -1.133 1 19.44 42 HIS B N 1
ATOM 8227 C CA . HIS B 1 42 ? -38.335 24.559 -2.387 1 19.44 42 HIS B CA 1
ATOM 8228 C C . HIS B 1 42 ? -38.847 23.141 -2.157 1 19.44 42 HIS B C 1
ATOM 8230 O O . HIS B 1 42 ? -38.462 22.487 -1.185 1 19.44 42 HIS B O 1
ATOM 8236 N N . PRO B 1 43 ? -40.06 22.938 -2.634 1 18.38 43 PRO B N 1
ATOM 8237 C CA . PRO B 1 43 ? -40.854 21.712 -2.52 1 18.38 43 PRO B CA 1
ATOM 8238 C C . PRO B 1 43 ? -40.113 20.479 -3.033 1 18.38 43 PRO B C 1
ATOM 8240 O O . PRO B 1 43 ? -39.254 20.592 -3.911 1 18.38 43 PRO B O 1
ATOM 8243 N N . ALA B 1 44 ? -39.945 19.483 -2.149 1 19.28 44 ALA B N 1
ATOM 8244 C CA . ALA B 1 44 ? -39.419 18.12 -2.155 1 19.28 44 ALA B CA 1
ATOM 8245 C C . ALA B 1 44 ? -40.101 17.274 -3.225 1 19.28 44 ALA B C 1
ATOM 8247 O O . ALA B 1 44 ? -41.276 16.922 -3.093 1 19.28 44 ALA B O 1
ATOM 8248 N N . THR B 1 45 ? -40.167 17.735 -4.491 1 17.69 45 THR B N 1
ATOM 8249 C CA . THR B 1 45 ? -40.942 16.893 -5.396 1 17.69 45 THR B CA 1
ATOM 8250 C C . THR B 1 45 ? -40.336 15.495 -5.487 1 17.69 45 THR B C 1
ATOM 8252 O O . THR B 1 45 ? -39.185 15.338 -5.9 1 17.69 45 THR B O 1
ATOM 8255 N N . SER B 1 46 ? -40.658 14.594 -4.561 1 18.05 46 SER B N 1
ATOM 8256 C CA . SER B 1 46 ? -40.323 13.179 -4.439 1 18.05 46 SER B CA 1
ATOM 8257 C C . SER B 1 46 ? -40.817 12.388 -5.646 1 18.05 46 SER B C 1
ATOM 8259 O O . SER B 1 46 ? -40.743 11.158 -5.661 1 18.05 46 SER B O 1
ATOM 8261 N N . THR B 1 47 ? -40.653 12.885 -6.839 1 17.63 47 THR B N 1
ATOM 8262 C CA . THR B 1 47 ? -41.305 12.048 -7.839 1 17.63 47 THR B CA 1
ATOM 8263 C C . THR B 1 47 ? -40.662 10.665 -7.891 1 17.63 47 THR B C 1
ATOM 8265 O O . THR B 1 47 ? -39.463 10.542 -8.15 1 17.63 47 THR B O 1
ATOM 8268 N N . ILE B 1 48 ? -41.125 9.694 -7.057 1 17.76 48 ILE B N 1
ATOM 8269 C CA . ILE B 1 48 ? -40.756 8.294 -6.875 1 17.76 48 ILE B CA 1
ATOM 8270 C C . ILE B 1 48 ? -41.037 7.516 -8.158 1 17.76 48 ILE B C 1
ATOM 8272 O O . ILE B 1 48 ? -42.195 7.344 -8.547 1 17.76 48 ILE B O 1
ATOM 8276 N N . SER B 1 49 ? -40.407 7.905 -9.274 1 17.21 49 SER B N 1
ATOM 8277 C CA . SER B 1 49 ? -40.668 7.129 -10.481 1 17.21 49 SER B CA 1
ATOM 8278 C C . SER B 1 49 ? -40.399 5.645 -10.253 1 17.21 49 SER B C 1
ATOM 8280 O O . SER B 1 49 ? -39.438 5.281 -9.572 1 17.21 49 SER B O 1
ATOM 8282 N N . SER B 1 50 ? -41.496 4.837 -10.367 1 17.2 50 SER B N 1
ATOM 8283 C CA . SER B 1 50 ? -41.78 3.412 -10.241 1 17.2 50 SER B CA 1
ATOM 8284 C C . SER B 1 50 ? -40.807 2.579 -11.07 1 17.2 50 SER B C 1
ATOM 8286 O O . SER B 1 50 ? -40.197 3.085 -12.014 1 17.2 50 SER B O 1
ATOM 8288 N N . VAL B 1 51 ? -40.56 1.324 -10.61 1 17.66 51 VAL B N 1
ATOM 8289 C CA . VAL B 1 51 ? -39.717 0.14 -10.48 1 17.66 51 VAL B CA 1
ATOM 8290 C C . VAL B 1 51 ? -39.796 -0.694 -11.757 1 17.66 51 VAL B C 1
ATOM 8292 O O . VAL B 1 51 ? -40.234 -1.846 -11.727 1 17.66 51 VAL B O 1
ATOM 8295 N N . ALA B 1 52 ? -39.817 -0.013 -12.988 1 16.97 52 ALA B N 1
ATOM 8296 C CA . ALA B 1 52 ? -40.107 -1.005 -14.02 1 16.97 52 ALA B CA 1
ATOM 8297 C C . ALA B 1 52 ? -39.066 -2.12 -14.016 1 16.97 52 ALA B C 1
ATOM 8299 O O . ALA B 1 52 ? -37.893 -1.883 -13.717 1 16.97 52 ALA B O 1
ATOM 8300 N N . SER B 1 53 ? -39.501 -3.448 -14.08 1 16.77 53 SER B N 1
ATOM 8301 C CA . SER B 1 53 ? -39.172 -4.849 -13.841 1 16.77 53 SER B CA 1
ATOM 8302 C C . SER B 1 53 ? -38.234 -5.388 -14.916 1 16.77 53 SER B C 1
ATOM 8304 O O . SER B 1 53 ? -37.911 -6.578 -14.926 1 16.77 53 SER B O 1
ATOM 8306 N N . SER B 1 54 ? -37.581 -4.498 -15.746 1 16.38 54 SER B N 1
ATOM 8307 C CA . SER B 1 54 ? -37.255 -5.272 -16.94 1 16.38 54 SER B CA 1
ATOM 8308 C C . SER B 1 54 ? -36.271 -6.393 -16.621 1 16.38 54 SER B C 1
ATOM 8310 O O . SER B 1 54 ? -35.502 -6.297 -15.663 1 16.38 54 SER B O 1
ATOM 8312 N N . SER B 1 55 ? -36.413 -7.594 -17.296 1 17.04 55 SER B N 1
ATOM 8313 C CA . SER B 1 55 ? -36.14 -9.027 -17.319 1 17.04 55 SER B CA 1
ATOM 8314 C C . SER B 1 55 ? -34.717 -9.311 -17.788 1 17.04 55 SER B C 1
ATOM 8316 O O . SER B 1 55 ? -34.329 -10.471 -17.942 1 17.04 55 SER B O 1
ATOM 8318 N N . VAL B 1 56 ? -33.813 -8.317 -17.627 1 16.41 56 VAL B N 1
ATOM 8319 C CA . VAL B 1 56 ? -32.717 -8.608 -18.545 1 16.41 56 VAL B CA 1
ATOM 8320 C C . VAL B 1 56 ? -32.026 -9.905 -18.13 1 16.41 56 VAL B C 1
ATOM 8322 O O . VAL B 1 56 ? -31.829 -10.157 -16.939 1 16.41 56 VAL B O 1
ATOM 8325 N N . ALA B 1 57 ? -31.871 -10.807 -19.148 1 16.42 57 ALA B N 1
ATOM 8326 C CA . ALA B 1 57 ? -31.417 -12.17 -19.407 1 16.42 57 ALA B CA 1
ATOM 8327 C C . ALA B 1 57 ? -29.935 -12.327 -19.08 1 16.42 57 ALA B C 1
ATOM 8329 O O . ALA B 1 57 ? -29.167 -11.367 -19.177 1 16.42 57 ALA B O 1
ATOM 8330 N N . SER B 1 58 ? -29.524 -13.433 -18.363 1 16.13 58 SER B N 1
ATOM 8331 C CA . SER B 1 58 ? -28.512 -14.012 -17.485 1 16.13 58 SER B CA 1
ATOM 8332 C C . SER B 1 58 ? -27.274 -14.431 -18.27 1 16.13 58 SER B C 1
ATOM 8334 O O . SER B 1 58 ? -26.356 -15.038 -17.714 1 16.13 58 SER B O 1
ATOM 8336 N N . SER B 1 59 ? -26.956 -13.89 -19.515 1 16.18 59 SER B N 1
ATOM 8337 C CA . SER B 1 59 ? -26.127 -14.862 -20.22 1 16.18 59 SER B CA 1
ATOM 8338 C C . SER B 1 59 ? -24.712 -14.898 -19.652 1 16.18 59 SER B C 1
ATOM 8340 O O . SER B 1 59 ? -24.14 -13.854 -19.333 1 16.18 59 SER B O 1
ATOM 8342 N N . SER B 1 60 ? -24.27 -15.982 -18.976 1 16.47 60 SER B N 1
ATOM 8343 C CA . SER B 1 60 ? -23.186 -16.404 -18.096 1 16.47 60 SER B CA 1
ATOM 8344 C C . SER B 1 60 ? -21.875 -16.545 -18.863 1 16.47 60 SER B C 1
ATOM 8346 O O . SER B 1 60 ? -20.881 -17.032 -18.319 1 16.47 60 SER B O 1
ATOM 8348 N N . SER B 1 61 ? -21.504 -15.687 -19.839 1 16.63 61 SER B N 1
ATOM 8349 C CA . SER B 1 61 ? -20.424 -16.185 -20.686 1 16.63 61 SER B CA 1
ATOM 8350 C C . SER B 1 61 ? -19.096 -16.202 -19.936 1 16.63 61 SER B C 1
ATOM 8352 O O . SER B 1 61 ? -18.76 -15.244 -19.237 1 16.63 61 SER B O 1
ATOM 8354 N N . THR B 1 62 ? -18.583 -17.344 -19.531 1 17.18 62 THR B N 1
ATOM 8355 C CA . THR B 1 62 ? -17.427 -17.748 -18.738 1 17.18 62 THR B CA 1
ATOM 8356 C C . THR B 1 62 ? -16.13 -17.47 -19.493 1 17.18 62 THR B C 1
ATOM 8358 O O . THR B 1 62 ? -15.85 -18.106 -20.511 1 17.18 62 THR B O 1
ATOM 8361 N N . ALA B 1 63 ? -15.759 -16.227 -19.809 1 17.68 63 ALA B N 1
ATOM 8362 C CA . ALA B 1 63 ? -14.619 -15.992 -20.69 1 17.68 63 ALA B CA 1
ATOM 8363 C C . ALA B 1 63 ? -13.323 -16.486 -20.053 1 17.68 63 ALA B C 1
ATOM 8365 O O . ALA B 1 63 ? -13.079 -16.253 -18.867 1 17.68 63 ALA B O 1
ATOM 8366 N N . PRO B 1 64 ? -12.768 -17.588 -20.585 1 18.25 64 PRO B N 1
ATOM 8367 C CA . PRO B 1 64 ? -11.531 -18.242 -20.154 1 18.25 64 PRO B CA 1
ATOM 8368 C C . PRO B 1 64 ? -10.31 -17.334 -20.275 1 18.25 64 PRO B C 1
ATOM 8370 O O . PRO B 1 64 ? -10.3 -16.413 -21.096 1 18.25 64 PRO B O 1
ATOM 8373 N N . VAL B 1 65 ? -9.555 -17.093 -19.194 1 19.2 65 VAL B N 1
ATOM 8374 C CA . VAL B 1 65 ? -8.422 -16.228 -18.882 1 19.2 65 VAL B CA 1
ATOM 8375 C C . VAL B 1 65 ? -7.241 -16.577 -19.784 1 19.2 65 VAL B C 1
ATOM 8377 O O . VAL B 1 65 ? -6.766 -17.715 -19.783 1 19.2 65 VAL B O 1
ATOM 8380 N N . PRO B 1 66 ? -7.36 -16.098 -21.08 1 18.73 66 PRO B N 1
ATOM 8381 C CA . PRO B 1 66 ? -6.254 -16.451 -21.974 1 18.73 66 PRO B CA 1
ATOM 8382 C C . PRO B 1 66 ? -4.888 -16.097 -21.392 1 18.73 66 PRO B C 1
ATOM 8384 O O . PRO B 1 66 ? -4.766 -15.127 -20.639 1 18.73 66 PRO B O 1
ATOM 8387 N N . ASP B 1 67 ? -4.13 -17.084 -21.178 1 18.57 67 ASP B N 1
ATOM 8388 C CA . ASP B 1 67 ? -2.752 -17.116 -20.697 1 18.57 67 ASP B CA 1
ATOM 8389 C C . ASP B 1 67 ? -1.837 -16.29 -21.597 1 18.57 67 ASP B C 1
ATOM 8391 O O . ASP B 1 67 ? -1.728 -16.558 -22.795 1 18.57 67 ASP B O 1
ATOM 8395 N N . ALA B 1 68 ? -1.88 -14.898 -21.465 1 18.47 68 ALA B N 1
ATOM 8396 C CA . ALA B 1 68 ? -1.174 -13.896 -22.26 1 18.47 68 ALA B CA 1
ATOM 8397 C C . ALA B 1 68 ? 0.318 -14.208 -22.335 1 18.47 68 ALA B C 1
ATOM 8399 O O . ALA B 1 68 ? 1.023 -14.149 -21.325 1 18.47 68 ALA B O 1
ATOM 8400 N N . THR B 1 69 ? 0.633 -15.298 -23.061 1 18.7 69 THR B N 1
ATOM 8401 C CA . THR B 1 69 ? 2.046 -15.527 -23.339 1 18.7 69 THR B CA 1
ATOM 8402 C C . THR B 1 69 ? 2.67 -14.308 -24.013 1 18.7 69 THR B C 1
ATOM 8404 O O . THR B 1 69 ? 2.167 -13.83 -25.031 1 18.7 69 THR B O 1
ATOM 8407 N N . THR B 1 70 ? 3.324 -13.462 -23.251 1 19.17 70 THR B N 1
ATOM 8408 C CA . THR B 1 70 ? 3.97 -12.177 -23.498 1 19.17 70 THR B CA 1
ATOM 8409 C C . THR B 1 70 ? 5.025 -12.304 -24.593 1 19.17 70 THR B C 1
ATOM 8411 O O . THR B 1 70 ? 6.081 -12.903 -24.379 1 19.17 70 THR B O 1
ATOM 8414 N N . ALA B 1 71 ? 4.577 -12.807 -25.724 1 20.26 71 ALA B N 1
ATOM 8415 C CA . ALA B 1 71 ? 5.622 -12.874 -26.742 1 20.26 71 ALA B CA 1
ATOM 8416 C C . ALA B 1 71 ? 6.256 -11.505 -26.968 1 20.26 71 ALA B C 1
ATOM 8418 O O . ALA B 1 71 ? 5.567 -10.482 -26.937 1 20.26 71 ALA B O 1
ATOM 8419 N N . ARG B 1 72 ? 7.557 -11.41 -26.902 1 19.62 72 ARG B N 1
ATOM 8420 C CA . ARG B 1 72 ? 8.486 -10.288 -26.999 1 19.62 72 ARG B CA 1
ATOM 8421 C C . ARG B 1 72 ? 8.455 -9.67 -28.392 1 19.62 72 ARG B C 1
ATOM 8423 O O . ARG B 1 72 ? 8.812 -10.324 -29.375 1 19.62 72 ARG B O 1
ATOM 8430 N N . PRO B 1 73 ? 7.287 -8.897 -28.72 1 20.35 73 PRO B N 1
ATOM 8431 C CA . PRO B 1 73 ? 7.258 -8.403 -30.099 1 20.35 73 PRO B CA 1
ATOM 8432 C C . PRO B 1 73 ? 8.569 -7.74 -30.516 1 20.35 73 PRO B C 1
ATOM 8434 O O . PRO B 1 73 ? 9.31 -7.24 -29.666 1 20.35 73 PRO B O 1
ATOM 8437 N N . THR B 1 74 ? 9.072 -8.228 -31.585 1 20.52 74 THR B N 1
ATOM 8438 C CA . THR B 1 74 ? 10.173 -7.713 -32.392 1 20.52 74 THR B CA 1
ATOM 8439 C C . THR B 1 74 ? 9.929 -6.255 -32.772 1 20.52 74 THR B C 1
ATOM 8441 O O . THR B 1 74 ? 8.815 -5.885 -33.149 1 20.52 74 THR B O 1
ATOM 8444 N N . VAL B 1 75 ? 10.753 -5.321 -32.314 1 20.93 75 VAL B N 1
ATOM 8445 C CA . VAL B 1 75 ? 10.892 -3.868 -32.313 1 20.93 75 VAL B CA 1
ATOM 8446 C C . VAL B 1 75 ? 10.915 -3.35 -33.749 1 20.93 75 VAL B C 1
ATOM 8448 O O . VAL B 1 75 ? 11.878 -3.581 -34.484 1 20.93 75 VAL B O 1
ATOM 8451 N N . SER B 1 76 ? 9.793 -3.713 -34.496 1 19.51 76 SER B N 1
ATOM 8452 C CA . SER B 1 76 ? 9.922 -3.128 -35.826 1 19.51 76 SER B CA 1
ATOM 8453 C C . SER B 1 76 ? 10.161 -1.623 -35.748 1 19.51 76 SER B C 1
ATOM 8455 O O . SER B 1 76 ? 9.872 -0.996 -34.727 1 19.51 76 SER B O 1
ATOM 8457 N N . ALA B 1 77 ? 10.481 -1.019 -36.953 1 20.23 77 ALA B N 1
ATOM 8458 C CA . ALA B 1 77 ? 11.09 0.21 -37.454 1 20.23 77 ALA B CA 1
ATOM 8459 C C . ALA B 1 77 ? 10.205 1.419 -37.162 1 20.23 77 ALA B C 1
ATOM 8461 O O . ALA B 1 77 ? 8.986 1.286 -37.028 1 20.23 77 ALA B O 1
ATOM 8462 N N . ARG B 1 78 ? 10.786 2.569 -36.98 1 21.19 78 ARG B N 1
ATOM 8463 C CA . ARG B 1 78 ? 10.621 3.952 -36.545 1 21.19 78 ARG B CA 1
ATOM 8464 C C . ARG B 1 78 ? 9.584 4.675 -37.398 1 21.19 78 ARG B C 1
ATOM 8466 O O . ARG B 1 78 ? 9.907 5.197 -38.467 1 21.19 78 ARG B O 1
ATOM 8473 N N . GLN B 1 79 ? 8.401 4.034 -37.698 1 20.8 79 GLN B N 1
ATOM 8474 C CA . GLN B 1 79 ? 7.728 4.982 -38.579 1 20.8 79 GLN B CA 1
ATOM 8475 C C . GLN B 1 79 ? 7.533 6.33 -37.89 1 20.8 79 GLN B C 1
ATOM 8477 O O . GLN B 1 79 ? 7.496 6.404 -36.66 1 20.8 79 GLN B O 1
ATOM 8482 N N . ASP B 1 80 ? 7.288 7.414 -38.69 1 21.58 80 ASP B N 1
ATOM 8483 C CA . ASP B 1 80 ? 7.255 8.873 -38.646 1 21.58 80 ASP B CA 1
ATOM 8484 C C . ASP B 1 80 ? 6.194 9.369 -37.665 1 21.58 80 ASP B C 1
ATOM 8486 O O . ASP B 1 80 ? 5.011 9.052 -37.81 1 21.58 80 ASP B O 1
ATOM 8490 N N . ALA B 1 81 ? 6.564 9.445 -36.399 1 25.59 81 ALA B N 1
ATOM 8491 C CA . ALA B 1 81 ? 5.806 9.948 -35.256 1 25.59 81 ALA B CA 1
ATOM 8492 C C . ALA B 1 81 ? 5.039 11.215 -35.622 1 25.59 81 ALA B C 1
ATOM 8494 O O . ALA B 1 81 ? 5.595 12.131 -36.232 1 25.59 81 ALA B O 1
ATOM 8495 N N . GLY B 1 82 ? 3.742 11.094 -35.843 1 25.87 82 GLY B N 1
ATOM 8496 C CA . GLY B 1 82 ? 2.865 12.238 -36.037 1 25.87 82 GLY B CA 1
ATOM 8497 C C . GLY B 1 82 ? 3.152 13.378 -35.079 1 25.87 82 GLY B C 1
ATOM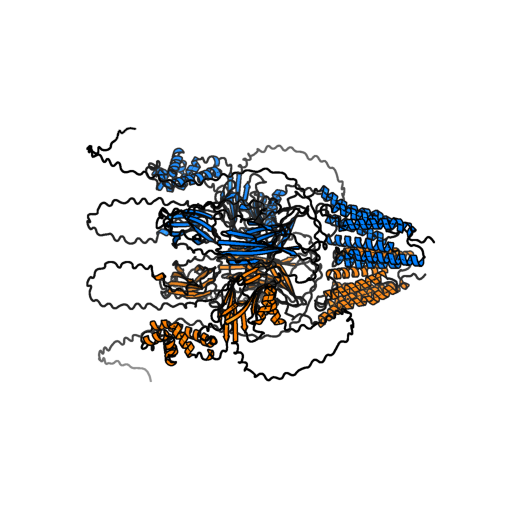 8498 O O . GLY B 1 82 ? 3.856 13.198 -34.084 1 25.87 82 GLY B O 1
ATOM 8499 N N . PRO B 1 83 ? 2.822 14.683 -35.443 1 27.42 83 PRO B N 1
ATOM 8500 C CA . PRO B 1 83 ? 3.167 15.932 -34.762 1 27.42 83 PRO B CA 1
ATOM 8501 C C . PRO B 1 83 ? 2.769 15.93 -33.287 1 27.42 83 PRO B C 1
ATOM 8503 O O . PRO B 1 83 ? 1.681 15.465 -32.939 1 27.42 83 PRO B O 1
ATOM 8506 N N . THR B 1 84 ? 3.632 15.648 -32.396 1 30.89 84 THR B N 1
ATOM 8507 C CA . THR B 1 84 ? 3.518 15.838 -30.954 1 30.89 84 THR B CA 1
ATOM 8508 C C . THR B 1 84 ? 2.75 17.118 -30.636 1 30.89 84 THR B C 1
ATOM 8510 O O . THR B 1 84 ? 3.208 18.217 -30.954 1 30.89 84 THR B O 1
ATOM 8513 N N . GLU B 1 85 ? 1.393 17.089 -30.744 1 31.96 85 GLU B N 1
ATOM 8514 C CA . GLU B 1 85 ? 0.609 18.246 -30.321 1 31.96 85 GLU B CA 1
ATOM 8515 C C . GLU B 1 85 ? 1.182 18.867 -29.051 1 31.96 85 GLU B C 1
ATOM 8517 O O . GLU B 1 85 ? 1.598 18.152 -28.137 1 31.96 85 GLU B O 1
ATOM 8522 N N . GLN B 1 86 ? 1.641 20.105 -29.117 1 32.73 86 GLN B N 1
ATOM 8523 C CA . GLN B 1 86 ? 2.195 21.017 -28.122 1 32.73 86 GLN B CA 1
ATOM 8524 C C . GLN B 1 86 ? 1.358 21.014 -26.846 1 32.73 86 GLN B C 1
ATOM 8526 O O . GLN B 1 86 ? 0.128 21.086 -26.904 1 32.73 86 GLN B O 1
ATOM 8531 N N . PRO B 1 87 ? 1.821 20.555 -25.751 1 39.44 87 PRO B N 1
ATOM 8532 C CA . PRO B 1 87 ? 1.066 20.683 -24.503 1 39.44 87 PRO B CA 1
ATOM 8533 C C . PRO B 1 87 ? 0.428 22.061 -24.338 1 39.44 87 PRO B C 1
ATOM 8535 O O . PRO B 1 87 ? 1.076 23.079 -24.591 1 39.44 87 PRO B O 1
ATOM 8538 N N . THR B 1 88 ? -0.802 22.259 -24.56 1 43.32 88 THR B N 1
ATOM 8539 C CA . THR B 1 88 ? -1.567 23.486 -24.364 1 43.32 88 THR B CA 1
ATOM 8540 C C . THR B 1 88 ? -1.196 24.149 -23.041 1 43.32 88 THR B C 1
ATOM 8542 O O . THR B 1 88 ? -1.079 23.477 -22.015 1 43.32 88 THR B O 1
ATOM 8545 N N . LEU B 1 89 ? -0.615 25.349 -23.048 1 46.75 89 LEU B N 1
ATOM 8546 C CA . LEU B 1 89 ? -0.26 26.24 -21.949 1 46.75 89 LEU B CA 1
ATOM 8547 C C . LEU B 1 89 ? -1.408 26.357 -20.952 1 46.75 89 LEU B C 1
ATOM 8549 O O . LEU B 1 89 ? -2.566 26.511 -21.348 1 46.75 89 LEU B O 1
ATOM 8553 N N . PRO B 1 90 ? -1.189 25.905 -19.747 1 53.25 90 PRO B N 1
ATOM 8554 C CA . PRO B 1 90 ? -2.277 26.138 -18.794 1 53.25 90 PRO B CA 1
ATOM 8555 C C . PRO B 1 90 ? -2.757 27.587 -18.788 1 53.25 90 PRO B C 1
ATOM 8557 O O . PRO B 1 90 ? -1.96 28.506 -18.995 1 53.25 90 PRO B O 1
ATOM 8560 N N . PRO B 1 91 ? -4.001 27.877 -18.995 1 58.25 91 PRO B N 1
ATOM 8561 C CA . PRO B 1 91 ? -4.533 29.239 -18.898 1 58.25 91 PRO B CA 1
ATOM 8562 C C . PRO B 1 91 ? -3.932 30.025 -17.735 1 58.25 91 PRO B C 1
ATOM 8564 O O . PRO B 1 91 ? -3.432 29.431 -16.776 1 58.25 91 PRO B O 1
ATOM 8567 N N . GLU B 1 92 ? -3.847 31.315 -17.706 1 62.01 92 GLU B N 1
ATOM 8568 C CA . GLU B 1 92 ? -3.257 32.277 -16.78 1 62.01 92 GLU B CA 1
ATOM 8569 C C . GLU B 1 92 ? -3.721 32.021 -15.349 1 62.01 92 GLU B C 1
ATOM 8571 O O . GLU B 1 92 ? -4.915 31.847 -15.099 1 62.01 92 GLU B O 1
ATOM 8576 N N . GLY B 1 93 ? -2.862 31.643 -14.277 1 76.66 93 GLY B N 1
ATOM 8577 C CA . GLY B 1 93 ? -3.07 31.508 -12.844 1 76.66 93 GLY B CA 1
ATOM 8578 C C . GLY B 1 93 ? -3.081 30.065 -12.376 1 76.66 93 GLY B C 1
ATOM 8579 O O . GLY B 1 93 ? -3.058 29.796 -11.173 1 76.66 93 GLY B O 1
ATOM 8580 N N . GLN B 1 94 ? -3 29.141 -13.355 1 86.94 94 GLN B N 1
ATOM 8581 C CA . GLN B 1 94 ? -3.02 27.733 -12.972 1 86.94 94 GLN B CA 1
ATOM 8582 C C . GLN B 1 94 ? -1.606 27.197 -12.772 1 86.94 94 GLN B C 1
ATOM 8584 O O . GLN B 1 94 ? -0.718 27.454 -13.588 1 86.94 94 GLN B O 1
ATOM 8589 N N . ILE B 1 95 ? -1.411 26.552 -11.679 1 89.68 95 ILE B N 1
ATOM 8590 C CA . ILE B 1 95 ? -0.122 25.951 -11.353 1 89.68 95 ILE B CA 1
ATOM 8591 C C . ILE B 1 95 ? -0.201 24.436 -11.529 1 89.68 95 ILE B C 1
ATOM 8593 O O . ILE B 1 95 ? -0.916 23.755 -10.79 1 89.68 95 ILE B O 1
ATOM 8597 N N . PRO B 1 96 ? 0.49 23.938 -12.501 1 92.02 96 PRO B N 1
ATOM 8598 C CA . PRO B 1 96 ? 0.522 22.48 -12.633 1 92.02 96 PRO B CA 1
ATOM 8599 C C . PRO B 1 96 ? 1.232 21.797 -11.466 1 92.02 96 PRO B C 1
ATOM 8601 O O . PRO B 1 96 ? 2.335 22.2 -11.089 1 92.02 96 PRO B O 1
ATOM 8604 N N . LEU B 1 97 ? 0.658 20.778 -10.917 1 93.58 97 LEU B N 1
ATOM 8605 C CA . LEU B 1 97 ? 1.23 20.167 -9.722 1 93.58 97 LEU B CA 1
ATOM 8606 C C . LEU B 1 97 ? 1.576 18.703 -9.973 1 93.58 97 LEU B C 1
ATOM 8608 O O . LEU B 1 97 ? 2.58 18.202 -9.463 1 93.58 97 LEU B O 1
ATOM 8612 N N . GLU B 1 98 ? 0.65 18.025 -10.733 1 94.98 98 GLU B N 1
ATOM 8613 C CA . GLU B 1 98 ? 0.842 16.585 -10.88 1 94.98 98 GLU B CA 1
ATOM 8614 C C . GLU B 1 98 ? 0.535 16.13 -12.304 1 94.98 98 GLU B C 1
ATOM 8616 O O . GLU B 1 98 ? -0.411 16.618 -12.927 1 94.98 98 GLU B O 1
ATOM 8621 N N . ARG B 1 99 ? 1.334 15.195 -12.73 1 94.52 99 ARG B N 1
ATOM 8622 C CA . ARG B 1 99 ? 1.137 14.556 -14.028 1 94.52 99 ARG B CA 1
ATOM 8623 C C . ARG B 1 99 ? 1.291 13.042 -13.921 1 94.52 99 ARG B C 1
ATOM 8625 O O . ARG B 1 99 ? 2.221 12.551 -13.278 1 94.52 99 ARG B O 1
ATOM 8632 N N . LEU B 1 100 ? 0.332 12.343 -14.423 1 95.6 100 LEU B N 1
ATOM 8633 C CA . LEU B 1 100 ? 0.365 10.89 -14.546 1 95.6 100 LEU B CA 1
ATOM 8634 C C . LEU B 1 100 ? 0.441 10.47 -16.01 1 95.6 100 LEU B C 1
ATOM 8636 O O . LEU B 1 100 ? -0.587 10.352 -16.681 1 95.6 100 LEU B O 1
ATOM 8640 N N . PRO B 1 101 ? 1.587 10.168 -16.564 1 88.76 101 PRO B N 1
ATOM 8641 C CA . PRO B 1 101 ? 1.799 10.113 -18.012 1 88.76 101 PRO B CA 1
ATOM 8642 C C . PRO B 1 101 ? 1.144 8.894 -18.658 1 88.76 101 PRO B C 1
ATOM 8644 O O . PRO B 1 101 ? 0.665 8.974 -19.792 1 88.76 101 PRO B O 1
ATOM 8647 N N . SER B 1 102 ? 1.188 7.724 -17.98 1 88.77 102 SER B N 1
ATOM 8648 C CA . SER B 1 102 ? 0.678 6.563 -18.702 1 88.77 102 SER B CA 1
ATOM 8649 C C . SER B 1 102 ? 0.128 5.513 -17.743 1 88.77 102 SER B C 1
ATOM 8651 O O . SER B 1 102 ? 0.892 4.834 -17.053 1 88.77 102 SER B O 1
ATOM 8653 N N . ASN B 1 103 ? -1.185 5.421 -17.919 1 93.38 103 ASN B N 1
ATOM 8654 C CA . ASN B 1 103 ? -1.865 4.38 -17.156 1 93.38 103 ASN B CA 1
ATOM 8655 C C . ASN B 1 103 ? -2.669 3.454 -18.065 1 93.38 103 ASN B C 1
ATOM 8657 O O . ASN B 1 103 ? -3.398 3.919 -18.944 1 93.38 103 ASN B O 1
ATOM 8661 N N . THR B 1 104 ? -2.471 2.234 -17.961 1 93.73 104 THR B N 1
ATOM 8662 C CA . THR B 1 104 ? -3.184 1.26 -18.781 1 93.73 104 THR B CA 1
ATOM 8663 C C . THR B 1 104 ? -4.593 1.028 -18.243 1 93.73 104 THR B C 1
ATOM 8665 O O . THR B 1 104 ? -4.78 0.831 -17.04 1 93.73 104 THR B O 1
ATOM 8668 N N . LEU B 1 105 ? -5.503 1.028 -19.141 1 96.3 105 LEU B N 1
ATOM 8669 C CA . LEU B 1 105 ? -6.89 0.786 -18.762 1 96.3 105 LEU B CA 1
ATOM 8670 C C . LEU B 1 105 ? -7.342 -0.601 -19.208 1 96.3 105 LEU B C 1
ATOM 8672 O O . LEU B 1 105 ? -6.959 -1.066 -20.284 1 96.3 105 LEU B O 1
ATOM 8676 N N . LEU B 1 106 ? -8.11 -1.227 -18.378 1 94.02 106 LEU B N 1
ATOM 8677 C CA . LEU B 1 106 ? -8.666 -2.543 -18.676 1 94.02 106 LEU B CA 1
ATOM 8678 C C . LEU B 1 106 ? -10.185 -2.477 -18.795 1 94.02 106 LEU B C 1
ATOM 8680 O O . LEU B 1 106 ? -10.808 -1.522 -18.326 1 94.02 106 LEU B O 1
ATOM 8684 N N . LYS B 1 107 ? -10.71 -3.45 -19.439 1 91.91 107 LYS B N 1
ATOM 8685 C CA . LYS B 1 107 ? -12.164 -3.567 -19.496 1 91.91 107 LYS B CA 1
ATOM 8686 C C . LYS B 1 107 ? -12.741 -3.924 -18.13 1 91.91 107 LYS B C 1
ATOM 8688 O O . LYS B 1 107 ? -12.254 -4.841 -17.465 1 91.91 107 LYS B O 1
ATOM 8693 N N . TYR B 1 108 ? -13.836 -3.236 -17.786 1 93.35 108 TYR B N 1
ATOM 8694 C CA . TYR B 1 108 ? -14.405 -3.424 -16.457 1 93.35 108 TYR B CA 1
ATOM 8695 C C . TYR B 1 108 ? -15.186 -4.73 -16.377 1 93.35 108 TYR B C 1
ATOM 8697 O O . TYR B 1 108 ? -16.164 -4.92 -17.104 1 93.35 108 TYR B O 1
ATOM 8705 N N . THR B 1 109 ? -14.816 -5.61 -15.539 1 87.49 109 THR B N 1
ATOM 8706 C CA . THR B 1 109 ? -15.597 -6.791 -15.189 1 87.49 109 THR B CA 1
ATOM 8707 C C . THR B 1 109 ? -15.948 -6.787 -13.704 1 87.49 109 THR B C 1
ATOM 8709 O O . THR B 1 109 ? -17 -7.294 -13.308 1 87.49 109 THR B O 1
ATOM 8712 N N . ALA B 1 110 ? -15.031 -6.301 -12.997 1 90.77 110 ALA B N 1
ATOM 8713 C CA . ALA B 1 110 ? -15.156 -6.106 -11.554 1 90.77 110 ALA B CA 1
ATOM 8714 C C . ALA B 1 110 ? -14.284 -4.946 -11.08 1 90.77 110 ALA B C 1
ATOM 8716 O O . ALA B 1 110 ? -13.524 -4.372 -11.864 1 90.77 110 ALA B O 1
ATOM 8717 N N . TYR B 1 111 ? -14.381 -4.578 -9.887 1 93.65 111 TYR B N 1
ATOM 8718 C CA . TYR B 1 111 ? -13.632 -3.438 -9.369 1 93.65 111 TYR B CA 1
ATOM 8719 C C . TYR B 1 111 ? -12.131 -3.685 -9.461 1 93.65 111 TYR B C 1
ATOM 8721 O O . TYR B 1 111 ? -11.338 -2.741 -9.439 1 93.65 111 TYR B O 1
ATOM 8729 N N . LYS B 1 112 ? -11.69 -4.922 -9.551 1 93.03 112 LYS B N 1
ATOM 8730 C CA . LYS B 1 112 ? -10.272 -5.262 -9.639 1 93.03 112 LYS B CA 1
ATOM 8731 C C . LYS B 1 112 ? -9.642 -4.673 -10.897 1 93.03 112 LYS B C 1
ATOM 8733 O O . LYS B 1 112 ? -8.419 -4.543 -10.984 1 93.03 112 LYS B O 1
ATOM 8738 N N . ASP B 1 113 ? -10.457 -4.392 -11.904 1 93.86 113 ASP B N 1
ATOM 8739 C CA . ASP B 1 113 ? -9.959 -4.006 -13.221 1 93.86 113 ASP B CA 1
ATOM 8740 C C . ASP B 1 113 ? -9.803 -2.491 -13.327 1 93.86 113 ASP B C 1
ATOM 8742 O O . ASP B 1 113 ? -9.43 -1.972 -14.381 1 93.86 113 ASP B O 1
ATOM 8746 N N . VAL B 1 114 ? -10.038 -1.801 -12.293 1 95.89 114 VAL B N 1
ATOM 8747 C CA . VAL B 1 114 ? -9.953 -0.346 -12.363 1 95.89 114 VAL B CA 1
ATOM 8748 C C . VAL B 1 114 ? -8.494 0.092 -12.254 1 95.89 114 VAL B C 1
ATOM 8750 O O . VAL B 1 114 ? -7.687 -0.573 -11.601 1 95.89 114 VAL B O 1
ATOM 8753 N N . SER B 1 115 ? -8.205 1.164 -12.942 1 96.19 115 SER B N 1
ATOM 8754 C CA . SER B 1 115 ? -6.922 1.837 -12.769 1 96.19 115 SER B CA 1
ATOM 8755 C C . SER B 1 115 ? -7.042 3.018 -11.812 1 96.19 115 SER B C 1
ATOM 8757 O O . SER B 1 115 ? -7.785 3.966 -12.078 1 96.19 115 SER B O 1
ATOM 8759 N N . ILE B 1 116 ? -6.314 3.001 -10.746 1 96.62 116 ILE B N 1
ATOM 8760 C CA . ILE B 1 116 ? -6.406 4.047 -9.734 1 96.62 116 ILE B CA 1
ATOM 8761 C C . ILE B 1 116 ? -5.428 5.173 -10.065 1 96.62 116 ILE B C 1
ATOM 8763 O O . ILE B 1 116 ? -4.241 4.926 -10.29 1 96.62 116 ILE B O 1
ATOM 8767 N N . LEU B 1 117 ? -5.924 6.327 -10.183 1 96.79 117 LEU B N 1
ATOM 8768 C CA . LEU B 1 117 ? -5.146 7.55 -10.339 1 96.79 117 LEU B CA 1
ATOM 8769 C C . LEU B 1 117 ? -5.165 8.374 -9.056 1 96.79 117 LEU B C 1
ATOM 8771 O O . LEU B 1 117 ? -6.216 8.529 -8.429 1 96.79 117 LEU B O 1
ATOM 8775 N N . HIS B 1 118 ? -4.051 8.883 -8.685 1 96.05 118 HIS B N 1
ATOM 8776 C CA . HIS B 1 118 ? -3.951 9.591 -7.414 1 96.05 118 HIS B CA 1
ATOM 8777 C C . HIS B 1 118 ? -3.448 11.016 -7.614 1 96.05 118 HIS B C 1
ATOM 8779 O O . HIS B 1 118 ? -2.503 11.244 -8.373 1 96.05 118 HIS B O 1
ATOM 8785 N N . PHE B 1 119 ? -4.086 11.952 -6.946 1 96.63 119 PHE B N 1
ATOM 8786 C CA . PHE B 1 119 ? -3.709 13.36 -6.931 1 96.63 119 PHE B CA 1
ATOM 8787 C C . PHE B 1 119 ? -3.68 13.898 -5.505 1 96.63 119 PHE B C 1
ATOM 8789 O O . PHE B 1 119 ? -4.433 13.435 -4.646 1 96.63 119 PHE B O 1
ATOM 8796 N N . ARG B 1 120 ? -2.87 14.79 -5.237 1 95.92 120 ARG B N 1
ATOM 8797 C CA . ARG B 1 120 ? -2.844 15.462 -3.942 1 95.92 120 ARG B CA 1
ATOM 8798 C C . ARG B 1 120 ? -3.098 16.958 -4.097 1 95.92 120 ARG B C 1
ATOM 8800 O O . ARG B 1 120 ? -2.343 17.654 -4.779 1 95.92 120 ARG B O 1
ATOM 8807 N N . ILE B 1 121 ? -4.061 17.453 -3.484 1 96.69 121 ILE B N 1
ATOM 8808 C CA . ILE B 1 121 ? -4.424 18.864 -3.562 1 96.69 121 ILE B CA 1
ATOM 8809 C C . ILE B 1 121 ? -3.902 19.6 -2.33 1 96.69 121 ILE B C 1
ATOM 8811 O O . ILE B 1 121 ? -4.173 19.195 -1.197 1 96.69 121 ILE B O 1
ATOM 8815 N N . PRO B 1 122 ? -3.204 20.638 -2.494 1 94.23 122 PRO B N 1
ATOM 8816 C CA . PRO B 1 122 ? -2.7 21.407 -1.354 1 94.23 122 PRO B CA 1
ATOM 8817 C C . PRO B 1 122 ? -3.797 22.199 -0.646 1 94.23 122 PRO B C 1
ATOM 8819 O O . PRO B 1 122 ? -4.901 22.343 -1.178 1 94.23 122 PRO B O 1
ATOM 8822 N N . THR B 1 123 ? -3.465 22.64 0.539 1 93.73 123 THR B N 1
ATOM 8823 C CA . THR B 1 123 ? -4.384 23.508 1.268 1 93.73 123 THR B CA 1
ATOM 8824 C C . THR B 1 123 ? -4.517 24.86 0.572 1 93.73 123 THR B C 1
ATOM 8826 O O . THR B 1 123 ? -3.649 25.248 -0.213 1 93.73 123 THR B O 1
ATOM 8829 N N . ASP B 1 124 ? -5.587 25.553 0.709 1 94.65 124 ASP B N 1
ATOM 8830 C CA . ASP B 1 124 ? -5.833 26.897 0.195 1 94.65 124 ASP B CA 1
ATOM 8831 C C . ASP B 1 124 ? -5.964 26.888 -1.326 1 94.65 124 ASP B C 1
ATOM 8833 O O . ASP B 1 124 ? -5.369 27.723 -2.011 1 94.65 124 ASP B O 1
ATOM 8837 N N . THR B 1 125 ? -6.589 25.874 -1.801 1 96.19 125 THR B N 1
ATOM 8838 C CA . THR B 1 125 ? -6.858 25.783 -3.232 1 96.19 125 THR B CA 1
ATOM 8839 C C . THR B 1 125 ? -8.262 26.285 -3.552 1 96.19 125 THR B C 1
ATOM 8841 O O . THR B 1 125 ? -9.237 25.857 -2.93 1 96.19 125 THR B O 1
ATOM 8844 N N . ARG B 1 126 ? -8.395 27.153 -4.479 1 95.58 126 ARG B N 1
ATOM 8845 C CA . ARG B 1 126 ? -9.69 27.684 -4.891 1 95.58 126 ARG B CA 1
ATOM 8846 C C . ARG B 1 126 ? -10.378 26.746 -5.877 1 95.58 126 ARG B C 1
ATOM 8848 O O . ARG B 1 126 ? -11.562 26.437 -5.724 1 95.58 126 ARG B O 1
ATOM 8855 N N . THR B 1 127 ? -9.594 26.396 -6.879 1 95.65 127 THR B N 1
ATOM 8856 C CA . THR B 1 127 ? -10.133 25.508 -7.904 1 95.65 127 THR B CA 1
ATOM 8857 C C . THR B 1 127 ? -9.083 24.494 -8.348 1 95.65 127 THR B C 1
ATOM 8859 O O . THR B 1 127 ? -7.903 24.828 -8.475 1 95.65 127 THR B O 1
ATOM 8862 N N . ALA B 1 128 ? -9.467 23.277 -8.506 1 97.57 128 ALA B N 1
ATOM 8863 C CA . ALA B 1 128 ? -8.609 22.229 -9.054 1 97.57 128 ALA B CA 1
ATOM 8864 C C . ALA B 1 128 ? -9.084 21.801 -10.44 1 97.57 128 ALA B C 1
ATOM 8866 O O . ALA B 1 128 ? -10.282 21.604 -10.659 1 97.57 128 ALA B O 1
ATOM 8867 N N . PHE B 1 129 ? -8.179 21.727 -11.391 1 97.15 129 PHE B N 1
ATOM 8868 C CA . PHE B 1 129 ? -8.47 21.308 -12.757 1 97.15 129 PHE B CA 1
ATOM 8869 C C . PHE B 1 129 ? -7.835 19.955 -13.055 1 97.15 129 PHE B C 1
ATOM 8871 O O . PHE B 1 129 ? -6.617 19.798 -12.949 1 97.15 129 PHE B O 1
ATOM 8878 N N . PHE B 1 130 ? -8.692 19.039 -13.419 1 97.66 130 PHE B N 1
ATOM 8879 C CA . PHE B 1 130 ? -8.213 17.718 -13.809 1 97.66 130 PHE B CA 1
ATOM 8880 C C . PHE B 1 130 ? -8.36 17.51 -15.311 1 97.66 130 PHE B C 1
ATOM 8882 O O . PHE B 1 130 ? -9.44 17.717 -15.869 1 97.66 130 PHE B O 1
ATOM 8889 N N . SER B 1 131 ? -7.288 17.147 -15.966 1 96.69 131 SER B N 1
ATOM 8890 C CA . SER B 1 131 ? -7.302 16.874 -17.399 1 96.69 131 SER B CA 1
ATOM 8891 C C . SER B 1 131 ? -6.989 15.409 -17.686 1 96.69 131 SER B C 1
ATOM 8893 O O . SER B 1 131 ? -6.04 14.852 -17.131 1 96.69 131 SER B O 1
ATOM 8895 N N . PHE B 1 132 ? -7.817 14.854 -18.578 1 97.11 132 PHE B N 1
ATOM 8896 C CA . PHE B 1 132 ? -7.662 13.448 -18.931 1 97.11 132 PHE B CA 1
ATOM 8897 C C . PHE B 1 132 ? -7.613 13.272 -20.444 1 97.11 132 PHE B C 1
ATOM 8899 O O . PHE B 1 132 ? -8.442 13.829 -21.166 1 97.11 132 PHE B O 1
ATOM 8906 N N . LYS B 1 133 ? -6.621 12.558 -20.898 1 96.59 133 LYS B N 1
ATOM 8907 C CA . LYS B 1 133 ? -6.461 12.229 -22.311 1 96.59 133 LYS B CA 1
ATOM 8908 C C . LYS B 1 133 ? -6.203 10.737 -22.502 1 96.59 133 LYS B C 1
ATOM 8910 O O . LYS B 1 133 ? -5.163 10.223 -22.085 1 96.59 133 LYS B O 1
ATOM 8915 N N . ALA B 1 134 ? -7.133 10.037 -23.165 1 96.57 134 ALA B N 1
ATOM 8916 C CA . ALA B 1 134 ? -6.976 8.609 -23.428 1 96.57 134 ALA B CA 1
ATOM 8917 C C . ALA B 1 134 ? -6.654 8.354 -24.898 1 96.57 134 ALA B C 1
ATOM 8919 O O . ALA B 1 134 ? -7.143 9.065 -25.779 1 96.57 134 ALA B O 1
ATOM 8920 N N . TYR B 1 135 ? -5.837 7.325 -25.245 1 93.78 135 TYR B N 1
ATOM 8921 C CA . TYR B 1 135 ? -5.455 6.975 -26.608 1 93.78 135 TYR B CA 1
ATOM 8922 C C . TYR B 1 135 ? -5.122 5.493 -26.719 1 93.78 135 TYR B C 1
ATOM 8924 O O . TYR B 1 135 ? -4.912 4.82 -25.706 1 93.78 135 TYR B O 1
ATOM 8932 N N . GLU B 1 136 ? -5.104 4.97 -27.937 1 91.73 136 GLU B N 1
ATOM 8933 C CA . GLU B 1 136 ? -4.835 3.561 -28.208 1 91.73 136 GLU B CA 1
ATOM 8934 C C . GLU B 1 136 ? -3.42 3.362 -28.744 1 91.73 136 GLU B C 1
ATOM 8936 O O . GLU B 1 136 ? -2.94 4.158 -29.554 1 91.73 136 GLU B O 1
ATOM 8941 N N . GLU B 1 137 ? -2.708 2.407 -28.101 1 86.6 137 GLU B N 1
ATOM 8942 C CA . GLU B 1 137 ? -1.388 2.027 -28.598 1 86.6 137 GLU B CA 1
ATOM 8943 C C . GLU B 1 137 ? -1.398 0.608 -29.16 1 86.6 137 GLU B C 1
ATOM 8945 O O . GLU B 1 137 ? -1.901 -0.316 -28.518 1 86.6 137 GLU B O 1
ATOM 8950 N N . SER B 1 138 ? -0.905 0.408 -30.331 1 80.34 138 SER B N 1
ATOM 8951 C CA . SER B 1 138 ? -0.858 -0.904 -30.969 1 80.34 138 SER B CA 1
ATOM 8952 C C . SER B 1 138 ? 0.415 -1.656 -30.594 1 80.34 138 SER B C 1
ATOM 8954 O O . SER B 1 138 ? 1.511 -1.094 -30.643 1 80.34 138 SER B O 1
ATOM 8956 N N . LYS B 1 139 ? 0.259 -2.736 -29.978 1 68.97 139 LYS B N 1
ATOM 8957 C CA . LYS B 1 139 ? 1.417 -3.562 -29.646 1 68.97 139 LYS B CA 1
ATOM 8958 C C . LYS B 1 139 ? 1.676 -4.606 -30.729 1 68.97 139 LYS B C 1
ATOM 8960 O O . LYS B 1 139 ? 2.742 -5.225 -30.758 1 68.97 139 LYS B O 1
ATOM 8965 N N . GLY B 1 140 ? 0.685 -4.904 -31.579 1 61.17 140 GLY B N 1
ATOM 8966 C CA . GLY B 1 140 ? 0.864 -5.988 -32.532 1 61.17 140 GLY B CA 1
ATOM 8967 C C . GLY B 1 140 ? 1.427 -5.525 -33.863 1 61.17 140 GLY B C 1
ATOM 8968 O O . GLY B 1 140 ? 1.21 -4.383 -34.271 1 61.17 140 GLY B O 1
ATOM 8969 N N . ALA B 1 141 ? 2.366 -6.196 -34.415 1 56.54 141 ALA B N 1
ATOM 8970 C CA . ALA B 1 141 ? 2.985 -5.986 -35.721 1 56.54 141 ALA B CA 1
ATOM 8971 C C . ALA B 1 141 ? 1.948 -6.054 -36.837 1 56.54 141 ALA B C 1
ATOM 8973 O O . ALA B 1 141 ? 2.125 -5.449 -37.897 1 56.54 141 ALA B O 1
ATOM 8974 N N . PHE B 1 142 ? 0.93 -6.845 -36.514 1 56.51 142 PHE B N 1
ATOM 8975 C CA . PHE B 1 142 ? 0.131 -7.139 -37.698 1 56.51 142 PHE B CA 1
ATOM 8976 C C . PHE B 1 142 ? -1.025 -6.153 -37.83 1 56.51 142 PHE B C 1
ATOM 8978 O O . PHE B 1 142 ? -1.471 -5.856 -38.94 1 56.51 142 PHE B O 1
ATOM 8985 N N . GLN B 1 143 ? -1.858 -5.99 -36.778 1 55.98 143 GLN B N 1
ATOM 8986 C CA . GLN B 1 143 ? -3.005 -5.102 -36.933 1 55.98 143 GLN B CA 1
ATOM 8987 C C . GLN B 1 143 ? -2.8 -3.8 -36.164 1 55.98 143 GLN B C 1
ATOM 8989 O O . GLN B 1 143 ? -2.742 -3.802 -34.933 1 55.98 143 GLN B O 1
ATOM 8994 N N . ARG B 1 144 ? -2.629 -2.874 -36.972 1 61.87 144 ARG B N 1
ATOM 8995 C CA . ARG B 1 144 ? -2.209 -1.569 -36.472 1 61.87 144 ARG B CA 1
ATOM 8996 C C . ARG B 1 144 ? -3.414 -0.71 -36.102 1 61.87 144 ARG B C 1
ATOM 8998 O O . ARG B 1 144 ? -3.268 0.324 -35.447 1 61.87 144 ARG B O 1
ATOM 9005 N N . ASN B 1 145 ? -4.645 -1.088 -36.573 1 72.66 145 ASN B N 1
ATOM 9006 C CA . ASN B 1 145 ? -5.674 -0.087 -36.313 1 72.66 145 ASN B CA 1
ATOM 9007 C C . ASN B 1 145 ? -6.509 -0.447 -35.087 1 72.66 145 ASN B C 1
ATOM 9009 O O . ASN B 1 145 ? -7.189 -1.474 -35.074 1 72.66 145 ASN B O 1
ATOM 9013 N N . CYS B 1 146 ? -6.314 0.3 -33.995 1 82.09 146 CYS B N 1
ATOM 9014 C CA . CYS B 1 146 ? -7.085 0.101 -32.773 1 82.09 146 CYS B CA 1
ATOM 9015 C C . CYS B 1 146 ? -8.279 1.047 -32.721 1 82.09 146 CYS B C 1
ATOM 9017 O O . CYS B 1 146 ? -8.151 2.232 -33.034 1 82.09 146 CYS B O 1
ATOM 9019 N N . LYS B 1 147 ? -9.493 0.576 -32.622 1 84.19 147 LYS B N 1
ATOM 9020 C CA . LYS B 1 147 ? -10.701 1.38 -32.462 1 84.19 147 LYS B CA 1
ATOM 9021 C C . LYS B 1 147 ? -10.76 2.013 -31.074 1 84.19 147 LYS B C 1
ATOM 9023 O O . LYS B 1 147 ? -10.397 1.378 -30.081 1 84.19 147 LYS B O 1
ATOM 9028 N N . PRO B 1 148 ? -11.289 3.258 -31.012 1 91.93 148 PRO B N 1
ATOM 9029 C CA . PRO B 1 148 ? -11.407 3.913 -29.708 1 91.93 148 PRO B CA 1
ATOM 9030 C C . PRO B 1 148 ? -12.436 3.242 -28.801 1 91.93 148 PRO B C 1
ATOM 9032 O O . PRO B 1 148 ? -13.491 2.81 -29.273 1 91.93 148 PRO B O 1
ATOM 9035 N N . ASN B 1 149 ? -12.102 3.158 -27.592 1 93.62 149 ASN B N 1
ATOM 9036 C CA . ASN B 1 149 ? -12.977 2.586 -26.574 1 93.62 149 ASN B CA 1
ATOM 9037 C C . ASN B 1 149 ? -13.659 3.672 -25.747 1 93.62 149 ASN B C 1
ATOM 9039 O O . ASN B 1 149 ? -13.19 4.811 -25.703 1 93.62 149 ASN B O 1
ATOM 9043 N N . ASP B 1 150 ? -14.842 3.316 -25.169 1 95.13 150 ASP B N 1
ATOM 9044 C CA . ASP B 1 150 ? -15.501 4.2 -24.212 1 95.13 150 ASP B CA 1
ATOM 9045 C C . ASP B 1 150 ? -14.846 4.108 -22.836 1 95.13 150 ASP B C 1
ATOM 9047 O O . ASP B 1 150 ? -14.67 3.012 -22.299 1 95.13 150 ASP B O 1
ATOM 9051 N N . ILE B 1 151 ? -14.528 5.275 -22.323 1 97.19 151 ILE B N 1
ATOM 9052 C CA . ILE B 1 151 ? -13.836 5.321 -21.039 1 97.19 151 ILE B CA 1
ATOM 9053 C C . ILE B 1 151 ? -14.743 5.955 -19.987 1 97.19 151 ILE B C 1
ATOM 9055 O O . ILE B 1 151 ? -15.427 6.944 -20.262 1 97.19 151 ILE B O 1
ATOM 9059 N N . THR B 1 152 ? -14.847 5.36 -18.868 1 97.45 152 THR B N 1
ATOM 9060 C CA . THR B 1 152 ? -15.549 5.911 -17.715 1 97.45 152 THR B CA 1
ATOM 9061 C C . THR B 1 152 ? -14.572 6.228 -16.587 1 97.45 152 THR B C 1
ATOM 9063 O O . THR B 1 152 ? -13.683 5.428 -16.285 1 97.45 152 THR B O 1
ATOM 9066 N N . LEU B 1 153 ? -14.736 7.398 -16.042 1 97.72 153 LEU B N 1
ATOM 9067 C CA . LEU B 1 153 ? -13.855 7.845 -14.968 1 97.72 153 LEU B CA 1
ATOM 9068 C C . LEU B 1 153 ? -14.661 8.414 -13.805 1 97.72 153 LEU B C 1
ATOM 9070 O O . LEU B 1 153 ? -15.635 9.14 -14.015 1 97.72 153 LEU B O 1
ATOM 9074 N N . HIS B 1 154 ? -14.337 7.998 -12.558 1 98.05 154 HIS B N 1
ATOM 9075 C CA . HIS B 1 154 ? -14.926 8.525 -11.332 1 98.05 154 HIS B CA 1
ATOM 9076 C C . HIS B 1 154 ? -13.857 9.11 -10.415 1 98.05 154 HIS B C 1
ATOM 9078 O O . HIS B 1 154 ? -12.873 8.438 -10.095 1 98.05 154 HIS B O 1
ATOM 9084 N N . LEU B 1 155 ? -14.042 10.356 -10.032 1 98.08 155 LEU B N 1
ATOM 9085 C CA . LEU B 1 155 ? -13.099 11.086 -9.192 1 98.08 155 LEU B CA 1
ATOM 9086 C C . LEU B 1 155 ? -13.722 11.421 -7.841 1 98.08 155 LEU B C 1
ATOM 9088 O O . LEU B 1 155 ? -14.871 11.863 -7.774 1 98.08 155 LEU B O 1
ATOM 9092 N N . LYS B 1 156 ? -12.94 11.149 -6.773 1 97.45 156 LYS B N 1
ATOM 9093 C CA . LYS B 1 156 ? -13.471 11.36 -5.429 1 97.45 156 LYS B CA 1
ATOM 9094 C C . LYS B 1 156 ? -12.37 11.788 -4.464 1 97.45 156 LYS B C 1
ATOM 9096 O O . LYS B 1 156 ? -11.232 11.326 -4.568 1 97.45 156 LYS B O 1
ATOM 9101 N N . ALA B 1 157 ? -12.732 12.592 -3.48 1 97.04 157 ALA B N 1
ATOM 9102 C CA . ALA B 1 157 ? -11.79 13.033 -2.454 1 97.04 157 ALA B CA 1
ATOM 9103 C C . ALA B 1 157 ? -11.67 11.998 -1.339 1 97.04 157 ALA B C 1
ATOM 9105 O O . ALA B 1 157 ? -12.663 11.379 -0.948 1 97.04 157 ALA B O 1
ATOM 9106 N N . GLY B 1 158 ? -10.446 11.771 -0.878 1 96.09 158 GLY B N 1
ATOM 9107 C CA . GLY B 1 158 ? -10.209 11.074 0.376 1 96.09 158 GLY B CA 1
ATOM 9108 C C . GLY B 1 158 ? -10.02 9.579 0.201 1 96.09 158 GLY B C 1
ATOM 9109 O O . GLY B 1 158 ? -9.238 8.958 0.923 1 96.09 158 GLY B O 1
ATOM 9110 N N . SER B 1 159 ? -10.861 8.947 -0.682 1 96.98 159 SER B N 1
ATOM 9111 C CA . SER B 1 159 ? -10.796 7.497 -0.836 1 96.98 159 SER B CA 1
ATOM 9112 C C . SER B 1 159 ? -11.27 7.067 -2.22 1 96.98 159 SER B C 1
ATOM 9114 O O . SER B 1 159 ? -11.582 7.909 -3.065 1 96.98 159 SER B O 1
ATOM 9116 N N . TYR B 1 160 ? -11.312 5.721 -2.466 1 97.17 160 TYR B N 1
ATOM 9117 C CA . TYR B 1 160 ? -11.692 5.205 -3.777 1 97.17 160 TYR B CA 1
ATOM 9118 C C . TYR B 1 160 ? -13.193 5.338 -4.002 1 97.17 160 TYR B C 1
ATOM 9120 O O . TYR B 1 160 ? -13.986 5.122 -3.082 1 97.17 160 TYR B O 1
ATOM 9128 N N . PRO B 1 161 ? -13.585 5.701 -5.178 1 97.41 161 PRO B N 1
ATOM 9129 C CA . PRO B 1 161 ? -15.019 5.787 -5.465 1 97.41 161 PRO B CA 1
ATOM 9130 C C . PRO B 1 161 ? -15.711 4.426 -5.425 1 97.41 161 PRO B C 1
ATOM 9132 O O . PRO B 1 161 ? -15.2 3.453 -5.986 1 97.41 161 PRO B O 1
ATOM 9135 N N . VAL B 1 162 ? -16.755 4.39 -4.713 1 96.36 162 VAL B N 1
ATOM 9136 C CA . VAL B 1 162 ? -17.612 3.209 -4.705 1 96.36 162 VAL B CA 1
ATOM 9137 C C . VAL B 1 162 ? -18.614 3.29 -5.855 1 96.36 162 VAL B C 1
ATOM 9139 O O . VAL B 1 162 ? -19.539 4.104 -5.825 1 96.36 162 VAL B O 1
ATOM 9142 N N . ILE B 1 163 ? -18.465 2.414 -6.836 1 95.05 163 ILE B N 1
ATOM 9143 C CA . ILE B 1 163 ? -19.234 2.548 -8.068 1 95.05 163 ILE B CA 1
ATOM 9144 C C . ILE B 1 163 ? -19.911 1.221 -8.402 1 95.05 163 ILE B C 1
ATOM 9146 O O . ILE B 1 163 ? -19.542 0.176 -7.862 1 95.05 163 ILE B O 1
ATOM 9150 N N . SER B 1 164 ? -20.919 1.329 -9.192 1 93.03 164 SER B N 1
ATOM 9151 C CA . SER B 1 164 ? -21.625 0.192 -9.773 1 93.03 164 SER B CA 1
ATOM 9152 C C . SER B 1 164 ? -21.912 0.417 -11.253 1 93.03 164 SER B C 1
ATOM 9154 O O . SER B 1 164 ? -23.057 0.664 -11.639 1 93.03 164 SER B O 1
ATOM 9156 N N . PRO B 1 165 ? -20.854 0.286 -12.057 1 90.73 165 PRO B N 1
ATOM 9157 C CA . PRO B 1 165 ? -21.035 0.546 -13.487 1 90.73 165 PRO B CA 1
ATOM 9158 C C . PRO B 1 165 ? -22.078 -0.37 -14.125 1 90.73 165 PRO B C 1
ATOM 9160 O O . PRO B 1 165 ? -22.684 -0.009 -15.138 1 90.73 165 PRO B O 1
ATOM 9163 N N . GLU B 1 166 ? -22.318 -1.473 -13.573 1 87.8 166 GLU B N 1
ATOM 9164 C CA . GLU B 1 166 ? -23.318 -2.415 -14.068 1 87.8 166 GLU B CA 1
ATOM 9165 C C . GLU B 1 166 ? -24.723 -2.004 -13.636 1 87.8 166 GLU B C 1
ATOM 9167 O O . GLU B 1 166 ? -25.709 -2.62 -14.047 1 87.8 166 GLU B O 1
ATOM 9172 N N . ASN B 1 167 ? -24.824 -1.057 -12.844 1 86.24 167 ASN B N 1
ATOM 9173 C CA . ASN B 1 167 ? -26.088 -0.551 -12.319 1 86.24 167 ASN B CA 1
ATOM 9174 C C . ASN B 1 167 ? -26.754 -1.562 -11.39 1 86.24 167 ASN B C 1
ATOM 9176 O O . ASN B 1 167 ? -27.965 -1.774 -11.462 1 86.24 167 ASN B O 1
ATOM 9180 N N . ILE B 1 168 ? -25.917 -2.164 -10.697 1 89.87 168 ILE B N 1
ATOM 9181 C CA . ILE B 1 168 ? -26.396 -3.062 -9.652 1 89.87 168 ILE B CA 1
ATOM 9182 C C . ILE B 1 168 ? -26.541 -2.295 -8.34 1 89.87 168 ILE B C 1
ATOM 9184 O O . ILE B 1 168 ? -25.702 -1.453 -8.009 1 89.87 168 ILE B O 1
ATOM 9188 N N . THR B 1 169 ? -27.575 -2.62 -7.692 1 88.11 169 THR B N 1
ATOM 9189 C CA . THR B 1 169 ? -27.821 -1.951 -6.419 1 88.11 169 THR B CA 1
ATOM 9190 C C . THR B 1 169 ? -26.776 -2.356 -5.384 1 88.11 169 THR B C 1
ATOM 9192 O O . THR B 1 169 ? -26.367 -3.518 -5.328 1 88.11 169 THR B O 1
ATOM 9195 N N . PHE B 1 170 ? -26.383 -1.433 -4.622 1 90.57 170 PHE B N 1
ATOM 9196 C CA . PHE B 1 170 ? -25.427 -1.701 -3.555 1 90.57 170 PHE B CA 1
ATOM 9197 C C . PHE B 1 170 ? -26.074 -2.518 -2.442 1 90.57 170 PHE B C 1
ATOM 9199 O O . PHE B 1 170 ? -27.297 -2.514 -2.293 1 90.57 170 PHE B O 1
ATOM 9206 N N . PRO B 1 171 ? -25.284 -3.314 -1.701 1 85.12 171 PRO B N 1
ATOM 9207 C CA . PRO B 1 171 ? -25.846 -4.08 -0.585 1 85.12 171 PRO B CA 1
ATOM 9208 C C . PRO B 1 171 ? -26.632 -3.209 0.392 1 85.12 171 PRO B C 1
ATOM 9210 O O . PRO B 1 171 ? -26.392 -2.002 0.48 1 85.12 171 PRO B O 1
ATOM 9213 N N . LYS B 1 172 ? -27.407 -4.082 1.047 1 81.03 172 LYS B N 1
ATOM 9214 C CA . LYS B 1 172 ? -28.195 -3.399 2.069 1 81.03 172 LYS B CA 1
ATOM 9215 C C . LYS B 1 172 ? -27.306 -2.895 3.203 1 81.03 172 LYS B C 1
ATOM 9217 O O . LYS B 1 172 ? -26.211 -3.419 3.42 1 81.03 172 LYS B O 1
ATOM 9222 N N . HIS B 1 173 ? -27.242 -1.711 3.661 1 87.01 173 HIS B N 1
ATOM 9223 C CA . HIS B 1 173 ? -26.603 -1.177 4.858 1 87.01 173 HIS B CA 1
ATOM 9224 C C . HIS B 1 173 ? -25.401 -0.309 4.501 1 87.01 173 HIS B C 1
ATOM 9226 O O . HIS B 1 173 ? -24.627 0.078 5.379 1 87.01 173 HIS B O 1
ATOM 9232 N N . PHE B 1 174 ? -25.169 -0.273 3.192 1 91.98 174 PHE B N 1
ATOM 9233 C CA . PHE B 1 174 ? -24.156 0.71 2.829 1 91.98 174 PHE B CA 1
ATOM 9234 C C . PHE B 1 174 ? -24.601 2.116 3.216 1 91.98 174 PHE B C 1
ATOM 9236 O O . PHE B 1 174 ? -25.764 2.479 3.024 1 91.98 174 PHE B O 1
ATOM 9243 N N . LEU B 1 175 ? -23.714 2.732 3.778 1 94.36 175 LEU B N 1
ATOM 9244 C CA . LEU B 1 175 ? -24.03 4.126 4.07 1 94.36 175 LEU B CA 1
ATOM 9245 C C . LEU B 1 175 ? -24.373 4.885 2.793 1 94.36 175 LEU B C 1
ATOM 9247 O O . LEU B 1 175 ? -23.706 4.718 1.769 1 94.36 175 LEU B O 1
ATOM 9251 N N . ASP B 1 176 ? -25.283 5.734 2.901 1 89.95 176 ASP B N 1
ATOM 9252 C CA . ASP B 1 176 ? -25.759 6.474 1.737 1 89.95 176 ASP B CA 1
ATOM 9253 C C . ASP B 1 176 ? -24.64 7.314 1.124 1 89.95 176 ASP B C 1
ATOM 9255 O O . ASP B 1 176 ? -23.894 7.982 1.843 1 89.95 176 ASP B O 1
ATOM 9259 N N . ALA B 1 177 ? -24.572 7.312 -0.152 1 87.71 177 ALA B N 1
ATOM 9260 C CA . ALA B 1 177 ? -23.535 8.023 -0.895 1 87.71 177 ALA B CA 1
ATOM 9261 C C . ALA B 1 177 ? -23.644 9.53 -0.683 1 87.71 177 ALA B C 1
ATOM 9263 O O . ALA B 1 177 ? -22.645 10.249 -0.765 1 87.71 177 ALA B O 1
ATOM 9264 N N . GLU B 1 178 ? -24.854 10.019 -0.385 1 87.33 178 GLU B N 1
ATOM 9265 C CA . GLU B 1 178 ? -25.082 11.452 -0.221 1 87.33 178 GLU B CA 1
ATOM 9266 C C . GLU B 1 178 ? -24.425 11.973 1.054 1 87.33 178 GLU B C 1
ATOM 9268 O O . GLU B 1 178 ? -24.183 13.174 1.188 1 87.33 178 GLU B O 1
ATOM 9273 N N . GLU B 1 179 ? -24.146 11.085 1.934 1 90.85 179 GLU B N 1
ATOM 9274 C CA . GLU B 1 179 ? -23.537 11.485 3.199 1 90.85 179 GLU B CA 1
ATOM 9275 C C . GLU B 1 179 ? -22.014 11.418 3.124 1 90.85 179 GLU B C 1
ATOM 9277 O O . GLU B 1 179 ? -21.326 11.725 4.099 1 90.85 179 GLU B O 1
ATOM 9282 N N . ARG B 1 180 ? -21.591 11.046 1.976 1 93.21 180 ARG B N 1
ATOM 9283 C CA . ARG B 1 180 ? -20.155 10.93 1.743 1 93.21 180 ARG B CA 1
ATOM 9284 C C . ARG B 1 180 ? -19.672 11.992 0.761 1 93.21 180 ARG B C 1
ATOM 9286 O O . ARG B 1 180 ? -20.454 12.835 0.316 1 93.21 180 ARG B O 1
ATOM 9293 N N . PHE B 1 181 ? -18.381 11.978 0.456 1 94.55 181 PHE B N 1
ATOM 9294 C CA . PHE B 1 181 ? -17.875 12.926 -0.53 1 94.55 181 PHE B CA 1
ATOM 9295 C C . PHE B 1 181 ? -18.475 12.65 -1.903 1 94.55 181 PHE B C 1
ATOM 9297 O O . PHE B 1 181 ? -18.65 11.493 -2.289 1 94.55 181 PHE B O 1
ATOM 9304 N N . GLU B 1 182 ? -18.69 13.702 -2.594 1 94.19 182 GLU B N 1
ATOM 9305 C CA . GLU B 1 182 ? -19.302 13.607 -3.916 1 94.19 182 GLU B CA 1
ATOM 9306 C C . GLU B 1 182 ? -18.368 12.921 -4.908 1 94.19 182 GLU B C 1
ATOM 9308 O O . GLU B 1 182 ? -17.159 13.161 -4.899 1 94.19 182 GLU B O 1
ATOM 9313 N N . ILE B 1 183 ? -18.926 12.049 -5.714 1 96.45 183 ILE B N 1
ATOM 9314 C CA . ILE B 1 183 ? -18.187 11.394 -6.788 1 96.45 183 ILE B CA 1
ATOM 9315 C C . ILE B 1 183 ? -18.41 12.143 -8.1 1 96.45 183 ILE B C 1
ATOM 9317 O O . ILE B 1 183 ? -19.549 12.309 -8.541 1 96.45 183 ILE B O 1
ATOM 9321 N N . HIS B 1 184 ? -17.37 12.605 -8.749 1 96.46 184 HIS B N 1
ATOM 9322 C CA . HIS B 1 184 ? -17.427 13.284 -10.039 1 96.46 184 HIS B CA 1
ATOM 9323 C C . HIS B 1 184 ? -17.14 12.319 -11.183 1 96.46 184 HIS B C 1
ATOM 9325 O O . HIS B 1 184 ? -16.078 11.694 -11.223 1 96.46 184 HIS B O 1
ATOM 9331 N N . SER B 1 185 ? -18.017 12.242 -12.039 1 95.97 185 SER B N 1
ATOM 9332 C CA . SER B 1 185 ? -17.884 11.255 -13.105 1 95.97 185 SER B CA 1
ATOM 9333 C C . SER B 1 185 ? -17.682 11.928 -14.459 1 95.97 185 SER B C 1
ATOM 9335 O O . SER B 1 185 ? -18.187 13.028 -14.693 1 95.97 185 SER B O 1
ATOM 9337 N N . LEU B 1 186 ? -16.897 11.27 -15.258 1 95.74 186 LEU B N 1
ATOM 9338 C CA . LEU B 1 186 ? -16.61 11.704 -16.621 1 95.74 186 LEU B CA 1
ATOM 9339 C C . LEU B 1 186 ? -16.634 10.522 -17.584 1 95.74 186 LEU B C 1
ATOM 9341 O O . LEU B 1 186 ? -16.103 9.453 -17.274 1 95.74 186 LEU B O 1
ATOM 9345 N N . GLN B 1 187 ? -17.342 10.645 -18.691 1 95.64 187 GLN B N 1
ATOM 9346 C CA . GLN B 1 187 ? -17.364 9.65 -19.759 1 95.64 187 GLN B CA 1
ATOM 9347 C C . GLN B 1 187 ? -16.833 10.233 -21.065 1 95.64 187 GLN B C 1
ATOM 9349 O O . GLN B 1 187 ? -17.255 11.312 -21.486 1 95.64 187 GLN B O 1
ATOM 9354 N N . PHE B 1 188 ? -15.887 9.521 -21.68 1 95.86 188 PHE B N 1
ATOM 9355 C CA . PHE B 1 188 ? -15.29 9.995 -22.923 1 95.86 188 PHE B CA 1
ATOM 9356 C C . PHE B 1 188 ? -14.693 8.836 -23.713 1 95.86 188 PHE B C 1
ATOM 9358 O O . PHE B 1 188 ? -14.807 7.677 -23.307 1 95.86 188 PHE B O 1
ATOM 9365 N N . LYS B 1 189 ? -14.105 9.177 -24.834 1 96.16 189 LYS B N 1
ATOM 9366 C CA . LYS B 1 189 ? -13.526 8.16 -25.707 1 96.16 189 LYS B CA 1
ATOM 9367 C C . LYS B 1 189 ? -12.002 8.243 -25.712 1 96.16 189 LYS B C 1
ATOM 9369 O O . LYS B 1 189 ? -11.431 9.284 -25.383 1 96.16 189 LYS B O 1
ATOM 9374 N N . SER B 1 190 ? -11.434 7.106 -26.067 1 94.9 190 SER B N 1
ATOM 9375 C CA . SER B 1 190 ? -9.98 7.076 -26.183 1 94.9 190 SER B CA 1
ATOM 9376 C C . SER B 1 190 ? -9.523 7.586 -27.545 1 94.9 190 SER B C 1
ATOM 9378 O O . SER B 1 190 ? -8.792 6.895 -28.259 1 94.9 190 SER B O 1
ATOM 9380 N N . ASP B 1 191 ? -9.87 8.799 -27.974 1 92.74 191 ASP B N 1
ATOM 9381 C CA . ASP B 1 191 ? -9.558 9.404 -29.265 1 92.74 191 ASP B CA 1
ATOM 9382 C C . ASP B 1 191 ? -8.461 10.457 -29.128 1 92.74 191 ASP B C 1
ATOM 9384 O O . ASP B 1 191 ? -8.346 11.354 -29.965 1 92.74 191 ASP B O 1
ATOM 9388 N N . SER B 1 192 ? -7.809 10.598 -28.1 1 91.18 192 SER B N 1
ATOM 9389 C CA . SER B 1 192 ? -6.682 11.493 -27.858 1 91.18 192 SER B CA 1
ATOM 9390 C C . SER B 1 192 ? -7.151 12.928 -27.649 1 91.18 192 SER B C 1
ATOM 9392 O O . SER B 1 192 ? -6.368 13.87 -27.791 1 91.18 192 SER B O 1
ATOM 9394 N N . THR B 1 193 ? -8.467 13.086 -27.355 1 92.9 193 THR B N 1
ATOM 9395 C CA . THR B 1 193 ? -8.971 14.409 -27.003 1 92.9 193 THR B CA 1
ATOM 9396 C C . THR B 1 193 ? -8.926 14.621 -25.492 1 92.9 193 THR B C 1
ATOM 9398 O O . THR B 1 193 ? -9.276 13.723 -24.724 1 92.9 193 THR B O 1
ATOM 9401 N N . THR B 1 194 ? -8.482 15.737 -25.097 1 93.89 194 THR B N 1
ATOM 9402 C CA . THR B 1 194 ? -8.346 16.028 -23.674 1 93.89 194 THR B CA 1
ATOM 9403 C C . THR B 1 194 ? -9.683 16.466 -23.082 1 93.89 194 THR B C 1
ATOM 9405 O O . THR B 1 194 ? -10.371 17.316 -23.649 1 93.89 194 THR B O 1
ATOM 9408 N N . ARG B 1 195 ? -10.052 15.83 -22.074 1 95.33 195 ARG B N 1
ATOM 9409 C CA . ARG B 1 195 ? -11.231 16.202 -21.299 1 95.33 195 ARG B CA 1
ATOM 9410 C C . ARG B 1 195 ? -10.837 16.771 -19.94 1 95.33 195 ARG B C 1
ATOM 9412 O O . ARG B 1 195 ? -9.881 16.302 -19.318 1 95.33 195 ARG B O 1
ATOM 9419 N N . ARG B 1 196 ? -11.637 17.793 -19.492 1 93.26 196 ARG B N 1
ATOM 9420 C CA . ARG B 1 196 ? -11.252 18.476 -18.262 1 93.26 196 ARG B CA 1
ATOM 9421 C C . ARG B 1 196 ? -12.398 18.482 -17.256 1 93.26 196 ARG B C 1
ATOM 9423 O O . ARG B 1 196 ? -13.562 18.632 -17.635 1 93.26 196 ARG B O 1
ATOM 9430 N N . LEU B 1 197 ? -12.061 18.292 -15.975 1 95.66 197 LEU B N 1
ATOM 9431 C CA . LEU B 1 197 ? -12.957 18.431 -14.832 1 95.66 197 LEU B CA 1
ATOM 9432 C C . LEU B 1 197 ? -12.47 19.527 -13.89 1 95.66 197 LEU B C 1
ATOM 9434 O O . LEU B 1 197 ? -11.299 19.545 -13.505 1 95.66 197 LEU B O 1
ATOM 9438 N N . SER B 1 198 ? -13.347 20.468 -13.542 1 95.26 198 SER B N 1
ATOM 9439 C CA . SER B 1 198 ? -13.018 21.543 -12.61 1 95.26 198 SER B CA 1
ATOM 9440 C C . SER B 1 198 ? -13.798 21.403 -11.307 1 95.26 198 SER B C 1
ATOM 9442 O O . SER B 1 198 ? -15.026 21.297 -11.321 1 95.26 198 SER B O 1
ATOM 9444 N N . ILE B 1 199 ? -13.148 21.408 -10.263 1 96.39 199 ILE B N 1
ATOM 9445 C CA . ILE B 1 199 ? -13.776 21.294 -8.951 1 96.39 199 ILE B CA 1
ATOM 9446 C C . ILE B 1 199 ? -13.478 22.544 -8.126 1 96.39 199 ILE B C 1
ATOM 9448 O O . ILE B 1 199 ? -12.315 22.863 -7.869 1 96.39 199 ILE B O 1
ATOM 9452 N N . GLU B 1 200 ? -14.518 23.216 -7.638 1 94.5 200 GLU B N 1
ATOM 9453 C CA . GLU B 1 200 ? -14.374 24.417 -6.821 1 94.5 200 GLU B CA 1
ATOM 9454 C C . GLU B 1 200 ? -14.274 24.068 -5.339 1 94.5 200 GLU B C 1
ATOM 9456 O O . GLU B 1 200 ? -15.006 23.205 -4.849 1 94.5 200 GLU B O 1
ATOM 9461 N N . GLY B 1 201 ? -13.396 24.747 -4.627 1 95.15 201 GLY B N 1
ATOM 9462 C CA . GLY B 1 201 ? -13.212 24.506 -3.205 1 95.15 201 GLY B CA 1
ATOM 9463 C C . GLY B 1 201 ? -12.95 23.049 -2.875 1 95.15 201 GLY B C 1
ATOM 9464 O O . GLY B 1 201 ? -13.625 22.47 -2.021 1 95.15 201 GLY B O 1
ATOM 9465 N N . PRO B 1 202 ? -11.999 22.481 -3.567 1 96.6 202 PRO B N 1
ATOM 9466 C CA . PRO B 1 202 ? -11.743 21.057 -3.338 1 96.6 202 PRO B CA 1
ATOM 9467 C C . PRO B 1 202 ? -11.212 20.771 -1.935 1 96.6 202 PRO B C 1
ATOM 9469 O O . PRO B 1 202 ? -10.474 21.584 -1.373 1 96.6 202 PRO B O 1
ATOM 9472 N N . HIS B 1 203 ? -11.621 19.639 -1.395 1 95.98 203 HIS B N 1
ATOM 9473 C CA . HIS B 1 203 ? -11.043 19.177 -0.138 1 95.98 203 HIS B CA 1
ATOM 9474 C C . HIS B 1 203 ? -9.549 18.905 -0.286 1 95.98 203 HIS B C 1
ATOM 9476 O O . HIS B 1 203 ? -9.126 18.241 -1.235 1 95.98 203 HIS B O 1
ATOM 9482 N N . PRO B 1 204 ? -8.748 19.488 0.57 1 95.92 204 PRO B N 1
ATOM 9483 C CA . PRO B 1 204 ? -7.313 19.221 0.455 1 95.92 204 PRO B CA 1
ATOM 9484 C C . PRO B 1 204 ? -6.953 17.775 0.79 1 95.92 204 PRO B C 1
ATOM 9486 O O . PRO B 1 204 ? -7.686 17.106 1.521 1 95.92 204 PRO B O 1
ATOM 9489 N N . GLY B 1 205 ? -5.788 17.385 0.278 1 95.52 205 GLY B N 1
ATOM 9490 C CA . GLY B 1 205 ? -5.324 16.039 0.577 1 95.52 205 GLY B CA 1
ATOM 9491 C C . GLY B 1 205 ? -5.385 15.108 -0.619 1 95.52 205 GLY B C 1
ATOM 9492 O O . GLY B 1 205 ? -5.187 15.537 -1.758 1 95.52 205 GLY B O 1
ATOM 9493 N N . ASN B 1 206 ? -5.671 13.877 -0.35 1 96.55 206 ASN B N 1
ATOM 9494 C CA . ASN B 1 206 ? -5.611 12.839 -1.374 1 96.55 206 ASN B CA 1
ATOM 9495 C C . ASN B 1 206 ? -6.91 12.762 -2.171 1 96.55 206 ASN B C 1
ATOM 9497 O O . ASN B 1 206 ? -7.999 12.788 -1.595 1 96.55 206 ASN B O 1
ATOM 9501 N N . TRP B 1 207 ? -6.807 12.713 -3.416 1 97.56 207 TRP B N 1
ATOM 9502 C CA . TRP B 1 207 ? -7.896 12.46 -4.354 1 97.56 207 TRP B CA 1
ATOM 9503 C C . TRP B 1 207 ? -7.609 11.225 -5.201 1 97.56 207 TRP B C 1
ATOM 9505 O O . TRP B 1 207 ? -6.472 11.007 -5.627 1 97.56 207 TRP B O 1
ATOM 9515 N N . PHE B 1 208 ? -8.661 10.448 -5.467 1 97.64 208 PHE B N 1
ATOM 9516 C CA . PHE B 1 208 ? -8.486 9.223 -6.239 1 97.64 208 PHE B CA 1
ATOM 9517 C C . PHE B 1 208 ? -9.46 9.178 -7.41 1 97.64 208 PHE B C 1
ATOM 9519 O O . PHE B 1 208 ? -10.636 9.513 -7.259 1 97.64 208 PHE B O 1
ATOM 9526 N N . ALA B 1 209 ? -8.967 8.855 -8.531 1 97.6 209 ALA B N 1
ATOM 9527 C CA . ALA B 1 209 ? -9.799 8.573 -9.698 1 97.6 209 ALA B CA 1
ATOM 9528 C C . ALA B 1 209 ? -9.672 7.113 -10.122 1 97.6 209 ALA B C 1
ATOM 9530 O O . ALA B 1 209 ? -8.587 6.531 -10.051 1 97.6 209 ALA B O 1
ATOM 9531 N N . VAL B 1 210 ? -10.766 6.527 -10.425 1 97.71 210 VAL B N 1
ATOM 9532 C CA . VAL B 1 210 ? -10.749 5.195 -11.02 1 97.71 210 VAL B CA 1
ATOM 9533 C C . VAL B 1 210 ? -11.203 5.273 -12.476 1 97.71 210 VAL B C 1
ATOM 9535 O O . VAL B 1 210 ? -12.224 5.894 -12.781 1 97.71 210 VAL B O 1
ATOM 9538 N N . ALA B 1 211 ? -10.398 4.773 -13.378 1 97.82 211 ALA B N 1
ATOM 9539 C CA . ALA B 1 211 ? -10.688 4.79 -14.81 1 97.82 211 ALA B CA 1
ATOM 9540 C C . ALA B 1 211 ? -10.66 3.38 -15.392 1 97.82 211 ALA B C 1
ATOM 9542 O O . ALA B 1 211 ? -9.846 2.549 -14.984 1 97.82 211 ALA B O 1
ATOM 9543 N N . PHE B 1 212 ? -11.492 3.087 -16.301 1 97.03 212 PHE B N 1
ATOM 9544 C CA . PHE B 1 212 ? -11.601 1.787 -16.952 1 97.03 212 PHE B CA 1
ATOM 9545 C C . PHE B 1 212 ? -12.322 1.91 -18.289 1 97.03 212 PHE B C 1
ATOM 9547 O O . PHE B 1 212 ? -12.939 2.938 -18.576 1 97.03 212 PHE B O 1
ATOM 9554 N N . ILE B 1 213 ? -12.105 0.905 -19.116 1 96.36 213 ILE B N 1
ATOM 9555 C CA . ILE B 1 213 ? -12.927 0.811 -20.318 1 96.36 213 ILE B CA 1
ATOM 9556 C C . ILE B 1 213 ? -14.363 0.459 -19.935 1 96.36 213 ILE B C 1
ATOM 9558 O O . ILE B 1 213 ? -14.598 -0.51 -19.209 1 96.36 213 ILE B O 1
ATOM 9562 N N . SER B 1 214 ? -15.257 1.234 -20.396 1 94.07 214 SER B N 1
ATOM 9563 C CA . SER B 1 214 ? -16.643 1.166 -19.945 1 94.07 214 SER B CA 1
ATOM 9564 C C . SER B 1 214 ? -17.178 -0.26 -20.016 1 94.07 214 SER B C 1
ATOM 9566 O O . SER B 1 214 ? -16.826 -1.017 -20.924 1 94.07 214 SER B O 1
ATOM 9568 N N . TRP B 1 215 ? -17.96 -0.546 -19.039 1 90.4 215 TRP B N 1
ATOM 9569 C CA . TRP B 1 215 ? -18.548 -1.876 -18.911 1 90.4 215 TRP B CA 1
ATOM 9570 C C . TRP B 1 215 ? -19.496 -2.165 -20.071 1 90.4 215 TRP B C 1
ATOM 9572 O O . TRP B 1 215 ? -20.272 -1.298 -20.478 1 90.4 215 TRP B O 1
ATOM 9582 N N . THR B 1 216 ? -19.261 -3.365 -20.644 1 84.24 216 THR B N 1
ATOM 9583 C CA . THR B 1 216 ? -20.209 -3.912 -21.608 1 84.24 216 THR B CA 1
ATOM 9584 C C . THR B 1 216 ? -20.661 -5.308 -21.19 1 84.24 216 THR B C 1
ATOM 9586 O O . THR B 1 216 ? -19.928 -6.025 -20.506 1 84.24 216 THR B O 1
ATOM 9589 N N . ASP B 1 217 ? -21.718 -5.719 -21.502 1 78.47 217 ASP B N 1
ATOM 9590 C CA . ASP B 1 217 ? -22.244 -7.027 -21.124 1 78.47 217 ASP B CA 1
ATOM 9591 C C . ASP B 1 217 ? -21.357 -8.15 -21.656 1 78.47 217 ASP B C 1
ATOM 9593 O O . ASP B 1 217 ? -21.187 -8.293 -22.869 1 78.47 217 ASP B O 1
ATOM 9597 N N . PRO B 1 218 ? -20.769 -8.924 -20.755 1 73.6 218 PRO B N 1
ATOM 9598 C CA . PRO B 1 218 ? -19.842 -9.985 -21.156 1 73.6 218 PRO B CA 1
ATOM 9599 C C . PRO B 1 218 ? -20.498 -11.033 -22.053 1 73.6 218 PRO B C 1
ATOM 9601 O O . PRO B 1 218 ? -19.81 -11.71 -22.822 1 73.6 218 PRO B O 1
ATOM 9604 N N . ASN B 1 219 ? -21.769 -11.238 -21.859 1 65.67 219 ASN B N 1
ATOM 9605 C CA . ASN B 1 219 ? -22.463 -12.24 -22.661 1 65.67 219 ASN B CA 1
ATOM 9606 C C . ASN B 1 219 ? -22.353 -11.938 -24.153 1 65.67 219 ASN B C 1
ATOM 9608 O O . ASN B 1 219 ? -22.533 -12.829 -24.986 1 65.67 219 ASN B O 1
ATOM 9612 N N . ASN B 1 220 ? -21.93 -10.72 -24.393 1 64.85 220 ASN B N 1
ATOM 9613 C CA . ASN B 1 220 ? -21.832 -10.327 -25.795 1 64.85 220 ASN B CA 1
ATOM 9614 C C . ASN B 1 220 ? -20.391 -10.386 -26.294 1 64.85 220 ASN B C 1
ATOM 9616 O O . ASN B 1 220 ? -20.116 -10.062 -27.45 1 64.85 220 ASN B O 1
ATOM 9620 N N . GLU B 1 221 ? -19.52 -11.045 -25.442 1 68.59 221 GLU B N 1
ATOM 9621 C CA . GLU B 1 221 ? -18.112 -10.972 -25.82 1 68.59 221 GLU B CA 1
ATOM 9622 C C . GLU B 1 221 ? -17.633 -12.289 -26.425 1 68.59 221 GLU B C 1
ATOM 9624 O O . GLU B 1 221 ? -18.033 -13.365 -25.976 1 68.59 221 GLU B O 1
ATOM 9629 N N . ARG B 1 222 ? -16.861 -12.317 -27.51 1 64.07 222 ARG B N 1
ATOM 9630 C CA . ARG B 1 222 ? -16.268 -13.464 -28.189 1 64.07 222 ARG B CA 1
ATOM 9631 C C . ARG B 1 222 ? -15.054 -13.984 -27.427 1 64.07 222 ARG B C 1
ATOM 9633 O O . ARG B 1 222 ? -14.297 -13.204 -26.846 1 64.07 222 ARG B O 1
ATOM 9640 N N . ILE B 1 223 ? -14.93 -15.422 -27.252 1 64.58 223 ILE B N 1
ATOM 9641 C CA . ILE B 1 223 ? -13.752 -16.019 -26.632 1 64.58 223 ILE B CA 1
ATOM 9642 C C . ILE B 1 223 ? -12.613 -16.085 -27.647 1 64.58 223 ILE B C 1
ATOM 9644 O O . ILE B 1 223 ? -12.724 -16.763 -28.671 1 64.58 223 ILE B O 1
ATOM 9648 N N . GLU B 1 224 ? -11.708 -15.251 -27.452 1 62.49 224 GLU B N 1
ATOM 9649 C CA . GLU B 1 224 ? -10.602 -15.21 -28.404 1 62.49 224 GLU B CA 1
ATOM 9650 C C . GLU B 1 224 ? -9.46 -16.121 -27.963 1 62.49 224 GLU B C 1
ATOM 9652 O O . GLU B 1 224 ? -9.195 -16.259 -26.767 1 62.49 224 GLU B O 1
ATOM 9657 N N . GLN B 1 225 ? -8.982 -16.884 -28.901 1 59.64 225 GLN B N 1
ATOM 9658 C CA . GLN B 1 225 ? -7.831 -17.742 -28.642 1 59.64 225 GLN B CA 1
ATOM 9659 C C . GLN B 1 225 ? -6.537 -16.933 -28.614 1 59.64 225 GLN B C 1
ATOM 9661 O O . GLN B 1 225 ? -6.349 -16.026 -29.428 1 59.64 225 GLN B O 1
ATOM 9666 N N . GLN B 1 226 ? -5.744 -17.142 -27.613 1 59.67 226 GLN B N 1
ATOM 9667 C CA . GLN B 1 226 ? -4.479 -16.432 -27.458 1 59.67 226 GLN B CA 1
ATOM 9668 C C . GLN B 1 226 ? -3.596 -16.605 -28.691 1 59.67 226 GLN B C 1
ATOM 9670 O O . GLN B 1 226 ? -3.419 -17.722 -29.182 1 59.67 226 GLN B O 1
ATOM 9675 N N . GLY B 1 227 ? -3.066 -15.44 -29.348 1 57.56 227 GLY B N 1
ATOM 9676 C CA . GLY B 1 227 ? -2.129 -15.454 -30.46 1 57.56 227 GLY B CA 1
ATOM 9677 C C . GLY B 1 227 ? -2.759 -15.037 -31.776 1 57.56 227 GLY B C 1
ATOM 9678 O O . GLY B 1 227 ? -2.054 -14.698 -32.729 1 57.56 227 GLY B O 1
ATOM 9679 N N . LEU B 1 228 ? -4.054 -14.996 -31.932 1 60.06 228 LEU B N 1
ATOM 9680 C CA . LEU B 1 228 ? -4.679 -14.675 -33.21 1 60.06 228 LEU B CA 1
ATOM 9681 C C . LEU B 1 228 ? -5.164 -13.229 -33.23 1 60.06 228 LEU B C 1
ATOM 9683 O O . LEU B 1 228 ? -5.315 -12.635 -34.3 1 60.06 228 LEU B O 1
ATOM 9687 N N . ALA B 1 229 ? -5.575 -12.504 -32.21 1 59.81 229 ALA B N 1
ATOM 9688 C CA . ALA B 1 229 ? -6.167 -11.169 -32.221 1 59.81 229 ALA B CA 1
ATOM 9689 C C . ALA B 1 229 ? -5.116 -10.1 -31.929 1 59.81 229 ALA B C 1
ATOM 9691 O O . ALA B 1 229 ? -4.095 -10.381 -31.298 1 59.81 229 ALA B O 1
ATOM 9692 N N . ALA B 1 230 ? -5.357 -8.814 -32.707 1 63.39 230 ALA B N 1
ATOM 9693 C CA . ALA B 1 230 ? -4.496 -7.658 -32.474 1 63.39 230 ALA B CA 1
ATOM 9694 C C . ALA B 1 230 ? -4.419 -7.322 -30.988 1 63.39 230 ALA B C 1
ATOM 9696 O O . ALA B 1 230 ? -5.427 -7.378 -30.279 1 63.39 230 ALA B O 1
ATOM 9697 N N . SER B 1 231 ? -3.249 -7.124 -30.58 1 74.02 231 SER B N 1
ATOM 9698 C CA . SER B 1 231 ? -3.046 -6.753 -29.183 1 74.02 231 SER B CA 1
ATOM 9699 C C . SER B 1 231 ? -2.983 -5.238 -29.018 1 74.02 231 SER B C 1
ATOM 9701 O O . SER B 1 231 ? -2.066 -4.59 -29.528 1 74.02 231 SER B O 1
ATOM 9703 N N . CYS B 1 232 ? -4.201 -4.595 -28.661 1 82.4 232 CYS B N 1
ATOM 9704 C CA . CYS B 1 232 ? -4.273 -3.16 -28.41 1 82.4 232 CYS B CA 1
ATOM 9705 C C . CYS B 1 232 ? -4.268 -2.867 -26.915 1 82.4 232 CYS B C 1
ATOM 9707 O O . CYS B 1 232 ? -4.826 -3.631 -26.126 1 82.4 232 CYS B O 1
ATOM 9709 N N . GLU B 1 233 ? -3.564 -1.748 -26.605 1 89.73 233 GLU B N 1
ATOM 9710 C CA . GLU B 1 233 ? -3.553 -1.292 -25.218 1 89.73 233 GLU B CA 1
ATOM 9711 C C . GLU B 1 233 ? -4.107 0.125 -25.099 1 89.73 233 GLU B C 1
ATOM 9713 O O . GLU B 1 233 ? -3.755 1.003 -25.889 1 89.73 233 GLU B O 1
ATOM 9718 N N . THR B 1 234 ? -5.074 0.314 -24.282 1 94.68 234 THR B N 1
ATOM 9719 C CA . THR B 1 234 ? -5.629 1.634 -24.008 1 94.68 234 THR B CA 1
ATOM 9720 C C . THR B 1 234 ? -4.859 2.322 -22.885 1 94.68 234 THR B C 1
ATOM 9722 O O . THR B 1 234 ? -4.742 1.782 -21.783 1 94.68 234 THR B O 1
ATOM 9725 N N . LEU B 1 235 ? -4.367 3.509 -23.188 1 95.27 235 LEU B N 1
ATOM 9726 C CA . LEU B 1 235 ? -3.569 4.254 -22.221 1 95.27 235 LEU B CA 1
ATOM 9727 C C . LEU B 1 235 ? -4.251 5.565 -21.848 1 95.27 235 LEU B C 1
ATOM 9729 O O . LEU B 1 235 ? -5.016 6.12 -22.641 1 95.27 235 LEU B O 1
ATOM 9733 N N . LEU B 1 236 ? -4.043 6.036 -20.646 1 96.48 236 LEU B N 1
ATOM 9734 C CA . LEU B 1 236 ? -4.622 7.275 -20.137 1 96.48 236 LEU B CA 1
ATOM 9735 C C . LEU B 1 236 ? -3.54 8.188 -19.569 1 96.48 236 LEU B C 1
ATOM 9737 O O . LEU B 1 236 ? -2.742 7.764 -18.731 1 96.48 236 LEU B O 1
ATOM 9741 N N . MET B 1 237 ? -3.483 9.439 -20.014 1 95.91 237 MET B N 1
ATOM 9742 C CA . MET B 1 237 ? -2.645 10.5 -19.464 1 95.91 237 MET B CA 1
ATOM 9743 C C . MET B 1 237 ? -3.473 11.469 -18.627 1 95.91 237 MET B C 1
ATOM 9745 O O . MET B 1 237 ? -4.528 11.931 -19.066 1 95.91 237 MET B O 1
ATOM 9749 N N . SER B 1 238 ? -3.009 11.718 -17.412 1 96.47 238 SER B N 1
ATOM 9750 C CA . SER B 1 238 ? -3.753 12.595 -16.515 1 96.47 238 SER B CA 1
ATOM 9751 C C . SER B 1 238 ? -2.861 13.697 -15.954 1 96.47 238 SER B C 1
ATOM 9753 O O . SER B 1 238 ? -1.675 13.475 -15.699 1 96.47 238 SER B O 1
ATOM 9755 N N . GLU B 1 239 ? -3.472 14.899 -15.777 1 95.57 239 GLU B N 1
ATOM 9756 C CA . GLU B 1 239 ? -2.784 16.054 -15.209 1 95.57 239 GLU B CA 1
ATOM 9757 C C . GLU B 1 239 ? -3.697 16.833 -14.266 1 95.57 239 GLU B C 1
ATOM 9759 O O . GLU B 1 239 ? -4.92 16.806 -14.416 1 95.57 239 GLU B O 1
ATOM 9764 N N . MET B 1 240 ? -3.101 17.437 -13.302 1 97.2 240 MET B N 1
ATOM 9765 C CA . MET B 1 240 ? -3.855 18.288 -12.386 1 97.2 240 MET B CA 1
ATOM 9766 C C . MET B 1 240 ? -3.165 19.635 -12.201 1 97.2 240 MET B C 1
ATOM 9768 O O . MET B 1 240 ? -1.947 19.694 -12.024 1 97.2 240 MET B O 1
ATOM 9772 N N . ALA B 1 241 ? -3.876 20.676 -12.27 1 96.14 241 ALA B N 1
ATOM 9773 C CA . ALA B 1 241 ? -3.446 22.042 -11.982 1 96.14 241 ALA B CA 1
ATOM 9774 C C . ALA B 1 241 ? -4.382 22.713 -10.981 1 96.14 241 ALA B C 1
ATOM 9776 O O . ALA B 1 241 ? -5.535 22.303 -10.829 1 96.14 241 ALA B O 1
ATOM 9777 N N . VAL B 1 242 ? -3.826 23.648 -10.256 1 96.15 242 VAL B N 1
ATOM 9778 C CA . VAL B 1 242 ? -4.655 24.277 -9.234 1 96.15 242 VAL B CA 1
ATOM 9779 C C . VAL B 1 242 ? -4.495 25.795 -9.301 1 96.15 242 VAL B C 1
ATOM 9781 O O . VAL B 1 242 ? -3.513 26.298 -9.851 1 96.15 242 VAL B O 1
ATOM 9784 N N . VAL B 1 243 ? -5.502 26.444 -8.849 1 94.72 243 VAL B N 1
ATOM 9785 C CA . VAL B 1 243 ? -5.449 27.87 -8.545 1 94.72 243 VAL B CA 1
ATOM 9786 C C . VAL B 1 243 ? -5.454 28.078 -7.032 1 94.72 243 VAL B C 1
ATOM 9788 O O . VAL B 1 243 ? -6.362 27.614 -6.339 1 94.72 243 VAL B O 1
ATOM 9791 N N . SER B 1 244 ? -4.448 28.701 -6.554 1 92.31 244 SER B N 1
ATOM 9792 C CA . SER B 1 244 ? -4.312 28.897 -5.114 1 92.31 244 SER B CA 1
ATOM 9793 C C . SER B 1 244 ? -5.085 30.126 -4.648 1 92.31 244 SER B C 1
ATOM 9795 O O . SER B 1 244 ? -5.275 31.074 -5.413 1 92.31 244 SER B O 1
ATOM 9797 N N . ALA B 1 245 ? -5.521 30.017 -3.41 1 92.6 245 ALA B N 1
ATOM 9798 C CA . ALA B 1 245 ? -6.126 31.164 -2.736 1 92.6 245 ALA B CA 1
ATOM 9799 C C . ALA B 1 245 ? -5.197 31.721 -1.662 1 92.6 245 ALA B C 1
ATOM 9801 O O . ALA B 1 245 ? -4.351 31 -1.128 1 92.6 245 ALA B O 1
ATOM 9802 N N . ARG B 1 246 ? -5.281 32.951 -1.445 1 89.14 246 ARG B N 1
ATOM 9803 C CA . ARG B 1 246 ? -4.506 33.6 -0.392 1 89.14 246 ARG B CA 1
ATOM 9804 C C . ARG B 1 246 ? -5.42 34.201 0.67 1 89.14 246 ARG B C 1
ATOM 9806 O O . ARG B 1 246 ? -5.541 35.424 0.772 1 89.14 246 ARG B O 1
ATOM 9813 N N . PRO B 1 247 ? -5.896 33.341 1.546 1 93.4 247 PRO B N 1
ATOM 9814 C CA . PRO B 1 247 ? -6.81 33.845 2.573 1 93.4 247 PRO B CA 1
ATOM 9815 C C . PRO B 1 247 ? -6.094 34.653 3.654 1 93.4 247 PRO B C 1
ATOM 9817 O O . PRO B 1 247 ? -4.938 34.369 3.979 1 93.4 247 PRO B O 1
ATOM 9820 N N . GLN B 1 248 ? -6.832 35.675 4.137 1 91.5 248 GLN B N 1
ATOM 9821 C CA . GLN B 1 248 ? -6.335 36.453 5.267 1 91.5 248 GLN B CA 1
ATOM 9822 C C . GLN B 1 248 ? -6.463 35.672 6.572 1 91.5 248 GLN B C 1
ATOM 9824 O O . GLN B 1 248 ? -7.534 35.148 6.885 1 91.5 248 GLN B O 1
ATOM 9829 N N . LEU B 1 249 ? -5.382 35.537 7.326 1 91.19 249 LEU B N 1
ATOM 9830 C CA . LEU B 1 249 ? -5.393 34.798 8.584 1 91.19 249 LEU B CA 1
ATOM 9831 C C . LEU B 1 249 ? -6.046 35.619 9.691 1 91.19 249 LEU B C 1
ATOM 9833 O O . LEU B 1 249 ? -5.682 36.777 9.907 1 91.19 249 LEU B O 1
ATOM 9837 N N . LEU B 1 250 ? -7.069 35.013 10.311 1 92.87 250 LEU B N 1
ATOM 9838 C CA . LEU B 1 250 ? -7.73 35.644 11.448 1 92.87 250 LEU B CA 1
ATOM 9839 C C . LEU B 1 250 ? -7.386 34.924 12.747 1 92.87 250 LEU B C 1
ATOM 9841 O O . LEU B 1 250 ? -7.222 33.702 12.759 1 92.87 250 LEU B O 1
ATOM 9845 N N . ASN B 1 251 ? -7.277 35.661 13.754 1 88.54 251 ASN B N 1
ATOM 9846 C CA . ASN B 1 251 ? -6.995 35.118 15.078 1 88.54 251 ASN B CA 1
ATOM 9847 C C . ASN B 1 251 ? -8.081 35.497 16.082 1 88.54 251 ASN B C 1
ATOM 9849 O O . ASN B 1 251 ? -8.765 36.508 15.91 1 88.54 251 ASN B O 1
ATOM 9853 N N . VAL B 1 252 ? -8.155 34.647 17.031 1 85.46 252 VAL B N 1
ATOM 9854 C CA . VAL B 1 252 ? -9.132 34.929 18.077 1 85.46 252 VAL B CA 1
ATOM 9855 C C . VAL B 1 252 ? -8.671 36.124 18.907 1 85.46 252 VAL B C 1
ATOM 9857 O O . VAL B 1 252 ? -7.47 36.376 19.029 1 85.46 252 VAL B O 1
ATOM 9860 N N . ASP B 1 253 ? -9.448 37.047 19.416 1 76.07 253 ASP B N 1
ATOM 9861 C CA . ASP B 1 253 ? -9.203 38.167 20.32 1 76.07 253 ASP B CA 1
ATOM 9862 C C . ASP B 1 253 ? -8.596 39.353 19.574 1 76.07 253 ASP B C 1
ATOM 9864 O O . ASP B 1 253 ? -8.002 40.241 20.189 1 76.07 253 ASP B O 1
ATOM 9868 N N . VAL B 1 254 ? -8.516 39.167 18.273 1 83.96 254 VAL B N 1
ATOM 9869 C CA . VAL B 1 254 ? -8.034 40.278 17.46 1 83.96 254 VAL B CA 1
ATOM 9870 C C . VAL B 1 254 ? -9.164 40.8 16.576 1 83.96 254 VAL B C 1
ATOM 9872 O O . VAL B 1 254 ? -9.903 40.017 15.974 1 83.96 254 VAL B O 1
ATOM 9875 N N . ARG B 1 255 ? -9.279 42.024 16.616 1 87.73 255 ARG B N 1
ATOM 9876 C CA . ARG B 1 255 ? -10.253 42.664 15.739 1 87.73 255 ARG B CA 1
ATOM 9877 C C . ARG B 1 255 ? -9.628 43.02 14.394 1 87.73 255 ARG B C 1
ATOM 9879 O O . ARG B 1 255 ? -8.631 43.743 14.339 1 87.73 255 ARG B O 1
ATOM 9886 N N . TYR B 1 256 ? -10.146 42.456 13.344 1 91.11 256 TYR B N 1
ATOM 9887 C CA . TYR B 1 256 ? -9.663 42.725 11.994 1 91.11 256 TYR B CA 1
ATOM 9888 C C . TYR B 1 256 ? -10.515 43.788 11.311 1 91.11 256 TYR B C 1
ATOM 9890 O O . TYR B 1 256 ? -11.746 43.708 11.324 1 91.11 256 TYR B O 1
ATOM 9898 N N . GLU B 1 257 ? -9.824 44.814 10.746 1 90.95 257 GLU B N 1
ATOM 9899 C CA . GLU B 1 257 ? -10.508 45.855 9.985 1 90.95 257 GLU B CA 1
ATOM 9900 C C . GLU B 1 257 ? -10.218 45.727 8.492 1 90.95 257 GLU B C 1
ATOM 9902 O O . GLU B 1 257 ? -9.063 45.576 8.089 1 90.95 257 GLU B O 1
ATOM 9907 N N . GLY B 1 258 ? -11.296 45.613 7.766 1 89.79 258 GLY B N 1
ATOM 9908 C CA . GLY B 1 258 ? -11.122 45.499 6.326 1 89.79 258 GLY B CA 1
ATOM 9909 C C . GLY B 1 258 ? -12.19 46.231 5.536 1 89.79 258 GLY B C 1
ATOM 9910 O O . GLY B 1 258 ? -13.091 46.839 6.117 1 89.79 258 GLY B O 1
ATOM 9911 N N . THR B 1 259 ? -11.967 46.327 4.238 1 88.62 259 THR B N 1
ATOM 9912 C CA . THR B 1 259 ? -12.919 46.917 3.304 1 88.62 259 THR B CA 1
ATOM 9913 C C . THR B 1 259 ? -13.269 45.932 2.193 1 88.62 259 THR B C 1
ATOM 9915 O O . THR B 1 259 ? -12.393 45.237 1.674 1 88.62 259 THR B O 1
ATOM 9918 N N . LEU B 1 260 ? -14.482 45.745 1.988 1 89.83 260 LEU B N 1
ATOM 9919 C CA . LEU B 1 260 ? -14.963 44.913 0.89 1 89.83 260 LEU B CA 1
ATOM 9920 C C . LEU B 1 260 ? -15.304 45.764 -0.328 1 89.83 260 LEU B C 1
ATOM 9922 O O . LEU B 1 260 ? -16.117 46.687 -0.237 1 89.83 260 LEU B O 1
ATOM 9926 N N . ALA B 1 261 ? -14.601 45.483 -1.44 1 86.71 261 ALA B N 1
ATOM 9927 C CA . ALA B 1 261 ? -14.834 46.231 -2.672 1 86.71 261 ALA B CA 1
ATOM 9928 C C . ALA B 1 261 ? -15.585 45.384 -3.695 1 86.71 261 ALA B C 1
ATOM 9930 O O . ALA B 1 261 ? -15.377 44.172 -3.78 1 86.71 261 ALA B O 1
ATOM 9931 N N . ALA B 1 262 ? -16.486 45.965 -4.416 1 77.73 262 ALA B N 1
ATOM 9932 C CA . ALA B 1 262 ? -17.324 45.265 -5.386 1 77.73 262 ALA B CA 1
ATOM 9933 C C . ALA B 1 262 ? -16.511 44.837 -6.605 1 77.73 262 ALA B C 1
ATOM 9935 O O . ALA B 1 262 ? -16.882 43.893 -7.306 1 77.73 262 ALA B O 1
ATOM 9936 N N . ASP B 1 263 ? -15.422 45.446 -6.963 1 68.71 263 ASP B N 1
ATOM 9937 C CA . ASP B 1 263 ? -14.682 45.173 -8.191 1 68.71 263 ASP B CA 1
ATOM 9938 C C . ASP B 1 263 ? -13.653 44.065 -7.978 1 68.71 263 ASP B C 1
ATOM 9940 O O . ASP B 1 263 ? -12.811 43.818 -8.844 1 68.71 263 ASP B O 1
ATOM 9944 N N . GLN B 1 264 ? -13.824 43.339 -6.966 1 74.81 264 GLN B N 1
ATOM 9945 C CA . GLN B 1 264 ? -12.841 42.28 -6.766 1 74.81 264 GLN B CA 1
ATOM 9946 C C . GLN B 1 264 ? -13.219 41.025 -7.548 1 74.81 264 GLN B C 1
ATOM 9948 O O . GLN B 1 264 ? -14.389 40.638 -7.583 1 74.81 264 GLN B O 1
ATOM 9953 N N . PRO B 1 265 ? -12.327 40.543 -8.339 1 75.33 265 PRO B N 1
ATOM 9954 C CA . PRO B 1 265 ? -12.606 39.356 -9.15 1 75.33 265 PRO B CA 1
ATOM 9955 C C . PRO B 1 265 ? -12.869 38.112 -8.304 1 75.33 265 PRO B C 1
ATOM 9957 O O . PRO B 1 265 ? -13.572 37.199 -8.744 1 75.33 265 PRO B O 1
ATOM 9960 N N . GLU B 1 266 ? -12.332 38.109 -7.081 1 83.24 266 GLU B N 1
ATOM 9961 C CA . GLU B 1 266 ? -12.502 36.976 -6.176 1 83.24 266 GLU B CA 1
ATOM 9962 C C . GLU B 1 266 ? -13.046 37.427 -4.823 1 83.24 266 GLU B C 1
ATOM 9964 O O . GLU B 1 266 ? -12.831 38.568 -4.411 1 83.24 266 GLU B O 1
ATOM 9969 N N . PRO B 1 267 ? -13.845 36.527 -4.266 1 89.93 267 PRO B N 1
ATOM 9970 C CA . PRO B 1 267 ? -14.326 36.874 -2.927 1 89.93 267 PRO B CA 1
ATOM 9971 C C . PRO B 1 267 ? -13.19 37.082 -1.928 1 89.93 267 PRO B C 1
ATOM 9973 O O . PRO B 1 267 ? -12.102 36.527 -2.1 1 89.93 267 PRO B O 1
ATOM 9976 N N . ARG B 1 268 ? -13.488 37.901 -1.007 1 92.44 268 ARG B N 1
ATOM 9977 C CA . ARG B 1 268 ? -12.528 38.052 0.081 1 92.44 268 ARG B CA 1
ATOM 9978 C C . ARG B 1 268 ? -12.528 36.823 0.985 1 92.44 268 ARG B C 1
ATOM 9980 O O . ARG B 1 268 ? -13.551 36.486 1.584 1 92.44 268 ARG B O 1
ATOM 9987 N N . SER B 1 269 ? -11.409 36.169 1.074 1 94.92 269 SER B N 1
ATOM 9988 C CA . SER B 1 269 ? -11.321 34.912 1.811 1 94.92 269 SER B CA 1
ATOM 9989 C C . SER B 1 269 ? -10.539 35.085 3.108 1 94.92 269 SER B C 1
ATOM 9991 O O . SER B 1 269 ? -9.534 35.798 3.143 1 94.92 269 SER B O 1
ATOM 9993 N N . PHE B 1 270 ? -11.056 34.524 4.158 1 96 270 PHE B N 1
ATOM 9994 C CA . PHE B 1 270 ? -10.404 34.499 5.462 1 96 270 PHE B CA 1
ATOM 9995 C C . PHE B 1 270 ? -10.144 33.065 5.91 1 96 270 PHE B C 1
ATOM 9997 O O . PHE B 1 270 ? -10.825 32.138 5.467 1 96 270 PHE B O 1
ATOM 10004 N N . LYS B 1 271 ? -9.185 32.902 6.748 1 95.85 271 LYS B N 1
ATOM 10005 C CA . LYS B 1 271 ? -8.86 31.592 7.306 1 95.85 271 LYS B CA 1
ATOM 10006 C C . LYS B 1 271 ? -8.519 31.696 8.79 1 95.85 271 LYS B C 1
ATOM 10008 O O . LYS B 1 271 ? -7.873 32.655 9.218 1 95.85 271 LYS B O 1
ATOM 10013 N N . PHE B 1 272 ? -9.017 30.768 9.656 1 95.47 272 PHE B N 1
ATOM 10014 C CA . PHE B 1 272 ? -8.712 30.708 11.081 1 95.47 272 PHE B CA 1
ATOM 10015 C C . PHE B 1 272 ? -8.744 29.269 11.581 1 95.47 272 PHE B C 1
ATOM 10017 O O . PHE B 1 272 ? -9.415 28.417 10.995 1 95.47 272 PHE B O 1
ATOM 10024 N N . PHE B 1 273 ? -8.001 28.982 12.687 1 94.16 273 PHE B N 1
ATOM 10025 C CA . PHE B 1 273 ? -7.902 27.632 13.229 1 94.16 273 PHE B CA 1
ATOM 10026 C C . PHE B 1 273 ? -8.779 27.48 14.466 1 94.16 273 PHE B C 1
ATOM 10028 O O . PHE B 1 273 ? -8.755 28.33 15.359 1 94.16 273 PHE B O 1
ATOM 10035 N N . VAL B 1 274 ? -9.568 26.415 14.439 1 94.82 274 VAL B N 1
ATOM 10036 C CA . VAL B 1 274 ? -10.391 26.122 15.608 1 94.82 274 VAL B CA 1
ATOM 10037 C C . VAL B 1 274 ? -9.807 24.932 16.366 1 94.82 274 VAL B C 1
ATOM 10039 O O . VAL B 1 274 ? -9.804 23.807 15.86 1 94.82 274 VAL B O 1
ATOM 10042 N N . PRO B 1 275 ? -9.309 25.147 17.534 1 91.01 275 PRO B N 1
ATOM 10043 C CA . PRO B 1 275 ? -8.749 24.036 18.307 1 91.01 275 PRO B CA 1
ATOM 10044 C C . PRO B 1 275 ? -9.812 23.043 18.768 1 91.01 275 PRO B C 1
ATOM 10046 O O . PRO B 1 275 ? -10.982 23.167 18.395 1 91.01 275 PRO B O 1
ATOM 10049 N N . HIS B 1 276 ? -9.263 22.125 19.574 1 87.95 276 HIS B N 1
ATOM 10050 C CA . HIS B 1 276 ? -10.182 21.128 20.113 1 87.95 276 HIS B CA 1
ATOM 10051 C C . HIS B 1 276 ? -11.027 21.71 21.241 1 87.95 276 HIS B C 1
ATOM 10053 O O . HIS B 1 276 ? -10.662 22.727 21.835 1 87.95 276 HIS B O 1
ATOM 10059 N N . ASN B 1 277 ? -12.214 21.32 21.475 1 82.39 277 ASN B N 1
ATOM 10060 C CA . ASN B 1 277 ? -13.089 21.648 22.595 1 82.39 277 ASN B CA 1
ATOM 10061 C C . ASN B 1 277 ? -13.87 22.934 22.339 1 82.39 277 ASN B C 1
ATOM 10063 O O . ASN B 1 277 ? -14.145 23.694 23.269 1 82.39 277 ASN B O 1
ATOM 10067 N N . VAL B 1 278 ? -13.885 23.421 21.172 1 90.23 278 VAL B N 1
ATOM 10068 C CA . VAL B 1 278 ? -14.76 24.526 20.796 1 90.23 278 VAL B CA 1
ATOM 10069 C C . VAL B 1 278 ? -16.065 23.979 20.221 1 90.23 278 VAL B C 1
ATOM 10071 O O . VAL B 1 278 ? -16.055 23.25 19.226 1 90.23 278 VAL B O 1
ATOM 10074 N N . SER B 1 279 ? -17.112 24.271 20.828 1 88.41 279 SER B N 1
ATOM 10075 C CA . SER B 1 279 ? -18.399 23.725 20.409 1 88.41 279 SER B CA 1
ATOM 10076 C C . SER B 1 279 ? -19.069 24.621 19.374 1 88.41 279 SER B C 1
ATOM 10078 O O . SER B 1 279 ? -19.71 24.131 18.442 1 88.41 279 SER B O 1
ATOM 10080 N N . ILE B 1 280 ? -18.952 25.977 19.61 1 91.79 280 ILE B N 1
ATOM 10081 C CA . ILE B 1 280 ? -19.593 26.942 18.723 1 91.79 280 ILE B CA 1
ATOM 10082 C C . ILE B 1 280 ? -18.631 28.09 18.429 1 91.79 280 ILE B C 1
ATOM 10084 O O . ILE B 1 280 ? -17.907 28.545 19.317 1 91.79 280 ILE B O 1
ATOM 10088 N N . VAL B 1 281 ? -18.595 28.474 17.257 1 94.26 281 VAL B N 1
ATOM 10089 C CA . VAL B 1 281 ? -17.84 29.656 16.855 1 94.26 281 VAL B CA 1
ATOM 10090 C C . VAL B 1 281 ? -18.802 30.765 16.434 1 94.26 281 VAL B C 1
ATOM 10092 O O . VAL B 1 281 ? -19.744 30.523 15.675 1 94.26 281 VAL B O 1
ATOM 10095 N N . THR B 1 282 ? -18.622 31.951 16.976 1 93.01 282 THR B N 1
ATOM 10096 C CA . THR B 1 282 ? -19.423 33.11 16.598 1 93.01 282 THR B CA 1
ATOM 10097 C C . THR B 1 282 ? -18.602 34.084 15.758 1 93.01 282 THR B C 1
ATOM 10099 O O . THR B 1 282 ? -17.556 34.564 16.2 1 93.01 282 THR B O 1
ATOM 10102 N N . TRP B 1 283 ? -19 34.284 14.538 1 94.17 283 TRP B N 1
ATOM 10103 C CA . TRP B 1 283 ? -18.463 35.323 13.665 1 94.17 283 TRP B CA 1
ATOM 10104 C C . TRP B 1 283 ? -19.214 36.636 13.855 1 94.17 283 TRP B C 1
ATOM 10106 O O . TRP B 1 283 ? -20.37 36.762 13.445 1 94.17 283 TRP B O 1
ATOM 10116 N N . ARG B 1 284 ? -18.561 37.608 14.472 1 92.61 284 ARG B N 1
ATOM 10117 C CA . ARG B 1 284 ? -19.19 38.903 14.712 1 92.61 284 ARG B CA 1
ATOM 10118 C C . ARG B 1 284 ? -18.692 39.946 13.718 1 92.61 284 ARG B C 1
ATOM 10120 O O . ARG B 1 284 ? -17.506 40.282 13.704 1 92.61 284 ARG B O 1
ATOM 10127 N N . LEU B 1 285 ? -19.552 40.397 12.873 1 92.38 285 LEU B N 1
ATOM 10128 C CA . LEU B 1 285 ? -19.239 41.405 11.865 1 92.38 285 LEU B CA 1
ATOM 10129 C C . LEU B 1 285 ? -19.91 42.733 12.198 1 92.38 285 LEU B C 1
ATOM 10131 O O . LEU B 1 285 ? -21.103 42.77 12.508 1 92.38 285 LEU B O 1
ATOM 10135 N N . SER B 1 286 ? -19.094 43.812 12.235 1 89.61 286 SER B N 1
ATOM 10136 C CA . SER B 1 286 ? -19.625 45.149 12.477 1 89.61 286 SER B CA 1
ATOM 10137 C C . SER B 1 286 ? -19.403 46.059 11.274 1 89.61 286 SER B C 1
ATOM 10139 O O . SER B 1 286 ? -18.29 46.144 10.751 1 89.61 286 SER B O 1
ATOM 10141 N N . ILE B 1 287 ? -20.452 46.575 10.804 1 88.28 287 ILE B N 1
ATOM 10142 C CA . ILE B 1 287 ? -20.367 47.53 9.705 1 88.28 287 ILE B CA 1
ATOM 10143 C C . ILE B 1 287 ? -20.238 48.947 10.261 1 88.28 287 ILE B C 1
ATOM 10145 O O . ILE B 1 287 ? -21.116 49.416 10.989 1 88.28 287 ILE B O 1
ATOM 10149 N N . ALA B 1 288 ? -19.096 49.553 10.009 1 77.57 288 ALA B N 1
ATOM 10150 C CA . ALA B 1 288 ? -18.793 50.873 10.556 1 77.57 288 ALA B CA 1
ATOM 10151 C C . ALA B 1 288 ? -19.618 51.955 9.866 1 77.57 288 ALA B C 1
ATOM 10153 O O . ALA B 1 288 ? -20.128 52.867 10.521 1 77.57 288 ALA B O 1
ATOM 10154 N N . GLN B 1 289 ? -19.743 51.921 8.461 1 82.01 289 GLN B N 1
ATOM 10155 C CA . GLN B 1 289 ? -20.471 52.916 7.681 1 82.01 289 GLN B CA 1
ATOM 10156 C C . GLN B 1 289 ? -21.505 52.255 6.774 1 82.01 289 GLN B C 1
ATOM 10158 O O . GLN B 1 289 ? -21.162 51.403 5.951 1 82.01 289 GLN B O 1
ATOM 10163 N N . PRO B 1 290 ? -22.761 52.652 6.978 1 82.26 290 PRO B N 1
ATOM 10164 C CA . PRO B 1 290 ? -23.79 52.047 6.129 1 82.26 290 PRO B CA 1
ATOM 10165 C C . PRO B 1 290 ? -23.612 52.389 4.652 1 82.26 290 PRO B C 1
ATOM 10167 O O . PRO B 1 290 ? -23.213 53.507 4.316 1 82.26 290 PRO B O 1
ATOM 10170 N N . CYS B 1 291 ? -23.759 51.47 3.894 1 83.31 291 CYS B N 1
ATOM 10171 C CA . CYS B 1 291 ? -23.759 51.642 2.446 1 83.31 291 CYS B CA 1
ATOM 10172 C C . CYS B 1 291 ? -25.167 51.504 1.88 1 83.31 291 CYS B C 1
ATOM 10174 O O . CYS B 1 291 ? -25.664 50.389 1.708 1 83.31 291 CYS B O 1
ATOM 10176 N N . PHE B 1 292 ? -25.777 52.566 1.427 1 80.01 292 PHE B N 1
ATOM 10177 C CA . PHE B 1 292 ? -27.174 52.575 1.009 1 80.01 292 PHE B CA 1
ATOM 10178 C C . PHE B 1 292 ? -27.322 52.006 -0.397 1 80.01 292 PHE B C 1
ATOM 10180 O O . PHE B 1 292 ? -28.365 51.445 -0.739 1 80.01 292 PHE B O 1
ATOM 10187 N N . ASN B 1 293 ? -26.271 52.127 -1.224 1 79.24 293 ASN B N 1
ATOM 10188 C CA . ASN B 1 293 ? -26.375 51.667 -2.605 1 79.24 293 ASN B CA 1
ATOM 10189 C C . ASN B 1 293 ? -25.646 50.342 -2.81 1 79.24 293 ASN B C 1
ATOM 10191 O O . ASN B 1 293 ? -25.397 49.935 -3.946 1 79.24 293 ASN B O 1
ATOM 10195 N N . CYS B 1 294 ? -25.311 49.736 -1.692 1 82.32 294 CYS B N 1
ATOM 10196 C CA . CYS B 1 294 ? -24.582 48.479 -1.827 1 82.32 294 CYS B CA 1
ATOM 10197 C C . CYS B 1 294 ? -25.539 47.294 -1.846 1 82.32 294 CYS B C 1
ATOM 10199 O O . CYS B 1 294 ? -26.611 47.345 -1.24 1 82.32 294 CYS B O 1
ATOM 10201 N N . THR B 1 295 ? -25.187 46.287 -2.622 1 85.66 295 THR B N 1
ATOM 10202 C CA . THR B 1 295 ? -25.911 45.022 -2.58 1 85.66 295 THR B CA 1
ATOM 10203 C C . THR B 1 295 ? -25.562 44.241 -1.316 1 85.66 295 THR B C 1
ATOM 10205 O O . THR B 1 295 ? -24.594 44.567 -0.626 1 85.66 295 THR B O 1
ATOM 10208 N N . ASP B 1 296 ? -26.351 43.284 -1.066 1 87.75 296 ASP B N 1
ATOM 10209 C CA . ASP B 1 296 ? -26.115 42.46 0.116 1 87.75 296 ASP B CA 1
ATOM 10210 C C . ASP B 1 296 ? -24.778 41.73 0.019 1 87.75 296 ASP B C 1
ATOM 10212 O O . ASP B 1 296 ? -24.268 41.502 -1.08 1 87.75 296 ASP B O 1
ATOM 10216 N N . VAL B 1 297 ? -24.238 41.452 1.156 1 90.42 297 VAL B N 1
ATOM 10217 C CA . VAL B 1 297 ? -22.971 40.731 1.242 1 90.42 297 VAL B CA 1
ATOM 10218 C C . VAL B 1 297 ? -23.23 39.276 1.626 1 90.42 297 VAL B C 1
ATOM 10220 O O . VAL B 1 297 ? -23.898 39.001 2.626 1 90.42 297 VAL B O 1
ATOM 10223 N N . SER B 1 298 ? -22.751 38.393 0.818 1 91.4 298 SER B N 1
ATOM 10224 C CA . SER B 1 298 ? -22.89 36.966 1.089 1 91.4 298 SER B CA 1
ATOM 10225 C C . SER B 1 298 ? -21.759 36.459 1.976 1 91.4 298 SER B C 1
ATOM 10227 O O . SER B 1 298 ? -20.604 36.856 1.807 1 91.4 298 SER B O 1
ATOM 10229 N N . PHE B 1 299 ? -22.201 35.608 2.951 1 92.85 299 PHE B N 1
ATOM 10230 C CA . PHE B 1 299 ? -21.279 34.959 3.875 1 92.85 299 PHE B CA 1
ATOM 10231 C C . PHE B 1 299 ? -21.399 33.442 3.783 1 92.85 299 PHE B C 1
ATOM 10233 O O . PHE B 1 299 ? -22.495 32.892 3.916 1 92.85 299 PHE B O 1
ATOM 10240 N N . HIS B 1 300 ? -20.199 32.768 3.525 1 95.54 300 HIS B N 1
ATOM 10241 C CA . HIS B 1 300 ? -20.129 31.311 3.543 1 95.54 300 HIS B CA 1
ATOM 10242 C C . HIS B 1 300 ? -18.929 30.828 4.35 1 95.54 300 HIS B C 1
ATOM 10244 O O . HIS B 1 300 ? -17.831 31.376 4.227 1 95.54 300 HIS B O 1
ATOM 10250 N N . VAL B 1 301 ? -19.158 29.9 5.24 1 96.66 301 VAL B N 1
ATOM 10251 C CA . VAL B 1 301 ? -18.059 29.332 6.013 1 96.66 301 VAL B CA 1
ATOM 10252 C C . VAL B 1 301 ? -17.989 27.824 5.781 1 96.66 301 VAL B C 1
ATOM 10254 O O . VAL B 1 301 ? -19.021 27.16 5.661 1 96.66 301 VAL B O 1
ATOM 10257 N N . GLN B 1 302 ? -16.789 27.322 5.624 1 96.37 302 GLN B N 1
ATOM 10258 C CA . GLN B 1 302 ? -16.536 25.897 5.437 1 96.37 302 GLN B CA 1
ATOM 10259 C C . GLN B 1 302 ? -15.276 25.461 6.178 1 96.37 302 GLN B C 1
ATOM 10261 O O . GLN B 1 302 ? -14.4 26.281 6.461 1 96.37 302 GLN B O 1
ATOM 10266 N N . ALA B 1 303 ? -15.264 24.189 6.51 1 95.88 303 ALA B N 1
ATOM 10267 C CA . ALA B 1 303 ? -14.088 23.637 7.176 1 95.88 303 ALA B CA 1
ATOM 10268 C C . ALA B 1 303 ? -13.198 22.888 6.188 1 95.88 303 ALA B C 1
ATOM 10270 O O . ALA B 1 303 ? -13.695 22.197 5.296 1 95.88 303 ALA B O 1
ATOM 10271 N N . SER B 1 304 ? -11.833 23.051 6.306 1 94.62 304 SER B N 1
ATOM 10272 C CA . SER B 1 304 ? -10.775 22.323 5.613 1 94.62 304 SER B CA 1
ATOM 10273 C C . SER B 1 304 ? -10.734 22.684 4.132 1 94.62 304 SER B C 1
ATOM 10275 O O . SER B 1 304 ? -9.884 22.187 3.39 1 94.62 304 SER B O 1
ATOM 10277 N N . ALA B 1 305 ? -11.681 23.405 3.621 1 96.07 305 ALA B N 1
ATOM 10278 C CA . ALA B 1 305 ? -11.705 23.847 2.229 1 96.07 305 ALA B CA 1
ATOM 10279 C C . ALA B 1 305 ? -12.465 25.162 2.083 1 96.07 305 ALA B C 1
ATOM 10281 O O . ALA B 1 305 ? -13.231 25.545 2.971 1 96.07 305 ALA B O 1
ATOM 10282 N N . LEU B 1 306 ? -12.267 25.805 0.947 1 96.46 306 LEU B N 1
ATOM 10283 C CA . LEU B 1 306 ? -13.013 27.03 0.68 1 96.46 306 LEU B CA 1
ATOM 10284 C C . LEU B 1 306 ? -14.488 26.726 0.437 1 96.46 306 LEU B C 1
ATOM 10286 O O . LEU B 1 306 ? -14.824 25.704 -0.164 1 96.46 306 LEU B O 1
ATOM 10290 N N . PRO B 1 307 ? -15.325 27.538 0.906 1 96.12 307 PRO B N 1
ATOM 10291 C CA . PRO B 1 307 ? -16.759 27.29 0.743 1 96.12 307 PRO B CA 1
ATOM 10292 C C . PRO B 1 307 ? -17.231 27.478 -0.697 1 96.12 307 PRO B C 1
ATOM 10294 O O . PRO B 1 307 ? -16.626 28.241 -1.454 1 96.12 307 PRO B O 1
ATOM 10297 N N . THR B 1 308 ? -18.176 26.718 -1.028 1 92.15 308 THR B N 1
ATOM 10298 C CA . THR B 1 308 ? -18.867 26.857 -2.305 1 92.15 308 THR B CA 1
ATOM 10299 C C . THR B 1 308 ? -20.37 27.008 -2.093 1 92.15 308 THR B C 1
ATOM 10301 O O . THR B 1 308 ? -20.846 26.998 -0.956 1 92.15 308 THR B O 1
ATOM 10304 N N . ALA B 1 309 ? -21.079 27.18 -3.149 1 85.91 309 ALA B N 1
ATOM 10305 C CA . ALA B 1 309 ? -22.529 27.342 -3.071 1 85.91 309 ALA B CA 1
ATOM 10306 C C . ALA B 1 309 ? -23.2 26.054 -2.603 1 85.91 309 ALA B C 1
ATOM 10308 O O . ALA B 1 309 ? -24.266 26.091 -1.983 1 85.91 309 ALA B O 1
ATOM 10309 N N . ARG B 1 310 ? -22.457 25.003 -2.742 1 84.59 310 ARG B N 1
ATOM 10310 C CA . ARG B 1 310 ? -23.065 23.717 -2.414 1 84.59 310 ARG B CA 1
ATOM 10311 C C . ARG B 1 310 ? -22.495 23.158 -1.115 1 84.59 310 ARG B C 1
ATOM 10313 O O . ARG B 1 310 ? -23.177 22.421 -0.399 1 84.59 310 ARG B O 1
ATOM 10320 N N . ASN B 1 311 ? -21.314 23.494 -0.881 1 89.59 311 ASN B N 1
ATOM 10321 C CA . ASN B 1 311 ? -20.637 22.91 0.272 1 89.59 311 ASN B CA 1
ATOM 10322 C C . ASN B 1 311 ? -20.231 23.977 1.284 1 89.59 311 ASN B C 1
ATOM 10324 O O . ASN B 1 311 ? -19.258 24.702 1.072 1 89.59 311 ASN B O 1
ATOM 10328 N N . TYR B 1 312 ? -20.938 24.16 2.276 1 93.44 312 TYR B N 1
ATOM 10329 C CA . TYR B 1 312 ? -20.657 25.091 3.364 1 93.44 312 TYR B CA 1
ATOM 10330 C C . TYR B 1 312 ? -21.274 24.606 4.67 1 93.44 312 TYR B C 1
ATOM 10332 O O . TYR B 1 312 ? -22.224 23.819 4.661 1 93.44 312 TYR B O 1
ATOM 10340 N N . LEU B 1 313 ? -20.743 25.002 5.757 1 93.81 313 LEU B N 1
ATOM 10341 C CA . LEU B 1 313 ? -21.281 24.694 7.078 1 93.81 313 LEU B CA 1
ATOM 10342 C C . LEU B 1 313 ? -22.449 25.615 7.418 1 93.81 313 LEU B C 1
ATOM 10344 O O . LEU B 1 313 ? -23.446 25.173 7.992 1 93.81 313 LEU B O 1
ATOM 10348 N N . GLN B 1 314 ? -22.272 26.931 7.114 1 92.61 314 GLN B N 1
ATOM 10349 C CA . GLN B 1 314 ? -23.245 27.98 7.399 1 92.61 314 GLN B CA 1
ATOM 10350 C C . GLN B 1 314 ? -23.165 29.1 6.365 1 92.61 314 GLN B C 1
ATOM 10352 O O . GLN B 1 314 ? -22.129 29.287 5.723 1 92.61 314 GLN B O 1
ATOM 10357 N N . ASN B 1 315 ? -24.207 29.668 6.085 1 92.07 315 ASN B N 1
ATOM 10358 C CA . ASN B 1 315 ? -24.261 30.828 5.203 1 92.07 315 ASN B CA 1
ATOM 10359 C C . ASN B 1 315 ? -25.149 31.928 5.778 1 92.07 315 ASN B C 1
ATOM 10361 O O . ASN B 1 315 ? -25.926 31.685 6.702 1 92.07 315 ASN B O 1
ATOM 10365 N N . ALA B 1 316 ? -24.848 33.116 5.408 1 90.89 316 ALA B N 1
ATOM 10366 C CA . ALA B 1 316 ? -25.65 34.261 5.833 1 90.89 316 ALA B CA 1
ATOM 10367 C C . ALA B 1 316 ? -25.61 35.376 4.792 1 90.89 316 ALA B C 1
ATOM 10369 O O . ALA B 1 316 ? -24.675 35.453 3.992 1 90.89 316 ALA B O 1
ATOM 10370 N N . LEU B 1 317 ? -26.694 36.107 4.712 1 89.28 317 LEU B N 1
ATOM 10371 C CA . LEU B 1 317 ? -26.764 37.319 3.904 1 89.28 317 LEU B CA 1
ATOM 10372 C C . LEU B 1 317 ? -26.747 38.563 4.786 1 89.28 317 LEU B C 1
ATOM 10374 O O . LEU B 1 317 ? -27.619 38.735 5.641 1 89.28 317 LEU B O 1
ATOM 10378 N N . ILE B 1 318 ? -25.75 39.377 4.609 1 88.83 318 ILE B N 1
ATOM 10379 C CA . ILE B 1 318 ? -25.56 40.57 5.427 1 88.83 318 ILE B CA 1
ATOM 10380 C C . ILE B 1 318 ? -26.009 41.805 4.65 1 88.83 318 ILE B C 1
ATOM 10382 O O . ILE B 1 318 ? -25.546 42.046 3.533 1 88.83 318 ILE B O 1
ATOM 10386 N N . CYS B 1 319 ? -26.868 42.618 5.225 1 86.01 319 CYS B N 1
ATOM 10387 C CA . CYS B 1 319 ? -27.337 43.857 4.617 1 86.01 319 CYS B CA 1
ATOM 10388 C C . CYS B 1 319 ? -26.489 45.041 5.067 1 86.01 319 CYS B C 1
ATOM 10390 O O . CYS B 1 319 ? -26.585 45.477 6.215 1 86.01 319 CYS B O 1
ATOM 10392 N N . PRO B 1 320 ? -25.755 45.614 4.108 1 84.45 320 PRO B N 1
ATOM 10393 C CA . PRO B 1 320 ? -24.822 46.67 4.505 1 84.45 320 PRO B CA 1
ATOM 10394 C C . PRO B 1 320 ? -25.493 48.037 4.624 1 84.45 320 PRO B C 1
ATOM 10396 O O . PRO B 1 320 ? -24.831 49.029 4.938 1 84.45 320 PRO B O 1
ATOM 10399 N N . ASN B 1 321 ? -27.064 48.48 3.704 1 78.41 321 ASN B N 1
ATOM 10400 C CA . ASN B 1 321 ? -27.719 49.784 3.73 1 78.41 321 ASN B CA 1
ATOM 10401 C C . ASN B 1 321 ? -28.03 50.226 5.157 1 78.41 321 ASN B C 1
ATOM 10403 O O . ASN B 1 321 ? -28.664 51.262 5.367 1 78.41 321 ASN B O 1
ATOM 10407 N N . GLN B 1 322 ? -27.442 49.096 6.746 1 75.62 322 GLN B N 1
ATOM 10408 C CA . GLN B 1 322 ? -27.598 49.39 8.166 1 75.62 322 GLN B CA 1
ATOM 10409 C C . GLN B 1 322 ? -26.282 49.197 8.915 1 75.62 322 GLN B C 1
ATOM 10411 O O . GLN B 1 322 ? -25.441 48.394 8.506 1 75.62 322 GLN B O 1
ATOM 10416 N N . THR B 1 323 ? -26.103 50.119 9.975 1 73.49 323 THR B N 1
ATOM 10417 C CA . THR B 1 323 ? -24.946 49.929 10.843 1 73.49 323 THR B CA 1
ATOM 10418 C C . THR B 1 323 ? -25.287 48.998 12.002 1 73.49 323 THR B C 1
ATOM 10420 O O . THR B 1 323 ? -26.459 48.834 12.35 1 73.49 323 THR B O 1
ATOM 10423 N N . GLY B 1 324 ? -24.491 48.101 12.465 1 76.6 324 GLY B N 1
ATOM 10424 C CA . GLY B 1 324 ? -24.681 47.227 13.611 1 76.6 324 GLY B CA 1
ATOM 10425 C C . GLY B 1 324 ? -23.844 45.964 13.543 1 76.6 324 GLY B C 1
ATOM 10426 O O . GLY B 1 324 ? -23.031 45.8 12.631 1 76.6 324 GLY B O 1
ATOM 10427 N N . ASP B 1 325 ? -24.001 45.199 14.682 1 81.54 325 ASP B N 1
ATOM 10428 C CA . ASP B 1 325 ? -23.259 43.953 14.841 1 81.54 325 ASP B CA 1
ATOM 10429 C C . ASP B 1 325 ? -24.07 42.762 14.336 1 81.54 325 ASP B C 1
ATOM 10431 O O . ASP B 1 325 ? -25.261 42.644 14.633 1 81.54 325 ASP B O 1
ATOM 10435 N N . VAL B 1 326 ? -23.576 42.094 13.349 1 87.65 326 VAL B N 1
ATOM 10436 C CA . VAL B 1 326 ? -24.162 40.848 12.864 1 87.65 326 VAL B CA 1
ATOM 10437 C C . VAL B 1 326 ? -23.369 39.66 13.404 1 87.65 326 VAL B C 1
ATOM 10439 O O . VAL B 1 326 ? -22.148 39.593 13.24 1 87.65 326 VAL B O 1
ATOM 10442 N N . SER B 1 327 ? -24.063 38.788 14.167 1 89.33 327 SER B N 1
ATOM 10443 C CA . SER B 1 327 ? -23.421 37.595 14.708 1 89.33 327 SER B CA 1
ATOM 10444 C C . SER B 1 327 ? -23.878 36.34 13.973 1 89.33 327 SER B C 1
ATOM 10446 O O . SER B 1 327 ? -25.079 36.081 13.864 1 89.33 327 SER B O 1
ATOM 10448 N N . ILE B 1 328 ? -22.988 35.59 13.454 1 92.61 328 ILE B N 1
ATOM 10449 C CA . ILE B 1 328 ? -23.257 34.328 12.774 1 92.61 328 ILE B CA 1
ATOM 10450 C C . ILE B 1 328 ? -22.623 33.177 13.551 1 92.61 328 ILE B C 1
ATOM 10452 O O . ILE B 1 328 ? -21.4 33.115 13.693 1 92.61 328 ILE B O 1
ATOM 10456 N N . ASP B 1 329 ? -23.461 32.254 14.036 1 90.78 329 ASP B N 1
ATOM 10457 C CA . ASP B 1 329 ? -22.992 31.099 14.794 1 90.78 329 ASP B CA 1
ATOM 10458 C C . ASP B 1 329 ? -22.967 29.844 13.924 1 90.78 329 ASP B C 1
ATOM 10460 O O . ASP B 1 329 ? -23.851 29.644 13.089 1 90.78 329 ASP B O 1
ATOM 10464 N N . PHE B 1 330 ? -22.027 29.017 14.068 1 92.84 330 PHE B N 1
ATOM 10465 C CA . PHE B 1 330 ? -21.988 27.733 13.379 1 92.84 330 PHE B CA 1
ATOM 10466 C C . PHE B 1 330 ? -21.198 26.709 14.186 1 92.84 330 PHE B C 1
ATOM 10468 O O . PHE B 1 330 ? -20.401 27.075 15.052 1 92.84 330 PHE B O 1
ATOM 10475 N N . TYR B 1 331 ? -21.447 25.425 13.964 1 92.65 331 TYR B N 1
ATOM 10476 C CA . TYR B 1 331 ? -20.708 24.327 14.577 1 92.65 331 TYR B CA 1
ATOM 10477 C C . TYR B 1 331 ? -19.406 24.062 13.831 1 92.65 331 TYR B C 1
ATOM 10479 O O . TYR B 1 331 ? -19.42 23.716 12.648 1 92.65 331 TYR B O 1
ATOM 10487 N N . PRO B 1 332 ? -18.291 24.227 14.487 1 94.17 332 PRO B N 1
ATOM 10488 C CA . PRO B 1 332 ? -17.015 24.014 13.8 1 94.17 332 PRO B CA 1
ATOM 10489 C C . PRO B 1 332 ? -16.59 22.547 13.788 1 94.17 332 PRO B C 1
ATOM 10491 O O . PRO B 1 332 ? -17.147 21.732 14.527 1 94.17 332 PRO B O 1
ATOM 10494 N N . HIS B 1 333 ? -15.655 22.169 12.843 1 94.27 333 HIS B N 1
ATOM 10495 C CA . HIS B 1 333 ? -14.908 20.918 12.904 1 94.27 333 HIS B CA 1
ATOM 10496 C C . HIS B 1 333 ? -13.715 21.033 13.847 1 94.27 333 HIS B C 1
ATOM 10498 O O . HIS B 1 333 ? -12.965 22.01 13.789 1 94.27 333 HIS B O 1
ATOM 10504 N N . GLU B 1 334 ? -13.536 20.088 14.648 1 91.27 334 GLU B N 1
ATOM 10505 C CA . GLU B 1 334 ? -12.474 20.137 15.648 1 91.27 334 GLU B CA 1
ATOM 10506 C C . GLU B 1 334 ? -11.099 20 15.001 1 91.27 334 GLU B C 1
ATOM 10508 O O . GLU B 1 334 ? -10.89 19.129 14.154 1 91.27 334 GLU B O 1
ATOM 10513 N N . GLY B 1 335 ? -10.223 20.887 15.506 1 91.2 335 GLY B N 1
ATOM 10514 C CA . GLY B 1 335 ? -8.84 20.791 15.066 1 91.2 335 GLY B CA 1
ATOM 10515 C C . GLY B 1 335 ? -8.673 21.01 13.574 1 91.2 335 GLY B C 1
ATOM 10516 O O . GLY B 1 335 ? -7.865 20.338 12.929 1 91.2 335 GLY B O 1
ATOM 10517 N N . ALA B 1 336 ? -9.484 21.876 13.003 1 95 336 ALA B N 1
ATOM 10518 C CA . ALA B 1 336 ? -9.451 22.087 11.558 1 95 336 ALA B CA 1
ATOM 10519 C C . ALA B 1 336 ? -9.38 23.574 11.223 1 95 336 ALA B C 1
ATOM 10521 O O . ALA B 1 336 ? -9.765 24.419 12.034 1 95 336 ALA B O 1
ATOM 10522 N N . TRP B 1 337 ? -8.826 23.837 10.088 1 95.99 337 TRP B N 1
ATOM 10523 C CA . TRP B 1 337 ? -8.864 25.186 9.534 1 95.99 337 TRP B CA 1
ATOM 10524 C C . TRP B 1 337 ? -10.229 25.487 8.925 1 95.99 337 TRP B C 1
ATOM 10526 O O . TRP B 1 337 ? -10.833 24.625 8.283 1 95.99 337 TRP B O 1
ATOM 10536 N N . HIS B 1 338 ? -10.728 26.633 9.175 1 97.31 338 HIS B N 1
ATOM 10537 C CA . HIS B 1 338 ? -11.992 27.093 8.611 1 97.31 338 HIS B CA 1
ATOM 10538 C C . HIS B 1 338 ? -11.777 28.266 7.661 1 97.31 338 HIS B C 1
ATOM 10540 O O . HIS B 1 338 ? -10.863 29.071 7.858 1 97.31 338 HIS B O 1
ATOM 10546 N N . TYR B 1 339 ? -12.575 28.303 6.647 1 97.72 339 TYR B N 1
ATOM 10547 C CA . TYR B 1 339 ? -12.495 29.327 5.611 1 97.72 339 TYR B CA 1
ATOM 10548 C C . TYR B 1 339 ? -13.808 30.093 5.499 1 97.72 339 TYR B C 1
ATOM 10550 O O . TYR B 1 339 ? -14.887 29.505 5.595 1 97.72 339 TYR B O 1
ATOM 10558 N N . VAL B 1 340 ? -13.741 31.419 5.275 1 96.98 340 VAL B N 1
ATOM 10559 C CA . VAL B 1 340 ? -14.917 32.262 5.082 1 96.98 340 VAL B CA 1
ATOM 10560 C C . VAL B 1 340 ? -14.773 33.062 3.789 1 96.98 340 VAL B C 1
ATOM 10562 O O . VAL B 1 340 ? -13.721 33.653 3.532 1 96.98 340 VAL B O 1
ATOM 10565 N N . ASP B 1 341 ? -15.753 33.047 2.998 1 95.6 341 ASP B N 1
ATOM 10566 C CA . ASP B 1 341 ? -15.827 33.89 1.809 1 95.6 341 ASP B CA 1
ATOM 10567 C C . ASP B 1 341 ? -16.908 34.958 1.959 1 95.6 341 ASP B C 1
ATOM 10569 O O . ASP B 1 341 ? -18.043 34.653 2.332 1 95.6 341 ASP B O 1
ATOM 10573 N N . MET B 1 342 ? -16.509 36.153 1.736 1 93.4 342 MET B N 1
ATOM 10574 C CA . MET B 1 342 ? -17.441 37.276 1.722 1 93.4 342 MET B CA 1
ATOM 10575 C C . MET B 1 342 ? -17.429 37.977 0.368 1 93.4 342 MET B C 1
ATOM 10577 O O . MET B 1 342 ? -16.362 38.269 -0.175 1 93.4 342 MET B O 1
ATOM 10581 N N . ASP B 1 343 ? -18.519 38.144 -0.152 1 90.73 343 ASP B N 1
ATOM 10582 C CA . ASP B 1 343 ? -18.642 38.821 -1.44 1 90.73 343 ASP B CA 1
ATOM 10583 C C . ASP B 1 343 ? -20.005 39.496 -1.577 1 90.73 343 ASP B C 1
ATOM 10585 O O . ASP B 1 343 ? -20.954 39.138 -0.877 1 90.73 343 ASP B O 1
ATOM 10589 N N . PHE B 1 344 ? -20.011 40.598 -2.395 1 89.23 344 PHE B N 1
ATOM 10590 C CA . PHE B 1 344 ? -21.3 41.208 -2.699 1 89.23 344 PHE B CA 1
ATOM 10591 C C . PHE B 1 344 ? -22.182 40.245 -3.485 1 89.23 344 PHE B C 1
ATOM 10593 O O . PHE B 1 344 ? -21.699 39.533 -4.368 1 89.23 344 PHE B O 1
ATOM 10600 N N . ALA B 1 345 ? -23.361 40.106 -2.973 1 80.68 345 ALA B N 1
ATOM 10601 C CA . ALA B 1 345 ? -24.304 39.227 -3.66 1 80.68 345 ALA B CA 1
ATOM 10602 C C . ALA B 1 345 ? -24.514 39.67 -5.105 1 80.68 345 ALA B C 1
ATOM 10604 O O . ALA B 1 345 ? -24.842 40.83 -5.363 1 80.68 345 ALA B O 1
ATOM 10605 N N . ARG B 1 346 ? -23.808 39.252 -6.027 1 63.71 346 ARG B N 1
ATOM 10606 C CA . ARG B 1 346 ? -24.026 39.557 -7.438 1 63.71 346 ARG B CA 1
ATOM 10607 C C . ARG B 1 346 ? -25.311 38.91 -7.945 1 63.71 346 ARG B C 1
ATOM 10609 O O . ARG B 1 346 ? -25.7 37.839 -7.476 1 63.71 346 ARG B O 1
ATOM 10616 N N . GLU B 1 347 ? -26.391 39.73 -8.207 1 51.77 347 GLU B N 1
ATOM 10617 C CA . GLU B 1 347 ? -27.531 39.144 -8.907 1 51.77 347 GLU B CA 1
ATOM 10618 C C . GLU B 1 347 ? -27.077 38.097 -9.92 1 51.77 347 GLU B C 1
ATOM 10620 O O . GLU B 1 347 ? -26.387 38.42 -10.889 1 51.77 347 GLU B O 1
ATOM 10625 N N . THR B 1 348 ? -26.588 37.183 -9.44 1 42.59 348 THR B N 1
ATOM 10626 C CA . THR B 1 348 ? -26.164 36.122 -10.348 1 42.59 348 THR B CA 1
ATOM 10627 C C . THR B 1 348 ? -27.18 35.934 -11.471 1 42.59 348 THR B C 1
ATOM 10629 O O . THR B 1 348 ? -28.348 35.633 -11.216 1 42.59 348 THR B O 1
ATOM 10632 N N . LEU B 1 349 ? -27.237 36.725 -12.545 1 35.18 349 LEU B N 1
ATOM 10633 C CA . LEU B 1 349 ? -27.815 36.054 -13.704 1 35.18 349 LEU B CA 1
ATOM 10634 C C . LEU B 1 349 ? -27.484 34.565 -13.692 1 35.18 349 LEU B C 1
ATOM 10636 O O . LEU B 1 349 ? -26.424 34.165 -13.206 1 35.18 349 LEU B O 1
ATOM 10640 N N . PRO B 1 350 ? -28.538 33.717 -13.791 1 34.44 350 PRO B N 1
ATOM 10641 C CA . PRO B 1 350 ? -28.256 32.285 -13.919 1 34.44 350 PRO B CA 1
ATOM 10642 C C . PRO B 1 350 ? -26.973 32.003 -14.698 1 34.44 350 PRO B C 1
ATOM 10644 O O . PRO B 1 350 ? -26.88 32.336 -15.882 1 34.44 350 PRO B O 1
ATOM 10647 N N . THR B 1 351 ? -25.956 32.524 -14.347 1 30.26 351 THR B N 1
ATOM 10648 C CA . THR B 1 351 ? -24.827 32.093 -15.165 1 30.26 351 THR B CA 1
ATOM 10649 C C . THR B 1 351 ? -24.952 30.615 -15.523 1 30.26 351 THR B C 1
ATOM 10651 O O . THR B 1 351 ? -25.253 29.785 -14.663 1 30.26 351 THR B O 1
ATOM 10654 N N . ALA B 1 352 ? -25.09 30.332 -16.871 1 27.52 352 ALA B N 1
ATOM 10655 C CA . ALA B 1 352 ? -25.044 29.033 -17.535 1 27.52 352 ALA B CA 1
ATOM 10656 C C . ALA B 1 352 ? -24.044 28.103 -16.853 1 27.52 352 ALA B C 1
ATOM 10658 O O . ALA B 1 352 ? -22.924 28.512 -16.535 1 27.52 352 ALA B O 1
ATOM 10659 N N . ILE B 1 353 ? -24.43 27.269 -16.03 1 28.09 353 ILE B N 1
ATOM 10660 C CA . ILE B 1 353 ? -23.69 26.073 -15.642 1 28.09 353 ILE B CA 1
ATOM 10661 C C . ILE B 1 353 ? -22.693 25.704 -16.739 1 28.09 353 ILE B C 1
ATOM 10663 O O . ILE B 1 353 ? -23.067 25.57 -17.907 1 28.09 353 ILE B O 1
ATOM 10667 N N . GLY B 1 354 ? -21.492 26.108 -16.704 1 27.07 354 GLY B N 1
ATOM 10668 C CA . GLY B 1 354 ? -20.461 25.557 -17.568 1 27.07 354 GLY B CA 1
ATOM 10669 C C . GLY B 1 354 ? -20.745 24.131 -18.001 1 27.07 354 GLY B C 1
ATOM 10670 O O . GLY B 1 354 ? -20.806 23.224 -17.168 1 27.07 354 GLY B O 1
ATOM 10671 N N . ALA B 1 355 ? -21.64 23.912 -19.038 1 25.99 355 ALA B N 1
ATOM 10672 C CA . ALA B 1 355 ? -21.859 22.725 -19.861 1 25.99 355 ALA B CA 1
ATOM 10673 C C . ALA B 1 355 ? -20.557 21.961 -20.08 1 25.99 355 ALA B C 1
ATOM 10675 O O . ALA B 1 355 ? -19.516 22.562 -20.354 1 25.99 355 ALA B O 1
ATOM 10676 N N . ILE B 1 356 ? -20.425 20.962 -19.383 1 26.67 356 ILE B N 1
ATOM 10677 C CA . ILE B 1 356 ? -19.617 19.89 -19.956 1 26.67 356 ILE B CA 1
ATOM 10678 C C . ILE B 1 356 ? -19.892 19.782 -21.454 1 26.67 356 ILE B C 1
ATOM 10680 O O . ILE B 1 356 ? -21.002 19.436 -21.864 1 26.67 356 ILE B O 1
ATOM 10684 N N . VAL B 1 357 ? -19.593 20.759 -22.358 1 26.07 357 VAL B N 1
ATOM 10685 C CA . VAL B 1 357 ? -19.71 20.678 -23.81 1 26.07 357 VAL B CA 1
ATOM 10686 C C . VAL B 1 357 ? -19.225 19.312 -24.292 1 26.07 357 VAL B C 1
ATOM 10688 O O . VAL B 1 357 ? -18.035 19.001 -24.199 1 26.07 357 VAL B O 1
ATOM 10691 N N . ALA B 1 358 ? -19.931 18.252 -23.939 1 23.98 358 ALA B N 1
ATOM 10692 C CA . ALA B 1 358 ? -19.708 17.108 -24.819 1 23.98 358 ALA B CA 1
ATOM 10693 C C . ALA B 1 358 ? -19.95 17.482 -26.278 1 23.98 358 ALA B C 1
ATOM 10695 O O . ALA B 1 358 ? -21.01 18.011 -26.623 1 23.98 358 ALA B O 1
ATOM 10696 N N . PRO B 1 359 ? -18.986 17.91 -27.16 1 25.13 359 PRO B N 1
ATOM 10697 C CA . PRO B 1 359 ? -19.196 18.176 -28.585 1 25.13 359 PRO B CA 1
ATOM 10698 C C . PRO B 1 359 ? -19.993 17.073 -29.28 1 25.13 359 PRO B C 1
ATOM 10700 O O . PRO B 1 359 ? -19.573 15.913 -29.284 1 25.13 359 PRO B O 1
ATOM 10703 N N . GLY B 1 360 ? -21.289 16.856 -28.991 1 21.3 360 GLY B N 1
ATOM 10704 C CA . GLY B 1 360 ? -22.036 15.991 -29.891 1 21.3 360 GLY B CA 1
ATOM 10705 C C . GLY B 1 360 ? -21.752 16.266 -31.355 1 21.3 360 GLY B C 1
ATOM 10706 O O . GLY B 1 360 ? -21.199 17.312 -31.7 1 21.3 360 GLY B O 1
ATOM 10707 N N . TYR B 1 361 ? -21.937 15.138 -32.24 1 20.06 361 TYR B N 1
ATOM 10708 C CA . TYR B 1 361 ? -21.951 14.984 -33.69 1 20.06 361 TYR B CA 1
ATOM 10709 C C . TYR B 1 361 ? -22.908 15.979 -34.335 1 20.06 361 TYR B C 1
ATOM 10711 O O . TYR B 1 361 ? -24.125 15.882 -34.159 1 20.06 361 TYR B O 1
ATOM 10719 N N . ARG B 1 362 ? -22.657 17.317 -34.307 1 20.44 362 ARG B N 1
ATOM 10720 C CA . ARG B 1 362 ? -23.399 18.206 -35.195 1 20.44 362 ARG B CA 1
ATOM 10721 C C . ARG B 1 362 ? -23.432 17.656 -36.617 1 20.44 362 ARG B C 1
ATOM 10723 O O . ARG B 1 362 ? -22.385 17.385 -37.208 1 20.44 362 ARG B O 1
ATOM 10730 N N . THR B 1 363 ? -24.407 16.738 -36.857 1 20.24 363 THR B N 1
ATOM 10731 C CA . THR B 1 363 ? -24.745 16.535 -38.262 1 20.24 363 THR B CA 1
ATOM 10732 C C . THR B 1 363 ? -24.832 17.87 -38.996 1 20.24 363 THR B C 1
ATOM 10734 O O . THR B 1 363 ? -25.247 18.876 -38.418 1 20.24 363 THR B O 1
ATOM 10737 N N . PRO B 1 364 ? -24.182 18.094 -40.151 1 20.82 364 PRO B N 1
ATOM 10738 C CA . PRO B 1 364 ? -23.828 19.223 -41.014 1 20.82 364 PRO B CA 1
ATOM 10739 C C . PRO B 1 364 ? -25.043 20.045 -41.437 1 20.82 364 PRO B C 1
ATOM 10741 O O . PRO B 1 364 ? -24.892 21.147 -41.971 1 20.82 364 PRO B O 1
ATOM 10744 N N . ASN B 1 365 ? -26.201 19.476 -41.412 1 20.09 365 ASN B N 1
ATOM 10745 C CA . ASN B 1 365 ? -26.927 19.988 -42.57 1 20.09 365 ASN B CA 1
ATOM 10746 C C . ASN B 1 365 ? -27.377 21.43 -42.358 1 20.09 365 ASN B C 1
ATOM 10748 O O . ASN B 1 365 ? -28.121 21.979 -43.172 1 20.09 365 ASN B O 1
ATOM 10752 N N . GLU B 1 366 ? -27.478 21.914 -41.129 1 20.05 366 GLU B N 1
ATOM 10753 C CA . GLU B 1 366 ? -28.407 23.04 -41.096 1 20.05 366 GLU B CA 1
ATOM 10754 C C . GLU B 1 366 ? -27.913 24.19 -41.969 1 20.05 366 GLU B C 1
ATOM 10756 O O . GLU B 1 366 ? -26.727 24.525 -41.951 1 20.05 366 GLU B O 1
ATOM 10761 N N . THR B 1 367 ? -28.722 24.553 -42.976 1 20.04 367 THR B N 1
ATOM 10762 C CA . THR B 1 367 ? -28.785 25.588 -44.002 1 20.04 367 THR B CA 1
ATOM 10763 C C . THR B 1 367 ? -28.566 26.969 -43.392 1 20.04 367 THR B C 1
ATOM 10765 O O . THR B 1 367 ? -29.18 27.31 -42.378 1 20.04 367 THR B O 1
ATOM 10768 N N . THR B 1 368 ? -27.426 27.545 -43.686 1 20.92 368 THR B N 1
ATOM 10769 C CA . THR B 1 368 ? -26.683 28.769 -43.406 1 20.92 368 THR B CA 1
ATOM 10770 C C . THR B 1 368 ? -27.525 29.999 -43.733 1 20.92 368 THR B C 1
ATOM 10772 O O . THR B 1 368 ? -27.426 30.552 -44.83 1 20.92 368 THR B O 1
ATOM 10775 N N . GLU B 1 369 ? -28.906 29.886 -43.506 1 20.58 369 GLU B N 1
ATOM 10776 C CA . GLU B 1 369 ? -29.46 31.091 -44.115 1 20.58 369 GLU B CA 1
ATOM 10777 C C . GLU B 1 369 ? -28.855 32.35 -43.499 1 20.58 369 GLU B C 1
ATOM 10779 O O . GLU B 1 369 ? -28.553 32.379 -42.305 1 20.58 369 GLU B O 1
ATOM 10784 N N . PRO B 1 370 ? -28.424 33.278 -44.351 1 23.33 370 PRO B N 1
ATOM 10785 C CA . PRO B 1 370 ? -27.655 34.511 -44.164 1 23.33 370 PRO B CA 1
ATOM 10786 C C . PRO B 1 370 ? -28.355 35.511 -43.247 1 23.33 370 PRO B C 1
ATOM 10788 O O . PRO B 1 370 ? -29.466 35.956 -43.547 1 23.33 370 PRO B O 1
ATOM 10791 N N . GLU B 1 371 ? -28.687 35.033 -41.994 1 20.22 371 GLU B N 1
ATOM 10792 C CA . GLU B 1 371 ? -29.464 35.982 -41.202 1 20.22 371 GLU B CA 1
ATOM 10793 C C . GLU B 1 371 ? -28.843 37.375 -41.244 1 20.22 371 GLU B C 1
ATOM 10795 O O . GLU B 1 371 ? -27.631 37.525 -41.072 1 20.22 371 GLU B O 1
ATOM 10800 N N . GLU B 1 372 ? -29.496 38.282 -41.89 1 22.1 372 GLU B N 1
ATOM 10801 C CA . GLU B 1 372 ? -29.303 39.716 -42.08 1 22.1 372 GLU B CA 1
ATOM 10802 C C . GLU B 1 372 ? -29.058 40.422 -40.75 1 22.1 372 GLU B C 1
ATOM 10804 O O . GLU B 1 372 ? -29.84 40.273 -39.809 1 22.1 372 GLU B O 1
ATOM 10809 N N . ARG B 1 373 ? -27.771 40.687 -40.454 1 22.15 373 ARG B N 1
ATOM 10810 C CA . ARG B 1 373 ? -27.12 41.426 -39.377 1 22.15 373 ARG B CA 1
ATOM 10811 C C . ARG B 1 373 ? -27.762 42.797 -39.188 1 22.15 373 ARG B C 1
ATOM 10813 O O . ARG B 1 373 ? -27.52 43.715 -39.974 1 22.15 373 ARG B O 1
ATOM 10820 N N . LYS B 1 374 ? -29.166 42.839 -39.093 1 22.03 374 LYS B N 1
ATOM 10821 C CA . LYS B 1 374 ? -29.645 44.194 -38.837 1 22.03 374 LYS B CA 1
ATOM 10822 C C . LYS B 1 374 ? -28.864 44.847 -37.7 1 22.03 374 LYS B C 1
ATOM 10824 O O . LYS B 1 374 ? -28.476 44.177 -36.741 1 22.03 374 LYS B O 1
ATOM 10829 N N . GLN B 1 375 ? -28.422 45.941 -37.96 1 21.8 375 GLN B N 1
ATOM 10830 C CA . GLN B 1 375 ? -27.608 47.007 -37.388 1 21.8 375 GLN B CA 1
ATOM 10831 C C . GLN B 1 375 ? -28.144 47.438 -36.025 1 21.8 375 GLN B C 1
ATOM 10833 O O . GLN B 1 375 ? -29.264 47.943 -35.925 1 21.8 375 GLN B O 1
ATOM 10838 N N . GLN B 1 376 ? -28.028 46.525 -35.001 1 21.72 376 GLN B N 1
ATOM 10839 C CA . GLN B 1 376 ? -28.546 46.938 -33.701 1 21.72 376 GLN B CA 1
ATOM 10840 C C . GLN B 1 376 ? -28.048 48.331 -33.328 1 21.72 376 GLN B C 1
ATOM 10842 O O . GLN B 1 376 ? -26.862 48.632 -33.473 1 21.72 376 GLN B O 1
ATOM 10847 N N . PRO B 1 377 ? -28.952 49.308 -33.222 1 25.48 377 PRO B N 1
ATOM 10848 C CA . PRO B 1 377 ? -28.649 50.712 -32.938 1 25.48 377 PRO B CA 1
ATOM 10849 C C . PRO B 1 377 ? -27.732 50.885 -31.729 1 25.48 377 PRO B C 1
ATOM 10851 O O . PRO B 1 377 ? -27.654 49.997 -30.876 1 25.48 377 PRO B O 1
ATOM 10854 N N . ALA B 1 378 ? -26.847 51.884 -31.777 1 24.36 378 ALA B N 1
ATOM 10855 C CA . ALA B 1 378 ? -25.76 52.413 -30.957 1 24.36 378 ALA B CA 1
ATOM 10856 C C . ALA B 1 378 ? -26.199 52.576 -29.505 1 24.36 378 ALA B C 1
ATOM 10858 O O . ALA B 1 378 ? -27.329 52.988 -29.234 1 24.36 378 ALA B O 1
ATOM 10859 N N . ALA B 1 379 ? -25.662 51.725 -28.637 1 25.84 379 ALA B N 1
ATOM 10860 C CA . ALA B 1 379 ? -25.802 51.674 -27.184 1 25.84 379 ALA B CA 1
ATOM 10861 C C . ALA B 1 379 ? -25.719 53.071 -26.575 1 25.84 379 ALA B C 1
ATOM 10863 O O . ALA B 1 379 ? -24.907 53.895 -27.004 1 25.84 379 ALA B O 1
ATOM 10864 N N . PRO B 1 380 ? -26.851 53.628 -26.144 1 28.2 380 PRO B N 1
ATOM 10865 C CA . PRO B 1 380 ? -26.85 54.948 -25.509 1 28.2 380 PRO B CA 1
ATOM 10866 C C . PRO B 1 380 ? -25.663 55.151 -24.57 1 28.2 380 PRO B C 1
ATOM 10868 O O . PRO B 1 380 ? -25.056 54.177 -24.118 1 28.2 380 PRO B O 1
ATOM 10871 N N . THR B 1 381 ? -25.215 56.425 -24.367 1 25.17 381 THR B N 1
ATOM 10872 C CA . THR B 1 381 ? -24.134 57.111 -23.668 1 25.17 381 THR B CA 1
ATOM 10873 C C . THR B 1 381 ? -23.96 56.553 -22.259 1 25.17 381 THR B C 1
ATOM 10875 O O . THR B 1 381 ? -24.924 56.089 -21.646 1 25.17 381 THR B O 1
ATOM 10878 N N . THR B 1 382 ? -22.693 56.432 -21.854 1 27.82 382 THR B N 1
ATOM 10879 C CA . THR B 1 382 ? -21.901 55.993 -20.71 1 27.82 382 THR B CA 1
ATOM 10880 C C . THR B 1 382 ? -22.419 56.624 -19.421 1 27.82 382 THR B C 1
ATOM 10882 O O . THR B 1 382 ? -22.192 57.81 -19.169 1 27.82 382 THR B O 1
ATOM 10885 N N . ALA B 1 383 ? -23.735 56.588 -19.103 1 28.63 383 ALA B N 1
ATOM 10886 C CA . ALA B 1 383 ? -24.106 57.145 -17.804 1 28.63 383 ALA B CA 1
ATOM 10887 C C . ALA B 1 383 ? -23.055 56.817 -16.747 1 28.63 383 ALA B C 1
ATOM 10889 O O . ALA B 1 383 ? -22.271 55.879 -16.912 1 28.63 383 ALA B O 1
ATOM 10890 N N . GLY B 1 384 ? -22.99 57.625 -15.641 1 30.75 384 GLY B N 1
ATOM 10891 C CA . GLY B 1 384 ? -22.092 57.766 -14.505 1 30.75 384 GLY B CA 1
ATOM 10892 C C . GLY B 1 384 ? -21.734 56.441 -13.859 1 30.75 384 GLY B C 1
ATOM 10893 O O . GLY B 1 384 ? -22.533 55.503 -13.871 1 30.75 384 GLY B O 1
ATOM 10894 N N . ALA B 1 385 ? -20.509 56.031 -14.033 1 36.96 385 ALA B N 1
ATOM 10895 C CA . ALA B 1 385 ? -19.897 54.862 -13.406 1 36.96 385 ALA B CA 1
ATOM 10896 C C . ALA B 1 385 ? -20.482 54.613 -12.019 1 36.96 385 ALA B C 1
ATOM 10898 O O . ALA B 1 385 ? -20.545 55.526 -11.192 1 36.96 385 ALA B O 1
ATOM 10899 N N . PRO B 1 386 ? -21.51 53.817 -11.915 1 39.12 386 PRO B N 1
ATOM 10900 C CA . PRO B 1 386 ? -22.012 53.59 -10.558 1 39.12 386 PRO B CA 1
ATOM 10901 C C . PRO B 1 386 ? -20.907 53.627 -9.505 1 39.12 386 PRO B C 1
ATOM 10903 O O . PRO B 1 386 ? -19.77 53.238 -9.785 1 39.12 386 PRO B O 1
ATOM 10906 N N . GLU B 1 387 ? -20.812 54.563 -8.579 1 45.49 387 GLU B N 1
ATOM 10907 C CA . GLU B 1 387 ? -19.934 54.729 -7.424 1 45.49 387 GLU B CA 1
ATOM 10908 C C . GLU B 1 387 ? -19.518 53.378 -6.849 1 45.49 387 GLU B C 1
ATOM 10910 O O . GLU B 1 387 ? -20.347 52.476 -6.708 1 45.49 387 GLU B O 1
ATOM 10915 N N . ALA B 1 388 ? -18.268 52.941 -6.881 1 58.22 388 ALA B N 1
ATOM 10916 C CA . ALA B 1 388 ? -17.597 51.752 -6.362 1 58.22 388 ALA B CA 1
ATOM 10917 C C . ALA B 1 388 ? -18.135 51.376 -4.985 1 58.22 388 ALA B C 1
ATOM 10919 O O . ALA B 1 388 ? -18.111 52.189 -4.058 1 58.22 388 ALA B O 1
ATOM 10920 N N . GLN B 1 389 ? -19.048 50.422 -4.886 1 76.61 389 GLN B N 1
ATOM 10921 C CA . GLN B 1 389 ? -19.594 49.942 -3.621 1 76.61 389 GLN B CA 1
ATOM 10922 C C . GLN B 1 389 ? -18.485 49.468 -2.687 1 76.61 389 GLN B C 1
ATOM 10924 O O . GLN B 1 389 ? -17.688 48.6 -3.05 1 76.61 389 GLN B O 1
ATOM 10929 N N . MET B 1 390 ? -18.156 50.196 -1.65 1 83.91 390 MET B N 1
ATOM 10930 C CA . MET B 1 390 ? -17.182 49.826 -0.627 1 83.91 390 MET B CA 1
ATOM 10931 C C . MET B 1 390 ? -17.828 49.801 0.755 1 83.91 390 MET B C 1
ATOM 10933 O O . MET B 1 390 ? -18.612 50.688 1.094 1 83.91 390 MET B O 1
ATOM 10937 N N . VAL B 1 391 ? -17.7 48.738 1.408 1 88.63 391 VAL B N 1
ATOM 10938 C CA . VAL B 1 391 ? -18.205 48.621 2.772 1 88.63 391 VAL B CA 1
ATOM 10939 C C . VAL B 1 391 ? -17.045 48.368 3.733 1 88.63 391 VAL B C 1
ATOM 10941 O O . VAL B 1 391 ? -16.275 47.422 3.55 1 88.63 391 VAL B O 1
ATOM 10944 N N . ALA B 1 392 ? -16.861 49.288 4.685 1 89.28 392 ALA B N 1
ATOM 10945 C CA . ALA B 1 392 ? -15.879 49.076 5.745 1 89.28 392 ALA B CA 1
ATOM 10946 C C . ALA B 1 392 ? -16.469 48.244 6.88 1 89.28 392 ALA B C 1
ATOM 10948 O O . ALA B 1 392 ? -17.59 48.499 7.327 1 89.28 392 ALA B O 1
ATOM 10949 N N . TYR B 1 393 ? -15.756 47.193 7.246 1 90.47 393 TYR B N 1
ATOM 10950 C CA . TYR B 1 393 ? -16.275 46.301 8.277 1 90.47 393 TYR B CA 1
ATOM 10951 C C . TYR B 1 393 ? -15.177 45.898 9.253 1 90.47 393 TYR B C 1
ATOM 10953 O O . TYR B 1 393 ? -13.991 46.106 8.984 1 90.47 393 TYR B O 1
ATOM 10961 N N . THR B 1 394 ? -15.567 45.478 10.451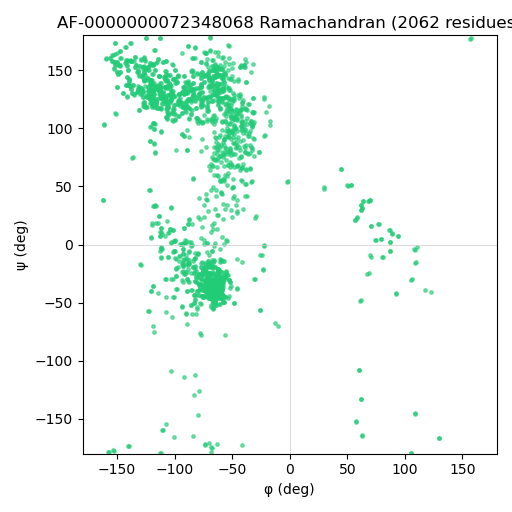 1 92.22 394 THR B N 1
ATOM 10962 C CA . THR B 1 394 ? -14.696 44.854 11.44 1 92.22 394 THR B CA 1
ATOM 10963 C C . THR B 1 394 ? -15.175 43.443 11.769 1 92.22 394 THR B C 1
ATOM 10965 O O . THR B 1 394 ? -16.379 43.177 11.78 1 92.22 394 THR B O 1
ATOM 10968 N N . VAL B 1 395 ? -14.238 42.534 11.903 1 93.69 395 VAL B N 1
ATOM 10969 C CA . VAL B 1 395 ? -14.559 41.143 12.206 1 93.69 395 VAL B CA 1
ATOM 10970 C C . VAL B 1 395 ? -13.886 40.73 13.513 1 93.69 395 VAL B C 1
ATOM 10972 O O . VAL B 1 395 ? -12.729 41.08 13.761 1 93.69 395 VAL B O 1
ATOM 10975 N N . GLU B 1 396 ? -14.677 40.056 14.364 1 92.28 396 GLU B N 1
ATOM 10976 C CA . GLU B 1 396 ? -14.176 39.46 15.599 1 92.28 396 GLU B CA 1
ATOM 10977 C C . GLU B 1 396 ? -14.644 38.015 15.744 1 92.28 396 GLU B C 1
ATOM 10979 O O . GLU B 1 396 ? -15.808 37.704 15.482 1 92.28 396 GLU B O 1
ATOM 10984 N N . LEU B 1 397 ? -13.725 37.165 16.153 1 93.64 397 LEU B N 1
ATOM 10985 C CA . LEU B 1 397 ? -14.05 35.764 16.4 1 93.64 397 LEU B CA 1
ATOM 10986 C C . LEU B 1 397 ? -14.19 35.493 17.894 1 93.64 397 LEU B C 1
ATOM 10988 O O . LEU B 1 397 ? -13.342 35.911 18.687 1 93.64 397 LEU B O 1
ATOM 10992 N N . ILE B 1 398 ? -15.343 34.832 18.292 1 91.84 398 ILE B N 1
ATOM 10993 C CA . ILE B 1 398 ? -15.578 34.43 19.674 1 91.84 398 ILE B CA 1
ATOM 10994 C C . ILE B 1 398 ? -15.735 32.913 19.751 1 91.84 398 ILE B C 1
ATOM 10996 O O . ILE B 1 398 ? -16.606 32.338 19.093 1 91.84 398 ILE B O 1
ATOM 11000 N N . TYR B 1 399 ? -14.868 32.162 20.489 1 91.58 399 TYR B N 1
ATOM 11001 C CA . TYR B 1 399 ? -14.939 30.718 20.683 1 91.58 399 TYR B CA 1
ATOM 11002 C C . TYR B 1 399 ? -15.697 30.376 21.96 1 91.58 399 TYR B C 1
ATOM 11004 O O . TYR B 1 399 ? -15.402 30.917 23.029 1 91.58 399 TYR B O 1
ATOM 11012 N N . HIS B 1 400 ? -16.627 29.464 21.845 1 87.41 400 HIS B N 1
ATOM 11013 C CA . HIS B 1 400 ? -17.349 28.961 23.008 1 87.41 400 HIS B CA 1
ATOM 11014 C C . HIS B 1 400 ? -16.893 27.552 23.372 1 87.41 400 HIS B C 1
ATOM 11016 O O . HIS B 1 400 ? -17.038 26.623 22.575 1 87.41 400 HIS B O 1
ATOM 11022 N N . ASP B 1 401 ? -16.349 27.386 24.579 1 82 401 ASP B N 1
ATOM 11023 C CA . ASP B 1 401 ? -15.774 26.113 25 1 82 401 ASP B CA 1
ATOM 11024 C C . ASP B 1 401 ? -16.867 25.092 25.31 1 82 401 ASP B C 1
ATOM 11026 O O . ASP B 1 401 ? -17.962 25.459 25.74 1 82 401 ASP B O 1
ATOM 11030 N N . THR B 1 402 ? -16.659 23.887 25.039 1 69.97 402 THR B N 1
ATOM 11031 C CA . THR B 1 402 ? -17.583 22.803 25.354 1 69.97 402 THR B CA 1
ATOM 11032 C C . THR B 1 402 ? -17.808 22.705 26.861 1 69.97 402 THR B C 1
ATOM 11034 O O . THR B 1 402 ? -18.907 22.376 27.309 1 69.97 402 THR B O 1
ATOM 11037 N N . TYR B 1 403 ? -16.729 22.909 27.881 1 51.09 403 TYR B N 1
ATOM 11038 C CA . TYR B 1 403 ? -16.865 22.723 29.322 1 51.09 403 TYR B CA 1
ATOM 11039 C C . TYR B 1 403 ? -17.34 24.006 29.994 1 51.09 403 TYR B C 1
ATOM 11041 O O . TYR B 1 403 ? -17.658 24.008 31.186 1 51.09 403 TYR B O 1
ATOM 11049 N N . ASP B 1 404 ? -17.202 25.144 29.438 1 42.67 404 ASP B N 1
ATOM 11050 C CA . ASP B 1 404 ? -17.643 26.355 30.123 1 42.67 404 ASP B CA 1
ATOM 11051 C C . ASP B 1 404 ? -19.161 26.37 30.291 1 42.67 404 ASP B C 1
ATOM 11053 O O . ASP B 1 404 ? -19.726 27.344 30.791 1 42.67 404 ASP B O 1
ATOM 11057 N N . ALA B 1 405 ? -19.97 25.614 29.689 1 38.83 405 ALA B N 1
ATOM 11058 C CA . ALA B 1 405 ? -21.388 25.682 30.032 1 38.83 405 ALA B CA 1
ATOM 11059 C C . ALA B 1 405 ? -21.593 25.565 31.54 1 38.83 405 ALA B C 1
ATOM 11061 O O . ALA B 1 405 ? -22.67 25.877 32.052 1 38.83 405 ALA B O 1
ATOM 11062 N N . GLY B 1 406 ? -20.79 24.747 32.363 1 31.87 406 GLY B N 1
ATOM 11063 C CA . GLY B 1 406 ? -21.161 24.839 33.766 1 31.87 406 GLY B CA 1
ATOM 11064 C C . GLY B 1 406 ? -20.673 26.113 34.43 1 31.87 406 GLY B C 1
ATOM 11065 O O . GLY B 1 406 ? -20.998 26.378 35.59 1 31.87 406 GLY B O 1
ATOM 11066 N N . VAL B 1 407 ? -19.362 26.565 34.21 1 30.63 407 VAL B N 1
ATOM 11067 C CA . VAL B 1 407 ? -19.012 27.685 35.078 1 30.63 407 VAL B CA 1
ATOM 11068 C C . VAL B 1 407 ? -19.585 28.98 34.508 1 30.63 407 VAL B C 1
ATOM 11070 O O . VAL B 1 407 ? -19.435 29.261 33.316 1 30.63 407 VAL B O 1
ATOM 11073 N N . GLY B 1 408 ? -20.573 29.613 34.959 1 26.17 408 GLY B N 1
ATOM 11074 C CA . GLY B 1 408 ? -21.08 30.975 34.908 1 26.17 408 GLY B CA 1
ATOM 11075 C C . GLY B 1 408 ? -20.006 32 34.596 1 26.17 408 GLY B C 1
ATOM 11076 O O . GLY B 1 408 ? -18.825 31.772 34.867 1 26.17 408 GLY B O 1
ATOM 11077 N N . SER B 1 409 ? -20.103 32.848 33.604 1 29.07 409 SER B N 1
ATOM 11078 C CA . SER B 1 409 ? -19.428 34.079 33.204 1 29.07 409 SER B CA 1
ATOM 11079 C C . SER B 1 409 ? -18.913 34.846 34.417 1 29.07 409 SER B C 1
ATOM 11081 O O . SER B 1 409 ? -19.543 35.808 34.863 1 29.07 409 SER B O 1
ATOM 11083 N N . THR B 1 410 ? -18.631 34.298 35.589 1 26.93 410 THR B N 1
ATOM 11084 C CA . THR B 1 410 ? -18.325 35.275 36.628 1 26.93 410 THR B CA 1
ATOM 11085 C C . THR B 1 410 ? -17.083 36.082 36.263 1 26.93 410 THR B C 1
ATOM 11087 O O . THR B 1 410 ? -16.906 37.207 36.735 1 26.93 410 THR B O 1
ATOM 11090 N N . ALA B 1 411 ? -15.968 35.447 35.726 1 28.42 411 ALA B N 1
ATOM 11091 C CA . ALA B 1 411 ? -14.722 36.151 36.015 1 28.42 411 ALA B CA 1
ATOM 11092 C C . ALA B 1 411 ? -14.479 37.273 35.009 1 28.42 411 ALA B C 1
ATOM 11094 O O . ALA B 1 411 ? -13.43 37.921 35.033 1 28.42 411 ALA B O 1
ATOM 11095 N N . ALA B 1 412 ? -15.14 37.384 33.873 1 29.05 412 ALA B N 1
ATOM 11096 C CA . ALA B 1 412 ? -14.568 38.462 33.07 1 29.05 412 ALA B CA 1
ATOM 11097 C C . ALA B 1 412 ? -14.762 39.814 33.75 1 29.05 412 ALA B C 1
ATOM 11099 O O . ALA B 1 412 ? -14.353 40.848 33.216 1 29.05 412 ALA B O 1
ATOM 11100 N N . ALA B 1 413 ? -15.729 39.932 34.721 1 26.97 413 ALA B N 1
ATOM 11101 C CA . ALA B 1 413 ? -16.044 41.307 35.099 1 26.97 413 ALA B CA 1
ATOM 11102 C C . ALA B 1 413 ? -14.877 41.954 35.839 1 26.97 413 ALA B C 1
ATOM 11104 O O . ALA B 1 413 ? -14.979 43.095 36.297 1 26.97 413 ALA B O 1
ATOM 11105 N N . ALA B 1 414 ? -13.905 41.132 36.344 1 25.56 414 ALA B N 1
ATOM 11106 C CA . ALA B 1 414 ? -13.257 41.909 37.397 1 25.56 414 ALA B CA 1
ATOM 11107 C C . ALA B 1 414 ? -12.459 43.07 36.81 1 25.56 414 ALA B C 1
ATOM 11109 O O . ALA B 1 414 ? -12.138 44.03 37.515 1 25.56 414 ALA B O 1
ATOM 11110 N N . ALA B 1 415 ? -11.675 42.872 35.779 1 23.91 415 ALA B N 1
ATOM 11111 C CA . ALA B 1 415 ? -10.566 43.822 35.806 1 23.91 415 ALA B CA 1
ATOM 11112 C C . ALA B 1 415 ? -11.014 45.203 35.338 1 23.91 415 ALA B C 1
ATOM 11114 O O . ALA B 1 415 ? -10.337 45.841 34.529 1 23.91 415 ALA B O 1
ATOM 11115 N N . ALA B 1 416 ? -12.334 45.436 35.073 1 22.93 416 ALA B N 1
ATOM 11116 C CA . ALA B 1 416 ? -12.497 46.826 34.656 1 22.93 416 ALA B CA 1
ATOM 11117 C C . ALA B 1 416 ? -12.196 47.782 35.807 1 22.93 416 ALA B C 1
ATOM 11119 O O . ALA B 1 416 ? -12.928 47.819 36.799 1 22.93 416 ALA B O 1
ATOM 11120 N N . THR B 1 417 ? -10.946 47.878 36.276 1 21.42 417 THR B N 1
ATOM 11121 C CA . THR B 1 417 ? -10.622 48.912 37.252 1 21.42 417 THR B CA 1
ATOM 11122 C C . THR B 1 417 ? -11.206 50.257 36.829 1 21.42 417 THR B C 1
ATOM 11124 O O . THR B 1 417 ? -11.037 50.681 35.684 1 21.42 417 THR B O 1
ATOM 11127 N N . PRO B 1 418 ? -12.247 50.734 37.484 1 21.29 418 PRO B N 1
ATOM 11128 C CA . PRO B 1 418 ? -12.928 52.021 37.322 1 21.29 418 PRO B CA 1
ATOM 11129 C C . PRO B 1 418 ? -11.956 53.195 37.23 1 21.29 418 PRO B C 1
ATOM 11131 O O . PRO B 1 418 ? -11.083 53.348 38.088 1 21.29 418 PRO B O 1
ATOM 11134 N N . THR B 1 419 ? -11.436 53.526 36.052 1 20 419 THR B N 1
ATOM 11135 C CA . THR B 1 419 ? -10.724 54.792 35.914 1 20 419 THR B CA 1
ATOM 11136 C C . THR B 1 419 ? -11.453 55.906 36.661 1 20 419 THR B C 1
ATOM 11138 O O . THR B 1 419 ? -12.684 55.971 36.643 1 20 419 THR B O 1
ATOM 11141 N N . THR B 1 420 ? -10.851 56.535 37.645 1 19.67 420 THR B N 1
ATOM 11142 C CA . THR B 1 420 ? -11.189 57.623 38.556 1 19.67 420 THR B CA 1
ATOM 11143 C C . THR B 1 420 ? -11.753 58.815 37.789 1 19.67 420 THR B C 1
ATOM 11145 O O . THR B 1 420 ? -11.13 59.302 36.843 1 19.67 420 THR B O 1
ATOM 11148 N N . PRO B 1 421 ? -13.131 58.915 37.618 1 19.09 421 PRO B N 1
ATOM 11149 C CA . PRO B 1 421 ? -13.746 60.131 37.082 1 19.09 421 PRO B CA 1
ATOM 11150 C C . PRO B 1 421 ? -13.127 61.405 37.652 1 19.09 421 PRO B C 1
ATOM 11152 O O . PRO B 1 421 ? -12.854 61.48 38.852 1 19.09 421 PRO B O 1
ATOM 11155 N N . SER B 1 422 ? -12.343 62.099 36.869 1 18 422 SER B N 1
ATOM 11156 C CA . SER B 1 422 ? -11.78 63.43 37.074 1 18 422 SER B CA 1
ATOM 11157 C C . SER B 1 422 ? -12.81 64.379 37.677 1 18 422 SER B C 1
ATOM 11159 O O . SER B 1 422 ? -14.014 64.12 37.612 1 18 422 SER B O 1
ATOM 11161 N N . THR B 1 423 ? -12.498 65.699 37.794 1 19.65 423 THR B N 1
ATOM 11162 C CA . THR B 1 423 ? -12.644 66.899 38.611 1 19.65 423 THR B CA 1
ATOM 11163 C C . THR B 1 423 ? -13.943 67.627 38.275 1 19.65 423 THR B C 1
ATOM 11165 O O . THR B 1 423 ? -14.361 68.528 39.005 1 19.65 423 THR B O 1
ATOM 11168 N N . GLU B 1 424 ? -14.599 67.505 37.042 1 18.26 424 GLU B N 1
ATOM 11169 C CA . GLU B 1 424 ? -15.166 68.767 36.577 1 18.26 424 GLU B CA 1
ATOM 11170 C C . GLU B 1 424 ? -16.224 69.287 37.546 1 18.26 424 GLU B C 1
ATOM 11172 O O . GLU B 1 424 ? -16.95 68.502 38.16 1 18.26 424 GLU B O 1
ATOM 11177 N N . ASP B 1 425 ? -16.122 70.595 37.886 1 20.22 425 ASP B N 1
ATOM 11178 C CA . ASP B 1 425 ? -16.626 71.742 38.635 1 20.22 425 ASP B CA 1
ATOM 11179 C C . ASP B 1 425 ? -18.094 72.008 38.311 1 20.22 425 ASP B C 1
ATOM 11181 O O . ASP B 1 425 ? -18.542 71.76 37.19 1 20.22 425 ASP B O 1
ATOM 11185 N N . PRO B 1 426 ? -18.911 72.286 39.324 1 21.33 426 PRO B N 1
ATOM 11186 C CA . PRO B 1 426 ? -20.367 72.344 39.469 1 21.33 426 PRO B CA 1
ATOM 11187 C C . PRO B 1 426 ? -20.994 73.491 38.679 1 21.33 426 PRO B C 1
ATOM 11189 O O . PRO B 1 426 ? -22.18 73.786 38.848 1 21.33 426 PRO B O 1
ATOM 11192 N N . THR B 1 427 ? -20.258 74.102 37.688 1 20.63 427 THR B N 1
ATOM 11193 C CA . THR B 1 427 ? -20.874 75.405 37.463 1 20.63 427 THR B CA 1
ATOM 11194 C C . THR B 1 427 ? -22.349 75.251 37.102 1 20.63 427 THR B C 1
ATOM 11196 O O . THR B 1 427 ? -22.746 74.248 36.507 1 20.63 427 THR B O 1
ATOM 11199 N N . PRO B 1 428 ? -23.208 76.206 37.497 1 22.46 428 PRO B N 1
ATOM 11200 C CA . PRO B 1 428 ? -24.652 76.356 37.694 1 22.46 428 PRO B CA 1
ATOM 11201 C C . PRO B 1 428 ? -25.437 76.288 36.386 1 22.46 428 PRO B C 1
ATOM 11203 O O . PRO B 1 428 ? -26.639 76.564 36.368 1 22.46 428 PRO B O 1
ATOM 11206 N N . ALA B 1 429 ? -24.753 75.819 35.24 1 18.96 429 ALA B N 1
ATOM 11207 C CA . ALA B 1 429 ? -25.36 76.378 34.035 1 18.96 429 ALA B CA 1
ATOM 11208 C C . ALA B 1 429 ? -26.846 76.037 33.96 1 18.96 429 ALA B C 1
ATOM 11210 O O . ALA B 1 429 ? -27.301 75.077 34.586 1 18.96 429 ALA B O 1
ATOM 11211 N N . ASP B 1 430 ? -27.558 76.915 33.249 1 21.33 430 ASP B N 1
ATOM 11212 C CA . ASP B 1 430 ? -28.888 77.377 32.865 1 21.33 430 ASP B CA 1
ATOM 11213 C C . ASP B 1 430 ? -29.704 76.246 32.243 1 21.33 430 ASP B C 1
ATOM 11215 O O . ASP B 1 430 ? -29.142 75.27 31.743 1 21.33 430 ASP B O 1
ATOM 11219 N N . ALA B 1 431 ? -31.023 76.312 32.251 1 21.11 431 ALA B N 1
ATOM 11220 C CA . ALA B 1 431 ? -32.316 75.633 32.246 1 21.11 431 ALA B CA 1
ATOM 11221 C C . ALA B 1 431 ? -32.599 75.005 30.884 1 21.11 431 ALA B C 1
ATOM 11223 O O . ALA B 1 431 ? -33.69 74.478 30.652 1 21.11 431 ALA B O 1
ATOM 11224 N N . SER B 1 432 ? -31.641 75.313 29.872 1 19.5 432 SER B N 1
ATOM 11225 C CA . SER B 1 432 ? -32.349 75.19 28.602 1 19.5 432 SER B CA 1
ATOM 11226 C C . SER B 1 432 ? -32.851 73.767 28.384 1 19.5 432 SER B C 1
ATOM 11228 O O . SER B 1 432 ? -32.369 72.829 29.022 1 19.5 432 SER B O 1
ATOM 11230 N N . GLY B 1 433 ? -33.871 73.597 27.413 1 20.69 433 GLY B N 1
ATOM 11231 C CA . GLY B 1 433 ? -34.908 72.696 26.936 1 20.69 433 GLY B CA 1
ATOM 11232 C C . GLY B 1 433 ? -34.359 71.407 26.356 1 20.69 433 GLY B C 1
ATOM 11233 O O . GLY B 1 433 ? -33.632 71.428 25.36 1 20.69 433 GLY B O 1
ATOM 11234 N N . ASP B 1 434 ? -33.954 70.419 27.106 1 19.29 434 ASP B N 1
ATOM 11235 C CA . ASP B 1 434 ? -33.157 69.22 26.865 1 19.29 434 ASP B CA 1
ATOM 11236 C C . ASP B 1 434 ? -33.908 68.231 25.976 1 19.29 434 ASP B C 1
ATOM 11238 O O . ASP B 1 434 ? -34.76 67.48 26.455 1 19.29 434 ASP B O 1
ATOM 11242 N N . ALA B 1 435 ? -34.541 68.723 24.785 1 22.22 435 ALA B N 1
ATOM 11243 C CA . ALA B 1 435 ? -35.266 67.8 23.915 1 22.22 435 ALA B CA 1
ATOM 11244 C C . ALA B 1 435 ? -34.391 66.614 23.522 1 22.22 435 ALA B C 1
ATOM 11246 O O . ALA B 1 435 ? -33.382 66.781 22.833 1 22.22 435 ALA B O 1
ATOM 11247 N N . ALA B 1 436 ? -34.244 65.708 24.409 1 20.58 436 ALA B N 1
ATOM 11248 C CA . ALA B 1 436 ? -33.455 64.482 24.324 1 20.58 436 ALA B CA 1
ATOM 11249 C C . ALA B 1 436 ? -33.825 63.677 23.081 1 20.58 436 ALA B C 1
ATOM 11251 O O . ALA B 1 436 ? -35.007 63.455 22.806 1 20.58 436 ALA B O 1
ATOM 11252 N N . GLU B 1 437 ? -33.009 63.911 22.046 1 19.4 437 GLU B N 1
ATOM 11253 C CA . GLU B 1 437 ? -32.959 63.17 20.789 1 19.4 437 GLU B CA 1
ATOM 11254 C C . GLU B 1 437 ? -32.99 61.664 21.034 1 19.4 437 GLU B C 1
ATOM 11256 O O . GLU B 1 437 ? -32.161 61.133 21.775 1 19.4 437 GLU B O 1
ATOM 11261 N N . ASP B 1 438 ? -34.12 61.03 21.038 1 20.48 438 ASP B N 1
ATOM 11262 C CA . ASP B 1 438 ? -34.503 59.622 21.073 1 20.48 438 ASP B CA 1
ATOM 11263 C C . ASP B 1 438 ? -33.734 58.818 20.027 1 20.48 438 ASP B C 1
ATOM 11265 O O . ASP B 1 438 ? -33.976 58.96 18.826 1 20.48 438 ASP B O 1
ATOM 11269 N N . SER B 1 439 ? -32.422 58.836 20.05 1 20.59 439 SER B N 1
ATOM 11270 C CA . SER B 1 439 ? -31.664 58.04 19.09 1 20.59 439 SER B CA 1
ATOM 11271 C C . SER B 1 439 ? -32.111 56.583 19.105 1 20.59 439 SER B C 1
ATOM 11273 O O . SER B 1 439 ? -32.084 55.93 20.151 1 20.59 439 SER B O 1
ATOM 11275 N N . ALA B 1 440 ? -33.045 56.148 18.285 1 21.61 440 ALA B N 1
ATOM 11276 C CA . ALA B 1 440 ? -33.621 54.861 17.904 1 21.61 440 ALA B CA 1
ATOM 11277 C C . ALA B 1 440 ? -32.528 53.842 17.592 1 21.61 440 ALA B C 1
ATOM 11279 O O . ALA B 1 440 ? -31.799 53.987 16.608 1 21.61 440 ALA B O 1
ATOM 11280 N N . GLU B 1 441 ? -31.802 53.483 18.602 1 25.59 441 GLU B N 1
ATOM 11281 C CA . GLU B 1 441 ? -30.879 52.364 18.438 1 25.59 441 GLU B CA 1
ATOM 11282 C C . GLU B 1 441 ? -31.56 51.182 17.755 1 25.59 441 GLU B C 1
ATOM 11284 O O . GLU B 1 441 ? -32.613 50.723 18.201 1 25.59 441 GLU B O 1
ATOM 11289 N N . GLY B 1 442 ? -31.601 51.088 16.479 1 25.52 442 GLY B N 1
ATOM 11290 C CA . GLY B 1 442 ? -32.103 50.055 15.588 1 25.52 442 GLY B CA 1
ATOM 11291 C C . GLY B 1 442 ? -31.789 48.65 16.066 1 25.52 442 GLY B C 1
ATOM 11292 O O . GLY B 1 442 ? -30.823 48.44 16.802 1 25.52 442 GLY B O 1
ATOM 11293 N N . PRO B 1 443 ? -32.843 47.786 16.229 1 28.13 443 PRO B N 1
ATOM 11294 C CA . PRO B 1 443 ? -32.812 46.408 16.727 1 28.13 443 PRO B CA 1
ATOM 11295 C C . PRO B 1 443 ? -31.7 45.576 16.092 1 28.13 443 PRO B C 1
ATOM 11297 O O . PRO B 1 443 ? -31.532 45.594 14.87 1 28.13 443 PRO B O 1
ATOM 11300 N N . ALA B 1 444 ? -30.633 45.434 16.72 1 30.86 444 ALA B N 1
ATOM 11301 C CA . ALA B 1 444 ? -29.554 44.501 16.403 1 30.86 444 ALA B CA 1
ATOM 11302 C C . ALA B 1 444 ? -30.109 43.148 15.967 1 30.86 444 ALA B C 1
ATOM 11304 O O . ALA B 1 444 ? -30.999 42.596 16.618 1 30.86 444 ALA B O 1
ATOM 11305 N N . ALA B 1 445 ? -30.256 42.849 14.756 1 32.51 445 ALA B N 1
ATOM 11306 C CA . ALA B 1 445 ? -30.565 41.578 14.106 1 32.51 445 ALA B CA 1
ATOM 11307 C C . ALA B 1 445 ? -29.935 40.409 14.857 1 32.51 445 ALA B C 1
ATOM 11309 O O . ALA B 1 445 ? -28.709 40.288 14.914 1 32.51 445 ALA B O 1
ATOM 11310 N N . ASP B 1 446 ? -30.492 39.897 16.002 1 33.15 446 ASP B N 1
ATOM 11311 C CA . ASP B 1 446 ? -30.095 38.767 16.837 1 33.15 446 ASP B CA 1
ATOM 11312 C C . ASP B 1 446 ? -29.88 37.511 15.995 1 33.15 446 ASP B C 1
ATOM 11314 O O . ASP B 1 446 ? -30.829 36.975 15.417 1 33.15 446 ASP B O 1
ATOM 11318 N N . THR B 1 447 ? -28.906 37.249 15.277 1 40.52 447 THR B N 1
ATOM 11319 C CA . THR B 1 447 ? -28.442 35.999 14.686 1 40.52 447 THR B CA 1
ATOM 11320 C C . THR B 1 447 ? -28.623 34.839 15.661 1 40.52 447 THR B C 1
ATOM 11322 O O . THR B 1 447 ? -28.234 34.935 16.827 1 40.52 447 THR B O 1
ATOM 11325 N N . LYS B 1 448 ? -29.585 33.937 15.47 1 44.38 448 LYS B N 1
ATOM 11326 C CA . LYS B 1 448 ? -29.976 32.694 16.129 1 44.38 448 LYS B CA 1
ATOM 11327 C C . LYS B 1 448 ? -28.759 31.96 16.684 1 44.38 448 LYS B C 1
ATOM 11329 O O . LYS B 1 448 ? -27.86 31.58 15.931 1 44.38 448 LYS B O 1
ATOM 11334 N N . SER B 1 449 ? -28.546 32.025 17.986 1 56.96 449 SER B N 1
ATOM 11335 C CA . SER B 1 449 ? -27.463 31.322 18.666 1 56.96 449 SER B CA 1
ATOM 11336 C C . SER B 1 449 ? -27.667 29.811 18.614 1 56.96 449 SER B C 1
ATOM 11338 O O . SER B 1 449 ? -28.775 29.32 18.841 1 56.96 449 SER B O 1
ATOM 11340 N N . LEU B 1 450 ? -26.954 28.959 17.94 1 73.41 450 LEU B N 1
ATOM 11341 C CA . LEU B 1 450 ? -26.955 27.504 17.841 1 73.41 450 LEU B CA 1
ATOM 11342 C C . LEU B 1 450 ? -26.912 26.865 19.226 1 73.41 450 LEU B C 1
ATOM 11344 O O . LEU B 1 450 ? -26.218 27.356 20.119 1 73.41 450 LEU B O 1
ATOM 11348 N N . PRO B 1 451 ? -27.924 25.93 19.531 1 67.35 451 PRO B N 1
ATOM 11349 C CA . PRO B 1 451 ? -27.87 25.249 20.827 1 67.35 451 PRO B CA 1
ATOM 11350 C C . PRO B 1 451 ? -26.55 24.514 21.053 1 67.35 451 PRO B C 1
ATOM 11352 O O . PRO B 1 451 ? -25.919 24.062 20.094 1 67.35 451 PRO B O 1
ATOM 11355 N N . ASN B 1 452 ? -26.148 24.501 22.34 1 70.63 452 ASN B N 1
ATOM 11356 C CA . ASN B 1 452 ? -24.94 23.768 22.704 1 70.63 452 ASN B CA 1
ATOM 11357 C C . ASN B 1 452 ? -25.129 22.262 22.541 1 70.63 452 ASN B C 1
ATOM 11359 O O . ASN B 1 452 ? -26.158 21.714 22.941 1 70.63 452 ASN B O 1
ATOM 11363 N N . ARG B 1 453 ? -24.316 21.616 21.78 1 78.16 453 ARG B N 1
ATOM 11364 C CA . ARG B 1 453 ? -24.291 20.166 21.618 1 78.16 453 ARG B CA 1
ATOM 11365 C C . ARG B 1 453 ? -23.644 19.491 22.822 1 78.16 453 ARG B C 1
ATOM 11367 O O . ARG B 1 453 ? -22.485 19.763 23.144 1 78.16 453 ARG B O 1
ATOM 11374 N N . SER B 1 454 ? -24.426 18.856 23.714 1 80.81 454 SER B N 1
ATOM 11375 C CA . SER B 1 454 ? -23.88 18.123 24.852 1 80.81 454 SER B CA 1
ATOM 11376 C C . SER B 1 454 ? -23.87 16.621 24.588 1 80.81 454 SER B C 1
ATOM 11378 O O . SER B 1 454 ? -24.911 16.03 24.295 1 80.81 454 SER B O 1
ATOM 11380 N N . PHE B 1 455 ? -22.743 16.028 24.52 1 90.22 455 PHE B N 1
ATOM 11381 C CA . PHE B 1 455 ? -22.584 14.595 24.302 1 90.22 455 PHE B CA 1
ATOM 11382 C C . PHE B 1 455 ? -21.858 13.947 25.475 1 90.22 455 PHE B C 1
ATOM 11384 O O . PHE B 1 455 ? -21.02 14.58 26.12 1 90.22 455 PHE B O 1
ATOM 11391 N N . ASP B 1 456 ? -22.316 12.734 25.806 1 90.7 456 ASP B N 1
ATOM 11392 C CA . ASP B 1 456 ? -21.493 11.896 26.672 1 90.7 456 ASP B CA 1
ATOM 11393 C C . ASP B 1 456 ? -20.392 11.198 25.877 1 90.7 456 ASP B C 1
ATOM 11395 O O . ASP B 1 456 ? -20.666 10.28 25.102 1 90.7 456 ASP B O 1
ATOM 11399 N N . ARG B 1 457 ? -19.189 11.597 26.054 1 92.13 457 ARG B N 1
ATOM 11400 C CA . ARG B 1 457 ? -18.084 11.149 25.213 1 92.13 457 ARG B CA 1
ATOM 11401 C C . ARG B 1 457 ? -17.458 9.873 25.764 1 92.13 457 ARG B C 1
ATOM 11403 O O . ARG B 1 457 ? -17.197 9.771 26.964 1 92.13 457 ARG B O 1
ATOM 11410 N N . TYR B 1 458 ? -17.261 8.915 24.954 1 91.69 458 TYR B N 1
ATOM 11411 C CA . TYR B 1 458 ? -16.606 7.653 25.278 1 91.69 458 TYR B CA 1
ATOM 11412 C C . TYR B 1 458 ? -15.348 7.46 24.439 1 91.69 458 TYR B C 1
ATOM 11414 O O . TYR B 1 458 ? -15.43 7.161 23.245 1 91.69 458 TYR B O 1
ATOM 11422 N N . PRO B 1 459 ? -14.194 7.642 25.034 1 90.69 459 PRO B N 1
ATOM 11423 C CA . PRO B 1 459 ? -12.956 7.442 24.276 1 90.69 459 PRO B CA 1
ATOM 11424 C C . PRO B 1 459 ? -12.749 5.988 23.858 1 90.69 459 PRO B C 1
ATOM 11426 O O . PRO B 1 459 ? -13.172 5.071 24.568 1 90.69 459 PRO B O 1
ATOM 11429 N N . VAL B 1 460 ? -12.089 5.822 22.742 1 93.28 460 VAL B N 1
ATOM 11430 C CA . VAL B 1 460 ? -11.896 4.479 22.205 1 93.28 460 VAL B CA 1
ATOM 11431 C C . VAL B 1 460 ? -10.41 4.23 21.958 1 93.28 460 VAL B C 1
ATOM 11433 O O . VAL B 1 460 ? -9.633 5.175 21.805 1 93.28 460 VAL B O 1
ATOM 11436 N N . LEU B 1 461 ? -10.058 2.955 22.018 1 92.75 461 LEU B N 1
ATOM 11437 C CA . LEU B 1 461 ? -8.707 2.47 21.762 1 92.75 461 LEU B CA 1
ATOM 11438 C C . LEU B 1 461 ? -8.649 1.685 20.456 1 92.75 461 LEU B C 1
ATOM 11440 O O . LEU B 1 461 ? -9.462 0.785 20.231 1 92.75 461 LEU B O 1
ATOM 11444 N N . ARG B 1 462 ? -7.711 2.044 19.597 1 95.14 462 ARG B N 1
ATOM 11445 C CA . ARG B 1 462 ? -7.578 1.371 18.309 1 95.14 462 ARG B CA 1
ATOM 11446 C C . ARG B 1 462 ? -6.758 0.093 18.442 1 95.14 462 ARG B C 1
ATOM 11448 O O . ARG B 1 462 ? -5.689 0.095 19.056 1 95.14 462 ARG B O 1
ATOM 11455 N N . GLN B 1 463 ? -7.222 -0.95 17.934 1 92.79 463 GLN B N 1
ATOM 11456 C CA . GLN B 1 463 ? -6.484 -2.201 17.787 1 92.79 463 GLN B CA 1
ATOM 11457 C C . GLN B 1 463 ? -6.246 -2.53 16.316 1 92.79 463 GLN B C 1
ATOM 11459 O O . GLN B 1 463 ? -7.198 -2.677 15.546 1 92.79 463 GLN B O 1
ATOM 11464 N N . THR B 1 464 ? -5.012 -2.575 15.953 1 93.07 464 THR B N 1
ATOM 11465 C CA . THR B 1 464 ? -4.668 -2.857 14.564 1 93.07 464 THR B CA 1
ATOM 11466 C C . THR B 1 464 ? -4.074 -4.256 14.427 1 93.07 464 THR B C 1
ATOM 11468 O O . THR B 1 464 ? -3.233 -4.66 15.231 1 93.07 464 THR B O 1
ATOM 11471 N N . TYR B 1 465 ? -4.395 -4.959 13.358 1 90.49 465 TYR B N 1
ATOM 11472 C CA . TYR B 1 465 ? -3.942 -6.327 13.128 1 90.49 465 TYR B CA 1
ATOM 11473 C C . TYR B 1 465 ? -2.982 -6.392 11.946 1 90.49 465 TYR B C 1
ATOM 11475 O O . TYR B 1 465 ? -2.727 -5.38 11.289 1 90.49 465 TYR B O 1
ATOM 11483 N N . ARG B 1 466 ? -2.482 -7.571 11.686 1 85.21 466 ARG B N 1
ATOM 11484 C CA . ARG B 1 466 ? -1.414 -7.766 10.711 1 85.21 466 ARG B CA 1
ATOM 11485 C C . ARG B 1 466 ? -1.954 -7.706 9.286 1 85.21 466 ARG B C 1
ATOM 11487 O O . ARG B 1 466 ? -1.254 -7.273 8.369 1 85.21 466 ARG B O 1
ATOM 11494 N N . GLU B 1 467 ? -3.14 -8.07 9.068 1 84.57 467 GLU B N 1
ATOM 11495 C CA . GLU B 1 467 ? -3.728 -8.108 7.733 1 84.57 467 GLU B CA 1
ATOM 11496 C C . GLU B 1 467 ? -4.114 -6.71 7.26 1 84.57 467 GLU B C 1
ATOM 11498 O O . GLU B 1 467 ? -4.452 -5.845 8.071 1 84.57 467 GLU B O 1
ATOM 11503 N N . PHE B 1 468 ? -4.186 -6.599 5.987 1 89.89 468 PHE B N 1
ATOM 11504 C CA . PHE B 1 468 ? -4.542 -5.308 5.41 1 89.89 468 PHE B CA 1
ATOM 11505 C C . PHE B 1 468 ? -5.941 -4.888 5.844 1 89.89 468 PHE B C 1
ATOM 11507 O O . PHE B 1 468 ? -6.88 -5.684 5.786 1 89.89 468 PHE B O 1
ATOM 11514 N N . PHE B 1 469 ? -6.07 -3.656 6.33 1 93.69 469 PHE B N 1
ATOM 11515 C CA . PHE B 1 469 ? -7.308 -2.926 6.576 1 93.69 469 PHE B CA 1
ATOM 11516 C C . PHE B 1 469 ? -8.066 -3.527 7.754 1 93.69 469 PHE B C 1
ATOM 11518 O O . PHE B 1 469 ? -9.269 -3.306 7.903 1 93.69 469 PHE B O 1
ATOM 11525 N N . MET B 1 470 ? -7.416 -4.336 8.537 1 92.38 470 MET B N 1
ATOM 11526 C CA . MET B 1 470 ? -8.088 -4.957 9.675 1 92.38 470 MET B CA 1
ATOM 11527 C C . MET B 1 470 ? -7.756 -4.223 10.97 1 92.38 470 MET B C 1
ATOM 11529 O O . MET B 1 470 ? -6.616 -4.264 11.437 1 92.38 470 MET B O 1
ATOM 11533 N N . PHE B 1 471 ? -8.754 -3.562 11.546 1 93.71 471 PHE B N 1
ATOM 11534 C CA . PHE B 1 471 ? -8.633 -2.892 12.835 1 93.71 471 PHE B CA 1
ATOM 11535 C C . PHE B 1 471 ? -9.997 -2.746 13.499 1 93.71 471 PHE B C 1
ATOM 11537 O O . PHE B 1 471 ? -11.031 -2.911 12.849 1 93.71 471 PHE B O 1
ATOM 11544 N N . ASP B 1 472 ? -9.969 -2.543 14.714 1 92.85 472 ASP B N 1
ATOM 11545 C CA . ASP B 1 472 ? -11.202 -2.283 15.451 1 92.85 472 ASP B CA 1
ATOM 11546 C C . ASP B 1 472 ? -10.955 -1.322 16.612 1 92.85 472 ASP B C 1
ATOM 11548 O O . ASP B 1 472 ? -9.813 -0.948 16.883 1 92.85 472 ASP B O 1
ATOM 11552 N N . TYR B 1 473 ? -12.006 -0.823 17.155 1 93.55 473 TYR B N 1
ATOM 11553 C CA . TYR B 1 473 ? -11.942 0.087 18.292 1 93.55 473 TYR B CA 1
ATOM 11554 C C . TYR B 1 473 ? -12.677 -0.491 19.496 1 93.55 473 TYR B C 1
ATOM 11556 O O . TYR B 1 473 ? -13.794 -0.997 19.365 1 93.55 473 TYR B O 1
ATOM 11564 N N . ASP B 1 474 ? -11.978 -0.394 20.611 1 86.72 474 ASP B N 1
ATOM 11565 C CA . ASP B 1 474 ? -12.587 -0.749 21.889 1 86.72 474 ASP B CA 1
ATOM 11566 C C . ASP B 1 474 ? -12.69 0.469 22.806 1 86.72 474 ASP B C 1
ATOM 11568 O O . ASP B 1 474 ? -11.971 1.453 22.622 1 86.72 474 ASP B O 1
ATOM 11572 N N . LEU B 1 475 ? -13.619 0.323 23.701 1 88.1 475 LEU B N 1
ATOM 11573 C CA . LEU B 1 475 ? -13.65 1.361 24.725 1 88.1 475 LEU B CA 1
ATOM 11574 C C . LEU B 1 475 ? -12.385 1.324 25.576 1 88.1 475 LEU B C 1
ATOM 11576 O O . LEU B 1 475 ? -11.766 0.268 25.729 1 88.1 475 LEU B O 1
ATOM 11580 N N . LEU B 1 476 ? -12.004 2.453 26.093 1 87.29 476 LEU B N 1
ATOM 11581 C CA . LEU B 1 476 ? -10.87 2.48 27.012 1 87.29 476 LEU B CA 1
ATOM 11582 C C . LEU B 1 476 ? -11.171 1.672 28.269 1 87.29 476 LEU B C 1
ATOM 11584 O O . LEU B 1 476 ? -12.297 1.692 28.772 1 87.29 476 LEU B O 1
ATOM 11588 N N . PRO B 1 477 ? -10.179 0.935 28.722 1 78.25 477 PRO B N 1
ATOM 11589 C CA . PRO B 1 477 ? -10.406 0.162 29.945 1 78.25 477 PRO B CA 1
ATOM 11590 C C . PRO B 1 477 ? -10.705 1.045 31.155 1 78.25 477 PRO B C 1
ATOM 11592 O O . PRO B 1 477 ? -10.186 2.16 31.253 1 78.25 477 PRO B O 1
ATOM 11595 N N . ASP B 1 478 ? -11.55 0.524 31.981 1 72.78 478 ASP B N 1
ATOM 11596 C CA . ASP B 1 478 ? -11.843 1.194 33.244 1 72.78 478 ASP B CA 1
ATOM 11597 C C . ASP B 1 478 ? -10.644 1.136 34.187 1 72.78 478 ASP B C 1
ATOM 11599 O O . ASP B 1 478 ? -9.612 0.551 33.853 1 72.78 478 ASP B O 1
ATOM 11603 N N . VAL B 1 479 ? -10.766 1.737 35.353 1 65.46 479 VAL B N 1
ATOM 11604 C CA . VAL B 1 479 ? -9.71 1.834 36.356 1 65.46 479 VAL B CA 1
ATOM 11605 C C . VAL B 1 479 ? -9.271 0.435 36.781 1 65.46 479 VAL B C 1
ATOM 11607 O O . VAL B 1 479 ? -8.102 0.218 37.108 1 65.46 479 VAL B O 1
ATOM 11610 N N . ASN B 1 480 ? -10.322 -0.513 36.672 1 60.88 480 ASN B N 1
ATOM 11611 C CA . ASN B 1 480 ? -10.021 -1.881 37.08 1 60.88 480 ASN B CA 1
ATOM 11612 C C . ASN B 1 480 ? -9.402 -2.683 35.938 1 60.88 480 ASN B C 1
ATOM 11614 O O . ASN B 1 480 ? -9.12 -3.872 36.092 1 60.88 480 ASN B O 1
ATOM 11618 N N . GLY B 1 481 ? -9.191 -1.954 34.752 1 66.54 481 GLY B N 1
ATOM 11619 C CA . GLY B 1 481 ? -8.548 -2.609 33.624 1 66.54 481 GLY B CA 1
ATOM 11620 C C . GLY B 1 481 ? -9.523 -3.35 32.73 1 66.54 481 GLY B C 1
ATOM 11621 O O . GLY B 1 481 ? -9.139 -3.868 31.679 1 66.54 481 GLY B O 1
ATOM 11622 N N . THR B 1 482 ? -10.769 -3.401 33.128 1 70.28 482 THR B N 1
ATOM 11623 C CA . THR B 1 482 ? -11.746 -4.142 32.336 1 70.28 482 THR B CA 1
ATOM 11624 C C . THR B 1 482 ? -12.353 -3.252 31.256 1 70.28 482 THR B C 1
ATOM 11626 O O . THR B 1 482 ? -12.638 -2.077 31.5 1 70.28 482 THR B O 1
ATOM 11629 N N . VAL B 1 483 ? -12.467 -3.771 30.06 1 75.22 483 VAL B N 1
ATOM 11630 C CA . VAL B 1 483 ? -13.087 -3.057 28.949 1 75.22 483 VAL B CA 1
ATOM 11631 C C . VAL B 1 483 ? -14.597 -3.281 28.968 1 75.22 483 VAL B C 1
ATOM 11633 O O . VAL B 1 483 ? -15.062 -4.422 28.921 1 75.22 483 VAL B O 1
ATOM 11636 N N . PRO B 1 484 ? -15.27 -2.272 29.15 1 74.4 484 PRO B N 1
ATOM 11637 C CA . PRO B 1 484 ? -16.726 -2.434 29.149 1 74.4 484 PRO B CA 1
ATOM 11638 C C . PRO B 1 484 ? -17.255 -3.009 27.837 1 74.4 484 PRO B C 1
ATOM 11640 O O . PRO B 1 484 ? -16.835 -2.583 26.758 1 74.4 484 PRO B O 1
ATOM 11643 N N . VAL B 1 485 ? -18.107 -3.972 27.989 1 73.16 485 VAL B N 1
ATOM 11644 C CA . VAL B 1 485 ? -18.661 -4.632 26.811 1 73.16 485 VAL B CA 1
ATOM 11645 C C . VAL B 1 485 ? -19.949 -3.931 26.385 1 73.16 485 VAL B C 1
ATOM 11647 O O . VAL B 1 485 ? -20.354 -4.016 25.223 1 73.16 485 VAL B O 1
ATOM 11650 N N . THR B 1 486 ? -20.601 -3.233 27.355 1 80.89 486 THR B N 1
ATOM 11651 C CA . THR B 1 486 ? -21.873 -2.58 27.064 1 80.89 486 THR B CA 1
ATOM 11652 C C . THR B 1 486 ? -21.766 -1.072 27.267 1 80.89 486 THR B C 1
ATOM 11654 O O . THR B 1 486 ? -20.93 -0.602 28.041 1 80.89 486 THR B O 1
ATOM 11657 N N . LEU B 1 487 ? -22.48 -0.394 26.483 1 88.32 487 LEU B N 1
ATOM 11658 C CA . LEU B 1 487 ? -22.611 1.054 26.612 1 88.32 487 LEU B CA 1
ATOM 11659 C C . LEU B 1 487 ? -23.981 1.428 27.167 1 88.32 487 LEU B C 1
ATOM 11661 O O . LEU B 1 487 ? -25.009 1.018 26.623 1 88.32 487 LEU B O 1
ATOM 11665 N N . ASN B 1 488 ? -23.924 2.077 28.262 1 87.65 488 ASN B N 1
ATOM 11666 C CA . ASN B 1 488 ? -25.177 2.513 28.869 1 87.65 488 ASN B CA 1
ATOM 11667 C C . ASN B 1 488 ? -25.643 3.849 28.297 1 87.65 488 ASN B C 1
ATOM 11669 O O . ASN B 1 488 ? -24.887 4.822 28.288 1 87.65 488 ASN B O 1
ATOM 11673 N N . LEU B 1 489 ? -26.829 3.829 27.826 1 91.83 489 LEU B N 1
ATOM 11674 C CA . LEU B 1 489 ? -27.401 5.03 27.228 1 91.83 489 LEU B CA 1
ATOM 11675 C C . LEU B 1 489 ? -28.467 5.635 28.135 1 91.83 489 LEU B C 1
ATOM 11677 O O . LEU B 1 489 ? -29.223 4.907 28.782 1 91.83 489 LEU B O 1
ATOM 11681 N N . THR B 1 490 ? -28.406 6.836 28.277 1 86.82 490 THR B N 1
ATOM 11682 C CA . THR B 1 490 ? -29.421 7.581 29.014 1 86.82 490 THR B CA 1
ATOM 11683 C C . THR B 1 490 ? -30.201 8.502 28.08 1 86.82 490 THR B C 1
ATOM 11685 O O . THR B 1 490 ? -29.613 9.178 27.233 1 86.82 490 THR B O 1
ATOM 11688 N N . ALA B 1 491 ? -31.458 8.475 28.252 1 85.03 491 ALA B N 1
ATOM 11689 C CA . ALA B 1 491 ? -32.299 9.303 27.392 1 85.03 491 ALA B CA 1
ATOM 11690 C C . ALA B 1 491 ? -31.987 10.785 27.583 1 85.03 491 ALA B C 1
ATOM 11692 O O . ALA B 1 491 ? -31.764 11.239 28.707 1 85.03 491 ALA B O 1
ATOM 11693 N N . GLY B 1 492 ? -31.808 11.585 26.502 1 78.21 492 GLY B N 1
ATOM 11694 C CA . GLY B 1 492 ? -31.592 13.023 26.552 1 78.21 492 GLY B CA 1
ATOM 11695 C C . GLY B 1 492 ? -30.156 13.42 26.263 1 78.21 492 GLY B C 1
ATOM 11696 O O . GLY B 1 492 ? -29.888 14.559 25.875 1 78.21 492 GLY B O 1
ATOM 11697 N N . VAL B 1 493 ? -29.267 12.561 26.59 1 87.38 493 VAL B N 1
ATOM 11698 C CA . VAL B 1 493 ? -27.859 12.849 26.335 1 87.38 493 VAL B CA 1
ATOM 11699 C C . VAL B 1 493 ? -27.267 11.771 25.43 1 87.38 493 VAL B C 1
ATOM 11701 O O . VAL B 1 493 ? -26.846 10.714 25.906 1 87.38 493 VAL B O 1
ATOM 11704 N N . PRO B 1 494 ? -27.16 12.104 24.219 1 92.6 494 PRO B N 1
ATOM 11705 C CA . PRO B 1 494 ? -26.627 11.09 23.307 1 92.6 494 PRO B CA 1
ATOM 11706 C C . PRO B 1 494 ? -25.185 10.705 23.63 1 92.6 494 PRO B C 1
ATOM 11708 O O . PRO B 1 494 ? -24.411 11.539 24.107 1 92.6 494 PRO B O 1
ATOM 11711 N N . ALA B 1 495 ? -24.865 9.436 23.405 1 94.92 495 ALA B N 1
ATOM 11712 C CA . ALA B 1 495 ? -23.501 8.933 23.547 1 94.92 495 ALA B CA 1
ATOM 11713 C C . ALA B 1 495 ? -22.689 9.187 22.28 1 94.92 495 ALA B C 1
ATOM 11715 O O . ALA B 1 495 ? -23.194 9.019 21.167 1 94.92 495 ALA B O 1
ATOM 11716 N N . LEU B 1 496 ? -21.468 9.699 22.476 1 95.82 496 LEU B N 1
ATOM 11717 C CA . LEU B 1 496 ? -20.626 10.044 21.335 1 95.82 496 LEU B CA 1
ATOM 11718 C C . LEU B 1 496 ? -19.31 9.274 21.379 1 95.82 496 LEU B C 1
ATOM 11720 O O . LEU B 1 496 ? -18.646 9.231 22.417 1 95.82 496 LEU B O 1
ATOM 11724 N N . MET B 1 497 ? -18.91 8.612 20.305 1 95.65 497 MET B N 1
ATOM 11725 C CA . MET B 1 497 ? -17.598 8.006 20.095 1 95.65 497 MET B CA 1
ATOM 11726 C C . MET B 1 497 ? -16.914 8.601 18.869 1 95.65 497 MET B C 1
ATOM 11728 O O . MET B 1 497 ? -17.516 8.687 17.797 1 95.65 497 MET B O 1
ATOM 11732 N N . LYS B 1 498 ? -15.779 9.057 19.09 1 95.62 498 LYS B N 1
ATOM 11733 C CA . LYS B 1 498 ? -14.936 9.579 18.018 1 95.62 498 LYS B CA 1
ATOM 11734 C C . LYS B 1 498 ? -13.788 8.622 17.707 1 95.62 498 LYS B C 1
ATOM 11736 O O . LYS B 1 498 ? -13.097 8.156 18.615 1 95.62 498 LYS B O 1
ATOM 11741 N N . PHE B 1 499 ? -13.584 8.249 16.471 1 96.11 499 PHE B N 1
ATOM 11742 C CA . PHE B 1 499 ? -12.478 7.381 16.084 1 96.11 499 PHE B CA 1
ATOM 11743 C C . PHE B 1 499 ? -11.893 7.814 14.746 1 96.11 499 PHE B C 1
ATOM 11745 O O . PHE B 1 499 ? -12.58 8.438 13.934 1 96.11 499 PHE B O 1
ATOM 11752 N N . ASP B 1 500 ? -10.703 7.454 14.474 1 95.46 500 ASP B N 1
ATOM 11753 C CA . ASP B 1 500 ? -10.002 7.963 13.3 1 95.46 500 ASP B CA 1
ATOM 11754 C C . ASP B 1 500 ? -9.767 6.854 12.277 1 95.46 500 ASP B C 1
ATOM 11756 O O . ASP B 1 500 ? -9.444 5.722 12.643 1 95.46 500 ASP B O 1
ATOM 11760 N N . VAL B 1 501 ? -10.037 7.183 11.057 1 96.94 501 VAL B N 1
ATOM 11761 C CA . VAL B 1 501 ? -9.615 6.395 9.904 1 96.94 501 VAL B CA 1
ATOM 11762 C C . VAL B 1 501 ? -8.417 7.062 9.232 1 96.94 501 VAL B C 1
ATOM 11764 O O . VAL B 1 501 ? -8.472 8.244 8.884 1 96.94 501 VAL B O 1
ATOM 11767 N N . ASN B 1 502 ? -7.4 6.312 9.104 1 93.76 502 ASN B N 1
ATOM 11768 C CA . ASN B 1 502 ? -6.163 6.908 8.61 1 93.76 502 ASN B CA 1
ATOM 11769 C C . ASN B 1 502 ? -6.096 6.88 7.086 1 93.76 502 ASN B C 1
ATOM 11771 O O . ASN B 1 502 ? -6.885 6.189 6.438 1 93.76 502 ASN B O 1
ATOM 11775 N N . ASP B 1 503 ? -5.068 7.6 6.681 1 90.83 503 ASP B N 1
ATOM 11776 C CA . ASP B 1 503 ? -4.922 7.795 5.242 1 90.83 503 ASP B CA 1
ATOM 11777 C C . ASP B 1 503 ? -4.34 6.551 4.575 1 90.83 503 ASP B C 1
ATOM 11779 O O . ASP B 1 503 ? -3.576 5.808 5.194 1 90.83 503 ASP B O 1
ATOM 11783 N N . VAL B 1 504 ? -4.678 6.226 3.402 1 89.77 504 VAL B N 1
ATOM 11784 C CA . VAL B 1 504 ? -4.174 5.299 2.394 1 89.77 504 VAL B CA 1
ATOM 11785 C C . VAL B 1 504 ? -4.223 3.872 2.934 1 89.77 504 VAL B C 1
ATOM 11787 O O . VAL B 1 504 ? -4.767 2.975 2.285 1 89.77 504 VAL B O 1
ATOM 11790 N N . TYR B 1 505 ? -3.702 3.592 4.226 1 90.96 505 TYR B N 1
ATOM 11791 C CA . TYR B 1 505 ? -3.582 2.208 4.669 1 90.96 505 TYR B CA 1
ATOM 11792 C C . TYR B 1 505 ? -4.873 1.73 5.322 1 90.96 505 TYR B C 1
ATOM 11794 O O . TYR B 1 505 ? -5.027 0.541 5.612 1 90.96 505 TYR B O 1
ATOM 11802 N N . ASP B 1 506 ? -5.853 2.63 5.517 1 95.11 506 ASP B N 1
ATOM 11803 C CA . ASP B 1 506 ? -7.121 2.213 6.106 1 95.11 506 ASP B CA 1
ATOM 11804 C C . ASP B 1 506 ? -8.253 2.287 5.084 1 95.11 506 ASP B C 1
ATOM 11806 O O . ASP B 1 506 ? -9.375 1.856 5.359 1 95.11 506 ASP B O 1
ATOM 11810 N N . ILE B 1 507 ? -8.073 2.74 3.924 1 96.2 507 ILE B N 1
ATOM 11811 C CA . ILE B 1 507 ? -9.199 3.163 3.099 1 96.2 507 ILE B CA 1
ATOM 11812 C C . ILE B 1 507 ? -9.557 2.057 2.108 1 96.2 507 ILE B C 1
ATOM 11814 O O . ILE B 1 507 ? -10.537 2.171 1.368 1 96.2 507 ILE B O 1
ATOM 11818 N N . GLY B 1 508 ? -8.799 0.958 2.006 1 95.68 508 GLY B N 1
ATOM 11819 C CA . GLY B 1 508 ? -9.052 -0.079 1.018 1 95.68 508 GLY B CA 1
ATOM 11820 C C . GLY B 1 508 ? -9.973 -1.173 1.524 1 95.68 508 GLY B C 1
ATOM 11821 O O . GLY B 1 508 ? -10.249 -2.139 0.81 1 95.68 508 GLY B O 1
ATOM 11822 N N . GLY B 1 509 ? -10.444 -1.042 2.78 1 95.58 509 GLY B N 1
ATOM 11823 C CA . GLY B 1 509 ? -11.374 -1.998 3.36 1 95.58 509 GLY B CA 1
ATOM 11824 C C . GLY B 1 509 ? -12.767 -1.43 3.558 1 95.58 509 GLY B C 1
ATOM 11825 O O . GLY B 1 509 ? -13.178 -0.515 2.842 1 95.58 509 GLY B O 1
ATOM 11826 N N . THR B 1 510 ? -13.543 -2.023 4.413 1 95.62 510 THR B N 1
ATOM 11827 C CA . THR B 1 510 ? -14.896 -1.584 4.737 1 95.62 510 THR B CA 1
ATOM 11828 C C . THR B 1 510 ? -15.046 -1.357 6.238 1 95.62 510 THR B C 1
ATOM 11830 O O . THR B 1 510 ? -14.833 -2.273 7.035 1 95.62 510 THR B O 1
ATOM 11833 N N . LEU B 1 511 ? -15.351 -0.099 6.597 1 96.29 511 LEU B N 1
ATOM 11834 C CA . LEU B 1 511 ? -15.658 0.25 7.98 1 96.29 511 LEU B CA 1
ATOM 11835 C C . LEU B 1 511 ? -17.087 -0.148 8.336 1 96.29 511 LEU B C 1
ATOM 11837 O O . LEU B 1 511 ? -18.025 0.164 7.599 1 96.29 511 LEU B O 1
ATOM 11841 N N . SER B 1 512 ? -17.237 -0.821 9.441 1 94.17 512 SER B N 1
ATOM 11842 C CA . SER B 1 512 ? -18.557 -1.294 9.844 1 94.17 512 SER B CA 1
ATOM 11843 C C . SER B 1 512 ? -18.87 -0.9 11.283 1 94.17 512 SER B C 1
ATOM 11845 O O . SER B 1 512 ? -17.99 -0.929 12.146 1 94.17 512 SER B O 1
ATOM 11847 N N . PHE B 1 513 ? -20.048 -0.417 11.461 1 94.34 513 PHE B N 1
ATOM 11848 C CA . PHE B 1 513 ? -20.594 -0.196 12.794 1 94.34 513 PHE B CA 1
ATOM 11849 C C . PHE B 1 513 ? -21.821 -1.071 13.028 1 94.34 513 PHE B C 1
ATOM 11851 O O . PHE B 1 513 ? -22.758 -1.062 12.227 1 94.34 513 PHE B O 1
ATOM 11858 N N . ALA B 1 514 ? -21.732 -1.815 14.089 1 91 514 ALA B N 1
ATOM 11859 C CA . ALA B 1 514 ? -22.844 -2.682 14.468 1 91 514 ALA B CA 1
ATOM 11860 C C . ALA B 1 514 ? -23.268 -2.432 15.913 1 91 514 ALA B C 1
ATOM 11862 O O . ALA B 1 514 ? -22.426 -2.178 16.778 1 91 514 ALA B O 1
ATOM 11863 N N . VAL B 1 515 ? -24.588 -2.482 16.127 1 91.15 515 VAL B N 1
ATOM 11864 C CA . VAL B 1 515 ? -25.12 -2.244 17.465 1 91.15 515 VAL B CA 1
ATOM 11865 C C . VAL B 1 515 ? -26.291 -3.187 17.73 1 91.15 515 VAL B C 1
ATOM 11867 O O . VAL B 1 515 ? -27.035 -3.537 16.811 1 91.15 515 VAL B O 1
ATOM 11870 N N . ALA B 1 516 ? -26.44 -3.666 18.963 1 87.67 516 ALA B N 1
ATOM 11871 C CA . ALA B 1 516 ? -27.53 -4.536 19.398 1 87.67 516 ALA B CA 1
ATOM 11872 C C . ALA B 1 516 ? -28.015 -4.152 20.792 1 87.67 516 ALA B C 1
ATOM 11874 O O . ALA B 1 516 ? -27.216 -3.778 21.654 1 87.67 516 ALA B O 1
ATOM 11875 N N . MET B 1 517 ? -29.343 -4.177 21.067 1 81.88 517 MET B N 1
ATOM 11876 C CA . MET B 1 517 ? -29.922 -3.839 22.364 1 81.88 517 MET B CA 1
ATOM 11877 C C . MET B 1 517 ? -30.102 -5.088 23.221 1 81.88 517 MET B C 1
ATOM 11879 O O . MET B 1 517 ? -30.152 -5.001 24.449 1 81.88 517 MET B O 1
ATOM 11883 N N . ARG B 1 518 ? -30.369 -6.413 22.783 1 63.2 518 ARG B N 1
ATOM 11884 C CA . ARG B 1 518 ? -30.864 -7.52 23.594 1 63.2 518 ARG B CA 1
ATOM 11885 C C . ARG B 1 518 ? -29.788 -8.022 24.551 1 63.2 518 ARG B C 1
ATOM 11887 O O . ARG B 1 518 ? -28.618 -8.129 24.176 1 63.2 518 ARG B O 1
ATOM 11894 N N . GLN B 1 519 ? -30.096 -8.102 25.925 1 52.31 519 GLN B N 1
ATOM 11895 C CA . GLN B 1 519 ? -29.385 -8.571 27.109 1 52.31 519 GLN B CA 1
ATOM 11896 C C . GLN B 1 519 ? -28.717 -9.919 26.851 1 52.31 519 GLN B C 1
ATOM 11898 O O . GLN B 1 519 ? -27.664 -10.215 27.42 1 52.31 519 GLN B O 1
ATOM 11903 N N . ASP B 1 520 ? -29.345 -10.805 26.126 1 47.85 520 ASP B N 1
ATOM 11904 C CA . ASP B 1 520 ? -28.862 -12.181 26.073 1 47.85 520 ASP B CA 1
ATOM 11905 C C . ASP B 1 520 ? -27.643 -12.3 25.161 1 47.85 520 ASP B C 1
ATOM 11907 O O . ASP B 1 520 ? -27.023 -13.362 25.08 1 47.85 520 ASP B O 1
ATOM 11911 N N . LEU B 1 521 ? -27.382 -11.373 24.361 1 48.8 521 LEU B N 1
ATOM 11912 C CA . LEU B 1 521 ? -26.292 -11.448 23.395 1 48.8 521 LEU B CA 1
ATOM 11913 C C . LEU B 1 521 ? -24.956 -11.124 24.055 1 48.8 521 LEU B C 1
ATOM 11915 O O . LEU B 1 521 ? -23.908 -11.187 23.409 1 48.8 521 LEU B O 1
ATOM 11919 N N . LYS B 1 522 ? -25.074 -10.676 25.324 1 45.94 522 LYS B N 1
ATOM 11920 C CA . LYS B 1 522 ? -23.872 -10.42 26.112 1 45.94 522 LYS B CA 1
ATOM 11921 C C . LYS B 1 522 ? -22.9 -11.595 26.03 1 45.94 522 LYS B C 1
ATOM 11923 O O . LYS B 1 522 ? -21.691 -11.398 25.89 1 45.94 522 LYS B O 1
ATOM 11928 N N . GLY B 1 523 ? -23.527 -12.713 26.291 1 43.62 523 GLY B N 1
ATOM 11929 C CA . GLY B 1 523 ? -22.688 -13.893 26.422 1 43.62 523 GLY B CA 1
ATOM 11930 C C . GLY B 1 523 ? -21.959 -14.253 25.141 1 43.62 523 GLY B C 1
ATOM 11931 O O . GLY B 1 523 ? -20.782 -14.617 25.171 1 43.62 523 GLY B O 1
ATOM 11932 N N . SER B 1 524 ? -22.65 -14.212 24.085 1 46.31 524 SER B N 1
ATOM 11933 C CA . SER B 1 524 ? -22.076 -14.74 22.851 1 46.31 524 SER B CA 1
ATOM 11934 C C . SER B 1 524 ? -21.083 -13.757 22.239 1 46.31 524 SER B C 1
ATOM 11936 O O . SER B 1 524 ? -20.045 -14.163 21.712 1 46.31 524 SER B O 1
ATOM 11938 N N . LEU B 1 525 ? -21.383 -12.491 22.356 1 48.73 525 LEU B N 1
ATOM 11939 C CA . LEU B 1 525 ? -20.483 -11.492 21.792 1 48.73 525 LEU B CA 1
ATOM 11940 C C . LEU B 1 525 ? -19.216 -11.365 22.631 1 48.73 525 LEU B C 1
ATOM 11942 O O . LEU B 1 525 ? -18.13 -11.137 22.094 1 48.73 525 LEU B O 1
ATOM 11946 N N . ILE B 1 526 ? -19.428 -11.446 24.039 1 47.21 526 ILE B N 1
ATOM 11947 C CA . ILE B 1 526 ? -18.282 -11.442 24.942 1 47.21 526 ILE B CA 1
ATOM 11948 C C . ILE B 1 526 ? -17.373 -12.628 24.626 1 47.21 526 ILE B C 1
ATOM 11950 O O . ILE B 1 526 ? -16.147 -12.491 24.61 1 47.21 526 ILE B O 1
ATOM 11954 N N . ASP B 1 527 ? -18.019 -13.735 24.452 1 45.61 527 ASP B N 1
ATOM 11955 C CA . ASP B 1 527 ? -17.215 -14.913 24.142 1 45.61 527 ASP B CA 1
ATOM 11956 C C . ASP B 1 527 ? -16.474 -14.739 22.819 1 45.61 527 ASP B C 1
ATOM 11958 O O . ASP B 1 527 ? -15.349 -15.219 22.664 1 45.61 527 ASP B O 1
ATOM 11962 N N . ALA B 1 528 ? -17.114 -14.057 21.911 1 45.4 528 ALA B N 1
ATOM 11963 C CA . ALA B 1 528 ? -16.493 -13.852 20.605 1 45.4 528 ALA B CA 1
ATOM 11964 C C . ALA B 1 528 ? -15.344 -12.851 20.695 1 45.4 528 ALA B C 1
ATOM 11966 O O . ALA B 1 528 ? -14.367 -12.95 19.949 1 45.4 528 ALA B O 1
ATOM 11967 N N . ARG B 1 529 ? -15.475 -11.772 21.49 1 45.97 529 ARG B N 1
ATOM 11968 C CA . ARG B 1 529 ? -14.4 -10.801 21.666 1 45.97 529 ARG B CA 1
ATOM 11969 C C . ARG B 1 529 ? -13.19 -11.439 22.339 1 45.97 529 ARG B C 1
ATOM 11971 O O . ARG B 1 529 ? -12.05 -11.049 22.079 1 45.97 529 ARG B O 1
ATOM 11978 N N . HIS B 1 530 ? -13.455 -12.278 23.404 1 41.71 530 HIS B N 1
ATOM 11979 C CA . HIS B 1 530 ? -12.336 -12.871 24.128 1 41.71 530 HIS B CA 1
ATOM 11980 C C . HIS B 1 530 ? -11.642 -13.94 23.29 1 41.71 530 HIS B C 1
ATOM 11982 O O . HIS B 1 530 ? -10.623 -14.496 23.705 1 41.71 530 HIS B O 1
ATOM 11988 N N . GLU B 1 531 ? -12.342 -14.505 22.356 1 39.19 531 GLU B N 1
ATOM 11989 C CA . GLU B 1 531 ? -11.536 -15.462 21.604 1 39.19 531 GLU B CA 1
ATOM 11990 C C . GLU B 1 531 ? -10.448 -14.756 20.8 1 39.19 531 GLU B C 1
ATOM 11992 O O . GLU B 1 531 ? -10.746 -13.958 19.909 1 39.19 531 GLU B O 1
ATOM 11997 N N . SER B 1 532 ? -9.451 -14.306 21.31 1 37.71 532 SER B N 1
ATOM 11998 C CA . SER B 1 532 ? -8.191 -13.658 20.962 1 37.71 532 SER B CA 1
ATOM 11999 C C . SER B 1 532 ? -7.757 -14.016 19.545 1 37.71 532 SER B C 1
ATOM 12001 O O . SER B 1 532 ? -6.585 -13.868 19.192 1 37.71 532 SER B O 1
ATOM 12003 N N . THR B 1 533 ? -8.377 -14.978 18.778 1 36.76 533 THR B N 1
ATOM 12004 C CA . THR B 1 533 ? -7.659 -15.364 17.568 1 36.76 533 THR B CA 1
ATOM 12005 C C . THR B 1 533 ? -7.662 -14.226 16.551 1 36.76 533 THR B C 1
ATOM 12007 O O . THR B 1 533 ? -8.551 -13.373 16.569 1 36.76 533 THR B O 1
ATOM 12010 N N . ASN B 1 534 ? -6.569 -13.889 15.868 1 38.97 534 ASN B N 1
ATOM 12011 C CA . ASN B 1 534 ? -6.321 -13.027 14.718 1 38.97 534 ASN B CA 1
ATOM 12012 C C . ASN B 1 534 ? -7.576 -12.85 13.869 1 38.97 534 ASN B C 1
ATOM 12014 O O . ASN B 1 534 ? -7.577 -12.079 12.907 1 38.97 534 ASN B O 1
ATOM 12018 N N . GLU B 1 535 ? -8.581 -13.76 13.959 1 40.69 535 GLU B N 1
ATOM 12019 C CA . GLU B 1 535 ? -9.751 -13.733 13.086 1 40.69 535 GLU B CA 1
ATOM 12020 C C . GLU B 1 535 ? -10.882 -12.916 13.704 1 40.69 535 GLU B C 1
ATOM 12022 O O . GLU B 1 535 ? -12.025 -12.985 13.249 1 40.69 535 GLU B O 1
ATOM 12027 N N . HIS B 1 536 ? -10.832 -12.073 14.719 1 41.74 536 HIS B N 1
ATOM 12028 C CA . HIS B 1 536 ? -11.832 -11.657 15.696 1 41.74 536 HIS B CA 1
ATOM 12029 C C . HIS B 1 536 ? -12.742 -10.574 15.125 1 41.74 536 HIS B C 1
ATOM 12031 O O . HIS B 1 536 ? -13.956 -10.602 15.337 1 41.74 536 HIS B O 1
ATOM 12037 N N . ALA B 1 537 ? -12.18 -9.526 14.758 1 42.26 537 ALA B N 1
ATOM 12038 C CA . ALA B 1 537 ? -13.032 -8.349 14.602 1 42.26 537 ALA B CA 1
ATOM 12039 C C . ALA B 1 537 ? -14.145 -8.608 13.591 1 42.26 537 ALA B C 1
ATOM 12041 O O . ALA B 1 537 ? -15.275 -8.147 13.771 1 42.26 537 ALA B O 1
ATOM 12042 N N . SER B 1 538 ? -13.835 -9.188 12.525 1 43.61 538 SER B N 1
ATOM 12043 C CA . SER B 1 538 ? -14.813 -9.426 11.468 1 43.61 538 SER B CA 1
ATOM 12044 C C . SER B 1 538 ? -15.935 -10.339 11.95 1 43.61 538 SER B C 1
ATOM 12046 O O . SER B 1 538 ? -17.073 -10.23 11.487 1 43.61 538 SER B O 1
ATOM 12048 N N . VAL B 1 539 ? -15.638 -11.052 12.966 1 46.28 539 VAL B N 1
ATOM 12049 C CA . VAL B 1 539 ? -16.573 -12.092 13.381 1 46.28 539 VAL B CA 1
ATOM 12050 C C . VAL B 1 539 ? -17.732 -11.467 14.154 1 46.28 539 VAL B C 1
ATOM 12052 O O . VAL B 1 539 ? -18.885 -11.874 13.993 1 46.28 539 VAL B O 1
ATOM 12055 N N . VAL B 1 540 ? -17.399 -10.472 14.977 1 49.81 540 VAL B N 1
ATOM 12056 C CA . VAL B 1 540 ? -18.516 -9.923 15.74 1 49.81 540 VAL B CA 1
ATOM 12057 C C . VAL B 1 540 ? -19.495 -9.229 14.796 1 49.81 540 VAL B C 1
ATOM 12059 O O . VAL B 1 540 ? -20.71 -9.395 14.921 1 49.81 540 VAL B O 1
ATOM 12062 N N . ALA B 1 541 ? -18.891 -8.433 13.913 1 50.05 541 ALA B N 1
ATOM 12063 C CA . ALA B 1 541 ? -19.787 -7.809 12.942 1 50.05 541 ALA B CA 1
ATOM 12064 C C . ALA B 1 541 ? -20.547 -8.863 12.142 1 50.05 541 ALA B C 1
ATOM 12066 O O . ALA B 1 541 ? -21.749 -8.723 11.904 1 50.05 541 ALA B O 1
ATOM 12067 N N . GLU B 1 542 ? -19.812 -9.955 11.822 1 50.48 542 GLU B N 1
ATOM 12068 C CA . GLU B 1 542 ? -20.447 -11.058 11.106 1 50.48 542 GLU B CA 1
ATOM 12069 C C . GLU B 1 542 ? -21.469 -11.771 11.987 1 50.48 542 GLU B C 1
ATOM 12071 O O . GLU B 1 542 ? -22.555 -12.126 11.524 1 50.48 542 GLU B O 1
ATOM 12076 N N . LYS B 1 543 ? -21.05 -12.023 13.149 1 51.07 543 LYS B N 1
ATOM 12077 C CA . LYS B 1 543 ? -21.987 -12.723 14.023 1 51.07 543 LYS B CA 1
ATOM 12078 C C . LYS B 1 543 ? -23.224 -11.873 14.297 1 51.07 543 LYS B C 1
ATOM 12080 O O . LYS B 1 543 ? -24.334 -12.398 14.401 1 51.07 543 LYS B O 1
ATOM 12085 N N . LEU B 1 544 ? -22.941 -10.667 14.404 1 49.79 544 LEU B N 1
ATOM 12086 C CA . LEU B 1 544 ? -24.109 -9.809 14.562 1 49.79 544 LEU B CA 1
ATOM 12087 C C . LEU B 1 544 ? -24.961 -9.812 13.298 1 49.79 544 LEU B C 1
ATOM 12089 O O . LEU B 1 544 ? -26.189 -9.728 13.371 1 49.79 544 LEU B O 1
ATOM 12093 N N . VAL B 1 545 ? -24.259 -9.972 12.071 1 46.8 545 VAL B N 1
ATOM 12094 C CA . VAL B 1 545 ? -24.998 -10.076 10.817 1 46.8 545 VAL B CA 1
ATOM 12095 C C . VAL B 1 545 ? -25.587 -11.478 10.678 1 46.8 545 VAL B C 1
ATOM 12097 O O . VAL B 1 545 ? -26.724 -11.639 10.23 1 46.8 545 VAL B O 1
ATOM 12100 N N . ASP B 1 546 ? -24.791 -12.511 10.848 1 44.98 546 ASP B N 1
ATOM 12101 C CA . ASP B 1 546 ? -25.286 -13.874 10.687 1 44.98 546 ASP B CA 1
ATOM 12102 C C . ASP B 1 546 ? -26.458 -14.148 11.627 1 44.98 546 ASP B C 1
ATOM 12104 O O . ASP B 1 546 ? -27.357 -14.925 11.298 1 44.98 546 ASP B O 1
ATOM 12108 N N . VAL B 1 547 ? -26.432 -13.566 12.759 1 42.13 547 VAL B N 1
ATOM 12109 C CA . VAL B 1 547 ? -27.633 -13.761 13.564 1 42.13 547 VAL B CA 1
ATOM 12110 C C . VAL B 1 547 ? -28.859 -13.281 12.79 1 42.13 547 VAL B C 1
ATOM 12112 O O . VAL B 1 547 ? -29.96 -13.807 12.97 1 42.13 547 VAL B O 1
ATOM 12115 N N . GLN B 1 548 ? -28.624 -12.348 11.912 1 36.78 548 GLN B N 1
ATOM 12116 C CA . GLN B 1 548 ? -29.796 -11.959 11.135 1 36.78 548 GLN B CA 1
ATOM 12117 C C . GLN B 1 548 ? -30.117 -13.001 10.067 1 36.78 548 GLN B C 1
ATOM 12119 O O . GLN B 1 548 ? -31.287 -13.265 9.782 1 36.78 548 GLN B O 1
ATOM 12124 N N . GLU B 1 549 ? -29.04 -13.504 9.33 1 37.52 549 GLU B N 1
ATOM 12125 C CA . GLU B 1 549 ? -29.339 -14.388 8.208 1 37.52 549 GLU B CA 1
ATOM 12126 C C . GLU B 1 549 ? -29.443 -15.841 8.663 1 37.52 549 GLU B C 1
ATOM 12128 O O . GLU B 1 549 ? -29.728 -16.73 7.858 1 37.52 549 GLU B O 1
ATOM 12133 N N . GLU B 1 550 ? -29.006 -16.174 9.722 1 33.83 550 GLU B N 1
ATOM 12134 C CA . GLU B 1 550 ? -29.034 -17.601 10.028 1 33.83 550 GLU B CA 1
ATOM 12135 C C . GLU B 1 550 ? -30.461 -18.141 10.01 1 33.83 550 GLU B C 1
ATOM 12137 O O . GLU B 1 550 ? -30.69 -19.312 10.319 1 33.83 550 GLU B O 1
ATOM 12142 N N . PHE B 1 551 ? -31.511 -17.271 9.995 1 29.06 551 PHE B N 1
ATOM 12143 C CA . PHE B 1 551 ? -32.67 -18.154 10.024 1 29.06 551 PHE B CA 1
ATOM 12144 C C . PHE B 1 551 ? -32.748 -18.987 8.75 1 29.06 551 PHE B C 1
ATOM 12146 O O . PHE B 1 551 ? -33.836 -19.382 8.326 1 29.06 551 PHE B O 1
ATOM 12153 N N . VAL B 1 552 ? -31.818 -18.884 7.784 1 28.76 552 VAL B N 1
ATOM 12154 C CA . VAL B 1 552 ? -32.15 -19.925 6.818 1 28.76 552 VAL B CA 1
ATOM 12155 C C . VAL B 1 552 ? -31.814 -21.296 7.399 1 28.76 552 VAL B C 1
ATOM 12157 O O . VAL B 1 552 ? -30.714 -21.506 7.916 1 28.76 552 VAL B O 1
ATOM 12160 N N . PRO B 1 553 ? -32.777 -22.117 7.579 1 26.17 553 PRO B N 1
ATOM 12161 C CA . PRO B 1 553 ? -32.648 -23.505 8.03 1 26.17 553 PRO B CA 1
ATOM 12162 C C . PRO B 1 553 ? -31.494 -24.241 7.354 1 26.17 553 PRO B C 1
ATOM 12164 O O . PRO B 1 553 ? -31.283 -24.089 6.148 1 26.17 553 PRO B O 1
ATOM 12167 N N . GLU B 1 554 ? -30.379 -24.361 7.96 1 27.1 554 GLU B N 1
ATOM 12168 C CA . GLU B 1 554 ? -29.389 -25.35 7.546 1 27.1 554 GLU B CA 1
ATOM 12169 C C . GLU B 1 554 ? -30.059 -26.616 7.021 1 27.1 554 GLU B C 1
ATOM 12171 O O . GLU B 1 554 ? -30.806 -27.276 7.747 1 27.1 554 GLU B O 1
ATOM 12176 N N . VAL B 1 555 ? -30.47 -26.694 5.754 1 24.52 555 VAL B N 1
ATOM 12177 C CA . VAL B 1 555 ? -30.712 -28.035 5.233 1 24.52 555 VAL B CA 1
ATOM 12178 C C . VAL B 1 555 ? -29.527 -28.94 5.564 1 24.52 555 VAL B C 1
ATOM 12180 O O . VAL B 1 555 ? -28.375 -28.58 5.313 1 24.52 555 VAL B O 1
ATOM 12183 N N . ASP B 1 556 ? -29.627 -29.768 6.511 1 24.53 556 ASP B N 1
ATOM 12184 C CA . ASP B 1 556 ? -28.86 -30.952 6.886 1 24.53 556 ASP B CA 1
ATOM 12185 C C . ASP B 1 556 ? -28.443 -31.75 5.652 1 24.53 556 ASP B C 1
ATOM 12187 O O . ASP B 1 556 ? -29.248 -32.489 5.083 1 24.53 556 ASP B O 1
ATOM 12191 N N . LEU B 1 557 ? -27.804 -31.139 4.609 1 21.18 557 LEU B N 1
ATOM 12192 C CA . LEU B 1 557 ? -27.315 -32.18 3.712 1 21.18 557 LEU B CA 1
ATOM 12193 C C . LEU B 1 557 ? -26.492 -33.212 4.475 1 21.18 557 LEU B C 1
ATOM 12195 O O . LEU B 1 557 ? -25.494 -32.869 5.112 1 21.18 557 LEU B O 1
ATOM 12199 N N . MET B 1 558 ? -27.065 -34.367 4.857 1 21.52 558 MET B N 1
ATOM 12200 C CA . MET B 1 558 ? -26.685 -35.698 5.322 1 21.52 558 MET B CA 1
ATOM 12201 C C . MET B 1 558 ? -25.459 -36.206 4.572 1 21.52 558 MET B C 1
ATOM 12203 O O . MET B 1 558 ? -25.542 -36.53 3.385 1 21.52 558 MET B O 1
ATOM 12207 N N . THR B 1 559 ? -24.382 -35.428 4.275 1 21.07 559 THR B N 1
ATOM 12208 C CA . THR B 1 559 ? -23.33 -36.323 3.806 1 21.07 559 THR B CA 1
ATOM 12209 C C . THR B 1 559 ? -23.157 -37.501 4.761 1 21.07 559 THR B C 1
ATOM 12211 O O . THR B 1 559 ? -22.912 -37.31 5.953 1 21.07 559 THR B O 1
ATOM 12214 N N . THR B 1 560 ? -23.794 -38.628 4.487 1 22.07 560 THR B N 1
ATOM 12215 C CA . THR B 1 560 ? -23.796 -40.027 4.902 1 22.07 560 THR B CA 1
ATOM 12216 C C . THR B 1 560 ? -22.373 -40.572 4.974 1 22.07 560 THR B C 1
ATOM 12218 O O . THR B 1 560 ? -21.755 -40.845 3.943 1 22.07 560 THR B O 1
ATOM 12221 N N . THR B 1 561 ? -21.301 -39.81 5.243 1 19.64 561 THR B N 1
ATOM 12222 C CA . THR B 1 561 ? -20.17 -40.715 5.414 1 19.64 561 THR B CA 1
ATOM 12223 C C . THR B 1 561 ? -20.527 -41.854 6.365 1 19.64 561 THR B C 1
ATOM 12225 O O . THR B 1 561 ? -20.978 -41.614 7.487 1 19.64 561 THR B O 1
ATOM 12228 N N . THR B 1 562 ? -20.794 -42.986 5.767 1 20.78 562 THR B N 1
ATOM 12229 C CA . THR B 1 562 ? -21.067 -44.341 6.232 1 20.78 562 THR B CA 1
ATOM 12230 C C . THR B 1 562 ? -20 -44.798 7.224 1 20.78 562 THR B C 1
ATOM 12232 O O . THR B 1 562 ? -18.872 -45.105 6.832 1 20.78 562 THR B O 1
ATOM 12235 N N . THR B 1 563 ? -19.29 -43.873 7.909 1 18.85 563 THR B N 1
ATOM 12236 C CA . THR B 1 563 ? -18.436 -44.652 8.8 1 18.85 563 THR B CA 1
ATOM 12237 C C . THR B 1 563 ? -19.245 -45.721 9.527 1 18.85 563 THR B C 1
ATOM 12239 O O . THR B 1 563 ? -20.257 -45.417 10.163 1 18.85 563 THR B O 1
ATOM 12242 N N . THR B 1 564 ? -19.125 -46.918 8.968 1 19.02 564 THR B N 1
ATOM 12243 C CA . THR B 1 564 ? -19.608 -48.216 9.426 1 19.02 564 THR B CA 1
ATOM 12244 C C . THR B 1 564 ? -19.286 -48.423 10.903 1 19.02 564 THR B C 1
ATOM 12246 O O . THR B 1 564 ? -18.126 -48.626 11.269 1 19.02 564 THR B O 1
ATOM 12249 N N . THR B 1 565 ? -19.323 -47.295 11.701 1 18.3 565 THR B N 1
ATOM 12250 C CA . THR B 1 565 ? -19.108 -47.729 13.077 1 18.3 565 THR B CA 1
ATOM 12251 C C . THR B 1 565 ? -20.004 -48.918 13.415 1 18.3 565 THR B C 1
ATOM 12253 O O . THR B 1 565 ? -21.222 -48.854 13.238 1 18.3 565 THR B O 1
ATOM 12256 N N . THR B 1 566 ? -19.322 -50.086 13.348 1 18.04 566 THR B N 1
ATOM 12257 C CA . THR B 1 566 ? -19.754 -51.403 13.802 1 18.04 566 THR B CA 1
ATOM 12258 C C . THR B 1 566 ? -20.447 -51.308 15.158 1 18.04 566 THR B C 1
ATOM 12260 O O . THR B 1 566 ? -19.849 -50.856 16.137 1 18.04 566 THR B O 1
ATOM 12263 N N . THR B 1 567 ? -21.685 -50.822 15.046 1 19.09 567 THR B N 1
ATOM 12264 C CA . THR B 1 567 ? -22.715 -50.828 16.079 1 19.09 567 THR B CA 1
ATOM 12265 C C . THR B 1 567 ? -22.738 -52.166 16.812 1 19.09 567 THR B C 1
ATOM 12267 O O . THR B 1 567 ? -23.083 -53.195 16.227 1 19.09 567 THR B O 1
ATOM 12270 N N . THR B 1 568 ? -21.455 -52.432 17.331 1 17.96 568 THR B N 1
ATOM 12271 C CA . THR B 1 568 ? -21.508 -53.66 18.116 1 17.96 568 THR B CA 1
ATOM 12272 C C . THR B 1 568 ? -22.74 -53.673 19.017 1 17.96 568 THR B C 1
ATOM 12274 O O . THR B 1 568 ? -23.124 -52.639 19.566 1 17.96 568 THR B O 1
ATOM 12277 N N . THR B 1 569 ? -23.478 -54.771 18.932 1 17.68 569 THR B N 1
ATOM 12278 C CA . THR B 1 569 ? -24.756 -55.313 19.38 1 17.68 569 THR B CA 1
ATOM 12279 C C . THR B 1 569 ? -24.855 -55.277 20.902 1 17.68 569 THR B C 1
ATOM 12281 O O . THR B 1 569 ? -25.925 -55.516 21.466 1 17.68 569 THR B O 1
ATOM 12284 N N . THR B 1 570 ? -23.777 -54.751 21.586 1 17.82 570 THR B N 1
ATOM 12285 C CA . THR B 1 570 ? -23.905 -55.582 22.778 1 17.82 570 THR B CA 1
ATOM 12286 C C . THR B 1 570 ? -25.278 -55.401 23.418 1 17.82 570 THR B C 1
ATOM 12288 O O . THR B 1 570 ? -25.812 -54.29 23.451 1 17.82 570 THR B O 1
ATOM 12291 N N . THR B 1 571 ? -25.959 -56.513 23.819 1 17.09 571 THR B N 1
ATOM 12292 C CA . THR B 1 571 ? -27.228 -57.075 24.269 1 17.09 571 THR B CA 1
ATOM 12293 C C . THR B 1 571 ? -27.685 -56.41 25.564 1 17.09 571 THR B C 1
ATOM 12295 O O . THR B 1 571 ? -28.883 -56.209 25.775 1 17.09 571 THR B O 1
ATOM 12298 N N . THR B 1 572 ? -26.684 -56.043 26.419 1 17.31 572 THR B N 1
ATOM 12299 C CA . THR B 1 572 ? -27.13 -56.622 27.681 1 17.31 572 THR B CA 1
ATOM 12300 C C . THR B 1 572 ? -28.452 -56.001 28.124 1 17.31 572 THR B C 1
ATOM 12302 O O . THR B 1 572 ? -28.77 -54.871 27.749 1 17.31 572 THR B O 1
ATOM 12305 N N . THR B 1 573 ? -29.142 -56.605 29.098 1 16.7 573 THR B N 1
ATOM 12306 C CA . THR B 1 573 ? -30.42 -57.015 29.669 1 16.7 573 THR B CA 1
ATOM 12307 C C . THR B 1 573 ? -31.06 -55.867 30.444 1 16.7 573 THR B C 1
ATOM 12309 O O . THR B 1 573 ? -32.27 -55.65 30.355 1 16.7 573 THR B O 1
ATOM 12312 N N . THR B 1 574 ? -30.203 -55.151 31.243 1 16.56 574 THR B N 1
ATOM 12313 C CA . THR B 1 574 ? -30.734 -55.218 32.6 1 16.56 574 THR B CA 1
ATOM 12314 C C . THR B 1 574 ? -32.021 -54.407 32.718 1 16.56 574 THR B C 1
ATOM 12316 O O . THR B 1 574 ? -32.265 -53.501 31.919 1 16.56 574 THR B O 1
ATOM 12319 N N . SER B 1 575 ? -32.445 -54.274 34.014 1 17.52 575 SER B N 1
ATOM 12320 C CA . SER B 1 575 ? -33.615 -54.414 34.875 1 17.52 575 SER B CA 1
ATOM 12321 C C . SER B 1 575 ? -34.417 -53.118 34.932 1 17.52 575 SER B C 1
ATOM 12323 O O . SER B 1 575 ? -33.859 -52.029 34.783 1 17.52 575 SER B O 1
ATOM 12325 N N . SER B 1 576 ? -35.685 -53.192 34.758 1 17.41 576 SER B N 1
ATOM 12326 C CA . SER B 1 576 ? -36.958 -52.521 34.514 1 17.41 576 SER B CA 1
ATOM 12327 C C . SER B 1 576 ? -37.284 -51.533 35.628 1 17.41 576 SER B C 1
ATOM 12329 O O . SER B 1 576 ? -38.264 -50.789 35.538 1 17.41 576 SER B O 1
ATOM 12331 N N . THR B 1 577 ? -36.38 -51.507 36.713 1 17.09 577 THR B N 1
ATOM 12332 C CA . THR B 1 577 ? -37.265 -51.369 37.865 1 17.09 577 THR B CA 1
ATOM 12333 C C . THR B 1 577 ? -38.066 -50.073 37.779 1 17.09 577 THR B C 1
ATOM 12335 O O . THR B 1 577 ? -37.59 -49.078 37.228 1 17.09 577 THR B O 1
ATOM 12338 N N . THR B 1 578 ? -39.273 -50.084 38.358 1 17.41 578 THR B N 1
ATOM 12339 C CA . THR B 1 578 ? -40.651 -49.619 38.473 1 17.41 578 THR B CA 1
ATOM 12340 C C . THR B 1 578 ? -40.702 -48.226 39.094 1 17.41 578 THR B C 1
ATOM 12342 O O . THR B 1 578 ? -41.773 -47.623 39.192 1 17.41 578 THR B O 1
ATOM 12345 N N . THR B 1 579 ? -39.491 -47.658 39.412 1 17.53 579 THR B N 1
ATOM 12346 C CA . THR B 1 579 ? -39.824 -46.899 40.613 1 17.53 579 THR B CA 1
ATOM 12347 C C . THR B 1 579 ? -40.923 -45.881 40.322 1 17.53 579 THR B C 1
ATOM 12349 O O . THR B 1 579 ? -40.96 -45.291 39.24 1 17.53 579 THR B O 1
ATOM 12352 N N . SER B 1 580 ? -41.788 -45.708 41.36 1 17.66 580 SER B N 1
ATOM 12353 C CA . SER B 1 580 ? -43.091 -45.244 41.827 1 17.66 580 SER B CA 1
ATOM 12354 C C . SER B 1 580 ? -43.237 -43.736 41.65 1 17.66 580 SER B C 1
ATOM 12356 O O . SER B 1 580 ? -42.311 -42.979 41.948 1 17.66 580 SER B O 1
ATOM 12358 N N . THR B 1 581 ? -44.02 -43.394 40.693 1 17.52 581 THR B N 1
ATOM 12359 C CA . THR B 1 581 ? -44.491 -42.137 40.121 1 17.52 581 THR B CA 1
ATOM 12360 C C . THR B 1 581 ? -45.198 -41.294 41.179 1 17.52 581 THR B C 1
ATOM 12362 O O . THR B 1 581 ? -45.83 -40.286 40.856 1 17.52 581 THR B O 1
ATOM 12365 N N . THR B 1 582 ? -44.688 -41.38 42.478 1 18.13 582 THR B N 1
ATOM 12366 C CA . THR B 1 582 ? -45.732 -40.862 43.356 1 18.13 582 THR B CA 1
ATOM 12367 C C . THR B 1 582 ? -46.115 -39.439 42.96 1 18.13 582 THR B C 1
ATOM 12369 O O . THR B 1 582 ? -45.244 -38.603 42.711 1 18.13 582 THR B O 1
ATOM 12372 N N . PRO B 1 583 ? -47.435 -39.238 42.735 1 18.82 583 PRO B N 1
ATOM 12373 C CA . PRO B 1 583 ? -48.268 -38.159 42.198 1 18.82 583 PRO B CA 1
ATOM 12374 C C . PRO B 1 583 ? -48.209 -36.891 43.046 1 18.82 583 PRO B C 1
ATOM 12376 O O . PRO B 1 583 ? -48.841 -35.887 42.707 1 18.82 583 PRO B O 1
ATOM 12379 N N . SER B 1 584 ? -47.103 -36.643 43.834 1 17.94 584 SER B N 1
ATOM 12380 C CA . SER B 1 584 ? -47.492 -35.701 44.878 1 17.94 584 SER B CA 1
ATOM 12381 C C . SER B 1 584 ? -48.106 -34.438 44.283 1 17.94 584 SER B C 1
ATOM 12383 O O . SER B 1 584 ? -47.527 -33.824 43.384 1 17.94 584 SER B O 1
ATOM 12385 N N . SER B 1 585 ? -49.438 -34.256 44.322 1 16.91 585 SER B N 1
ATOM 12386 C CA . SER B 1 585 ? -50.502 -33.351 43.902 1 16.91 585 SER B CA 1
ATOM 12387 C C . SER B 1 585 ? -50.258 -31.935 44.414 1 16.91 585 SER B C 1
ATOM 12389 O O . SER B 1 585 ? -50.912 -30.988 43.973 1 16.91 585 SER B O 1
ATOM 12391 N N . ALA B 1 586 ? -49.586 -31.692 45.578 1 19.65 586 ALA B N 1
ATOM 12392 C CA . ALA B 1 586 ? -50.171 -30.643 46.408 1 19.65 586 ALA B CA 1
ATOM 12393 C C . ALA B 1 586 ? -50.241 -29.319 45.651 1 19.65 586 ALA B C 1
ATOM 12395 O O . ALA B 1 586 ? -49.39 -29.036 44.804 1 19.65 586 ALA B O 1
ATOM 12396 N N . GLY B 1 587 ? -51.284 -28.569 45.756 1 18.73 587 GLY B N 1
ATOM 12397 C CA . GLY B 1 587 ? -52.113 -27.481 45.263 1 18.73 587 GLY B CA 1
ATOM 12398 C C . GLY B 1 587 ? -51.424 -26.131 45.327 1 18.73 587 GLY B C 1
ATOM 12399 O O . GLY B 1 587 ? -52.057 -25.095 45.11 1 18.73 587 GLY B O 1
ATOM 12400 N N . GLU B 1 588 ? -50.119 -26.056 45.439 1 19.03 588 GLU B N 1
ATOM 12401 C CA . GLU B 1 588 ? -49.703 -24.745 45.929 1 19.03 588 GLU B CA 1
ATOM 12402 C C . GLU B 1 588 ? -50.232 -23.628 45.034 1 19.03 588 GLU B C 1
ATOM 12404 O O . GLU B 1 588 ? -50.275 -23.774 43.81 1 19.03 588 GLU B O 1
ATOM 12409 N N . ALA B 1 589 ? -50.963 -22.569 45.644 1 21.06 589 ALA B N 1
ATOM 12410 C CA . ALA B 1 589 ? -51.722 -21.341 45.426 1 21.06 589 ALA B CA 1
ATOM 12411 C C . ALA B 1 589 ? -50.944 -20.363 44.551 1 21.06 589 ALA B C 1
ATOM 12413 O O . ALA B 1 589 ? -49.724 -20.237 44.683 1 21.06 589 ALA B O 1
ATOM 12414 N N . GLY B 1 590 ? -51.477 -20.027 43.482 1 18.33 590 GLY B N 1
ATOM 12415 C CA . GLY B 1 590 ? -51.116 -19.298 42.277 1 18.33 590 GLY B CA 1
ATOM 12416 C C . GLY B 1 590 ? -50.704 -17.863 42.548 1 18.33 590 GLY B C 1
ATOM 12417 O O . GLY B 1 590 ? -51.532 -17.037 42.935 1 18.33 590 GLY B O 1
ATOM 12418 N N . LYS B 1 591 ? -49.68 -17.546 43.464 1 21.43 591 LYS B N 1
ATOM 12419 C CA . LYS B 1 591 ? -49.31 -16.141 43.612 1 21.43 591 LYS B CA 1
ATOM 12420 C C . LYS B 1 591 ? -49.236 -15.446 42.256 1 21.43 591 LYS B C 1
ATOM 12422 O O . LYS B 1 591 ? -48.742 -16.021 41.284 1 21.43 591 LYS B O 1
ATOM 12427 N N . GLY B 1 592 ? -50.195 -14.526 42.063 1 19.77 592 GLY B N 1
ATOM 12428 C CA . GLY B 1 592 ? -50.504 -13.627 40.963 1 19.77 592 GLY B CA 1
ATOM 12429 C C . GLY B 1 592 ? -49.27 -13.013 40.329 1 19.77 592 GLY B C 1
ATOM 12430 O O . GLY B 1 592 ? -48.371 -12.547 41.033 1 19.77 592 GLY B O 1
ATOM 12431 N N . LYS B 1 593 ? -48.7 -13.679 39.453 1 23.53 593 LYS B N 1
ATOM 12432 C CA . LYS B 1 593 ? -47.612 -13.198 38.606 1 23.53 593 LYS B CA 1
ATOM 12433 C C . LYS B 1 593 ? -47.879 -11.775 38.124 1 23.53 593 LYS B C 1
ATOM 12435 O O . LYS B 1 593 ? -48.879 -11.519 37.451 1 23.53 593 LYS B O 1
ATOM 12440 N N . THR B 1 594 ? -47.665 -10.808 39.123 1 24.79 594 THR B N 1
ATOM 12441 C CA . THR B 1 594 ? -47.648 -9.417 38.684 1 24.79 594 THR B CA 1
ATOM 12442 C C . THR B 1 594 ? -47.113 -9.306 37.259 1 24.79 594 THR B C 1
ATOM 12444 O O . THR B 1 594 ? -46.152 -9.987 36.896 1 24.79 594 THR B O 1
ATOM 12447 N N . ALA B 1 595 ? -47.973 -9.065 36.326 1 26.86 595 ALA B N 1
ATOM 12448 C CA . ALA B 1 595 ? -47.785 -8.781 34.905 1 26.86 595 ALA B CA 1
ATOM 12449 C C . ALA B 1 595 ? -46.473 -8.04 34.663 1 26.86 595 ALA B C 1
ATOM 12451 O O . ALA B 1 595 ? -46.138 -7.104 35.392 1 26.86 595 ALA B O 1
ATOM 12452 N N . PRO B 1 596 ? -45.493 -8.816 34.164 1 30.26 596 PRO B N 1
ATOM 12453 C CA . PRO B 1 596 ? -44.235 -8.122 33.876 1 30.26 596 PRO B CA 1
ATOM 12454 C C . PRO B 1 596 ? -44.45 -6.702 33.357 1 30.26 596 PRO B C 1
ATOM 12456 O O . PRO B 1 596 ? -45.369 -6.461 32.57 1 30.26 596 PRO B O 1
ATOM 12459 N N . ALA B 1 597 ? -44.453 -5.698 34.176 1 32.68 597 ALA B N 1
ATOM 12460 C CA . ALA B 1 597 ? -44.436 -4.281 33.822 1 32.68 597 ALA B CA 1
ATOM 12461 C C . ALA B 1 597 ? -43.989 -4.082 32.376 1 32.68 597 ALA B C 1
ATOM 12463 O O . ALA B 1 597 ? -43.039 -4.722 31.92 1 32.68 597 ALA B O 1
ATOM 12464 N N . GLY B 1 598 ? -44.793 -3.824 31.412 1 36.84 598 GLY B N 1
ATOM 12465 C CA . GLY B 1 598 ? -44.694 -3.57 29.984 1 36.84 598 GLY B CA 1
ATOM 12466 C C . GLY B 1 598 ? -43.421 -2.845 29.593 1 36.84 598 GLY B C 1
ATOM 12467 O O . GLY B 1 598 ? -43.173 -1.726 30.049 1 36.84 598 GLY B O 1
ATOM 12468 N N . LYS B 1 599 ? -42.288 -3.523 29.402 1 48.62 599 LYS B N 1
ATOM 12469 C CA . LYS B 1 599 ? -41.012 -2.957 28.974 1 48.62 599 LYS B CA 1
ATOM 12470 C C . LYS B 1 599 ? -41.219 -1.848 27.946 1 48.62 599 LYS B C 1
ATOM 12472 O O . LYS B 1 599 ? -41.898 -2.05 26.937 1 48.62 599 LYS B O 1
ATOM 12477 N N . ALA B 1 600 ? -41.114 -0.497 28.242 1 61.66 600 ALA B N 1
ATOM 12478 C CA . ALA B 1 600 ? -41.209 0.684 27.389 1 61.66 600 ALA B CA 1
ATOM 12479 C C . ALA B 1 600 ? -40.475 0.467 26.069 1 61.66 600 ALA B C 1
ATOM 12481 O O . ALA B 1 600 ? -39.437 -0.198 26.03 1 61.66 600 ALA B O 1
ATOM 12482 N N . ASN B 1 601 ? -41.26 0.615 24.972 1 76.54 601 ASN B N 1
ATOM 12483 C CA . ASN B 1 601 ? -40.659 0.608 23.642 1 76.54 601 ASN B CA 1
ATOM 12484 C C . ASN B 1 601 ? -39.502 1.598 23.545 1 76.54 601 ASN B C 1
ATOM 12486 O O . ASN B 1 601 ? -39.677 2.791 23.797 1 76.54 601 ASN B O 1
ATOM 12490 N N . GLN B 1 602 ? -38.381 0.994 23.58 1 87.24 602 GLN B N 1
ATOM 12491 C CA . GLN B 1 602 ? -37.18 1.815 23.472 1 87.24 602 GLN B CA 1
ATOM 12492 C C . GLN B 1 602 ? -36.603 1.762 22.06 1 87.24 602 GLN B C 1
ATOM 12494 O O . GLN B 1 602 ? -36.583 0.702 21.432 1 87.24 602 GLN B O 1
ATOM 12499 N N . THR B 1 603 ? -36.289 2.976 21.497 1 90.38 603 THR B N 1
ATOM 12500 C CA . THR B 1 603 ? -35.675 3.088 20.178 1 90.38 603 THR B CA 1
ATOM 12501 C C . THR B 1 603 ? -34.327 3.797 20.268 1 90.38 603 THR B C 1
ATOM 12503 O O . THR B 1 603 ? -34.19 4.795 20.979 1 90.38 603 THR B O 1
ATOM 12506 N N . VAL B 1 604 ? -33.358 3.202 19.655 1 93.47 604 VAL B N 1
ATOM 12507 C CA . VAL B 1 604 ? -32.043 3.83 19.581 1 93.47 604 VAL B CA 1
ATOM 12508 C C . VAL B 1 604 ? -31.775 4.302 18.154 1 93.47 604 VAL B C 1
ATOM 12510 O O . VAL B 1 604 ? -31.901 3.526 17.203 1 93.47 604 VAL B O 1
ATOM 12513 N N . ILE B 1 605 ? -31.493 5.598 18.006 1 95.43 605 ILE B N 1
ATOM 12514 C CA . ILE B 1 605 ? -31.137 6.183 16.718 1 95.43 605 ILE B CA 1
ATOM 12515 C C . ILE B 1 605 ? -29.628 6.41 16.654 1 95.43 605 ILE B C 1
ATOM 12517 O O . ILE B 1 605 ? -29.046 7.014 17.558 1 95.43 605 ILE B O 1
ATOM 12521 N N . VAL B 1 606 ? -29.027 5.893 15.6 1 96.84 606 VAL B N 1
ATOM 12522 C CA . VAL B 1 606 ? -27.577 5.975 15.459 1 96.84 606 VAL B CA 1
ATOM 12523 C C . VAL B 1 606 ? -27.222 6.88 14.282 1 96.84 606 VAL B C 1
ATOM 12525 O O . VAL B 1 606 ? -27.747 6.71 13.179 1 96.84 606 VAL B O 1
ATOM 12528 N N . CYS B 1 607 ? -26.332 7.843 14.54 1 97.01 607 CYS B N 1
ATOM 12529 C CA . CYS B 1 607 ? -25.776 8.718 13.515 1 97.01 607 CYS B CA 1
ATOM 12530 C C . CYS B 1 607 ? -24.301 8.415 13.28 1 97.01 607 CYS B C 1
ATOM 12532 O O . CYS B 1 607 ? -23.542 8.229 14.233 1 97.01 607 CYS B O 1
ATOM 12534 N N . LEU B 1 608 ? -23.934 8.221 12.09 1 97.13 608 LEU B N 1
ATOM 12535 C CA . LEU B 1 608 ? -22.55 7.984 11.694 1 97.13 608 LEU B CA 1
ATOM 12536 C C . LEU B 1 608 ? -22.127 8.951 10.593 1 97.13 608 LEU B C 1
ATOM 12538 O O . LEU B 1 608 ? -22.706 8.95 9.504 1 97.13 608 LEU B O 1
ATOM 12542 N N . ARG B 1 609 ? -21.106 9.757 10.917 1 95.31 609 ARG B N 1
ATOM 12543 C CA . ARG B 1 609 ? -20.681 10.711 9.898 1 95.31 609 ARG B CA 1
ATOM 12544 C C . ARG B 1 609 ? -19.219 11.101 10.089 1 95.31 609 ARG B C 1
ATOM 12546 O O . ARG B 1 609 ? -18.689 11.018 11.199 1 95.31 609 ARG B O 1
ATOM 12553 N N . LEU B 1 610 ? -18.634 11.559 9.028 1 95.24 610 LEU B N 1
ATOM 12554 C CA . LEU B 1 610 ? -17.257 12.04 8.989 1 95.24 610 LEU B CA 1
ATOM 12555 C C . LEU B 1 610 ? -17.177 13.494 9.442 1 95.24 610 LEU B C 1
ATOM 12557 O O . LEU B 1 610 ? -17.97 14.33 9.003 1 95.24 610 LEU B O 1
ATOM 12561 N N . GLU B 1 611 ? -16.311 13.884 10.402 1 92.99 611 GLU B N 1
ATOM 12562 C CA . GLU B 1 611 ? -15.805 15.198 10.79 1 92.99 611 GLU B CA 1
ATOM 12563 C C . GLU B 1 611 ? -16.811 15.94 11.666 1 92.99 611 GLU B C 1
ATOM 12565 O O . GLU B 1 611 ? -16.505 17.006 12.204 1 92.99 611 GLU B O 1
ATOM 12570 N N . GLU B 1 612 ? -18.073 15.455 11.798 1 91.97 612 GLU B N 1
ATOM 12571 C CA . GLU B 1 612 ? -19.077 16.148 12.599 1 91.97 612 GLU B CA 1
ATOM 12572 C C . GLU B 1 612 ? -20.008 15.159 13.295 1 91.97 612 GLU B C 1
ATOM 12574 O O . GLU B 1 612 ? -20.569 14.269 12.652 1 91.97 612 GLU B O 1
ATOM 12579 N N . PRO B 1 613 ? -20.168 15.381 14.573 1 94.1 613 PRO B N 1
ATOM 12580 C CA . PRO B 1 613 ? -21.127 14.513 15.261 1 94.1 613 PRO B CA 1
ATOM 12581 C C . PRO B 1 613 ? -22.577 14.9 14.983 1 94.1 613 PRO B C 1
ATOM 12583 O O . PRO B 1 613 ? -22.893 16.087 14.869 1 94.1 613 PRO B O 1
ATOM 12586 N N . GLY B 1 614 ? -23.406 13.976 14.877 1 93.36 614 GLY B N 1
ATOM 12587 C CA . GLY B 1 614 ? -24.819 14.211 14.623 1 93.36 614 GLY B CA 1
ATOM 12588 C C . GLY B 1 614 ? -25.67 14.141 15.877 1 93.36 614 GLY B C 1
ATOM 12589 O O . GLY B 1 614 ? -25.319 13.448 16.834 1 93.36 614 GLY B O 1
ATOM 12590 N N . ILE B 1 615 ? -26.731 14.895 15.859 1 92.29 615 ILE B N 1
ATOM 12591 C CA . ILE B 1 615 ? -27.72 14.823 16.929 1 92.29 615 ILE B CA 1
ATOM 12592 C C . ILE B 1 615 ? -28.863 13.899 16.513 1 92.29 615 ILE B C 1
ATOM 12594 O O . ILE B 1 615 ? -29.635 14.225 15.608 1 92.29 615 ILE B O 1
ATOM 12598 N N . PRO B 1 616 ? -28.89 12.79 17.184 1 94.73 616 PRO B N 1
ATOM 12599 C CA . PRO B 1 616 ? -30.023 11.918 16.864 1 94.73 616 PRO B CA 1
ATOM 12600 C C . PRO B 1 616 ? -31.371 12.569 17.162 1 94.73 616 PRO B C 1
ATOM 12602 O O . PRO B 1 616 ? -31.58 13.092 18.26 1 94.73 616 PRO B O 1
ATOM 12605 N N . THR B 1 617 ? -32.166 12.563 16.132 1 89.01 617 THR B N 1
ATOM 12606 C CA . THR B 1 617 ? -33.489 13.164 16.257 1 89.01 617 THR B CA 1
ATOM 12607 C C . THR B 1 617 ? -34.577 12.154 15.904 1 89.01 617 THR B C 1
ATOM 12609 O O . THR B 1 617 ? -34.488 11.468 14.884 1 89.01 617 THR B O 1
ATOM 12612 N N . TRP B 1 618 ? -35.562 12.046 16.698 1 86.23 618 TRP B N 1
ATOM 12613 C CA . TRP B 1 618 ? -36.687 11.147 16.463 1 86.23 618 TRP B CA 1
ATOM 12614 C C . TRP B 1 618 ? -37.498 11.595 15.252 1 86.23 618 TRP B C 1
ATOM 12616 O O . TRP B 1 618 ? -37.684 12.794 15.031 1 86.23 618 TRP B O 1
ATOM 12626 N N . PRO B 1 619 ? -37.874 10.72 14.473 1 85.91 619 PRO B N 1
ATOM 12627 C CA . PRO B 1 619 ? -37.901 9.265 14.639 1 85.91 619 PRO B CA 1
ATOM 12628 C C . PRO B 1 619 ? -36.709 8.574 13.982 1 85.91 619 PRO B C 1
ATOM 12630 O O . PRO B 1 619 ? -36.357 7.452 14.356 1 85.91 619 PRO B O 1
ATOM 12633 N N . ASP B 1 620 ? -36.081 9.223 13.056 1 91.5 620 ASP B N 1
ATOM 12634 C CA . ASP B 1 620 ? -35.034 8.515 12.327 1 91.5 620 ASP B CA 1
ATOM 12635 C C . ASP B 1 620 ? -34.107 9.493 11.609 1 91.5 620 ASP B C 1
ATOM 12637 O O . ASP B 1 620 ? -33.711 9.256 10.466 1 91.5 620 ASP B O 1
ATOM 12641 N N . LYS B 1 621 ? -33.853 10.569 12.296 1 93.37 621 LYS B N 1
ATOM 12642 C CA . LYS B 1 621 ? -33.06 11.598 11.63 1 93.37 621 LYS B CA 1
ATOM 12643 C C . LYS B 1 621 ? -31.806 11.932 12.434 1 93.37 621 LYS B C 1
ATOM 12645 O O . LYS B 1 621 ? -31.748 11.676 13.638 1 93.37 621 LYS B O 1
ATOM 12650 N N . CYS B 1 622 ? -30.866 12.349 11.785 1 94.58 622 CYS B N 1
ATOM 12651 C CA . CYS B 1 622 ? -29.634 12.885 12.352 1 94.58 622 CYS B CA 1
ATOM 12652 C C . CYS B 1 622 ? -29.373 14.3 11.852 1 94.58 622 CYS B C 1
ATOM 12654 O O . CYS B 1 622 ? -29.331 14.538 10.643 1 94.58 622 CYS B O 1
ATOM 12656 N N . VAL B 1 623 ? -29.157 15.212 12.75 1 91.62 623 VAL B N 1
ATOM 12657 C CA . VAL B 1 623 ? -28.979 16.617 12.4 1 91.62 623 VAL B CA 1
ATOM 12658 C C . VAL B 1 623 ? -27.502 16.991 12.494 1 91.62 623 VAL B C 1
ATOM 12660 O O . VAL B 1 623 ? -26.875 16.809 13.54 1 91.62 623 VAL B O 1
ATOM 12663 N N . TYR B 1 624 ? -26.974 17.463 11.436 1 89.96 624 TYR B N 1
ATOM 12664 C CA . TYR B 1 624 ? -25.608 17.966 11.341 1 89.96 624 TYR B CA 1
ATOM 12665 C C . TYR B 1 624 ? -25.596 19.444 10.969 1 89.96 624 TYR B C 1
ATOM 12667 O O . TYR B 1 624 ? -25.523 19.792 9.788 1 89.96 624 TYR B O 1
ATOM 12675 N N . GLY B 1 625 ? -25.674 20.273 11.946 1 82.19 625 GLY B N 1
ATOM 12676 C CA . GLY B 1 625 ? -25.801 21.689 11.643 1 82.19 625 GLY B CA 1
ATOM 12677 C C . GLY B 1 625 ? -27.038 22.016 10.828 1 82.19 625 GLY B C 1
ATOM 12678 O O . GLY B 1 625 ? -28.164 21.839 11.299 1 82.19 625 GLY B O 1
ATOM 12679 N N . ARG B 1 626 ? -26.774 22.344 9.566 1 79.62 626 ARG B N 1
ATOM 12680 C CA . ARG B 1 626 ? -27.881 22.728 8.696 1 79.62 626 ARG B CA 1
ATOM 12681 C C . ARG B 1 626 ? -28.431 21.521 7.945 1 79.62 626 ARG B C 1
ATOM 12683 O O . ARG B 1 626 ? -29.538 21.571 7.404 1 79.62 626 ARG B O 1
ATOM 12690 N N . HIS B 1 627 ? -27.68 20.459 8 1 86.17 627 HIS B N 1
ATOM 12691 C CA . HIS B 1 627 ? -28.066 19.29 7.216 1 86.17 627 HIS B CA 1
ATOM 12692 C C . HIS B 1 627 ? -28.807 18.271 8.075 1 86.17 627 HIS B C 1
ATOM 12694 O O . HIS B 1 627 ? -28.467 18.073 9.244 1 86.17 627 HIS B O 1
ATOM 12700 N N . ILE B 1 628 ? -29.82 17.713 7.475 1 90.53 628 ILE B N 1
ATOM 12701 C CA . ILE B 1 628 ? -30.582 16.645 8.112 1 90.53 628 ILE B CA 1
ATOM 12702 C C . ILE B 1 628 ? -30.535 15.389 7.244 1 90.53 628 ILE B C 1
ATOM 12704 O O . ILE B 1 628 ? -30.916 15.422 6.072 1 90.53 628 ILE B O 1
ATOM 12708 N N . TYR B 1 629 ? -30.072 14.359 7.746 1 92.92 629 TYR B N 1
ATOM 12709 C CA . TYR B 1 629 ? -29.988 13.088 7.035 1 92.92 629 TYR B CA 1
ATOM 12710 C C . TYR B 1 629 ? -30.766 12.001 7.768 1 92.92 629 TYR B C 1
ATOM 12712 O O . TYR B 1 629 ? -31.025 12.116 8.968 1 92.92 629 TYR B O 1
ATOM 12720 N N . PRO B 1 630 ? -31.13 11.043 6.96 1 93.04 630 PRO B N 1
ATOM 12721 C CA . PRO B 1 630 ? -31.702 9.887 7.655 1 93.04 630 PRO B CA 1
ATOM 12722 C C . PRO B 1 630 ? -30.693 9.184 8.559 1 93.04 630 PRO B C 1
ATOM 12724 O O . PRO B 1 630 ? -29.492 9.191 8.274 1 93.04 630 PRO B O 1
ATOM 12727 N N . ALA B 1 631 ? -31.231 8.608 9.637 1 95.54 631 ALA B N 1
ATOM 12728 C CA . ALA B 1 631 ? -30.367 7.874 10.559 1 95.54 631 ALA B CA 1
ATOM 12729 C C . ALA B 1 631 ? -29.679 6.708 9.855 1 95.54 631 ALA B C 1
ATOM 12731 O O . ALA B 1 631 ? -30.259 6.084 8.963 1 95.54 631 ALA B O 1
ATOM 12732 N N . ALA B 1 632 ? -28.509 6.454 10.259 1 95.12 632 ALA B N 1
ATOM 12733 C CA . ALA B 1 632 ? -27.767 5.329 9.695 1 95.12 632 ALA B CA 1
ATOM 12734 C C . ALA B 1 632 ? -28.365 3.998 10.141 1 95.12 632 ALA B C 1
ATOM 12736 O O . ALA B 1 632 ? -28.432 3.047 9.358 1 95.12 632 ALA B O 1
ATOM 12737 N N . ILE B 1 633 ? -28.727 3.918 11.458 1 93.86 633 ILE B N 1
ATOM 12738 C CA . ILE B 1 633 ? -29.318 2.722 12.047 1 93.86 633 ILE B CA 1
ATOM 12739 C C . ILE B 1 633 ? -30.443 3.118 13 1 93.86 633 ILE B C 1
ATOM 12741 O O . ILE B 1 633 ? -30.329 4.108 13.727 1 93.86 633 ILE B O 1
ATOM 12745 N N . VAL B 1 634 ? -31.513 2.442 12.932 1 93.53 634 VAL B N 1
ATOM 12746 C CA . VAL B 1 634 ? -32.588 2.55 13.913 1 93.53 634 VAL B CA 1
ATOM 12747 C C . VAL B 1 634 ? -32.915 1.169 14.476 1 93.53 634 VAL B C 1
ATOM 12749 O O . VAL B 1 634 ? -33.229 0.243 13.725 1 93.53 634 VAL B O 1
ATOM 12752 N N . ILE B 1 635 ? -32.745 1.054 15.758 1 91.3 635 ILE B N 1
ATOM 12753 C CA . ILE B 1 635 ? -33.036 -0.242 16.36 1 91.3 635 ILE B CA 1
ATOM 12754 C C . ILE B 1 635 ? -34.087 -0.078 17.456 1 91.3 635 ILE B C 1
ATOM 12756 O O . ILE B 1 635 ? -34.208 0.994 18.053 1 91.3 635 ILE B O 1
ATOM 12760 N N . ASN B 1 636 ? -34.829 -1.186 17.566 1 87.55 636 ASN B N 1
ATOM 12761 C CA . ASN B 1 636 ? -35.89 -1.223 18.566 1 87.55 636 ASN B CA 1
ATOM 12762 C C . ASN B 1 636 ? -35.833 -2.502 19.396 1 87.55 636 ASN B C 1
ATOM 12764 O O . ASN B 1 636 ? -35.333 -3.528 18.931 1 87.55 636 ASN B O 1
ATOM 12768 N N . ASN B 1 637 ? -36.258 -2.454 20.662 1 81.52 637 ASN B N 1
ATOM 12769 C CA . ASN B 1 637 ? -36.198 -3.609 21.552 1 81.52 637 ASN B CA 1
ATOM 12770 C C . ASN B 1 637 ? -37.419 -4.509 21.387 1 81.52 637 ASN B C 1
ATOM 12772 O O . ASN B 1 637 ? -37.526 -5.544 22.046 1 81.52 637 ASN B O 1
ATOM 12776 N N . THR B 1 638 ? -38.408 -4.243 20.536 1 73.91 638 THR B N 1
ATOM 12777 C CA . THR B 1 638 ? -39.666 -4.978 20.457 1 73.91 638 THR B CA 1
ATOM 12778 C C . THR B 1 638 ? -39.499 -6.248 19.628 1 73.91 638 THR B C 1
ATOM 12780 O O . THR B 1 638 ? -40.068 -7.291 19.959 1 73.91 638 THR B O 1
ATOM 12783 N N . ASP B 1 639 ? -38.861 -6.085 18.438 1 67.12 639 ASP B N 1
ATOM 12784 C CA . ASP B 1 639 ? -38.743 -7.229 17.539 1 67.12 639 ASP B CA 1
ATOM 12785 C C . ASP B 1 639 ? -37.289 -7.68 17.414 1 67.12 639 ASP B C 1
ATOM 12787 O O . ASP B 1 639 ? -36.371 -6.862 17.489 1 67.12 639 ASP B O 1
ATOM 12791 N N . ALA B 1 640 ? -37.149 -9.005 17.485 1 65.79 640 ALA B N 1
ATOM 12792 C CA . ALA B 1 640 ? -35.823 -9.604 17.358 1 65.79 640 ALA B CA 1
ATOM 12793 C C . ALA B 1 640 ? -35.147 -9.172 16.06 1 65.79 640 ALA B C 1
ATOM 12795 O O . ALA B 1 640 ? -33.92 -9.065 15.998 1 65.79 640 ALA B O 1
ATOM 12796 N N . ASP B 1 641 ? -35.96 -8.828 15.071 1 66.62 641 ASP B N 1
ATOM 12797 C CA . ASP B 1 641 ? -35.403 -8.481 13.767 1 66.62 641 ASP B CA 1
ATOM 12798 C C . ASP B 1 641 ? -34.936 -7.027 13.739 1 66.62 641 ASP B C 1
ATOM 12800 O O . ASP B 1 641 ? -34.087 -6.658 12.924 1 66.62 641 ASP B O 1
ATOM 12804 N N . THR B 1 642 ? -35.429 -6.273 14.654 1 78.2 642 THR B N 1
ATOM 12805 C CA . THR B 1 642 ? -35.127 -4.847 14.605 1 78.2 642 THR B CA 1
ATOM 12806 C C . THR B 1 642 ? -34.229 -4.444 15.771 1 78.2 642 THR B C 1
ATOM 12808 O O . THR B 1 642 ? -33.964 -3.258 15.977 1 78.2 642 THR B O 1
ATOM 12811 N N . ASN B 1 643 ? -33.726 -5.435 16.44 1 84.48 643 ASN B N 1
ATOM 12812 C CA . ASN B 1 643 ? -32.932 -5.117 17.622 1 84.48 643 ASN B CA 1
ATOM 12813 C C . ASN B 1 643 ? -31.447 -5.004 17.286 1 84.48 643 ASN B C 1
ATOM 12815 O O . ASN B 1 643 ? -30.631 -4.697 18.157 1 84.48 643 ASN B O 1
ATOM 12819 N N . THR B 1 644 ? -31.129 -5.367 16.049 1 84.75 644 THR B N 1
ATOM 12820 C CA . THR B 1 644 ? -29.744 -5.245 15.61 1 84.75 644 THR B CA 1
ATOM 12821 C C . THR B 1 644 ? -29.638 -4.315 14.405 1 84.75 644 THR B C 1
ATOM 12823 O O . THR B 1 644 ? -30.566 -4.227 13.599 1 84.75 644 THR B O 1
ATOM 12826 N N . GLY B 1 645 ? -28.638 -3.502 14.424 1 89.01 645 GLY B N 1
ATOM 12827 C CA . GLY B 1 645 ? -28.37 -2.602 13.313 1 89.01 645 GLY B CA 1
ATOM 12828 C C . GLY B 1 645 ? -26.947 -2.7 12.795 1 89.01 645 GLY B C 1
ATOM 12829 O O . GLY B 1 645 ? -26.021 -2.983 13.559 1 89.01 645 GLY B O 1
ATOM 12830 N N . LEU B 1 646 ? -26.882 -2.506 11.48 1 89.9 646 LEU B N 1
ATOM 12831 C CA . LEU B 1 646 ? -25.58 -2.603 10.83 1 89.9 646 LEU B CA 1
ATOM 12832 C C . LEU B 1 646 ? -25.442 -1.556 9.731 1 89.9 646 LEU B C 1
ATOM 12834 O O . LEU B 1 646 ? -26.39 -1.305 8.983 1 89.9 646 LEU B O 1
ATOM 12838 N N . VAL B 1 647 ? -24.286 -0.943 9.689 1 94.2 647 VAL B N 1
ATOM 12839 C CA . VAL B 1 647 ? -23.98 -0.016 8.605 1 94.2 647 VAL B CA 1
ATOM 12840 C C . VAL B 1 647 ? -22.545 -0.231 8.13 1 94.2 647 VAL B C 1
ATOM 12842 O O . VAL B 1 647 ? -21.638 -0.427 8.943 1 94.2 647 VAL B O 1
ATOM 12845 N N . HIS B 1 648 ? -22.342 -0.303 6.775 1 93.77 648 HIS B N 1
ATOM 12846 C CA . HIS B 1 648 ? -21.032 -0.474 6.159 1 93.77 648 HIS B CA 1
ATOM 12847 C C . HIS B 1 648 ? -20.614 0.777 5.393 1 93.77 648 HIS B C 1
ATOM 12849 O O . HIS B 1 648 ? -21.441 1.41 4.732 1 93.77 648 HIS B O 1
ATOM 12855 N N . VAL B 1 649 ? -19.384 1.138 5.505 1 96.45 649 VAL B N 1
ATOM 12856 C CA . VAL B 1 649 ? -18.787 2.206 4.71 1 96.45 649 VAL B CA 1
ATOM 12857 C C . VAL B 1 649 ? -17.601 1.661 3.918 1 96.45 649 VAL B C 1
ATOM 12859 O O . VAL B 1 649 ? -16.458 1.728 4.375 1 96.45 649 VAL B O 1
ATOM 12862 N N . PRO B 1 650 ? -17.887 1.167 2.706 1 96.04 650 PRO B N 1
ATOM 12863 C CA . PRO B 1 650 ? -16.764 0.689 1.896 1 96.04 650 PRO B CA 1
ATOM 12864 C C . PRO B 1 650 ? -15.807 1.809 1.495 1 96.04 650 PRO B C 1
ATOM 12866 O O . PRO B 1 650 ? -16.243 2.928 1.215 1 96.04 650 PRO B O 1
ATOM 12869 N N . PHE B 1 651 ? -14.543 1.498 1.447 1 96.85 651 PHE B N 1
ATOM 12870 C CA . PHE B 1 651 ? -13.529 2.495 1.125 1 96.85 651 PHE B CA 1
ATOM 12871 C C . PHE B 1 651 ? -13.786 3.793 1.881 1 96.85 651 PHE B C 1
ATOM 12873 O O . PHE B 1 651 ? -13.999 4.842 1.269 1 96.85 651 PHE B O 1
ATOM 12880 N N . PRO B 1 652 ? -13.666 3.684 3.254 1 97.38 652 PRO B N 1
ATOM 12881 C CA . PRO B 1 652 ? -14.006 4.849 4.074 1 97.38 652 PRO B CA 1
ATOM 12882 C C . PRO B 1 652 ? -13.044 6.017 3.868 1 97.38 652 PRO B C 1
ATOM 12884 O O . PRO B 1 652 ? -11.85 5.806 3.643 1 97.38 652 PRO B O 1
ATOM 12887 N N . GLU B 1 653 ? -13.55 7.229 3.924 1 97.5 653 GLU B N 1
ATOM 12888 C CA . GLU B 1 653 ? -12.708 8.42 3.856 1 97.5 653 GLU B CA 1
ATOM 12889 C C . GLU B 1 653 ? -11.893 8.594 5.134 1 97.5 653 GLU B C 1
ATOM 12891 O O . GLU B 1 653 ? -12.369 8.281 6.228 1 97.5 653 GLU B O 1
ATOM 12896 N N . PRO B 1 654 ? -10.677 9.104 4.934 1 96.48 654 PRO B N 1
ATOM 12897 C CA . PRO B 1 654 ? -9.86 9.343 6.126 1 96.48 654 PRO B CA 1
ATOM 12898 C C . PRO B 1 654 ? -10.352 10.532 6.95 1 96.48 654 PRO B C 1
ATOM 12900 O O . PRO B 1 654 ? -11.006 11.43 6.414 1 96.48 654 PRO B O 1
ATOM 12903 N N . GLY B 1 655 ? -10.028 10.511 8.229 1 95.66 655 GLY B N 1
ATOM 12904 C CA . GLY B 1 655 ? -10.42 11.575 9.14 1 95.66 655 GLY B CA 1
ATOM 12905 C C . GLY B 1 655 ? -11.08 11.063 10.406 1 95.66 655 GLY B C 1
ATOM 12906 O O . GLY B 1 655 ? -10.991 9.874 10.722 1 95.66 655 GLY B O 1
ATOM 12907 N N . SER B 1 656 ? -11.678 11.979 11.098 1 95.78 656 SER B N 1
ATOM 12908 C CA . SER B 1 656 ? -12.36 11.623 12.337 1 95.78 656 SER B CA 1
ATOM 12909 C C . SER B 1 656 ? -13.826 11.288 12.085 1 95.78 656 SER B C 1
ATOM 12911 O O . SER B 1 656 ? -14.586 12.129 11.6 1 95.78 656 SER B O 1
ATOM 12913 N N . TRP B 1 657 ? -14.157 10.123 12.368 1 97.29 657 TRP B N 1
ATOM 12914 C CA . TRP B 1 657 ? -15.544 9.678 12.28 1 97.29 657 TRP B CA 1
ATOM 12915 C C . TRP B 1 657 ? -16.224 9.74 13.644 1 97.29 657 TRP B C 1
ATOM 12917 O O . TRP B 1 657 ? -15.586 9.507 14.673 1 97.29 657 TRP B O 1
ATOM 12927 N N . TYR B 1 658 ? -17.523 10.065 13.646 1 96.84 658 TYR B N 1
ATOM 12928 C CA . TYR B 1 658 ? -18.313 10.172 14.868 1 96.84 658 TYR B CA 1
ATOM 12929 C C . TYR B 1 658 ? -19.516 9.238 14.824 1 96.84 658 TYR B C 1
ATOM 12931 O O . TYR B 1 658 ? -20.195 9.139 13.8 1 96.84 658 TYR B O 1
ATOM 12939 N N . VAL B 1 659 ? -19.711 8.546 15.853 1 97.11 659 VAL B N 1
ATOM 12940 C CA . VAL B 1 659 ? -20.935 7.779 16.055 1 97.11 659 VAL B CA 1
ATOM 12941 C C . VAL B 1 659 ? -21.686 8.315 17.272 1 97.11 659 VAL B C 1
ATOM 12943 O O . VAL B 1 659 ? -21.114 8.434 18.359 1 97.11 659 VAL B O 1
ATOM 12946 N N . THR B 1 660 ? -22.916 8.718 17.084 1 96.8 660 THR B N 1
ATOM 12947 C CA . THR B 1 660 ? -23.758 9.189 18.178 1 96.8 660 THR B CA 1
ATOM 12948 C C . THR B 1 660 ? -24.994 8.305 18.327 1 96.8 660 THR B C 1
ATOM 12950 O O . THR B 1 660 ? -25.635 7.952 17.335 1 96.8 660 THR B O 1
ATOM 12953 N N . LEU B 1 661 ? -25.299 7.901 19.548 1 96.34 661 LEU B N 1
ATOM 12954 C CA . LEU B 1 661 ? -26.456 7.068 19.859 1 96.34 661 LEU B CA 1
ATOM 12955 C C . LEU B 1 661 ? -27.434 7.812 20.761 1 96.34 661 LEU B C 1
ATOM 12957 O O . LEU B 1 661 ? -27.066 8.255 21.851 1 96.34 661 LEU B O 1
ATOM 12961 N N . GLY B 1 662 ? -28.623 7.946 20.249 1 94.51 662 GLY B N 1
ATOM 12962 C CA . GLY B 1 662 ? -29.676 8.549 21.05 1 94.51 662 GLY B CA 1
ATOM 12963 C C . GLY B 1 662 ? -30.774 7.573 21.425 1 94.51 662 GLY B C 1
ATOM 12964 O O . GLY B 1 662 ? -31.253 6.814 20.579 1 94.51 662 GLY B O 1
ATOM 12965 N N . LEU B 1 663 ? -31.048 7.482 22.719 1 92.57 663 LEU B N 1
ATOM 12966 C CA . LEU B 1 663 ? -32.101 6.612 23.232 1 92.57 663 LEU B CA 1
ATOM 12967 C C . LEU B 1 663 ? -33.42 7.367 23.352 1 92.57 663 LEU B C 1
ATOM 12969 O O . LEU B 1 663 ? -33.459 8.474 23.893 1 92.57 663 LEU B O 1
ATOM 12973 N N . PHE B 1 664 ? -34.467 6.719 22.775 1 87.77 664 PHE B N 1
ATOM 12974 C CA . PHE B 1 664 ? -35.811 7.28 22.834 1 87.77 664 PHE B CA 1
ATOM 12975 C C . PHE B 1 664 ? -36.797 6.264 23.398 1 87.77 664 PHE B C 1
ATOM 12977 O O . PHE B 1 664 ? -36.86 5.126 22.93 1 87.77 664 PHE B O 1
ATOM 12984 N N . CYS B 1 665 ? -37.495 6.488 24.421 1 83.41 665 CYS B N 1
ATOM 12985 C CA . CYS B 1 665 ? -38.445 5.598 25.078 1 83.41 665 CYS B CA 1
ATOM 12986 C C . CYS B 1 665 ? -39.88 6.01 24.772 1 83.41 665 CYS B C 1
ATOM 12988 O O . CYS B 1 665 ? -40.196 7.201 24.745 1 83.41 665 CYS B O 1
ATOM 12990 N N . HIS B 1 666 ? -40.769 4.788 24.243 1 70.34 666 HIS B N 1
ATOM 12991 C CA . HIS B 1 666 ? -42.157 5 23.851 1 70.34 666 HIS B CA 1
ATOM 12992 C C . HIS B 1 666 ? -43.109 4.203 24.737 1 70.34 666 HIS B C 1
ATOM 12994 O O . HIS B 1 666 ? -42.809 3.068 25.113 1 70.34 666 HIS B O 1
ATOM 13000 N N . GLY B 1 667 ? -44.442 4.485 25.477 1 55.9 667 GLY B N 1
ATOM 13001 C CA . GLY B 1 667 ? -45.506 3.721 26.11 1 55.9 667 GLY B CA 1
ATOM 13002 C C . GLY B 1 667 ? -45.729 4.099 27.562 1 55.9 667 GLY B C 1
ATOM 13003 O O . GLY B 1 667 ? -46.606 3.543 28.226 1 55.9 667 GLY B O 1
ATOM 13004 N N . THR B 1 668 ? -44.876 4.353 28.443 1 43.48 668 THR B N 1
ATOM 13005 C CA . THR B 1 668 ? -45.517 4.195 29.744 1 43.48 668 THR B CA 1
ATOM 13006 C C . THR B 1 668 ? -46.756 5.08 29.847 1 43.48 668 THR B C 1
ATOM 13008 O O . THR B 1 668 ? -46.803 6.162 29.259 1 43.48 668 THR B O 1
ATOM 13011 N N . GLU B 1 669 ? -47.989 4.596 30.086 1 39.23 669 GLU B N 1
ATOM 13012 C CA . GLU B 1 669 ? -49.243 5.236 30.47 1 39.23 669 GLU B CA 1
ATOM 13013 C C . GLU B 1 669 ? -48.99 6.542 31.219 1 39.23 669 GLU B C 1
ATOM 13015 O O . GLU B 1 669 ? -49.771 7.489 31.109 1 39.23 669 GLU B O 1
ATOM 13020 N N . ALA B 1 670 ? -48.266 6.547 32.284 1 37.05 670 ALA B N 1
ATOM 13021 C CA . ALA B 1 670 ? -48.048 7.7 33.153 1 37.05 670 ALA B CA 1
ATOM 13022 C C . ALA B 1 670 ? -47.448 8.868 32.376 1 37.05 670 ALA B C 1
ATOM 13024 O O . ALA B 1 670 ? -47.678 10.031 32.715 1 37.05 670 ALA B O 1
ATOM 13025 N N . THR B 1 671 ? -46.553 8.688 31.39 1 40.61 671 THR B N 1
ATOM 13026 C CA . THR B 1 671 ? -45.926 9.794 30.676 1 40.61 671 THR B CA 1
ATOM 13027 C C . THR B 1 671 ? -46.901 10.418 29.681 1 40.61 671 THR B C 1
ATOM 13029 O O . THR B 1 671 ? -46.618 11.468 29.101 1 40.61 671 THR B O 1
ATOM 13032 N N . ALA B 1 672 ? -47.913 9.671 29.156 1 38.37 672 ALA B N 1
ATOM 13033 C CA . ALA B 1 672 ? -48.915 10.339 28.329 1 38.37 672 ALA B CA 1
ATOM 13034 C C . ALA B 1 672 ? -49.519 11.535 29.06 1 38.37 672 ALA B C 1
ATOM 13036 O O . ALA B 1 672 ? -50.016 12.47 28.428 1 38.37 672 ALA B O 1
ATOM 13037 N N . ARG B 1 673 ? -49.903 11.365 30.352 1 36.8 673 ARG B N 1
ATOM 13038 C CA . ARG B 1 673 ? -50.647 12.445 30.992 1 36.8 673 ARG B CA 1
ATOM 13039 C C . ARG B 1 673 ? -49.771 13.68 31.176 1 36.8 673 ARG B C 1
ATOM 13041 O O . ARG B 1 673 ? -50.122 14.591 31.928 1 36.8 673 ARG B O 1
ATOM 13048 N N . SER B 1 674 ? -48.487 13.682 31.036 1 42.73 674 SER B N 1
ATOM 13049 C CA . SER B 1 674 ? -47.898 15.017 31.064 1 42.73 674 SER B CA 1
ATOM 13050 C C . SER B 1 674 ? -48.55 15.932 30.033 1 42.73 674 SER B C 1
ATOM 13052 O O . SER B 1 674 ? -48.495 15.66 28.831 1 42.73 674 SER B O 1
ATOM 13054 N N . THR B 1 675 ? -49.667 16.393 30.427 1 49.67 675 THR B N 1
ATOM 13055 C CA . THR B 1 675 ? -50.595 17.297 29.756 1 49.67 675 THR B CA 1
ATOM 13056 C C . THR B 1 675 ? -49.837 18.376 28.986 1 49.67 675 THR B C 1
ATOM 13058 O O . THR B 1 675 ? -48.665 18.636 29.264 1 49.67 675 THR B O 1
ATOM 13061 N N . ILE B 1 676 ? -50.404 18.658 27.745 1 54.51 676 ILE B N 1
ATOM 13062 C CA . ILE B 1 676 ? -50.034 19.854 26.996 1 54.51 676 ILE B CA 1
ATOM 13063 C C . ILE B 1 676 ? -49.667 20.977 27.963 1 54.51 676 ILE B C 1
ATOM 13065 O O . ILE B 1 676 ? -48.682 21.689 27.754 1 54.51 676 ILE B O 1
ATOM 13069 N N . ILE B 1 677 ? -50.291 20.933 29.118 1 64.9 677 ILE B N 1
ATOM 13070 C CA . ILE B 1 677 ? -50.121 22.025 30.07 1 64.9 677 ILE B CA 1
ATOM 13071 C C . ILE B 1 677 ? -48.821 21.834 30.848 1 64.9 677 ILE B C 1
ATOM 13073 O O . ILE B 1 677 ? -48.143 22.808 31.185 1 64.9 677 ILE B O 1
ATOM 13077 N N . ASP B 1 678 ? -48.422 20.566 30.995 1 63.88 678 ASP B N 1
ATOM 13078 C CA . ASP B 1 678 ? -47.159 20.311 31.68 1 63.88 678 ASP B CA 1
ATOM 13079 C C . ASP B 1 678 ? -45.97 20.676 30.793 1 63.88 678 ASP B C 1
ATOM 13081 O O . ASP B 1 678 ? -44.973 21.218 31.274 1 63.88 678 ASP B O 1
ATOM 13085 N N . SER B 1 679 ? -46.116 20.355 29.551 1 66.94 679 SER B N 1
ATOM 13086 C CA . SER B 1 679 ? -45.137 20.804 28.566 1 66.94 679 SER B CA 1
ATOM 13087 C C . SER B 1 679 ? -45.036 22.326 28.541 1 66.94 679 SER B C 1
ATOM 13089 O O . SER B 1 679 ? -43.937 22.879 28.465 1 66.94 679 SER B O 1
ATOM 13091 N N . VAL B 1 680 ? -46.146 22.908 28.66 1 74.11 680 VAL B N 1
ATOM 13092 C CA . VAL B 1 680 ? -46.185 24.367 28.662 1 74.11 680 VAL B CA 1
ATOM 13093 C C . VAL B 1 680 ? -45.562 24.899 29.951 1 74.11 680 VAL B C 1
ATOM 13095 O O . VAL B 1 680 ? -44.805 25.872 29.926 1 74.11 680 VAL B O 1
ATOM 13098 N N . LYS B 1 681 ? -45.761 24.217 31.056 1 73.86 681 LYS B N 1
ATOM 13099 C CA . LYS B 1 681 ? -45.195 24.617 32.341 1 73.86 681 LYS B CA 1
ATOM 13100 C C . LYS B 1 681 ? -43.672 24.51 32.328 1 73.86 681 LYS B C 1
ATOM 13102 O O . LYS B 1 681 ? -42.978 25.391 32.839 1 73.86 681 LYS B O 1
ATOM 13107 N N . ASP B 1 682 ? -43.293 23.5 31.636 1 72.88 682 ASP B N 1
ATOM 13108 C CA . ASP B 1 682 ? -41.854 23.296 31.508 1 72.88 682 ASP B CA 1
ATOM 13109 C C . ASP B 1 682 ? -41.22 24.383 30.643 1 72.88 682 ASP B C 1
ATOM 13111 O O . ASP B 1 682 ? -40.125 24.864 30.945 1 72.88 682 ASP B O 1
ATOM 13115 N N . PHE B 1 683 ? -41.804 24.65 29.583 1 73.93 683 PHE B N 1
ATOM 13116 C CA . PHE B 1 683 ? -41.319 25.703 28.698 1 73.93 683 PHE B CA 1
ATOM 13117 C C . PHE B 1 683 ? -41.278 27.043 29.423 1 73.93 683 PHE B C 1
ATOM 13119 O O . PHE B 1 683 ? -40.262 27.74 29.393 1 73.93 683 PHE B O 1
ATOM 13126 N N . VAL B 1 684 ? -42.368 27.411 30.185 1 80.5 684 VAL B N 1
ATOM 13127 C CA . VAL B 1 684 ? -42.46 28.714 30.836 1 80.5 684 VAL B CA 1
ATOM 13128 C C . VAL B 1 684 ? -41.443 28.798 31.972 1 80.5 684 VAL B C 1
ATOM 13130 O O . VAL B 1 684 ? -40.862 29.858 32.217 1 80.5 684 VAL B O 1
ATOM 13133 N N . ARG B 1 685 ? -41.123 27.645 32.524 1 78.49 685 ARG B N 1
ATOM 13134 C CA . ARG B 1 685 ? -40.106 27.589 33.569 1 78.49 685 ARG B CA 1
ATOM 13135 C C . ARG B 1 685 ? -38.717 27.847 32.995 1 78.49 685 ARG B C 1
ATOM 13137 O O . ARG B 1 685 ? -37.923 28.585 33.583 1 78.49 685 ARG B O 1
ATOM 13144 N N . SER B 1 686 ? -38.463 27.204 31.904 1 76.14 686 SER B N 1
ATOM 13145 C CA . SER B 1 686 ? -37.153 27.283 31.268 1 76.14 686 SER B CA 1
ATOM 13146 C C . SER B 1 686 ? -36.842 28.707 30.818 1 76.14 686 SER B C 1
ATOM 13148 O O . SER B 1 686 ? -35.677 29.105 30.76 1 76.14 686 SER B O 1
ATOM 13150 N N . TYR B 1 687 ? -37.905 29.446 30.578 1 76.66 687 TYR B N 1
ATOM 13151 C CA . TYR B 1 687 ? -37.701 30.799 30.072 1 76.66 687 TYR B CA 1
ATOM 13152 C C . TYR B 1 687 ? -38.22 31.835 31.062 1 76.66 687 TYR B C 1
ATOM 13154 O O . TYR B 1 687 ? -38.679 32.908 30.663 1 76.66 687 TYR B O 1
ATOM 13162 N N . ARG B 1 688 ? -38.099 31.52 32.301 1 78.93 688 ARG B N 1
ATOM 13163 C CA . ARG B 1 688 ? -38.573 32.367 33.391 1 78.93 688 ARG B CA 1
ATOM 13164 C C . ARG B 1 688 ? -37.851 33.71 33.395 1 78.93 688 ARG B C 1
ATOM 13166 O O . ARG B 1 688 ? -38.407 34.719 33.834 1 78.93 688 ARG B O 1
ATOM 13173 N N . ALA B 1 689 ? -36.661 33.684 32.881 1 75.72 689 ALA B N 1
ATOM 13174 C CA . ALA B 1 689 ? -35.841 34.894 32.875 1 75.72 689 ALA B CA 1
ATOM 13175 C C . ALA B 1 689 ? -36.443 35.959 31.964 1 75.72 689 ALA B C 1
ATOM 13177 O O . ALA B 1 689 ? -36.216 37.155 32.163 1 75.72 689 ALA B O 1
ATOM 13178 N N . THR B 1 690 ? -37.245 35.521 31.003 1 78.29 690 THR B N 1
ATOM 13179 C CA . THR B 1 690 ? -37.871 36.448 30.067 1 78.29 690 THR B CA 1
ATOM 13180 C C . THR B 1 690 ? -38.931 37.292 30.769 1 78.29 690 THR B C 1
ATOM 13182 O O . THR B 1 690 ? -39.268 38.385 30.309 1 78.29 690 THR B O 1
ATOM 13185 N N . LEU B 1 691 ? -39.349 36.84 31.879 1 79.87 691 LEU B N 1
ATOM 13186 C CA . LEU B 1 691 ? -40.401 37.529 32.619 1 79.87 691 LEU B CA 1
ATOM 13187 C C . LEU B 1 691 ? -39.858 38.784 33.294 1 79.87 691 LEU B C 1
ATOM 13189 O O . LEU B 1 691 ? -40.609 39.725 33.559 1 79.87 691 LEU B O 1
ATOM 13193 N N . ALA B 1 692 ? -38.551 38.767 33.508 1 73.99 692 ALA B N 1
ATOM 13194 C CA . ALA B 1 692 ? -37.942 39.88 34.232 1 73.99 692 ALA B CA 1
ATOM 13195 C C . ALA B 1 692 ? -37.988 41.162 33.405 1 73.99 692 ALA B C 1
ATOM 13197 O O . ALA B 1 692 ? -38.09 42.261 33.957 1 73.99 692 ALA B O 1
ATOM 13198 N N . ALA B 1 693 ? -38.052 41.029 32.093 1 72.36 693 ALA B N 1
ATOM 13199 C CA . ALA B 1 693 ? -37.961 42.188 31.209 1 72.36 693 ALA B CA 1
ATOM 13200 C C . ALA B 1 693 ? -39.344 42.63 30.74 1 72.36 693 ALA B C 1
ATOM 13202 O O . ALA B 1 693 ? -39.472 43.606 29.997 1 72.36 693 ALA B O 1
ATOM 13203 N N . MET B 1 694 ? -40.399 41.987 31.24 1 79.39 694 MET B N 1
ATOM 13204 C CA . MET B 1 694 ? -41.74 42.268 30.735 1 79.39 694 MET B CA 1
ATOM 13205 C C . MET B 1 694 ? -42.323 43.51 31.402 1 79.39 694 MET B C 1
ATOM 13207 O O . MET B 1 694 ? -42.204 43.682 32.616 1 79.39 694 MET B O 1
ATOM 13211 N N . ARG B 1 695 ? -42.717 44.461 30.62 1 78.31 695 ARG B N 1
ATOM 13212 C CA . ARG B 1 695 ? -43.298 45.71 31.102 1 78.31 695 ARG B CA 1
ATOM 13213 C C . ARG B 1 695 ? -44.646 45.977 30.441 1 78.31 695 ARG B C 1
ATOM 13215 O O . ARG B 1 695 ? -44.972 45.373 29.417 1 78.31 695 ARG B O 1
ATOM 13222 N N . ALA B 1 696 ? -45.521 46.857 31.002 1 74.9 696 ALA B N 1
ATOM 13223 C CA . ALA B 1 696 ? -46.766 47.273 30.361 1 74.9 696 ALA B CA 1
ATOM 13224 C C . ALA B 1 696 ? -46.507 47.813 28.958 1 74.9 696 ALA B C 1
ATOM 13226 O O . ALA B 1 696 ? -45.476 48.442 28.709 1 74.9 696 ALA B O 1
ATOM 13227 N N . PRO B 1 697 ? -47.408 47.338 27.927 1 76.76 697 PRO B N 1
ATOM 13228 C CA . PRO B 1 697 ? -48.794 46.871 27.998 1 76.76 697 PRO B CA 1
ATOM 13229 C C . PRO B 1 697 ? -48.911 45.352 27.905 1 76.76 697 PRO B C 1
ATOM 13231 O O . PRO B 1 697 ? -49.931 44.834 27.443 1 76.76 697 PRO B O 1
ATOM 13234 N N . CYS B 1 698 ? -48.021 44.54 28.346 1 78.53 698 CYS B N 1
ATOM 13235 C CA . CYS B 1 698 ? -48.071 43.084 28.396 1 78.53 698 CYS B CA 1
ATOM 13236 C C . CYS B 1 698 ? -49.139 42.608 29.374 1 78.53 698 CYS B C 1
ATOM 13238 O O . CYS B 1 698 ? -49.232 43.115 30.493 1 78.53 698 CYS B O 1
ATOM 13240 N N . SER B 1 699 ? -49.946 41.705 28.821 1 80.93 699 SER B N 1
ATOM 13241 C CA . SER B 1 699 ? -51.096 41.249 29.596 1 80.93 699 SER B CA 1
ATOM 13242 C C . SER B 1 699 ? -50.658 40.588 30.898 1 80.93 699 SER B C 1
ATOM 13244 O O . SER B 1 699 ? -51.439 40.497 31.848 1 80.93 699 SER B O 1
ATOM 13246 N N . CYS B 1 700 ? -49.27 40.316 30.937 1 79.74 700 CYS B N 1
ATOM 13247 C CA . CYS B 1 700 ? -48.749 39.627 32.113 1 79.74 700 CYS B CA 1
ATOM 13248 C C . CYS B 1 700 ? -48.063 40.606 33.058 1 79.74 700 CYS B C 1
ATOM 13250 O O . CYS B 1 700 ? -47.631 40.224 34.147 1 79.74 700 CYS B O 1
ATOM 13252 N N . ALA B 1 701 ? -47.908 41.919 32.65 1 81.13 701 ALA B N 1
ATOM 13253 C CA . ALA B 1 701 ? -47.172 42.943 33.386 1 81.13 701 ALA B CA 1
ATOM 13254 C C . ALA B 1 701 ? -47.791 43.181 34.761 1 81.13 701 ALA B C 1
ATOM 13256 O O . ALA B 1 701 ? -47.079 43.457 35.73 1 81.13 701 ALA B O 1
ATOM 13257 N N . ASP B 1 702 ? -49.129 43.103 34.934 1 79.86 702 ASP B N 1
ATOM 13258 C CA . ASP B 1 702 ? -49.836 43.43 36.168 1 79.86 702 ASP B CA 1
ATOM 13259 C C . ASP B 1 702 ? -49.55 42.396 37.255 1 79.86 702 ASP B C 1
ATOM 13261 O O . ASP B 1 702 ? -49.567 42.717 38.445 1 79.86 702 ASP B O 1
ATOM 13265 N N . ARG B 1 703 ? -49.287 41.083 36.835 1 81.09 703 ARG B N 1
ATOM 13266 C CA . ARG B 1 703 ? -49.053 40.013 37.799 1 81.09 703 ARG B CA 1
ATOM 13267 C C . ARG B 1 703 ? -47.659 39.418 37.63 1 81.09 703 ARG B C 1
ATOM 13269 O O . ARG B 1 703 ? -47.451 38.229 37.882 1 81.09 703 ARG B O 1
ATOM 13276 N N . LEU B 1 704 ? -46.739 40.245 37.251 1 79.71 704 LEU B N 1
ATOM 13277 C CA . LEU B 1 704 ? -45.396 39.808 36.884 1 79.71 704 LEU B CA 1
ATOM 13278 C C . LEU B 1 704 ? -44.644 39.281 38.101 1 79.71 704 LEU B C 1
ATOM 13280 O O . LEU B 1 704 ? -43.93 38.28 38.009 1 79.71 704 LEU B O 1
ATOM 13284 N N . SER B 1 705 ? -44.734 40.047 39.26 1 79.4 705 SER B N 1
ATOM 13285 C CA . SER B 1 705 ? -44.054 39.623 40.48 1 79.4 705 SER B CA 1
ATOM 13286 C C . SER B 1 705 ? -44.541 38.252 40.937 1 79.4 705 SER B C 1
ATOM 13288 O O . SER B 1 705 ? -43.743 37.417 41.37 1 79.4 705 SER B O 1
ATOM 13290 N N . TYR B 1 706 ? -45.822 37.948 40.775 1 81.18 706 TYR B N 1
ATOM 13291 C CA . TYR B 1 706 ? -46.401 36.657 41.131 1 81.18 706 TYR B CA 1
ATOM 13292 C C . TYR B 1 706 ? -45.914 35.563 40.188 1 81.18 706 TYR B C 1
ATOM 13294 O O . TYR B 1 706 ? -45.512 34.485 40.633 1 81.18 706 TYR B O 1
ATOM 13302 N N . TYR B 1 707 ? -45.898 35.833 38.837 1 82.26 707 TYR B N 1
ATOM 13303 C CA . TYR B 1 707 ? -45.482 34.825 37.868 1 82.26 707 TYR B CA 1
ATOM 13304 C C . TYR B 1 707 ? -44.004 34.491 38.029 1 82.26 707 TYR B C 1
ATOM 13306 O O . TYR B 1 707 ? -43.616 33.321 37.974 1 82.26 707 TYR B O 1
ATOM 13314 N N . ARG B 1 708 ? -43.206 35.459 38.32 1 80.21 708 ARG B N 1
ATOM 13315 C CA . ARG B 1 708 ? -41.774 35.26 38.519 1 80.21 708 ARG B CA 1
ATOM 13316 C C . ARG B 1 708 ? -41.507 34.393 39.745 1 80.21 708 ARG B C 1
ATOM 13318 O O . ARG B 1 708 ? -40.669 33.49 39.704 1 80.21 708 ARG B O 1
ATOM 13325 N N . GLY B 1 709 ? -42.134 34.745 40.83 1 80.78 709 GLY B N 1
ATOM 13326 C CA . GLY B 1 709 ? -42.012 33.961 42.049 1 80.78 709 GLY B CA 1
ATOM 13327 C C . GLY B 1 709 ? -42.524 32.541 41.9 1 80.78 709 GLY B C 1
ATOM 13328 O O . GLY B 1 709 ? -41.917 31.6 42.414 1 80.78 709 GLY B O 1
ATOM 13329 N N . CYS B 1 710 ? -43.548 32.358 41.108 1 80.48 710 CYS B N 1
ATOM 13330 C CA . CYS B 1 710 ? -44.17 31.046 40.965 1 80.48 710 CYS B CA 1
ATOM 13331 C C . CYS B 1 710 ? -43.355 30.154 40.037 1 80.48 710 CYS B C 1
ATOM 13333 O O . CYS B 1 710 ? -43.257 28.945 40.258 1 80.48 710 CYS B O 1
ATOM 13335 N N . LEU B 1 711 ? -42.758 30.746 39.066 1 79.53 711 LEU B N 1
ATOM 13336 C CA . LEU B 1 711 ? -41.962 29.963 38.127 1 79.53 711 LEU B CA 1
ATOM 13337 C C . LEU B 1 711 ? -40.646 29.528 38.762 1 79.53 711 LEU B C 1
ATOM 13339 O O . LEU B 1 711 ? -40.018 28.569 38.306 1 79.53 711 LEU B O 1
ATOM 13343 N N . ALA B 1 712 ? -40.249 30.248 39.88 1 76.79 712 ALA B N 1
ATOM 13344 C CA . ALA B 1 712 ? -39.017 29.914 40.591 1 76.79 712 ALA B CA 1
ATOM 13345 C C . ALA B 1 712 ? -39.27 28.856 41.66 1 76.79 712 ALA B C 1
ATOM 13347 O O . ALA B 1 712 ? -38.327 28.274 42.203 1 76.79 712 ALA B O 1
ATOM 13348 N N . ASP B 1 713 ? -40.608 28.641 42.019 1 75.15 713 ASP B N 1
ATOM 13349 C CA . ASP B 1 713 ? -41.031 27.692 43.044 1 75.15 713 ASP B CA 1
ATOM 13350 C C . ASP B 1 713 ? -41.792 26.52 42.428 1 75.15 713 ASP B C 1
ATOM 13352 O O . ASP B 1 713 ? -42.886 26.698 41.889 1 75.15 713 ASP B O 1
ATOM 13356 N N . ASP B 1 714 ? -41.313 25.357 42.521 1 72.98 714 ASP B N 1
ATOM 13357 C CA . ASP B 1 714 ? -41.889 24.165 41.906 1 72.98 714 ASP B CA 1
ATOM 13358 C C . ASP B 1 714 ? -43.306 23.913 42.418 1 72.98 714 ASP B C 1
ATOM 13360 O O . ASP B 1 714 ? -44.185 23.509 41.654 1 72.98 714 ASP B O 1
ATOM 13364 N N . GLY B 1 715 ? -43.458 24.066 43.652 1 78.88 715 GLY B N 1
ATOM 13365 C CA . GLY B 1 715 ? -44.78 23.889 44.232 1 78.88 715 GLY B CA 1
ATOM 13366 C C . GLY B 1 715 ? -45.819 24.824 43.644 1 78.88 715 GLY B C 1
ATOM 13367 O O . GLY B 1 715 ? -46.924 24.397 43.303 1 78.88 715 GLY B O 1
ATOM 13368 N N . CYS B 1 716 ? -45.454 26.055 43.449 1 79.28 716 CYS B N 1
ATOM 13369 C CA . CYS B 1 716 ? -46.35 27.055 42.879 1 79.28 716 CYS B CA 1
ATOM 13370 C C . CYS B 1 716 ? -46.578 26.8 41.394 1 79.28 716 CYS B C 1
ATOM 13372 O O . CYS B 1 716 ? -47.702 26.924 40.903 1 79.28 716 CYS B O 1
ATOM 13374 N N . LEU B 1 717 ? -45.53 26.365 40.74 1 78.97 717 LEU B N 1
ATOM 13375 C CA . LEU B 1 717 ? -45.613 26.072 39.313 1 78.97 717 LEU B CA 1
ATOM 13376 C C . LEU B 1 717 ? -46.605 24.945 39.046 1 78.97 717 LEU B C 1
ATOM 13378 O O . LEU B 1 717 ? -47.401 25.023 38.107 1 78.97 717 LEU B O 1
ATOM 13382 N N . GLN B 1 718 ? -46.583 24.043 39.881 1 75.28 718 GLN B N 1
ATOM 13383 C CA . GLN B 1 718 ? -47.488 22.905 39.747 1 75.28 718 GLN B CA 1
ATOM 13384 C C . GLN B 1 718 ? -48.927 23.308 40.055 1 75.28 718 GLN B C 1
ATOM 13386 O O . GLN B 1 718 ? -49.869 22.739 39.499 1 75.28 718 GLN B O 1
ATOM 13391 N N . ALA B 1 719 ? -49.047 24.381 40.875 1 77.34 719 ALA B N 1
ATOM 13392 C CA . ALA B 1 719 ? -50.365 24.826 41.322 1 77.34 719 ALA B CA 1
ATOM 13393 C C . ALA B 1 719 ? -50.965 25.832 40.344 1 77.34 719 ALA B C 1
ATOM 13395 O O . ALA B 1 719 ? -52.15 26.163 40.434 1 77.34 719 ALA B O 1
ATOM 13396 N N . LEU B 1 720 ? -50.149 26.385 39.356 1 77.97 720 LEU B N 1
ATOM 13397 C CA . LEU B 1 720 ? -50.671 27.306 38.353 1 77.97 720 LEU B CA 1
ATOM 13398 C C . LEU B 1 720 ? -51.733 26.629 37.493 1 77.97 720 LEU B C 1
ATOM 13400 O O . LEU B 1 720 ? -51.521 25.521 36.995 1 77.97 720 LEU B O 1
ATOM 13404 N N . ASN B 1 721 ? -52.871 27.188 37.459 1 76.73 721 ASN B N 1
ATOM 13405 C CA . ASN B 1 721 ? -53.929 26.595 36.648 1 76.73 721 ASN B CA 1
ATOM 13406 C C . ASN B 1 721 ? -53.63 26.72 35.157 1 76.73 721 ASN B C 1
ATOM 13408 O O . ASN B 1 721 ? -52.708 27.436 34.762 1 76.73 721 ASN B O 1
ATOM 13412 N N . GLU B 1 722 ? -54.331 26.018 34.263 1 76.21 722 GLU B N 1
ATOM 13413 C CA . GLU B 1 722 ? -54.111 25.93 32.823 1 76.21 722 GLU B CA 1
ATOM 13414 C C . GLU B 1 722 ? -54.202 27.304 32.165 1 76.21 722 GLU B C 1
ATOM 13416 O O . GLU B 1 722 ? -53.379 27.646 31.314 1 76.21 722 GLU B O 1
ATOM 13421 N N . THR B 1 723 ? -55.118 28.052 32.578 1 79.57 723 THR B N 1
ATOM 13422 C CA . THR B 1 723 ? -55.347 29.367 31.99 1 79.57 723 THR B CA 1
ATOM 13423 C C . THR B 1 723 ? -54.185 30.307 32.296 1 79.57 723 THR B C 1
ATOM 13425 O O . THR B 1 723 ? -53.748 31.066 31.429 1 79.57 723 THR B O 1
ATOM 13428 N N . GLU B 1 724 ? -53.65 30.257 33.494 1 79.76 724 GLU B N 1
ATOM 13429 C CA . GLU B 1 724 ? -52.52 31.096 33.882 1 79.76 724 GLU B CA 1
ATOM 13430 C C . GLU B 1 724 ? -51.237 30.652 33.185 1 79.76 724 GLU B C 1
ATOM 13432 O O . GLU B 1 724 ? -50.446 31.485 32.739 1 79.76 724 GLU B O 1
ATOM 13437 N N . THR B 1 725 ? -51.124 29.348 33.067 1 79.46 725 THR B N 1
ATOM 13438 C CA . THR B 1 725 ? -49.951 28.796 32.399 1 79.46 725 THR B CA 1
ATOM 13439 C C . THR B 1 725 ? -49.925 29.203 30.928 1 79.46 725 THR B C 1
ATOM 13441 O O . THR B 1 725 ? -48.885 29.614 30.411 1 79.46 725 THR B O 1
ATOM 13444 N N . LEU B 1 726 ? -51.075 29.096 30.38 1 79.25 726 LEU B N 1
ATOM 13445 C CA . LEU B 1 726 ? -51.197 29.465 28.974 1 79.25 726 LEU B CA 1
ATOM 13446 C C . LEU B 1 726 ? -51.035 30.97 28.791 1 79.25 726 LEU B C 1
ATOM 13448 O O . LEU B 1 726 ? -50.484 31.422 27.784 1 79.25 726 LEU B O 1
ATOM 13452 N N . LYS B 1 727 ? -51.485 31.751 29.754 1 80.64 727 LYS B N 1
ATOM 13453 C CA . LYS B 1 727 ? -51.33 33.202 29.709 1 80.64 727 LYS B CA 1
ATOM 13454 C C . LYS B 1 727 ? -49.858 33.6 29.758 1 80.64 727 LYS B C 1
ATOM 13456 O O . LYS B 1 727 ? -49.417 34.465 28.999 1 80.64 727 LYS B O 1
ATOM 13461 N N . ILE B 1 728 ? -49.077 32.912 30.631 1 83.49 728 ILE B N 1
ATOM 13462 C CA . ILE B 1 728 ? -47.648 33.188 30.729 1 83.49 728 ILE B CA 1
ATOM 13463 C C . ILE B 1 728 ? -46.959 32.813 29.418 1 83.49 728 ILE B C 1
ATOM 13465 O O . ILE B 1 728 ? -46.116 33.56 28.917 1 83.49 728 ILE B O 1
ATOM 13469 N N . LYS B 1 729 ? -47.401 31.683 28.917 1 82.29 729 LYS B N 1
ATOM 13470 C CA . LYS B 1 729 ? -46.888 31.239 27.624 1 82.29 729 LYS B CA 1
ATOM 13471 C C . LYS B 1 729 ? -47.189 32.262 26.533 1 82.29 729 LYS B C 1
ATOM 13473 O O . LYS B 1 729 ? -46.317 32.592 25.726 1 82.29 729 LYS B O 1
ATOM 13478 N N . GLU B 1 730 ? -48.384 32.715 26.524 1 80.66 730 GLU B N 1
ATOM 13479 C CA . GLU B 1 730 ? -48.802 33.706 25.537 1 80.66 730 GLU B CA 1
ATOM 13480 C C . GLU B 1 730 ? -48.037 35.015 25.711 1 80.66 730 GLU B C 1
ATOM 13482 O O . GLU B 1 730 ? -47.653 35.651 24.727 1 80.66 730 GLU B O 1
ATOM 13487 N N . CYS B 1 731 ? -47.708 35.341 26.887 1 82.41 731 CYS B N 1
ATOM 13488 C CA . CYS B 1 731 ? -46.959 36.562 27.16 1 82.41 731 CYS B CA 1
ATOM 13489 C C . CYS B 1 731 ? -45.51 36.426 26.708 1 82.41 731 CYS B C 1
ATOM 13491 O O . CYS B 1 731 ? -44.936 37.367 26.156 1 82.41 731 CYS B O 1
ATOM 13493 N N . ILE B 1 732 ? -45.017 35.223 26.95 1 80.28 732 ILE B N 1
ATOM 13494 C CA . ILE B 1 732 ? -43.64 34.953 26.553 1 80.28 732 ILE B CA 1
ATOM 13495 C C . ILE B 1 732 ? -43.517 35.024 25.033 1 80.28 732 ILE B C 1
ATOM 13497 O O . ILE B 1 732 ? -42.49 35.459 24.506 1 80.28 732 ILE B O 1
ATOM 13501 N N . MET B 1 733 ? -44.669 34.732 24.359 1 78.64 733 MET B N 1
ATOM 13502 C CA . MET B 1 733 ? -44.667 34.667 22.9 1 78.64 733 MET B CA 1
ATOM 13503 C C . MET B 1 733 ? -45.297 35.919 22.299 1 78.64 733 MET B C 1
ATOM 13505 O O . MET B 1 733 ? -45.412 36.036 21.078 1 78.64 733 MET B O 1
ATOM 13509 N N . ASP B 1 734 ? -45.694 36.838 23.068 1 78.46 734 ASP B N 1
ATOM 13510 C CA . ASP B 1 734 ? -46.37 38.054 22.627 1 78.46 734 ASP B CA 1
ATOM 13511 C C . ASP B 1 734 ? -45.367 39.174 22.362 1 78.46 734 ASP B C 1
ATOM 13513 O O . ASP B 1 734 ? -44.542 39.493 23.221 1 78.46 734 ASP B O 1
ATOM 13517 N N . ALA B 1 735 ? -45.382 39.642 21.222 1 77.96 735 ALA B N 1
ATOM 13518 C CA . ALA B 1 735 ? -44.487 40.717 20.801 1 77.96 735 ALA B CA 1
ATOM 13519 C C . ALA B 1 735 ? -44.595 41.918 21.736 1 77.96 735 ALA B C 1
ATOM 13521 O O . ALA B 1 735 ? -43.626 42.659 21.918 1 77.96 735 ALA B O 1
ATOM 13522 N N . LYS B 1 736 ? -45.737 42.114 22.417 1 79.59 736 LYS B N 1
ATOM 13523 C CA . LYS B 1 736 ? -45.963 43.229 23.331 1 79.59 736 LYS B CA 1
ATOM 13524 C C . LYS B 1 736 ? -45.223 43.018 24.649 1 79.59 736 LYS B C 1
ATOM 13526 O O . LYS B 1 736 ? -44.968 43.974 25.384 1 79.59 736 LYS B O 1
ATOM 13531 N N . CYS B 1 737 ? -44.891 41.727 24.97 1 79.11 737 CYS B N 1
ATOM 13532 C CA . CYS B 1 737 ? -44.282 41.383 26.25 1 79.11 737 CYS B CA 1
ATOM 13533 C C . CYS B 1 737 ? -42.779 41.18 26.102 1 79.11 737 CYS B C 1
ATOM 13535 O O . CYS B 1 737 ? -42.006 41.573 26.977 1 79.11 737 CYS B O 1
ATOM 13537 N N . THR B 1 738 ? -42.401 40.458 25.068 1 75.86 738 THR B N 1
ATOM 13538 C CA . THR B 1 738 ? -41.007 40.047 24.951 1 75.86 738 THR B CA 1
ATOM 13539 C C . THR B 1 738 ? -40.34 40.728 23.759 1 75.86 738 THR B C 1
ATOM 13541 O O . THR B 1 738 ? -39.191 40.428 23.429 1 75.86 738 THR B O 1
ATOM 13544 N N . GLY B 1 739 ? -41.082 41.726 23.074 1 66.7 739 GLY B N 1
ATOM 13545 C CA . GLY B 1 739 ? -40.575 42.51 21.959 1 66.7 739 GLY B CA 1
ATOM 13546 C C . GLY B 1 739 ? -40.21 41.665 20.753 1 66.7 739 GLY B C 1
ATOM 13547 O O . GLY B 1 739 ? -40.928 40.724 20.407 1 66.7 739 GLY B O 1
ATOM 13548 N N . GLY B 1 740 ? -38.968 41.979 20.202 1 61.07 740 GLY B N 1
ATOM 13549 C CA . GLY B 1 740 ? -38.464 41.327 19.004 1 61.07 740 GLY B CA 1
ATOM 13550 C C . GLY B 1 740 ? -38.152 39.856 19.211 1 61.07 740 GLY B C 1
ATOM 13551 O O . GLY B 1 740 ? -37.932 39.121 18.247 1 61.07 740 GLY B O 1
ATOM 13552 N N . ARG B 1 741 ? -38.243 39.278 20.485 1 69.25 741 ARG B N 1
ATOM 13553 C CA . ARG B 1 741 ? -37.923 37.892 20.814 1 69.25 741 ARG B CA 1
ATOM 13554 C C . ARG B 1 741 ? -39.174 37.02 20.783 1 69.25 741 ARG B C 1
ATOM 13556 O O . ARG B 1 741 ? -39.096 35.807 20.99 1 69.25 741 ARG B O 1
ATOM 13563 N N . SER B 1 742 ? -40.295 37.629 20.461 1 75.55 742 SER B N 1
ATOM 13564 C CA . SER B 1 742 ? -41.56 36.904 20.51 1 75.55 742 SER B CA 1
ATOM 13565 C C . SER B 1 742 ? -41.591 35.776 19.484 1 75.55 742 SER B C 1
ATOM 13567 O O . SER B 1 742 ? -42.024 34.663 19.789 1 75.55 742 SER B O 1
ATOM 13569 N N . ASP B 1 743 ? -41.125 36.072 18.347 1 68.99 743 ASP B N 1
ATOM 13570 C CA . ASP B 1 743 ? -41.095 35.051 17.304 1 68.99 743 ASP B CA 1
ATOM 13571 C C . ASP B 1 743 ? -40.117 33.933 17.656 1 68.99 743 ASP B C 1
ATOM 13573 O O . ASP B 1 743 ? -40.391 32.759 17.403 1 68.99 743 ASP B O 1
ATOM 13577 N N . GLU B 1 744 ? -39.031 34.288 18.258 1 69.67 744 GLU B N 1
ATOM 13578 C CA . GLU B 1 744 ? -38.055 33.315 18.74 1 69.67 744 GLU B CA 1
ATOM 13579 C C . GLU B 1 744 ? -38.658 32.414 19.814 1 69.67 744 GLU B C 1
ATOM 13581 O O . GLU B 1 744 ? -38.475 31.196 19.784 1 69.67 744 GLU B O 1
ATOM 13586 N N . MET B 1 745 ? -39.442 33.054 20.675 1 76.93 745 MET B N 1
ATOM 13587 C CA . MET B 1 745 ? -40.061 32.306 21.765 1 76.93 745 MET B CA 1
ATOM 13588 C C . MET B 1 745 ? -41.166 31.395 21.242 1 76.93 745 MET B C 1
ATOM 13590 O O . MET B 1 745 ? -41.323 30.268 21.715 1 76.93 745 MET B O 1
ATOM 13594 N N . ALA B 1 746 ? -41.761 31.81 20.218 1 76.25 746 ALA B N 1
ATOM 13595 C CA . ALA B 1 746 ? -42.797 30.994 19.59 1 76.25 746 ALA B CA 1
ATOM 13596 C C . ALA B 1 746 ? -42.194 29.769 18.91 1 76.25 746 ALA B C 1
ATOM 13598 O O . ALA B 1 746 ? -42.724 28.661 19.027 1 76.25 746 ALA B O 1
ATOM 13599 N N . ARG B 1 747 ? -41.172 29.972 18.29 1 71.22 747 ARG B N 1
ATOM 13600 C CA . ARG B 1 747 ? -40.486 28.862 17.637 1 71.22 747 ARG B CA 1
ATOM 13601 C C . ARG B 1 747 ? -39.909 27.894 18.664 1 71.22 747 ARG B C 1
ATOM 13603 O O . ARG B 1 747 ? -40.012 26.676 18.505 1 71.22 747 ARG B O 1
ATOM 13610 N N . LYS B 1 748 ? -39.313 28.519 19.679 1 70 748 LYS B N 1
ATOM 13611 C CA . LYS B 1 748 ? -38.774 27.688 20.752 1 70 748 LYS B CA 1
ATOM 13612 C C . LYS B 1 748 ? -39.875 26.872 21.422 1 70 748 LYS B C 1
ATOM 13614 O O . LYS B 1 748 ? -39.667 25.71 21.776 1 70 748 LYS B O 1
ATOM 13619 N N . PHE B 1 749 ? -41.001 27.433 21.439 1 71.55 749 PHE B N 1
ATOM 13620 C CA . PHE B 1 749 ? -42.127 26.709 22.017 1 71.55 749 PHE B CA 1
ATOM 13621 C C . PHE B 1 749 ? -42.621 25.626 21.065 1 71.55 749 PHE B C 1
ATOM 13623 O O . PHE B 1 749 ? -42.91 24.505 21.488 1 71.55 749 PHE B O 1
ATOM 13630 N N . GLU B 1 750 ? -42.624 25.956 19.841 1 68.69 750 GLU B N 1
ATOM 13631 C CA . GLU B 1 750 ? -43.015 24.945 18.864 1 68.69 750 GLU B CA 1
ATOM 13632 C C . GLU B 1 750 ? -42.056 23.758 18.885 1 68.69 750 GLU B C 1
ATOM 13634 O O . GLU B 1 750 ? -42.488 22.604 18.853 1 68.69 750 GLU B O 1
ATOM 13639 N N . GLN B 1 751 ? -40.837 24.033 18.906 1 62.85 751 GLN B N 1
ATOM 13640 C CA . GLN B 1 751 ? -39.825 22.984 18.985 1 62.85 751 GLN B CA 1
ATOM 13641 C C . GLN B 1 751 ? -39.936 22.212 20.297 1 62.85 751 GLN B C 1
ATOM 13643 O O . GLN B 1 751 ? -39.867 20.981 20.306 1 62.85 751 GLN B O 1
ATOM 13648 N N . HIS B 1 752 ? -40.098 23.078 21.367 1 59.71 752 HIS B N 1
ATOM 13649 C CA . HIS B 1 752 ? -40.306 22.468 22.675 1 59.71 752 HIS B CA 1
ATOM 13650 C C . HIS B 1 752 ? -41.556 21.595 22.684 1 59.71 752 HIS B C 1
ATOM 13652 O O . HIS B 1 752 ? -41.528 20.469 23.186 1 59.71 752 HIS B O 1
ATOM 13658 N N . HIS B 1 753 ? -42.539 22.184 22.084 1 59.41 753 HIS B N 1
ATOM 13659 C CA . HIS B 1 753 ? -43.806 21.464 22.03 1 59.41 753 HIS B CA 1
ATOM 13660 C C . HIS B 1 753 ? -43.707 20.242 21.123 1 59.41 753 HIS B C 1
ATOM 13662 O O . HIS B 1 753 ? -44.235 19.177 21.449 1 59.41 753 HIS B O 1
ATOM 13668 N N . LYS B 1 754 ? -43.109 20.427 20.038 1 57.62 754 LYS B N 1
ATOM 13669 C CA . LYS B 1 754 ? -42.861 19.293 19.153 1 57.62 754 LYS B CA 1
ATOM 13670 C C . LYS B 1 754 ? -42.02 18.227 19.848 1 57.62 754 LYS B C 1
ATOM 13672 O O . LYS B 1 754 ? -42.324 17.035 19.764 1 57.62 754 LYS B O 1
ATOM 13677 N N . TYR B 1 755 ? -41.018 18.73 20.473 1 52.14 755 TYR B N 1
ATOM 13678 C CA . TYR B 1 755 ? -40.186 17.816 21.247 1 52.14 755 TYR B CA 1
ATOM 13679 C C . TYR B 1 755 ? -40.992 17.15 22.356 1 52.14 755 TYR B C 1
ATOM 13681 O O . TYR B 1 755 ? -40.838 15.954 22.612 1 52.14 755 TYR B O 1
ATOM 13689 N N . ALA B 1 756 ? -41.799 18.044 22.988 1 49.96 756 ALA B N 1
ATOM 13690 C CA . ALA B 1 756 ? -42.637 17.543 24.075 1 49.96 756 ALA B CA 1
ATOM 13691 C C . ALA B 1 756 ? -43.721 16.609 23.545 1 49.96 756 ALA B C 1
ATOM 13693 O O . ALA B 1 756 ? -44.067 15.618 24.193 1 49.96 756 ALA B O 1
ATOM 13694 N N . THR B 1 757 ? -44.276 17.04 22.443 1 48.08 757 THR B N 1
ATOM 13695 C CA . THR B 1 757 ? -45.334 16.219 21.865 1 48.08 757 THR B CA 1
ATOM 13696 C C . THR B 1 757 ? -44.744 15.064 21.061 1 48.08 757 THR B C 1
ATOM 13698 O O . THR B 1 757 ? -45.287 13.957 21.064 1 48.08 757 THR B O 1
ATOM 13701 N N . GLU B 1 758 ? -43.913 15.409 20.124 1 45.12 758 GLU B N 1
ATOM 13702 C CA . GLU B 1 758 ? -43.284 14.342 19.351 1 45.12 758 GLU B CA 1
ATOM 13703 C C . GLU B 1 758 ? -42.348 13.508 20.221 1 45.12 758 GLU B C 1
ATOM 13705 O O . GLU B 1 758 ? -42.241 12.293 20.039 1 45.12 758 GLU B O 1
ATOM 13710 N N . GLN B 1 759 ? -41.435 14.29 20.817 1 41.86 759 GLN B N 1
ATOM 13711 C CA . GLN B 1 759 ? -40.624 13.606 21.818 1 41.86 759 GLN B CA 1
ATOM 13712 C C . GLN B 1 759 ? -41.469 13.182 23.016 1 41.86 759 GLN B C 1
ATOM 13714 O O . GLN B 1 759 ? -40.942 12.659 24 1 41.86 759 GLN B O 1
ATOM 13719 N N . SER B 1 760 ? -42.658 13.86 22.981 1 38.27 760 SER B N 1
ATOM 13720 C CA . SER B 1 760 ? -43.482 13.437 24.109 1 38.27 760 SER B CA 1
ATOM 13721 C C . SER B 1 760 ? -43.394 11.929 24.323 1 38.27 760 SER B C 1
ATOM 13723 O O . SER B 1 760 ? -44.132 11.368 25.134 1 38.27 760 SER B O 1
ATOM 13725 N N . VAL B 1 761 ? -42.893 11.278 23.366 1 38.35 761 VAL B N 1
ATOM 13726 C CA . VAL B 1 761 ? -42.496 10.144 24.194 1 38.35 761 VAL B CA 1
ATOM 13727 C C . VAL B 1 761 ? -41.572 10.619 25.313 1 38.35 761 VAL B C 1
ATOM 13729 O O . VAL B 1 761 ? -41.105 9.816 26.124 1 38.35 761 VAL B O 1
ATOM 13732 N N . GLN B 1 762 ? -40.771 11.77 25.009 1 32.13 762 GLN B N 1
ATOM 13733 C CA . GLN B 1 762 ? -39.967 12.381 26.062 1 32.13 762 GLN B CA 1
ATOM 13734 C C . GLN B 1 762 ? -40.849 13.076 27.095 1 32.13 762 GLN B C 1
ATOM 13736 O O . GLN B 1 762 ? -41.596 13.999 26.761 1 32.13 762 GLN B O 1
ATOM 13741 N N . GLY B 1 763 ? -41.656 12.574 27.915 1 30.3 763 GLY B N 1
ATOM 13742 C CA . GLY B 1 763 ? -41.951 13.436 29.049 1 30.3 763 GLY B CA 1
ATOM 13743 C C . GLY B 1 763 ? -40.891 14.496 29.284 1 30.3 763 GLY B C 1
ATOM 13744 O O . GLY B 1 763 ? -39.748 14.345 28.849 1 30.3 763 GLY B O 1
ATOM 13745 N N . GLY B 1 764 ? -41.171 15.882 29.118 1 32.61 764 GLY B N 1
ATOM 13746 C CA . GLY B 1 764 ? -40.31 17.023 29.384 1 32.61 764 GLY B CA 1
ATOM 13747 C C . GLY B 1 764 ? -39.046 16.655 30.139 1 32.61 764 GLY B C 1
ATOM 13748 O O . GLY B 1 764 ? -38.012 17.308 29.985 1 32.61 764 GLY B O 1
ATOM 13749 N N . VAL B 1 765 ? -39.281 16.316 31.37 1 33.82 765 VAL B N 1
ATOM 13750 C CA . VAL B 1 765 ? -38.146 16.055 32.25 1 33.82 765 VAL B CA 1
ATOM 13751 C C . VAL B 1 765 ? -37.366 14.844 31.742 1 33.82 765 VAL B C 1
ATOM 13753 O O . VAL B 1 765 ? -37.951 13.797 31.457 1 33.82 765 VAL B O 1
ATOM 13756 N N . ALA B 1 766 ? -36.223 14.881 30.826 1 40.33 766 ALA B N 1
ATOM 13757 C CA . ALA B 1 766 ? -35.204 13.836 30.793 1 40.33 766 ALA B CA 1
ATOM 13758 C C . ALA B 1 766 ? -35.477 12.77 31.85 1 40.33 766 ALA B C 1
ATOM 13760 O O . ALA B 1 766 ? -35.299 13.013 33.046 1 40.33 766 ALA B O 1
ATOM 13761 N N . ASP B 1 767 ? -36.592 12.202 31.876 1 40.81 767 ASP B N 1
ATOM 13762 C CA . ASP B 1 767 ? -36.732 11.159 32.887 1 40.81 767 ASP B CA 1
ATOM 13763 C C . ASP B 1 767 ? -35.469 10.304 32.972 1 40.81 767 ASP B C 1
ATOM 13765 O O . ASP B 1 767 ? -35.196 9.5 32.079 1 40.81 767 ASP B O 1
ATOM 13769 N N . SER B 1 768 ? -34.374 10.881 33.402 1 50.37 768 SER B N 1
ATOM 13770 C CA . SER B 1 768 ? -33.113 10.265 33.805 1 50.37 768 SER B CA 1
ATOM 13771 C C . SER B 1 768 ? -33.315 8.81 34.214 1 50.37 768 SER B C 1
ATOM 13773 O O . SER B 1 768 ? -32.345 8.086 34.449 1 50.37 768 SER B O 1
ATOM 13775 N N . THR B 1 769 ? -34.707 8.415 34.106 1 61.79 769 THR B N 1
ATOM 13776 C CA . THR B 1 769 ? -34.899 7.049 34.58 1 61.79 769 THR B CA 1
ATOM 13777 C C . THR B 1 769 ? -34.895 6.066 33.414 1 61.79 769 THR B C 1
ATOM 13779 O O . THR B 1 769 ? -34.877 4.851 33.62 1 61.79 769 THR B O 1
ATOM 13782 N N . CYS B 1 770 ? -35.168 6.672 31.991 1 75.79 770 CYS B N 1
ATOM 13783 C CA . CYS B 1 770 ? -35.103 5.76 30.855 1 75.79 770 CYS B CA 1
ATOM 13784 C C . CYS B 1 770 ? -33.657 5.426 30.507 1 75.79 770 CYS B C 1
ATOM 13786 O O . CYS B 1 770 ? -32.915 6.284 30.026 1 75.79 770 CYS B O 1
ATOM 13788 N N . ASN B 1 771 ? -33.137 4.2 30.828 1 83.27 771 ASN B N 1
ATOM 13789 C CA . ASN B 1 771 ? -31.787 3.709 30.57 1 83.27 771 ASN B CA 1
ATOM 13790 C C . ASN B 1 771 ? -31.808 2.388 29.808 1 83.27 771 ASN B C 1
ATOM 13792 O O . ASN B 1 771 ? -32.744 1.599 29.948 1 83.27 771 ASN B O 1
ATOM 13796 N N . SER B 1 772 ? -30.984 2.321 28.894 1 86.03 772 SER B N 1
ATOM 13797 C CA . SER B 1 772 ? -30.795 1.072 28.164 1 86.03 772 SER B CA 1
ATOM 13798 C C . SER B 1 772 ? -29.315 0.786 27.933 1 86.03 772 SER B C 1
ATOM 13800 O O . SER B 1 772 ? -28.473 1.673 28.09 1 86.03 772 SER B O 1
ATOM 13802 N N . SER B 1 773 ? -29.072 -0.516 27.707 1 85.77 773 SER B N 1
ATOM 13803 C CA . SER B 1 773 ? -27.704 -0.921 27.403 1 85.77 773 SER B CA 1
ATOM 13804 C C . SER B 1 773 ? -27.598 -1.498 25.995 1 85.77 773 SER B C 1
ATOM 13806 O O . SER B 1 773 ? -28.499 -2.205 25.539 1 85.77 773 SER B O 1
ATOM 13808 N N . VAL B 1 774 ? -26.56 -1.062 25.365 1 89.52 774 VAL B N 1
ATOM 13809 C CA . VAL B 1 774 ? -26.338 -1.574 24.017 1 89.52 774 VAL B CA 1
ATOM 13810 C C . VAL B 1 774 ? -24.922 -2.134 23.903 1 89.52 774 VAL B C 1
ATOM 13812 O O . VAL B 1 774 ? -24.02 -1.71 24.629 1 89.52 774 VAL B O 1
ATOM 13815 N N . VAL B 1 775 ? -24.828 -3.149 23.056 1 86.17 775 VAL B N 1
ATOM 13816 C CA . VAL B 1 775 ? -23.521 -3.667 22.663 1 86.17 775 VAL B CA 1
ATOM 13817 C C . VAL B 1 775 ? -23.182 -3.195 21.251 1 86.17 775 VAL B C 1
ATOM 13819 O O . VAL B 1 775 ? -24.051 -3.157 20.377 1 86.17 775 VAL B O 1
ATOM 13822 N N . PHE B 1 776 ? -21.954 -2.706 21.078 1 88.95 776 PHE B N 1
ATOM 13823 C CA . PHE B 1 776 ? -21.59 -2.182 19.767 1 88.95 776 PHE B CA 1
ATOM 13824 C C . PHE B 1 776 ? -20.216 -2.69 19.343 1 88.95 776 PHE B C 1
ATOM 13826 O O . PHE B 1 776 ? -19.456 -3.201 20.168 1 88.95 776 PHE B O 1
ATOM 13833 N N . THR B 1 777 ? -19.954 -2.596 18.047 1 89.05 777 THR B N 1
ATOM 13834 C CA . THR B 1 777 ? -18.637 -2.887 17.491 1 89.05 777 THR B CA 1
ATOM 13835 C C . THR B 1 777 ? -18.294 -1.908 16.372 1 89.05 777 THR B C 1
ATOM 13837 O O . THR B 1 777 ? -19.153 -1.561 15.559 1 89.05 777 THR B O 1
ATOM 13840 N N . ILE B 1 778 ? -17.153 -1.276 16.475 1 93.38 778 ILE B N 1
ATOM 13841 C CA . ILE B 1 778 ? -16.547 -0.512 15.39 1 93.38 778 ILE B CA 1
ATOM 13842 C C . ILE B 1 778 ? -15.36 -1.283 14.817 1 93.38 778 ILE B C 1
ATOM 13844 O O . ILE B 1 778 ? -14.355 -1.487 15.502 1 93.38 778 ILE B O 1
ATOM 13848 N N . SER B 1 779 ? -15.5 -1.716 13.558 1 92.77 779 SER B N 1
ATOM 13849 C CA . SER B 1 779 ? -14.433 -2.544 13.004 1 92.77 779 SER B CA 1
ATOM 13850 C C . SER B 1 779 ? -14.271 -2.308 11.506 1 92.77 779 SER B C 1
ATOM 13852 O O . SER B 1 779 ? -15.18 -1.792 10.852 1 92.77 779 SER B O 1
ATOM 13854 N N . SER B 1 780 ? -13.107 -2.55 11.012 1 95.11 780 SER B N 1
ATOM 13855 C CA . SER B 1 780 ? -12.793 -2.526 9.587 1 95.11 780 SER B CA 1
ATOM 13856 C C . SER B 1 780 ? -12.275 -3.879 9.111 1 95.11 780 SER B C 1
ATOM 13858 O O . SER B 1 780 ? -11.523 -4.547 9.824 1 95.11 780 SER B O 1
ATOM 13860 N N . SER B 1 781 ? -12.707 -4.357 7.958 1 93.06 781 SER B N 1
ATOM 13861 C CA . SER B 1 781 ? -12.287 -5.609 7.337 1 93.06 781 SER B CA 1
ATOM 13862 C C . SER B 1 781 ? -12.176 -5.465 5.823 1 93.06 781 SER B C 1
ATOM 13864 O O . SER B 1 781 ? -12.74 -4.537 5.239 1 93.06 781 SER B O 1
ATOM 13866 N N . PRO B 1 782 ? -11.389 -6.384 5.279 1 93.17 782 PRO B N 1
ATOM 13867 C CA . PRO B 1 782 ? -11.374 -6.365 3.814 1 93.17 782 PRO B CA 1
ATOM 13868 C C . PRO B 1 782 ? -12.72 -6.751 3.205 1 93.17 782 PRO B C 1
ATOM 13870 O O . PRO B 1 782 ? -13.476 -7.518 3.807 1 93.17 782 PRO B O 1
ATOM 13873 N N . CYS B 1 783 ? -13.036 -6.218 2.039 1 93.63 783 CYS B N 1
ATOM 13874 C CA . CYS B 1 783 ? -14.28 -6.498 1.33 1 93.63 783 CYS B CA 1
ATOM 13875 C C . CYS B 1 783 ? -15.489 -6.156 2.193 1 93.63 783 CYS B C 1
ATOM 13877 O O . CYS B 1 783 ? -15.454 -5.196 2.965 1 93.63 783 CYS B O 1
ATOM 13879 N N . VAL B 1 784 ? -16.583 -6.751 2.049 1 87.8 784 VAL B N 1
ATOM 13880 C CA . VAL B 1 784 ? -17.779 -6.411 2.812 1 87.8 784 VAL B CA 1
ATOM 13881 C C . VAL B 1 784 ? -17.851 -7.272 4.071 1 87.8 784 VAL B C 1
ATOM 13883 O O . VAL B 1 784 ? -18.406 -8.374 4.045 1 87.8 784 VAL B O 1
ATOM 13886 N N . ALA B 1 785 ? -17.309 -6.707 5.19 1 76.72 785 ALA B N 1
ATOM 13887 C CA . ALA B 1 785 ? -17.263 -7.367 6.493 1 76.72 785 ALA B CA 1
ATOM 13888 C C . ALA B 1 785 ? -16.442 -8.652 6.428 1 76.72 785 ALA B C 1
ATOM 13890 O O . ALA B 1 785 ? -16.83 -9.673 7.001 1 76.72 785 ALA B O 1
ATOM 13891 N N . GLY B 1 786 ? -15.438 -8.687 5.529 1 77.83 786 GLY B N 1
ATOM 13892 C CA . GLY B 1 786 ? -14.502 -9.798 5.451 1 77.83 786 GLY B CA 1
ATOM 13893 C C . GLY B 1 786 ? -14.992 -10.93 4.569 1 77.83 786 GLY B C 1
ATOM 13894 O O . GLY B 1 786 ? -14.344 -11.974 4.473 1 77.83 786 GLY B O 1
ATOM 13895 N N . ARG B 1 787 ? -16.147 -10.715 3.983 1 81.56 787 ARG B N 1
ATOM 13896 C CA . ARG B 1 787 ? -16.72 -11.8 3.193 1 81.56 787 ARG B CA 1
ATOM 13897 C C . ARG B 1 787 ? -17.32 -11.273 1.893 1 81.56 787 ARG B C 1
ATOM 13899 O O . ARG B 1 787 ? -17.529 -10.067 1.744 1 81.56 787 ARG B O 1
ATOM 13906 N N . CYS B 1 788 ? -17.46 -12.091 0.95 1 88.57 788 CYS B N 1
ATOM 13907 C CA . CYS B 1 788 ? -18.102 -11.81 -0.329 1 88.57 788 CYS B CA 1
ATOM 13908 C C . CYS B 1 788 ? -19.269 -12.759 -0.574 1 88.57 788 CYS B C 1
ATOM 13910 O O . CYS B 1 788 ? -19.393 -13.33 -1.659 1 88.57 788 CYS B O 1
ATOM 13912 N N . GLY B 1 789 ? -20.054 -12.848 0.516 1 78.5 789 GLY B N 1
ATOM 13913 C CA . GLY B 1 789 ? -21.158 -13.786 0.383 1 78.5 789 GLY B CA 1
ATOM 13914 C C . GLY B 1 789 ? -20.702 -15.216 0.168 1 78.5 789 GLY B C 1
ATOM 13915 O O . GLY B 1 789 ? -19.566 -15.568 0.495 1 78.5 789 GLY B O 1
ATOM 13916 N N . ARG B 1 790 ? -21.619 -16.046 -0.274 1 76.62 790 ARG B N 1
ATOM 13917 C CA . ARG B 1 790 ? -21.338 -17.459 -0.5 1 76.62 790 ARG B CA 1
ATOM 13918 C C . ARG B 1 790 ? -20.711 -17.68 -1.873 1 76.62 790 ARG B C 1
ATOM 13920 O O . ARG B 1 790 ? -20.084 -18.714 -2.116 1 76.62 790 ARG B O 1
ATOM 13927 N N . PHE B 1 791 ? -20.928 -16.7 -2.658 1 83.66 791 PHE B N 1
ATOM 13928 C CA . PHE B 1 791 ? -20.553 -16.909 -4.052 1 83.66 791 PHE B CA 1
ATOM 13929 C C . PHE B 1 791 ? -19.405 -15.988 -4.448 1 83.66 791 PHE B C 1
ATOM 13931 O O . PHE B 1 791 ? -19.303 -15.576 -5.605 1 83.66 791 PHE B O 1
ATOM 13938 N N . GLY B 1 792 ? -18.613 -15.557 -3.49 1 88.49 792 GLY B N 1
ATOM 13939 C CA . GLY B 1 792 ? -17.485 -14.7 -3.818 1 88.49 792 GLY B CA 1
ATOM 13940 C C . GLY B 1 792 ? -16.289 -14.914 -2.911 1 88.49 792 GLY B C 1
ATOM 13941 O O . GLY B 1 792 ? -16.395 -15.588 -1.884 1 88.49 792 GLY B O 1
ATOM 13942 N N . ARG B 1 793 ? -15.173 -14.504 -3.376 1 89.24 793 ARG B N 1
ATOM 13943 C CA . ARG B 1 793 ? -13.949 -14.538 -2.582 1 89.24 793 ARG B CA 1
ATOM 13944 C C . ARG B 1 793 ? -13.321 -13.151 -2.485 1 89.24 793 ARG B C 1
ATOM 13946 O O . ARG B 1 793 ? -13.328 -12.391 -3.456 1 89.24 793 ARG B O 1
ATOM 13953 N N . CYS B 1 794 ? -12.778 -12.869 -1.278 1 92.52 794 CYS B N 1
ATOM 13954 C CA . CYS B 1 794 ? -12.172 -11.569 -1.015 1 92.52 794 CYS B CA 1
ATOM 13955 C C . CYS B 1 794 ? -10.697 -11.567 -1.398 1 92.52 794 CYS B C 1
ATOM 13957 O O . CYS B 1 794 ? -9.944 -12.453 -0.989 1 92.52 794 CYS B O 1
ATOM 13959 N N . TYR B 1 795 ? -10.333 -10.631 -2.233 1 92.55 795 TYR B N 1
ATOM 13960 C CA . TYR B 1 795 ? -8.941 -10.525 -2.655 1 92.55 795 TYR B CA 1
ATOM 13961 C C . TYR B 1 795 ? -8.408 -9.115 -2.431 1 92.55 795 TYR B C 1
ATOM 13963 O O . TYR B 1 795 ? -9.18 -8.155 -2.376 1 92.55 795 TYR B O 1
ATOM 13971 N N . HIS B 1 796 ? -7.127 -9.007 -2.201 1 92.68 796 HIS B N 1
ATOM 13972 C CA . HIS B 1 796 ? -6.412 -7.735 -2.209 1 92.68 796 HIS B CA 1
ATOM 13973 C C . HIS B 1 796 ? -5.768 -7.474 -3.566 1 92.68 796 HIS B C 1
ATOM 13975 O O . HIS B 1 796 ? -5.058 -8.331 -4.097 1 92.68 796 HIS B O 1
ATOM 13981 N N . TYR B 1 797 ? -6.066 -6.37 -4.111 1 92.94 797 TYR B N 1
ATOM 13982 C CA . TYR B 1 797 ? -5.499 -6.01 -5.405 1 92.94 797 TYR B CA 1
ATOM 13983 C C . TYR B 1 797 ? -4.658 -4.743 -5.299 1 92.94 797 TYR B C 1
ATOM 13985 O O . TYR B 1 797 ? -4.834 -3.95 -4.371 1 92.94 797 TYR B O 1
ATOM 13993 N N . MET B 1 798 ? -3.737 -4.645 -6.196 1 89.56 798 MET B N 1
ATOM 13994 C CA . MET B 1 798 ? -2.866 -3.476 -6.274 1 89.56 798 MET B CA 1
ATOM 13995 C C . MET B 1 798 ? -3.033 -2.76 -7.61 1 89.56 798 MET B C 1
ATOM 13997 O O . MET B 1 798 ? -3.113 -3.403 -8.658 1 89.56 798 MET B O 1
ATOM 14001 N N . SER B 1 799 ? -3.201 -1.45 -7.541 1 90.21 799 SER B N 1
ATOM 14002 C CA . SER B 1 799 ? -3.299 -0.613 -8.732 1 90.21 799 SER B CA 1
ATOM 14003 C C . SER B 1 799 ? -2.766 0.791 -8.466 1 90.21 799 SER B C 1
ATOM 14005 O O . SER B 1 799 ? -3.123 1.417 -7.466 1 90.21 799 SER B O 1
ATOM 14007 N N . GLY B 1 800 ? -1.981 1.296 -9.384 1 85.27 800 GLY B N 1
ATOM 14008 C CA . GLY B 1 800 ? -1.468 2.65 -9.249 1 85.27 800 GLY B CA 1
ATOM 14009 C C . GLY B 1 800 ? -0.669 2.862 -7.976 1 85.27 800 GLY B C 1
ATOM 14010 O O . GLY B 1 800 ? -0.725 3.935 -7.374 1 85.27 800 GLY B O 1
ATOM 14011 N N . GLY B 1 801 ? -0.151 1.844 -7.43 1 85.61 801 GLY B N 1
ATOM 14012 C CA . GLY B 1 801 ? 0.643 1.965 -6.217 1 85.61 801 GLY B CA 1
ATOM 14013 C C . GLY B 1 801 ? -0.186 1.873 -4.95 1 85.61 801 GLY B C 1
ATOM 14014 O O . GLY B 1 801 ? 0.309 2.155 -3.856 1 85.61 801 GLY B O 1
ATOM 14015 N N . PHE B 1 802 ? -1.43 1.524 -5.082 1 93.03 802 PHE B N 1
ATOM 14016 C CA . PHE B 1 802 ? -2.323 1.46 -3.931 1 93.03 802 PHE B CA 1
ATOM 14017 C C . PHE B 1 802 ? -2.974 0.086 -3.827 1 93.03 802 PHE B C 1
ATOM 14019 O O . PHE B 1 802 ? -3.138 -0.607 -4.833 1 93.03 802 PHE B O 1
ATOM 14026 N N . VAL B 1 803 ? -3.284 -0.281 -2.628 1 93.05 803 VAL B N 1
ATOM 14027 C CA . VAL B 1 803 ? -3.905 -1.574 -2.359 1 93.05 803 VAL B CA 1
ATOM 14028 C C . VAL B 1 803 ? -5.37 -1.374 -1.978 1 93.05 803 VAL B C 1
ATOM 14030 O O . VAL B 1 803 ? -5.711 -0.421 -1.274 1 93.05 803 VAL B O 1
ATOM 14033 N N . PHE B 1 804 ? -6.303 -2.194 -2.529 1 95.36 804 PHE B N 1
ATOM 14034 C CA . PHE B 1 804 ? -7.713 -2.196 -2.157 1 95.36 804 PHE B CA 1
ATOM 14035 C C . PHE B 1 804 ? -8.272 -3.614 -2.16 1 95.36 804 PHE B C 1
ATOM 14037 O O . PHE B 1 804 ? -7.68 -4.518 -2.754 1 95.36 804 PHE B O 1
ATOM 14044 N N . SER B 1 805 ? -9.304 -3.817 -1.421 1 95.77 805 SER B N 1
ATOM 14045 C CA . SER B 1 805 ? -9.947 -5.126 -1.37 1 95.77 805 SER B CA 1
ATOM 14046 C C . SER B 1 805 ? -11.255 -5.131 -2.154 1 95.77 805 SER B C 1
ATOM 14048 O O . SER B 1 805 ? -11.983 -4.136 -2.163 1 95.77 805 SER B O 1
ATOM 14050 N N . THR B 1 806 ? -11.463 -6.185 -2.852 1 94.78 806 THR B N 1
ATOM 14051 C CA . THR B 1 806 ? -12.71 -6.312 -3.598 1 94.78 806 THR B CA 1
ATOM 14052 C C . THR B 1 806 ? -13.111 -7.778 -3.737 1 94.78 806 THR B C 1
ATOM 14054 O O . THR B 1 806 ? -12.272 -8.672 -3.605 1 94.78 806 THR B O 1
ATOM 14057 N N . CYS B 1 807 ? -14.363 -8.006 -3.954 1 93.16 807 CYS B N 1
ATOM 14058 C CA . CYS B 1 807 ? -14.912 -9.35 -4.095 1 93.16 807 CYS B CA 1
ATOM 14059 C C . CYS B 1 807 ? -14.878 -9.804 -5.55 1 93.16 807 CYS B C 1
ATOM 14061 O O . CYS B 1 807 ? -15.201 -9.03 -6.453 1 93.16 807 CYS B O 1
ATOM 14063 N N . LEU B 1 808 ? -14.353 -10.998 -5.711 1 91.67 808 LEU B N 1
ATOM 14064 C CA . LEU B 1 808 ? -14.498 -11.662 -7.002 1 91.67 808 LEU B CA 1
ATOM 14065 C C . LEU B 1 808 ? -15.609 -12.706 -6.956 1 91.67 808 LEU B C 1
ATOM 14067 O O . LEU B 1 808 ? -15.521 -13.678 -6.203 1 91.67 808 LEU B O 1
ATOM 14071 N N . CYS B 1 809 ? -16.554 -12.422 -7.728 1 90.01 809 CYS B N 1
ATOM 14072 C CA . CYS B 1 809 ? -17.753 -13.252 -7.693 1 90.01 809 CYS B CA 1
ATOM 14073 C C . CYS B 1 809 ? -17.582 -14.494 -8.56 1 90.01 809 CYS B C 1
ATOM 14075 O O . CYS B 1 809 ? -16.883 -14.456 -9.574 1 90.01 809 CYS B O 1
ATOM 14077 N N . LEU B 1 810 ? -18.195 -15.478 -8.022 1 81.78 810 LEU B N 1
ATOM 14078 C CA . LEU B 1 810 ? -18.147 -16.749 -8.736 1 81.78 810 LEU B CA 1
ATOM 14079 C C . LEU B 1 810 ? -19.496 -17.065 -9.373 1 81.78 810 LEU B C 1
ATOM 14081 O O . LEU B 1 810 ? -20.529 -16.551 -8.938 1 81.78 810 LEU B O 1
ATOM 14085 N N . ARG B 1 811 ? -19.577 -17.849 -10.33 1 79.15 811 ARG B N 1
ATOM 14086 C CA . ARG B 1 811 ? -20.779 -18.428 -10.924 1 79.15 811 ARG B CA 1
ATOM 14087 C C . ARG B 1 811 ? -21.681 -17.343 -11.502 1 79.15 811 ARG B C 1
ATOM 14089 O O . ARG B 1 811 ? -22.898 -17.371 -11.307 1 79.15 811 ARG B O 1
ATOM 14096 N N . ASN B 1 812 ? -21.133 -16.278 -11.964 1 80.73 812 ASN B N 1
ATOM 14097 C CA . ASN B 1 812 ? -21.823 -15.193 -12.654 1 80.73 812 ASN B CA 1
ATOM 14098 C C . ASN B 1 812 ? -22.62 -14.328 -11.682 1 80.73 812 ASN B C 1
ATOM 14100 O O . ASN B 1 812 ? -23.482 -13.552 -12.099 1 80.73 812 ASN B O 1
ATOM 14104 N N . TYR B 1 813 ? -22.45 -14.69 -10.379 1 87.48 813 TYR B N 1
ATOM 14105 C CA . TYR B 1 813 ? -22.948 -13.706 -9.424 1 87.48 813 TYR B CA 1
ATOM 14106 C C . TYR B 1 813 ? -22.222 -12.375 -9.584 1 87.48 813 TYR B C 1
ATOM 14108 O O . TYR B 1 813 ? -21.094 -12.332 -10.081 1 87.48 813 TYR B O 1
ATOM 14116 N N . ARG B 1 814 ? -22.923 -11.383 -9.253 1 88.69 814 ARG B N 1
ATOM 14117 C CA . ARG B 1 814 ? -22.338 -10.06 -9.442 1 88.69 814 ARG B CA 1
ATOM 14118 C C . ARG B 1 814 ? -22.636 -9.155 -8.251 1 88.69 814 ARG B C 1
ATOM 14120 O O . ARG B 1 814 ? -23.358 -9.547 -7.332 1 88.69 814 ARG B O 1
ATOM 14127 N N . GLY B 1 815 ? -21.999 -7.97 -8.305 1 88.86 815 GLY B N 1
ATOM 14128 C CA . GLY B 1 815 ? -22.217 -6.997 -7.247 1 88.86 815 GLY B CA 1
ATOM 14129 C C . GLY B 1 815 ? -21.049 -6.89 -6.285 1 88.86 815 GLY B C 1
ATOM 14130 O O . GLY B 1 815 ? -20.071 -7.632 -6.402 1 88.86 815 GLY B O 1
ATOM 14131 N N . TRP B 1 816 ? -21.213 -6.029 -5.291 1 90.94 816 TRP B N 1
ATOM 14132 C CA . TRP B 1 816 ? -20.155 -5.757 -4.324 1 90.94 816 TRP B CA 1
ATOM 14133 C C . TRP B 1 816 ? -20.034 -6.895 -3.315 1 90.94 816 TRP B C 1
ATOM 14135 O O . TRP B 1 816 ? -18.974 -7.092 -2.717 1 90.94 816 TRP B O 1
ATOM 14145 N N . ASP B 1 817 ? -21.128 -7.635 -3.081 1 87.29 817 ASP B N 1
ATOM 14146 C CA . ASP B 1 817 ? -21.106 -8.748 -2.136 1 87.29 817 ASP B CA 1
ATOM 14147 C C . ASP B 1 817 ? -21.466 -10.061 -2.826 1 87.29 817 ASP B C 1
ATOM 14149 O O . ASP B 1 817 ? -21.721 -11.068 -2.162 1 87.29 817 ASP B O 1
ATOM 14153 N N . CYS B 1 818 ? -21.605 -10.025 -4.16 1 90.2 818 CYS B N 1
ATOM 14154 C CA . CYS B 1 818 ? -21.855 -11.204 -4.983 1 90.2 818 CYS B CA 1
ATOM 14155 C C . CYS B 1 818 ? -23.196 -11.839 -4.633 1 90.2 818 CYS B C 1
ATOM 14157 O O . CYS B 1 818 ? -23.303 -13.063 -4.541 1 90.2 818 CYS B O 1
ATOM 14159 N N . THR B 1 819 ? -24.2 -11.044 -4.339 1 84.96 819 THR B N 1
ATOM 14160 C CA . THR B 1 819 ? -25.513 -11.578 -3.992 1 84.96 819 THR B CA 1
ATOM 14161 C C . THR B 1 819 ? -26.495 -11.389 -5.144 1 84.96 819 THR B C 1
ATOM 14163 O O . THR B 1 819 ? -27.581 -11.973 -5.143 1 84.96 819 THR B O 1
ATOM 14166 N N . GLU B 1 820 ? -26.06 -10.608 -6.111 1 87.32 820 GLU B N 1
ATOM 14167 C CA . GLU B 1 820 ? -26.932 -10.4 -7.264 1 87.32 820 GLU B CA 1
ATOM 14168 C C . GLU B 1 820 ? -26.934 -11.62 -8.181 1 87.32 820 GLU B C 1
ATOM 14170 O O . GLU B 1 820 ? -25.896 -11.988 -8.735 1 87.32 820 GLU B O 1
ATOM 14175 N N . ASP B 1 821 ? -28.07 -12.259 -8.415 1 83.42 821 ASP B N 1
ATOM 14176 C CA . ASP B 1 821 ? -28.158 -13.526 -9.135 1 83.42 821 ASP B CA 1
ATOM 14177 C C . ASP B 1 821 ? -28.905 -13.357 -10.456 1 83.42 821 ASP B C 1
ATOM 14179 O O . ASP B 1 821 ? -29.357 -14.338 -11.05 1 83.42 821 ASP B O 1
ATOM 14183 N N . SER B 1 822 ? -29.028 -12.19 -10.938 1 80.54 822 SER B N 1
ATOM 14184 C CA . SER B 1 822 ? -29.814 -11.963 -12.147 1 80.54 822 SER B CA 1
ATOM 14185 C C . SER B 1 822 ? -29.232 -12.723 -13.335 1 80.54 822 SER B C 1
ATOM 14187 O O . SER B 1 822 ? -29.968 -13.142 -14.23 1 80.54 822 SER B O 1
ATOM 14189 N N . GLN B 1 823 ? -27.96 -12.954 -13.365 1 78.88 823 GLN B N 1
ATOM 14190 C CA . GLN B 1 823 ? -27.34 -13.596 -14.52 1 78.88 823 GLN B CA 1
ATOM 14191 C C . GLN B 1 823 ? -26.864 -15.005 -14.176 1 78.88 823 GLN B C 1
ATOM 14193 O O . GLN B 1 823 ? -26.114 -15.616 -14.94 1 78.88 823 GLN B O 1
ATOM 14198 N N . VAL B 1 824 ? -27.259 -15.436 -13.002 1 82.68 824 VAL B N 1
ATOM 14199 C CA . VAL B 1 824 ? -26.868 -16.784 -12.603 1 82.68 824 VAL B CA 1
ATOM 14200 C C . VAL B 1 824 ? -27.732 -17.81 -13.333 1 82.68 824 VAL B C 1
ATOM 14202 O O . VAL B 1 824 ? -28.962 -17.737 -13.29 1 82.68 824 VAL B O 1
ATOM 14205 N N . PRO B 1 825 ? -27.04 -18.678 -14.018 1 79.87 825 PRO B N 1
ATOM 14206 C CA . PRO B 1 825 ? -27.819 -19.731 -14.675 1 79.87 825 PRO B CA 1
ATOM 14207 C C . PRO B 1 825 ? -28.527 -20.648 -13.68 1 79.87 825 PRO B C 1
ATOM 14209 O O . PRO B 1 825 ? -28.126 -20.731 -12.517 1 79.87 825 PRO B O 1
ATOM 14212 N N . SER B 1 826 ? -29.556 -21.222 -14.131 1 83.42 826 SER B N 1
ATOM 14213 C CA . SER B 1 826 ? -30.311 -22.118 -13.261 1 83.42 826 SER B CA 1
ATOM 14214 C C . SER B 1 826 ? -29.469 -23.316 -12.837 1 83.42 826 SER B C 1
ATOM 14216 O O . SER B 1 826 ? -28.525 -23.697 -13.534 1 83.42 826 SER B O 1
ATOM 14218 N N . SER B 1 827 ? -29.671 -23.813 -11.634 1 82.68 827 SER B N 1
ATOM 14219 C CA . SER B 1 827 ? -28.958 -24.986 -11.14 1 82.68 827 SER B CA 1
ATOM 14220 C C . SER B 1 827 ? -29.058 -26.148 -12.123 1 82.68 827 SER B C 1
ATOM 14222 O O . SER B 1 827 ? -28.104 -26.91 -12.29 1 82.68 827 SER B O 1
ATOM 14224 N N . ALA B 1 828 ? -30.158 -26.216 -12.821 1 86.98 828 ALA B N 1
ATOM 14225 C CA . ALA B 1 828 ? -30.347 -27.276 -13.807 1 86.98 828 ALA B CA 1
ATOM 14226 C C . ALA B 1 828 ? -29.403 -27.098 -14.992 1 86.98 828 ALA B C 1
ATOM 14228 O O . ALA B 1 828 ? -28.866 -28.075 -15.519 1 86.98 828 ALA B O 1
ATOM 14229 N N . SER B 1 829 ? -29.269 -25.941 -15.322 1 85.69 829 SER B N 1
ATOM 14230 C CA . SER B 1 829 ? -28.39 -25.673 -16.456 1 85.69 829 SER B CA 1
ATOM 14231 C C . SER B 1 829 ? -26.932 -25.948 -16.102 1 85.69 829 SER B C 1
ATOM 14233 O O . SER B 1 829 ? -26.172 -26.454 -16.93 1 85.69 829 SER B O 1
ATOM 14235 N N . ILE B 1 830 ? -26.526 -25.648 -14.932 1 86.61 830 ILE B N 1
ATOM 14236 C CA . ILE B 1 830 ? -25.164 -25.903 -14.477 1 86.61 830 ILE B CA 1
ATOM 14237 C C . ILE B 1 830 ? -24.923 -27.408 -14.387 1 86.61 830 ILE B C 1
ATOM 14239 O O . ILE B 1 830 ? -23.872 -27.901 -14.804 1 86.61 830 ILE B O 1
ATOM 14243 N N . LEU B 1 831 ? -25.921 -28.059 -13.873 1 88.94 831 LEU B N 1
ATOM 14244 C CA . LEU B 1 831 ? -25.805 -29.509 -13.752 1 88.94 831 LEU B CA 1
ATOM 14245 C C . LEU B 1 831 ? -25.726 -30.164 -15.127 1 88.94 831 LEU B C 1
ATOM 14247 O O . LEU B 1 831 ? -24.921 -31.073 -15.34 1 88.94 831 LEU B O 1
ATOM 14251 N N . LEU B 1 832 ? -26.566 -29.671 -16.004 1 90.18 832 LEU B N 1
ATOM 14252 C CA . LEU B 1 832 ? -26.556 -30.22 -17.355 1 90.18 832 LEU B CA 1
ATOM 14253 C C . LEU B 1 832 ? -25.204 -29.996 -18.024 1 90.18 832 LEU B C 1
ATOM 14255 O O . LEU B 1 832 ? -24.679 -30.892 -18.688 1 90.18 832 LEU B O 1
ATOM 14259 N N . ALA B 1 833 ? -24.677 -28.873 -17.88 1 89.44 833 ALA B N 1
ATOM 14260 C CA . ALA B 1 833 ? -23.38 -28.552 -18.469 1 89.44 833 ALA B CA 1
ATOM 14261 C C . ALA B 1 833 ? -22.281 -29.441 -17.893 1 89.44 833 ALA B C 1
ATOM 14263 O O . ALA B 1 833 ? -21.452 -29.973 -18.635 1 89.44 833 ALA B O 1
ATOM 14264 N N . SER B 1 834 ? -22.281 -29.619 -16.595 1 91.58 834 SER B N 1
ATOM 14265 C CA . SER B 1 834 ? -21.28 -30.45 -15.935 1 91.58 834 SER B CA 1
ATOM 14266 C C . SER B 1 834 ? -21.408 -31.91 -16.357 1 91.58 834 SER B C 1
ATOM 14268 O O . SER B 1 834 ? -20.405 -32.578 -16.615 1 91.58 834 SER B O 1
ATOM 14270 N N . LEU B 1 835 ? -22.647 -32.363 -16.503 1 93.84 835 LEU B N 1
ATOM 14271 C CA . LEU B 1 835 ? -22.88 -33.752 -16.88 1 93.84 835 LEU B CA 1
ATOM 14272 C C . LEU B 1 835 ? -22.475 -33.997 -18.33 1 93.84 835 LEU B C 1
ATOM 14274 O O . LEU B 1 835 ? -21.934 -35.056 -18.658 1 93.84 835 LEU B O 1
ATOM 14278 N N . MET B 1 836 ? -22.727 -33.038 -19.119 1 94.6 836 MET B N 1
ATOM 14279 C CA . MET B 1 836 ? -22.347 -33.187 -20.521 1 94.6 836 MET B CA 1
ATOM 14280 C C . MET B 1 836 ? -20.831 -33.27 -20.667 1 94.6 836 MET B C 1
ATOM 14282 O O . MET B 1 836 ? -20.317 -34.154 -21.355 1 94.6 836 MET B O 1
ATOM 14286 N N . LEU B 1 837 ? -20.156 -32.463 -20.021 1 94.35 837 LEU B N 1
ATOM 14287 C CA . LEU B 1 837 ? -18.701 -32.415 -20.126 1 94.35 837 LEU B CA 1
ATOM 14288 C C . LEU B 1 837 ? -18.069 -33.648 -19.49 1 94.35 837 LEU B C 1
ATOM 14290 O O . LEU B 1 837 ? -17.064 -34.161 -19.987 1 94.35 837 LEU B O 1
ATOM 14294 N N . THR B 1 838 ? -18.659 -34.166 -18.42 1 94.64 838 THR B N 1
ATOM 14295 C CA . THR B 1 838 ? -18.096 -35.308 -17.708 1 94.64 838 THR B CA 1
ATOM 14296 C C . THR B 1 838 ? -18.498 -36.617 -18.381 1 94.64 838 THR B C 1
ATOM 14298 O O . THR B 1 838 ? -17.646 -37.457 -18.677 1 94.64 838 THR B O 1
ATOM 14301 N N . LEU B 1 839 ? -19.793 -36.758 -18.798 1 95.21 839 LEU B N 1
ATOM 14302 C CA . LEU B 1 839 ? -20.313 -38.027 -19.295 1 95.21 839 LEU B CA 1
ATOM 14303 C C . LEU B 1 839 ? -19.94 -38.231 -20.76 1 95.21 839 LEU B C 1
ATOM 14305 O O . LEU B 1 839 ? -19.926 -39.362 -21.25 1 95.21 839 LEU B O 1
ATOM 14309 N N . SER B 1 840 ? -19.672 -37.121 -21.4 1 95.41 840 SER B N 1
ATOM 14310 C CA . SER B 1 840 ? -19.26 -37.276 -22.792 1 95.41 840 SER B CA 1
ATOM 14311 C C . SER B 1 840 ? -17.976 -38.091 -22.9 1 95.41 840 SER B C 1
ATOM 14313 O O . SER B 1 840 ? -17.696 -38.682 -23.945 1 95.41 840 SER B O 1
ATOM 14315 N N . ASN B 1 841 ? -17.192 -38.158 -21.829 1 95.95 841 ASN B N 1
ATOM 14316 C CA . ASN B 1 841 ? -15.944 -38.912 -21.822 1 95.95 841 ASN B CA 1
ATOM 14317 C C . ASN B 1 841 ? -16.198 -40.416 -21.783 1 95.95 841 ASN B C 1
ATOM 14319 O O . ASN B 1 841 ? -15.324 -41.207 -22.143 1 95.95 841 ASN B O 1
ATOM 14323 N N . LEU B 1 842 ? -17.407 -40.883 -21.436 1 95.1 842 LEU B N 1
ATOM 14324 C CA . LEU B 1 842 ? -17.716 -42.305 -21.327 1 95.1 842 LEU B CA 1
ATOM 14325 C C . LEU B 1 842 ? -17.763 -42.957 -22.705 1 95.1 842 LEU B C 1
ATOM 14327 O O . LEU B 1 842 ? -17.707 -44.184 -22.818 1 95.1 842 LEU B O 1
ATOM 14331 N N . LEU B 1 843 ? -17.816 -42.127 -23.672 1 94.59 843 LEU B N 1
ATOM 14332 C CA . LEU B 1 843 ? -17.838 -42.668 -25.027 1 94.59 843 LEU B CA 1
ATOM 14333 C C . LEU B 1 843 ? -16.477 -43.244 -25.404 1 94.59 843 LEU B C 1
ATOM 14335 O O . LEU B 1 843 ? -16.335 -43.878 -26.452 1 94.59 843 LEU B O 1
ATOM 14339 N N . PHE B 1 844 ? -15.501 -43.204 -24.501 1 96.17 844 PHE B N 1
ATOM 14340 C CA . PHE B 1 844 ? -14.206 -43.848 -24.69 1 96.17 844 PHE B CA 1
ATOM 14341 C C . PHE B 1 844 ? -14.281 -45.328 -24.332 1 96.17 844 PHE B C 1
ATOM 14343 O O . PHE B 1 844 ? -13.389 -46.102 -24.684 1 96.17 844 PHE B O 1
ATOM 14350 N N . LEU B 1 845 ? -15.313 -45.853 -23.714 1 96.47 845 LEU B N 1
ATOM 14351 C CA . LEU B 1 845 ? -15.425 -47.231 -23.247 1 96.47 845 LEU B CA 1
ATOM 14352 C C . LEU B 1 845 ? -15.41 -48.206 -24.419 1 96.47 845 LEU B C 1
ATOM 14354 O O . LEU B 1 845 ? -14.696 -49.211 -24.387 1 96.47 845 LEU B O 1
ATOM 14358 N N . PRO B 1 846 ? -16.172 -47.885 -25.527 1 95.22 846 PRO B N 1
ATOM 14359 C CA . PRO B 1 846 ? -16.06 -48.778 -26.683 1 95.22 846 PRO B CA 1
ATOM 14360 C C . PRO B 1 846 ? -14.642 -48.839 -27.246 1 95.22 846 PRO B C 1
ATOM 14362 O O . PRO B 1 846 ? -14.181 -49.908 -27.655 1 95.22 846 PRO B O 1
ATOM 14365 N N . SER B 1 847 ? -13.986 -47.689 -27.224 1 94.99 847 SER B N 1
ATOM 14366 C CA . SER B 1 847 ? -12.611 -47.666 -27.713 1 94.99 847 SER B CA 1
ATOM 14367 C C . SER B 1 847 ? -11.693 -48.497 -26.823 1 94.99 847 SER B C 1
ATOM 14369 O O . SER B 1 847 ? -10.808 -49.199 -27.318 1 94.99 847 SER B O 1
ATOM 14371 N N . ILE B 1 848 ? -11.849 -48.473 -25.517 1 96.62 848 ILE B N 1
ATOM 14372 C CA . ILE B 1 848 ? -11.075 -49.262 -24.564 1 96.62 848 ILE B CA 1
ATOM 14373 C C . ILE B 1 848 ? -11.368 -50.747 -24.766 1 96.62 848 ILE B C 1
ATOM 14375 O O . ILE B 1 848 ? -10.447 -51.565 -24.823 1 96.62 848 ILE B O 1
ATOM 14379 N N . PHE B 1 849 ? -12.635 -51.139 -25.055 1 95.67 849 PHE B N 1
ATOM 14380 C CA . PHE B 1 849 ? -13.059 -52.521 -25.248 1 95.67 849 PHE B CA 1
ATOM 14381 C C . PHE B 1 849 ? -12.439 -53.106 -26.511 1 95.67 849 PHE B C 1
ATOM 14383 O O . PHE B 1 849 ? -11.878 -54.204 -26.483 1 95.67 849 PHE B O 1
ATOM 14390 N N . TYR B 1 850 ? -12.51 -52.339 -27.521 1 94.46 850 TYR B N 1
ATOM 14391 C CA . TYR B 1 850 ? -11.988 -52.838 -28.788 1 94.46 850 TYR B CA 1
ATOM 14392 C C . TYR B 1 850 ? -10.464 -52.887 -28.769 1 94.46 850 TYR B C 1
ATOM 14394 O O . TYR B 1 850 ? -9.857 -53.757 -29.397 1 94.46 850 TYR B O 1
ATOM 14402 N N . ALA B 1 851 ? -9.841 -51.985 -27.988 1 95.09 851 ALA B N 1
ATOM 14403 C CA . ALA B 1 851 ? -8.388 -52.041 -27.849 1 95.09 851 ALA B CA 1
ATOM 14404 C C . ALA B 1 851 ? -7.954 -53.311 -27.124 1 95.09 851 ALA B C 1
ATOM 14406 O O . ALA B 1 851 ? -7.006 -53.98 -27.544 1 95.09 851 ALA B O 1
ATOM 14407 N N . VAL B 1 852 ? -8.679 -53.758 -26.11 1 94.07 852 VAL B N 1
ATOM 14408 C CA . VAL B 1 852 ? -8.372 -54.978 -25.37 1 94.07 852 VAL B CA 1
ATOM 14409 C C . VAL B 1 852 ? -8.636 -56.197 -26.251 1 94.07 852 VAL B C 1
ATOM 14411 O O . VAL B 1 852 ? -7.811 -57.111 -26.321 1 94.07 852 VAL B O 1
ATOM 14414 N N . LYS B 1 853 ? -9.756 -56.175 -27.04 1 93.99 853 LYS B N 1
ATOM 14415 C CA . LYS B 1 853 ? -10.148 -57.29 -27.898 1 93.99 853 LYS B CA 1
ATOM 14416 C C . LYS B 1 853 ? -9.146 -57.49 -29.032 1 93.99 853 LYS B C 1
ATOM 14418 O O . LYS B 1 853 ? -8.868 -58.624 -29.428 1 93.99 853 LYS B O 1
ATOM 14423 N N . ARG B 1 854 ? -8.549 -56.392 -29.423 1 91.61 854 ARG B N 1
ATOM 14424 C CA . ARG B 1 854 ? -7.623 -56.465 -30.549 1 91.61 854 ARG B CA 1
ATOM 14425 C C . ARG B 1 854 ? -6.194 -56.696 -30.067 1 91.61 854 ARG B C 1
ATOM 14427 O O . ARG B 1 854 ? -5.262 -56.739 -30.873 1 91.61 854 ARG B O 1
ATOM 14434 N N . GLY B 1 855 ? -6.01 -56.72 -28.671 1 89.34 855 GLY B N 1
ATOM 14435 C CA . GLY B 1 855 ? -4.715 -57.061 -28.105 1 89.34 855 GLY B CA 1
ATOM 14436 C C . GLY B 1 855 ? -3.858 -55.846 -27.801 1 89.34 855 GLY B C 1
ATOM 14437 O O . GLY B 1 855 ? -2.655 -55.972 -27.564 1 89.34 855 GLY B O 1
ATOM 14438 N N . TYR B 1 856 ? -4.393 -54.642 -27.926 1 92.21 856 TYR B N 1
ATOM 14439 C CA . TYR B 1 856 ? -3.679 -53.413 -27.597 1 92.21 856 TYR B CA 1
ATOM 14440 C C . TYR B 1 856 ? -3.882 -53.041 -26.133 1 92.21 856 TYR B C 1
ATOM 14442 O O . TYR B 1 856 ? -4.622 -52.105 -25.821 1 92.21 856 TYR B O 1
ATOM 14450 N N . HIS B 1 857 ? -3.156 -53.632 -25.221 1 92.37 857 HIS B N 1
ATOM 14451 C CA . HIS B 1 857 ? -3.39 -53.487 -23.789 1 92.37 857 HIS B CA 1
ATOM 14452 C C . HIS B 1 857 ? -2.794 -52.185 -23.263 1 92.37 857 HIS B C 1
ATOM 14454 O O . HIS B 1 857 ? -3.396 -51.518 -22.419 1 92.37 857 HIS B O 1
ATOM 14460 N N . SER B 1 858 ? -1.586 -51.773 -23.73 1 93.19 858 SER B N 1
ATOM 14461 C CA . SER B 1 858 ? -0.989 -50.515 -23.294 1 93.19 858 SER B CA 1
ATOM 14462 C C . SER B 1 858 ? -1.826 -49.321 -23.744 1 93.19 858 SER B C 1
ATOM 14464 O O . SER B 1 858 ? -2.02 -48.371 -22.984 1 93.19 858 SER B O 1
ATOM 14466 N N . GLU B 1 859 ? -2.365 -49.412 -24.972 1 94.92 859 GLU B N 1
ATOM 14467 C CA . GLU B 1 859 ? -3.221 -48.351 -25.495 1 94.92 859 GLU B CA 1
ATOM 14468 C C . GLU B 1 859 ? -4.522 -48.251 -24.704 1 94.92 859 GLU B C 1
ATOM 14470 O O . GLU B 1 859 ? -4.999 -47.15 -24.42 1 94.92 859 GLU B O 1
ATOM 14475 N N . ALA B 1 860 ? -5.029 -49.449 -24.372 1 96.01 860 ALA B N 1
ATOM 14476 C CA . ALA B 1 860 ? -6.284 -49.484 -23.626 1 96.01 860 ALA B CA 1
ATOM 14477 C C . ALA B 1 860 ? -6.141 -48.778 -22.28 1 96.01 860 ALA B C 1
ATOM 14479 O O . ALA B 1 860 ? -7.036 -48.04 -21.861 1 96.01 860 ALA B O 1
ATOM 14480 N N . ILE B 1 861 ? -5.042 -48.926 -21.648 1 95.57 861 ILE B N 1
ATOM 14481 C CA . ILE B 1 861 ? -4.822 -48.307 -20.346 1 95.57 861 ILE B CA 1
ATOM 14482 C C . ILE B 1 861 ? -4.684 -46.795 -20.509 1 95.57 861 ILE B C 1
ATOM 14484 O O . ILE B 1 861 ? -5.147 -46.028 -19.661 1 95.57 861 ILE B O 1
ATOM 14488 N N . ILE B 1 862 ? -4.072 -46.36 -21.523 1 96.91 862 ILE B N 1
ATOM 14489 C CA . ILE B 1 862 ? -3.888 -44.936 -21.778 1 96.91 862 ILE B CA 1
ATOM 14490 C C . ILE B 1 862 ? -5.237 -44.289 -22.086 1 96.91 862 ILE B C 1
ATOM 14492 O O . ILE B 1 862 ? -5.54 -43.203 -21.586 1 96.91 862 ILE B O 1
ATOM 14496 N N . TYR B 1 863 ? -6.06 -45.06 -22.979 1 97.42 863 TYR B N 1
ATOM 14497 C CA . TYR B 1 863 ? -7.397 -44.554 -23.267 1 97.42 863 TYR B CA 1
ATOM 14498 C C . TYR B 1 863 ? -8.229 -44.455 -21.994 1 97.42 863 TYR B C 1
ATOM 14500 O O . TYR B 1 863 ? -9.007 -43.513 -21.825 1 97.42 863 TYR B O 1
ATOM 14508 N N . PHE B 1 864 ? -8.017 -45.362 -21.134 1 96.63 864 PHE B N 1
ATOM 14509 C CA . PHE B 1 864 ? -8.748 -45.364 -19.872 1 96.63 864 PHE B CA 1
ATOM 14510 C C . PHE B 1 864 ? -8.379 -44.149 -19.03 1 96.63 864 PHE B C 1
ATOM 14512 O O . PHE B 1 864 ? -9.256 -43.465 -18.5 1 96.63 864 PHE B O 1
ATOM 14519 N N . PHE B 1 865 ? -7.079 -43.889 -18.882 1 97.31 865 PHE B N 1
ATOM 14520 C CA . PHE B 1 865 ? -6.64 -42.78 -18.044 1 97.31 865 PHE B CA 1
ATOM 14521 C C . PHE B 1 865 ? -6.946 -41.444 -18.711 1 97.31 865 PHE B C 1
ATOM 14523 O O . PHE B 1 865 ? -7.165 -40.44 -18.03 1 97.31 865 PHE B O 1
ATOM 14530 N N . ALA B 1 866 ? -6.983 -41.352 -20.057 1 96.82 866 ALA B N 1
ATOM 14531 C CA . ALA B 1 866 ? -7.44 -40.145 -20.741 1 96.82 866 ALA B CA 1
ATOM 14532 C C . ALA B 1 866 ? -8.899 -39.844 -20.409 1 96.82 866 ALA B C 1
ATOM 14534 O O . ALA B 1 866 ? -9.257 -38.694 -20.145 1 96.82 866 ALA B O 1
ATOM 14535 N N . MET B 1 867 ? -9.677 -40.937 -20.449 1 97.33 867 MET B N 1
ATOM 14536 C CA . MET B 1 867 ? -11.086 -40.804 -20.09 1 97.33 867 MET B CA 1
ATOM 14537 C C . MET B 1 867 ? -11.239 -40.404 -18.626 1 97.33 867 MET B C 1
ATOM 14539 O O . MET B 1 867 ? -11.999 -39.489 -18.304 1 97.33 867 MET B O 1
ATOM 14543 N N . PHE B 1 868 ? -10.502 -41.04 -17.795 1 96.2 868 PHE B N 1
ATOM 14544 C CA . PHE B 1 868 ? -10.601 -40.86 -16.351 1 96.2 868 PHE B CA 1
ATOM 14545 C C . PHE B 1 868 ? -10.214 -39.441 -15.955 1 96.2 868 PHE B C 1
ATOM 14547 O O . PHE B 1 868 ? -10.981 -38.746 -15.285 1 96.2 868 PHE B O 1
ATOM 14554 N N . PHE B 1 869 ? -9.056 -38.961 -16.38 1 96.97 869 PHE B N 1
ATOM 14555 C CA . PHE B 1 869 ? -8.555 -37.657 -15.962 1 96.97 869 PHE B CA 1
ATOM 14556 C C . PHE B 1 869 ? -9.336 -36.535 -16.636 1 96.97 869 PHE B C 1
ATOM 14558 O O . PHE B 1 869 ? -9.539 -35.472 -16.046 1 96.97 869 PHE B O 1
ATOM 14565 N N . SER B 1 870 ? -9.813 -36.752 -17.836 1 95.97 870 SER B N 1
ATOM 14566 C CA . SER B 1 870 ? -10.652 -35.747 -18.481 1 95.97 870 SER B CA 1
ATOM 14567 C C . SER B 1 870 ? -11.998 -35.616 -17.776 1 95.97 870 SER B C 1
ATOM 14569 O O . SER B 1 870 ? -12.496 -34.505 -17.58 1 95.97 870 SER B O 1
ATOM 14571 N N . ALA B 1 871 ? -12.56 -36.728 -17.389 1 96.1 871 ALA B N 1
ATOM 14572 C CA . ALA B 1 871 ? -13.837 -36.714 -16.68 1 96.1 871 ALA B CA 1
ATOM 14573 C C . ALA B 1 871 ? -13.71 -36.004 -15.335 1 96.1 871 ALA B C 1
ATOM 14575 O O . ALA B 1 871 ? -14.532 -35.148 -14.998 1 96.1 871 ALA B O 1
ATOM 14576 N N . PHE B 1 872 ? -12.652 -36.294 -14.682 1 94.91 872 PHE B N 1
ATOM 14577 C CA . PHE B 1 872 ? -12.51 -35.728 -13.345 1 94.91 872 PHE B CA 1
ATOM 14578 C C . PHE B 1 872 ? -12.037 -34.281 -13.417 1 94.91 872 PHE B C 1
ATOM 14580 O O . PHE B 1 872 ? -12.329 -33.482 -12.526 1 94.91 872 PHE B O 1
ATOM 14587 N N . TYR B 1 873 ? -11.382 -33.918 -14.453 1 94.63 873 TYR B N 1
ATOM 14588 C CA . TYR B 1 873 ? -11.025 -32.518 -14.656 1 94.63 873 TYR B CA 1
ATOM 14589 C C . TYR B 1 873 ? -12.269 -31.665 -14.873 1 94.63 873 TYR B C 1
ATOM 14591 O O . TYR B 1 873 ? -12.427 -30.616 -14.244 1 94.63 873 TYR B O 1
ATOM 14599 N N . HIS B 1 874 ? -13.131 -32.149 -15.688 1 93.52 874 HIS B N 1
ATOM 14600 C CA . HIS B 1 874 ? -14.332 -31.384 -16.002 1 93.52 874 HIS B CA 1
ATOM 14601 C C . HIS B 1 874 ? -15.34 -31.447 -14.859 1 93.52 874 HIS B C 1
ATOM 14603 O O . HIS B 1 874 ? -16.153 -30.535 -14.692 1 93.52 874 HIS B O 1
ATOM 14609 N N . ALA B 1 875 ? -15.243 -32.518 -14.057 1 92.81 875 ALA B N 1
ATOM 14610 C CA . ALA B 1 875 ? -16.063 -32.564 -12.85 1 92.81 875 ALA B CA 1
ATOM 14611 C C . ALA B 1 875 ? -15.644 -31.48 -11.86 1 92.81 875 ALA B C 1
ATOM 14613 O O . ALA B 1 875 ? -16.466 -30.989 -11.083 1 92.81 875 ALA B O 1
ATOM 14614 N N . CYS B 1 876 ? -14.391 -31.201 -11.957 1 90.33 876 CYS B N 1
ATOM 14615 C CA . CYS B 1 876 ? -13.85 -30.196 -11.048 1 90.33 876 CYS B CA 1
ATOM 14616 C C . CYS B 1 876 ? -14.041 -28.793 -11.61 1 90.33 876 CYS B C 1
ATOM 14618 O O . CYS B 1 876 ? -14.366 -27.862 -10.87 1 90.33 876 CYS B O 1
ATOM 14620 N N . ASP B 1 877 ? -13.889 -28.595 -12.796 1 86.5 877 ASP B N 1
ATOM 14621 C CA . ASP B 1 877 ? -13.812 -27.257 -13.375 1 86.5 877 ASP B CA 1
ATOM 14622 C C . ASP B 1 877 ? -15.199 -26.744 -13.759 1 86.5 877 ASP B C 1
ATOM 14624 O O . ASP B 1 877 ? -15.407 -25.535 -13.88 1 86.5 877 ASP B O 1
ATOM 14628 N N . SER B 1 878 ? -16.226 -27.51 -14.139 1 80.44 878 SER B N 1
ATOM 14629 C CA . SER B 1 878 ? -17.47 -27.057 -14.753 1 80.44 878 SER B CA 1
ATOM 14630 C C . SER B 1 878 ? -18.593 -26.967 -13.725 1 80.44 878 SER B C 1
ATOM 14632 O O . SER B 1 878 ? -19.652 -26.399 -14.002 1 80.44 878 SER B O 1
ATOM 14634 N N . GLY B 1 879 ? -18.492 -27.468 -12.541 1 73.51 879 GLY B N 1
ATOM 14635 C CA . GLY B 1 879 ? -19.597 -27.485 -11.596 1 73.51 879 GLY B CA 1
ATOM 14636 C C . GLY B 1 879 ? -19.686 -26.223 -10.759 1 73.51 879 GLY B C 1
ATOM 14637 O O . GLY B 1 879 ? -20.476 -26.151 -9.816 1 73.51 879 GLY B O 1
ATOM 14638 N N . GLU B 1 880 ? -19.13 -25.16 -11.189 1 67.11 880 GLU B N 1
ATOM 14639 C CA . GLU B 1 880 ? -19.151 -23.859 -10.526 1 67.11 880 GLU B CA 1
ATOM 14640 C C . GLU B 1 880 ? -19.238 -24.014 -9.01 1 67.11 880 GLU B C 1
ATOM 14642 O O . GLU B 1 880 ? -20.107 -23.419 -8.369 1 67.11 880 GLU B O 1
ATOM 14647 N N . GLU B 1 881 ? -18.547 -24.725 -8.307 1 67.44 881 GLU B N 1
ATOM 14648 C CA . GLU B 1 881 ? -18.417 -25.016 -6.882 1 67.44 881 GLU B CA 1
ATOM 14649 C C . GLU B 1 881 ? -19.654 -25.736 -6.351 1 67.44 881 GLU B C 1
ATOM 14651 O O . GLU B 1 881 ? -19.585 -26.433 -5.337 1 67.44 881 GLU B O 1
ATOM 14656 N N . GLU B 1 882 ? -20.97 -25.555 -7.038 1 73.92 882 GLU B N 1
ATOM 14657 C CA . GLU B 1 882 ? -22.183 -26.239 -6.6 1 73.92 882 GLU B CA 1
ATOM 14658 C C . GLU B 1 882 ? -22.076 -27.746 -6.816 1 73.92 882 GLU B C 1
ATOM 14660 O O . GLU B 1 882 ? -22.454 -28.532 -5.944 1 73.92 882 GLU B O 1
ATOM 14665 N N . PHE B 1 883 ? -21.596 -28.048 -7.993 1 81.42 883 PHE B N 1
ATOM 14666 C CA . PHE B 1 883 ? -21.522 -29.462 -8.34 1 81.42 883 PHE B CA 1
ATOM 14667 C C . PHE B 1 883 ? -20.082 -29.875 -8.624 1 81.42 883 PHE B C 1
ATOM 14669 O O . PHE B 1 883 ? -19.839 -30.908 -9.251 1 81.42 883 PHE B O 1
ATOM 14676 N N . SER B 1 884 ? -19.165 -29.01 -8.171 1 84.63 884 SER B N 1
ATOM 14677 C CA . SER B 1 884 ? -17.769 -29.296 -8.486 1 84.63 884 SER B CA 1
ATOM 14678 C C . SER B 1 884 ? -17.21 -30.386 -7.578 1 84.63 884 SER B C 1
ATOM 14680 O O . SER B 1 884 ? -17.469 -30.391 -6.373 1 84.63 884 SER B O 1
ATOM 14682 N N . PHE B 1 885 ? -16.666 -31.436 -8.223 1 86.92 885 PHE B N 1
ATOM 14683 C CA . PHE B 1 885 ? -15.978 -32.501 -7.503 1 86.92 885 PHE B CA 1
ATOM 14684 C C . PHE B 1 885 ? -14.512 -32.572 -7.912 1 86.92 885 PHE B C 1
ATOM 14686 O O . PHE B 1 885 ? -14.188 -33.044 -9.004 1 86.92 885 PHE B O 1
ATOM 14693 N N . CYS B 1 886 ? -13.636 -32.064 -7.045 1 88.93 886 CYS B N 1
ATOM 14694 C CA . CYS B 1 886 ? -12.206 -32.083 -7.329 1 88.93 886 CYS B CA 1
ATOM 14695 C C . CYS B 1 886 ? -11.512 -33.205 -6.567 1 88.93 886 CYS B C 1
ATOM 14697 O O . CYS B 1 886 ? -11.32 -33.11 -5.353 1 88.93 886 CYS B O 1
ATOM 14699 N N . LEU B 1 887 ? -11.205 -34.109 -7.301 1 90.06 887 LEU B N 1
ATOM 14700 C CA . LEU B 1 887 ? -10.48 -35.211 -6.679 1 90.06 887 LEU B CA 1
ATOM 14701 C C . LEU B 1 887 ? -9.164 -34.727 -6.08 1 90.06 887 LEU B C 1
ATOM 14703 O O . LEU B 1 887 ? -8.77 -35.168 -4.998 1 90.06 887 LEU B O 1
ATOM 14707 N N . VAL B 1 888 ? -8.364 -33.878 -6.792 1 92.03 888 VAL B N 1
ATOM 14708 C CA . VAL B 1 888 ? -7.126 -33.22 -6.388 1 92.03 888 VAL B CA 1
ATOM 14709 C C . VAL B 1 888 ? -7.101 -31.791 -6.924 1 92.03 888 VAL B C 1
ATOM 14711 O O . VAL B 1 888 ? -8.094 -31.311 -7.476 1 92.03 888 VAL B O 1
ATOM 14714 N N . LYS B 1 889 ? -6.03 -31.209 -6.745 1 91.28 889 LYS B N 1
ATOM 14715 C CA . LYS B 1 889 ? -5.92 -29.831 -7.216 1 91.28 889 LYS B CA 1
ATOM 14716 C C . LYS B 1 889 ? -6.208 -29.736 -8.711 1 91.28 889 LYS B C 1
ATOM 14718 O O . LYS B 1 889 ? -5.804 -30.609 -9.483 1 91.28 889 LYS B O 1
ATOM 14723 N N . ILE B 1 890 ? -6.862 -28.803 -9.141 1 90.43 890 ILE B N 1
ATOM 14724 C CA . ILE B 1 890 ? -7.312 -28.642 -10.52 1 90.43 890 ILE B CA 1
ATOM 14725 C C . ILE B 1 890 ? -6.106 -28.6 -11.455 1 90.43 890 ILE B C 1
ATOM 14727 O O . ILE B 1 890 ? -6.168 -29.099 -12.581 1 90.43 890 ILE B O 1
ATOM 14731 N N . GLY B 1 891 ? -5.011 -27.992 -10.961 1 91.39 891 GLY B N 1
ATOM 14732 C CA . GLY B 1 891 ? -3.813 -27.938 -11.784 1 91.39 891 GLY B CA 1
ATOM 14733 C C . GLY B 1 891 ? -3.256 -29.31 -12.116 1 91.39 891 GLY B C 1
ATOM 14734 O O . GLY B 1 891 ? -2.785 -29.541 -13.232 1 91.39 891 GLY B O 1
ATOM 14735 N N . VAL B 1 892 ? -3.309 -30.173 -11.248 1 93.53 892 VAL B N 1
ATOM 14736 C CA . VAL B 1 892 ? -2.82 -31.534 -11.437 1 93.53 892 VAL B CA 1
ATOM 14737 C C . VAL B 1 892 ? -3.732 -32.28 -12.409 1 93.53 892 VAL B C 1
ATOM 14739 O O . VAL B 1 892 ? -3.254 -32.964 -13.318 1 93.53 892 VAL B O 1
ATOM 14742 N N . LEU B 1 893 ? -5.01 -32.076 -12.197 1 94.27 893 LEU B N 1
ATOM 14743 C CA . LEU B 1 893 ? -5.971 -32.724 -13.083 1 94.27 893 LEU B CA 1
ATOM 14744 C C . LEU B 1 893 ? -5.842 -32.192 -14.507 1 94.27 893 LEU B C 1
ATOM 14746 O O . LEU B 1 893 ? -5.964 -32.951 -15.471 1 94.27 893 LEU B O 1
ATOM 14750 N N . GLN B 1 894 ? -5.667 -30.922 -14.589 1 94.03 894 GLN B N 1
ATOM 14751 C CA . GLN B 1 894 ? -5.476 -30.322 -15.905 1 94.03 894 GLN B CA 1
ATOM 14752 C C . GLN B 1 894 ? -4.222 -30.868 -16.582 1 94.03 894 GLN B C 1
ATOM 14754 O O . GLN B 1 894 ? -4.239 -31.179 -17.775 1 94.03 894 GLN B O 1
ATOM 14759 N N . PHE B 1 895 ? -3.129 -30.988 -15.89 1 94.52 895 PHE B N 1
ATOM 14760 C CA . PHE B 1 895 ? -1.897 -31.566 -16.412 1 94.52 895 PHE B CA 1
ATOM 14761 C C . PHE B 1 895 ? -2.136 -32.983 -16.919 1 94.52 895 PHE B C 1
ATOM 14763 O O . PHE B 1 895 ? -1.736 -33.326 -18.033 1 94.52 895 PHE B O 1
ATOM 14770 N N . CYS B 1 896 ? -2.743 -33.722 -16.115 1 96.14 896 CYS B N 1
ATOM 14771 C CA . CYS B 1 896 ? -2.956 -35.123 -16.458 1 96.14 896 CYS B CA 1
ATOM 14772 C C . CYS B 1 896 ? -3.902 -35.256 -17.645 1 96.14 896 CYS B C 1
ATOM 14774 O O . CYS B 1 896 ? -3.751 -36.162 -18.467 1 96.14 896 CYS B O 1
ATOM 14776 N N . ASP B 1 897 ? -4.934 -34.411 -17.658 1 95.26 897 ASP B N 1
ATOM 14777 C CA . ASP B 1 897 ? -5.86 -34.417 -18.786 1 95.26 897 ASP B CA 1
ATOM 14778 C C . ASP B 1 897 ? -5.128 -34.15 -20.099 1 95.26 897 ASP B C 1
ATOM 14780 O O . ASP B 1 897 ? -5.268 -34.91 -21.059 1 95.26 897 ASP B O 1
ATOM 14784 N N . PHE B 1 898 ? -4.334 -33.164 -20.181 1 94.49 898 PHE B N 1
ATOM 14785 C CA . PHE B 1 898 ? -3.591 -32.837 -21.392 1 94.49 898 PHE B CA 1
ATOM 14786 C C . PHE B 1 898 ? -2.55 -33.907 -21.694 1 94.49 898 PHE B C 1
ATOM 14788 O O . PHE B 1 898 ? -2.38 -34.308 -22.848 1 94.49 898 PHE B O 1
ATOM 14795 N N . TYR B 1 899 ? -1.84 -34.378 -20.678 1 95.99 899 TYR B N 1
ATOM 14796 C CA . TYR B 1 899 ? -0.794 -35.384 -20.823 1 95.99 899 TYR B CA 1
ATOM 14797 C C . TYR B 1 899 ? -1.36 -36.683 -21.385 1 95.99 899 TYR B C 1
ATOM 14799 O O . TYR B 1 899 ? -0.857 -37.207 -22.382 1 95.99 899 TYR B O 1
ATOM 14807 N N . CYS B 1 900 ? -2.417 -37.173 -20.77 1 96.67 900 CYS B N 1
ATOM 14808 C CA . CYS B 1 900 ? -2.984 -38.447 -21.198 1 96.67 900 CYS B CA 1
ATOM 14809 C C . CYS B 1 900 ? -3.702 -38.303 -22.534 1 96.67 900 CYS B C 1
ATOM 14811 O O . CYS B 1 900 ? -3.747 -39.247 -23.325 1 96.67 900 CYS B O 1
ATOM 14813 N N . GLY B 1 901 ? -4.349 -37.101 -22.757 1 94.3 901 GLY B N 1
ATOM 14814 C CA . GLY B 1 901 ? -4.927 -36.85 -24.068 1 94.3 901 GLY B CA 1
ATOM 14815 C C . GLY B 1 901 ? -3.905 -36.889 -25.188 1 94.3 901 GLY B C 1
ATOM 14816 O O . GLY B 1 901 ? -4.14 -37.508 -26.228 1 94.3 901 GLY B O 1
ATOM 14817 N N . LEU B 1 902 ? -2.768 -36.353 -24.989 1 94.45 902 LEU B N 1
ATOM 14818 C CA . LEU B 1 902 ? -1.7 -36.341 -25.982 1 94.45 902 LEU B CA 1
ATOM 14819 C C . LEU B 1 902 ? -1.079 -37.726 -26.13 1 94.45 902 LEU B C 1
ATOM 14821 O O . LEU B 1 902 ? -0.722 -38.136 -27.236 1 94.45 902 LEU B O 1
ATOM 14825 N N . LEU B 1 903 ? -0.928 -38.362 -25.006 1 96.11 903 LEU B N 1
ATOM 14826 C CA . LEU B 1 903 ? -0.403 -39.723 -25.034 1 96.11 903 LEU B CA 1
ATOM 14827 C C . LEU B 1 903 ? -1.322 -40.644 -25.83 1 96.11 903 LEU B C 1
ATOM 14829 O O . LEU B 1 903 ? -0.85 -41.539 -26.535 1 96.11 903 LEU B O 1
ATOM 14833 N N . ALA B 1 904 ? -2.633 -40.42 -25.677 1 95.29 904 ALA B N 1
ATOM 14834 C CA . ALA B 1 904 ? -3.602 -41.223 -26.418 1 95.29 904 ALA B CA 1
ATOM 14835 C C . ALA B 1 904 ? -3.432 -41.036 -27.923 1 95.29 904 ALA B C 1
ATOM 14837 O O . ALA B 1 904 ? -3.503 -42.001 -28.687 1 95.29 904 ALA B O 1
ATOM 14838 N N . ILE B 1 905 ? -3.236 -39.857 -28.343 1 93.47 905 ILE B N 1
ATOM 14839 C CA . ILE B 1 905 ? -3.003 -39.579 -29.756 1 93.47 905 ILE B CA 1
ATOM 14840 C C . ILE B 1 905 ? -1.708 -40.25 -30.207 1 93.47 905 ILE B C 1
ATOM 14842 O O . ILE B 1 905 ? -1.677 -40.922 -31.241 1 93.47 905 ILE B O 1
ATOM 14846 N N . TRP B 1 906 ? -0.701 -40.191 -29.409 1 95.22 906 TRP B N 1
ATOM 14847 C CA . TRP B 1 906 ? 0.619 -40.725 -29.726 1 95.22 906 TRP B CA 1
ATOM 14848 C C . TRP B 1 906 ? 0.572 -42.242 -29.872 1 95.22 906 TRP B C 1
ATOM 14850 O O . TRP B 1 906 ? 1.047 -42.791 -30.87 1 95.22 906 TRP B O 1
ATOM 14860 N N . VAL B 1 907 ? -0.006 -42.932 -28.916 1 95.08 907 VAL B N 1
ATOM 14861 C CA . VAL B 1 907 ? 0.003 -44.391 -28.936 1 95.08 907 VAL B CA 1
ATOM 14862 C C . VAL B 1 907 ? -0.873 -44.898 -30.079 1 95.08 907 VAL B C 1
ATOM 14864 O O . VAL B 1 907 ? -0.609 -45.961 -30.647 1 95.08 907 VAL B O 1
ATOM 14867 N N . THR B 1 908 ? -1.95 -44.163 -30.456 1 94.71 908 THR B N 1
ATOM 14868 C CA . THR B 1 908 ? -2.774 -44.543 -31.598 1 94.71 908 THR B CA 1
ATOM 14869 C C . THR B 1 908 ? -1.978 -44.446 -32.896 1 94.71 908 THR B C 1
ATOM 14871 O O . THR B 1 908 ? -2.048 -45.34 -33.741 1 94.71 908 THR B O 1
ATOM 14874 N N . LEU B 1 909 ? -1.219 -43.43 -33.046 1 95.03 909 LEU B N 1
ATOM 14875 C CA . LEU B 1 909 ? -0.39 -43.268 -34.236 1 95.03 909 LEU B CA 1
ATOM 14876 C C . LEU B 1 909 ? 0.664 -44.367 -34.319 1 95.03 909 LEU B C 1
ATOM 14878 O O . LEU B 1 909 ? 0.942 -44.886 -35.402 1 95.03 909 LEU B O 1
ATOM 14882 N N . ILE B 1 910 ? 1.182 -44.774 -33.17 1 94.73 910 ILE B N 1
ATOM 14883 C CA . ILE B 1 910 ? 2.165 -45.852 -33.142 1 94.73 910 ILE B CA 1
ATOM 14884 C C . ILE B 1 910 ? 1.493 -47.172 -33.514 1 94.73 910 ILE B C 1
ATOM 14886 O O . ILE B 1 910 ? 2.06 -47.975 -34.259 1 94.73 910 ILE B O 1
ATOM 14890 N N . ALA B 1 911 ? 0.308 -47.402 -32.97 1 93.05 911 ALA B N 1
ATOM 14891 C CA . ALA B 1 911 ? -0.428 -48.62 -33.301 1 93.05 911 ALA B CA 1
ATOM 14892 C C . ALA B 1 911 ? -0.712 -48.699 -34.798 1 93.05 911 ALA B C 1
ATOM 14894 O O . ALA B 1 911 ? -0.619 -49.773 -35.397 1 93.05 911 ALA B O 1
ATOM 14895 N N . MET B 1 912 ? -1.004 -47.544 -35.406 1 93.1 912 MET B N 1
ATOM 14896 C CA . MET B 1 912 ? -1.295 -47.489 -36.836 1 93.1 912 MET B CA 1
ATOM 14897 C C . MET B 1 912 ? -0.037 -47.748 -37.658 1 93.1 912 MET B C 1
ATOM 14899 O O . MET B 1 912 ? -0.119 -48.2 -38.801 1 93.1 912 MET B O 1
ATOM 14903 N N . SER B 1 913 ? 1.084 -47.481 -37.101 1 92.4 913 SER B N 1
ATOM 14904 C CA . SER B 1 913 ? 2.337 -47.647 -37.831 1 92.4 913 SER B CA 1
ATOM 14905 C C . SER B 1 913 ? 2.741 -49.115 -37.91 1 92.4 913 SER B C 1
ATOM 14907 O O . SER B 1 913 ? 3.523 -49.503 -38.78 1 92.4 913 SER B O 1
ATOM 14909 N N . ASN B 1 914 ? 2.204 -49.97 -37.049 1 89.22 914 ASN B N 1
ATOM 14910 C CA . ASN B 1 914 ? 2.451 -51.408 -37.042 1 89.22 914 ASN B CA 1
ATOM 14911 C C . ASN B 1 914 ? 3.944 -51.721 -37.095 1 89.22 914 ASN B C 1
ATOM 14913 O O . ASN B 1 914 ? 4.389 -52.5 -37.939 1 89.22 914 ASN B O 1
ATOM 14917 N N . ILE B 1 915 ? 4.667 -51.084 -36.204 1 87.63 915 ILE B N 1
ATOM 14918 C CA . ILE B 1 915 ? 6.103 -51.322 -36.107 1 87.63 915 ILE B CA 1
ATOM 14919 C C . ILE B 1 915 ? 6.363 -52.576 -35.276 1 87.63 915 ILE B C 1
ATOM 14921 O O . ILE B 1 915 ? 5.442 -53.131 -34.672 1 87.63 915 ILE B O 1
ATOM 14925 N N . ARG B 1 916 ? 7.619 -53.024 -35.285 1 84.55 916 ARG B N 1
ATOM 14926 C CA . ARG B 1 916 ? 8.02 -54.22 -34.552 1 84.55 916 ARG B CA 1
ATOM 14927 C C . ARG B 1 916 ? 7.722 -54.075 -33.064 1 84.55 916 ARG B C 1
ATOM 14929 O O . ARG B 1 916 ? 7.855 -52.986 -32.501 1 84.55 916 ARG B O 1
ATOM 14936 N N . HIS B 1 917 ? 7.332 -55.119 -32.458 1 78.44 917 HIS B N 1
ATOM 14937 C CA . HIS B 1 917 ? 6.861 -55.136 -31.077 1 78.44 917 HIS B CA 1
ATOM 14938 C C . HIS B 1 917 ? 7.943 -54.649 -30.12 1 78.44 917 HIS B C 1
ATOM 14940 O O . HIS B 1 917 ? 7.643 -53.997 -29.117 1 78.44 917 HIS B O 1
ATOM 14946 N N . GLN B 1 918 ? 9.191 -54.92 -30.488 1 77.27 918 GLN B N 1
ATOM 14947 C CA . GLN B 1 918 ? 10.284 -54.525 -29.605 1 77.27 918 GLN B CA 1
ATOM 14948 C C . GLN B 1 918 ? 10.445 -53.008 -29.574 1 77.27 918 GLN B C 1
ATOM 14950 O O . GLN B 1 918 ? 10.849 -52.442 -28.556 1 77.27 918 GLN B O 1
ATOM 14955 N N . LEU B 1 919 ? 9.998 -52.38 -30.643 1 88.37 919 LEU B N 1
ATOM 14956 C CA . LEU B 1 919 ? 10.185 -50.938 -30.759 1 88.37 919 LEU B CA 1
ATOM 14957 C C . LEU B 1 919 ? 8.974 -50.187 -30.216 1 88.37 919 LEU B C 1
ATOM 14959 O O . LEU B 1 919 ? 9.061 -48.994 -29.916 1 88.37 919 LEU B O 1
ATOM 14963 N N . VAL B 1 920 ? 7.908 -50.938 -30.075 1 90.53 920 VAL B N 1
ATOM 14964 C CA . VAL B 1 920 ? 6.675 -50.297 -29.631 1 90.53 920 VAL B CA 1
ATOM 14965 C C . VAL B 1 920 ? 6.836 -49.805 -28.194 1 90.53 920 VAL B C 1
ATOM 14967 O O . VAL B 1 920 ? 6.506 -48.658 -27.884 1 90.53 920 VAL B O 1
ATOM 14970 N N . SER B 1 921 ? 7.451 -50.612 -27.287 1 90.39 921 SER B N 1
ATOM 14971 C CA . SER B 1 921 ? 7.643 -50.229 -25.892 1 90.39 921 SER B CA 1
ATOM 14972 C C . SER B 1 921 ? 8.605 -49.052 -25.77 1 90.39 921 SER B C 1
ATOM 14974 O O . SER B 1 921 ? 8.398 -48.157 -24.948 1 90.39 921 SER B O 1
ATOM 14976 N N . LEU B 1 922 ? 9.567 -49.117 -26.643 1 92.39 922 LEU B N 1
ATOM 14977 C CA . LEU B 1 922 ? 10.551 -48.04 -26.65 1 92.39 922 LEU B CA 1
ATOM 14978 C C . LEU B 1 922 ? 9.91 -46.72 -27.065 1 92.39 922 LEU B C 1
ATOM 14980 O O . LEU B 1 922 ? 10.135 -45.688 -26.428 1 92.39 922 LEU B O 1
ATOM 14984 N N . LEU B 1 923 ? 9.095 -46.732 -28.047 1 94.11 923 LEU B N 1
ATOM 14985 C CA . LEU B 1 923 ? 8.456 -45.524 -28.557 1 94.11 923 LEU B CA 1
ATOM 14986 C C . LEU B 1 923 ? 7.383 -45.028 -27.592 1 94.11 923 LEU B C 1
ATOM 14988 O O . LEU B 1 923 ? 7.172 -43.821 -27.46 1 94.11 923 LEU B O 1
ATOM 14992 N N . HIS B 1 924 ? 6.743 -45.982 -26.965 1 94.63 924 HIS B N 1
ATOM 14993 C CA . HIS B 1 924 ? 5.763 -45.602 -25.954 1 94.63 924 HIS B CA 1
ATOM 14994 C C . HIS B 1 924 ? 6.417 -44.827 -24.816 1 94.63 924 HIS B C 1
ATOM 14996 O O . HIS B 1 924 ? 5.923 -43.77 -24.415 1 94.63 924 HIS B O 1
ATOM 15002 N N . MET B 1 925 ? 7.552 -45.312 -24.344 1 94.86 925 MET B N 1
ATOM 15003 C CA . MET B 1 925 ? 8.214 -44.679 -23.206 1 94.86 925 MET B CA 1
ATOM 15004 C C . MET B 1 925 ? 8.861 -43.361 -23.618 1 94.86 925 MET B C 1
ATOM 15006 O O . MET B 1 925 ? 8.866 -42.399 -22.847 1 94.86 925 MET B O 1
ATOM 15010 N N . LEU B 1 926 ? 9.351 -43.348 -24.8 1 94.63 926 LEU B N 1
ATOM 15011 C CA . LEU B 1 926 ? 9.891 -42.096 -25.32 1 94.63 926 LEU B CA 1
ATOM 15012 C C . LEU B 1 926 ? 8.802 -41.032 -25.415 1 94.63 926 LEU B C 1
ATOM 15014 O O . LEU B 1 926 ? 9.022 -39.879 -25.039 1 94.63 926 LEU B O 1
ATOM 15018 N N . GLY B 1 927 ? 7.66 -41.427 -25.926 1 94.57 927 GLY B N 1
ATOM 15019 C CA . GLY B 1 927 ? 6.527 -40.517 -25.99 1 94.57 927 GLY B CA 1
ATOM 15020 C C . GLY B 1 927 ? 6.056 -40.054 -24.624 1 94.57 927 GLY B C 1
ATOM 15021 O O . GLY B 1 927 ? 5.745 -38.876 -24.435 1 94.57 927 GLY B O 1
ATOM 15022 N N . ALA B 1 928 ? 6.061 -40.962 -23.661 1 96.01 928 ALA B N 1
ATOM 15023 C CA . ALA B 1 928 ? 5.615 -40.625 -22.311 1 96.01 928 ALA B CA 1
ATOM 15024 C C . ALA B 1 928 ? 6.514 -39.562 -21.686 1 96.01 928 ALA B C 1
ATOM 15026 O O . ALA B 1 928 ? 6.027 -38.621 -21.054 1 96.01 928 ALA B O 1
ATOM 15027 N N . ILE B 1 929 ? 7.801 -39.671 -21.909 1 96.41 929 ILE B N 1
ATOM 15028 C CA . ILE B 1 929 ? 8.756 -38.753 -21.298 1 96.41 929 ILE B CA 1
ATOM 15029 C C . ILE B 1 929 ? 8.713 -37.408 -22.019 1 96.41 929 ILE B C 1
ATOM 15031 O O . ILE B 1 929 ? 8.59 -36.358 -21.383 1 96.41 929 ILE B O 1
ATOM 15035 N N . LEU B 1 930 ? 8.685 -37.409 -23.334 1 94.88 930 LEU B N 1
ATOM 15036 C CA . LEU B 1 930 ? 8.752 -36.173 -24.106 1 94.88 930 LEU B CA 1
ATOM 15037 C C . LEU B 1 930 ? 7.44 -35.401 -24.011 1 94.88 930 LEU B C 1
ATOM 15039 O O . LEU B 1 930 ? 7.44 -34.168 -23.995 1 94.88 930 LEU B O 1
ATOM 15043 N N . LEU B 1 931 ? 6.38 -36.093 -23.909 1 95.2 931 LEU B N 1
ATOM 15044 C CA . LEU B 1 931 ? 5.089 -35.423 -23.802 1 95.2 931 LEU B CA 1
ATOM 15045 C C . LEU B 1 931 ? 4.871 -34.884 -22.392 1 95.2 931 LEU B C 1
ATOM 15047 O O . LEU B 1 931 ? 4.228 -33.848 -22.211 1 95.2 931 LEU B O 1
ATOM 15051 N N . ALA B 1 932 ? 5.408 -35.631 -21.394 1 95.49 932 ALA B N 1
ATOM 15052 C CA . ALA B 1 932 ? 5.37 -35.07 -20.046 1 95.49 932 ALA B CA 1
ATOM 15053 C C . ALA B 1 932 ? 6.169 -33.771 -19.97 1 95.49 932 ALA B C 1
ATOM 15055 O O . ALA B 1 932 ? 5.722 -32.795 -19.363 1 95.49 932 ALA B O 1
ATOM 15056 N N . PHE B 1 933 ? 7.283 -33.73 -20.587 1 94.13 933 PHE B N 1
ATOM 15057 C CA . PHE B 1 933 ? 8.135 -32.55 -20.669 1 94.13 933 PHE B CA 1
ATOM 15058 C C . PHE B 1 933 ? 7.423 -31.417 -21.398 1 94.13 933 PHE B C 1
ATOM 15060 O O . PHE B 1 933 ? 7.394 -30.283 -20.915 1 94.13 933 PHE B O 1
ATOM 15067 N N . GLY B 1 934 ? 6.793 -31.708 -22.469 1 93 934 GLY B N 1
ATOM 15068 C CA . GLY B 1 934 ? 6.095 -30.708 -23.26 1 93 934 GLY B CA 1
ATOM 15069 C C . GLY B 1 934 ? 4.886 -30.125 -22.553 1 93 934 GLY B C 1
ATOM 15070 O O . GLY B 1 934 ? 4.63 -28.922 -22.64 1 93 934 GLY B O 1
ATOM 15071 N N . THR B 1 935 ? 4.172 -30.979 -21.903 1 93.83 935 THR B N 1
ATOM 15072 C CA . THR B 1 935 ? 2.979 -30.532 -21.193 1 93.83 935 THR B CA 1
ATOM 15073 C C . THR B 1 935 ? 3.353 -29.633 -20.019 1 93.83 935 THR B C 1
ATOM 15075 O O . THR B 1 935 ? 2.658 -28.656 -19.732 1 93.83 935 THR B O 1
ATOM 15078 N N . GLU B 1 936 ? 4.442 -30.025 -19.362 1 93.48 936 GLU B N 1
ATOM 15079 C CA . GLU B 1 936 ? 4.89 -29.201 -18.243 1 93.48 936 GLU B CA 1
ATOM 15080 C C . GLU B 1 936 ? 5.434 -27.861 -18.728 1 93.48 936 GLU B C 1
ATOM 15082 O O . GLU B 1 936 ? 5.325 -26.851 -18.029 1 93.48 936 GLU B O 1
ATOM 15087 N N . LEU B 1 937 ? 6.025 -27.849 -19.848 1 91.03 937 LEU B N 1
ATOM 15088 C CA . LEU B 1 937 ? 6.562 -26.622 -20.425 1 91.03 937 LEU B CA 1
ATOM 15089 C C . LEU B 1 937 ? 5.439 -25.66 -20.797 1 91.03 937 LEU B C 1
ATOM 15091 O O . LEU B 1 937 ? 5.479 -24.482 -20.434 1 91.03 937 LEU B O 1
ATOM 15095 N N . ASN B 1 938 ? 4.494 -26.084 -21.572 1 87.57 938 ASN B N 1
ATOM 15096 C CA . ASN B 1 938 ? 3.326 -25.292 -21.943 1 87.57 938 ASN B CA 1
ATOM 15097 C C . ASN B 1 938 ? 2.198 -26.173 -22.475 1 87.57 938 ASN B C 1
ATOM 15099 O O . ASN B 1 938 ? 2.212 -26.569 -23.641 1 87.57 938 ASN B O 1
ATOM 15103 N N . LYS B 1 939 ? 1.261 -26.375 -21.659 1 84.64 939 LYS B N 1
ATOM 15104 C CA . LYS B 1 939 ? 0.183 -27.297 -22.007 1 84.64 939 LYS B CA 1
ATOM 15105 C C . LYS B 1 939 ? -0.75 -26.683 -23.047 1 84.64 939 LYS B C 1
ATOM 15107 O O . LYS B 1 939 ? -1.443 -27.404 -23.769 1 84.64 939 LYS B O 1
ATOM 15112 N N . GLN B 1 940 ? -0.784 -25.332 -23.184 1 76.33 940 GLN B N 1
ATOM 15113 C CA . GLN B 1 940 ? -1.734 -24.686 -24.084 1 76.33 940 GLN B CA 1
ATOM 15114 C C . GLN B 1 940 ? -1.065 -24.291 -25.398 1 76.33 940 GLN B C 1
ATOM 15116 O O . GLN B 1 940 ? -1.725 -23.786 -26.308 1 76.33 940 GLN B O 1
ATOM 15121 N N . SER B 1 941 ? 0.253 -24.704 -25.445 1 76.47 941 SER B N 1
ATOM 15122 C CA . SER B 1 941 ? 0.976 -24.38 -26.671 1 76.47 941 SER B CA 1
ATOM 15123 C C . SER B 1 941 ? 0.59 -25.324 -27.805 1 76.47 941 SER B C 1
ATOM 15125 O O . SER B 1 941 ? 0.393 -26.521 -27.583 1 76.47 941 SER B O 1
ATOM 15127 N N . LEU B 1 942 ? 0.396 -24.854 -29.014 1 77.04 942 LEU B N 1
ATOM 15128 C CA . LEU B 1 942 ? 0.069 -25.637 -30.201 1 77.04 942 LEU B CA 1
ATOM 15129 C C . LEU B 1 942 ? 1.181 -26.631 -30.52 1 77.04 942 LEU B C 1
ATOM 15131 O O . LEU B 1 942 ? 0.916 -27.721 -31.034 1 77.04 942 LEU B O 1
ATOM 15135 N N . TRP B 1 943 ? 2.331 -26.346 -30.163 1 78.6 943 TRP B N 1
ATOM 15136 C CA . TRP B 1 943 ? 3.477 -27.183 -30.5 1 78.6 943 TRP B CA 1
ATOM 15137 C C . TRP B 1 943 ? 3.448 -28.489 -29.712 1 78.6 943 TRP B C 1
ATOM 15139 O O . TRP B 1 943 ? 3.93 -29.519 -30.187 1 78.6 943 TRP B O 1
ATOM 15149 N N . VAL B 1 944 ? 2.848 -28.427 -28.593 1 83.02 944 VAL B N 1
ATOM 15150 C CA . VAL B 1 944 ? 2.778 -29.638 -27.781 1 83.02 944 VAL B CA 1
ATOM 15151 C C . VAL B 1 944 ? 1.841 -30.648 -28.439 1 83.02 944 VAL B C 1
ATOM 15153 O O . VAL B 1 944 ? 2.013 -31.859 -28.28 1 83.02 944 VAL B O 1
ATOM 15156 N N . PHE B 1 945 ? 1.005 -30.158 -29.387 1 81.13 945 PHE B N 1
ATOM 15157 C CA . PHE B 1 945 ? 0.071 -31.017 -30.104 1 81.13 945 PHE B CA 1
ATOM 15158 C C . PHE B 1 945 ? 0.634 -31.413 -31.464 1 81.13 945 PHE B C 1
ATOM 15160 O O . PHE B 1 945 ? 0.544 -32.575 -31.865 1 81.13 945 PHE B O 1
ATOM 15167 N N . LEU B 1 946 ? 1.256 -30.52 -32.063 1 84.07 946 LEU B N 1
ATOM 15168 C CA . LEU B 1 946 ? 1.66 -30.715 -33.451 1 84.07 946 LEU B CA 1
ATOM 15169 C C . LEU B 1 946 ? 2.899 -31.599 -33.537 1 84.07 946 LEU B C 1
ATOM 15171 O O . LEU B 1 946 ? 3.016 -32.425 -34.445 1 84.07 946 LEU B O 1
ATOM 15175 N N . ALA B 1 947 ? 3.762 -31.492 -32.574 1 87.21 947 ALA B N 1
ATOM 15176 C CA . ALA B 1 947 ? 5.027 -32.218 -32.654 1 87.21 947 ALA B CA 1
ATOM 15177 C C . ALA B 1 947 ? 4.8 -33.725 -32.585 1 87.21 947 ALA B C 1
ATOM 15179 O O . ALA B 1 947 ? 5.253 -34.468 -33.459 1 87.21 947 ALA B O 1
ATOM 15180 N N . PRO B 1 948 ? 4.078 -34.164 -31.648 1 87.89 948 PRO B N 1
ATOM 15181 C CA . PRO B 1 948 ? 3.829 -35.607 -31.61 1 87.89 948 PRO B CA 1
ATOM 15182 C C . PRO B 1 948 ? 2.979 -36.09 -32.784 1 87.89 948 PRO B C 1
ATOM 15184 O O . PRO B 1 948 ? 3.199 -37.189 -33.299 1 87.89 948 PRO B O 1
ATOM 15187 N N . ALA B 1 949 ? 2.045 -35.302 -33.275 1 88.85 949 ALA B N 1
ATOM 15188 C CA . ALA B 1 949 ? 1.188 -35.687 -34.393 1 88.85 949 ALA B CA 1
ATOM 15189 C C . ALA B 1 949 ? 1.988 -35.792 -35.688 1 88.85 949 ALA B C 1
ATOM 15191 O O . ALA B 1 949 ? 1.854 -36.767 -36.432 1 88.85 949 ALA B O 1
ATOM 15192 N N . LEU B 1 950 ? 2.851 -34.876 -35.932 1 91.76 950 LEU B N 1
ATOM 15193 C CA . LEU B 1 950 ? 3.652 -34.881 -37.151 1 91.76 950 LEU B CA 1
ATOM 15194 C C . LEU B 1 950 ? 4.677 -36.01 -37.124 1 91.76 950 LEU B C 1
ATOM 15196 O O . LEU B 1 950 ? 4.902 -36.674 -38.138 1 91.76 950 LEU B O 1
ATOM 15200 N N . THR B 1 951 ? 5.224 -36.212 -35.971 1 92.64 951 THR B N 1
ATOM 15201 C CA . THR B 1 951 ? 6.181 -37.305 -35.837 1 92.64 951 THR B CA 1
ATOM 15202 C C . THR B 1 951 ? 5.489 -38.654 -36.013 1 92.64 951 THR B C 1
ATOM 15204 O O . THR B 1 951 ? 6.035 -39.559 -36.649 1 92.64 951 THR B O 1
ATOM 15207 N N . GLY B 1 952 ? 4.361 -38.779 -35.468 1 92.92 952 GLY B N 1
ATOM 15208 C CA . GLY B 1 952 ? 3.595 -40.003 -35.64 1 92.92 952 GLY B CA 1
ATOM 15209 C C . GLY B 1 952 ? 3.195 -40.258 -37.081 1 92.92 952 GLY B C 1
ATOM 15210 O O . GLY B 1 952 ? 3.314 -41.382 -37.575 1 92.92 952 GLY B O 1
ATOM 15211 N N . ILE B 1 953 ? 2.802 -39.268 -37.811 1 92.04 953 ILE B N 1
ATOM 15212 C CA . ILE B 1 953 ? 2.415 -39.393 -39.212 1 92.04 953 ILE B CA 1
ATOM 15213 C C . ILE B 1 953 ? 3.634 -39.764 -40.053 1 92.04 953 ILE B C 1
ATOM 15215 O O . ILE B 1 953 ? 3.535 -40.578 -40.974 1 92.04 953 ILE B O 1
ATOM 15219 N N . CYS B 1 954 ? 4.717 -39.243 -39.67 1 94.13 954 CYS B N 1
ATOM 15220 C CA . CYS B 1 954 ? 5.956 -39.583 -40.36 1 94.13 954 CYS B CA 1
ATOM 15221 C C . CYS B 1 954 ? 6.312 -41.05 -40.151 1 94.13 954 CYS B C 1
ATOM 15223 O O . CYS B 1 954 ? 6.723 -41.733 -41.09 1 94.13 954 CYS B O 1
ATOM 15225 N N . LEU B 1 955 ? 6.117 -41.55 -38.978 1 93.96 955 LEU B N 1
ATOM 15226 C CA . LEU B 1 955 ? 6.406 -42.946 -38.668 1 93.96 955 LEU B CA 1
ATOM 15227 C C . LEU B 1 955 ? 5.476 -43.878 -39.438 1 93.96 955 LEU B C 1
ATOM 15229 O O . LEU B 1 955 ? 5.91 -44.916 -39.943 1 93.96 955 LEU B O 1
ATOM 15233 N N . ILE B 1 956 ? 4.256 -43.511 -39.553 1 93.85 956 ILE B N 1
ATOM 15234 C CA . ILE B 1 956 ? 3.286 -44.302 -40.302 1 93.85 956 ILE B CA 1
ATOM 15235 C C . ILE B 1 956 ? 3.684 -44.348 -41.776 1 93.85 956 ILE B C 1
ATOM 15237 O O . ILE B 1 956 ? 3.723 -45.421 -42.382 1 93.85 956 ILE B O 1
ATOM 15241 N N . SER B 1 957 ? 4.068 -43.197 -42.312 1 93.23 957 SER B N 1
ATOM 15242 C CA . SER B 1 957 ? 4.423 -43.105 -43.725 1 93.23 957 SER B CA 1
ATOM 15243 C C . SER B 1 957 ? 5.658 -43.943 -44.04 1 93.23 957 SER B C 1
ATOM 15245 O O . SER B 1 957 ? 5.699 -44.639 -45.057 1 93.23 957 SER B O 1
ATOM 15247 N N . VAL B 1 958 ? 6.531 -43.946 -43.129 1 93.47 958 VAL B N 1
ATOM 15248 C CA . VAL B 1 958 ? 7.771 -44.687 -43.337 1 93.47 958 VAL B CA 1
ATOM 15249 C C . VAL B 1 958 ? 7.512 -46.184 -43.181 1 93.47 958 VAL B C 1
ATOM 15251 O O . VAL B 1 958 ? 7.978 -46.988 -43.992 1 93.47 958 VAL B O 1
ATOM 15254 N N . SER B 1 959 ? 6.792 -46.54 -42.159 1 92.81 959 SER B N 1
ATOM 15255 C CA . SER B 1 959 ? 6.523 -47.952 -41.908 1 92.81 959 SER B CA 1
ATOM 15256 C C . SER B 1 959 ? 5.675 -48.559 -43.02 1 92.81 959 SER B C 1
ATOM 15258 O O . SER B 1 959 ? 5.988 -49.639 -43.527 1 92.81 959 SER B O 1
ATOM 15260 N N . TRP B 1 960 ? 4.59 -47.892 -43.419 1 91.14 960 TRP B N 1
ATOM 15261 C CA . TRP B 1 960 ? 3.724 -48.383 -44.486 1 91.14 960 TRP B CA 1
ATOM 15262 C C . TRP B 1 960 ? 4.469 -48.423 -45.816 1 91.14 960 TRP B C 1
ATOM 15264 O O . TRP B 1 960 ? 4.321 -49.373 -46.589 1 91.14 960 TRP B O 1
ATOM 15274 N N . GLY B 1 961 ? 5.301 -47.41 -46.034 1 91.83 961 GLY B N 1
ATOM 15275 C CA . GLY B 1 961 ? 6.081 -47.369 -47.261 1 91.83 961 GLY B CA 1
ATOM 15276 C C . GLY B 1 961 ? 7.084 -48.502 -47.367 1 91.83 961 GLY B C 1
ATOM 15277 O O . GLY B 1 961 ? 7.207 -49.133 -48.419 1 91.83 961 GLY B O 1
ATOM 15278 N N . LEU B 1 962 ? 7.747 -48.813 -46.274 1 91.9 962 LEU B N 1
ATOM 15279 C CA . LEU B 1 962 ? 8.736 -49.886 -46.264 1 91.9 962 LEU B CA 1
ATOM 15280 C C . LEU B 1 962 ? 8.064 -51.245 -46.429 1 91.9 962 LEU B C 1
ATOM 15282 O O . LEU B 1 962 ? 8.591 -52.123 -47.117 1 91.9 962 LEU B O 1
ATOM 15286 N N . ARG B 1 963 ? 6.962 -51.401 -45.835 1 89.13 963 ARG B N 1
ATOM 15287 C CA . ARG B 1 963 ? 6.239 -52.661 -45.968 1 89.13 963 ARG B CA 1
ATOM 15288 C C . ARG B 1 963 ? 5.704 -52.839 -47.385 1 89.13 963 ARG B C 1
ATOM 15290 O O . ARG B 1 963 ? 5.696 -53.951 -47.916 1 89.13 963 ARG B O 1
ATOM 15297 N N . CYS B 1 964 ? 5.235 -51.728 -48.003 1 89.62 964 CYS B N 1
ATOM 15298 C CA . CYS B 1 964 ? 4.776 -51.786 -49.386 1 89.62 964 CYS B CA 1
ATOM 15299 C C . CYS B 1 964 ? 5.925 -52.126 -50.328 1 89.62 964 CYS B C 1
ATOM 15301 O O . CYS B 1 964 ? 5.754 -52.905 -51.268 1 89.62 964 CYS B O 1
ATOM 15303 N N . ARG B 1 965 ? 7.043 -51.576 -49.984 1 90.93 965 ARG B N 1
ATOM 15304 C CA . ARG B 1 965 ? 8.206 -51.837 -50.826 1 90.93 965 ARG B CA 1
ATOM 15305 C C . ARG B 1 965 ? 8.677 -53.28 -50.678 1 90.93 965 ARG B C 1
ATOM 15307 O O . ARG B 1 965 ? 9.024 -53.929 -51.667 1 90.93 965 ARG B O 1
ATOM 15314 N N . LYS B 1 966 ? 8.609 -53.771 -49.451 1 89.36 966 LYS B N 1
ATOM 15315 C CA . LYS B 1 966 ? 9.089 -55.122 -49.175 1 89.36 966 LYS B CA 1
ATOM 15316 C C . LYS B 1 966 ? 8.128 -56.17 -49.729 1 89.36 966 LYS B C 1
ATOM 15318 O O . LYS B 1 966 ? 8.559 -57.199 -50.254 1 89.36 966 LYS B O 1
ATOM 15323 N N . THR B 1 967 ? 6.84 -55.866 -49.588 1 85.45 967 THR B N 1
ATOM 15324 C CA . THR B 1 967 ? 5.858 -56.857 -50.014 1 85.45 967 THR B CA 1
ATOM 15325 C C . THR B 1 967 ? 5.384 -56.573 -51.436 1 85.45 967 THR B C 1
ATOM 15327 O O . THR B 1 967 ? 4.725 -57.41 -52.055 1 85.45 967 THR B O 1
ATOM 15330 N N . LYS B 1 968 ? 5.698 -55.378 -52.134 1 86.5 968 LYS B N 1
ATOM 15331 C CA . LYS B 1 968 ? 5.283 -54.925 -53.458 1 86.5 968 LYS B CA 1
ATOM 15332 C C . LYS B 1 968 ? 3.762 -54.884 -53.574 1 86.5 968 LYS B C 1
ATOM 15334 O O . LYS B 1 968 ? 3.209 -55.131 -54.647 1 86.5 968 LYS B O 1
ATOM 15339 N N . ARG B 1 969 ? 3.087 -54.819 -52.393 1 84.42 969 ARG B N 1
ATOM 15340 C CA . ARG B 1 969 ? 1.636 -54.687 -52.311 1 84.42 969 ARG B CA 1
ATOM 15341 C C . ARG B 1 969 ? 1.242 -53.489 -51.454 1 84.42 969 ARG B C 1
ATOM 15343 O O . ARG B 1 969 ? 2.059 -52.973 -50.688 1 84.42 969 ARG B O 1
ATOM 15350 N N . CYS B 1 970 ? 0.118 -53.111 -51.696 1 82.56 970 CYS B N 1
ATOM 15351 C CA . CYS B 1 970 ? -0.368 -51.963 -50.939 1 82.56 970 CYS B CA 1
ATOM 15352 C C . CYS B 1 970 ? -0.65 -52.343 -49.491 1 82.56 970 CYS B C 1
ATOM 15354 O O . CYS B 1 970 ? -1.289 -53.362 -49.225 1 82.56 970 CYS B O 1
ATOM 15356 N N . PHE B 1 971 ? -0.003 -51.859 -48.629 1 86.1 971 PHE B N 1
ATOM 15357 C CA . PHE B 1 971 ? -0.214 -51.992 -47.193 1 86.1 971 PHE B CA 1
ATOM 15358 C C . PHE B 1 971 ? -0.76 -50.697 -46.603 1 86.1 971 PHE B C 1
ATOM 15360 O O . PHE B 1 971 ? -0.287 -49.609 -46.937 1 86.1 971 PHE B O 1
ATOM 15367 N N . PRO B 1 972 ? -1.752 -50.724 -45.586 1 87.04 972 PRO B N 1
ATOM 15368 C CA . PRO B 1 972 ? -2.533 -51.853 -45.078 1 87.04 972 PRO B CA 1
ATOM 15369 C C . PRO B 1 972 ? -3.612 -52.312 -46.056 1 87.04 972 PRO B C 1
ATOM 15371 O O . PRO B 1 972 ? -3.659 -51.841 -47.195 1 87.04 972 PRO B O 1
ATOM 15374 N N . ALA B 1 973 ? -4.576 -53.272 -45.653 1 87.09 973 ALA B N 1
ATOM 15375 C CA . ALA B 1 973 ? -5.605 -53.829 -46.528 1 87.09 973 ALA B CA 1
ATOM 15376 C C . ALA B 1 973 ? -6.467 -52.724 -47.131 1 87.09 973 ALA B C 1
ATOM 15378 O O . ALA B 1 973 ? -6.575 -51.633 -46.566 1 87.09 973 ALA B O 1
ATOM 15379 N N . ARG B 1 974 ? -7.022 -52.82 -48.337 1 85.64 974 ARG B N 1
ATOM 15380 C CA . ARG B 1 974 ? -7.82 -51.849 -49.078 1 85.64 974 ARG B CA 1
ATOM 15381 C C . ARG B 1 974 ? -9.04 -51.414 -48.273 1 85.64 974 ARG B C 1
ATOM 15383 O O . ARG B 1 974 ? -9.468 -50.261 -48.358 1 85.64 974 ARG B O 1
ATOM 15390 N N . SER B 1 975 ? -9.589 -52.218 -47.381 1 85.83 975 SER B N 1
ATOM 15391 C CA . SER B 1 975 ? -10.742 -51.878 -46.554 1 85.83 975 SER B CA 1
ATOM 15392 C C . SER B 1 975 ? -10.377 -50.843 -45.495 1 85.83 975 SER B C 1
ATOM 15394 O O . SER B 1 975 ? -11.171 -49.949 -45.195 1 85.83 975 SER B O 1
ATOM 15396 N N . TYR B 1 976 ? -9.13 -50.933 -45.021 1 90.83 976 TYR B N 1
ATOM 15397 C CA . TYR B 1 976 ? -8.675 -49.98 -44.015 1 90.83 976 TYR B CA 1
ATOM 15398 C C . TYR B 1 976 ? -8.38 -48.623 -44.643 1 90.83 976 TYR B C 1
ATOM 15400 O O . TYR B 1 976 ? -8.757 -47.584 -44.096 1 90.83 976 TYR B O 1
ATOM 15408 N N . LEU B 1 977 ? -7.856 -48.546 -45.86 1 89.96 977 LEU B N 1
ATOM 15409 C CA . LEU B 1 977 ? -7.436 -47.317 -46.523 1 89.96 977 LEU B CA 1
ATOM 15410 C C . LEU B 1 977 ? -8.63 -46.594 -47.137 1 89.96 977 LEU B C 1
ATOM 15412 O O . LEU B 1 977 ? -8.652 -45.363 -47.198 1 89.96 977 LEU B O 1
ATOM 15416 N N . ALA B 1 978 ? -9.628 -47.405 -47.574 1 89.91 978 ALA B N 1
ATOM 15417 C CA . ALA B 1 978 ? -10.741 -46.808 -48.308 1 89.91 978 ALA B CA 1
ATOM 15418 C C . ALA B 1 978 ? -11.889 -46.452 -47.369 1 89.91 978 ALA B C 1
ATOM 15420 O O . ALA B 1 978 ? -12.656 -45.524 -47.639 1 89.91 978 ALA B O 1
ATOM 15421 N N . LEU B 1 979 ? -11.978 -47.079 -46.217 1 90.04 979 LEU B N 1
ATOM 15422 C CA . LEU B 1 979 ? -13.159 -46.87 -45.387 1 90.04 979 LEU B CA 1
ATOM 15423 C C . LEU B 1 979 ? -12.768 -46.362 -44.003 1 90.04 979 LEU B C 1
ATOM 15425 O O . LEU B 1 979 ? -13.122 -45.243 -43.625 1 90.04 979 LEU B O 1
ATOM 15429 N N . TYR B 1 980 ? -11.954 -47.067 -43.293 1 91.31 980 TYR B N 1
ATOM 15430 C CA . TYR B 1 980 ? -11.701 -46.782 -41.885 1 91.31 980 TYR B CA 1
ATOM 15431 C C . TYR B 1 980 ? -10.821 -45.548 -41.727 1 91.31 980 TYR B C 1
ATOM 15433 O O . TYR B 1 980 ? -11.126 -44.658 -40.93 1 91.31 980 TYR B O 1
ATOM 15441 N N . LEU B 1 981 ? -9.791 -45.411 -42.478 1 92.93 981 LEU B N 1
ATOM 15442 C CA . LEU B 1 981 ? -8.849 -44.304 -42.353 1 92.93 981 LEU B CA 1
ATOM 15443 C C . LEU B 1 981 ? -9.513 -42.981 -42.72 1 92.93 981 LEU B C 1
ATOM 15445 O O . LEU B 1 981 ? -9.397 -41.998 -41.985 1 92.93 981 LEU B O 1
ATOM 15449 N N . PRO B 1 982 ? -10.233 -42.896 -43.866 1 93.63 982 PRO B N 1
ATOM 15450 C CA . PRO B 1 982 ? -10.878 -41.622 -44.194 1 93.63 982 PRO B CA 1
ATOM 15451 C C . PRO B 1 982 ? -11.951 -41.227 -43.182 1 93.63 982 PRO B C 1
ATOM 15453 O O . PRO B 1 982 ? -12.047 -40.056 -42.805 1 93.63 982 PRO B O 1
ATOM 15456 N N . ILE B 1 983 ? -12.724 -42.17 -42.725 1 94.2 983 ILE B N 1
ATOM 15457 C CA . ILE B 1 983 ? -13.755 -41.867 -41.737 1 94.2 983 ILE B CA 1
ATOM 15458 C C . ILE B 1 983 ? -13.103 -41.393 -40.44 1 94.2 983 ILE B C 1
ATOM 15460 O O . ILE B 1 983 ? -13.539 -40.405 -39.844 1 94.2 983 ILE B O 1
ATOM 15464 N N . GLY B 1 984 ? -12.087 -42.089 -40.029 1 94.73 984 GLY B N 1
ATOM 15465 C CA . GLY B 1 984 ? -11.357 -41.688 -38.836 1 94.73 984 GLY B CA 1
ATOM 15466 C C . GLY B 1 984 ? -10.708 -40.323 -38.965 1 94.73 984 GLY B C 1
ATOM 15467 O O . GLY B 1 984 ? -10.747 -39.52 -38.031 1 94.73 984 GLY B O 1
ATOM 15468 N N . SER B 1 985 ? -10.165 -40.002 -40.091 1 93.76 985 SER B N 1
ATOM 15469 C CA . SER B 1 985 ? -9.509 -38.718 -40.32 1 93.76 985 SER B CA 1
ATOM 15470 C C . SER B 1 985 ? -10.519 -37.576 -40.34 1 93.76 985 SER B C 1
ATOM 15472 O O . SER B 1 985 ? -10.232 -36.478 -39.858 1 93.76 985 SER B O 1
ATOM 15474 N N . VAL B 1 986 ? -11.628 -37.795 -40.924 1 94.25 986 VAL B N 1
ATOM 15475 C CA . VAL B 1 986 ? -12.675 -36.778 -40.956 1 94.25 986 VAL B CA 1
ATOM 15476 C C . VAL B 1 986 ? -13.166 -36.498 -39.538 1 94.25 986 VAL B C 1
ATOM 15478 O O . VAL B 1 986 ? -13.393 -35.343 -39.17 1 94.25 986 VAL B O 1
ATOM 15481 N N . LEU B 1 987 ? -13.303 -37.525 -38.758 1 95.23 987 LEU B N 1
ATOM 15482 C CA . LEU B 1 987 ? -13.727 -37.346 -37.374 1 95.23 987 LEU B CA 1
ATOM 15483 C C . LEU B 1 987 ? -12.701 -36.533 -36.592 1 95.23 987 LEU B C 1
ATOM 15485 O O . LEU B 1 987 ? -13.065 -35.633 -35.831 1 95.23 987 LEU B O 1
ATOM 15489 N N . VAL B 1 988 ? -11.444 -36.757 -36.814 1 93.32 988 VAL B N 1
ATOM 15490 C CA . VAL B 1 988 ? -10.38 -36.02 -36.139 1 93.32 988 VAL B CA 1
ATOM 15491 C C . VAL B 1 988 ? -10.405 -34.558 -36.581 1 93.32 988 VAL B C 1
ATOM 15493 O O . VAL B 1 988 ? -10.262 -33.652 -35.757 1 93.32 988 VAL B O 1
ATOM 15496 N N . MET B 1 989 ? -10.651 -34.304 -37.829 1 92.1 989 MET B N 1
ATOM 15497 C CA . MET B 1 989 ? -10.697 -32.941 -38.35 1 92.1 989 MET B CA 1
ATOM 15498 C C . MET B 1 989 ? -11.88 -32.176 -37.765 1 92.1 989 MET B C 1
ATOM 15500 O O . MET B 1 989 ? -11.753 -31.001 -37.415 1 92.1 989 MET B O 1
ATOM 15504 N N . VAL B 1 990 ? -12.968 -32.785 -37.685 1 92.84 990 VAL B N 1
ATOM 15505 C CA . VAL B 1 990 ? -14.145 -32.169 -37.081 1 92.84 990 VAL B CA 1
ATOM 15506 C C . VAL B 1 990 ? -13.864 -31.844 -35.615 1 92.84 990 VAL B C 1
ATOM 15508 O O . VAL B 1 990 ? -14.241 -30.777 -35.126 1 92.84 990 VAL B O 1
ATOM 15511 N N . GLY B 1 991 ? -13.261 -32.767 -34.953 1 91.52 991 GLY B N 1
ATOM 15512 C CA . GLY B 1 991 ? -12.888 -32.519 -33.57 1 91.52 991 GLY B CA 1
ATOM 15513 C C . GLY B 1 991 ? -11.954 -31.335 -33.406 1 91.52 991 GLY B C 1
ATOM 15514 O O . GLY B 1 991 ? -12.165 -30.486 -32.538 1 91.52 991 GLY B O 1
ATOM 15515 N N . LEU B 1 992 ? -11.012 -31.197 -34.216 1 86.83 992 LEU B N 1
ATOM 15516 C CA . LEU B 1 992 ? -10.037 -30.114 -34.142 1 86.83 992 LEU B CA 1
ATOM 15517 C C . LEU B 1 992 ? -10.69 -28.773 -34.459 1 86.83 992 LEU B C 1
ATOM 15519 O O . LEU B 1 992 ? -10.36 -27.757 -33.843 1 86.83 992 LEU B O 1
ATOM 15523 N N . VAL B 1 993 ? -11.596 -28.701 -35.367 1 87.08 993 VAL B N 1
ATOM 15524 C CA . VAL B 1 993 ? -12.32 -27.484 -35.72 1 87.08 993 VAL B CA 1
ATOM 15525 C C . VAL B 1 993 ? -13.212 -27.057 -34.557 1 87.08 993 VAL B C 1
ATOM 15527 O O . VAL B 1 993 ? -13.291 -25.871 -34.229 1 87.08 993 VAL B O 1
ATOM 15530 N N . CYS B 1 994 ? -13.832 -27.993 -33.947 1 86.79 994 CYS B N 1
ATOM 15531 C CA . CYS B 1 994 ? -14.653 -27.705 -32.777 1 86.79 994 CYS B CA 1
ATOM 15532 C C . CYS B 1 994 ? -13.808 -27.132 -31.645 1 86.79 994 CYS B C 1
ATOM 15534 O O . CYS B 1 994 ? -14.187 -26.138 -31.024 1 86.79 994 CYS B O 1
ATOM 15536 N N . PHE B 1 995 ? -12.744 -27.651 -31.489 1 82.36 995 PHE B N 1
ATOM 15537 C CA . PHE B 1 995 ? -11.874 -27.26 -30.386 1 82.36 995 PHE B CA 1
ATOM 15538 C C . PHE B 1 995 ? -11.267 -25.885 -30.637 1 82.36 995 PHE B C 1
ATOM 15540 O O . PHE B 1 995 ? -11.208 -25.052 -29.73 1 82.36 995 PHE B O 1
ATOM 15547 N N . ALA B 1 996 ? -10.957 -25.537 -31.819 1 77.55 996 ALA B N 1
ATOM 15548 C CA . ALA B 1 996 ? -10.146 -24.352 -32.087 1 77.55 996 ALA B CA 1
ATOM 15549 C C . ALA B 1 996 ? -11.023 -23.163 -32.469 1 77.55 996 ALA B C 1
ATOM 15551 O O . ALA B 1 996 ? -10.685 -22.014 -32.172 1 77.55 996 ALA B O 1
ATOM 15552 N N . PHE B 1 997 ? -12.29 -23.313 -33.07 1 80.09 997 PHE B N 1
ATOM 15553 C CA . PHE B 1 997 ? -12.93 -22.174 -33.715 1 80.09 997 PHE B CA 1
ATOM 15554 C C . PHE B 1 997 ? -14.362 -22.006 -33.221 1 80.09 997 PHE B C 1
ATOM 15556 O O . PHE B 1 997 ? -14.937 -20.92 -33.325 1 80.09 997 PHE B O 1
ATOM 15563 N N . LEU B 1 998 ? -14.936 -22.891 -32.658 1 82.24 998 LEU B N 1
ATOM 15564 C CA . LEU B 1 998 ? -16.377 -22.801 -32.45 1 82.24 998 LEU B CA 1
ATOM 15565 C C . LEU B 1 998 ? -16.702 -22.626 -30.97 1 82.24 998 LEU B C 1
ATOM 15567 O O . LEU B 1 998 ? -17.846 -22.335 -30.612 1 82.24 998 LEU B O 1
ATOM 15571 N N . GLN B 1 999 ? -15.823 -22.781 -30.083 1 81.88 999 GLN B N 1
ATOM 15572 C CA . GLN B 1 999 ? -16.092 -22.729 -28.65 1 81.88 999 GLN B CA 1
ATOM 15573 C C . GLN B 1 999 ? -16.265 -21.289 -28.175 1 81.88 999 GLN B C 1
ATOM 15575 O O . GLN B 1 999 ? -15.419 -20.435 -28.446 1 81.88 999 GLN B O 1
ATOM 15580 N N . THR B 1 1000 ? -17.431 -20.932 -27.571 1 77.16 1000 THR B N 1
ATOM 15581 C CA . THR B 1 1000 ? -17.724 -19.686 -26.872 1 77.16 1000 THR B CA 1
ATOM 15582 C C . THR B 1 1000 ? -18.051 -19.952 -25.405 1 77.16 1000 THR B C 1
ATOM 15584 O O . THR B 1 1000 ? -18.222 -21.104 -25.001 1 77.16 1000 THR B O 1
ATOM 15587 N N . LYS B 1 1001 ? -18.095 -18.9 -24.578 1 75.05 1001 LYS B N 1
ATOM 15588 C CA . LYS B 1 1001 ? -18.387 -19.079 -23.158 1 75.05 1001 LYS B CA 1
ATOM 15589 C C . LYS B 1 1001 ? -19.788 -19.649 -22.953 1 75.05 1001 LYS B C 1
ATOM 15591 O O . LYS B 1 1001 ? -20.013 -20.441 -22.036 1 75.05 1001 LYS B O 1
ATOM 15596 N N . GLN B 1 1002 ? -20.726 -19.336 -23.904 1 76.26 1002 GLN B N 1
ATOM 15597 C CA . GLN B 1 1002 ? -22.119 -19.75 -23.769 1 76.26 1002 GLN B CA 1
ATOM 15598 C C . GLN B 1 1002 ? -22.313 -21.188 -24.24 1 76.26 1002 GLN B C 1
ATOM 15600 O O . GLN B 1 1002 ? -23.104 -21.935 -23.66 1 76.26 1002 GLN B O 1
ATOM 15605 N N . ASN B 1 1003 ? -21.538 -21.604 -25.204 1 84.57 1003 ASN B N 1
ATOM 15606 C CA . ASN B 1 1003 ? -21.794 -22.919 -25.783 1 84.57 1003 ASN B CA 1
ATOM 15607 C C . ASN B 1 1003 ? -20.675 -23.904 -25.452 1 84.57 1003 ASN B C 1
ATOM 15609 O O . ASN B 1 1003 ? -20.608 -24.99 -26.03 1 84.57 1003 ASN B O 1
ATOM 15613 N N . TYR B 1 1004 ? -19.869 -23.635 -24.583 1 86.77 1004 TYR B N 1
ATOM 15614 C CA . TYR B 1 1004 ? -18.682 -24.421 -24.266 1 86.77 1004 TYR B CA 1
ATOM 15615 C C . TYR B 1 1004 ? -19.056 -25.853 -23.904 1 86.77 1004 TYR B C 1
ATOM 15617 O O . TYR B 1 1004 ? -18.454 -26.805 -24.408 1 86.77 1004 TYR B O 1
ATOM 15625 N N . HIS B 1 1005 ? -20.05 -26.123 -23.113 1 89.1 1005 HIS B N 1
ATOM 15626 C CA . HIS B 1 1005 ? -20.39 -27.453 -22.621 1 89.1 1005 HIS B CA 1
ATOM 15627 C C . HIS B 1 1005 ? -20.901 -28.344 -23.749 1 89.1 1005 HIS B C 1
ATOM 15629 O O . HIS B 1 1005 ? -20.675 -29.556 -23.74 1 89.1 1005 HIS B O 1
ATOM 15635 N N . ILE B 1 1006 ? -21.449 -27.707 -24.797 1 91.9 1006 ILE B N 1
ATOM 15636 C CA . ILE B 1 1006 ? -21.99 -28.484 -25.907 1 91.9 1006 ILE B CA 1
ATOM 15637 C C . ILE B 1 1006 ? -20.876 -28.808 -26.9 1 91.9 1006 ILE B C 1
ATOM 15639 O O . ILE B 1 1006 ? -20.643 -29.976 -27.222 1 91.9 1006 ILE B O 1
ATOM 15643 N N . VAL B 1 1007 ? -20.178 -27.826 -27.302 1 92.34 1007 VAL B N 1
ATOM 15644 C CA . VAL B 1 1007 ? -19.183 -27.988 -28.357 1 92.34 1007 VAL B CA 1
ATOM 15645 C C . VAL B 1 1007 ? -18.013 -28.823 -27.841 1 92.34 1007 VAL B C 1
ATOM 15647 O O . VAL B 1 1007 ? -17.497 -29.687 -28.553 1 92.34 1007 VAL B O 1
ATOM 15650 N N . HIS B 1 1008 ? -17.626 -28.624 -26.675 1 92.51 1008 HIS B N 1
ATOM 15651 C CA . HIS B 1 1008 ? -16.524 -29.394 -26.108 1 92.51 1008 HIS B CA 1
ATOM 15652 C C . HIS B 1 1008 ? -16.923 -30.85 -25.893 1 92.51 1008 HIS B C 1
ATOM 15654 O O . HIS B 1 1008 ? -16.102 -31.755 -26.061 1 92.51 1008 HIS B O 1
ATOM 15660 N N . SER B 1 1009 ? -18.168 -31.101 -25.545 1 95.11 1009 SER B N 1
ATOM 15661 C CA . SER B 1 1009 ? -18.665 -32.468 -25.432 1 95.11 1009 SER B CA 1
ATOM 15662 C C . SER B 1 1009 ? -18.637 -33.18 -26.78 1 95.11 1009 SER B C 1
ATOM 15664 O O . SER B 1 1009 ? -18.307 -34.366 -26.855 1 95.11 1009 SER B O 1
ATOM 15666 N N . ILE B 1 1010 ? -18.947 -32.451 -27.774 1 94.27 1010 ILE B N 1
ATOM 15667 C CA . ILE B 1 1010 ? -18.886 -33.016 -29.118 1 94.27 1010 ILE B CA 1
ATOM 15668 C C . ILE B 1 1010 ? -17.439 -33.36 -29.467 1 94.27 1010 ILE B C 1
ATOM 15670 O O . ILE B 1 1010 ? -17.171 -34.396 -30.08 1 94.27 1010 ILE B O 1
ATOM 15674 N N . TRP B 1 1011 ? -16.601 -32.534 -29.102 1 94.27 1011 TRP B N 1
ATOM 15675 C CA . TRP B 1 1011 ? -15.182 -32.806 -29.309 1 94.27 1011 TRP B CA 1
ATOM 15676 C C . TRP B 1 1011 ? -14.779 -34.121 -28.651 1 94.27 1011 TRP B C 1
ATOM 15678 O O . TRP B 1 1011 ? -14.102 -34.949 -29.266 1 94.27 1011 TRP B O 1
ATOM 15688 N N . HIS B 1 1012 ? -15.17 -34.425 -27.416 1 95.2 1012 HIS B N 1
ATOM 15689 C CA . HIS B 1 1012 ? -14.885 -35.68 -26.729 1 95.2 1012 HIS B CA 1
ATOM 15690 C C . HIS B 1 1012 ? -15.433 -36.871 -27.508 1 95.2 1012 HIS B C 1
ATOM 15692 O O . HIS B 1 1012 ? -14.723 -37.855 -27.727 1 95.2 1012 HIS B O 1
ATOM 15698 N N . MET B 1 1013 ? -16.611 -36.739 -27.99 1 94.96 1013 MET B N 1
ATOM 15699 C CA . MET B 1 1013 ? -17.312 -37.842 -28.641 1 94.96 1013 MET B CA 1
ATOM 15700 C C . MET B 1 1013 ? -16.655 -38.195 -29.971 1 94.96 1013 MET B C 1
ATOM 15702 O O . MET B 1 1013 ? -16.389 -39.367 -30.245 1 94.96 1013 MET B O 1
ATOM 15706 N N . VAL B 1 1014 ? -16.379 -37.176 -30.663 1 95.33 1014 VAL B N 1
ATOM 15707 C CA . VAL B 1 1014 ? -15.831 -37.414 -31.994 1 95.33 1014 VAL B CA 1
ATOM 15708 C C . VAL B 1 1014 ? -14.412 -37.967 -31.878 1 95.33 1014 VAL B C 1
ATOM 15710 O O . VAL B 1 1014 ? -14.011 -38.833 -32.659 1 95.33 1014 VAL B O 1
ATOM 15713 N N . MET B 1 1015 ? -13.649 -37.592 -30.952 1 94.6 1015 MET B N 1
ATOM 15714 C CA . MET B 1 1015 ? -12.291 -38.094 -30.764 1 94.6 1015 MET B CA 1
ATOM 15715 C C . MET B 1 1015 ? -12.307 -39.543 -30.291 1 94.6 1015 MET B C 1
ATOM 15717 O O . MET B 1 1015 ? -11.493 -40.355 -30.734 1 94.6 1015 MET B O 1
ATOM 15721 N N . ALA B 1 1016 ? -13.232 -39.84 -29.438 1 94.81 1016 ALA B N 1
ATOM 15722 C CA . ALA B 1 1016 ? -13.355 -41.213 -28.956 1 94.81 1016 ALA B CA 1
ATOM 15723 C C . ALA B 1 1016 ? -13.745 -42.159 -30.088 1 94.81 1016 ALA B C 1
ATOM 15725 O O . ALA B 1 1016 ? -13.176 -43.245 -30.222 1 94.81 1016 ALA B O 1
ATOM 15726 N N . LEU B 1 1017 ? -14.663 -41.725 -30.935 1 93.21 1017 LEU B N 1
ATOM 15727 C CA . LEU B 1 1017 ? -15.15 -42.554 -32.032 1 93.21 1017 LEU B CA 1
ATOM 15728 C C . LEU B 1 1017 ? -14.084 -42.707 -33.112 1 93.21 1017 LEU B C 1
ATOM 15730 O O . LEU B 1 1017 ? -14.038 -43.726 -33.804 1 93.21 1017 LEU B O 1
ATOM 15734 N N . SER B 1 1018 ? -13.271 -41.719 -33.245 1 95.71 1018 SER B N 1
ATOM 15735 C CA . SER B 1 1018 ? -12.217 -41.791 -34.252 1 95.71 1018 SER B CA 1
ATOM 15736 C C . SER B 1 1018 ? -11.237 -42.919 -33.946 1 95.71 1018 SER B C 1
ATOM 15738 O O . SER B 1 1018 ? -10.672 -43.522 -34.861 1 95.71 1018 SER B O 1
ATOM 15740 N N . ILE B 1 1019 ? -10.986 -43.339 -32.699 1 95.03 1019 ILE B N 1
ATOM 15741 C CA . ILE B 1 1019 ? -10.064 -44.392 -32.288 1 95.03 1019 ILE B CA 1
ATOM 15742 C C . ILE B 1 1019 ? -10.575 -45.746 -32.776 1 95.03 1019 ILE B C 1
ATOM 15744 O O . ILE B 1 1019 ? -9.79 -46.595 -33.204 1 95.03 1019 ILE B O 1
ATOM 15748 N N . LEU B 1 1020 ? -11.908 -45.928 -32.803 1 92.89 1020 LEU B N 1
ATOM 15749 C CA . LEU B 1 1020 ? -12.507 -47.182 -33.246 1 92.89 1020 LEU B CA 1
ATOM 15750 C C . LEU B 1 1020 ? -12.2 -47.442 -34.717 1 92.89 1020 LEU B C 1
ATOM 15752 O O . LEU B 1 1020 ? -11.999 -48.59 -35.12 1 92.89 1020 LEU B O 1
ATOM 15756 N N . CYS B 1 1021 ? -12.104 -46.34 -35.376 1 92.57 1021 CYS B N 1
ATOM 15757 C CA . CYS B 1 1021 ? -11.855 -46.459 -36.809 1 92.57 1021 CYS B CA 1
ATOM 15758 C C . CYS B 1 1021 ? -10.361 -46.544 -37.097 1 92.57 1021 CYS B C 1
ATOM 15760 O O . CYS B 1 1021 ? -9.935 -47.303 -37.97 1 92.57 1021 CYS B O 1
ATOM 15762 N N . LEU B 1 1022 ? -9.579 -45.923 -36.325 1 93.9 1022 LEU B N 1
ATOM 15763 C CA . LEU B 1 1022 ? -8.164 -45.774 -36.647 1 93.9 1022 LEU B CA 1
ATOM 15764 C C . LEU B 1 1022 ? -7.347 -46.916 -36.052 1 93.9 1022 LEU B C 1
ATOM 15766 O O . LEU B 1 1022 ? -6.273 -47.247 -36.561 1 93.9 1022 LEU B O 1
ATOM 15770 N N . LEU B 1 1023 ? -7.773 -47.586 -34.977 1 93.37 1023 LEU B N 1
ATOM 15771 C CA . LEU B 1 1023 ? -7.051 -48.697 -34.368 1 93.37 1023 LEU B CA 1
ATOM 15772 C C . LEU B 1 1023 ? -7.111 -49.936 -35.254 1 93.37 1023 LEU B C 1
ATOM 15774 O O . LEU B 1 1023 ? -8.197 -50.437 -35.555 1 93.37 1023 LEU B O 1
ATOM 15778 N N . PRO B 1 1024 ? -5.96 -50.423 -35.616 1 91.28 1024 PRO B N 1
ATOM 15779 C CA . PRO B 1 1024 ? -5.921 -51.534 -36.57 1 91.28 1024 PRO B CA 1
ATOM 15780 C C . PRO B 1 1024 ? -6.441 -52.841 -35.975 1 91.28 1024 PRO B C 1
ATOM 15782 O O . PRO B 1 1024 ? -6.334 -53.058 -34.765 1 91.28 1024 PRO B O 1
ATOM 15785 N N . ASP B 1 1025 ? -7.035 -53.647 -36.899 1 87.18 1025 ASP B N 1
ATOM 15786 C CA . ASP B 1 1025 ? -7.467 -55.004 -36.576 1 87.18 1025 ASP B CA 1
ATOM 15787 C C . ASP B 1 1025 ? -6.511 -56.039 -37.163 1 87.18 1025 ASP B C 1
ATOM 15789 O O . ASP B 1 1025 ? -5.815 -55.765 -38.143 1 87.18 1025 ASP B O 1
ATOM 15793 N N . ARG B 1 1026 ? -6.32 -57.153 -36.46 1 79.1 1026 ARG B N 1
ATOM 15794 C CA . ARG B 1 1026 ? -5.426 -58.214 -36.913 1 79.1 1026 ARG B CA 1
ATOM 15795 C C . ARG B 1 1026 ? -5.76 -58.64 -38.339 1 79.1 1026 ARG B C 1
ATOM 15797 O O . ARG B 1 1026 ? -4.862 -58.923 -39.134 1 79.1 1026 ARG B O 1
ATOM 15804 N N . LYS B 1 1027 ? -7.009 -58.544 -38.718 1 78.12 1027 LYS B N 1
ATOM 15805 C CA . LYS B 1 1027 ? -7.44 -58.994 -40.039 1 78.12 1027 LYS B CA 1
ATOM 15806 C C . LYS B 1 1027 ? -6.983 -58.025 -41.126 1 78.12 1027 LYS B C 1
ATOM 15808 O O . LYS B 1 1027 ? -6.653 -58.443 -42.238 1 78.12 1027 LYS B O 1
ATOM 15813 N N . THR B 1 1028 ? -6.899 -56.756 -40.743 1 76.16 1028 THR B N 1
ATOM 15814 C CA . THR B 1 1028 ? -6.596 -55.754 -41.758 1 76.16 1028 THR B CA 1
ATOM 15815 C C . THR B 1 1028 ? -5.094 -55.491 -41.828 1 76.16 1028 THR B C 1
ATOM 15817 O O . THR B 1 1028 ? -4.596 -54.973 -42.829 1 76.16 1028 THR B O 1
ATOM 15820 N N . PHE B 1 1029 ? -4.321 -55.903 -40.789 1 80.02 1029 PHE B N 1
ATOM 15821 C CA . PHE B 1 1029 ? -2.895 -55.597 -40.769 1 80.02 1029 PHE B CA 1
ATOM 15822 C C . PHE B 1 1029 ? -2.068 -56.866 -40.937 1 80.02 1029 PHE B C 1
ATOM 15824 O O . PHE B 1 1029 ? -0.836 -56.817 -40.918 1 80.02 1029 PHE B O 1
ATOM 15831 N N . HIS B 1 1030 ? -2.642 -58.177 -41.053 1 62.47 1030 HIS B N 1
ATOM 15832 C CA . HIS B 1 1030 ? -1.899 -59.376 -41.421 1 62.47 1030 HIS B CA 1
ATOM 15833 C C . HIS B 1 1030 ? -2.012 -59.657 -42.916 1 62.47 1030 HIS B C 1
ATOM 15835 O O . HIS B 1 1030 ? -3.103 -59.58 -43.485 1 62.47 1030 HIS B O 1
ATOM 15841 N N . PRO B 1 1031 ? -0.828 -59.732 -43.61 1 45.75 1031 PRO B N 1
ATOM 15842 C CA . PRO B 1 1031 ? -0.828 -60.061 -45.038 1 45.75 1031 PRO B CA 1
ATOM 15843 C C . PRO B 1 1031 ? -1.466 -61.417 -45.33 1 45.75 1031 PRO B C 1
ATOM 15845 O O . PRO B 1 1031 ? -1.334 -62.35 -44.533 1 45.75 1031 PRO B O 1
ATOM 15848 N N . LYS B 1 1032 ? -2.674 -61.522 -45.862 1 39.81 1032 LYS B N 1
ATOM 15849 C CA . LYS B 1 1032 ? -3.061 -62.804 -46.443 1 39.81 1032 LYS B CA 1
ATOM 15850 C C . LYS B 1 1032 ? -1.888 -63.455 -47.17 1 39.81 1032 LYS B C 1
ATOM 15852 O O . LYS B 1 1032 ? -1.308 -62.859 -48.08 1 39.81 1032 LYS B O 1
ATOM 15857 N N . CYS B 1 1033 ? -1.062 -64.174 -46.466 1 34.89 1033 CYS B N 1
ATOM 15858 C CA . CYS B 1 1033 ? -0.277 -65.113 -47.259 1 34.89 1033 CYS B CA 1
ATOM 15859 C C . CYS B 1 1033 ? -1.182 -66.065 -48.031 1 34.89 1033 CYS B C 1
ATOM 15861 O O . CYS B 1 1033 ? -2.185 -66.543 -47.498 1 34.89 1033 CYS B O 1
#

Foldseek 3Di:
DDDDDDDDDDDDDDDDDDDDDPPCPDDDPPPPPPDDDDDDDPDPPPPPDDDPPDALQQQQQPQDPAPQPVPPPDPDDDPDPPPPPDPPDDPPQKAWDDKDAKDWAAADPDPQRWFKDKDFADFQFFKKKKKKAKAKAFPDPPDGDDDKFKKKKKKWPFWEDDDDLVPDDADPFADDCVQDTDIDMDIDINPGDMAMDMDGFDQGTMMMMIMHGRYDDCSPPFRDHHPPDTDMIMIMMMTMITRGHDAAEDDAPDKDKDKAWQPDPFFHKHKYWAAAQFFKKKKKKWFPDADLPAAWKKKFKDWNTEDDPVGGQDIDIHHRNDTAIDIAMGGDFHGTMMMMTIHGPDPPPVPPPPPPPPVPDPPPDPDPPPPDPPDPDDDDDDPDPPDTDMIIMMIHMDTDGLPCVPPPPPPVPPPPPPDDCPDDDDPPDPDDDCPPPPPPPDPRPPHDHDDGQAAAEFEWDKDDADDQQWIWIFTQADPVRHTDQKDKAFAPHKHKYKDWQDHQRNQQWKKKKKKFFDPVCVVVLVVQCPPPPSVGQLVSLVVLVCVQVVVPPPPPPCPPPVPVPDPPPPDDDDDDDDPDPPPPDDDPDDPPPPDPDPDWKKKKFKAKHFSFEWDDDPPAWTDGNPDIDGTSAMAIPPDPNRRMGMHMHHSDGTHMMMMIMHMATADDPVLVPCDVLVLLLLLLLVVLVLLVQFDPPQPCRVVSVVSSVQSVPPVSSVVDDSVRSVSSLCLCLPCNGNNPCNVVSVVVSVVSSCCCVVSSVDRSPSPSVDMGMMGMITIIEAQTSPALPPFWDWDWHDHPRGIHIAIDGFQSQDHRSSPRCSSHDDLVVLVVLLCLQQVLLVLLVVLLVVCVVQPNPVLSVLSVQLSVLSNLLSLQPRNRVVRRDHPDDSVVSVLSNLLSVLLNLLLLLVLLLPDDPVCSVVSSVVSSVVLNVVCVVPSSDVCSRVVSNVVSVVSSCVSQVVVCVVVVDRPFAPCLVVPLVVQLVVLQVQLVCLVNPPDISSCNSPSSSSSSNSNSVSSVSSRDHPVRHDPPD/DDDDDDDDDDDDDDDDDDDDDDPPVPPPPPPPPPPDDDDPDPDPPPVVPDDPPDQDAQQQQPQDPAPQPVPPPDPDDDPDPPPPPDDPDDPPQKAWDDKDAKDWAAADPDPLRWFKDKDFADFQFFKKKKKKAKAKAFPDPPDGDDDKFKKKKKKWPFWEDDDDLVPDDADDFADDCVQDTDIDMDIDINPGDMAMDMDGFDQGTMMMMIMHGRYDDCSPPFRDHHPPDTDMIMIMMMTMITRGHDAAEDDAPDKDKDKAWQPDPFFHKHKYWAAAQFFKKKKKKWFPDADLPAAWKKKFKAWNTEDDPVGGQDIDIHHRNDTAIDIAMGGDFHGTMMMMTIHGPDPPPVPPPPPPPPVPDPPPDPDPPPPDPPDPDDDDDDPDPPDTDMIIMMIHMDTDGLPCVPPPPPPVPPPPPPDPPDDDDDPPDDDDDCPPDPPPPDPRPPHDHDDGQAAAEFEWDKDDADDQQWIWIFTQADPVRHTDQKDKAFAPHKHKYKDWQDHQRNQQWKKKKKKFFDPVCVVVLVVLCPPPPSVGQLVSLVVLVCVQVVVPPPPPPCPPPVPVPVPPPDDDDDDDDDPDPPPPDDDPDDPPPPDPPPDFKKKKFKAKHFSFEWDDDPPAWTDGNPDIDGTSAMAIPPDPNRRMHMHMHHSDGTHMMMMIMHMATADDPVLVPCDVLVLLLLLLLVVLVLLVQFDPPQPCRVVSVVSSVQSVPPVSSVVDDSVRSVSSLCLCLPCNGNNPCNVVSVVVSVVSSCCCVVSSVPSSPSPSVDMGMMGMITIIEAQTSPALPPFWDWDWHDHPRGIHIAIDGFQSQDHRSSPRCSNHDDLVVLVVLLCLQQVLLVLLVVLLVVCVVQPNPVLSVLSVQLSVLSNLLSLQPRNRVVRRDHPDDSVVSVLSNLLSVLLNLLLLLVLLLPDDPVCSVVSSVVSSVVLNVVCVVPSSDVCSRVVSNVVSVVSSCVSQVVVCVVVVDHPFAPCLVVPLVVQLVVLQVQLVCLVNPPDISSCNSPSSSSSSNSNSVSSVSSRDHPVRHDPPD

Nearest PDB structures (foldseek):
  8t03-assembly1_A  TM=9.160E-01  e=9.799E-13  Mus musculus
  8t06-assembly1_B  TM=9.121E-01  e=2.134E-12  Mus musculus
  8t07-assembly1_B  TM=9.122E-01  e=3.305E-12  Mus musculus
  8t05-assembly1_B  TM=9.287E-01  e=4.490E-10  Ciona robusta
  8jul-assembly1_B  TM=3.574E-01  e=1.637E-05  Homo sapiens

Secondary structure (DSSP, 8-state):
-------------------------------------------------------------------------------------------TT-EEEEEEEEEEE-B-SSGGGPEEEEEEEPSSEEEEEEEEEEEEEE--SS---PPPPEEEEEEEESS-----TT-PPPPTTBPPGGGSPPEEEEEEESSS-EEEEEEESPPSEEEEEEEEEPP--GGG---PPTTTS--EEEEEEEEEEEEE--PEE--TT--EEEEEETT-SS-EEEEEEE-TTEEEEEEEEEESS--TTPPPEEEEEEESS---SSS-SEEEEE-TTS-EEEEEEEPPPTTEEEEEEEEE-------------------S-------------------------EEEEEEEEEEEESSTTTS-S-GGGTT----------------------------------PPP---EE--EEEEE-SSTT-EEEEEPP-TTS---SEEEEETTB-EEEEEEEPTTTSTTSEEEEEEE--TTHHHHHHHHHH---TTHHHHHHHHHHHHHHTTS------------------------------------------------EEEEEEEEEESS--EEETTTEEEETTEEEE-SEEEESS-GGGSEEEEEEESPPSEEEEEEEEEEEE--HHHHTS-HHHHHHHHHHHTGGGGGG--TTSTTGGGHHHHHHHHH-HHHHHHS-HHHHHHHHHHHH-HHHHGGGHHHHHHHHHHHHHHHHHSTTS-SS--TT-EEEEEEEEEEESTBTTB--SSEEEEEEEETTEEEEEEEESTT-BSSSS-B-TTPPPHHHHHHHHHHHHHGGGGHHHHHHHHHHTT-HHHHHHHHHHHHHHHHHHHHHSSTTTT---SS-HHHHHHHHHHHHHHHHHHHHHHHHT--HHHHHHHHHHHHHHHHHHHHH-TT-THHHHHHHHHHHHHHHHHHHHHHHHHTS-SS-HHIIIIIHHHHHHHHHHHHHIIIII--TTTHHHHHHHHHHHHHHHHHHHS--HHHHS---/-------------------------------------------------------------------------------------------TT-EEEEEEEEEEE-B-SSGGGPEEEEEEEPSSEEEEEEEEEEEEEE--SS---PPPPEEEEEEEESS-----TT-PPPPTTBPPGGGSPPEEEEEEESSS-EEEEEEESPPSEEEEEEEEEPP--GGG---PPTTTS--EEEEEEEEEEEEE--PEE--TT--EEEEEETT-SS-EEEEEEE-TTEEEEEEEEEESS--TTPPPEEEEEEESS---SSS-SEEEEE-TTS-EEEEEEEPPPTTEEEEEEEEE-------------------S-------------------------EEEEEEEEEEEESSTTTS-S-GGGTT----------------------------------PPP---EE--EEEEE-SSTT-EEEEEPP-TTSPPPSEEEEETTB-EEEEEEEPTTTSTTSEEEEEEE--TTHHHHHHHHHH---TTHHHHHHHHHHHHHHTTS------------------------------------------------EEEEEEEEEESS--EEETTTEEEETTEEEE-SEEEESS-GGGSEEEEEEESPPSEEEEEEEEEEEE--HHHHTS-HHHHHHHHHHHTGGGGGG--TTSTTGGGHHHHHHHHH-HHHHHHS-HHHHHHHHHHHH-HHHHGGGHHHHHHHHHHHHHHHHTSTTS-SS--TT-EEEEEEEEEEESTBTTB--SSEEEEEEEETTEEEEEEEESTT-BSSSS-B-TTPPPHHHHHHHHHHHHHGGGGHHHHHHHHHHTT-HHHHHHHHHHHHHHHHHHHHHSSTTTT---SS-HHHHHHHHHHHHHHHHHHHHHHHHT--HHHHHHHHHHHHHHHHHHHHH-TT-THHHHHHHHHHHHHHHHHHHHHHHHHTS-SS-HHIIIIIHHHHHHHHHHHHHIIIII--TTTHHHHHHHHHHHHHHHHHHHS--HHHHS---

Radius of gyration: 48.25 Å; Cα contacts (8 Å, |Δi|>4): 3621; chains: 2; bounding box: 135×171×162 Å

Sequence (2066 aa):
MCSRRSSRASCGTSSTPWVLGVVTLTLLTLAPTRSLCSVAPHPATSTISSVASSSVASSSSTAPVPDATTARPTVSARQDAGPTEQPTLPPEGQIPLERLPSNTLLKYTAYKDVSILHFRIPTDTRTAFFSFKAYEESKGAFQRNCKPNDITLHLKAGSYPVISPENITFPKHFLDAEERFEIHSLQFKSDSTTRRLSIEGPHPGNWFAVAFISWTDPNNERIEQQGLAASCETLLMSEMAVVSARPQLLNVDVRYEGTLAADQPEPRSFKFFVPHNVSIVTWRLSIAQPCFNCTDVSFHVQASALPTARNYLQNALICPNQTGDVSIDFYPHEGAWHYVDMDFARETLPTAIGAIVAPGYRTPNETTEPEERKQQPAAPTTAGAPEAQMVAYTVELIYHDTYDAGVGSTAAAAAATPTTPSTEDPTPADASGDAAEDSAEGPAADTKSLPNRSFDRYPVLRQTYREFFMFDYDLLPDVNGTVPVTLNLTAGVPALMKFDVNDVYDIGGTLSFAVAMRQDLKGSLIDARHESTNEHASVVAEKLVDVQEEFVPEVDLMTTTTTTTTTTTTTTTTSSTTTSTTPSSAGEAGKGKTAPAGKANQTVIVCLRLEEPGIPTWPDKCVYGRHIYPAAIVINNTDADTNTGLVHVPFPEPGSWYVTLGLFCHGTEATARSTIIDSVKDFVRSYRATLAAMRAPCSCADRLSYYRGCLADDGCLQALNETETLKIKECIMDAKCTGGRSDEMARKFEQHHKYATEQSVQGGVADSTCNSSVVFTISSSPCVAGRCGRFGRCYHYMSGGFVFSTCLCLRNYRGWDCTEDSQVPSSASILLASLMLTLSNLLFLPSIFYAVKRGYHSEAIIYFFAMFFSAFYHACDSGEEEFSFCLVKIGVLQFCDFYCGLLAIWVTLIAMSNIRHQLVSLLHMLGAILLAFGTELNKQSLWVFLAPALTGICLISVSWGLRCRKTKRCFPARSYLALYLPIGSVLVMVGLVCFAFLQTKQNYHIVHSIWHMVMALSILCLLPDRKTFHPKCMCSRRSSRASCGTSSTPWVLGVVTLTLLTLAPTRSLCSVAPHPATSTISSVASSSVASSSSTAPVPDATTARPTVSARQDAGPTEQPTLPPEGQIPLERLPSNTLLKYTAYKDVSILHFRIPTDTRTAFFSFKAYEESKGAFQRNCKPNDITLHLKAGSYPVISPENITFPKHFLDAEERFEIHSLQFKSDSTTRRLSIEGPHPGNWFAVAFISWTDPNNERIEQQGLAASCETLLMSEMAVVSARPQLLNVDVRYEGTLAADQPEPRSFKFFVPHNVSIVTWRLSIAQPCFNCTDVSFHVQASALPTARNYLQNALICPNQTGDVSIDFYPHEGAWHYVDMDFARETLPTAIGAIVAPGYRTPNETTEPEERKQQPAAPTTAGAPEAQMVAYTVELIYHDTYDAGVGSTAAAAAATPTTPSTEDPTPADASGDAAEDSAEGPAADTKSLPNRSFDRYPVLRQTYREFFMFDYDLLPDVNGTVPVTLNLTAGVPALMKFDVNDVYDIGGTLSFAVAMRQDLKGSLIDARHESTNEHASVVAEKLVDVQEEFVPEVDLMTTTTTTTTTTTTTTTTSSTTTSTTPSSAGEAGKGKTAPAGKANQTVIVCLRLEEPGIPTWPDKCVYGRHIYPAAIVINNTDADTNTGLVHVPFPEPGSWYVTLGLFCHGTEATARSTIIDSVKDFVRSYRATLAAMRAPCSCADRLSYYRGCLADDGCLQALNETETLKIKECIMDAKCTGGRSDEMARKFEQHHKYATEQSVQGGVADSTCNSSVVFTISSSPCVAGRCGRFGRCYHYMSGGFVFSTCLCLRNYRGWDCTEDSQVPSSASILLASLMLTLSNLLFLPSIFYAVKRGYHSEAIIYFFAMFFSAFYHACDSGEEEFSFCLVKIGVLQFCDFYCGLLAIWVTLIAMSNIRHQLVSLLHMLGAILLAFGTELNKQSLWVFLAPALTGICLISVSWGLRCRKTKRCFPARSYLALYLPIGSVLVMVGLVCFAFLQTKQNYHIVHSIWHMVMALSILCLLPDRKTFHPKC

=== Feature glossary ===
The record interleaves many kinds of information about one protein. Here is each kind framed as the question it answers.

Q: What known structures does this most resemble?
A: Structural nearest neighbors (via Foldseek easy-search vs the PDB). Reported per hit: target PDB id, E-value, and alignment TM-score. A TM-score above ~0.5 is the conventional threshold for 'same fold'.

Q: Where is each backbone atom in 3D?
A: The mmCIF table is the protein's shape written out atom by atom. For each backbone N, Cα, C, and carbonyl O, it records an (x, y, z) coordinate triple in Å plus the residue type, chain letter, and residue number.

Q: What are the backbone torsion angles?
A: The φ/ψ torsion pair specifies the backbone conformation at each residue. φ rotates about the N–Cα bond, ψ about the Cα–C bond. Steric clashes forbid most of the (φ, ψ) plane — the allowed regions (α-helix basin, β-sheet basin, left-handed helix) are the Ramachandran-allowed regions.

Q: Which residues are buried vs exposed?
A: Solvent-accessible surface area (SASA) is the area in Å² traced out by the centre of a 1.4 Å probe sphere (a water molecule) rolled over the protein's van der Waals surface (Shrake–Rupley / Lee–Richards construction). Buried residues have near-zero SASA; fully exposed residues can exceed 200 Å². The total SASA scales roughly with the number of surface residues.

Q: How confident is the AlphaFold model at each residue?
A: pLDDT is the predicted lDDT-Cα score: AlphaFold's confidence that the local environment of each residue (all inter-atomic distances within 15 Å) is correctly placed. It is a per-residue number between 0 and 100, with higher meaning more reliable.

Q: What does the local fold look like, residue by residue?
A: 3Di is Foldseek's structural alphabet. Each residue is assigned one of twenty discrete states based on how its Cα sits relative to its spatial (not sequential) neighbors. Aligning 3Di strings finds structural homologs roughly as well as full 3D superposition, but orders of magnitude faster.

Q: How big and how compact is the whole molecule?
A: Radius of gyration (Rg) is the root-mean-square distance of Cα atoms from their centroid — a single number for overall size and compactness. A globular domain of N residues has Rg ≈ 2.2·N^0.38 Å; an extended or disordered chain has a much larger Rg. The Cα contact count is the number of residue pairs whose Cα atoms are within 8 Å and are more than four positions apart in sequence — a standard proxy for tertiary packing density. The bounding box is the smallest axis-aligned box enclosing all Cα atoms.

Q: Which residues are in helices, strands, or loops?
A: DSSP 8-state secondary structure assigns each residue one of H (α-helix), G (3₁₀-helix), I (π-helix), E (extended β-strand), B (isolated β-bridge), T (hydrogen-bonded turn), S (bend), or '-' (coil). The assignment is computed from backbone hydrogen-bond geometry via the Kabsch–Sander algorithm.

Q: How mobile is each atom in the crystal?
A: Crystallographic B-factors measure how much each atom's electron density is smeared out, in Å². They rise in mobile loops and surface residues and fall in the buried interior. In AlphaFold models this column is repurposed to hold pLDDT instead.

Q: What if only a Cα trace is available?
A: P-SEA three-state annotation labels each residue as helix, strand, or coil based purely on the geometry of the Cα trace. It serves as a fallback when the full backbone (and thus DSSP) is unavailable.

Q: What family and function is it annotated with?
A: Database cross-references. InterPro integrates a dozen domain/family signature databases into unified entries with residue-range hits. GO terms attach function/process/location labels with evidence codes. CATH codes position the fold in a four-level structural taxonomy. Organism is the NCBI-taxonomy species name.

Q: Are the domains correctly placed relative to each other?
A: Predicted Aligned Error (PAE) is an AlphaFold confidence matrix: entry (i, j) is the expected error in the position of residue j, in ångströms, when the prediction is superimposed on the true structure at residue i. Low PAE within a block of residues means that block is internally rigid and well-predicted; high PAE between two blocks means their relative placement is uncertain even if each block individually is confident.

Q: What do the diagnostic plots show?
A: Three diagnostic plots accompany the record. The Cα contact map visualizes the tertiary structure as a 2D adjacency matrix (8 Å cutoff, sequence-local contacts suppressed). The Ramachandran plot shows the distribution of backbone (φ, ψ) torsions, with points in the α and β basins reflecting secondary structure content. The PAE plot shows AlphaFold's inter-residue confidence as a color matrix.

Q: What is the amino-acid chain?
A: Primary structure: the covalent order of the twenty standard amino acids along the backbone. Two proteins with the same sequence will (almost always) fold to the same structure; two with 30% identity often share a fold but not the details.

Q: What do the rendered images show?
A: The six renders are orthographic views along the three Cartesian axes in both directions. Representation (cartoon, sticks, or surface) and color scheme (sequence-rainbow or by-chain) vary across proteins so the training set covers all the common visualization conventions.